Protein 2JSP (pdb70)

Organism: Agrobacterium tumefaciens (NCBI:txid358)

B-factor: mean 99.99, std 0.0, range [99.99, 99.99]

Sequence (87 aa):
AVNVEKQKPAVSVRKSVQDDHIVCLECGGSFKSLKRHLTTHHSMTPEEYREKWDLPVDYPMVAPAYAEARSRLAKEMGLGQRRKANRAVNVEKQKPAVSVRKSVQDDHIVCLECGGSFKSLKRHLTTHHSMTPEEYREKWDLPVDYPMVAPAYAEARSRLAKEMGLGQRRKANRAVNVEKQKPAVSVRKSVQDDHIVCLECGGSFKSLKRHLTTHHSMTPEEYREKWDLPVDYPMVAPAYAEARSRLAKEMGLGQRRKANRAVNVEKQKPAVSVRKSVQDDHIVCLECGGSFKSLKRHLTTHHSMTPEEYREKWDLPVDYPMVAPAYAEARSRLAKEMGLGQRRKANRAVNVEKQKPAVSVRKSVQDDHIVCLECGGSFKSLKRHLTTHHSMTPEEYREKWDLPVDYPMVAPAYAEARSRLAKEMGLGQRRKANRAVNVEKQKPAVSVRKSVQDDHIVCLECGGSFKSLKRHLTTHHSMTPEEYREKWDLPVDYPMVAPAYAEARSRLAKEMGLGQRRKANRAVNVEKQKPAVSVRKSVQDDHIVCLECGGSFKSLKRHLTTHHSMTPEEYREKWDLPVDYPMVAPAYAEARSRLAKEMGLGQRRKANRAVNVEKQKPAVSVRKSVQDDHIVCLECGGSFKSLKRHLTTHHSMTPEEYREKWDLPVDYPMVAPAYAEARSRLAKEMGLGQRRKANRAVNVEKQKPAVSVRKSVQDDHIVCLECGGSFKSLKRHLTTHHSMTPEEYREKWDLPVDYPMVAPAYAEARSRLAKEMGLGQRRKANRAVNVEKQKPAVSVRKSVQDDHIVCLECGGSFKSLKRHLTTHHSMTPEEYREKWDLPVDYPMVAPAYAEARSRLAKEMGLGQRRKANRAVNVEKQKPAVSVRKSVQDDHIVCLECGGSFKSLKRHLTTHHSMTPEEYREKWDLPVDYPMVAPAYAEARSRLAKEMGLGQRRKANRAVNVEKQKPAVSVRKSVQDDHIVCLECGGSFKSLKRHLTTHHSMTPEEYREKWDLPVDYPMVAPAYAEARSRLAKEMGLGQRRKANRAVNVEKQKPAVSVRKSVQDDHIVCLECGGSFKSLKRHLTTHHSMTPEEYREKWDLPVDYPMVAPAYAEARSRLAKEMGLGQRRKANRAVNVEKQKPAVSVRKSVQDDHIVCLECGGSFKSLKRHLTTHHSMTPEEYREKWDLPVDYPMVAPAYAEARSRLAKEMGLGQRRKANRAVNVEKQKPAVSVRKSVQDDHIVCLECGGSFKSLKRHLTTHHSMTPEEYREKWDLPVDYPMVAPAYAEARSRLAKEMGLGQRRKANRAVNVEKQKPAVSVRKSVQDDHIVCLECGGSFKSLKRHLTTHHSMTPEEYREKWDLPVDYPMVAPAYAEARSRLAKEMGLGQRRKANRAVNVE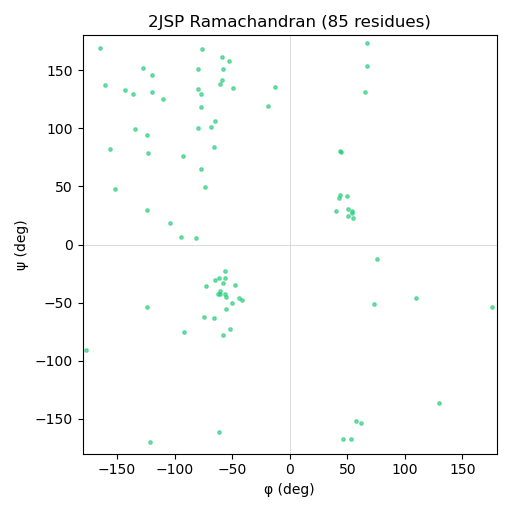KQKPAVSVRKSVQDDHIVCLECGGSFKSLKRHLTTHHSMTPEEYREKWDLPVDYPMVAPAYAEARSRLAKEMGLGQRRKANRAVNVEKQKPAVSVRKSVQDDHIVCLECGGSFKSLKRHLTTHHSMTPEEYREKWDLPVDYPMVAPAYAEARSRLAKEMGLGQRRKANRAVNVEKQKPAVSVRKSVQDDHIVCLECGGSFKSLKRHLTTHHSMTPEEYREKWDLPVDYPMVAPAYAEARSRLAKEMGLGQRRKANRAVNVEKQKPAVSVRKSVQDDHIVCLECGGSFKSLKRHLTTHHSMTPEEYREKWDLPVDYPMVAPAYAEARSRLAKEMGLGQRRKANR

InterPro domains:
  IPR008807 ROS/MUCR transcriptional regulator [PF05443] (13-135)
  IPR041920 ROS/MUCR transcriptional regulator superfamily [G3DSA:1.10.10.1550] (62-118)

CATH classification: 1.10.10.1550

Radius of gyration: 13.67 Å; Cα contacts (8 Å, |Δi|>4): 99; chains: 1; bounding box: 40×29×24 Å

Solvent-accessible surface area: 7442 Å² total; per-residue (Å²): 160,76,112,112,176,152,64,115,75,10,106,85,31,224,163,0,63,79,127,107,66,0,15,0,2,27,57,27,46,60,40,147,31,1,93,166,41,0,78,84,129,45,51,104,52,29,58,106,3,70,108,120,62,123,6,76,136,62,17,42,6,32,16,37,87,159,24,148,47,176,75,201,128,76,146,143,83,62,138,40,139,209,189,172,78,138,273

Foldseek 3Di:
DAPDPQGDAPPAPPVCADDQWGAAGNHGDIDQANQVVCCPPVNDALQVVCVVSVHPPSDDRGGPPPAAPDVPRDDDSDDDDPDDDDD

Nearest PDB structures (foldseek):
  2jsp-assembly1_A  TM=7.694E-01  e=5.303E-14  Agrobacterium tumefaciens
  2jsp-assembly1_A  TM=7.918E-01  e=4.070E-14  Agrobacterium tumefaciens
  2jsp-assembly1_A  TM=7.957E-01  e=1.294E-14  Agrobacterium tumefaciens
  2jsp-assembly1_A  TM=8.335E-01  e=1.100E-13  Agrobacterium tumefaciens
  2jsp-assembly1_A  TM=7.905E-01  e=4.551E-15  Agrobacterium tumefaciens

Structure (mmCIF, N/CA/C/O backbone):
data_2JSP
#
_entry.id   2JSP
#
_cell.length_a   1.000
_cell.length_b   1.000
_cell.length_c   1.000
_cell.angle_alpha   90.00
_cell.angle_beta   90.00
_cell.angle_gamma   90.00
#
_symmetry.space_group_name_H-M   'P 1'
#
loop_
_atom_site.group_PDB
_atom_site.id
_atom_site.type_symbol
_atom_site.label_atom_id
_atom_site.label_alt_id
_atom_site.label_comp_id
_atom_site.label_asym_id
_atom_site.label_entity_id
_atom_site.label_seq_id
_atom_site.pdbx_PDB_ins_code
_atom_site.Cartn_x
_atom_site.Cartn_y
_atom_site.Cartn_z
_atom_site.occupancy
_atom_site.B_iso_or_equiv
_atom_site.auth_seq_id
_atom_site.auth_comp_id
_atom_site.auth_asym_id
_atom_site.auth_atom_id
_atom_site.pdbx_PDB_model_num
ATOM 1 N N . ALA A 1 1 ? 13.847 16.632 5.806 1.00 0.00 1 ALA A N 1
ATOM 2 C CA . ALA A 1 1 ? 14.050 15.239 5.351 1.00 0.00 1 ALA A CA 1
ATOM 3 C C . ALA A 1 1 ? 15.057 15.051 4.185 1.00 0.00 1 ALA A C 1
ATOM 4 O O . ALA A 1 1 ? 16.242 14.860 4.448 1.00 0.00 1 ALA A O 1
ATOM 11 N N . VAL A 1 2 ? 14.602 15.209 2.935 1.00 0.00 2 VAL A N 1
ATOM 12 C CA . VAL A 1 2 ? 15.402 15.012 1.699 1.00 0.00 2 VAL A CA 1
ATOM 13 C C . VAL A 1 2 ? 14.579 15.343 0.431 1.00 0.00 2 VAL A C 1
ATOM 14 O O . VAL A 1 2 ? 14.518 16.503 0.039 1.00 0.00 2 VAL A O 1
ATOM 27 N N . ASN A 1 3 ? 13.901 14.346 -0.143 1.00 0.00 3 ASN A N 1
ATOM 28 C CA . ASN A 1 3 ? 13.047 14.435 -1.353 1.00 0.00 3 ASN A CA 1
ATOM 29 C C . ASN A 1 3 ? 13.643 15.256 -2.525 1.00 0.00 3 ASN A C 1
ATOM 30 O O . ASN A 1 3 ? 12.985 16.086 -3.153 1.00 0.00 3 ASN A O 1
ATOM 41 N N . VAL A 1 4 ? 14.932 15.038 -2.770 1.00 0.00 4 VAL A N 1
ATOM 42 C CA . VAL A 1 4 ? 15.651 15.632 -3.922 1.00 0.00 4 VAL A CA 1
ATOM 43 C C . VAL A 1 4 ? 16.290 14.542 -4.804 1.00 0.00 4 VAL A C 1
ATOM 44 O O . VAL A 1 4 ? 17.457 14.196 -4.655 1.00 0.00 4 VAL A O 1
ATOM 57 N N . GLU A 1 5 ? 15.433 13.926 -5.622 1.00 0.00 5 GLU A N 1
ATOM 58 C CA . GLU A 1 5 ? 15.757 12.751 -6.472 1.00 0.00 5 GLU A CA 1
ATOM 59 C C . GLU A 1 5 ? 16.592 11.660 -5.766 1.00 0.00 5 GLU A C 1
ATOM 60 O O . GLU A 1 5 ? 17.783 11.483 -6.005 1.00 0.00 5 GLU A O 1
ATOM 72 N N . LYS A 1 6 ? 15.857 10.861 -4.995 1.00 0.00 6 LYS A N 1
ATOM 73 C CA . LYS A 1 6 ? 16.390 9.814 -4.088 1.00 0.00 6 LYS A CA 1
ATOM 74 C C . LYS A 1 6 ? 15.235 9.188 -3.288 1.00 0.00 6 LYS A C 1
ATOM 75 O O . LYS A 1 6 ? 15.039 7.975 -3.297 1.00 0.00 6 LYS A O 1
ATOM 94 N N . GLN A 1 7 ? 14.472 10.068 -2.629 1.00 0.00 7 GLN A N 1
ATOM 95 C CA . GLN A 1 7 ? 13.366 9.721 -1.707 1.00 0.00 7 GLN A CA 1
ATOM 96 C C . GLN A 1 7 ? 13.905 8.821 -0.577 1.00 0.00 7 GLN A C 1
ATOM 97 O O . GLN A 1 7 ? 15.023 9.063 -0.121 1.00 0.00 7 GLN A O 1
ATOM 111 N N . LYS A 1 8 ? 13.079 7.953 0.004 1.00 0.00 8 LYS A N 1
ATOM 112 C CA . LYS A 1 8 ? 13.576 6.967 0.980 1.00 0.00 8 LYS A CA 1
ATOM 113 C C . LYS A 1 8 ? 13.254 5.506 0.624 1.00 0.00 8 LYS A C 1
ATOM 114 O O . LYS A 1 8 ? 12.136 5.035 0.866 1.00 0.00 8 LYS A O 1
ATOM 133 N N . PRO A 1 9 ? 14.198 4.825 -0.045 1.00 0.00 9 PRO A N 1
ATOM 134 C CA . PRO A 1 9 ? 14.088 3.389 -0.351 1.00 0.00 9 PRO A CA 1
ATOM 135 C C . PRO A 1 9 ? 14.186 2.544 0.925 1.00 0.00 9 PRO A C 1
ATOM 136 O O . PRO A 1 9 ? 15.243 2.427 1.546 1.00 0.00 9 PRO A O 1
ATOM 147 N N . ALA A 1 10 ? 13.017 2.104 1.383 1.00 0.00 10 ALA A N 1
ATOM 148 C CA . ALA A 1 10 ? 12.881 1.243 2.573 1.00 0.00 10 ALA A CA 1
ATOM 149 C C . ALA A 1 10 ? 13.272 -0.207 2.225 1.00 0.00 10 ALA A C 1
ATOM 150 O O . ALA A 1 10 ? 12.455 -1.128 2.182 1.00 0.00 10 ALA A O 1
ATOM 157 N N . VAL A 1 11 ? 14.561 -0.317 1.900 1.00 0.00 11 VAL A N 1
ATOM 158 C CA . VAL A 1 11 ? 15.247 -1.492 1.313 1.00 0.00 11 VAL A CA 1
ATOM 159 C C . VAL A 1 11 ? 14.470 -2.119 0.133 1.00 0.00 11 VAL A C 1
ATOM 160 O O . VAL A 1 11 ? 13.704 -1.431 -0.542 1.00 0.00 11 VAL A O 1
ATOM 173 N N . SER A 1 12 ? 14.893 -3.315 -0.262 1.00 0.00 12 SER A N 1
ATOM 174 C CA . SER A 1 12 ? 14.119 -4.164 -1.191 1.00 0.00 12 SER A CA 1
ATOM 175 C C . SER A 1 12 ? 12.946 -4.816 -0.433 1.00 0.00 12 SER A C 1
ATOM 176 O O . SER A 1 12 ? 12.860 -4.750 0.794 1.00 0.00 12 SER A O 1
ATOM 184 N N . VAL A 1 13 ? 12.037 -5.407 -1.200 1.00 0.00 13 VAL A N 1
ATOM 185 C CA . VAL A 1 13 ? 10.876 -6.168 -0.685 1.00 0.00 13 VAL A CA 1
ATOM 186 C C . VAL A 1 13 ? 11.330 -7.392 0.159 1.00 0.00 13 VAL A C 1
ATOM 187 O O . VAL A 1 13 ? 12.471 -7.445 0.618 1.00 0.00 13 VAL A O 1
ATOM 200 N N . ARG A 1 14 ? 10.439 -8.371 0.356 1.00 0.00 14 ARG A N 1
ATOM 201 C CA . ARG A 1 14 ? 10.659 -9.641 1.096 1.00 0.00 14 ARG A CA 1
ATOM 202 C C . ARG A 1 14 ? 10.736 -9.416 2.621 1.00 0.00 14 ARG A C 1
ATOM 203 O O . ARG A 1 14 ? 9.862 -9.887 3.343 1.00 0.00 14 ARG A O 1
ATOM 224 N N . LYS A 1 15 ? 11.583 -8.473 3.029 1.00 0.00 15 LYS A N 1
ATOM 225 C CA . LYS A 1 15 ? 11.714 -8.025 4.433 1.00 0.00 15 LYS A CA 1
ATOM 226 C C . LYS A 1 15 ? 11.061 -6.662 4.747 1.00 0.00 15 LYS A C 1
ATOM 227 O O . LYS A 1 15 ? 11.292 -6.063 5.797 1.00 0.00 15 LYS A O 1
ATOM 246 N N . SER A 1 16 ? 10.147 -6.242 3.872 1.00 0.00 16 SER A N 1
ATOM 247 C CA . SER A 1 16 ? 9.241 -5.092 4.103 1.00 0.00 16 SER A CA 1
ATOM 248 C C . SER A 1 16 ? 8.327 -5.310 5.328 1.00 0.00 16 SER A C 1
ATOM 249 O O . SER A 1 16 ? 7.894 -4.356 5.981 1.00 0.00 16 SER A O 1
ATOM 257 N N . VAL A 1 17 ? 8.041 -6.590 5.588 1.00 0.00 17 VAL A N 1
ATOM 258 C CA . VAL A 1 17 ? 7.345 -7.096 6.790 1.00 0.00 17 VAL A CA 1
ATOM 259 C C . VAL A 1 17 ? 8.342 -7.092 7.959 1.00 0.00 17 VAL A C 1
ATOM 260 O O . VAL A 1 17 ? 9.374 -7.763 7.913 1.00 0.00 17 VAL A O 1
ATOM 273 N N . GLN A 1 18 ? 8.009 -6.310 8.979 1.00 0.00 18 GLN A N 1
ATOM 274 C CA . GLN A 1 18 ? 8.725 -6.340 10.266 1.00 0.00 18 GLN A CA 1
ATOM 275 C C . GLN A 1 18 ? 7.772 -6.691 11.425 1.00 0.00 18 GLN A C 1
ATOM 276 O O . GLN A 1 18 ? 6.612 -7.038 11.195 1.00 0.00 18 GLN A O 1
ATOM 290 N N . ASP A 1 19 ? 8.248 -6.554 12.667 1.00 0.00 19 ASP A N 1
ATOM 291 C CA . ASP A 1 19 ? 7.535 -6.966 13.898 1.00 0.00 19 ASP A CA 1
ATOM 292 C C . ASP A 1 19 ? 6.254 -6.144 14.158 1.00 0.00 19 ASP A C 1
ATOM 293 O O . ASP A 1 19 ? 6.268 -5.119 14.840 1.00 0.00 19 ASP A O 1
ATOM 302 N N . ASP A 1 20 ? 5.172 -6.583 13.513 1.00 0.00 20 ASP A N 1
ATOM 303 C CA . ASP A 1 20 ? 3.862 -5.895 13.429 1.00 0.00 20 ASP A CA 1
ATOM 304 C C . ASP A 1 20 ? 3.890 -4.440 12.923 1.00 0.00 20 ASP A C 1
ATOM 305 O O . ASP A 1 20 ? 2.961 -3.661 13.135 1.00 0.00 20 ASP A O 1
ATOM 314 N N . HIS A 1 21 ? 4.894 -4.166 12.094 1.00 0.00 21 HIS A N 1
ATOM 315 C CA . HIS A 1 21 ? 5.068 -2.868 11.426 1.00 0.00 21 HIS A CA 1
ATOM 316 C C . HIS A 1 21 ? 5.604 -3.074 10.003 1.00 0.00 21 HIS A C 1
ATOM 317 O O . HIS A 1 21 ? 6.438 -3.944 9.761 1.00 0.00 21 HIS A O 1
ATOM 331 N N . ILE A 1 22 ? 4.953 -2.376 9.085 1.00 0.00 22 ILE A N 1
ATOM 332 C CA . ILE A 1 22 ? 5.214 -2.459 7.636 1.00 0.00 22 ILE A CA 1
ATOM 333 C C . ILE A 1 22 ? 5.873 -1.143 7.181 1.00 0.00 22 ILE A C 1
ATOM 334 O O . ILE A 1 22 ? 5.433 -0.052 7.552 1.00 0.00 22 ILE A O 1
ATOM 350 N N . VAL A 1 23 ? 7.029 -1.297 6.542 1.00 0.00 23 VAL A N 1
ATOM 351 C CA . VAL A 1 23 ? 7.909 -0.157 6.203 1.00 0.00 23 VAL A CA 1
ATOM 352 C C . VAL A 1 23 ? 7.451 0.609 4.943 1.00 0.00 23 VAL A C 1
ATOM 353 O O . VAL A 1 23 ? 7.085 0.014 3.928 1.00 0.00 23 VAL A O 1
ATOM 366 N N . CYS A 1 24 ? 7.432 1.938 5.058 1.00 0.00 24 CYS A N 1
ATOM 367 C CA . CYS A 1 24 ? 6.893 2.807 4.027 1.00 0.00 24 CYS A CA 1
ATOM 368 C C . CYS A 1 24 ? 7.946 2.953 2.925 1.00 0.00 24 CYS A C 1
ATOM 369 O O . CYS A 1 24 ? 9.014 3.520 3.154 1.00 0.00 24 CYS A O 1
ATOM 376 N N . LEU A 1 25 ? 7.775 2.197 1.846 1.00 0.00 25 LEU A N 1
ATOM 377 C CA . LEU A 1 25 ? 8.585 2.416 0.629 1.00 0.00 25 LEU A CA 1
ATOM 378 C C . LEU A 1 25 ? 8.368 3.856 0.129 1.00 0.00 25 LEU A C 1
ATOM 379 O O . LEU A 1 25 ? 7.319 4.456 0.375 1.00 0.00 25 LEU A O 1
ATOM 395 N N . GLU A 1 26 ? 9.456 4.457 -0.354 1.00 0.00 26 GLU A N 1
ATOM 396 C CA . GLU A 1 26 ? 9.546 5.880 -0.773 1.00 0.00 26 GLU A CA 1
ATOM 397 C C . GLU A 1 26 ? 9.631 6.892 0.397 1.00 0.00 26 GLU A C 1
ATOM 398 O O . GLU A 1 26 ? 10.174 7.976 0.193 1.00 0.00 26 GLU A O 1
ATOM 410 N N . CYS A 1 27 ? 9.368 6.443 1.631 1.00 0.00 27 CYS A N 1
ATOM 411 C CA . CYS A 1 27 ? 9.137 7.333 2.756 1.00 0.00 27 CYS A CA 1
ATOM 412 C C . CYS A 1 27 ? 10.130 6.974 3.863 1.00 0.00 27 CYS A C 1
ATOM 413 O O . CYS A 1 27 ? 10.876 7.831 4.335 1.00 0.00 27 CYS A O 1
ATOM 420 N N . GLY A 1 28 ? 10.176 5.699 4.281 1.00 0.00 28 GLY A N 1
ATOM 421 C CA . GLY A 1 28 ? 11.122 5.226 5.316 1.00 0.00 28 GLY A CA 1
ATOM 422 C C . GLY A 1 28 ? 10.431 4.871 6.643 1.00 0.00 28 GLY A C 1
ATOM 423 O O . GLY A 1 28 ? 10.708 3.827 7.227 1.00 0.00 28 GLY A O 1
ATOM 427 N N . GLY A 1 29 ? 9.535 5.771 7.076 1.00 0.00 29 GLY A N 1
ATOM 428 C CA . GLY A 1 29 ? 8.699 5.593 8.287 1.00 0.00 29 GLY A CA 1
ATOM 429 C C . GLY A 1 29 ? 7.925 4.261 8.305 1.00 0.00 29 GLY A C 1
ATOM 430 O O . GLY A 1 29 ? 7.711 3.637 7.269 1.00 0.00 29 GLY A O 1
ATOM 434 N N . SER A 1 30 ? 7.534 3.837 9.499 1.00 0.00 30 SER A N 1
ATOM 435 C CA . SER A 1 30 ? 6.856 2.535 9.684 1.00 0.00 30 SER A CA 1
ATOM 436 C C . SER A 1 30 ? 5.533 2.670 10.452 1.00 0.00 30 SER A C 1
ATOM 437 O O . SER A 1 30 ? 5.371 3.572 11.273 1.00 0.00 30 SER A O 1
ATOM 445 N N . PHE A 1 31 ? 4.627 1.738 10.170 1.00 0.00 31 PHE A N 1
ATOM 446 C CA . PHE A 1 31 ? 3.233 1.723 10.681 1.00 0.00 31 PHE A CA 1
ATOM 447 C C . PHE A 1 31 ? 2.537 0.364 10.504 1.00 0.00 31 PHE A C 1
ATOM 448 O O . PHE A 1 31 ? 3.068 -0.537 9.858 1.00 0.00 31 PHE A O 1
ATOM 465 N N . LYS A 1 32 ? 1.379 0.210 11.143 1.00 0.00 32 LYS A N 1
ATOM 466 C CA . LYS A 1 32 ? 0.507 -0.965 10.932 1.00 0.00 32 LYS A CA 1
ATOM 467 C C . LYS A 1 32 ? -0.231 -0.998 9.578 1.00 0.00 32 LYS A C 1
ATOM 468 O O . LYS A 1 32 ? -0.491 -2.075 9.045 1.00 0.00 32 LYS A O 1
ATOM 487 N N . SER A 1 33 ? -0.640 0.165 9.066 1.00 0.00 33 SER A N 1
ATOM 488 C CA . SER A 1 33 ? -1.358 0.247 7.778 1.00 0.00 33 SER A CA 1
ATOM 489 C C . SER A 1 33 ? -0.881 1.341 6.812 1.00 0.00 33 SER A C 1
ATOM 490 O O . SER A 1 33 ? -1.298 2.500 6.859 1.00 0.00 33 SER A O 1
ATOM 498 N N . LEU A 1 34 ? -0.068 0.899 5.856 1.00 0.00 34 LEU A N 1
ATOM 499 C CA . LEU A 1 34 ? 0.326 1.718 4.694 1.00 0.00 34 LEU A CA 1
ATOM 500 C C . LEU A 1 34 ? -0.871 2.049 3.793 1.00 0.00 34 LEU A C 1
ATOM 501 O O . LEU A 1 34 ? -0.930 3.189 3.361 1.00 0.00 34 LEU A O 1
ATOM 517 N N . LYS A 1 35 ? -1.891 1.185 3.701 1.00 0.00 35 LYS A N 1
ATOM 518 C CA . LYS A 1 35 ? -3.110 1.453 2.892 1.00 0.00 35 LYS A CA 1
ATOM 519 C C . LYS A 1 35 ? -3.643 2.897 3.002 1.00 0.00 35 LYS A C 1
ATOM 520 O O . LYS A 1 35 ? -3.686 3.613 2.003 1.00 0.00 35 LYS A O 1
ATOM 539 N N . ARG A 1 36 ? -3.745 3.370 4.247 1.00 0.00 36 ARG A N 1
ATOM 540 C CA . ARG A 1 36 ? -4.182 4.737 4.566 1.00 0.00 36 ARG A CA 1
ATOM 541 C C . ARG A 1 36 ? -3.087 5.767 4.249 1.00 0.00 36 ARG A C 1
ATOM 542 O O . ARG A 1 36 ? -3.276 6.543 3.318 1.00 0.00 36 ARG A O 1
ATOM 563 N N . HIS A 1 37 ? -1.932 5.667 4.925 1.00 0.00 37 HIS A N 1
ATOM 564 C CA . HIS A 1 37 ? -0.784 6.540 4.749 1.00 0.00 37 HIS A CA 1
ATOM 565 C C . HIS A 1 37 ? -0.527 6.756 3.256 1.00 0.00 37 HIS A C 1
ATOM 566 O O . HIS A 1 37 ? -0.236 7.871 2.827 1.00 0.00 37 HIS A O 1
ATOM 580 N N . LEU A 1 38 ? -0.549 5.660 2.499 1.00 0.00 38 LEU A N 1
ATOM 581 C CA . LEU A 1 38 ? -0.370 5.622 1.036 1.00 0.00 38 LEU A CA 1
ATOM 582 C C . LEU A 1 38 ? -1.330 6.613 0.385 1.00 0.00 38 LEU A C 1
ATOM 583 O O . LEU A 1 38 ? -0.926 7.767 0.266 1.00 0.00 38 LEU A O 1
ATOM 599 N N . THR A 1 39 ? -2.624 6.284 0.367 1.00 0.00 39 THR A N 1
ATOM 600 C CA . THR A 1 39 ? -3.692 7.117 -0.220 1.00 0.00 39 THR A CA 1
ATOM 601 C C . THR A 1 39 ? -3.772 8.548 0.360 1.00 0.00 39 THR A C 1
ATOM 602 O O . THR A 1 39 ? -4.187 9.470 -0.344 1.00 0.00 39 THR A O 1
ATOM 613 N N . THR A 1 40 ? -3.363 8.731 1.618 1.00 0.00 40 THR A N 1
ATOM 614 C CA . THR A 1 40 ? -3.163 10.050 2.258 1.00 0.00 40 THR A CA 1
ATOM 615 C C . THR A 1 40 ? -2.017 10.879 1.636 1.00 0.00 40 THR A C 1
ATOM 616 O O . THR A 1 40 ? -2.238 12.013 1.217 1.00 0.00 40 THR A O 1
ATOM 627 N N . HIS A 1 41 ? -0.781 10.380 1.722 1.00 0.00 41 HIS A N 1
ATOM 628 C CA . HIS A 1 41 ? 0.433 11.131 1.333 1.00 0.00 41 HIS A CA 1
ATOM 629 C C . HIS A 1 41 ? 0.883 10.921 -0.123 1.00 0.00 41 HIS A C 1
ATOM 630 O O . HIS A 1 41 ? 0.770 11.830 -0.941 1.00 0.00 41 HIS A O 1
ATOM 644 N N . HIS A 1 42 ? 1.479 9.758 -0.396 1.00 0.00 42 HIS A N 1
ATOM 645 C CA . HIS A 1 42 ? 1.775 9.258 -1.728 1.00 0.00 42 HIS A CA 1
ATOM 646 C C . HIS A 1 42 ? 0.490 9.210 -2.556 1.00 0.00 42 HIS A C 1
ATOM 647 O O . HIS A 1 42 ? 0.529 9.342 -3.778 1.00 0.00 42 HIS A O 1
ATOM 661 N N . SER A 1 43 ? -0.685 9.155 -1.932 1.00 0.00 43 SER A N 1
ATOM 662 C CA . SER A 1 43 ? -2.024 8.979 -2.546 1.00 0.00 43 SER A CA 1
ATOM 663 C C . SER A 1 43 ? -2.104 7.745 -3.467 1.00 0.00 43 SER A C 1
ATOM 664 O O . SER A 1 43 ? -1.251 6.865 -3.365 1.00 0.00 43 SER A O 1
ATOM 672 N N . MET A 1 44 ? -3.166 7.625 -4.269 1.00 0.00 44 MET A N 1
ATOM 673 C CA . MET A 1 44 ? -3.451 6.458 -5.150 1.00 0.00 44 MET A CA 1
ATOM 674 C C . MET A 1 44 ? -3.771 5.162 -4.369 1.00 0.00 44 MET A C 1
ATOM 675 O O . MET A 1 44 ? -3.801 5.135 -3.139 1.00 0.00 44 MET A O 1
ATOM 689 N N . THR A 1 45 ? -4.167 4.129 -5.116 1.00 0.00 45 THR A N 1
ATOM 690 C CA . THR A 1 45 ? -4.493 2.786 -4.576 1.00 0.00 45 THR A CA 1
ATOM 691 C C . THR A 1 45 ? -3.233 1.940 -4.295 1.00 0.00 45 THR A C 1
ATOM 692 O O . THR A 1 45 ? -2.270 2.023 -5.062 1.00 0.00 45 THR A O 1
ATOM 703 N N . PRO A 1 46 ? -3.287 1.019 -3.314 1.00 0.00 46 PRO A N 1
ATOM 704 C CA . PRO A 1 46 ? -2.161 0.120 -2.981 1.00 0.00 46 PRO A CA 1
ATOM 705 C C . PRO A 1 46 ? -1.641 -0.716 -4.164 1.00 0.00 46 PRO A C 1
ATOM 706 O O . PRO A 1 46 ? -0.441 -0.701 -4.431 1.00 0.00 46 PRO A O 1
ATOM 717 N N . GLU A 1 47 ? -2.552 -1.302 -4.945 1.00 0.00 47 GLU A N 1
ATOM 718 C CA . GLU A 1 47 ? -2.184 -2.023 -6.187 1.00 0.00 47 GLU A CA 1
ATOM 719 C C . GLU A 1 47 ? -1.490 -1.149 -7.252 1.00 0.00 47 GLU A C 1
ATOM 720 O O . GLU A 1 47 ? -0.436 -1.530 -7.756 1.00 0.00 47 GLU A O 1
ATOM 732 N N . GLU A 1 48 ? -1.992 0.069 -7.464 1.00 0.00 48 GLU A N 1
ATOM 733 C CA . GLU A 1 48 ? -1.349 1.031 -8.387 1.00 0.00 48 GLU A CA 1
ATOM 734 C C . GLU A 1 48 ? 0.065 1.409 -7.902 1.00 0.00 48 GLU A C 1
ATOM 735 O O . GLU A 1 48 ? 1.023 1.364 -8.668 1.00 0.00 48 GLU A O 1
ATOM 747 N N . TYR A 1 49 ? 0.179 1.641 -6.598 1.00 0.00 49 TYR A N 1
ATOM 748 C CA . TYR A 1 49 ? 1.461 1.920 -5.926 1.00 0.00 49 TYR A CA 1
ATOM 749 C C . TYR A 1 49 ? 2.496 0.783 -6.031 1.00 0.00 49 TYR A C 1
ATOM 750 O O . TYR A 1 49 ? 3.668 1.069 -6.277 1.00 0.00 49 TYR A O 1
ATOM 768 N N . ARG A 1 50 ? 2.059 -0.475 -5.922 1.00 0.00 50 ARG A N 1
ATOM 769 C CA . ARG A 1 50 ? 2.984 -1.619 -6.095 1.00 0.00 50 ARG A CA 1
ATOM 770 C C . ARG A 1 50 ? 3.674 -1.614 -7.472 1.00 0.00 50 ARG A C 1
ATOM 771 O O . ARG A 1 50 ? 4.858 -1.923 -7.547 1.00 0.00 50 ARG A O 1
ATOM 792 N N . GLU A 1 51 ? 2.960 -1.133 -8.494 1.00 0.00 51 GLU A N 1
ATOM 793 C CA . GLU A 1 51 ? 3.494 -0.943 -9.863 1.00 0.00 51 GLU A CA 1
ATOM 794 C C . GLU A 1 51 ? 4.744 -0.041 -9.888 1.00 0.00 51 GLU A C 1
ATOM 795 O O . GLU A 1 51 ? 5.772 -0.469 -10.402 1.00 0.00 51 GLU A O 1
ATOM 807 N N . LYS A 1 52 ? 4.706 1.054 -9.121 1.00 0.00 52 LYS A N 1
ATOM 808 C CA . LYS A 1 52 ? 5.832 2.010 -8.990 1.00 0.00 52 LYS A CA 1
ATOM 809 C C . LYS A 1 52 ? 7.129 1.310 -8.536 1.00 0.00 52 LYS A C 1
ATOM 810 O O . LYS A 1 52 ? 8.117 1.306 -9.263 1.00 0.00 52 LYS A O 1
ATOM 829 N N . TRP A 1 53 ? 7.045 0.615 -7.406 1.00 0.00 53 TRP A N 1
ATOM 830 C CA . TRP A 1 53 ? 8.171 -0.168 -6.854 1.00 0.00 53 TRP A CA 1
ATOM 831 C C . TRP A 1 53 ? 8.369 -1.564 -7.481 1.00 0.00 53 TRP A C 1
ATOM 832 O O . TRP A 1 53 ? 9.230 -2.328 -7.047 1.00 0.00 53 TRP A O 1
ATOM 853 N N . ASP A 1 54 ? 7.593 -1.868 -8.526 1.00 0.00 54 ASP A N 1
ATOM 854 C CA . ASP A 1 54 ? 7.528 -3.185 -9.210 1.00 0.00 54 ASP A CA 1
ATOM 855 C C . ASP A 1 54 ? 7.322 -4.370 -8.234 1.00 0.00 54 ASP A C 1
ATOM 856 O O . ASP A 1 54 ? 7.571 -5.530 -8.560 1.00 0.00 54 ASP A O 1
ATOM 865 N N . LEU A 1 55 ? 6.621 -4.072 -7.142 1.00 0.00 55 LEU A N 1
ATOM 866 C CA . LEU A 1 55 ? 6.548 -4.905 -5.927 1.00 0.00 55 LEU A CA 1
ATOM 867 C C . LEU A 1 55 ? 5.865 -6.274 -6.130 1.00 0.00 55 LEU A C 1
ATOM 868 O O . LEU A 1 55 ? 4.635 -6.354 -6.224 1.00 0.00 55 LEU A O 1
ATOM 884 N N . PRO A 1 56 ? 6.668 -7.353 -6.141 1.00 0.00 56 PRO A N 1
ATOM 885 C CA . PRO A 1 56 ? 6.205 -8.714 -6.479 1.00 0.00 56 PRO A CA 1
ATOM 886 C C . PRO A 1 56 ? 5.068 -9.207 -5.580 1.00 0.00 56 PRO A C 1
ATOM 887 O O . PRO A 1 56 ? 4.838 -8.682 -4.489 1.00 0.00 56 PRO A O 1
ATOM 898 N N . VAL A 1 57 ? 4.259 -10.077 -6.187 1.00 0.00 57 VAL A N 1
ATOM 899 C CA . VAL A 1 57 ? 2.997 -10.637 -5.649 1.00 0.00 57 VAL A CA 1
ATOM 900 C C . VAL A 1 57 ? 2.004 -9.577 -5.116 1.00 0.00 57 VAL A C 1
ATOM 901 O O . VAL A 1 57 ? 1.115 -9.865 -4.317 1.00 0.00 57 VAL A O 1
ATOM 914 N N . ASP A 1 58 ? 2.121 -8.348 -5.636 1.00 0.00 58 ASP A N 1
ATOM 915 C CA . ASP A 1 58 ? 1.338 -7.172 -5.195 1.00 0.00 58 ASP A CA 1
ATOM 916 C C . ASP A 1 58 ? 1.340 -6.952 -3.673 1.00 0.00 58 ASP A C 1
ATOM 917 O O . ASP A 1 58 ? 0.300 -6.725 -3.052 1.00 0.00 58 ASP A O 1
ATOM 926 N N . TYR A 1 59 ? 2.536 -7.141 -3.106 1.00 0.00 59 TYR A N 1
ATOM 927 C CA . TYR A 1 59 ? 2.878 -6.999 -1.679 1.00 0.00 59 TYR A CA 1
ATOM 928 C C . TYR A 1 59 ? 1.883 -6.162 -0.846 1.00 0.00 59 TYR A C 1
ATOM 929 O O . TYR A 1 59 ? 1.711 -4.972 -1.121 1.00 0.00 59 TYR A O 1
ATOM 947 N N . PRO A 1 60 ? 1.257 -6.767 0.177 1.00 0.00 60 PRO A N 1
ATOM 948 C CA . PRO A 1 60 ? 0.213 -6.102 0.976 1.00 0.00 60 PRO A CA 1
ATOM 949 C C . PRO A 1 60 ? 0.748 -4.846 1.675 1.00 0.00 60 PRO A C 1
ATOM 950 O O . PRO A 1 60 ? 1.861 -4.821 2.187 1.00 0.00 60 PRO A O 1
ATOM 961 N N . MET A 1 61 ? -0.079 -3.809 1.653 1.00 0.00 61 MET A N 1
ATOM 962 C CA . MET A 1 61 ? 0.253 -2.540 2.336 1.00 0.00 61 MET A CA 1
ATOM 963 C C . MET A 1 61 ? -0.320 -2.439 3.764 1.00 0.00 61 MET A C 1
ATOM 964 O O . MET A 1 61 ? -0.142 -1.441 4.451 1.00 0.00 61 MET A O 1
ATOM 978 N N . VAL A 1 62 ? -0.917 -3.519 4.247 1.00 0.00 62 VAL A N 1
ATOM 979 C CA . VAL A 1 62 ? -1.512 -3.560 5.603 1.00 0.00 62 VAL A CA 1
ATOM 980 C C . VAL A 1 62 ? -0.783 -4.675 6.373 1.00 0.00 62 VAL A C 1
ATOM 981 O O . VAL A 1 62 ? -0.265 -5.600 5.750 1.00 0.00 62 VAL A O 1
ATOM 994 N N . ALA A 1 63 ? -0.614 -4.455 7.675 1.00 0.00 63 ALA A N 1
ATOM 995 C CA . ALA A 1 63 ? -0.050 -5.399 8.668 1.00 0.00 63 ALA A CA 1
ATOM 996 C C . ALA A 1 63 ? 0.088 -6.856 8.178 1.00 0.00 63 ALA A C 1
ATOM 997 O O . ALA A 1 63 ? -0.910 -7.419 7.715 1.00 0.00 63 ALA A O 1
ATOM 1004 N N . PRO A 1 64 ? 1.230 -7.508 8.453 1.00 0.00 64 PRO A N 1
ATOM 1005 C CA . PRO A 1 64 ? 1.581 -8.828 7.884 1.00 0.00 64 PRO A CA 1
ATOM 1006 C C . PRO A 1 64 ? 0.497 -9.916 7.944 1.00 0.00 64 PRO A C 1
ATOM 1007 O O . PRO A 1 64 ? 0.414 -10.740 7.040 1.00 0.00 64 PRO A O 1
ATOM 1018 N N . ALA A 1 65 ? -0.300 -9.925 9.013 1.00 0.00 65 ALA A N 1
ATOM 1019 C CA . ALA A 1 65 ? -1.456 -10.838 9.130 1.00 0.00 65 ALA A CA 1
ATOM 1020 C C . ALA A 1 65 ? -2.821 -10.160 9.389 1.00 0.00 65 ALA A C 1
ATOM 1021 O O . ALA A 1 65 ? -3.769 -10.838 9.780 1.00 0.00 65 ALA A O 1
ATOM 1028 N N . TYR A 1 66 ? -2.991 -8.925 8.903 1.00 0.00 66 TYR A N 1
ATOM 1029 C CA . TYR A 1 66 ? -4.205 -8.101 9.137 1.00 0.00 66 TYR A CA 1
ATOM 1030 C C . TYR A 1 66 ? -5.532 -8.825 8.835 1.00 0.00 66 TYR A C 1
ATOM 1031 O O . TYR A 1 66 ? -6.470 -8.758 9.623 1.00 0.00 66 TYR A O 1
ATOM 1049 N N . ALA A 1 67 ? -5.595 -9.415 7.641 1.00 0.00 67 ALA A N 1
ATOM 1050 C CA . ALA A 1 67 ? -6.727 -10.243 7.181 1.00 0.00 67 ALA A CA 1
ATOM 1051 C C . ALA A 1 67 ? -6.253 -11.221 6.095 1.00 0.00 67 ALA A C 1
ATOM 1052 O O . ALA A 1 67 ? -6.172 -10.889 4.907 1.00 0.00 67 ALA A O 1
ATOM 1059 N N . GLU A 1 68 ? -5.683 -12.319 6.603 1.00 0.00 68 GLU A N 1
ATOM 1060 C CA . GLU A 1 68 ? -5.082 -13.435 5.830 1.00 0.00 68 GLU A CA 1
ATOM 1061 C C . GLU A 1 68 ? -4.008 -12.978 4.810 1.00 0.00 68 GLU A C 1
ATOM 1062 O O . GLU A 1 68 ? -3.680 -13.688 3.862 1.00 0.00 68 GLU A O 1
ATOM 1074 N N . ALA A 1 69 ? -3.364 -11.844 5.111 1.00 0.00 69 ALA A N 1
ATOM 1075 C CA . ALA A 1 69 ? -2.478 -11.075 4.201 1.00 0.00 69 ALA A CA 1
ATOM 1076 C C . ALA A 1 69 ? -2.936 -10.954 2.725 1.00 0.00 69 ALA A C 1
ATOM 1077 O O . ALA A 1 69 ? -2.147 -10.614 1.844 1.00 0.00 69 ALA A O 1
ATOM 1084 N N . ARG A 1 70 ? -4.254 -10.987 2.515 1.00 0.00 70 ARG A N 1
ATOM 1085 C CA . ARG A 1 70 ? -4.842 -11.080 1.159 1.00 0.00 70 ARG A CA 1
ATOM 1086 C C . ARG A 1 70 ? -6.240 -10.429 1.055 1.00 0.00 70 ARG A C 1
ATOM 1087 O O . ARG A 1 70 ? -7.201 -11.054 0.612 1.00 0.00 70 ARG A O 1
ATOM 1108 N N . SER A 1 71 ? -6.353 -9.205 1.578 1.00 0.00 71 SER A N 1
ATOM 1109 C CA . SER A 1 71 ? -7.619 -8.425 1.686 1.00 0.00 71 SER A CA 1
ATOM 1110 C C . SER A 1 71 ? -8.861 -9.219 2.152 1.00 0.00 71 SER A C 1
ATOM 1111 O O . SER A 1 71 ? -9.978 -9.023 1.675 1.00 0.00 71 SER A O 1
ATOM 1119 N N . ARG A 1 72 ? -8.630 -10.102 3.130 1.00 0.00 72 ARG A N 1
ATOM 1120 C CA . ARG A 1 72 ? -9.596 -11.085 3.683 1.00 0.00 72 ARG A CA 1
ATOM 1121 C C . ARG A 1 72 ? -10.237 -12.028 2.633 1.00 0.00 72 ARG A C 1
ATOM 1122 O O . ARG A 1 72 ? -11.148 -12.790 2.954 1.00 0.00 72 ARG A O 1
ATOM 1143 N N . LEU A 1 73 ? -9.537 -12.180 1.507 1.00 0.00 73 LEU A N 1
ATOM 1144 C CA . LEU A 1 73 ? -9.968 -12.871 0.273 1.00 0.00 73 LEU A CA 1
ATOM 1145 C C . LEU A 1 73 ? -11.144 -12.120 -0.373 1.00 0.00 73 LEU A C 1
ATOM 1146 O O . LEU A 1 73 ? -12.137 -11.776 0.266 1.00 0.00 73 LEU A O 1
ATOM 1162 N N . ALA A 1 74 ? -10.989 -11.907 -1.680 1.00 0.00 74 ALA A N 1
ATOM 1163 C CA . ALA A 1 74 ? -11.859 -11.058 -2.524 1.00 0.00 74 ALA A CA 1
ATOM 1164 C C . ALA A 1 74 ? -11.828 -9.581 -2.057 1.00 0.00 74 ALA A C 1
ATOM 1165 O O . ALA A 1 74 ? -10.783 -9.118 -1.599 1.00 0.00 74 ALA A O 1
ATOM 1172 N N . LYS A 1 75 ? -12.902 -8.830 -2.330 1.00 0.00 75 LYS A N 1
ATOM 1173 C CA . LYS A 1 75 ? -13.061 -7.383 -2.056 1.00 0.00 75 LYS A CA 1
ATOM 1174 C C . LYS A 1 75 ? -11.816 -6.559 -2.452 1.00 0.00 75 LYS A C 1
ATOM 1175 O O . LYS A 1 75 ? -10.970 -6.194 -1.637 1.00 0.00 75 LYS A O 1
ATOM 1194 N N . GLU A 1 76 ? -11.736 -6.303 -3.758 1.00 0.00 76 GLU A N 1
ATOM 1195 C CA . GLU A 1 76 ? -10.594 -5.615 -4.405 1.00 0.00 76 GLU A CA 1
ATOM 1196 C C . GLU A 1 76 ? -10.324 -4.199 -3.857 1.00 0.00 76 GLU A C 1
ATOM 1197 O O . GLU A 1 76 ? -11.224 -3.548 -3.328 1.00 0.00 76 GLU A O 1
ATOM 1209 N N . MET A 1 77 ? -9.111 -3.713 -4.123 1.00 0.00 77 MET A N 1
ATOM 1210 C CA . MET A 1 77 ? -8.662 -2.360 -3.723 1.00 0.00 77 MET A CA 1
ATOM 1211 C C . MET A 1 77 ? -9.670 -1.253 -4.096 1.00 0.00 77 MET A C 1
ATOM 1212 O O . MET A 1 77 ? -10.193 -1.206 -5.209 1.00 0.00 77 MET A O 1
ATOM 1226 N N . GLY A 1 78 ? -9.879 -0.379 -3.110 1.00 0.00 78 GLY A N 1
ATOM 1227 C CA . GLY A 1 78 ? -10.869 0.711 -3.188 1.00 0.00 78 GLY A CA 1
ATOM 1228 C C . GLY A 1 78 ? -11.745 0.669 -1.931 1.00 0.00 78 GLY A C 1
ATOM 1229 O O . GLY A 1 78 ? -11.239 0.488 -0.824 1.00 0.00 78 GLY A O 1
ATOM 1233 N N . LEU A 1 79 ? -13.044 0.839 -2.144 1.00 0.00 79 LEU A N 1
ATOM 1234 C CA . LEU A 1 79 ? -14.048 0.845 -1.062 1.00 0.00 79 LEU A CA 1
ATOM 1235 C C . LEU A 1 79 ? -15.290 0.027 -1.436 1.00 0.00 79 LEU A C 1
ATOM 1236 O O . LEU A 1 79 ? -15.788 0.138 -2.556 1.00 0.00 79 LEU A O 1
ATOM 1252 N N . GLY A 1 80 ? -15.668 -0.874 -0.518 1.00 0.00 80 GLY A N 1
ATOM 1253 C CA . GLY A 1 80 ? -16.892 -1.696 -0.638 1.00 0.00 80 GLY A CA 1
ATOM 1254 C C . GLY A 1 80 ? -18.144 -0.818 -0.774 1.00 0.00 80 GLY A C 1
ATOM 1255 O O . GLY A 1 80 ? -18.721 -0.687 -1.852 1.00 0.00 80 GLY A O 1
ATOM 1259 N N . GLN A 1 81 ? -18.571 -0.283 0.365 1.00 0.00 81 GLN A N 1
ATOM 1260 C CA . GLN A 1 81 ? -19.642 0.728 0.427 1.00 0.00 81 GLN A CA 1
ATOM 1261 C C . GLN A 1 81 ? -19.149 2.041 1.048 1.00 0.00 81 GLN A C 1
ATOM 1262 O O . GLN A 1 81 ? -18.515 2.053 2.103 1.00 0.00 81 GLN A O 1
ATOM 1276 N N . ARG A 1 82 ? -19.457 3.128 0.348 1.00 0.00 82 ARG A N 1
ATOM 1277 C CA . ARG A 1 82 ? -19.220 4.522 0.798 1.00 0.00 82 ARG A CA 1
ATOM 1278 C C . ARG A 1 82 ? -20.206 4.982 1.899 1.00 0.00 82 ARG A C 1
ATOM 1279 O O . ARG A 1 82 ? -20.790 6.067 1.859 1.00 0.00 82 ARG A O 1
ATOM 1300 N N . ARG A 1 83 ? -20.326 4.140 2.921 1.00 0.00 83 ARG A N 1
ATOM 1301 C CA . ARG A 1 83 ? -21.326 4.272 3.999 1.00 0.00 83 ARG A CA 1
ATOM 1302 C C . ARG A 1 83 ? -20.872 3.460 5.217 1.00 0.00 83 ARG A C 1
ATOM 1303 O O . ARG A 1 83 ? -20.473 2.302 5.081 1.00 0.00 83 ARG A O 1
ATOM 1324 N N . LYS A 1 84 ? -21.036 4.047 6.398 1.00 0.00 84 LYS A N 1
ATOM 1325 C CA . LYS A 1 84 ? -20.740 3.336 7.654 1.00 0.00 84 LYS A CA 1
ATOM 1326 C C . LYS A 1 84 ? -22.036 2.673 8.154 1.00 0.00 84 LYS A C 1
ATOM 1327 O O . LYS A 1 84 ? -22.832 3.253 8.892 1.00 0.00 84 LYS A O 1
ATOM 1346 N N . ALA A 1 85 ? -22.337 1.582 7.459 1.00 0.00 85 ALA A N 1
ATOM 1347 C CA . ALA A 1 85 ? -23.500 0.722 7.745 1.00 0.00 85 ALA A CA 1
ATOM 1348 C C . ALA A 1 85 ? -23.198 -0.159 8.966 1.00 0.00 85 ALA A C 1
ATOM 1349 O O . ALA A 1 85 ? -22.193 -0.866 8.995 1.00 0.00 85 ALA A O 1
ATOM 1356 N N . ASN A 1 86 ? -24.146 -0.132 9.902 1.00 0.00 86 ASN A N 1
ATOM 1357 C CA . ASN A 1 86 ? -24.063 -0.775 11.235 1.00 0.00 86 ASN A CA 1
ATOM 1358 C C . ASN A 1 86 ? -23.010 -0.124 12.152 1.00 0.00 86 ASN A C 1
ATOM 1359 O O . ASN A 1 86 ? -22.034 0.474 11.704 1.00 0.00 86 ASN A O 1
ATOM 1370 N N . ARG A 1 87 ? -23.253 -0.246 13.453 1.00 0.00 87 ARG A N 1
ATOM 1371 C CA . ARG A 1 87 ? -22.419 0.411 14.487 1.00 0.00 87 ARG A CA 1
ATOM 1372 C C . ARG A 1 87 ? -21.690 -0.595 15.400 1.00 0.00 87 ARG A C 1
ATOM 1373 O O . ARG A 1 87 ? -22.348 -1.578 15.806 1.00 0.00 87 ARG A O 1
ATOM 1394 N N . ALA A 1 1 ? 7.427 10.846 1.382 1.00 0.00 1 ALA A N 2
ATOM 1395 C CA . ALA A 1 1 ? 6.564 11.946 0.891 1.00 0.00 1 ALA A CA 2
ATOM 1396 C C . ALA A 1 1 ? 6.519 12.086 -0.653 1.00 0.00 1 ALA A C 2
ATOM 1397 O O . ALA A 1 1 ? 6.672 13.168 -1.222 1.00 0.00 1 ALA A O 2
ATOM 1404 N N . VAL A 1 2 ? 6.214 10.955 -1.301 1.00 0.00 2 VAL A N 2
ATOM 1405 C CA . VAL A 1 2 ? 6.274 10.749 -2.766 1.00 0.00 2 VAL A CA 2
ATOM 1406 C C . VAL A 1 2 ? 7.637 11.143 -3.386 1.00 0.00 2 VAL A C 2
ATOM 1407 O O . VAL A 1 2 ? 8.530 11.657 -2.711 1.00 0.00 2 VAL A O 2
ATOM 1420 N N . ASN A 1 3 ? 7.872 10.693 -4.616 1.00 0.00 3 ASN A N 2
ATOM 1421 C CA . ASN A 1 3 ? 9.129 10.988 -5.329 1.00 0.00 3 ASN A CA 2
ATOM 1422 C C . ASN A 1 3 ? 9.141 12.416 -5.906 1.00 0.00 3 ASN A C 2
ATOM 1423 O O . ASN A 1 3 ? 8.969 12.644 -7.103 1.00 0.00 3 ASN A O 2
ATOM 1434 N N . VAL A 1 4 ? 9.277 13.367 -4.986 1.00 0.00 4 VAL A N 2
ATOM 1435 C CA . VAL A 1 4 ? 9.429 14.797 -5.312 1.00 0.00 4 VAL A CA 2
ATOM 1436 C C . VAL A 1 4 ? 10.718 15.367 -4.680 1.00 0.00 4 VAL A C 2
ATOM 1437 O O . VAL A 1 4 ? 10.714 16.066 -3.671 1.00 0.00 4 VAL A O 2
ATOM 1450 N N . GLU A 1 5 ? 11.834 14.965 -5.289 1.00 0.00 5 GLU A N 2
ATOM 1451 C CA . GLU A 1 5 ? 13.212 15.324 -4.873 1.00 0.00 5 GLU A CA 2
ATOM 1452 C C . GLU A 1 5 ? 13.482 14.968 -3.391 1.00 0.00 5 GLU A C 2
ATOM 1453 O O . GLU A 1 5 ? 13.698 15.825 -2.536 1.00 0.00 5 GLU A O 2
ATOM 1465 N N . LYS A 1 6 ? 13.589 13.658 -3.172 1.00 0.00 6 LYS A N 2
ATOM 1466 C CA . LYS A 1 6 ? 13.815 13.010 -1.857 1.00 0.00 6 LYS A CA 2
ATOM 1467 C C . LYS A 1 6 ? 14.017 11.494 -2.023 1.00 0.00 6 LYS A C 2
ATOM 1468 O O . LYS A 1 6 ? 15.164 11.062 -2.065 1.00 0.00 6 LYS A O 2
ATOM 1487 N N . GLN A 1 7 ? 12.926 10.754 -2.264 1.00 0.00 7 GLN A N 2
ATOM 1488 C CA . GLN A 1 7 ? 12.931 9.293 -2.531 1.00 0.00 7 GLN A CA 2
ATOM 1489 C C . GLN A 1 7 ? 13.615 8.497 -1.399 1.00 0.00 7 GLN A C 2
ATOM 1490 O O . GLN A 1 7 ? 14.836 8.374 -1.354 1.00 0.00 7 GLN A O 2
ATOM 1504 N N . LYS A 1 8 ? 12.808 7.961 -0.486 1.00 0.00 8 LYS A N 2
ATOM 1505 C CA . LYS A 1 8 ? 13.367 7.140 0.611 1.00 0.00 8 LYS A CA 2
ATOM 1506 C C . LYS A 1 8 ? 13.074 5.632 0.467 1.00 0.00 8 LYS A C 2
ATOM 1507 O O . LYS A 1 8 ? 12.003 5.162 0.862 1.00 0.00 8 LYS A O 2
ATOM 1526 N N . PRO A 1 9 ? 13.998 4.883 -0.157 1.00 0.00 9 PRO A N 2
ATOM 1527 C CA . PRO A 1 9 ? 13.860 3.426 -0.337 1.00 0.00 9 PRO A CA 2
ATOM 1528 C C . PRO A 1 9 ? 13.947 2.701 1.012 1.00 0.00 9 PRO A C 2
ATOM 1529 O O . PRO A 1 9 ? 14.963 2.748 1.703 1.00 0.00 9 PRO A O 2
ATOM 1540 N N . ALA A 1 10 ? 12.822 2.108 1.392 1.00 0.00 10 ALA A N 2
ATOM 1541 C CA . ALA A 1 10 ? 12.689 1.345 2.651 1.00 0.00 10 ALA A CA 2
ATOM 1542 C C . ALA A 1 10 ? 13.304 -0.064 2.517 1.00 0.00 10 ALA A C 2
ATOM 1543 O O . ALA A 1 10 ? 12.683 -1.097 2.762 1.00 0.00 10 ALA A O 2
ATOM 1550 N N . VAL A 1 11 ? 14.577 -0.038 2.122 1.00 0.00 11 VAL A N 2
ATOM 1551 C CA . VAL A 1 11 ? 15.406 -1.210 1.747 1.00 0.00 11 VAL A CA 2
ATOM 1552 C C . VAL A 1 11 ? 14.701 -1.952 0.577 1.00 0.00 11 VAL A C 2
ATOM 1553 O O . VAL A 1 11 ? 13.921 -1.350 -0.163 1.00 0.00 11 VAL A O 2
ATOM 1566 N N . SER A 1 12 ? 15.163 -3.159 0.270 1.00 0.00 12 SER A N 2
ATOM 1567 C CA . SER A 1 12 ? 14.529 -4.080 -0.698 1.00 0.00 12 SER A CA 2
ATOM 1568 C C . SER A 1 12 ? 13.280 -4.738 -0.080 1.00 0.00 12 SER A C 2
ATOM 1569 O O . SER A 1 12 ? 13.005 -4.602 1.113 1.00 0.00 12 SER A O 2
ATOM 1577 N N . VAL A 1 13 ? 12.538 -5.448 -0.927 1.00 0.00 13 VAL A N 2
ATOM 1578 C CA . VAL A 1 13 ? 11.408 -6.313 -0.524 1.00 0.00 13 VAL A CA 2
ATOM 1579 C C . VAL A 1 13 ? 11.904 -7.474 0.383 1.00 0.00 13 VAL A C 2
ATOM 1580 O O . VAL A 1 13 ? 12.968 -7.374 0.995 1.00 0.00 13 VAL A O 2
ATOM 1593 N N . ARG A 1 14 ? 11.140 -8.569 0.472 1.00 0.00 14 ARG A N 2
ATOM 1594 C CA . ARG A 1 14 ? 11.414 -9.784 1.279 1.00 0.00 14 ARG A CA 2
ATOM 1595 C C . ARG A 1 14 ? 11.254 -9.539 2.794 1.00 0.00 14 ARG A C 2
ATOM 1596 O O . ARG A 1 14 ? 10.389 -10.155 3.413 1.00 0.00 14 ARG A O 2
ATOM 1617 N N . LYS A 1 15 ? 11.887 -8.478 3.295 1.00 0.00 15 LYS A N 2
ATOM 1618 C CA . LYS A 1 15 ? 11.787 -8.060 4.710 1.00 0.00 15 LYS A CA 2
ATOM 1619 C C . LYS A 1 15 ? 10.951 -6.771 4.907 1.00 0.00 15 LYS A C 2
ATOM 1620 O O . LYS A 1 15 ? 11.031 -6.094 5.931 1.00 0.00 15 LYS A O 2
ATOM 1639 N N . SER A 1 16 ? 10.070 -6.491 3.945 1.00 0.00 16 SER A N 2
ATOM 1640 C CA . SER A 1 16 ? 9.064 -5.405 4.034 1.00 0.00 16 SER A CA 2
ATOM 1641 C C . SER A 1 16 ? 8.128 -5.587 5.248 1.00 0.00 16 SER A C 2
ATOM 1642 O O . SER A 1 16 ? 7.634 -4.621 5.835 1.00 0.00 16 SER A O 2
ATOM 1650 N N . VAL A 1 17 ? 7.904 -6.862 5.578 1.00 0.00 17 VAL A N 2
ATOM 1651 C CA . VAL A 1 17 ? 7.212 -7.346 6.791 1.00 0.00 17 VAL A CA 2
ATOM 1652 C C . VAL A 1 17 ? 8.203 -7.283 7.967 1.00 0.00 17 VAL A C 2
ATOM 1653 O O . VAL A 1 17 ? 9.261 -7.910 7.933 1.00 0.00 17 VAL A O 2
ATOM 1666 N N . GLN A 1 18 ? 7.832 -6.497 8.971 1.00 0.00 18 GLN A N 2
ATOM 1667 C CA . GLN A 1 18 ? 8.598 -6.404 10.233 1.00 0.00 18 GLN A CA 2
ATOM 1668 C C . GLN A 1 18 ? 7.689 -6.759 11.433 1.00 0.00 18 GLN A C 2
ATOM 1669 O O . GLN A 1 18 ? 6.563 -7.220 11.240 1.00 0.00 18 GLN A O 2
ATOM 1683 N N . ASP A 1 19 ? 8.161 -6.537 12.665 1.00 0.00 19 ASP A N 2
ATOM 1684 C CA . ASP A 1 19 ? 7.425 -6.857 13.917 1.00 0.00 19 ASP A CA 2
ATOM 1685 C C . ASP A 1 19 ? 6.123 -6.047 14.106 1.00 0.00 19 ASP A C 2
ATOM 1686 O O . ASP A 1 19 ? 6.086 -5.018 14.780 1.00 0.00 19 ASP A O 2
ATOM 1695 N N . ASP A 1 20 ? 5.066 -6.517 13.443 1.00 0.00 20 ASP A N 2
ATOM 1696 C CA . ASP A 1 20 ? 3.745 -5.848 13.341 1.00 0.00 20 ASP A CA 2
ATOM 1697 C C . ASP A 1 20 ? 3.774 -4.403 12.802 1.00 0.00 20 ASP A C 2
ATOM 1698 O O . ASP A 1 20 ? 2.828 -3.635 12.962 1.00 0.00 20 ASP A O 2
ATOM 1707 N N . HIS A 1 21 ? 4.819 -4.126 12.028 1.00 0.00 21 HIS A N 2
ATOM 1708 C CA . HIS A 1 21 ? 4.996 -2.860 11.301 1.00 0.00 21 HIS A CA 2
ATOM 1709 C C . HIS A 1 21 ? 5.502 -3.145 9.882 1.00 0.00 21 HIS A C 2
ATOM 1710 O O . HIS A 1 21 ? 6.213 -4.123 9.648 1.00 0.00 21 HIS A O 2
ATOM 1724 N N . ILE A 1 22 ? 4.857 -2.447 8.962 1.00 0.00 22 ILE A N 2
ATOM 1725 C CA . ILE A 1 22 ? 5.093 -2.531 7.512 1.00 0.00 22 ILE A CA 2
ATOM 1726 C C . ILE A 1 22 ? 5.783 -1.228 7.065 1.00 0.00 22 ILE A C 2
ATOM 1727 O O . ILE A 1 22 ? 5.383 -0.133 7.472 1.00 0.00 22 ILE A O 2
ATOM 1743 N N . VAL A 1 23 ? 6.946 -1.414 6.450 1.00 0.00 23 VAL A N 2
ATOM 1744 C CA . VAL A 1 23 ? 7.857 -0.307 6.091 1.00 0.00 23 VAL A CA 2
ATOM 1745 C C . VAL A 1 23 ? 7.395 0.475 4.841 1.00 0.00 23 VAL A C 2
ATOM 1746 O O . VAL A 1 23 ? 7.019 -0.110 3.823 1.00 0.00 23 VAL A O 2
ATOM 1759 N N . CYS A 1 24 ? 7.333 1.801 4.979 1.00 0.00 24 CYS A N 2
ATOM 1760 C CA . CYS A 1 24 ? 6.798 2.674 3.948 1.00 0.00 24 CYS A CA 2
ATOM 1761 C C . CYS A 1 24 ? 7.851 2.820 2.847 1.00 0.00 24 CYS A C 2
ATOM 1762 O O . CYS A 1 24 ? 8.914 3.395 3.073 1.00 0.00 24 CYS A O 2
ATOM 1769 N N . LEU A 1 25 ? 7.655 2.093 1.750 1.00 0.00 25 LEU A N 2
ATOM 1770 C CA . LEU A 1 25 ? 8.472 2.284 0.533 1.00 0.00 25 LEU A CA 2
ATOM 1771 C C . LEU A 1 25 ? 8.242 3.692 -0.038 1.00 0.00 25 LEU A C 2
ATOM 1772 O O . LEU A 1 25 ? 7.105 4.160 -0.124 1.00 0.00 25 LEU A O 2
ATOM 1788 N N . GLU A 1 26 ? 9.363 4.341 -0.356 1.00 0.00 26 GLU A N 2
ATOM 1789 C CA . GLU A 1 26 ? 9.489 5.758 -0.785 1.00 0.00 26 GLU A CA 2
ATOM 1790 C C . GLU A 1 26 ? 9.351 6.789 0.359 1.00 0.00 26 GLU A C 2
ATOM 1791 O O . GLU A 1 26 ? 9.509 7.986 0.114 1.00 0.00 26 GLU A O 2
ATOM 1803 N N . CYS A 1 27 ? 9.338 6.327 1.615 1.00 0.00 27 CYS A N 2
ATOM 1804 C CA . CYS A 1 27 ? 9.090 7.214 2.738 1.00 0.00 27 CYS A CA 2
ATOM 1805 C C . CYS A 1 27 ? 10.083 6.872 3.851 1.00 0.00 27 CYS A C 2
ATOM 1806 O O . CYS A 1 27 ? 10.810 7.741 4.328 1.00 0.00 27 CYS A O 2
ATOM 1813 N N . GLY A 1 28 ? 10.134 5.594 4.264 1.00 0.00 28 GLY A N 2
ATOM 1814 C CA . GLY A 1 28 ? 11.097 5.123 5.282 1.00 0.00 28 GLY A CA 2
ATOM 1815 C C . GLY A 1 28 ? 10.432 4.662 6.591 1.00 0.00 28 GLY A C 2
ATOM 1816 O O . GLY A 1 28 ? 10.728 3.578 7.082 1.00 0.00 28 GLY A O 2
ATOM 1820 N N . GLY A 1 29 ? 9.544 5.516 7.118 1.00 0.00 29 GLY A N 2
ATOM 1821 C CA . GLY A 1 29 ? 8.779 5.239 8.358 1.00 0.00 29 GLY A CA 2
ATOM 1822 C C . GLY A 1 29 ? 7.948 3.943 8.293 1.00 0.00 29 GLY A C 2
ATOM 1823 O O . GLY A 1 29 ? 7.482 3.547 7.228 1.00 0.00 29 GLY A O 2
ATOM 1827 N N . SER A 1 30 ? 7.719 3.352 9.458 1.00 0.00 30 SER A N 2
ATOM 1828 C CA . SER A 1 30 ? 6.948 2.092 9.578 1.00 0.00 30 SER A CA 2
ATOM 1829 C C . SER A 1 30 ? 5.677 2.256 10.421 1.00 0.00 30 SER A C 2
ATOM 1830 O O . SER A 1 30 ? 5.640 3.027 11.378 1.00 0.00 30 SER A O 2
ATOM 1838 N N . PHE A 1 31 ? 4.665 1.486 10.037 1.00 0.00 31 PHE A N 2
ATOM 1839 C CA . PHE A 1 31 ? 3.306 1.525 10.636 1.00 0.00 31 PHE A CA 2
ATOM 1840 C C . PHE A 1 31 ? 2.518 0.218 10.441 1.00 0.00 31 PHE A C 2
ATOM 1841 O O . PHE A 1 31 ? 2.970 -0.687 9.748 1.00 0.00 31 PHE A O 2
ATOM 1858 N N . LYS A 1 32 ? 1.351 0.131 11.069 1.00 0.00 32 LYS A N 2
ATOM 1859 C CA . LYS A 1 32 ? 0.442 -1.026 10.893 1.00 0.00 32 LYS A CA 2
ATOM 1860 C C . LYS A 1 32 ? -0.328 -1.073 9.559 1.00 0.00 32 LYS A C 2
ATOM 1861 O O . LYS A 1 32 ? -0.687 -2.154 9.098 1.00 0.00 32 LYS A O 2
ATOM 1880 N N . SER A 1 33 ? -0.660 0.083 8.991 1.00 0.00 33 SER A N 2
ATOM 1881 C CA . SER A 1 33 ? -1.294 0.140 7.655 1.00 0.00 33 SER A CA 2
ATOM 1882 C C . SER A 1 33 ? -0.746 1.252 6.752 1.00 0.00 33 SER A C 2
ATOM 1883 O O . SER A 1 33 ? -0.773 2.435 7.081 1.00 0.00 33 SER A O 2
ATOM 1891 N N . LEU A 1 34 ? -0.149 0.800 5.658 1.00 0.00 34 LEU A N 2
ATOM 1892 C CA . LEU A 1 34 ? 0.283 1.664 4.544 1.00 0.00 34 LEU A CA 2
ATOM 1893 C C . LEU A 1 34 ? -0.891 2.165 3.689 1.00 0.00 34 LEU A C 2
ATOM 1894 O O . LEU A 1 34 ? -0.930 3.364 3.469 1.00 0.00 34 LEU A O 2
ATOM 1910 N N . LYS A 1 35 ? -1.939 1.360 3.478 1.00 0.00 35 LYS A N 2
ATOM 1911 C CA . LYS A 1 35 ? -3.102 1.692 2.607 1.00 0.00 35 LYS A CA 2
ATOM 1912 C C . LYS A 1 35 ? -3.556 3.165 2.723 1.00 0.00 35 LYS A C 2
ATOM 1913 O O . LYS A 1 35 ? -3.362 3.945 1.792 1.00 0.00 35 LYS A O 2
ATOM 1932 N N . ARG A 1 36 ? -4.016 3.531 3.919 1.00 0.00 36 ARG A N 2
ATOM 1933 C CA . ARG A 1 36 ? -4.350 4.918 4.315 1.00 0.00 36 ARG A CA 2
ATOM 1934 C C . ARG A 1 36 ? -3.226 5.930 4.000 1.00 0.00 36 ARG A C 2
ATOM 1935 O O . ARG A 1 36 ? -3.371 6.675 3.038 1.00 0.00 36 ARG A O 2
ATOM 1956 N N . HIS A 1 37 ? -2.121 5.897 4.760 1.00 0.00 37 HIS A N 2
ATOM 1957 C CA . HIS A 1 37 ? -0.908 6.679 4.589 1.00 0.00 37 HIS A CA 2
ATOM 1958 C C . HIS A 1 37 ? -0.607 6.838 3.097 1.00 0.00 37 HIS A C 2
ATOM 1959 O O . HIS A 1 37 ? -0.324 7.941 2.631 1.00 0.00 37 HIS A O 2
ATOM 1973 N N . LEU A 1 38 ? -0.581 5.724 2.371 1.00 0.00 38 LEU A N 2
ATOM 1974 C CA . LEU A 1 38 ? -0.315 5.667 0.927 1.00 0.00 38 LEU A CA 2
ATOM 1975 C C . LEU A 1 38 ? -1.221 6.660 0.192 1.00 0.00 38 LEU A C 2
ATOM 1976 O O . LEU A 1 38 ? -0.765 7.781 0.005 1.00 0.00 38 LEU A O 2
ATOM 1992 N N . THR A 1 39 ? -2.524 6.388 0.198 1.00 0.00 39 THR A N 2
ATOM 1993 C CA . THR A 1 39 ? -3.561 7.237 -0.432 1.00 0.00 39 THR A CA 2
ATOM 1994 C C . THR A 1 39 ? -3.606 8.685 0.113 1.00 0.00 39 THR A C 2
ATOM 1995 O O . THR A 1 39 ? -3.990 9.596 -0.616 1.00 0.00 39 THR A O 2
ATOM 2006 N N . THR A 1 40 ? -3.250 8.876 1.384 1.00 0.00 40 THR A N 2
ATOM 2007 C CA . THR A 1 40 ? -3.089 10.199 2.035 1.00 0.00 40 THR A CA 2
ATOM 2008 C C . THR A 1 40 ? -1.895 11.021 1.497 1.00 0.00 40 THR A C 2
ATOM 2009 O O . THR A 1 40 ? -2.060 12.180 1.129 1.00 0.00 40 THR A O 2
ATOM 2020 N N . HIS A 1 41 ? -0.682 10.496 1.684 1.00 0.00 41 HIS A N 2
ATOM 2021 C CA . HIS A 1 41 ? 0.583 11.207 1.390 1.00 0.00 41 HIS A CA 2
ATOM 2022 C C . HIS A 1 41 ? 1.050 11.058 -0.066 1.00 0.00 41 HIS A C 2
ATOM 2023 O O . HIS A 1 41 ? 0.946 11.995 -0.854 1.00 0.00 41 HIS A O 2
ATOM 2037 N N . HIS A 1 42 ? 1.620 9.893 -0.379 1.00 0.00 42 HIS A N 2
ATOM 2038 C CA . HIS A 1 42 ? 1.937 9.471 -1.732 1.00 0.00 42 HIS A CA 2
ATOM 2039 C C . HIS A 1 42 ? 0.666 9.484 -2.584 1.00 0.00 42 HIS A C 2
ATOM 2040 O O . HIS A 1 42 ? 0.726 9.696 -3.794 1.00 0.00 42 HIS A O 2
ATOM 2054 N N . SER A 1 43 ? -0.542 9.425 -2.023 1.00 0.00 43 SER A N 2
ATOM 2055 C CA . SER A 1 43 ? -1.831 9.333 -2.759 1.00 0.00 43 SER A CA 2
ATOM 2056 C C . SER A 1 43 ? -1.945 7.985 -3.507 1.00 0.00 43 SER A C 2
ATOM 2057 O O . SER A 1 43 ? -1.184 7.059 -3.233 1.00 0.00 43 SER A O 2
ATOM 2065 N N . MET A 1 44 ? -2.949 7.855 -4.380 1.00 0.00 44 MET A N 2
ATOM 2066 C CA . MET A 1 44 ? -3.222 6.670 -5.239 1.00 0.00 44 MET A CA 2
ATOM 2067 C C . MET A 1 44 ? -3.659 5.405 -4.471 1.00 0.00 44 MET A C 2
ATOM 2068 O O . MET A 1 44 ? -3.704 5.365 -3.242 1.00 0.00 44 MET A O 2
ATOM 2082 N N . THR A 1 45 ? -4.132 4.419 -5.236 1.00 0.00 45 THR A N 2
ATOM 2083 C CA . THR A 1 45 ? -4.505 3.084 -4.710 1.00 0.00 45 THR A CA 2
ATOM 2084 C C . THR A 1 45 ? -3.247 2.257 -4.365 1.00 0.00 45 THR A C 2
ATOM 2085 O O . THR A 1 45 ? -2.275 2.302 -5.127 1.00 0.00 45 THR A O 2
ATOM 2096 N N . PRO A 1 46 ? -3.309 1.400 -3.334 1.00 0.00 46 PRO A N 2
ATOM 2097 C CA . PRO A 1 46 ? -2.182 0.528 -2.939 1.00 0.00 46 PRO A CA 2
ATOM 2098 C C . PRO A 1 46 ? -1.675 -0.379 -4.078 1.00 0.00 46 PRO A C 2
ATOM 2099 O O . PRO A 1 46 ? -0.479 -0.407 -4.356 1.00 0.00 46 PRO A O 2
ATOM 2110 N N . GLU A 1 47 ? -2.612 -0.960 -4.828 1.00 0.00 47 GLU A N 2
ATOM 2111 C CA . GLU A 1 47 ? -2.314 -1.771 -6.027 1.00 0.00 47 GLU A CA 2
ATOM 2112 C C . GLU A 1 47 ? -1.634 -1.001 -7.178 1.00 0.00 47 GLU A C 2
ATOM 2113 O O . GLU A 1 47 ? -0.651 -1.486 -7.726 1.00 0.00 47 GLU A O 2
ATOM 2125 N N . GLU A 1 48 ? -2.078 0.223 -7.473 1.00 0.00 48 GLU A N 2
ATOM 2126 C CA . GLU A 1 48 ? -1.402 1.053 -8.498 1.00 0.00 48 GLU A CA 2
ATOM 2127 C C . GLU A 1 48 ? 0.004 1.487 -8.031 1.00 0.00 48 GLU A C 2
ATOM 2128 O O . GLU A 1 48 ? 0.968 1.356 -8.778 1.00 0.00 48 GLU A O 2
ATOM 2140 N N . TYR A 1 49 ? 0.119 1.811 -6.743 1.00 0.00 49 TYR A N 2
ATOM 2141 C CA . TYR A 1 49 ? 1.412 2.082 -6.080 1.00 0.00 49 TYR A CA 2
ATOM 2142 C C . TYR A 1 49 ? 2.417 0.915 -6.158 1.00 0.00 49 TYR A C 2
ATOM 2143 O O . TYR A 1 49 ? 3.595 1.163 -6.410 1.00 0.00 49 TYR A O 2
ATOM 2161 N N . ARG A 1 50 ? 1.946 -0.324 -5.993 1.00 0.00 50 ARG A N 2
ATOM 2162 C CA . ARG A 1 50 ? 2.835 -1.501 -6.126 1.00 0.00 50 ARG A CA 2
ATOM 2163 C C . ARG A 1 50 ? 3.546 -1.533 -7.492 1.00 0.00 50 ARG A C 2
ATOM 2164 O O . ARG A 1 50 ? 4.723 -1.869 -7.545 1.00 0.00 50 ARG A O 2
ATOM 2185 N N . GLU A 1 51 ? 2.854 -1.067 -8.535 1.00 0.00 51 GLU A N 2
ATOM 2186 C CA . GLU A 1 51 ? 3.400 -0.959 -9.903 1.00 0.00 51 GLU A CA 2
ATOM 2187 C C . GLU A 1 51 ? 4.565 0.047 -10.016 1.00 0.00 51 GLU A C 2
ATOM 2188 O O . GLU A 1 51 ? 5.576 -0.290 -10.624 1.00 0.00 51 GLU A O 2
ATOM 2200 N N . LYS A 1 52 ? 4.483 1.164 -9.288 1.00 0.00 52 LYS A N 2
ATOM 2201 C CA . LYS A 1 52 ? 5.576 2.165 -9.192 1.00 0.00 52 LYS A CA 2
ATOM 2202 C C . LYS A 1 52 ? 6.900 1.519 -8.732 1.00 0.00 52 LYS A C 2
ATOM 2203 O O . LYS A 1 52 ? 7.917 1.635 -9.409 1.00 0.00 52 LYS A O 2
ATOM 2222 N N . TRP A 1 53 ? 6.815 0.753 -7.650 1.00 0.00 53 TRP A N 2
ATOM 2223 C CA . TRP A 1 53 ? 7.961 -0.007 -7.113 1.00 0.00 53 TRP A CA 2
ATOM 2224 C C . TRP A 1 53 ? 8.090 -1.436 -7.685 1.00 0.00 53 TRP A C 2
ATOM 2225 O O . TRP A 1 53 ? 8.970 -2.190 -7.277 1.00 0.00 53 TRP A O 2
ATOM 2246 N N . ASP A 1 54 ? 7.319 -1.737 -8.735 1.00 0.00 54 ASP A N 2
ATOM 2247 C CA . ASP A 1 54 ? 7.131 -3.095 -9.307 1.00 0.00 54 ASP A CA 2
ATOM 2248 C C . ASP A 1 54 ? 7.180 -4.273 -8.305 1.00 0.00 54 ASP A C 2
ATOM 2249 O O . ASP A 1 54 ? 7.602 -5.387 -8.613 1.00 0.00 54 ASP A O 2
ATOM 2258 N N . LEU A 1 55 ? 6.481 -4.040 -7.197 1.00 0.00 55 LEU A N 2
ATOM 2259 C CA . LEU A 1 55 ? 6.457 -4.894 -5.995 1.00 0.00 55 LEU A CA 2
ATOM 2260 C C . LEU A 1 55 ? 5.860 -6.297 -6.231 1.00 0.00 55 LEU A C 2
ATOM 2261 O O . LEU A 1 55 ? 4.656 -6.427 -6.477 1.00 0.00 55 LEU A O 2
ATOM 2277 N N . PRO A 1 56 ? 6.691 -7.346 -6.098 1.00 0.00 56 PRO A N 2
ATOM 2278 C CA . PRO A 1 56 ? 6.295 -8.740 -6.388 1.00 0.00 56 PRO A CA 2
ATOM 2279 C C . PRO A 1 56 ? 5.080 -9.192 -5.570 1.00 0.00 56 PRO A C 2
ATOM 2280 O O . PRO A 1 56 ? 4.810 -8.676 -4.484 1.00 0.00 56 PRO A O 2
ATOM 2291 N N . VAL A 1 57 ? 4.275 -10.018 -6.238 1.00 0.00 57 VAL A N 2
ATOM 2292 C CA . VAL A 1 57 ? 2.965 -10.536 -5.773 1.00 0.00 57 VAL A CA 2
ATOM 2293 C C . VAL A 1 57 ? 2.012 -9.445 -5.224 1.00 0.00 57 VAL A C 2
ATOM 2294 O O . VAL A 1 57 ? 1.164 -9.698 -4.372 1.00 0.00 57 VAL A O 2
ATOM 2307 N N . ASP A 1 58 ? 2.163 -8.222 -5.746 1.00 0.00 58 ASP A N 2
ATOM 2308 C CA . ASP A 1 58 ? 1.407 -7.015 -5.341 1.00 0.00 58 ASP A CA 2
ATOM 2309 C C . ASP A 1 58 ? 1.350 -6.757 -3.818 1.00 0.00 58 ASP A C 2
ATOM 2310 O O . ASP A 1 58 ? 0.384 -6.189 -3.307 1.00 0.00 58 ASP A O 2
ATOM 2319 N N . TYR A 1 59 ? 2.429 -7.176 -3.154 1.00 0.00 59 TYR A N 2
ATOM 2320 C CA . TYR A 1 59 ? 2.672 -7.137 -1.697 1.00 0.00 59 TYR A CA 2
ATOM 2321 C C . TYR A 1 59 ? 1.688 -6.305 -0.847 1.00 0.00 59 TYR A C 2
ATOM 2322 O O . TYR A 1 59 ? 1.588 -5.095 -1.054 1.00 0.00 59 TYR A O 2
ATOM 2340 N N . PRO A 1 60 ? 1.095 -6.913 0.192 1.00 0.00 60 PRO A N 2
ATOM 2341 C CA . PRO A 1 60 ? 0.086 -6.250 1.035 1.00 0.00 60 PRO A CA 2
ATOM 2342 C C . PRO A 1 60 ? 0.598 -4.964 1.694 1.00 0.00 60 PRO A C 2
ATOM 2343 O O . PRO A 1 60 ? 1.717 -4.899 2.188 1.00 0.00 60 PRO A O 2
ATOM 2354 N N . MET A 1 61 ? -0.286 -3.976 1.728 1.00 0.00 61 MET A N 2
ATOM 2355 C CA . MET A 1 61 ? -0.010 -2.675 2.376 1.00 0.00 61 MET A CA 2
ATOM 2356 C C . MET A 1 61 ? -0.454 -2.607 3.848 1.00 0.00 61 MET A C 2
ATOM 2357 O O . MET A 1 61 ? -0.121 -1.671 4.567 1.00 0.00 61 MET A O 2
ATOM 2371 N N . VAL A 1 62 ? -1.135 -3.647 4.311 1.00 0.00 62 VAL A N 2
ATOM 2372 C CA . VAL A 1 62 ? -1.715 -3.685 5.672 1.00 0.00 62 VAL A CA 2
ATOM 2373 C C . VAL A 1 62 ? -0.999 -4.808 6.444 1.00 0.00 62 VAL A C 2
ATOM 2374 O O . VAL A 1 62 ? -0.637 -5.820 5.847 1.00 0.00 62 VAL A O 2
ATOM 2387 N N . ALA A 1 63 ? -0.720 -4.526 7.717 1.00 0.00 63 ALA A N 2
ATOM 2388 C CA . ALA A 1 63 ? -0.080 -5.401 8.725 1.00 0.00 63 ALA A CA 2
ATOM 2389 C C . ALA A 1 63 ? 0.108 -6.882 8.329 1.00 0.00 63 ALA A C 2
ATOM 2390 O O . ALA A 1 63 ? -0.883 -7.527 7.970 1.00 0.00 63 ALA A O 2
ATOM 2397 N N . PRO A 1 64 ? 1.282 -7.461 8.639 1.00 0.00 64 PRO A N 2
ATOM 2398 C CA . PRO A 1 64 ? 1.703 -8.791 8.149 1.00 0.00 64 PRO A CA 2
ATOM 2399 C C . PRO A 1 64 ? 0.681 -9.935 8.231 1.00 0.00 64 PRO A C 2
ATOM 2400 O O . PRO A 1 64 ? 0.662 -10.788 7.350 1.00 0.00 64 PRO A O 2
ATOM 2411 N N . ALA A 1 65 ? -0.127 -9.976 9.291 1.00 0.00 65 ALA A N 2
ATOM 2412 C CA . ALA A 1 65 ? -1.222 -10.962 9.404 1.00 0.00 65 ALA A CA 2
ATOM 2413 C C . ALA A 1 65 ? -2.628 -10.386 9.685 1.00 0.00 65 ALA A C 2
ATOM 2414 O O . ALA A 1 65 ? -3.546 -11.154 9.964 1.00 0.00 65 ALA A O 2
ATOM 2421 N N . TYR A 1 66 ? -2.859 -9.131 9.280 1.00 0.00 66 TYR A N 2
ATOM 2422 C CA . TYR A 1 66 ? -4.084 -8.363 9.621 1.00 0.00 66 TYR A CA 2
ATOM 2423 C C . TYR A 1 66 ? -5.412 -9.066 9.272 1.00 0.00 66 TYR A C 2
ATOM 2424 O O . TYR A 1 66 ? -6.402 -8.930 9.985 1.00 0.00 66 TYR A O 2
ATOM 2442 N N . ALA A 1 67 ? -5.421 -9.687 8.095 1.00 0.00 67 ALA A N 2
ATOM 2443 C CA . ALA A 1 67 ? -6.485 -10.585 7.602 1.00 0.00 67 ALA A CA 2
ATOM 2444 C C . ALA A 1 67 ? -5.854 -11.497 6.539 1.00 0.00 67 ALA A C 2
ATOM 2445 O O . ALA A 1 67 ? -5.508 -11.024 5.454 1.00 0.00 67 ALA A O 2
ATOM 2452 N N . GLU A 1 68 ? -5.322 -12.603 7.065 1.00 0.00 68 GLU A N 2
ATOM 2453 C CA . GLU A 1 68 ? -4.592 -13.653 6.312 1.00 0.00 68 GLU A CA 2
ATOM 2454 C C . GLU A 1 68 ? -3.549 -13.162 5.280 1.00 0.00 68 GLU A C 2
ATOM 2455 O O . GLU A 1 68 ? -3.429 -13.696 4.180 1.00 0.00 68 GLU A O 2
ATOM 2467 N N . ALA A 1 69 ? -2.767 -12.157 5.690 1.00 0.00 69 ALA A N 2
ATOM 2468 C CA . ALA A 1 69 ? -1.755 -11.461 4.856 1.00 0.00 69 ALA A CA 2
ATOM 2469 C C . ALA A 1 69 ? -2.217 -11.028 3.441 1.00 0.00 69 ALA A C 2
ATOM 2470 O O . ALA A 1 69 ? -1.441 -10.979 2.486 1.00 0.00 69 ALA A O 2
ATOM 2477 N N . ARG A 1 70 ? -3.463 -10.561 3.357 1.00 0.00 70 ARG A N 2
ATOM 2478 C CA . ARG A 1 70 ? -4.111 -10.280 2.057 1.00 0.00 70 ARG A CA 2
ATOM 2479 C C . ARG A 1 70 ? -4.685 -8.849 1.913 1.00 0.00 70 ARG A C 2
ATOM 2480 O O . ARG A 1 70 ? -5.813 -8.655 1.465 1.00 0.00 70 ARG A O 2
ATOM 2501 N N . SER A 1 71 ? -3.896 -7.843 2.309 1.00 0.00 71 SER A N 2
ATOM 2502 C CA . SER A 1 71 ? -4.308 -6.411 2.384 1.00 0.00 71 SER A CA 2
ATOM 2503 C C . SER A 1 71 ? -5.745 -6.194 2.903 1.00 0.00 71 SER A C 2
ATOM 2504 O O . SER A 1 71 ? -6.645 -5.775 2.177 1.00 0.00 71 SER A O 2
ATOM 2512 N N . ARG A 1 72 ? -5.950 -6.553 4.172 1.00 0.00 72 ARG A N 2
ATOM 2513 C CA . ARG A 1 72 ? -7.276 -6.550 4.842 1.00 0.00 72 ARG A CA 2
ATOM 2514 C C . ARG A 1 72 ? -8.374 -7.285 4.022 1.00 0.00 72 ARG A C 2
ATOM 2515 O O . ARG A 1 72 ? -9.513 -6.838 3.888 1.00 0.00 72 ARG A O 2
ATOM 2536 N N . LEU A 1 73 ? -7.983 -8.412 3.420 1.00 0.00 73 LEU A N 2
ATOM 2537 C CA . LEU A 1 73 ? -8.826 -9.255 2.537 1.00 0.00 73 LEU A CA 2
ATOM 2538 C C . LEU A 1 73 ? -9.408 -8.459 1.340 1.00 0.00 73 LEU A C 2
ATOM 2539 O O . LEU A 1 73 ? -10.578 -8.577 0.976 1.00 0.00 73 LEU A O 2
ATOM 2555 N N . ALA A 1 74 ? -8.533 -7.673 0.713 1.00 0.00 74 ALA A N 2
ATOM 2556 C CA . ALA A 1 74 ? -8.875 -6.772 -0.409 1.00 0.00 74 ALA A CA 2
ATOM 2557 C C . ALA A 1 74 ? -7.672 -6.524 -1.336 1.00 0.00 74 ALA A C 2
ATOM 2558 O O . ALA A 1 74 ? -6.709 -5.839 -0.991 1.00 0.00 74 ALA A O 2
ATOM 2565 N N . LYS A 1 75 ? -7.703 -7.218 -2.469 1.00 0.00 75 LYS A N 2
ATOM 2566 C CA . LYS A 1 75 ? -6.634 -7.141 -3.484 1.00 0.00 75 LYS A CA 2
ATOM 2567 C C . LYS A 1 75 ? -7.199 -6.953 -4.904 1.00 0.00 75 LYS A C 2
ATOM 2568 O O . LYS A 1 75 ? -7.767 -7.880 -5.478 1.00 0.00 75 LYS A O 2
ATOM 2587 N N . GLU A 1 76 ? -7.174 -5.702 -5.363 1.00 0.00 76 GLU A N 2
ATOM 2588 C CA . GLU A 1 76 ? -7.536 -5.314 -6.750 1.00 0.00 76 GLU A CA 2
ATOM 2589 C C . GLU A 1 76 ? -7.134 -3.865 -7.072 1.00 0.00 76 GLU A C 2
ATOM 2590 O O . GLU A 1 76 ? -6.990 -3.040 -6.170 1.00 0.00 76 GLU A O 2
ATOM 2602 N N . MET A 1 77 ? -6.729 -3.662 -8.322 1.00 0.00 77 MET A N 2
ATOM 2603 C CA . MET A 1 77 ? -6.411 -2.317 -8.846 1.00 0.00 77 MET A CA 2
ATOM 2604 C C . MET A 1 77 ? -7.664 -1.544 -9.302 1.00 0.00 77 MET A C 2
ATOM 2605 O O . MET A 1 77 ? -8.581 -2.105 -9.896 1.00 0.00 77 MET A O 2
ATOM 2619 N N . GLY A 1 78 ? -7.635 -0.247 -8.981 1.00 0.00 78 GLY A N 2
ATOM 2620 C CA . GLY A 1 78 ? -8.757 0.690 -9.210 1.00 0.00 78 GLY A CA 2
ATOM 2621 C C . GLY A 1 78 ? -9.860 0.555 -8.143 1.00 0.00 78 GLY A C 2
ATOM 2622 O O . GLY A 1 78 ? -9.589 0.199 -6.999 1.00 0.00 78 GLY A O 2
ATOM 2626 N N . LEU A 1 79 ? -11.050 1.010 -8.521 1.00 0.00 79 LEU A N 2
ATOM 2627 C CA . LEU A 1 79 ? -12.267 0.930 -7.683 1.00 0.00 79 LEU A CA 2
ATOM 2628 C C . LEU A 1 79 ? -12.975 -0.429 -7.806 1.00 0.00 79 LEU A C 2
ATOM 2629 O O . LEU A 1 79 ? -12.959 -1.042 -8.869 1.00 0.00 79 LEU A O 2
ATOM 2645 N N . GLY A 1 80 ? -13.621 -0.816 -6.699 1.00 0.00 80 GLY A N 2
ATOM 2646 C CA . GLY A 1 80 ? -14.397 -2.073 -6.590 1.00 0.00 80 GLY A CA 2
ATOM 2647 C C . GLY A 1 80 ? -15.542 -2.185 -7.614 1.00 0.00 80 GLY A C 2
ATOM 2648 O O . GLY A 1 80 ? -15.408 -2.851 -8.636 1.00 0.00 80 GLY A O 2
ATOM 2652 N N . GLN A 1 81 ? -16.685 -1.605 -7.254 1.00 0.00 81 GLN A N 2
ATOM 2653 C CA . GLN A 1 81 ? -17.906 -1.635 -8.090 1.00 0.00 81 GLN A CA 2
ATOM 2654 C C . GLN A 1 81 ? -18.666 -0.300 -7.971 1.00 0.00 81 GLN A C 2
ATOM 2655 O O . GLN A 1 81 ? -18.614 0.360 -6.934 1.00 0.00 81 GLN A O 2
ATOM 2669 N N . ARG A 1 82 ? -19.216 0.126 -9.104 1.00 0.00 82 ARG A N 2
ATOM 2670 C CA . ARG A 1 82 ? -20.016 1.364 -9.234 1.00 0.00 82 ARG A CA 2
ATOM 2671 C C . ARG A 1 82 ? -21.308 1.164 -10.056 1.00 0.00 82 ARG A C 2
ATOM 2672 O O . ARG A 1 82 ? -21.282 1.093 -11.284 1.00 0.00 82 ARG A O 2
ATOM 2693 N N . ARG A 1 83 ? -22.409 0.919 -9.356 1.00 0.00 83 ARG A N 2
ATOM 2694 C CA . ARG A 1 83 ? -23.735 0.833 -10.008 1.00 0.00 83 ARG A CA 2
ATOM 2695 C C . ARG A 1 83 ? -24.696 1.896 -9.447 1.00 0.00 83 ARG A C 2
ATOM 2696 O O . ARG A 1 83 ? -25.234 1.743 -8.355 1.00 0.00 83 ARG A O 2
ATOM 2717 N N . LYS A 1 84 ? -24.742 3.023 -10.157 1.00 0.00 84 LYS A N 2
ATOM 2718 C CA . LYS A 1 84 ? -25.601 4.197 -9.859 1.00 0.00 84 LYS A CA 2
ATOM 2719 C C . LYS A 1 84 ? -25.480 4.714 -8.406 1.00 0.00 84 LYS A C 2
ATOM 2720 O O . LYS A 1 84 ? -26.216 4.324 -7.501 1.00 0.00 84 LYS A O 2
ATOM 2739 N N . ALA A 1 85 ? -24.658 5.747 -8.260 1.00 0.00 85 ALA A N 2
ATOM 2740 C CA . ALA A 1 85 ? -24.380 6.347 -6.940 1.00 0.00 85 ALA A CA 2
ATOM 2741 C C . ALA A 1 85 ? -25.250 7.596 -6.694 1.00 0.00 85 ALA A C 2
ATOM 2742 O O . ALA A 1 85 ? -24.828 8.744 -6.835 1.00 0.00 85 ALA A O 2
ATOM 2749 N N . ASN A 1 86 ? -26.496 7.314 -6.327 1.00 0.00 86 ASN A N 2
ATOM 2750 C CA . ASN A 1 86 ? -27.502 8.352 -6.026 1.00 0.00 86 ASN A CA 2
ATOM 2751 C C . ASN A 1 86 ? -27.980 8.340 -4.570 1.00 0.00 86 ASN A C 2
ATOM 2752 O O . ASN A 1 86 ? -28.706 7.450 -4.135 1.00 0.00 86 ASN A O 2
ATOM 2763 N N . ARG A 1 87 ? -27.450 9.297 -3.814 1.00 0.00 87 ARG A N 2
ATOM 2764 C CA . ARG A 1 87 ? -27.844 9.511 -2.402 1.00 0.00 87 ARG A CA 2
ATOM 2765 C C . ARG A 1 87 ? -29.278 10.054 -2.207 1.00 0.00 87 ARG A C 2
ATOM 2766 O O . ARG A 1 87 ? -30.118 9.271 -1.718 1.00 0.00 87 ARG A O 2
ATOM 2787 N N . ALA A 1 1 ? 6.925 12.133 4.533 1.00 0.00 1 ALA A N 3
ATOM 2788 C CA . ALA A 1 1 ? 5.715 12.387 3.717 1.00 0.00 1 ALA A CA 3
ATOM 2789 C C . ALA A 1 1 ? 5.983 12.818 2.253 1.00 0.00 1 ALA A C 3
ATOM 2790 O O . ALA A 1 1 ? 5.625 12.100 1.323 1.00 0.00 1 ALA A O 3
ATOM 2797 N N . VAL A 1 2 ? 6.631 13.975 2.099 1.00 0.00 2 VAL A N 3
ATOM 2798 C CA . VAL A 1 2 ? 6.979 14.587 0.797 1.00 0.00 2 VAL A CA 3
ATOM 2799 C C . VAL A 1 2 ? 8.001 13.764 -0.017 1.00 0.00 2 VAL A C 3
ATOM 2800 O O . VAL A 1 2 ? 9.074 13.399 0.462 1.00 0.00 2 VAL A O 3
ATOM 2813 N N . ASN A 1 3 ? 7.622 13.525 -1.265 1.00 0.00 3 ASN A N 3
ATOM 2814 C CA . ASN A 1 3 ? 8.421 12.767 -2.248 1.00 0.00 3 ASN A CA 3
ATOM 2815 C C . ASN A 1 3 ? 8.577 13.516 -3.586 1.00 0.00 3 ASN A C 3
ATOM 2816 O O . ASN A 1 3 ? 7.653 13.583 -4.391 1.00 0.00 3 ASN A O 3
ATOM 2827 N N . VAL A 1 4 ? 9.661 14.281 -3.668 1.00 0.00 4 VAL A N 3
ATOM 2828 C CA . VAL A 1 4 ? 10.035 14.982 -4.920 1.00 0.00 4 VAL A CA 3
ATOM 2829 C C . VAL A 1 4 ? 11.515 14.814 -5.334 1.00 0.00 4 VAL A C 3
ATOM 2830 O O . VAL A 1 4 ? 11.805 14.228 -6.372 1.00 0.00 4 VAL A O 3
ATOM 2843 N N . GLU A 1 5 ? 12.427 15.302 -4.496 1.00 0.00 5 GLU A N 3
ATOM 2844 C CA . GLU A 1 5 ? 13.879 15.305 -4.789 1.00 0.00 5 GLU A CA 3
ATOM 2845 C C . GLU A 1 5 ? 14.747 14.835 -3.602 1.00 0.00 5 GLU A C 3
ATOM 2846 O O . GLU A 1 5 ? 15.669 15.519 -3.162 1.00 0.00 5 GLU A O 3
ATOM 2858 N N . LYS A 1 6 ? 14.441 13.619 -3.146 1.00 0.00 6 LYS A N 3
ATOM 2859 C CA . LYS A 1 6 ? 15.055 12.994 -1.949 1.00 0.00 6 LYS A CA 3
ATOM 2860 C C . LYS A 1 6 ? 14.614 11.538 -1.736 1.00 0.00 6 LYS A C 3
ATOM 2861 O O . LYS A 1 6 ? 15.454 10.643 -1.793 1.00 0.00 6 LYS A O 3
ATOM 2880 N N . GLN A 1 7 ? 13.301 11.340 -1.554 1.00 0.00 7 GLN A N 3
ATOM 2881 C CA . GLN A 1 7 ? 12.639 10.043 -1.260 1.00 0.00 7 GLN A CA 3
ATOM 2882 C C . GLN A 1 7 ? 13.318 9.267 -0.110 1.00 0.00 7 GLN A C 3
ATOM 2883 O O . GLN A 1 7 ? 14.103 9.844 0.641 1.00 0.00 7 GLN A O 3
ATOM 2897 N N . LYS A 1 8 ? 12.793 8.080 0.188 1.00 0.00 8 LYS A N 3
ATOM 2898 C CA . LYS A 1 8 ? 13.507 7.121 1.052 1.00 0.00 8 LYS A CA 3
ATOM 2899 C C . LYS A 1 8 ? 13.212 5.652 0.685 1.00 0.00 8 LYS A C 3
ATOM 2900 O O . LYS A 1 8 ? 12.123 5.146 0.972 1.00 0.00 8 LYS A O 3
ATOM 2919 N N . PRO A 1 9 ? 14.122 5.017 -0.069 1.00 0.00 9 PRO A N 3
ATOM 2920 C CA . PRO A 1 9 ? 14.020 3.588 -0.421 1.00 0.00 9 PRO A CA 3
ATOM 2921 C C . PRO A 1 9 ? 14.188 2.699 0.820 1.00 0.00 9 PRO A C 3
ATOM 2922 O O . PRO A 1 9 ? 15.258 2.638 1.422 1.00 0.00 9 PRO A O 3
ATOM 2933 N N . ALA A 1 10 ? 13.069 2.120 1.240 1.00 0.00 10 ALA A N 3
ATOM 2934 C CA . ALA A 1 10 ? 12.991 1.213 2.408 1.00 0.00 10 ALA A CA 3
ATOM 2935 C C . ALA A 1 10 ? 13.587 -0.185 2.115 1.00 0.00 10 ALA A C 3
ATOM 2936 O O . ALA A 1 10 ? 12.994 -1.234 2.359 1.00 0.00 10 ALA A O 3
ATOM 2943 N N . VAL A 1 11 ? 14.833 -0.135 1.645 1.00 0.00 11 VAL A N 3
ATOM 2944 C CA . VAL A 1 11 ? 15.657 -1.273 1.163 1.00 0.00 11 VAL A CA 3
ATOM 2945 C C . VAL A 1 11 ? 14.910 -1.988 0.001 1.00 0.00 11 VAL A C 3
ATOM 2946 O O . VAL A 1 11 ? 14.106 -1.364 -0.694 1.00 0.00 11 VAL A O 3
ATOM 2959 N N . SER A 1 12 ? 15.244 -3.248 -0.267 1.00 0.00 12 SER A N 3
ATOM 2960 C CA . SER A 1 12 ? 14.593 -4.090 -1.294 1.00 0.00 12 SER A CA 3
ATOM 2961 C C . SER A 1 12 ? 13.637 -5.063 -0.599 1.00 0.00 12 SER A C 3
ATOM 2962 O O . SER A 1 12 ? 13.982 -5.603 0.453 1.00 0.00 12 SER A O 3
ATOM 2970 N N . VAL A 1 13 ? 12.515 -5.323 -1.276 1.00 0.00 13 VAL A N 3
ATOM 2971 C CA . VAL A 1 13 ? 11.394 -6.189 -0.835 1.00 0.00 13 VAL A CA 3
ATOM 2972 C C . VAL A 1 13 ? 11.694 -7.077 0.392 1.00 0.00 13 VAL A C 3
ATOM 2973 O O . VAL A 1 13 ? 11.437 -6.620 1.503 1.00 0.00 13 VAL A O 3
ATOM 2986 N N . ARG A 1 14 ? 12.225 -8.287 0.178 1.00 0.00 14 ARG A N 3
ATOM 2987 C CA . ARG A 1 14 ? 12.710 -9.221 1.221 1.00 0.00 14 ARG A CA 3
ATOM 2988 C C . ARG A 1 14 ? 11.794 -9.316 2.459 1.00 0.00 14 ARG A C 3
ATOM 2989 O O . ARG A 1 14 ? 10.720 -9.910 2.383 1.00 0.00 14 ARG A O 3
ATOM 3010 N N . LYS A 1 15 ? 12.116 -8.531 3.488 1.00 0.00 15 LYS A N 3
ATOM 3011 C CA . LYS A 1 15 ? 11.329 -8.439 4.730 1.00 0.00 15 LYS A CA 3
ATOM 3012 C C . LYS A 1 15 ? 10.639 -7.066 4.830 1.00 0.00 15 LYS A C 3
ATOM 3013 O O . LYS A 1 15 ? 10.941 -6.228 5.679 1.00 0.00 15 LYS A O 3
ATOM 3032 N N . SER A 1 16 ? 9.756 -6.823 3.859 1.00 0.00 16 SER A N 3
ATOM 3033 C CA . SER A 1 16 ? 8.846 -5.648 3.852 1.00 0.00 16 SER A CA 3
ATOM 3034 C C . SER A 1 16 ? 7.928 -5.651 5.089 1.00 0.00 16 SER A C 3
ATOM 3035 O O . SER A 1 16 ? 7.546 -4.610 5.624 1.00 0.00 16 SER A O 3
ATOM 3043 N N . VAL A 1 17 ? 7.646 -6.879 5.521 1.00 0.00 17 VAL A N 3
ATOM 3044 C CA . VAL A 1 17 ? 6.907 -7.270 6.734 1.00 0.00 17 VAL A CA 3
ATOM 3045 C C . VAL A 1 17 ? 7.910 -7.376 7.896 1.00 0.00 17 VAL A C 3
ATOM 3046 O O . VAL A 1 17 ? 8.919 -8.075 7.798 1.00 0.00 17 VAL A O 3
ATOM 3059 N N . GLN A 1 18 ? 7.628 -6.616 8.949 1.00 0.00 18 GLN A N 3
ATOM 3060 C CA . GLN A 1 18 ? 8.416 -6.650 10.202 1.00 0.00 18 GLN A CA 3
ATOM 3061 C C . GLN A 1 18 ? 7.498 -7.002 11.397 1.00 0.00 18 GLN A C 3
ATOM 3062 O O . GLN A 1 18 ? 6.385 -7.490 11.193 1.00 0.00 18 GLN A O 3
ATOM 3076 N N . ASP A 1 19 ? 7.934 -6.745 12.639 1.00 0.00 19 ASP A N 3
ATOM 3077 C CA . ASP A 1 19 ? 7.154 -7.052 13.867 1.00 0.00 19 ASP A CA 3
ATOM 3078 C C . ASP A 1 19 ? 5.868 -6.216 14.034 1.00 0.00 19 ASP A C 3
ATOM 3079 O O . ASP A 1 19 ? 5.824 -5.215 14.751 1.00 0.00 19 ASP A O 3
ATOM 3088 N N . ASP A 1 20 ? 4.826 -6.650 13.328 1.00 0.00 20 ASP A N 3
ATOM 3089 C CA . ASP A 1 20 ? 3.512 -5.976 13.201 1.00 0.00 20 ASP A CA 3
ATOM 3090 C C . ASP A 1 20 ? 3.602 -4.518 12.694 1.00 0.00 20 ASP A C 3
ATOM 3091 O O . ASP A 1 20 ? 2.739 -3.683 12.962 1.00 0.00 20 ASP A O 3
ATOM 3100 N N . HIS A 1 21 ? 4.629 -4.269 11.886 1.00 0.00 21 HIS A N 3
ATOM 3101 C CA . HIS A 1 21 ? 4.864 -2.977 11.222 1.00 0.00 21 HIS A CA 3
ATOM 3102 C C . HIS A 1 21 ? 5.458 -3.224 9.831 1.00 0.00 21 HIS A C 3
ATOM 3103 O O . HIS A 1 21 ? 6.187 -4.196 9.630 1.00 0.00 21 HIS A O 3
ATOM 3117 N N . ILE A 1 22 ? 4.901 -2.496 8.876 1.00 0.00 22 ILE A N 3
ATOM 3118 C CA . ILE A 1 22 ? 5.283 -2.586 7.457 1.00 0.00 22 ILE A CA 3
ATOM 3119 C C . ILE A 1 22 ? 5.899 -1.248 7.008 1.00 0.00 22 ILE A C 3
ATOM 3120 O O . ILE A 1 22 ? 5.389 -0.171 7.322 1.00 0.00 22 ILE A O 3
ATOM 3136 N N . VAL A 1 23 ? 7.075 -1.378 6.405 1.00 0.00 23 VAL A N 3
ATOM 3137 C CA . VAL A 1 23 ? 7.951 -0.234 6.075 1.00 0.00 23 VAL A CA 3
ATOM 3138 C C . VAL A 1 23 ? 7.495 0.545 4.823 1.00 0.00 23 VAL A C 3
ATOM 3139 O O . VAL A 1 23 ? 7.193 -0.032 3.777 1.00 0.00 23 VAL A O 3
ATOM 3152 N N . CYS A 1 24 ? 7.434 1.869 4.965 1.00 0.00 24 CYS A N 3
ATOM 3153 C CA . CYS A 1 24 ? 6.903 2.748 3.937 1.00 0.00 24 CYS A CA 3
ATOM 3154 C C . CYS A 1 24 ? 7.972 2.924 2.857 1.00 0.00 24 CYS A C 3
ATOM 3155 O O . CYS A 1 24 ? 9.040 3.475 3.119 1.00 0.00 24 CYS A O 3
ATOM 3162 N N . LEU A 1 25 ? 7.824 2.157 1.782 1.00 0.00 25 LEU A N 3
ATOM 3163 C CA . LEU A 1 25 ? 8.602 2.427 0.555 1.00 0.00 25 LEU A CA 3
ATOM 3164 C C . LEU A 1 25 ? 8.384 3.886 0.110 1.00 0.00 25 LEU A C 3
ATOM 3165 O O . LEU A 1 25 ? 7.393 4.515 0.484 1.00 0.00 25 LEU A O 3
ATOM 3181 N N . GLU A 1 26 ? 9.479 4.469 -0.375 1.00 0.00 26 GLU A N 3
ATOM 3182 C CA . GLU A 1 26 ? 9.602 5.895 -0.768 1.00 0.00 26 GLU A CA 3
ATOM 3183 C C . GLU A 1 26 ? 9.536 6.922 0.387 1.00 0.00 26 GLU A C 3
ATOM 3184 O O . GLU A 1 26 ? 9.941 8.063 0.175 1.00 0.00 26 GLU A O 3
ATOM 3196 N N . CYS A 1 27 ? 9.345 6.456 1.625 1.00 0.00 27 CYS A N 3
ATOM 3197 C CA . CYS A 1 27 ? 9.113 7.321 2.770 1.00 0.00 27 CYS A CA 3
ATOM 3198 C C . CYS A 1 27 ? 10.099 6.932 3.873 1.00 0.00 27 CYS A C 3
ATOM 3199 O O . CYS A 1 27 ? 10.803 7.786 4.411 1.00 0.00 27 CYS A O 3
ATOM 3206 N N . GLY A 1 28 ? 10.170 5.645 4.244 1.00 0.00 28 GLY A N 3
ATOM 3207 C CA . GLY A 1 28 ? 11.133 5.152 5.253 1.00 0.00 28 GLY A CA 3
ATOM 3208 C C . GLY A 1 28 ? 10.468 4.748 6.581 1.00 0.00 28 GLY A C 3
ATOM 3209 O O . GLY A 1 28 ? 10.762 3.685 7.121 1.00 0.00 28 GLY A O 3
ATOM 3213 N N . GLY A 1 29 ? 9.597 5.637 7.077 1.00 0.00 29 GLY A N 3
ATOM 3214 C CA . GLY A 1 29 ? 8.786 5.404 8.298 1.00 0.00 29 GLY A CA 3
ATOM 3215 C C . GLY A 1 29 ? 7.980 4.092 8.242 1.00 0.00 29 GLY A C 3
ATOM 3216 O O . GLY A 1 29 ? 7.713 3.563 7.166 1.00 0.00 29 GLY A O 3
ATOM 3220 N N . SER A 1 30 ? 7.607 3.581 9.407 1.00 0.00 30 SER A N 3
ATOM 3221 C CA . SER A 1 30 ? 6.893 2.286 9.500 1.00 0.00 30 SER A CA 3
ATOM 3222 C C . SER A 1 30 ? 5.557 2.429 10.243 1.00 0.00 30 SER A C 3
ATOM 3223 O O . SER A 1 30 ? 5.411 3.287 11.114 1.00 0.00 30 SER A O 3
ATOM 3231 N N . PHE A 1 31 ? 4.601 1.597 9.842 1.00 0.00 31 PHE A N 3
ATOM 3232 C CA . PHE A 1 31 ? 3.205 1.629 10.345 1.00 0.00 31 PHE A CA 3
ATOM 3233 C C . PHE A 1 31 ? 2.471 0.284 10.228 1.00 0.00 31 PHE A C 3
ATOM 3234 O O . PHE A 1 31 ? 2.956 -0.651 9.595 1.00 0.00 31 PHE A O 3
ATOM 3251 N N . LYS A 1 32 ? 1.305 0.216 10.865 1.00 0.00 32 LYS A N 3
ATOM 3252 C CA . LYS A 1 32 ? 0.372 -0.918 10.695 1.00 0.00 32 LYS A CA 3
ATOM 3253 C C . LYS A 1 32 ? -0.254 -1.024 9.290 1.00 0.00 32 LYS A C 3
ATOM 3254 O O . LYS A 1 32 ? -0.466 -2.130 8.805 1.00 0.00 32 LYS A O 3
ATOM 3273 N N . SER A 1 33 ? -0.641 0.105 8.694 1.00 0.00 33 SER A N 3
ATOM 3274 C CA . SER A 1 33 ? -1.336 0.111 7.390 1.00 0.00 33 SER A CA 3
ATOM 3275 C C . SER A 1 33 ? -0.906 1.223 6.427 1.00 0.00 33 SER A C 3
ATOM 3276 O O . SER A 1 33 ? -1.276 2.393 6.547 1.00 0.00 33 SER A O 3
ATOM 3284 N N . LEU A 1 34 ? -0.164 0.795 5.410 1.00 0.00 34 LEU A N 3
ATOM 3285 C CA . LEU A 1 34 ? 0.188 1.656 4.270 1.00 0.00 34 LEU A CA 3
ATOM 3286 C C . LEU A 1 34 ? -1.039 2.053 3.439 1.00 0.00 34 LEU A C 3
ATOM 3287 O O . LEU A 1 34 ? -1.099 3.210 3.058 1.00 0.00 34 LEU A O 3
ATOM 3303 N N . LYS A 1 35 ? -2.074 1.212 3.345 1.00 0.00 35 LYS A N 3
ATOM 3304 C CA . LYS A 1 35 ? -3.315 1.535 2.594 1.00 0.00 35 LYS A CA 3
ATOM 3305 C C . LYS A 1 35 ? -3.844 2.967 2.820 1.00 0.00 35 LYS A C 3
ATOM 3306 O O . LYS A 1 35 ? -3.991 3.723 1.863 1.00 0.00 35 LYS A O 3
ATOM 3325 N N . ARG A 1 36 ? -3.859 3.374 4.091 1.00 0.00 36 ARG A N 3
ATOM 3326 C CA . ARG A 1 36 ? -4.176 4.751 4.509 1.00 0.00 36 ARG A CA 3
ATOM 3327 C C . ARG A 1 36 ? -3.053 5.727 4.102 1.00 0.00 36 ARG A C 3
ATOM 3328 O O . ARG A 1 36 ? -3.237 6.489 3.157 1.00 0.00 36 ARG A O 3
ATOM 3349 N N . HIS A 1 37 ? -1.890 5.605 4.758 1.00 0.00 37 HIS A N 3
ATOM 3350 C CA . HIS A 1 37 ? -0.723 6.462 4.623 1.00 0.00 37 HIS A CA 3
ATOM 3351 C C . HIS A 1 37 ? -0.452 6.729 3.141 1.00 0.00 37 HIS A C 3
ATOM 3352 O O . HIS A 1 37 ? -0.127 7.851 2.758 1.00 0.00 37 HIS A O 3
ATOM 3366 N N . LEU A 1 38 ? -0.514 5.677 2.330 1.00 0.00 38 LEU A N 3
ATOM 3367 C CA . LEU A 1 38 ? -0.313 5.702 0.872 1.00 0.00 38 LEU A CA 3
ATOM 3368 C C . LEU A 1 38 ? -1.229 6.751 0.242 1.00 0.00 38 LEU A C 3
ATOM 3369 O O . LEU A 1 38 ? -0.788 7.892 0.157 1.00 0.00 38 LEU A O 3
ATOM 3385 N N . THR A 1 39 ? -2.530 6.461 0.209 1.00 0.00 39 THR A N 3
ATOM 3386 C CA . THR A 1 39 ? -3.568 7.349 -0.356 1.00 0.00 39 THR A CA 3
ATOM 3387 C C . THR A 1 39 ? -3.614 8.746 0.305 1.00 0.00 39 THR A C 3
ATOM 3388 O O . THR A 1 39 ? -3.987 9.716 -0.353 1.00 0.00 39 THR A O 3
ATOM 3399 N N . THR A 1 40 ? -3.234 8.839 1.582 1.00 0.00 40 THR A N 3
ATOM 3400 C CA . THR A 1 40 ? -3.040 10.110 2.321 1.00 0.00 40 THR A CA 3
ATOM 3401 C C . THR A 1 40 ? -1.875 10.985 1.803 1.00 0.00 40 THR A C 3
ATOM 3402 O O . THR A 1 40 ? -2.035 12.195 1.661 1.00 0.00 40 THR A O 3
ATOM 3413 N N . HIS A 1 41 ? -0.669 10.417 1.740 1.00 0.00 41 HIS A N 3
ATOM 3414 C CA . HIS A 1 41 ? 0.570 11.171 1.440 1.00 0.00 41 HIS A CA 3
ATOM 3415 C C . HIS A 1 41 ? 1.042 11.042 -0.017 1.00 0.00 41 HIS A C 3
ATOM 3416 O O . HIS A 1 41 ? 0.822 11.953 -0.814 1.00 0.00 41 HIS A O 3
ATOM 3430 N N . HIS A 1 42 ? 1.654 9.900 -0.340 1.00 0.00 42 HIS A N 3
ATOM 3431 C CA . HIS A 1 42 ? 1.956 9.476 -1.696 1.00 0.00 42 HIS A CA 3
ATOM 3432 C C . HIS A 1 42 ? 0.677 9.491 -2.536 1.00 0.00 42 HIS A C 3
ATOM 3433 O O . HIS A 1 42 ? 0.724 9.736 -3.741 1.00 0.00 42 HIS A O 3
ATOM 3447 N N . SER A 1 43 ? -0.519 9.448 -1.946 1.00 0.00 43 SER A N 3
ATOM 3448 C CA . SER A 1 43 ? -1.832 9.412 -2.640 1.00 0.00 43 SER A CA 3
ATOM 3449 C C . SER A 1 43 ? -1.977 8.101 -3.440 1.00 0.00 43 SER A C 3
ATOM 3450 O O . SER A 1 43 ? -1.199 7.173 -3.230 1.00 0.00 43 SER A O 3
ATOM 3458 N N . MET A 1 44 ? -3.021 7.991 -4.265 1.00 0.00 44 MET A N 3
A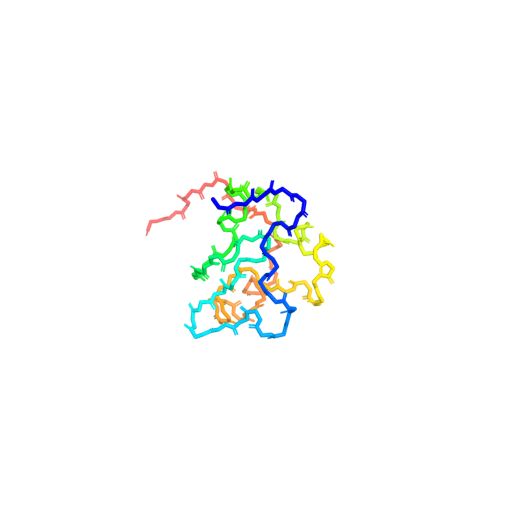TOM 3459 C CA . MET A 1 44 ? -3.278 6.847 -5.181 1.00 0.00 44 MET A CA 3
ATOM 3460 C C . MET A 1 44 ? -3.653 5.529 -4.470 1.00 0.00 44 MET A C 3
ATOM 3461 O O . MET A 1 44 ? -3.633 5.414 -3.246 1.00 0.00 44 MET A O 3
ATOM 3475 N N . THR A 1 45 ? -4.179 4.608 -5.271 1.00 0.00 45 THR A N 3
ATOM 3476 C CA . THR A 1 45 ? -4.515 3.226 -4.859 1.00 0.00 45 THR A CA 3
ATOM 3477 C C . THR A 1 45 ? -3.279 2.333 -4.616 1.00 0.00 45 THR A C 3
ATOM 3478 O O . THR A 1 45 ? -2.363 2.332 -5.440 1.00 0.00 45 THR A O 3
ATOM 3489 N N . PRO A 1 46 ? -3.334 1.459 -3.597 1.00 0.00 46 PRO A N 3
ATOM 3490 C CA . PRO A 1 46 ? -2.217 0.562 -3.225 1.00 0.00 46 PRO A CA 3
ATOM 3491 C C . PRO A 1 46 ? -1.693 -0.333 -4.366 1.00 0.00 46 PRO A C 3
ATOM 3492 O O . PRO A 1 46 ? -0.496 -0.320 -4.636 1.00 0.00 46 PRO A O 3
ATOM 3503 N N . GLU A 1 47 ? -2.593 -1.010 -5.079 1.00 0.00 47 GLU A N 3
ATOM 3504 C CA . GLU A 1 47 ? -2.234 -1.779 -6.297 1.00 0.00 47 GLU A CA 3
ATOM 3505 C C . GLU A 1 47 ? -1.488 -0.958 -7.371 1.00 0.00 47 GLU A C 3
ATOM 3506 O O . GLU A 1 47 ? -0.414 -1.355 -7.809 1.00 0.00 47 GLU A O 3
ATOM 3518 N N . GLU A 1 48 ? -1.973 0.248 -7.658 1.00 0.00 48 GLU A N 3
ATOM 3519 C CA . GLU A 1 48 ? -1.303 1.156 -8.616 1.00 0.00 48 GLU A CA 3
ATOM 3520 C C . GLU A 1 48 ? 0.082 1.618 -8.119 1.00 0.00 48 GLU A C 3
ATOM 3521 O O . GLU A 1 48 ? 1.058 1.562 -8.862 1.00 0.00 48 GLU A O 3
ATOM 3533 N N . TYR A 1 49 ? 0.171 1.884 -6.819 1.00 0.00 49 TYR A N 3
ATOM 3534 C CA . TYR A 1 49 ? 1.447 2.175 -6.135 1.00 0.00 49 TYR A CA 3
ATOM 3535 C C . TYR A 1 49 ? 2.475 1.026 -6.188 1.00 0.00 49 TYR A C 3
ATOM 3536 O O . TYR A 1 49 ? 3.657 1.291 -6.399 1.00 0.00 49 TYR A O 3
ATOM 3554 N N . ARG A 1 50 ? 2.028 -0.221 -6.015 1.00 0.00 50 ARG A N 3
ATOM 3555 C CA . ARG A 1 50 ? 2.941 -1.383 -6.116 1.00 0.00 50 ARG A CA 3
ATOM 3556 C C . ARG A 1 50 ? 3.661 -1.427 -7.477 1.00 0.00 50 ARG A C 3
ATOM 3557 O O . ARG A 1 50 ? 4.813 -1.841 -7.538 1.00 0.00 50 ARG A O 3
ATOM 3578 N N . GLU A 1 51 ? 2.985 -0.927 -8.515 1.00 0.00 51 GLU A N 3
ATOM 3579 C CA . GLU A 1 51 ? 3.539 -0.815 -9.882 1.00 0.00 51 GLU A CA 3
ATOM 3580 C C . GLU A 1 51 ? 4.767 0.111 -9.959 1.00 0.00 51 GLU A C 3
ATOM 3581 O O . GLU A 1 51 ? 5.800 -0.323 -10.459 1.00 0.00 51 GLU A O 3
ATOM 3593 N N . LYS A 1 52 ? 4.719 1.230 -9.228 1.00 0.00 52 LYS A N 3
ATOM 3594 C CA . LYS A 1 52 ? 5.847 2.184 -9.087 1.00 0.00 52 LYS A CA 3
ATOM 3595 C C . LYS A 1 52 ? 7.134 1.483 -8.605 1.00 0.00 52 LYS A C 3
ATOM 3596 O O . LYS A 1 52 ? 8.159 1.521 -9.281 1.00 0.00 52 LYS A O 3
ATOM 3615 N N . TRP A 1 53 ? 7.010 0.761 -7.495 1.00 0.00 53 TRP A N 3
ATOM 3616 C CA . TRP A 1 53 ? 8.109 -0.039 -6.915 1.00 0.00 53 TRP A CA 3
ATOM 3617 C C . TRP A 1 53 ? 8.314 -1.439 -7.528 1.00 0.00 53 TRP A C 3
ATOM 3618 O O . TRP A 1 53 ? 9.202 -2.180 -7.110 1.00 0.00 53 TRP A O 3
ATOM 3639 N N . ASP A 1 54 ? 7.507 -1.776 -8.540 1.00 0.00 54 ASP A N 3
ATOM 3640 C CA . ASP A 1 54 ? 7.436 -3.109 -9.195 1.00 0.00 54 ASP A CA 3
ATOM 3641 C C . ASP A 1 54 ? 7.281 -4.275 -8.191 1.00 0.00 54 ASP A C 3
ATOM 3642 O O . ASP A 1 54 ? 7.545 -5.438 -8.504 1.00 0.00 54 ASP A O 3
ATOM 3651 N N . LEU A 1 55 ? 6.630 -3.977 -7.067 1.00 0.00 55 LEU A N 3
ATOM 3652 C CA . LEU A 1 55 ? 6.634 -4.815 -5.853 1.00 0.00 55 LEU A CA 3
ATOM 3653 C C . LEU A 1 55 ? 5.970 -6.194 -6.044 1.00 0.00 55 LEU A C 3
ATOM 3654 O O . LEU A 1 55 ? 4.743 -6.277 -6.179 1.00 0.00 55 LEU A O 3
ATOM 3670 N N . PRO A 1 56 ? 6.775 -7.274 -6.007 1.00 0.00 56 PRO A N 3
ATOM 3671 C CA . PRO A 1 56 ? 6.310 -8.646 -6.291 1.00 0.00 56 PRO A CA 3
ATOM 3672 C C . PRO A 1 56 ? 5.122 -9.085 -5.430 1.00 0.00 56 PRO A C 3
ATOM 3673 O O . PRO A 1 56 ? 4.888 -8.563 -4.339 1.00 0.00 56 PRO A O 3
ATOM 3684 N N . VAL A 1 57 ? 4.285 -9.889 -6.086 1.00 0.00 57 VAL A N 3
ATOM 3685 C CA . VAL A 1 57 ? 2.986 -10.413 -5.606 1.00 0.00 57 VAL A CA 3
ATOM 3686 C C . VAL A 1 57 ? 1.999 -9.339 -5.086 1.00 0.00 57 VAL A C 3
ATOM 3687 O O . VAL A 1 57 ? 1.017 -9.652 -4.415 1.00 0.00 57 VAL A O 3
ATOM 3700 N N . ASP A 1 58 ? 2.204 -8.084 -5.502 1.00 0.00 58 ASP A N 3
ATOM 3701 C CA . ASP A 1 58 ? 1.418 -6.911 -5.061 1.00 0.00 58 ASP A CA 3
ATOM 3702 C C . ASP A 1 58 ? 1.202 -6.863 -3.535 1.00 0.00 58 ASP A C 3
ATOM 3703 O O . ASP A 1 58 ? 0.079 -6.741 -3.051 1.00 0.00 58 ASP A O 3
ATOM 3712 N N . TYR A 1 59 ? 2.328 -6.974 -2.823 1.00 0.00 59 TYR A N 3
ATOM 3713 C CA . TYR A 1 59 ? 2.398 -7.116 -1.352 1.00 0.00 59 TYR A CA 3
ATOM 3714 C C . TYR A 1 59 ? 1.316 -6.326 -0.581 1.00 0.00 59 TYR A C 3
ATOM 3715 O O . TYR A 1 59 ? 1.057 -5.165 -0.910 1.00 0.00 59 TYR A O 3
ATOM 3733 N N . PRO A 1 60 ? 0.746 -6.918 0.474 1.00 0.00 60 PRO A N 3
ATOM 3734 C CA . PRO A 1 60 ? -0.267 -6.242 1.300 1.00 0.00 60 PRO A CA 3
ATOM 3735 C C . PRO A 1 60 ? 0.292 -4.996 1.995 1.00 0.00 60 PRO A C 3
ATOM 3736 O O . PRO A 1 60 ? 1.362 -5.011 2.590 1.00 0.00 60 PRO A O 3
ATOM 3747 N N . MET A 1 61 ? -0.422 -3.906 1.768 1.00 0.00 61 MET A N 3
ATOM 3748 C CA . MET A 1 61 ? -0.168 -2.623 2.458 1.00 0.00 61 MET A CA 3
ATOM 3749 C C . MET A 1 61 ? -0.577 -2.613 3.943 1.00 0.00 61 MET A C 3
ATOM 3750 O O . MET A 1 61 ? -0.070 -1.817 4.726 1.00 0.00 61 MET A O 3
ATOM 3764 N N . VAL A 1 62 ? -1.539 -3.465 4.289 1.00 0.00 62 VAL A N 3
ATOM 3765 C CA . VAL A 1 62 ? -2.098 -3.562 5.661 1.00 0.00 62 VAL A CA 3
ATOM 3766 C C . VAL A 1 62 ? -1.195 -4.496 6.499 1.00 0.00 62 VAL A C 3
ATOM 3767 O O . VAL A 1 62 ? -0.320 -5.174 5.960 1.00 0.00 62 VAL A O 3
ATOM 3780 N N . ALA A 1 63 ? -1.451 -4.545 7.805 1.00 0.00 63 ALA A N 3
ATOM 3781 C CA . ALA A 1 63 ? -0.669 -5.307 8.801 1.00 0.00 63 ALA A CA 3
ATOM 3782 C C . ALA A 1 63 ? -0.308 -6.732 8.335 1.00 0.00 63 ALA A C 3
ATOM 3783 O O . ALA A 1 63 ? -1.188 -7.433 7.826 1.00 0.00 63 ALA A O 3
ATOM 3790 N N . PRO A 1 64 ? 0.911 -7.203 8.653 1.00 0.00 64 PRO A N 3
ATOM 3791 C CA . PRO A 1 64 ? 1.445 -8.497 8.176 1.00 0.00 64 PRO A CA 3
ATOM 3792 C C . PRO A 1 64 ? 0.510 -9.709 8.311 1.00 0.00 64 PRO A C 3
ATOM 3793 O O . PRO A 1 64 ? 0.488 -10.567 7.433 1.00 0.00 64 PRO A O 3
ATOM 3804 N N . ALA A 1 65 ? -0.268 -9.750 9.392 1.00 0.00 65 ALA A N 3
ATOM 3805 C CA . ALA A 1 65 ? -1.273 -10.809 9.604 1.00 0.00 65 ALA A CA 3
ATOM 3806 C C . ALA A 1 65 ? -2.730 -10.321 9.771 1.00 0.00 65 ALA A C 3
ATOM 3807 O O . ALA A 1 65 ? -3.593 -11.124 10.125 1.00 0.00 65 ALA A O 3
ATOM 3814 N N . TYR A 1 66 ? -3.041 -9.149 9.204 1.00 0.00 66 TYR A N 3
ATOM 3815 C CA . TYR A 1 66 ? -4.345 -8.456 9.367 1.00 0.00 66 TYR A CA 3
ATOM 3816 C C . TYR A 1 66 ? -5.585 -9.348 9.144 1.00 0.00 66 TYR A C 3
ATOM 3817 O O . TYR A 1 66 ? -6.585 -9.212 9.843 1.00 0.00 66 TYR A O 3
ATOM 3835 N N . ALA A 1 67 ? -5.521 -10.162 8.094 1.00 0.00 67 ALA A N 3
ATOM 3836 C CA . ALA A 1 67 ? -6.531 -11.191 7.774 1.00 0.00 67 ALA A CA 3
ATOM 3837 C C . ALA A 1 67 ? -5.887 -12.533 7.357 1.00 0.00 67 ALA A C 3
ATOM 3838 O O . ALA A 1 67 ? -6.074 -13.013 6.237 1.00 0.00 67 ALA A O 3
ATOM 3845 N N . GLU A 1 68 ? -4.937 -12.997 8.178 1.00 0.00 68 GLU A N 3
ATOM 3846 C CA . GLU A 1 68 ? -4.231 -14.301 8.034 1.00 0.00 68 GLU A CA 3
ATOM 3847 C C . GLU A 1 68 ? -3.581 -14.544 6.643 1.00 0.00 68 GLU A C 3
ATOM 3848 O O . GLU A 1 68 ? -3.239 -15.667 6.280 1.00 0.00 68 GLU A O 3
ATOM 3860 N N . ALA A 1 69 ? -3.262 -13.453 5.942 1.00 0.00 69 ALA A N 3
ATOM 3861 C CA . ALA A 1 69 ? -2.852 -13.421 4.516 1.00 0.00 69 ALA A CA 3
ATOM 3862 C C . ALA A 1 69 ? -3.717 -14.226 3.515 1.00 0.00 69 ALA A C 3
ATOM 3863 O O . ALA A 1 69 ? -3.369 -14.293 2.336 1.00 0.00 69 ALA A O 3
ATOM 3870 N N . ARG A 1 70 ? -4.990 -14.416 3.880 1.00 0.00 70 ARG A N 3
ATOM 3871 C CA . ARG A 1 70 ? -5.970 -15.289 3.186 1.00 0.00 70 ARG A CA 3
ATOM 3872 C C . ARG A 1 70 ? -5.983 -15.185 1.646 1.00 0.00 70 ARG A C 3
ATOM 3873 O O . ARG A 1 70 ? -5.270 -15.926 0.971 1.00 0.00 70 ARG A O 3
ATOM 3894 N N . SER A 1 71 ? -6.773 -14.267 1.087 1.00 0.00 71 SER A N 3
ATOM 3895 C CA . SER A 1 71 ? -6.776 -13.992 -0.364 1.00 0.00 71 SER A CA 3
ATOM 3896 C C . SER A 1 71 ? -5.803 -12.847 -0.677 1.00 0.00 71 SER A C 3
ATOM 3897 O O . SER A 1 71 ? -6.182 -11.674 -0.725 1.00 0.00 71 SER A O 3
ATOM 3905 N N . ARG A 1 72 ? -4.520 -13.218 -0.607 1.00 0.00 72 ARG A N 3
ATOM 3906 C CA . ARG A 1 72 ? -3.342 -12.332 -0.786 1.00 0.00 72 ARG A CA 3
ATOM 3907 C C . ARG A 1 72 ? -3.286 -11.128 0.181 1.00 0.00 72 ARG A C 3
ATOM 3908 O O . ARG A 1 72 ? -2.472 -10.216 0.015 1.00 0.00 72 ARG A O 3
ATOM 3929 N N . LEU A 1 73 ? -4.021 -11.246 1.292 1.00 0.00 73 LEU A N 3
ATOM 3930 C CA . LEU A 1 73 ? -4.320 -10.189 2.289 1.00 0.00 73 LEU A CA 3
ATOM 3931 C C . LEU A 1 73 ? -5.034 -8.969 1.661 1.00 0.00 73 LEU A C 3
ATOM 3932 O O . LEU A 1 73 ? -6.125 -8.600 2.095 1.00 0.00 73 LEU A O 3
ATOM 3948 N N . ALA A 1 74 ? -4.381 -8.332 0.689 1.00 0.00 74 ALA A N 3
ATOM 3949 C CA . ALA A 1 74 ? -4.896 -7.156 -0.041 1.00 0.00 74 ALA A CA 3
ATOM 3950 C C . ALA A 1 74 ? -5.964 -7.557 -1.073 1.00 0.00 74 ALA A C 3
ATOM 3951 O O . ALA A 1 74 ? -5.712 -8.328 -1.996 1.00 0.00 74 ALA A O 3
ATOM 3958 N N . LYS A 1 75 ? -7.186 -7.116 -0.795 1.00 0.00 75 LYS A N 3
ATOM 3959 C CA . LYS A 1 75 ? -8.359 -7.396 -1.650 1.00 0.00 75 LYS A CA 3
ATOM 3960 C C . LYS A 1 75 ? -9.198 -6.133 -1.939 1.00 0.00 75 LYS A C 3
ATOM 3961 O O . LYS A 1 75 ? -10.335 -5.976 -1.495 1.00 0.00 75 LYS A O 3
ATOM 3980 N N . GLU A 1 76 ? -8.613 -5.248 -2.745 1.00 0.00 76 GLU A N 3
ATOM 3981 C CA . GLU A 1 76 ? -9.219 -3.935 -3.067 1.00 0.00 76 GLU A CA 3
ATOM 3982 C C . GLU A 1 76 ? -8.590 -3.260 -4.296 1.00 0.00 76 GLU A C 3
ATOM 3983 O O . GLU A 1 76 ? -7.387 -3.351 -4.532 1.00 0.00 76 GLU A O 3
ATOM 3995 N N . MET A 1 77 ? -9.448 -2.535 -4.998 1.00 0.00 77 MET A N 3
ATOM 3996 C CA . MET A 1 77 ? -9.070 -1.734 -6.183 1.00 0.00 77 MET A CA 3
ATOM 3997 C C . MET A 1 77 ? -9.819 -0.393 -6.286 1.00 0.00 77 MET A C 3
ATOM 3998 O O . MET A 1 77 ? -9.184 0.658 -6.306 1.00 0.00 77 MET A O 3
ATOM 4012 N N . GLY A 1 78 ? -11.160 -0.461 -6.230 1.00 0.00 78 GLY A N 3
ATOM 4013 C CA . GLY A 1 78 ? -12.031 0.725 -6.387 1.00 0.00 78 GLY A CA 3
ATOM 4014 C C . GLY A 1 78 ? -11.844 1.364 -7.772 1.00 0.00 78 GLY A C 3
ATOM 4015 O O . GLY A 1 78 ? -11.314 0.731 -8.687 1.00 0.00 78 GLY A O 3
ATOM 4019 N N . LEU A 1 79 ? -12.219 2.641 -7.862 1.00 0.00 79 LEU A N 3
ATOM 4020 C CA . LEU A 1 79 ? -12.113 3.464 -9.090 1.00 0.00 79 LEU A CA 3
ATOM 4021 C C . LEU A 1 79 ? -12.798 2.885 -10.343 1.00 0.00 79 LEU A C 3
ATOM 4022 O O . LEU A 1 79 ? -13.182 1.716 -10.400 1.00 0.00 79 LEU A O 3
ATOM 4038 N N . GLY A 1 80 ? -13.062 3.782 -11.303 1.00 0.00 80 GLY A N 3
ATOM 4039 C CA . GLY A 1 80 ? -13.625 3.400 -12.614 1.00 0.00 80 GLY A CA 3
ATOM 4040 C C . GLY A 1 80 ? -12.564 2.784 -13.538 1.00 0.00 80 GLY A C 3
ATOM 4041 O O . GLY A 1 80 ? -12.150 3.411 -14.513 1.00 0.00 80 GLY A O 3
ATOM 4045 N N . GLN A 1 81 ? -12.132 1.570 -13.204 1.00 0.00 81 GLN A N 3
ATOM 4046 C CA . GLN A 1 81 ? -11.148 0.837 -14.027 1.00 0.00 81 GLN A CA 3
ATOM 4047 C C . GLN A 1 81 ? -11.848 -0.016 -15.099 1.00 0.00 81 GLN A C 3
ATOM 4048 O O . GLN A 1 81 ? -12.797 -0.746 -14.810 1.00 0.00 81 GLN A O 3
ATOM 4062 N N . ARG A 1 82 ? -11.413 0.226 -16.334 1.00 0.00 82 ARG A N 3
ATOM 4063 C CA . ARG A 1 82 ? -11.989 -0.340 -17.578 1.00 0.00 82 ARG A CA 3
ATOM 4064 C C . ARG A 1 82 ? -11.160 0.149 -18.785 1.00 0.00 82 ARG A C 3
ATOM 4065 O O . ARG A 1 82 ? -10.268 -0.557 -19.241 1.00 0.00 82 ARG A O 3
ATOM 4086 N N . ARG A 1 83 ? -11.415 1.386 -19.222 1.00 0.00 83 ARG A N 3
ATOM 4087 C CA . ARG A 1 83 ? -10.682 2.061 -20.319 1.00 0.00 83 ARG A CA 3
ATOM 4088 C C . ARG A 1 83 ? -9.203 2.375 -20.026 1.00 0.00 83 ARG A C 3
ATOM 4089 O O . ARG A 1 83 ? -8.343 2.153 -20.871 1.00 0.00 83 ARG A O 3
ATOM 4110 N N . LYS A 1 84 ? -8.988 3.055 -18.899 1.00 0.00 84 LYS A N 3
ATOM 4111 C CA . LYS A 1 84 ? -7.678 3.512 -18.384 1.00 0.00 84 LYS A CA 3
ATOM 4112 C C . LYS A 1 84 ? -6.914 4.418 -19.374 1.00 0.00 84 LYS A C 3
ATOM 4113 O O . LYS A 1 84 ? -5.887 4.066 -19.952 1.00 0.00 84 LYS A O 3
ATOM 4132 N N . ALA A 1 85 ? -7.425 5.646 -19.468 1.00 0.00 85 ALA A N 3
ATOM 4133 C CA . ALA A 1 85 ? -6.873 6.721 -20.320 1.00 0.00 85 ALA A CA 3
ATOM 4134 C C . ALA A 1 85 ? -7.178 8.104 -19.713 1.00 0.00 85 ALA A C 3
ATOM 4135 O O . ALA A 1 85 ? -8.197 8.738 -19.996 1.00 0.00 85 ALA A O 3
ATOM 4142 N N . ASN A 1 86 ? -6.359 8.435 -18.715 1.00 0.00 86 ASN A N 3
ATOM 4143 C CA . ASN A 1 86 ? -6.421 9.694 -17.937 1.00 0.00 86 ASN A CA 3
ATOM 4144 C C . ASN A 1 86 ? -5.266 9.751 -16.922 1.00 0.00 86 ASN A C 3
ATOM 4145 O O . ASN A 1 86 ? -4.622 8.741 -16.644 1.00 0.00 86 ASN A O 3
ATOM 4156 N N . ARG A 1 87 ? -5.021 10.953 -16.405 1.00 0.00 87 ARG A N 3
ATOM 4157 C CA . ARG A 1 87 ? -3.996 11.215 -15.366 1.00 0.00 87 ARG A CA 3
ATOM 4158 C C . ARG A 1 87 ? -4.335 10.645 -13.965 1.00 0.00 87 ARG A C 3
ATOM 4159 O O . ARG A 1 87 ? -5.375 9.956 -13.853 1.00 0.00 87 ARG A O 3
ATOM 4180 N N . ALA A 1 1 ? 5.204 19.019 6.553 1.00 0.00 1 ALA A N 4
ATOM 4181 C CA . ALA A 1 1 ? 6.579 19.020 7.103 1.00 0.00 1 ALA A CA 4
ATOM 4182 C C . ALA A 1 1 ? 7.117 17.614 7.458 1.00 0.00 1 ALA A C 4
ATOM 4183 O O . ALA A 1 1 ? 6.899 17.071 8.541 1.00 0.00 1 ALA A O 4
ATOM 4190 N N . VAL A 1 2 ? 7.788 17.046 6.456 1.00 0.00 2 VAL A N 4
ATOM 4191 C CA . VAL A 1 2 ? 8.299 15.653 6.432 1.00 0.00 2 VAL A CA 4
ATOM 4192 C C . VAL A 1 2 ? 9.038 15.372 5.105 1.00 0.00 2 VAL A C 4
ATOM 4193 O O . VAL A 1 2 ? 10.236 15.097 5.101 1.00 0.00 2 VAL A O 4
ATOM 4206 N N . ASN A 1 3 ? 8.357 15.661 3.995 1.00 0.00 3 ASN A N 4
ATOM 4207 C CA . ASN A 1 3 ? 8.915 15.582 2.629 1.00 0.00 3 ASN A CA 4
ATOM 4208 C C . ASN A 1 3 ? 10.151 16.500 2.484 1.00 0.00 3 ASN A C 4
ATOM 4209 O O . ASN A 1 3 ? 10.387 17.369 3.322 1.00 0.00 3 ASN A O 4
ATOM 4220 N N . VAL A 1 4 ? 10.945 16.219 1.451 1.00 0.00 4 VAL A N 4
ATOM 4221 C CA . VAL A 1 4 ? 12.306 16.730 1.166 1.00 0.00 4 VAL A CA 4
ATOM 4222 C C . VAL A 1 4 ? 13.391 16.182 2.119 1.00 0.00 4 VAL A C 4
ATOM 4223 O O . VAL A 1 4 ? 14.437 15.730 1.662 1.00 0.00 4 VAL A O 4
ATOM 4236 N N . GLU A 1 5 ? 13.041 16.045 3.396 1.00 0.00 5 GLU A N 4
ATOM 4237 C CA . GLU A 1 5 ? 13.958 15.540 4.437 1.00 0.00 5 GLU A CA 4
ATOM 4238 C C . GLU A 1 5 ? 13.448 14.282 5.171 1.00 0.00 5 GLU A C 4
ATOM 4239 O O . GLU A 1 5 ? 13.557 14.160 6.390 1.00 0.00 5 GLU A O 4
ATOM 4251 N N . LYS A 1 6 ? 13.034 13.301 4.365 1.00 0.00 6 LYS A N 4
ATOM 4252 C CA . LYS A 1 6 ? 12.504 12.011 4.865 1.00 0.00 6 LYS A CA 4
ATOM 4253 C C . LYS A 1 6 ? 12.305 10.937 3.784 1.00 0.00 6 LYS A C 4
ATOM 4254 O O . LYS A 1 6 ? 12.740 9.812 3.997 1.00 0.00 6 LYS A O 4
ATOM 4273 N N . GLN A 1 7 ? 11.703 11.312 2.650 1.00 0.00 7 GLN A N 4
ATOM 4274 C CA . GLN A 1 7 ? 11.377 10.402 1.525 1.00 0.00 7 GLN A CA 4
ATOM 4275 C C . GLN A 1 7 ? 12.557 9.541 1.033 1.00 0.00 7 GLN A C 4
ATOM 4276 O O . GLN A 1 7 ? 13.411 9.988 0.268 1.00 0.00 7 GLN A O 4
ATOM 4290 N N . LYS A 1 8 ? 12.656 8.366 1.645 1.00 0.00 8 LYS A N 4
ATOM 4291 C CA . LYS A 1 8 ? 13.700 7.376 1.317 1.00 0.00 8 LYS A CA 4
ATOM 4292 C C . LYS A 1 8 ? 13.147 5.992 0.922 1.00 0.00 8 LYS A C 4
ATOM 4293 O O . LYS A 1 8 ? 12.057 5.612 1.364 1.00 0.00 8 LYS A O 4
ATOM 4312 N N . PRO A 1 9 ? 13.845 5.280 0.023 1.00 0.00 9 PRO A N 4
ATOM 4313 C CA . PRO A 1 9 ? 13.524 3.879 -0.307 1.00 0.00 9 PRO A CA 4
ATOM 4314 C C . PRO A 1 9 ? 13.793 2.968 0.898 1.00 0.00 9 PRO A C 4
ATOM 4315 O O . PRO A 1 9 ? 14.900 2.914 1.429 1.00 0.00 9 PRO A O 4
ATOM 4326 N N . ALA A 1 10 ? 12.754 2.233 1.273 1.00 0.00 10 ALA A N 4
ATOM 4327 C CA . ALA A 1 10 ? 12.779 1.319 2.433 1.00 0.00 10 ALA A CA 4
ATOM 4328 C C . ALA A 1 10 ? 13.395 -0.050 2.062 1.00 0.00 10 ALA A C 4
ATOM 4329 O O . ALA A 1 10 ? 12.847 -1.122 2.313 1.00 0.00 10 ALA A O 4
ATOM 4336 N N . VAL A 1 11 ? 14.604 0.053 1.508 1.00 0.00 11 VAL A N 4
ATOM 4337 C CA . VAL A 1 11 ? 15.403 -1.046 0.907 1.00 0.00 11 VAL A CA 4
ATOM 4338 C C . VAL A 1 11 ? 14.581 -1.690 -0.246 1.00 0.00 11 VAL A C 4
ATOM 4339 O O . VAL A 1 11 ? 13.719 -1.031 -0.831 1.00 0.00 11 VAL A O 4
ATOM 4352 N N . SER A 1 12 ? 14.906 -2.922 -0.632 1.00 0.00 12 SER A N 4
ATOM 4353 C CA . SER A 1 12 ? 14.171 -3.687 -1.660 1.00 0.00 12 SER A CA 4
ATOM 4354 C C . SER A 1 12 ? 13.288 -4.727 -0.965 1.00 0.00 12 SER A C 4
ATOM 4355 O O . SER A 1 12 ? 13.778 -5.507 -0.148 1.00 0.00 12 SER A O 4
ATOM 4363 N N . VAL A 1 13 ? 12.038 -4.760 -1.428 1.00 0.00 13 VAL A N 4
ATOM 4364 C CA . VAL A 1 13 ? 10.922 -5.610 -0.946 1.00 0.00 13 VAL A CA 4
ATOM 4365 C C . VAL A 1 13 ? 11.274 -6.609 0.181 1.00 0.00 13 VAL A C 4
ATOM 4366 O O . VAL A 1 13 ? 11.403 -6.175 1.321 1.00 0.00 13 VAL A O 4
ATOM 4379 N N . ARG A 1 14 ? 11.540 -7.874 -0.164 1.00 0.00 14 ARG A N 4
ATOM 4380 C CA . ARG A 1 14 ? 11.926 -8.984 0.735 1.00 0.00 14 ARG A CA 4
ATOM 4381 C C . ARG A 1 14 ? 11.246 -8.953 2.127 1.00 0.00 14 ARG A C 4
ATOM 4382 O O . ARG A 1 14 ? 10.106 -9.393 2.260 1.00 0.00 14 ARG A O 4
ATOM 4403 N N . LYS A 1 15 ? 11.869 -8.246 3.067 1.00 0.00 15 LYS A N 4
ATOM 4404 C CA . LYS A 1 15 ? 11.389 -8.048 4.448 1.00 0.00 15 LYS A CA 4
ATOM 4405 C C . LYS A 1 15 ? 10.630 -6.718 4.662 1.00 0.00 15 LYS A C 4
ATOM 4406 O O . LYS A 1 15 ? 10.798 -6.029 5.670 1.00 0.00 15 LYS A O 4
ATOM 4425 N N . SER A 1 16 ? 9.782 -6.364 3.692 1.00 0.00 16 SER A N 4
ATOM 4426 C CA . SER A 1 16 ? 8.816 -5.242 3.819 1.00 0.00 16 SER A CA 4
ATOM 4427 C C . SER A 1 16 ? 7.928 -5.370 5.072 1.00 0.00 16 SER A C 4
ATOM 4428 O O . SER A 1 16 ? 7.521 -4.376 5.677 1.00 0.00 16 SER A O 4
ATOM 4436 N N . VAL A 1 17 ? 7.654 -6.630 5.421 1.00 0.00 17 VAL A N 4
ATOM 4437 C CA . VAL A 1 17 ? 7.039 -7.054 6.692 1.00 0.00 17 VAL A CA 4
ATOM 4438 C C . VAL A 1 17 ? 8.136 -7.131 7.767 1.00 0.00 17 VAL A C 4
ATOM 4439 O O . VAL A 1 17 ? 9.124 -7.850 7.617 1.00 0.00 17 VAL A O 4
ATOM 4452 N N . GLN A 1 18 ? 7.909 -6.377 8.834 1.00 0.00 18 GLN A N 4
ATOM 4453 C CA . GLN A 1 18 ? 8.713 -6.476 10.069 1.00 0.00 18 GLN A CA 4
ATOM 4454 C C . GLN A 1 18 ? 7.814 -6.890 11.256 1.00 0.00 18 GLN A C 4
ATOM 4455 O O . GLN A 1 18 ? 6.716 -7.408 11.044 1.00 0.00 18 GLN A O 4
ATOM 4469 N N . ASP A 1 19 ? 8.232 -6.600 12.492 1.00 0.00 19 ASP A N 4
ATOM 4470 C CA . ASP A 1 19 ? 7.530 -7.030 13.729 1.00 0.00 19 ASP A CA 4
ATOM 4471 C C . ASP A 1 19 ? 6.184 -6.306 13.950 1.00 0.00 19 ASP A C 4
ATOM 4472 O O . ASP A 1 19 ? 6.088 -5.318 14.678 1.00 0.00 19 ASP A O 4
ATOM 4481 N N . ASP A 1 20 ? 5.157 -6.785 13.244 1.00 0.00 20 ASP A N 4
ATOM 4482 C CA . ASP A 1 20 ? 3.819 -6.153 13.135 1.00 0.00 20 ASP A CA 4
ATOM 4483 C C . ASP A 1 20 ? 3.820 -4.682 12.670 1.00 0.00 20 ASP A C 4
ATOM 4484 O O . ASP A 1 20 ? 2.884 -3.920 12.912 1.00 0.00 20 ASP A O 4
ATOM 4493 N N . HIS A 1 21 ? 4.843 -4.354 11.885 1.00 0.00 21 HIS A N 4
ATOM 4494 C CA . HIS A 1 21 ? 5.005 -3.033 11.259 1.00 0.00 21 HIS A CA 4
ATOM 4495 C C . HIS A 1 21 ? 5.558 -3.172 9.836 1.00 0.00 21 HIS A C 4
ATOM 4496 O O . HIS A 1 21 ? 6.413 -4.015 9.567 1.00 0.00 21 HIS A O 4
ATOM 4510 N N . ILE A 1 22 ? 4.870 -2.479 8.941 1.00 0.00 22 ILE A N 4
ATOM 4511 C CA . ILE A 1 22 ? 5.169 -2.411 7.501 1.00 0.00 22 ILE A CA 4
ATOM 4512 C C . ILE A 1 22 ? 5.784 -1.035 7.189 1.00 0.00 22 ILE A C 4
ATOM 4513 O O . ILE A 1 22 ? 5.263 0.008 7.584 1.00 0.00 22 ILE A O 4
ATOM 4529 N N . VAL A 1 23 ? 6.897 -1.101 6.469 1.00 0.00 23 VAL A N 4
ATOM 4530 C CA . VAL A 1 23 ? 7.763 0.061 6.193 1.00 0.00 23 VAL A CA 4
ATOM 4531 C C . VAL A 1 23 ? 7.324 0.833 4.930 1.00 0.00 23 VAL A C 4
ATOM 4532 O O . VAL A 1 23 ? 7.091 0.245 3.873 1.00 0.00 23 VAL A O 4
ATOM 4545 N N . CYS A 1 24 ? 7.147 2.146 5.088 1.00 0.00 24 CYS A N 4
ATOM 4546 C CA . CYS A 1 24 ? 6.580 3.003 4.061 1.00 0.00 24 CYS A CA 4
ATOM 4547 C C . CYS A 1 24 ? 7.639 3.221 2.979 1.00 0.00 24 CYS A C 4
ATOM 4548 O O . CYS A 1 24 ? 8.717 3.745 3.256 1.00 0.00 24 CYS A O 4
ATOM 4555 N N . LEU A 1 25 ? 7.468 2.543 1.851 1.00 0.00 25 LEU A N 4
ATOM 4556 C CA . LEU A 1 25 ? 8.309 2.816 0.668 1.00 0.00 25 LEU A CA 4
ATOM 4557 C C . LEU A 1 25 ? 8.151 4.293 0.249 1.00 0.00 25 LEU A C 4
ATOM 4558 O O . LEU A 1 25 ? 7.173 4.957 0.606 1.00 0.00 25 LEU A O 4
ATOM 4574 N N . GLU A 1 26 ? 9.264 4.868 -0.206 1.00 0.00 26 GLU A N 4
ATOM 4575 C CA . GLU A 1 26 ? 9.402 6.308 -0.545 1.00 0.00 26 GLU A CA 4
ATOM 4576 C C . GLU A 1 26 ? 9.111 7.261 0.642 1.00 0.00 26 GLU A C 4
ATOM 4577 O O . GLU A 1 26 ? 8.820 8.443 0.459 1.00 0.00 26 GLU A O 4
ATOM 4589 N N . CYS A 1 27 ? 9.177 6.736 1.867 1.00 0.00 27 CYS A N 4
ATOM 4590 C CA . CYS A 1 27 ? 9.025 7.538 3.069 1.00 0.00 27 CYS A CA 4
ATOM 4591 C C . CYS A 1 27 ? 10.050 7.061 4.099 1.00 0.00 27 CYS A C 4
ATOM 4592 O O . CYS A 1 27 ? 10.880 7.841 4.561 1.00 0.00 27 CYS A O 4
ATOM 4599 N N . GLY A 1 28 ? 10.013 5.776 4.482 1.00 0.00 28 GLY A N 4
ATOM 4600 C CA . GLY A 1 28 ? 10.953 5.211 5.474 1.00 0.00 28 GLY A CA 4
ATOM 4601 C C . GLY A 1 28 ? 10.272 4.819 6.795 1.00 0.00 28 GLY A C 4
ATOM 4602 O O . GLY A 1 28 ? 10.520 3.739 7.324 1.00 0.00 28 GLY A O 4
ATOM 4606 N N . GLY A 1 29 ? 9.410 5.718 7.294 1.00 0.00 29 GLY A N 4
ATOM 4607 C CA . GLY A 1 29 ? 8.596 5.481 8.511 1.00 0.00 29 GLY A CA 4
ATOM 4608 C C . GLY A 1 29 ? 7.773 4.181 8.431 1.00 0.00 29 GLY A C 4
ATOM 4609 O O . GLY A 1 29 ? 7.308 3.797 7.361 1.00 0.00 29 GLY A O 4
ATOM 4613 N N . SER A 1 30 ? 7.582 3.549 9.581 1.00 0.00 30 SER A N 4
ATOM 4614 C CA . SER A 1 30 ? 6.908 2.232 9.661 1.00 0.00 30 SER A CA 4
ATOM 4615 C C . SER A 1 30 ? 5.682 2.273 10.586 1.00 0.00 30 SER A C 4
ATOM 4616 O O . SER A 1 30 ? 5.637 3.050 11.540 1.00 0.00 30 SER A O 4
ATOM 4624 N N . PHE A 1 31 ? 4.722 1.404 10.280 1.00 0.00 31 PHE A N 4
ATOM 4625 C CA . PHE A 1 31 ? 3.375 1.376 10.905 1.00 0.00 31 PHE A CA 4
ATOM 4626 C C . PHE A 1 31 ? 2.589 0.077 10.647 1.00 0.00 31 PHE A C 4
ATOM 4627 O O . PHE A 1 31 ? 2.998 -0.764 9.858 1.00 0.00 31 PHE A O 4
ATOM 4644 N N . LYS A 1 32 ? 1.467 -0.077 11.344 1.00 0.00 32 LYS A N 4
ATOM 4645 C CA . LYS A 1 32 ? 0.506 -1.190 11.144 1.00 0.00 32 LYS A CA 4
ATOM 4646 C C . LYS A 1 32 ? -0.163 -1.252 9.750 1.00 0.00 32 LYS A C 4
ATOM 4647 O O . LYS A 1 32 ? -0.348 -2.331 9.187 1.00 0.00 32 LYS A O 4
ATOM 4666 N N . SER A 1 33 ? -0.481 -0.081 9.195 1.00 0.00 33 SER A N 4
ATOM 4667 C CA . SER A 1 33 ? -1.203 0.038 7.909 1.00 0.00 33 SER A CA 4
ATOM 4668 C C . SER A 1 33 ? -0.542 1.054 6.970 1.00 0.00 33 SER A C 4
ATOM 4669 O O . SER A 1 33 ? -0.538 2.255 7.236 1.00 0.00 33 SER A O 4
ATOM 4677 N N . LEU A 1 34 ? 0.083 0.515 5.928 1.00 0.00 34 LEU A N 4
ATOM 4678 C CA . LEU A 1 34 ? 0.671 1.331 4.846 1.00 0.00 34 LEU A CA 4
ATOM 4679 C C . LEU A 1 34 ? -0.419 1.948 3.951 1.00 0.00 34 LEU A C 4
ATOM 4680 O O . LEU A 1 34 ? -0.391 3.156 3.738 1.00 0.00 34 LEU A O 4
ATOM 4696 N N . LYS A 1 35 ? -1.465 1.172 3.659 1.00 0.00 35 LYS A N 4
ATOM 4697 C CA . LYS A 1 35 ? -2.569 1.542 2.741 1.00 0.00 35 LYS A CA 4
ATOM 4698 C C . LYS A 1 35 ? -3.146 2.948 2.983 1.00 0.00 35 LYS A C 4
ATOM 4699 O O . LYS A 1 35 ? -3.121 3.777 2.076 1.00 0.00 35 LYS A O 4
ATOM 4718 N N . ARG A 1 36 ? -3.541 3.233 4.225 1.00 0.00 36 ARG A N 4
ATOM 4719 C CA . ARG A 1 36 ? -4.156 4.528 4.583 1.00 0.00 36 ARG A CA 4
ATOM 4720 C C . ARG A 1 36 ? -3.194 5.703 4.316 1.00 0.00 36 ARG A C 4
ATOM 4721 O O . ARG A 1 36 ? -3.438 6.488 3.408 1.00 0.00 36 ARG A O 4
ATOM 4742 N N . HIS A 1 37 ? -2.062 5.704 5.028 1.00 0.00 37 HIS A N 4
ATOM 4743 C CA . HIS A 1 37 ? -0.934 6.607 4.869 1.00 0.00 37 HIS A CA 4
ATOM 4744 C C . HIS A 1 37 ? -0.630 6.791 3.380 1.00 0.00 37 HIS A C 4
ATOM 4745 O O . HIS A 1 37 ? -0.470 7.918 2.911 1.00 0.00 37 HIS A O 4
ATOM 4759 N N . LEU A 1 38 ? -0.534 5.674 2.667 1.00 0.00 38 LEU A N 4
ATOM 4760 C CA . LEU A 1 38 ? -0.278 5.635 1.220 1.00 0.00 38 LEU A CA 4
ATOM 4761 C C . LEU A 1 38 ? -1.273 6.535 0.474 1.00 0.00 38 LEU A C 4
ATOM 4762 O O . LEU A 1 38 ? -0.925 7.688 0.255 1.00 0.00 38 LEU A O 4
ATOM 4778 N N . THR A 1 39 ? -2.544 6.137 0.488 1.00 0.00 39 THR A N 4
ATOM 4779 C CA . THR A 1 39 ? -3.664 6.855 -0.163 1.00 0.00 39 THR A CA 4
ATOM 4780 C C . THR A 1 39 ? -3.829 8.320 0.316 1.00 0.00 39 THR A C 4
ATOM 4781 O O . THR A 1 39 ? -4.290 9.162 -0.449 1.00 0.00 39 THR A O 4
ATOM 4792 N N . THR A 1 40 ? -3.474 8.592 1.573 1.00 0.00 40 THR A N 4
ATOM 4793 C CA . THR A 1 40 ? -3.402 9.949 2.171 1.00 0.00 40 THR A CA 4
ATOM 4794 C C . THR A 1 40 ? -2.265 10.841 1.618 1.00 0.00 40 THR A C 4
ATOM 4795 O O . THR A 1 40 ? -2.505 11.992 1.263 1.00 0.00 40 THR A O 4
ATOM 4806 N N . HIS A 1 41 ? -1.019 10.399 1.796 1.00 0.00 41 HIS A N 4
ATOM 4807 C CA . HIS A 1 41 ? 0.190 11.197 1.481 1.00 0.00 41 HIS A CA 4
ATOM 4808 C C . HIS A 1 41 ? 0.678 11.060 0.029 1.00 0.00 41 HIS A C 4
ATOM 4809 O O . HIS A 1 41 ? 0.521 11.983 -0.767 1.00 0.00 41 HIS A O 4
ATOM 4823 N N . HIS A 1 42 ? 1.354 9.945 -0.251 1.00 0.00 42 HIS A N 4
ATOM 4824 C CA . HIS A 1 42 ? 1.713 9.494 -1.585 1.00 0.00 42 HIS A CA 4
ATOM 4825 C C . HIS A 1 42 ? 0.452 9.370 -2.442 1.00 0.00 42 HIS A C 4
ATOM 4826 O O . HIS A 1 42 ? 0.503 9.549 -3.658 1.00 0.00 42 HIS A O 4
ATOM 4840 N N . SER A 1 43 ? -0.747 9.248 -1.867 1.00 0.00 43 SER A N 4
ATOM 4841 C CA . SER A 1 43 ? -2.044 9.062 -2.574 1.00 0.00 43 SER A CA 4
ATOM 4842 C C . SER A 1 43 ? -2.083 7.688 -3.275 1.00 0.00 43 SER A C 4
ATOM 4843 O O . SER A 1 43 ? -1.271 6.823 -2.953 1.00 0.00 43 SER A O 4
ATOM 4851 N N . MET A 1 44 ? -3.068 7.454 -4.150 1.00 0.00 44 MET A N 4
ATOM 4852 C CA . MET A 1 44 ? -3.208 6.236 -4.995 1.00 0.00 44 MET A CA 4
ATOM 4853 C C . MET A 1 44 ? -3.606 4.947 -4.241 1.00 0.00 44 MET A C 4
ATOM 4854 O O . MET A 1 44 ? -3.712 4.903 -3.013 1.00 0.00 44 MET A O 4
ATOM 4868 N N . THR A 1 45 ? -3.995 3.948 -5.035 1.00 0.00 45 THR A N 4
ATOM 4869 C CA . THR A 1 45 ? -4.380 2.603 -4.541 1.00 0.00 45 THR A CA 4
ATOM 4870 C C . THR A 1 45 ? -3.139 1.776 -4.146 1.00 0.00 45 THR A C 4
ATOM 4871 O O . THR A 1 45 ? -2.116 1.866 -4.830 1.00 0.00 45 THR A O 4
ATOM 4882 N N . PRO A 1 46 ? -3.265 0.875 -3.158 1.00 0.00 46 PRO A N 4
ATOM 4883 C CA . PRO A 1 46 ? -2.164 -0.007 -2.719 1.00 0.00 46 PRO A CA 4
ATOM 4884 C C . PRO A 1 46 ? -1.550 -0.849 -3.855 1.00 0.00 46 PRO A C 4
ATOM 4885 O O . PRO A 1 46 ? -0.335 -0.825 -4.038 1.00 0.00 46 PRO A O 4
ATOM 4896 N N . GLU A 1 47 ? -2.398 -1.464 -4.682 1.00 0.00 47 GLU A N 4
ATOM 4897 C CA . GLU A 1 47 ? -1.933 -2.207 -5.874 1.00 0.00 47 GLU A CA 4
ATOM 4898 C C . GLU A 1 47 ? -1.266 -1.351 -6.966 1.00 0.00 47 GLU A C 4
ATOM 4899 O O . GLU A 1 47 ? -0.192 -1.712 -7.438 1.00 0.00 47 GLU A O 4
ATOM 4911 N N . GLU A 1 48 ? -1.822 -0.177 -7.269 1.00 0.00 48 GLU A N 4
ATOM 4912 C CA . GLU A 1 48 ? -1.178 0.741 -8.237 1.00 0.00 48 GLU A CA 4
ATOM 4913 C C . GLU A 1 48 ? 0.194 1.219 -7.728 1.00 0.00 48 GLU A C 4
ATOM 4914 O O . GLU A 1 48 ? 1.178 1.175 -8.458 1.00 0.00 48 GLU A O 4
ATOM 4926 N N . TYR A 1 49 ? 0.263 1.453 -6.425 1.00 0.00 49 TYR A N 4
ATOM 4927 C CA . TYR A 1 49 ? 1.525 1.747 -5.724 1.00 0.00 49 TYR A CA 4
ATOM 4928 C C . TYR A 1 49 ? 2.562 0.608 -5.809 1.00 0.00 49 TYR A C 4
ATOM 4929 O O . TYR A 1 49 ? 3.739 0.877 -6.030 1.00 0.00 49 TYR A O 4
ATOM 4947 N N . ARG A 1 50 ? 2.126 -0.649 -5.714 1.00 0.00 50 ARG A N 4
ATOM 4948 C CA . ARG A 1 50 ? 3.056 -1.789 -5.883 1.00 0.00 50 ARG A CA 4
ATOM 4949 C C . ARG A 1 50 ? 3.771 -1.779 -7.252 1.00 0.00 50 ARG A C 4
ATOM 4950 O O . ARG A 1 50 ? 4.946 -2.133 -7.317 1.00 0.00 50 ARG A O 4
ATOM 4971 N N . GLU A 1 51 ? 3.094 -1.266 -8.285 1.00 0.00 51 GLU A N 4
ATOM 4972 C CA . GLU A 1 51 ? 3.655 -1.175 -9.651 1.00 0.00 51 GLU A CA 4
ATOM 4973 C C . GLU A 1 51 ? 4.906 -0.274 -9.749 1.00 0.00 51 GLU A C 4
ATOM 4974 O O . GLU A 1 51 ? 5.922 -0.736 -10.260 1.00 0.00 51 GLU A O 4
ATOM 4986 N N . LYS A 1 52 ? 4.892 0.885 -9.081 1.00 0.00 52 LYS A N 4
ATOM 4987 C CA . LYS A 1 52 ? 6.039 1.827 -9.098 1.00 0.00 52 LYS A CA 4
ATOM 4988 C C . LYS A 1 52 ? 7.313 1.231 -8.461 1.00 0.00 52 LYS A C 4
ATOM 4989 O O . LYS A 1 52 ? 8.419 1.456 -8.941 1.00 0.00 52 LYS A O 4
ATOM 5008 N N . TRP A 1 53 ? 7.096 0.403 -7.441 1.00 0.00 53 TRP A N 4
ATOM 5009 C CA . TRP A 1 53 ? 8.149 -0.385 -6.768 1.00 0.00 53 TRP A CA 4
ATOM 5010 C C . TRP A 1 53 ? 8.429 -1.771 -7.381 1.00 0.00 53 TRP A C 4
ATOM 5011 O O . TRP A 1 53 ? 9.300 -2.498 -6.907 1.00 0.00 53 TRP A O 4
ATOM 5032 N N . ASP A 1 54 ? 7.670 -2.132 -8.420 1.00 0.00 54 ASP A N 4
ATOM 5033 C CA . ASP A 1 54 ? 7.708 -3.443 -9.117 1.00 0.00 54 ASP A CA 4
ATOM 5034 C C . ASP A 1 54 ? 7.498 -4.645 -8.165 1.00 0.00 54 ASP A C 4
ATOM 5035 O O . ASP A 1 54 ? 7.846 -5.784 -8.481 1.00 0.00 54 ASP A O 4
ATOM 5044 N N . LEU A 1 55 ? 6.725 -4.408 -7.109 1.00 0.00 55 LEU A N 4
ATOM 5045 C CA . LEU A 1 55 ? 6.628 -5.304 -5.940 1.00 0.00 55 LEU A CA 4
ATOM 5046 C C . LEU A 1 55 ? 6.083 -6.720 -6.223 1.00 0.00 55 LEU A C 4
ATOM 5047 O O . LEU A 1 55 ? 4.887 -6.894 -6.475 1.00 0.00 55 LEU A O 4
ATOM 5063 N N . PRO A 1 56 ? 6.960 -7.735 -6.135 1.00 0.00 56 PRO A N 4
ATOM 5064 C CA . PRO A 1 56 ? 6.620 -9.137 -6.453 1.00 0.00 56 PRO A CA 4
ATOM 5065 C C . PRO A 1 56 ? 5.450 -9.654 -5.609 1.00 0.00 56 PRO A C 4
ATOM 5066 O O . PRO A 1 56 ? 5.128 -9.101 -4.556 1.00 0.00 56 PRO A O 4
ATOM 5077 N N . VAL A 1 57 ? 4.721 -10.580 -6.229 1.00 0.00 57 VAL A N 4
ATOM 5078 C CA . VAL A 1 57 ? 3.468 -11.187 -5.719 1.00 0.00 57 VAL A CA 4
ATOM 5079 C C . VAL A 1 57 ? 2.390 -10.149 -5.306 1.00 0.00 57 VAL A C 4
ATOM 5080 O O . VAL A 1 57 ? 1.488 -10.425 -4.520 1.00 0.00 57 VAL A O 4
ATOM 5093 N N . ASP A 1 58 ? 2.491 -8.955 -5.901 1.00 0.00 58 ASP A N 4
ATOM 5094 C CA . ASP A 1 58 ? 1.677 -7.754 -5.602 1.00 0.00 58 ASP A CA 4
ATOM 5095 C C . ASP A 1 58 ? 1.566 -7.397 -4.102 1.00 0.00 58 ASP A C 4
ATOM 5096 O O . ASP A 1 58 ? 0.575 -6.816 -3.660 1.00 0.00 58 ASP A O 4
ATOM 5105 N N . TYR A 1 59 ? 2.645 -7.701 -3.379 1.00 0.00 59 TYR A N 4
ATOM 5106 C CA . TYR A 1 59 ? 2.816 -7.535 -1.918 1.00 0.00 59 TYR A CA 4
ATOM 5107 C C . TYR A 1 59 ? 1.852 -6.546 -1.214 1.00 0.00 59 TYR A C 4
ATOM 5108 O O . TYR A 1 59 ? 1.897 -5.344 -1.489 1.00 0.00 59 TYR A O 4
ATOM 5126 N N . PRO A 1 60 ? 1.059 -7.036 -0.248 1.00 0.00 60 PRO A N 4
ATOM 5127 C CA . PRO A 1 60 ? 0.037 -6.229 0.448 1.00 0.00 60 PRO A CA 4
ATOM 5128 C C . PRO A 1 60 ? 0.618 -5.092 1.303 1.00 0.00 60 PRO A C 4
ATOM 5129 O O . PRO A 1 60 ? 1.468 -5.303 2.163 1.00 0.00 60 PRO A O 4
ATOM 5140 N N . MET A 1 61 ? -0.055 -3.951 1.203 1.00 0.00 61 MET A N 4
ATOM 5141 C CA . MET A 1 61 ? 0.309 -2.715 1.935 1.00 0.00 61 MET A CA 4
ATOM 5142 C C . MET A 1 61 ? -0.295 -2.627 3.356 1.00 0.00 61 MET A C 4
ATOM 5143 O O . MET A 1 61 ? -0.686 -1.566 3.843 1.00 0.00 61 MET A O 4
ATOM 5157 N N . VAL A 1 62 ? -0.363 -3.777 4.020 1.00 0.00 62 VAL A N 4
ATOM 5158 C CA . VAL A 1 62 ? -0.963 -3.908 5.368 1.00 0.00 62 VAL A CA 4
ATOM 5159 C C . VAL A 1 62 ? -0.160 -4.980 6.136 1.00 0.00 62 VAL A C 4
ATOM 5160 O O . VAL A 1 62 ? 0.443 -5.855 5.517 1.00 0.00 62 VAL A O 4
ATOM 5173 N N . ALA A 1 63 ? -0.132 -4.864 7.464 1.00 0.00 63 ALA A N 4
ATOM 5174 C CA . ALA A 1 63 ? 0.530 -5.826 8.378 1.00 0.00 63 ALA A CA 4
ATOM 5175 C C . ALA A 1 63 ? 0.314 -7.306 7.973 1.00 0.00 63 ALA A C 4
ATOM 5176 O O . ALA A 1 63 ? -0.822 -7.671 7.656 1.00 0.00 63 ALA A O 4
ATOM 5183 N N . PRO A 1 64 ? 1.330 -8.171 8.150 1.00 0.00 64 PRO A N 4
ATOM 5184 C CA . PRO A 1 64 ? 1.384 -9.524 7.544 1.00 0.00 64 PRO A CA 4
ATOM 5185 C C . PRO A 1 64 ? 0.130 -10.399 7.697 1.00 0.00 64 PRO A C 4
ATOM 5186 O O . PRO A 1 64 ? -0.231 -11.114 6.767 1.00 0.00 64 PRO A O 4
ATOM 5197 N N . ALA A 1 65 ? -0.451 -10.391 8.894 1.00 0.00 65 ALA A N 4
ATOM 5198 C CA . ALA A 1 65 ? -1.725 -11.080 9.176 1.00 0.00 65 ALA A CA 4
ATOM 5199 C C . ALA A 1 65 ? -2.746 -10.151 9.870 1.00 0.00 65 ALA A C 4
ATOM 5200 O O . ALA A 1 65 ? -3.361 -10.498 10.876 1.00 0.00 65 ALA A O 4
ATOM 5207 N N . TYR A 1 66 ? -2.899 -8.946 9.317 1.00 0.00 66 TYR A N 4
ATOM 5208 C CA . TYR A 1 66 ? -3.806 -7.910 9.864 1.00 0.00 66 TYR A CA 4
ATOM 5209 C C . TYR A 1 66 ? -5.269 -8.390 9.969 1.00 0.00 66 TYR A C 4
ATOM 5210 O O . TYR A 1 66 ? -5.780 -8.533 11.076 1.00 0.00 66 TYR A O 4
ATOM 5228 N N . ALA A 1 67 ? -5.931 -8.511 8.813 1.00 0.00 67 ALA A N 4
ATOM 5229 C CA . ALA A 1 67 ? -7.328 -8.997 8.653 1.00 0.00 67 ALA A CA 4
ATOM 5230 C C . ALA A 1 67 ? -7.743 -9.138 7.170 1.00 0.00 67 ALA A C 4
ATOM 5231 O O . ALA A 1 67 ? -8.912 -9.025 6.803 1.00 0.00 67 ALA A O 4
ATOM 5238 N N . GLU A 1 68 ? -6.791 -9.545 6.328 1.00 0.00 68 GLU A N 4
ATOM 5239 C CA . GLU A 1 68 ? -6.926 -9.482 4.853 1.00 0.00 68 GLU A CA 4
ATOM 5240 C C . GLU A 1 68 ? -5.777 -10.243 4.162 1.00 0.00 68 GLU A C 4
ATOM 5241 O O . GLU A 1 68 ? -4.943 -10.846 4.835 1.00 0.00 68 GLU A O 4
ATOM 5253 N N . ALA A 1 69 ? -5.793 -10.239 2.824 1.00 0.00 69 ALA A N 4
ATOM 5254 C CA . ALA A 1 69 ? -4.727 -10.771 1.940 1.00 0.00 69 ALA A CA 4
ATOM 5255 C C . ALA A 1 69 ? -4.353 -12.259 2.132 1.00 0.00 69 ALA A C 4
ATOM 5256 O O . ALA A 1 69 ? -3.233 -12.690 1.851 1.00 0.00 69 ALA A O 4
ATOM 5263 N N . ARG A 1 70 ? -5.391 -13.057 2.374 1.00 0.00 70 ARG A N 4
ATOM 5264 C CA . ARG A 1 70 ? -5.302 -14.516 2.589 1.00 0.00 70 ARG A CA 4
ATOM 5265 C C . ARG A 1 70 ? -4.734 -15.275 1.379 1.00 0.00 70 ARG A C 4
ATOM 5266 O O . ARG A 1 70 ? -5.327 -15.254 0.305 1.00 0.00 70 ARG A O 4
ATOM 5287 N N . SER A 1 71 ? -3.448 -15.593 1.524 1.00 0.00 71 SER A N 4
ATOM 5288 C CA . SER A 1 71 ? -2.623 -16.398 0.592 1.00 0.00 71 SER A CA 4
ATOM 5289 C C . SER A 1 71 ? -2.654 -15.873 -0.855 1.00 0.00 71 SER A C 4
ATOM 5290 O O . SER A 1 71 ? -3.472 -16.283 -1.675 1.00 0.00 71 SER A O 4
ATOM 5298 N N . ARG A 1 72 ? -1.715 -14.963 -1.126 1.00 0.00 72 ARG A N 4
ATOM 5299 C CA . ARG A 1 72 ? -1.593 -14.202 -2.397 1.00 0.00 72 ARG A CA 4
ATOM 5300 C C . ARG A 1 72 ? -2.876 -13.406 -2.755 1.00 0.00 72 ARG A C 4
ATOM 5301 O O . ARG A 1 72 ? -3.080 -12.987 -3.891 1.00 0.00 72 ARG A O 4
ATOM 5322 N N . LEU A 1 73 ? -3.600 -13.009 -1.703 1.00 0.00 73 LEU A N 4
ATOM 5323 C CA . LEU A 1 73 ? -4.929 -12.355 -1.747 1.00 0.00 73 LEU A CA 4
ATOM 5324 C C . LEU A 1 73 ? -5.999 -13.159 -2.518 1.00 0.00 73 LEU A C 4
ATOM 5325 O O . LEU A 1 73 ? -5.715 -14.056 -3.308 1.00 0.00 73 LEU A O 4
ATOM 5341 N N . ALA A 1 74 ? -7.251 -12.838 -2.211 1.00 0.00 74 ALA A N 4
ATOM 5342 C CA . ALA A 1 74 ? -8.430 -13.352 -2.932 1.00 0.00 74 ALA A CA 4
ATOM 5343 C C . ALA A 1 74 ? -9.446 -12.217 -3.127 1.00 0.00 74 ALA A C 4
ATOM 5344 O O . ALA A 1 74 ? -9.833 -11.580 -2.148 1.00 0.00 74 ALA A O 4
ATOM 5351 N N . LYS A 1 75 ? -9.501 -11.749 -4.377 1.00 0.00 75 LYS A N 4
ATOM 5352 C CA . LYS A 1 75 ? -10.452 -10.724 -4.877 1.00 0.00 75 LYS A CA 4
ATOM 5353 C C . LYS A 1 75 ? -10.643 -9.533 -3.906 1.00 0.00 75 LYS A C 4
ATOM 5354 O O . LYS A 1 75 ? -11.655 -9.394 -3.220 1.00 0.00 75 LYS A O 4
ATOM 5373 N N . GLU A 1 76 ? -9.619 -8.678 -3.861 1.00 0.00 76 GLU A N 4
ATOM 5374 C CA . GLU A 1 76 ? -9.560 -7.521 -2.937 1.00 0.00 76 GLU A CA 4
ATOM 5375 C C . GLU A 1 76 ? -8.549 -6.423 -3.326 1.00 0.00 76 GLU A C 4
ATOM 5376 O O . GLU A 1 76 ? -7.800 -5.905 -2.499 1.00 0.00 76 GLU A O 4
ATOM 5388 N N . MET A 1 77 ? -8.650 -5.976 -4.579 1.00 0.00 77 MET A N 4
ATOM 5389 C CA . MET A 1 77 ? -7.854 -4.839 -5.104 1.00 0.00 77 MET A CA 4
ATOM 5390 C C . MET A 1 77 ? -8.189 -3.466 -4.476 1.00 0.00 77 MET A C 4
ATOM 5391 O O . MET A 1 77 ? -7.373 -2.544 -4.502 1.00 0.00 77 MET A O 4
ATOM 5405 N N . GLY A 1 78 ? -9.365 -3.409 -3.833 1.00 0.00 78 GLY A N 4
ATOM 5406 C CA . GLY A 1 78 ? -10.011 -2.162 -3.383 1.00 0.00 78 GLY A CA 4
ATOM 5407 C C . GLY A 1 78 ? -10.545 -1.350 -4.573 1.00 0.00 78 GLY A C 4
ATOM 5408 O O . GLY A 1 78 ? -10.870 -1.898 -5.624 1.00 0.00 78 GLY A O 4
ATOM 5412 N N . LEU A 1 79 ? -10.796 -0.078 -4.287 1.00 0.00 79 LEU A N 4
ATOM 5413 C CA . LEU A 1 79 ? -11.209 0.924 -5.294 1.00 0.00 79 LEU A CA 4
ATOM 5414 C C . LEU A 1 79 ? -10.284 2.151 -5.321 1.00 0.00 79 LEU A C 4
ATOM 5415 O O . LEU A 1 79 ? -9.664 2.437 -6.341 1.00 0.00 79 LEU A O 4
ATOM 5431 N N . GLY A 1 80 ? -10.212 2.842 -4.172 1.00 0.00 80 GLY A N 4
ATOM 5432 C CA . GLY A 1 80 ? -9.391 4.058 -3.985 1.00 0.00 80 GLY A CA 4
ATOM 5433 C C . GLY A 1 80 ? -9.867 5.242 -4.841 1.00 0.00 80 GLY A C 4
ATOM 5434 O O . GLY A 1 80 ? -9.068 5.865 -5.536 1.00 0.00 80 GLY A O 4
ATOM 5438 N N . GLN A 1 81 ? -11.099 5.666 -4.566 1.00 0.00 81 GLN A N 4
ATOM 5439 C CA . GLN A 1 81 ? -11.774 6.771 -5.282 1.00 0.00 81 GLN A CA 4
ATOM 5440 C C . GLN A 1 81 ? -11.421 8.174 -4.738 1.00 0.00 81 GLN A C 4
ATOM 5441 O O . GLN A 1 81 ? -12.263 9.019 -4.445 1.00 0.00 81 GLN A O 4
ATOM 5455 N N . ARG A 1 82 ? -10.111 8.372 -4.632 1.00 0.00 82 ARG A N 4
ATOM 5456 C CA . ARG A 1 82 ? -9.458 9.599 -4.136 1.00 0.00 82 ARG A CA 4
ATOM 5457 C C . ARG A 1 82 ? -9.522 10.724 -5.182 1.00 0.00 82 ARG A C 4
ATOM 5458 O O . ARG A 1 82 ? -9.372 10.475 -6.376 1.00 0.00 82 ARG A O 4
ATOM 5479 N N . ARG A 1 83 ? -9.652 11.952 -4.689 1.00 0.00 83 ARG A N 4
ATOM 5480 C CA . ARG A 1 83 ? -9.683 13.149 -5.559 1.00 0.00 83 ARG A CA 4
ATOM 5481 C C . ARG A 1 83 ? -8.289 13.701 -5.933 1.00 0.00 83 ARG A C 4
ATOM 5482 O O . ARG A 1 83 ? -8.131 14.310 -6.986 1.00 0.00 83 ARG A O 4
ATOM 5503 N N . LYS A 1 84 ? -7.329 13.527 -5.018 1.00 0.00 84 LYS A N 4
ATOM 5504 C CA . LYS A 1 84 ? -5.947 14.057 -5.089 1.00 0.00 84 LYS A CA 4
ATOM 5505 C C . LYS A 1 84 ? -5.912 15.588 -5.294 1.00 0.00 84 LYS A C 4
ATOM 5506 O O . LYS A 1 84 ? -5.703 16.117 -6.384 1.00 0.00 84 LYS A O 4
ATOM 5525 N N . ALA A 1 85 ? -6.080 16.278 -4.170 1.00 0.00 85 ALA A N 4
ATOM 5526 C CA . ALA A 1 85 ? -6.068 17.754 -4.103 1.00 0.00 85 ALA A CA 4
ATOM 5527 C C . ALA A 1 85 ? -5.446 18.231 -2.783 1.00 0.00 85 ALA A C 4
ATOM 5528 O O . ALA A 1 85 ? -6.061 18.134 -1.720 1.00 0.00 85 ALA A O 4
ATOM 5535 N N . ASN A 1 86 ? -4.136 18.437 -2.864 1.00 0.00 86 ASN A N 4
ATOM 5536 C CA . ASN A 1 86 ? -3.317 18.947 -1.749 1.00 0.00 86 ASN A CA 4
ATOM 5537 C C . ASN A 1 86 ? -2.328 19.987 -2.300 1.00 0.00 86 ASN A C 4
ATOM 5538 O O . ASN A 1 86 ? -1.761 19.789 -3.372 1.00 0.00 86 ASN A O 4
ATOM 5549 N N . ARG A 1 87 ? -2.163 21.088 -1.567 1.00 0.00 87 ARG A N 4
ATOM 5550 C CA . ARG A 1 87 ? -1.295 22.240 -1.936 1.00 0.00 87 ARG A CA 4
ATOM 5551 C C . ARG A 1 87 ? -1.264 22.674 -3.423 1.00 0.00 87 ARG A C 4
ATOM 5552 O O . ARG A 1 87 ? -2.120 23.526 -3.758 1.00 0.00 87 ARG A O 4
ATOM 5573 N N . ALA A 1 1 ? 19.987 5.334 5.207 1.00 0.00 1 ALA A N 5
ATOM 5574 C CA . ALA A 1 1 ? 20.486 6.633 4.691 1.00 0.00 1 ALA A CA 5
ATOM 5575 C C . ALA A 1 1 ? 20.831 6.689 3.181 1.00 0.00 1 ALA A C 5
ATOM 5576 O O . ALA A 1 1 ? 21.473 7.619 2.694 1.00 0.00 1 ALA A O 5
ATOM 5583 N N . VAL A 1 2 ? 20.218 5.788 2.415 1.00 0.00 2 VAL A N 5
ATOM 5584 C CA . VAL A 1 2 ? 20.499 5.643 0.970 1.00 0.00 2 VAL A CA 5
ATOM 5585 C C . VAL A 1 2 ? 19.467 6.374 0.096 1.00 0.00 2 VAL A C 5
ATOM 5586 O O . VAL A 1 2 ? 18.758 5.781 -0.716 1.00 0.00 2 VAL A O 5
ATOM 5599 N N . ASN A 1 3 ? 19.460 7.697 0.243 1.00 0.00 3 ASN A N 5
ATOM 5600 C CA . ASN A 1 3 ? 18.546 8.603 -0.487 1.00 0.00 3 ASN A CA 5
ATOM 5601 C C . ASN A 1 3 ? 18.957 8.838 -1.956 1.00 0.00 3 ASN A C 5
ATOM 5602 O O . ASN A 1 3 ? 19.151 9.962 -2.421 1.00 0.00 3 ASN A O 5
ATOM 5613 N N . VAL A 1 4 ? 18.960 7.725 -2.685 1.00 0.00 4 VAL A N 5
ATOM 5614 C CA . VAL A 1 4 ? 19.309 7.607 -4.122 1.00 0.00 4 VAL A CA 5
ATOM 5615 C C . VAL A 1 4 ? 18.238 8.181 -5.075 1.00 0.00 4 VAL A C 5
ATOM 5616 O O . VAL A 1 4 ? 17.716 7.519 -5.968 1.00 0.00 4 VAL A O 5
ATOM 5629 N N . GLU A 1 5 ? 17.938 9.453 -4.824 1.00 0.00 5 GLU A N 5
ATOM 5630 C CA . GLU A 1 5 ? 16.941 10.299 -5.515 1.00 0.00 5 GLU A CA 5
ATOM 5631 C C . GLU A 1 5 ? 15.516 9.702 -5.475 1.00 0.00 5 GLU A C 5
ATOM 5632 O O . GLU A 1 5 ? 14.899 9.432 -6.503 1.00 0.00 5 GLU A O 5
ATOM 5644 N N . LYS A 1 6 ? 14.966 9.759 -4.260 1.00 0.00 6 LYS A N 5
ATOM 5645 C CA . LYS A 1 6 ? 13.615 9.296 -3.850 1.00 0.00 6 LYS A CA 5
ATOM 5646 C C . LYS A 1 6 ? 13.290 9.857 -2.448 1.00 0.00 6 LYS A C 5
ATOM 5647 O O . LYS A 1 6 ? 13.055 11.057 -2.346 1.00 0.00 6 LYS A O 5
ATOM 5666 N N . GLN A 1 7 ? 13.616 9.089 -1.406 1.00 0.00 7 GLN A N 5
ATOM 5667 C CA . GLN A 1 7 ? 13.510 9.436 0.034 1.00 0.00 7 GLN A CA 5
ATOM 5668 C C . GLN A 1 7 ? 14.210 8.330 0.850 1.00 0.00 7 GLN A C 5
ATOM 5669 O O . GLN A 1 7 ? 15.438 8.297 0.876 1.00 0.00 7 GLN A O 5
ATOM 5683 N N . LYS A 1 8 ? 13.454 7.357 1.360 1.00 0.00 8 LYS A N 5
ATOM 5684 C CA . LYS A 1 8 ? 14.026 6.127 1.943 1.00 0.00 8 LYS A CA 5
ATOM 5685 C C . LYS A 1 8 ? 13.540 4.850 1.234 1.00 0.00 8 LYS A C 5
ATOM 5686 O O . LYS A 1 8 ? 12.361 4.499 1.336 1.00 0.00 8 LYS A O 5
ATOM 5705 N N . PRO A 1 9 ? 14.398 4.274 0.381 1.00 0.00 9 PRO A N 5
ATOM 5706 C CA . PRO A 1 9 ? 14.183 2.926 -0.176 1.00 0.00 9 PRO A CA 5
ATOM 5707 C C . PRO A 1 9 ? 14.370 1.865 0.915 1.00 0.00 9 PRO A C 5
ATOM 5708 O O . PRO A 1 9 ? 15.478 1.609 1.385 1.00 0.00 9 PRO A O 5
ATOM 5719 N N . ALA A 1 10 ? 13.230 1.443 1.449 1.00 0.00 10 ALA A N 5
ATOM 5720 C CA . ALA A 1 10 ? 13.132 0.401 2.492 1.00 0.00 10 ALA A CA 5
ATOM 5721 C C . ALA A 1 10 ? 13.412 -1.002 1.908 1.00 0.00 10 ALA A C 5
ATOM 5722 O O . ALA A 1 10 ? 12.600 -1.922 1.976 1.00 0.00 10 ALA A O 5
ATOM 5729 N N . VAL A 1 11 ? 14.621 -1.106 1.354 1.00 0.00 11 VAL A N 5
ATOM 5730 C CA . VAL A 1 11 ? 15.117 -2.210 0.495 1.00 0.00 11 VAL A CA 5
ATOM 5731 C C . VAL A 1 11 ? 14.078 -2.637 -0.567 1.00 0.00 11 VAL A C 5
ATOM 5732 O O . VAL A 1 11 ? 13.324 -1.794 -1.053 1.00 0.00 11 VAL A O 5
ATOM 5745 N N . SER A 1 12 ? 14.219 -3.854 -1.085 1.00 0.00 12 SER A N 5
ATOM 5746 C CA . SER A 1 12 ? 13.155 -4.503 -1.881 1.00 0.00 12 SER A CA 5
ATOM 5747 C C . SER A 1 12 ? 12.050 -5.004 -0.927 1.00 0.00 12 SER A C 5
ATOM 5748 O O . SER A 1 12 ? 12.138 -4.838 0.291 1.00 0.00 12 SER A O 5
ATOM 5756 N N . VAL A 1 13 ? 11.022 -5.635 -1.487 1.00 0.00 13 VAL A N 5
ATOM 5757 C CA . VAL A 1 13 ? 9.945 -6.273 -0.699 1.00 0.00 13 VAL A CA 5
ATOM 5758 C C . VAL A 1 13 ? 10.502 -7.462 0.128 1.00 0.00 13 VAL A C 5
ATOM 5759 O O . VAL A 1 13 ? 11.708 -7.550 0.358 1.00 0.00 13 VAL A O 5
ATOM 5772 N N . ARG A 1 14 ? 9.626 -8.370 0.570 1.00 0.00 14 ARG A N 5
ATOM 5773 C CA . ARG A 1 14 ? 9.925 -9.544 1.428 1.00 0.00 14 ARG A CA 5
ATOM 5774 C C . ARG A 1 14 ? 10.261 -9.119 2.876 1.00 0.00 14 ARG A C 5
ATOM 5775 O O . ARG A 1 14 ? 9.621 -9.592 3.813 1.00 0.00 14 ARG A O 5
ATOM 5796 N N . LYS A 1 15 ? 11.085 -8.079 3.012 1.00 0.00 15 LYS A N 5
ATOM 5797 C CA . LYS A 1 15 ? 11.383 -7.417 4.300 1.00 0.00 15 LYS A CA 5
ATOM 5798 C C . LYS A 1 15 ? 10.518 -6.194 4.672 1.00 0.00 15 LYS A C 5
ATOM 5799 O O . LYS A 1 15 ? 10.716 -5.590 5.725 1.00 0.00 15 LYS A O 5
ATOM 5818 N N . SER A 1 16 ? 9.523 -5.875 3.841 1.00 0.00 16 SER A N 5
ATOM 5819 C CA . SER A 1 16 ? 8.443 -4.917 4.195 1.00 0.00 16 SER A CA 5
ATOM 5820 C C . SER A 1 16 ? 7.724 -5.279 5.513 1.00 0.00 16 SER A C 5
ATOM 5821 O O . SER A 1 16 ? 7.258 -4.408 6.249 1.00 0.00 16 SER A O 5
ATOM 5829 N N . VAL A 1 17 ? 7.695 -6.584 5.774 1.00 0.00 17 VAL A N 5
ATOM 5830 C CA . VAL A 1 17 ? 7.067 -7.253 6.932 1.00 0.00 17 VAL A CA 5
ATOM 5831 C C . VAL A 1 17 ? 8.022 -7.210 8.142 1.00 0.00 17 VAL A C 5
ATOM 5832 O O . VAL A 1 17 ? 9.110 -7.780 8.109 1.00 0.00 17 VAL A O 5
ATOM 5845 N N . GLN A 1 18 ? 7.626 -6.427 9.143 1.00 0.00 18 GLN A N 5
ATOM 5846 C CA . GLN A 1 18 ? 8.374 -6.300 10.415 1.00 0.00 18 GLN A CA 5
ATOM 5847 C C . GLN A 1 18 ? 7.491 -6.667 11.631 1.00 0.00 18 GLN A C 5
ATOM 5848 O O . GLN A 1 18 ? 6.362 -7.128 11.462 1.00 0.00 18 GLN A O 5
ATOM 5862 N N . ASP A 1 19 ? 7.980 -6.408 12.850 1.00 0.00 19 ASP A N 5
ATOM 5863 C CA . ASP A 1 19 ? 7.273 -6.689 14.128 1.00 0.00 19 ASP A CA 5
ATOM 5864 C C . ASP A 1 19 ? 6.002 -5.834 14.331 1.00 0.00 19 ASP A C 5
ATOM 5865 O O . ASP A 1 19 ? 5.991 -4.843 15.059 1.00 0.00 19 ASP A O 5
ATOM 5874 N N . ASP A 1 20 ? 4.922 -6.244 13.670 1.00 0.00 20 ASP A N 5
ATOM 5875 C CA . ASP A 1 20 ? 3.637 -5.507 13.615 1.00 0.00 20 ASP A CA 5
ATOM 5876 C C . ASP A 1 20 ? 3.779 -4.032 13.187 1.00 0.00 20 ASP A C 5
ATOM 5877 O O . ASP A 1 20 ? 3.324 -3.109 13.858 1.00 0.00 20 ASP A O 5
ATOM 5886 N N . HIS A 1 21 ? 4.510 -3.852 12.089 1.00 0.00 21 HIS A N 5
ATOM 5887 C CA . HIS A 1 21 ? 4.711 -2.555 11.410 1.00 0.00 21 HIS A CA 5
ATOM 5888 C C . HIS A 1 21 ? 5.291 -2.769 10.004 1.00 0.00 21 HIS A C 5
ATOM 5889 O O . HIS A 1 21 ? 6.204 -3.576 9.853 1.00 0.00 21 HIS A O 5
ATOM 5903 N N . ILE A 1 22 ? 4.471 -2.431 9.011 1.00 0.00 22 ILE A N 5
ATOM 5904 C CA . ILE A 1 22 ? 4.926 -2.416 7.605 1.00 0.00 22 ILE A CA 5
ATOM 5905 C C . ILE A 1 22 ? 5.681 -1.107 7.295 1.00 0.00 22 ILE A C 5
ATOM 5906 O O . ILE A 1 22 ? 5.212 -0.020 7.643 1.00 0.00 22 ILE A O 5
ATOM 5922 N N . VAL A 1 23 ? 6.879 -1.279 6.752 1.00 0.00 23 VAL A N 5
ATOM 5923 C CA . VAL A 1 23 ? 7.775 -0.165 6.378 1.00 0.00 23 VAL A CA 5
ATOM 5924 C C . VAL A 1 23 ? 7.320 0.558 5.093 1.00 0.00 23 VAL A C 5
ATOM 5925 O O . VAL A 1 23 ? 7.024 -0.076 4.079 1.00 0.00 23 VAL A O 5
ATOM 5938 N N . CYS A 1 24 ? 7.198 1.885 5.183 1.00 0.00 24 CYS A N 5
ATOM 5939 C CA . CYS A 1 24 ? 6.672 2.686 4.091 1.00 0.00 24 CYS A CA 5
ATOM 5940 C C . CYS A 1 24 ? 7.770 2.843 3.038 1.00 0.00 24 CYS A C 5
ATOM 5941 O O . CYS A 1 24 ? 8.867 3.307 3.343 1.00 0.00 24 CYS A O 5
ATOM 5948 N N . LEU A 1 25 ? 7.551 2.190 1.905 1.00 0.00 25 LEU A N 5
ATOM 5949 C CA . LEU A 1 25 ? 8.379 2.446 0.713 1.00 0.00 25 LEU A CA 5
ATOM 5950 C C . LEU A 1 25 ? 8.320 3.940 0.351 1.00 0.00 25 LEU A C 5
ATOM 5951 O O . LEU A 1 25 ? 7.372 4.641 0.706 1.00 0.00 25 LEU A O 5
ATOM 5967 N N . GLU A 1 26 ? 9.504 4.441 0.002 1.00 0.00 26 GLU A N 5
ATOM 5968 C CA . GLU A 1 26 ? 9.787 5.872 -0.259 1.00 0.00 26 GLU A CA 5
ATOM 5969 C C . GLU A 1 26 ? 9.567 6.791 0.969 1.00 0.00 26 GLU A C 5
ATOM 5970 O O . GLU A 1 26 ? 9.424 8.001 0.821 1.00 0.00 26 GLU A O 5
ATOM 5982 N N . CYS A 1 27 ? 9.690 6.250 2.185 1.00 0.00 27 CYS A N 5
ATOM 5983 C CA . CYS A 1 27 ? 9.532 7.037 3.397 1.00 0.00 27 CYS A CA 5
ATOM 5984 C C . CYS A 1 27 ? 10.429 6.437 4.481 1.00 0.00 27 CYS A C 5
ATOM 5985 O O . CYS A 1 27 ? 11.318 7.111 4.998 1.00 0.00 27 CYS A O 5
ATOM 5992 N N . GLY A 1 28 ? 10.222 5.159 4.830 1.00 0.00 28 GLY A N 5
ATOM 5993 C CA . GLY A 1 28 ? 11.028 4.480 5.868 1.00 0.00 28 GLY A CA 5
ATOM 5994 C C . GLY 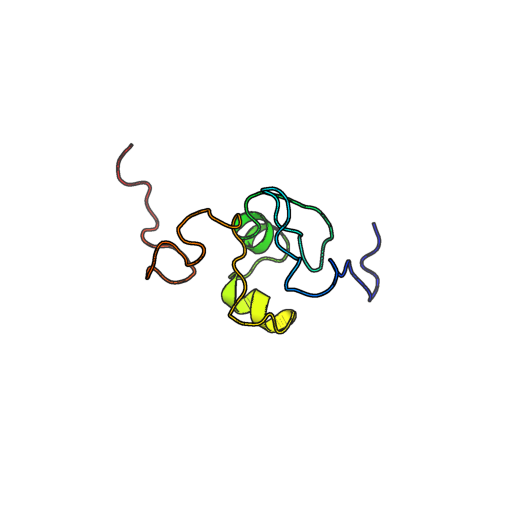A 1 28 ? 10.269 4.270 7.189 1.00 0.00 28 GLY A C 5
ATOM 5995 O O . GLY A 1 28 ? 10.503 3.286 7.883 1.00 0.00 28 GLY A O 5
ATOM 5999 N N . GLY A 1 29 ? 9.450 5.266 7.557 1.00 0.00 29 GLY A N 5
ATOM 6000 C CA . GLY A 1 29 ? 8.532 5.163 8.714 1.00 0.00 29 GLY A CA 5
ATOM 6001 C C . GLY A 1 29 ? 7.538 4.002 8.539 1.00 0.00 29 GLY A C 5
ATOM 6002 O O . GLY A 1 29 ? 7.045 3.756 7.440 1.00 0.00 29 GLY A O 5
ATOM 6006 N N . SER A 1 30 ? 7.254 3.321 9.641 1.00 0.00 30 SER A N 5
ATOM 6007 C CA . SER A 1 30 ? 6.361 2.143 9.634 1.00 0.00 30 SER A CA 5
ATOM 6008 C C . SER A 1 30 ? 5.087 2.376 10.454 1.00 0.00 30 SER A C 5
ATOM 6009 O O . SER A 1 30 ? 5.140 2.829 11.595 1.00 0.00 30 SER A O 5
ATOM 6017 N N . PHE A 1 31 ? 3.957 2.044 9.834 1.00 0.00 31 PHE A N 5
ATOM 6018 C CA . PHE A 1 31 ? 2.612 2.300 10.413 1.00 0.00 31 PHE A CA 5
ATOM 6019 C C . PHE A 1 31 ? 1.555 1.183 10.282 1.00 0.00 31 PHE A C 5
ATOM 6020 O O . PHE A 1 31 ? 0.354 1.444 10.374 1.00 0.00 31 PHE A O 5
ATOM 6037 N N . LYS A 1 32 ? 2.007 -0.049 10.044 1.00 0.00 32 LYS A N 5
ATOM 6038 C CA . LYS A 1 32 ? 1.154 -1.243 9.795 1.00 0.00 32 LYS A CA 5
ATOM 6039 C C . LYS A 1 32 ? 0.284 -1.226 8.525 1.00 0.00 32 LYS A C 5
ATOM 6040 O O . LYS A 1 32 ? 0.375 -2.145 7.717 1.00 0.00 32 LYS A O 5
ATOM 6059 N N . SER A 1 33 ? -0.523 -0.185 8.342 1.00 0.00 33 SER A N 5
ATOM 6060 C CA . SER A 1 33 ? -1.496 -0.112 7.235 1.00 0.00 33 SER A CA 5
ATOM 6061 C C . SER A 1 33 ? -1.042 0.878 6.151 1.00 0.00 33 SER A C 5
ATOM 6062 O O . SER A 1 33 ? -1.368 2.067 6.153 1.00 0.00 33 SER A O 5
ATOM 6070 N N . LEU A 1 34 ? -0.271 0.319 5.219 1.00 0.00 34 LEU A N 5
ATOM 6071 C CA . LEU A 1 34 ? 0.310 1.044 4.069 1.00 0.00 34 LEU A CA 5
ATOM 6072 C C . LEU A 1 34 ? -0.761 1.734 3.214 1.00 0.00 34 LEU A C 5
ATOM 6073 O O . LEU A 1 34 ? -0.660 2.939 3.010 1.00 0.00 34 LEU A O 5
ATOM 6089 N N . LYS A 1 35 ? -1.852 1.014 2.950 1.00 0.00 35 LYS A N 5
ATOM 6090 C CA . LYS A 1 35 ? -3.001 1.486 2.144 1.00 0.00 35 LYS A CA 5
ATOM 6091 C C . LYS A 1 35 ? -3.491 2.903 2.503 1.00 0.00 35 LYS A C 5
ATOM 6092 O O . LYS A 1 35 ? -3.599 3.749 1.620 1.00 0.00 35 LYS A O 5
ATOM 6111 N N . ARG A 1 36 ? -3.565 3.183 3.806 1.00 0.00 36 ARG A N 5
ATOM 6112 C CA . ARG A 1 36 ? -3.998 4.491 4.332 1.00 0.00 36 ARG A CA 5
ATOM 6113 C C . ARG A 1 36 ? -2.973 5.589 3.985 1.00 0.00 36 ARG A C 5
ATOM 6114 O O . ARG A 1 36 ? -3.244 6.395 3.101 1.00 0.00 36 ARG A O 5
ATOM 6135 N N . HIS A 1 37 ? -1.795 5.538 4.624 1.00 0.00 37 HIS A N 5
ATOM 6136 C CA . HIS A 1 37 ? -0.675 6.438 4.412 1.00 0.00 37 HIS A CA 5
ATOM 6137 C C . HIS A 1 37 ? -0.464 6.650 2.911 1.00 0.00 37 HIS A C 5
ATOM 6138 O O . HIS A 1 37 ? -0.271 7.779 2.461 1.00 0.00 37 HIS A O 5
ATOM 6152 N N . LEU A 1 38 ? -0.517 5.555 2.154 1.00 0.00 38 LEU A N 5
ATOM 6153 C CA . LEU A 1 38 ? -0.381 5.554 0.689 1.00 0.00 38 LEU A CA 5
ATOM 6154 C C . LEU A 1 38 ? -1.324 6.583 0.059 1.00 0.00 38 LEU A C 5
ATOM 6155 O O . LEU A 1 38 ? -0.880 7.715 -0.084 1.00 0.00 38 LEU A O 5
ATOM 6171 N N . THR A 1 39 ? -2.623 6.293 0.053 1.00 0.00 39 THR A N 5
ATOM 6172 C CA . THR A 1 39 ? -3.676 7.182 -0.492 1.00 0.00 39 THR A CA 5
ATOM 6173 C C . THR A 1 39 ? -3.678 8.597 0.136 1.00 0.00 39 THR A C 5
ATOM 6174 O O . THR A 1 39 ? -4.092 9.551 -0.516 1.00 0.00 39 THR A O 5
ATOM 6185 N N . THR A 1 40 ? -3.271 8.704 1.403 1.00 0.00 40 THR A N 5
ATOM 6186 C CA . THR A 1 40 ? -3.089 9.985 2.132 1.00 0.00 40 THR A CA 5
ATOM 6187 C C . THR A 1 40 ? -1.923 10.866 1.619 1.00 0.00 40 THR A C 5
ATOM 6188 O O . THR A 1 40 ? -2.115 12.053 1.377 1.00 0.00 40 THR A O 5
ATOM 6199 N N . HIS A 1 41 ? -0.699 10.344 1.703 1.00 0.00 41 HIS A N 5
ATOM 6200 C CA . HIS A 1 41 ? 0.549 11.095 1.424 1.00 0.00 41 HIS A CA 5
ATOM 6201 C C . HIS A 1 41 ? 1.016 10.999 -0.037 1.00 0.00 41 HIS A C 5
ATOM 6202 O O . HIS A 1 41 ? 0.849 11.950 -0.796 1.00 0.00 41 HIS A O 5
ATOM 6216 N N . HIS A 1 42 ? 1.615 9.860 -0.399 1.00 0.00 42 HIS A N 5
ATOM 6217 C CA . HIS A 1 42 ? 1.905 9.502 -1.777 1.00 0.00 42 HIS A CA 5
ATOM 6218 C C . HIS A 1 42 ? 0.616 9.546 -2.601 1.00 0.00 42 HIS A C 5
ATOM 6219 O O . HIS A 1 42 ? 0.649 9.828 -3.797 1.00 0.00 42 HIS A O 5
ATOM 6233 N N . SER A 1 43 ? -0.575 9.449 -2.011 1.00 0.00 43 SER A N 5
ATOM 6234 C CA . SER A 1 43 ? -1.883 9.410 -2.715 1.00 0.00 43 SER A CA 5
ATOM 6235 C C . SER A 1 43 ? -1.994 8.133 -3.577 1.00 0.00 43 SER A C 5
ATOM 6236 O O . SER A 1 43 ? -1.166 7.232 -3.457 1.00 0.00 43 SER A O 5
ATOM 6244 N N . MET A 1 44 ? -3.031 8.056 -4.415 1.00 0.00 44 MET A N 5
ATOM 6245 C CA . MET A 1 44 ? -3.308 6.950 -5.370 1.00 0.00 44 MET A CA 5
ATOM 6246 C C . MET A 1 44 ? -3.697 5.619 -4.698 1.00 0.00 44 MET A C 5
ATOM 6247 O O . MET A 1 44 ? -3.534 5.408 -3.499 1.00 0.00 44 MET A O 5
ATOM 6261 N N . THR A 1 45 ? -4.253 4.730 -5.520 1.00 0.00 45 THR A N 5
ATOM 6262 C CA . THR A 1 45 ? -4.648 3.363 -5.113 1.00 0.00 45 THR A CA 5
ATOM 6263 C C . THR A 1 45 ? -3.426 2.507 -4.719 1.00 0.00 45 THR A C 5
ATOM 6264 O O . THR A 1 45 ? -2.405 2.546 -5.412 1.00 0.00 45 THR A O 5
ATOM 6275 N N . PRO A 1 46 ? -3.577 1.623 -3.720 1.00 0.00 46 PRO A N 5
ATOM 6276 C CA . PRO A 1 46 ? -2.470 0.781 -3.219 1.00 0.00 46 PRO A CA 5
ATOM 6277 C C . PRO A 1 46 ? -1.791 -0.071 -4.310 1.00 0.00 46 PRO A C 5
ATOM 6278 O O . PRO A 1 46 ? -0.580 0.021 -4.490 1.00 0.00 46 PRO A O 5
ATOM 6289 N N . GLU A 1 47 ? -2.591 -0.750 -5.130 1.00 0.00 47 GLU A N 5
ATOM 6290 C CA . GLU A 1 47 ? -2.080 -1.516 -6.289 1.00 0.00 47 GLU A CA 5
ATOM 6291 C C . GLU A 1 47 ? -1.313 -0.689 -7.340 1.00 0.00 47 GLU A C 5
ATOM 6292 O O . GLU A 1 47 ? -0.259 -1.127 -7.787 1.00 0.00 47 GLU A O 5
ATOM 6304 N N . GLU A 1 48 ? -1.723 0.557 -7.576 1.00 0.00 48 GLU A N 5
ATOM 6305 C CA . GLU A 1 48 ? -0.983 1.467 -8.482 1.00 0.00 48 GLU A CA 5
ATOM 6306 C C . GLU A 1 48 ? 0.455 1.712 -7.972 1.00 0.00 48 GLU A C 5
ATOM 6307 O O . GLU A 1 48 ? 1.413 1.568 -8.729 1.00 0.00 48 GLU A O 5
ATOM 6319 N N . TYR A 1 49 ? 0.585 1.879 -6.658 1.00 0.00 49 TYR A N 5
ATOM 6320 C CA . TYR A 1 49 ? 1.889 2.073 -5.990 1.00 0.00 49 TYR A CA 5
ATOM 6321 C C . TYR A 1 49 ? 2.858 0.884 -6.134 1.00 0.00 49 TYR A C 5
ATOM 6322 O O . TYR A 1 49 ? 4.067 1.094 -6.216 1.00 0.00 49 TYR A O 5
ATOM 6340 N N . ARG A 1 50 ? 2.323 -0.336 -6.213 1.00 0.00 50 ARG A N 5
ATOM 6341 C CA . ARG A 1 50 ? 3.168 -1.526 -6.457 1.00 0.00 50 ARG A CA 5
ATOM 6342 C C . ARG A 1 50 ? 3.916 -1.432 -7.799 1.00 0.00 50 ARG A C 5
ATOM 6343 O O . ARG A 1 50 ? 5.043 -1.902 -7.880 1.00 0.00 50 ARG A O 5
ATOM 6364 N N . GLU A 1 51 ? 3.307 -0.777 -8.791 1.00 0.00 51 GLU A N 5
ATOM 6365 C CA . GLU A 1 51 ? 3.959 -0.489 -10.087 1.00 0.00 51 GLU A CA 5
ATOM 6366 C C . GLU A 1 51 ? 5.163 0.461 -9.963 1.00 0.00 51 GLU A C 5
ATOM 6367 O O . GLU A 1 51 ? 6.222 0.147 -10.499 1.00 0.00 51 GLU A O 5
ATOM 6379 N N . LYS A 1 52 ? 5.034 1.484 -9.114 1.00 0.00 52 LYS A N 5
ATOM 6380 C CA . LYS A 1 52 ? 6.124 2.436 -8.794 1.00 0.00 52 LYS A CA 5
ATOM 6381 C C . LYS A 1 52 ? 7.388 1.692 -8.317 1.00 0.00 52 LYS A C 5
ATOM 6382 O O . LYS A 1 52 ? 8.408 1.701 -8.999 1.00 0.00 52 LYS A O 5
ATOM 6401 N N . TRP A 1 53 ? 7.240 0.955 -7.222 1.00 0.00 53 TRP A N 5
ATOM 6402 C CA . TRP A 1 53 ? 8.314 0.093 -6.686 1.00 0.00 53 TRP A CA 5
ATOM 6403 C C . TRP A 1 53 ? 8.533 -1.230 -7.447 1.00 0.00 53 TRP A C 5
ATOM 6404 O O . TRP A 1 53 ? 9.426 -2.002 -7.102 1.00 0.00 53 TRP A O 5
ATOM 6425 N N . ASP A 1 54 ? 7.813 -1.417 -8.559 1.00 0.00 54 ASP A N 5
ATOM 6426 C CA . ASP A 1 54 ? 7.703 -2.695 -9.307 1.00 0.00 54 ASP A CA 5
ATOM 6427 C C . ASP A 1 54 ? 7.698 -3.977 -8.443 1.00 0.00 54 ASP A C 5
ATOM 6428 O O . ASP A 1 54 ? 8.065 -5.069 -8.874 1.00 0.00 54 ASP A O 5
ATOM 6437 N N . LEU A 1 55 ? 6.966 -3.846 -7.341 1.00 0.00 55 LEU A N 5
ATOM 6438 C CA . LEU A 1 55 ? 6.940 -4.790 -6.211 1.00 0.00 55 LEU A CA 5
ATOM 6439 C C . LEU A 1 55 ? 6.114 -6.060 -6.489 1.00 0.00 55 LEU A C 5
ATOM 6440 O O . LEU A 1 55 ? 4.879 -6.010 -6.511 1.00 0.00 55 LEU A O 5
ATOM 6456 N N . PRO A 1 56 ? 6.805 -7.201 -6.660 1.00 0.00 56 PRO A N 5
ATOM 6457 C CA . PRO A 1 56 ? 6.193 -8.470 -7.102 1.00 0.00 56 PRO A CA 5
ATOM 6458 C C . PRO A 1 56 ? 5.026 -8.936 -6.223 1.00 0.00 56 PRO A C 5
ATOM 6459 O O . PRO A 1 56 ? 4.912 -8.565 -5.057 1.00 0.00 56 PRO A O 5
ATOM 6470 N N . VAL A 1 57 ? 4.085 -9.574 -6.919 1.00 0.00 57 VAL A N 5
ATOM 6471 C CA . VAL A 1 57 ? 2.785 -10.084 -6.421 1.00 0.00 57 VAL A CA 5
ATOM 6472 C C . VAL A 1 57 ? 1.885 -9.049 -5.697 1.00 0.00 57 VAL A C 5
ATOM 6473 O O . VAL A 1 57 ? 0.872 -9.411 -5.104 1.00 0.00 57 VAL A O 5
ATOM 6486 N N . ASP A 1 58 ? 2.182 -7.755 -5.872 1.00 0.00 58 ASP A N 5
ATOM 6487 C CA . ASP A 1 58 ? 1.469 -6.639 -5.206 1.00 0.00 58 ASP A CA 5
ATOM 6488 C C . ASP A 1 58 ? 1.259 -6.876 -3.699 1.00 0.00 58 ASP A C 5
ATOM 6489 O O . ASP A 1 58 ? 0.155 -7.143 -3.230 1.00 0.00 58 ASP A O 5
ATOM 6498 N N . TYR A 1 59 ? 2.383 -6.794 -2.990 1.00 0.00 59 TYR A N 5
ATOM 6499 C CA . TYR A 1 59 ? 2.485 -7.052 -1.536 1.00 0.00 59 TYR A CA 5
ATOM 6500 C C . TYR A 1 59 ? 1.318 -6.456 -0.712 1.00 0.00 59 TYR A C 5
ATOM 6501 O O . TYR A 1 59 ? 0.867 -5.353 -1.023 1.00 0.00 59 TYR A O 5
ATOM 6519 N N . PRO A 1 60 ? 0.876 -7.143 0.354 1.00 0.00 60 PRO A N 5
ATOM 6520 C CA . PRO A 1 60 ? -0.251 -6.678 1.182 1.00 0.00 60 PRO A CA 5
ATOM 6521 C C . PRO A 1 60 ? 0.035 -5.296 1.786 1.00 0.00 60 PRO A C 5
ATOM 6522 O O . PRO A 1 60 ? 1.056 -5.067 2.426 1.00 0.00 60 PRO A O 5
ATOM 6533 N N . MET A 1 61 ? -0.967 -4.442 1.656 1.00 0.00 61 MET A N 5
ATOM 6534 C CA . MET A 1 61 ? -0.868 -3.026 2.080 1.00 0.00 61 MET A CA 5
ATOM 6535 C C . MET A 1 61 ? -1.462 -2.793 3.484 1.00 0.00 61 MET A C 5
ATOM 6536 O O . MET A 1 61 ? -1.825 -1.679 3.854 1.00 0.00 61 MET A O 5
ATOM 6550 N N . VAL A 1 62 ? -1.386 -3.838 4.300 1.00 0.00 62 VAL A N 5
ATOM 6551 C CA . VAL A 1 62 ? -1.991 -3.890 5.652 1.00 0.00 62 VAL A CA 5
ATOM 6552 C C . VAL A 1 62 ? -0.945 -4.534 6.586 1.00 0.00 62 VAL A C 5
ATOM 6553 O O . VAL A 1 62 ? 0.075 -5.040 6.119 1.00 0.00 62 VAL A O 5
ATOM 6566 N N . ALA A 1 63 ? -1.248 -4.578 7.884 1.00 0.00 63 ALA A N 5
ATOM 6567 C CA . ALA A 1 63 ? -0.359 -5.132 8.927 1.00 0.00 63 ALA A CA 5
ATOM 6568 C C . ALA A 1 63 ? 0.287 -6.471 8.506 1.00 0.00 63 ALA A C 5
ATOM 6569 O O . ALA A 1 63 ? -0.433 -7.348 8.022 1.00 0.00 63 ALA A O 5
ATOM 6576 N N . PRO A 1 64 ? 1.581 -6.664 8.809 1.00 0.00 64 PRO A N 5
ATOM 6577 C CA . PRO A 1 64 ? 2.362 -7.841 8.367 1.00 0.00 64 PRO A CA 5
ATOM 6578 C C . PRO A 1 64 ? 1.720 -9.217 8.620 1.00 0.00 64 PRO A C 5
ATOM 6579 O O . PRO A 1 64 ? 1.928 -10.133 7.831 1.00 0.00 64 PRO A O 5
ATOM 6590 N N . ALA A 1 65 ? 0.942 -9.342 9.696 1.00 0.00 65 ALA A N 5
ATOM 6591 C CA . ALA A 1 65 ? 0.165 -10.570 9.969 1.00 0.00 65 ALA A CA 5
ATOM 6592 C C . ALA A 1 65 ? -1.373 -10.420 10.023 1.00 0.00 65 ALA A C 5
ATOM 6593 O O . ALA A 1 65 ? -2.050 -11.432 10.197 1.00 0.00 65 ALA A O 5
ATOM 6600 N N . TYR A 1 66 ? -1.901 -9.318 9.481 1.00 0.00 66 TYR A N 5
ATOM 6601 C CA . TYR A 1 66 ? -3.316 -8.893 9.647 1.00 0.00 66 TYR A CA 5
ATOM 6602 C C . TYR A 1 66 ? -4.369 -10.001 9.419 1.00 0.00 66 TYR A C 5
ATOM 6603 O O . TYR A 1 66 ? -4.784 -10.651 10.376 1.00 0.00 66 TYR A O 5
ATOM 6621 N N . ALA A 1 67 ? -4.852 -10.156 8.186 1.00 0.00 67 ALA A N 5
ATOM 6622 C CA . ALA A 1 67 ? -5.736 -11.279 7.809 1.00 0.00 67 ALA A CA 5
ATOM 6623 C C . ALA A 1 67 ? -4.890 -12.546 7.591 1.00 0.00 67 ALA A C 5
ATOM 6624 O O . ALA A 1 67 ? -4.394 -12.803 6.493 1.00 0.00 67 ALA A O 5
ATOM 6631 N N . GLU A 1 68 ? -4.434 -13.038 8.744 1.00 0.00 68 GLU A N 5
ATOM 6632 C CA . GLU A 1 68 ? -3.581 -14.236 8.924 1.00 0.00 68 GLU A CA 5
ATOM 6633 C C . GLU A 1 68 ? -2.365 -14.313 7.974 1.00 0.00 68 GLU A C 5
ATOM 6634 O O . GLU A 1 68 ? -2.025 -15.359 7.425 1.00 0.00 68 GLU A O 5
ATOM 6646 N N . ALA A 1 69 ? -1.713 -13.156 7.822 1.00 0.00 69 ALA A N 5
ATOM 6647 C CA . ALA A 1 69 ? -0.588 -12.902 6.890 1.00 0.00 69 ALA A CA 5
ATOM 6648 C C . ALA A 1 69 ? -0.780 -13.386 5.430 1.00 0.00 69 ALA A C 5
ATOM 6649 O O . ALA A 1 69 ? 0.180 -13.585 4.685 1.00 0.00 69 ALA A O 5
ATOM 6656 N N . ARG A 1 70 ? -2.029 -13.348 4.966 1.00 0.00 70 ARG A N 5
ATOM 6657 C CA . ARG A 1 70 ? -2.406 -13.857 3.632 1.00 0.00 70 ARG A CA 5
ATOM 6658 C C . ARG A 1 70 ? -2.960 -12.822 2.630 1.00 0.00 70 ARG A C 5
ATOM 6659 O O . ARG A 1 70 ? -3.998 -13.034 2.005 1.00 0.00 70 ARG A O 5
ATOM 6680 N N . SER A 1 71 ? -2.266 -11.694 2.477 1.00 0.00 71 SER A N 5
ATOM 6681 C CA . SER A 1 71 ? -2.648 -10.596 1.546 1.00 0.00 71 SER A CA 5
ATOM 6682 C C . SER A 1 71 ? -4.146 -10.215 1.527 1.00 0.00 71 SER A C 5
ATOM 6683 O O . SER A 1 71 ? -4.785 -10.077 0.483 1.00 0.00 71 SER A O 5
ATOM 6691 N N . ARG A 1 72 ? -4.683 -10.042 2.738 1.00 0.00 72 ARG A N 5
ATOM 6692 C CA . ARG A 1 72 ? -6.114 -9.776 3.036 1.00 0.00 72 ARG A CA 5
ATOM 6693 C C . ARG A 1 72 ? -7.078 -10.879 2.518 1.00 0.00 72 ARG A C 5
ATOM 6694 O O . ARG A 1 72 ? -8.281 -10.664 2.356 1.00 0.00 72 ARG A O 5
ATOM 6715 N N . LEU A 1 73 ? -6.557 -12.103 2.398 1.00 0.00 73 LEU A N 5
ATOM 6716 C CA . LEU A 1 73 ? -7.245 -13.305 1.875 1.00 0.00 73 LEU A CA 5
ATOM 6717 C C . LEU A 1 73 ? -7.633 -13.107 0.399 1.00 0.00 73 LEU A C 5
ATOM 6718 O O . LEU A 1 73 ? -6.842 -13.397 -0.496 1.00 0.00 73 LEU A O 5
ATOM 6734 N N . ALA A 1 74 ? -8.748 -12.415 0.180 1.00 0.00 74 ALA A N 5
ATOM 6735 C CA . ALA A 1 74 ? -9.238 -12.088 -1.167 1.00 0.00 74 ALA A CA 5
ATOM 6736 C C . ALA A 1 74 ? -8.658 -10.733 -1.595 1.00 0.00 74 ALA A C 5
ATOM 6737 O O . ALA A 1 74 ? -9.148 -9.665 -1.215 1.00 0.00 74 ALA A O 5
ATOM 6744 N N . LYS A 1 75 ? -7.480 -10.820 -2.212 1.00 0.00 75 LYS A N 5
ATOM 6745 C CA . LYS A 1 75 ? -6.789 -9.669 -2.833 1.00 0.00 75 LYS A CA 5
ATOM 6746 C C . LYS A 1 75 ? -7.566 -9.077 -4.027 1.00 0.00 75 LYS A C 5
ATOM 6747 O O . LYS A 1 75 ? -7.159 -9.100 -5.189 1.00 0.00 75 LYS A O 5
ATOM 6766 N N . GLU A 1 76 ? -8.688 -8.463 -3.658 1.00 0.00 76 GLU A N 5
ATOM 6767 C CA . GLU A 1 76 ? -9.662 -7.783 -4.537 1.00 0.00 76 GLU A CA 5
ATOM 6768 C C . GLU A 1 76 ? -9.132 -6.429 -5.069 1.00 0.00 76 GLU A C 5
ATOM 6769 O O . GLU A 1 76 ? -9.776 -5.389 -4.938 1.00 0.00 76 GLU A O 5
ATOM 6781 N N . MET A 1 77 ? -7.868 -6.433 -5.499 1.00 0.00 77 MET A N 5
ATOM 6782 C CA . MET A 1 77 ? -7.133 -5.288 -6.089 1.00 0.00 77 MET A CA 5
ATOM 6783 C C . MET A 1 77 ? -7.166 -3.969 -5.278 1.00 0.00 77 MET A C 5
ATOM 6784 O O . MET A 1 77 ? -6.771 -2.917 -5.782 1.00 0.00 77 MET A O 5
ATOM 6798 N N . GLY A 1 78 ? -7.334 -4.117 -3.954 1.00 0.00 78 GLY A N 5
ATOM 6799 C CA . GLY A 1 78 ? -7.542 -2.997 -3.010 1.00 0.00 78 GLY A CA 5
ATOM 6800 C C . GLY A 1 78 ? -8.838 -2.184 -3.208 1.00 0.00 78 GLY A C 5
ATOM 6801 O O . GLY A 1 78 ? -8.857 -0.983 -2.946 1.00 0.00 78 GLY A O 5
ATOM 6805 N N . LEU A 1 79 ? -9.904 -2.847 -3.659 1.00 0.00 79 LEU A N 5
ATOM 6806 C CA . LEU A 1 79 ? -11.233 -2.237 -3.877 1.00 0.00 79 LEU A CA 5
ATOM 6807 C C . LEU A 1 79 ? -11.942 -1.739 -2.608 1.00 0.00 79 LEU A C 5
ATOM 6808 O O . LEU A 1 79 ? -12.020 -2.442 -1.599 1.00 0.00 79 LEU A O 5
ATOM 6824 N N . GLY A 1 80 ? -12.594 -0.578 -2.771 1.00 0.00 80 GLY A N 5
ATOM 6825 C CA . GLY A 1 80 ? -13.424 0.056 -1.722 1.00 0.00 80 GLY A CA 5
ATOM 6826 C C . GLY A 1 80 ? -14.812 -0.595 -1.596 1.00 0.00 80 GLY A C 5
ATOM 6827 O O . GLY A 1 80 ? -15.843 0.058 -1.754 1.00 0.00 80 GLY A O 5
ATOM 6831 N N . GLN A 1 81 ? -14.805 -1.854 -1.174 1.00 0.00 81 GLN A N 5
ATOM 6832 C CA . GLN A 1 81 ? -16.023 -2.680 -1.082 1.00 0.00 81 GLN A CA 5
ATOM 6833 C C . GLN A 1 81 ? -16.415 -2.933 0.384 1.00 0.00 81 GLN A C 5
ATOM 6834 O O . GLN A 1 81 ? -15.816 -3.749 1.081 1.00 0.00 81 GLN A O 5
ATOM 6848 N N . ARG A 1 82 ? -17.324 -2.082 0.848 1.00 0.00 82 ARG A N 5
ATOM 6849 C CA . ARG A 1 82 ? -17.896 -2.126 2.213 1.00 0.00 82 ARG A CA 5
ATOM 6850 C C . ARG A 1 82 ? -19.223 -1.348 2.193 1.00 0.00 82 ARG A C 5
ATOM 6851 O O . ARG A 1 82 ? -19.196 -0.173 1.853 1.00 0.00 82 ARG A O 5
ATOM 6872 N N . ARG A 1 83 ? -20.324 -2.097 2.133 1.00 0.00 83 ARG A N 5
ATOM 6873 C CA . ARG A 1 83 ? -21.722 -1.588 2.069 1.00 0.00 83 ARG A CA 5
ATOM 6874 C C . ARG A 1 83 ? -21.946 -0.306 1.236 1.00 0.00 83 ARG A C 5
ATOM 6875 O O . ARG A 1 83 ? -21.945 0.805 1.756 1.00 0.00 83 ARG A O 5
ATOM 6896 N N . LYS A 1 84 ? -22.188 -0.516 -0.058 1.00 0.00 84 LYS A N 5
ATOM 6897 C CA . LYS A 1 84 ? -22.377 0.550 -1.077 1.00 0.00 84 LYS A CA 5
ATOM 6898 C C . LYS A 1 84 ? -21.235 1.600 -1.110 1.00 0.00 84 LYS A C 5
ATOM 6899 O O . LYS A 1 84 ? -21.440 2.793 -1.319 1.00 0.00 84 LYS A O 5
ATOM 6918 N N . ALA A 1 85 ? -20.011 1.067 -1.115 1.00 0.00 85 ALA A N 5
ATOM 6919 C CA . ALA A 1 85 ? -18.727 1.809 -1.088 1.00 0.00 85 ALA A CA 5
ATOM 6920 C C . ALA A 1 85 ? -18.640 2.832 0.064 1.00 0.00 85 ALA A C 5
ATOM 6921 O O . ALA A 1 85 ? -18.874 4.027 -0.086 1.00 0.00 85 ALA A O 5
ATOM 6928 N N . ASN A 1 86 ? -18.262 2.269 1.209 1.00 0.00 86 ASN A N 5
ATOM 6929 C CA . ASN A 1 86 ? -18.187 2.893 2.548 1.00 0.00 86 ASN A CA 5
ATOM 6930 C C . ASN A 1 86 ? -19.534 3.494 3.006 1.00 0.00 86 ASN A C 5
ATOM 6931 O O . ASN A 1 86 ? -20.561 3.293 2.364 1.00 0.00 86 ASN A O 5
ATOM 6942 N N . ARG A 1 87 ? -19.532 4.038 4.222 1.00 0.00 87 ARG A N 5
ATOM 6943 C CA . ARG A 1 87 ? -20.718 4.632 4.893 1.00 0.00 87 ARG A CA 5
ATOM 6944 C C . ARG A 1 87 ? -20.377 5.432 6.164 1.00 0.00 87 ARG A C 5
ATOM 6945 O O . ARG A 1 87 ? -19.294 5.150 6.734 1.00 0.00 87 ARG A O 5
ATOM 6966 N N . ALA A 1 1 ? 17.680 15.563 -9.320 1.00 0.00 1 ALA A N 6
ATOM 6967 C CA . ALA A 1 1 ? 17.757 14.291 -10.077 1.00 0.00 1 ALA A CA 6
ATOM 6968 C C . ALA A 1 1 ? 16.431 13.496 -10.172 1.00 0.00 1 ALA A C 6
ATOM 6969 O O . ALA A 1 1 ? 15.886 13.347 -11.261 1.00 0.00 1 ALA A O 6
ATOM 6976 N N . VAL A 1 2 ? 15.962 12.965 -9.040 1.00 0.00 2 VAL A N 6
ATOM 6977 C CA . VAL A 1 2 ? 14.661 12.262 -8.947 1.00 0.00 2 VAL A CA 6
ATOM 6978 C C . VAL A 1 2 ? 13.748 13.007 -7.952 1.00 0.00 2 VAL A C 6
ATOM 6979 O O . VAL A 1 2 ? 12.680 13.470 -8.329 1.00 0.00 2 VAL A O 6
ATOM 6992 N N . ASN A 1 3 ? 14.120 12.947 -6.669 1.00 0.00 3 ASN A N 6
ATOM 6993 C CA . ASN A 1 3 ? 13.477 13.686 -5.553 1.00 0.00 3 ASN A CA 6
ATOM 6994 C C . ASN A 1 3 ? 11.936 13.569 -5.475 1.00 0.00 3 ASN A C 6
ATOM 6995 O O . ASN A 1 3 ? 11.247 14.500 -5.064 1.00 0.00 3 ASN A O 6
ATOM 7006 N N . VAL A 1 4 ? 11.472 12.328 -5.639 1.00 0.00 4 VAL A N 6
ATOM 7007 C CA . VAL A 1 4 ? 10.046 11.937 -5.735 1.00 0.00 4 VAL A CA 6
ATOM 7008 C C . VAL A 1 4 ? 9.254 11.981 -4.401 1.00 0.00 4 VAL A C 6
ATOM 7009 O O . VAL A 1 4 ? 8.480 11.083 -4.088 1.00 0.00 4 VAL A O 6
ATOM 7022 N N . GLU A 1 5 ? 9.290 13.163 -3.783 1.00 0.00 5 GLU A N 6
ATOM 7023 C CA . GLU A 1 5 ? 8.706 13.526 -2.466 1.00 0.00 5 GLU A CA 6
ATOM 7024 C C . GLU A 1 5 ? 9.403 12.792 -1.302 1.00 0.00 5 GLU A C 6
ATOM 7025 O O . GLU A 1 5 ? 8.898 11.829 -0.733 1.00 0.00 5 GLU A O 6
ATOM 7037 N N . LYS A 1 6 ? 10.537 13.371 -0.898 1.00 0.00 6 LYS A N 6
ATOM 7038 C CA . LYS A 1 6 ? 11.482 12.777 0.079 1.00 0.00 6 LYS A CA 6
ATOM 7039 C C . LYS A 1 6 ? 11.782 11.290 -0.197 1.00 0.00 6 LYS A C 6
ATOM 7040 O O . LYS A 1 6 ? 11.480 10.401 0.593 1.00 0.00 6 LYS A O 6
ATOM 7059 N N . GLN A 1 7 ? 12.531 11.095 -1.280 1.00 0.00 7 GLN A N 6
ATOM 7060 C CA . GLN A 1 7 ? 12.868 9.762 -1.826 1.00 0.00 7 GLN A CA 6
ATOM 7061 C C . GLN A 1 7 ? 13.730 8.900 -0.888 1.00 0.00 7 GLN A C 6
ATOM 7062 O O . GLN A 1 7 ? 14.942 9.077 -0.774 1.00 0.00 7 GLN A O 6
ATOM 7076 N N . LYS A 1 8 ? 13.016 8.155 -0.051 1.00 0.00 8 LYS A N 6
ATOM 7077 C CA . LYS A 1 8 ? 13.655 7.251 0.927 1.00 0.00 8 LYS A CA 6
ATOM 7078 C C . LYS A 1 8 ? 13.322 5.766 0.681 1.00 0.00 8 LYS A C 6
ATOM 7079 O O . LYS A 1 8 ? 12.224 5.302 1.004 1.00 0.00 8 LYS A O 6
ATOM 7098 N N . PRO A 1 9 ? 14.221 5.055 -0.017 1.00 0.00 9 PRO A N 6
ATOM 7099 C CA . PRO A 1 9 ? 14.081 3.610 -0.276 1.00 0.00 9 PRO A CA 6
ATOM 7100 C C . PRO A 1 9 ? 14.199 2.787 1.015 1.00 0.00 9 PRO A C 6
ATOM 7101 O O . PRO A 1 9 ? 15.256 2.715 1.640 1.00 0.00 9 PRO A O 6
ATOM 7112 N N . ALA A 1 10 ? 13.063 2.227 1.412 1.00 0.00 10 ALA A N 6
ATOM 7113 C CA . ALA A 1 10 ? 12.925 1.391 2.622 1.00 0.00 10 ALA A CA 6
ATOM 7114 C C . ALA A 1 10 ? 13.486 -0.035 2.424 1.00 0.00 10 ALA A C 6
ATOM 7115 O O . ALA A 1 10 ? 12.871 -1.049 2.754 1.00 0.00 10 ALA A O 6
ATOM 7122 N N . VAL A 1 11 ? 14.736 -0.055 1.956 1.00 0.00 11 VAL A N 6
ATOM 7123 C CA . VAL A 1 11 ? 15.498 -1.254 1.517 1.00 0.00 11 VAL A CA 6
ATOM 7124 C C . VAL A 1 11 ? 14.735 -1.936 0.347 1.00 0.00 11 VAL A C 6
ATOM 7125 O O . VAL A 1 11 ? 13.839 -1.338 -0.251 1.00 0.00 11 VAL A O 6
ATOM 7138 N N . SER A 1 12 ? 15.218 -3.094 -0.101 1.00 0.00 12 SER A N 6
ATOM 7139 C CA . SER A 1 12 ? 14.566 -3.906 -1.151 1.00 0.00 12 SER A CA 6
ATOM 7140 C C . SER A 1 12 ? 13.620 -4.918 -0.494 1.00 0.00 12 SER A C 6
ATOM 7141 O O . SER A 1 12 ? 14.032 -5.623 0.427 1.00 0.00 12 SER A O 6
ATOM 7149 N N . VAL A 1 13 ? 12.431 -5.028 -1.088 1.00 0.00 13 VAL A N 6
ATOM 7150 C CA . VAL A 1 13 ? 11.297 -5.883 -0.656 1.00 0.00 13 VAL A CA 6
ATOM 7151 C C . VAL A 1 13 ? 11.596 -6.891 0.477 1.00 0.00 13 VAL A C 6
ATOM 7152 O O . VAL A 1 13 ? 11.540 -6.499 1.637 1.00 0.00 13 VAL A O 6
ATOM 7165 N N . ARG A 1 14 ? 12.009 -8.114 0.125 1.00 0.00 14 ARG A N 6
ATOM 7166 C CA . ARG A 1 14 ? 12.281 -9.243 1.044 1.00 0.00 14 ARG A CA 6
ATOM 7167 C C . ARG A 1 14 ? 11.411 -9.285 2.319 1.00 0.00 14 ARG A C 6
ATOM 7168 O O . ARG A 1 14 ? 10.279 -9.762 2.256 1.00 0.00 14 ARG A O 6
ATOM 7189 N N . LYS A 1 15 ? 11.865 -8.628 3.388 1.00 0.00 15 LYS A N 6
ATOM 7190 C CA . LYS A 1 15 ? 11.093 -8.498 4.639 1.00 0.00 15 LYS A CA 6
ATOM 7191 C C . LYS A 1 15 ? 10.558 -7.067 4.889 1.00 0.00 15 LYS A C 6
ATOM 7192 O O . LYS A 1 15 ? 10.927 -6.362 5.831 1.00 0.00 15 LYS A O 6
ATOM 7211 N N . SER A 1 16 ? 9.739 -6.612 3.938 1.00 0.00 16 SER A N 6
ATOM 7212 C CA . SER A 1 16 ? 8.904 -5.395 4.101 1.00 0.00 16 SER A CA 6
ATOM 7213 C C . SER A 1 16 ? 7.963 -5.496 5.319 1.00 0.00 16 SER A C 6
ATOM 7214 O O . SER A 1 16 ? 7.526 -4.485 5.872 1.00 0.00 16 SER A O 6
ATOM 7222 N N . VAL A 1 17 ? 7.540 -6.733 5.578 1.00 0.00 17 VAL A N 6
ATOM 7223 C CA . VAL A 1 17 ? 6.849 -7.195 6.798 1.00 0.00 17 VAL A CA 6
ATOM 7224 C C . VAL A 1 17 ? 7.859 -7.354 7.949 1.00 0.00 17 VAL A C 6
ATOM 7225 O O . VAL A 1 17 ? 8.851 -8.071 7.832 1.00 0.00 17 VAL A O 6
ATOM 7238 N N . GLN A 1 18 ? 7.621 -6.569 8.995 1.00 0.00 18 GLN A N 6
ATOM 7239 C CA . GLN A 1 18 ? 8.430 -6.621 10.232 1.00 0.00 18 GLN A CA 6
ATOM 7240 C C . GLN A 1 18 ? 7.514 -6.889 11.448 1.00 0.00 18 GLN A C 6
ATOM 7241 O O . GLN A 1 18 ? 6.365 -7.297 11.267 1.00 0.00 18 GLN A O 6
ATOM 7255 N N . ASP A 1 19 ? 7.992 -6.640 12.673 1.00 0.00 19 ASP A N 6
ATOM 7256 C CA . ASP A 1 19 ? 7.241 -6.901 13.929 1.00 0.00 19 ASP A CA 6
ATOM 7257 C C . ASP A 1 19 ? 5.984 -6.021 14.110 1.00 0.00 19 ASP A C 6
ATOM 7258 O O . ASP A 1 19 ? 5.981 -5.017 14.820 1.00 0.00 19 ASP A O 6
ATOM 7267 N N . ASP A 1 20 ? 4.913 -6.429 13.430 1.00 0.00 20 ASP A N 6
ATOM 7268 C CA . ASP A 1 20 ? 3.623 -5.705 13.330 1.00 0.00 20 ASP A CA 6
ATOM 7269 C C . ASP A 1 20 ? 3.717 -4.265 12.787 1.00 0.00 20 ASP A C 6
ATOM 7270 O O . ASP A 1 20 ? 2.848 -3.425 13.015 1.00 0.00 20 ASP A O 6
ATOM 7279 N N . HIS A 1 21 ? 4.711 -4.077 11.920 1.00 0.00 21 HIS A N 6
ATOM 7280 C CA . HIS A 1 21 ? 4.963 -2.811 11.211 1.00 0.00 21 HIS A CA 6
ATOM 7281 C C . HIS A 1 21 ? 5.506 -3.086 9.803 1.00 0.00 21 HIS A C 6
ATOM 7282 O O . HIS A 1 21 ? 6.303 -4.003 9.602 1.00 0.00 21 HIS A O 6
ATOM 7296 N N . ILE A 1 22 ? 4.846 -2.439 8.852 1.00 0.00 22 ILE A N 6
ATOM 7297 C CA . ILE A 1 22 ? 5.149 -2.504 7.413 1.00 0.00 22 ILE A CA 6
ATOM 7298 C C . ILE A 1 22 ? 5.833 -1.188 6.998 1.00 0.00 22 ILE A C 6
ATOM 7299 O O . ILE A 1 22 ? 5.397 -0.093 7.362 1.00 0.00 22 ILE A O 6
ATOM 7315 N N . VAL A 1 23 ? 6.961 -1.356 6.317 1.00 0.00 23 VAL A N 6
ATOM 7316 C CA . VAL A 1 23 ? 7.863 -0.240 5.974 1.00 0.00 23 VAL A CA 6
ATOM 7317 C C . VAL A 1 23 ? 7.388 0.563 4.741 1.00 0.00 23 VAL A C 6
ATOM 7318 O O . VAL A 1 23 ? 7.024 -0.004 3.709 1.00 0.00 23 VAL A O 6
ATOM 7331 N N . CYS A 1 24 ? 7.317 1.884 4.910 1.00 0.00 24 CYS A N 6
ATOM 7332 C CA . CYS A 1 24 ? 6.782 2.780 3.899 1.00 0.00 24 CYS A CA 6
ATOM 7333 C C . CYS A 1 24 ? 7.836 2.953 2.803 1.00 0.00 24 CYS A C 6
ATOM 7334 O O . CYS A 1 24 ? 8.935 3.438 3.066 1.00 0.00 24 CYS A O 6
ATOM 7341 N N . LEU A 1 25 ? 7.625 2.317 1.660 1.00 0.00 25 LEU A N 6
ATOM 7342 C CA . LEU A 1 25 ? 8.499 2.576 0.499 1.00 0.00 25 LEU A CA 6
ATOM 7343 C C . LEU A 1 25 ? 8.358 4.038 0.041 1.00 0.00 25 LEU A C 6
ATOM 7344 O O . LEU A 1 25 ? 7.321 4.672 0.243 1.00 0.00 25 LEU A O 6
ATOM 7360 N N . GLU A 1 26 ? 9.504 4.615 -0.317 1.00 0.00 26 GLU A N 6
ATOM 7361 C CA . GLU A 1 26 ? 9.675 6.038 -0.703 1.00 0.00 26 GLU A CA 6
ATOM 7362 C C . GLU A 1 26 ? 9.542 7.030 0.481 1.00 0.00 26 GLU A C 6
ATOM 7363 O O . GLU A 1 26 ? 9.759 8.219 0.279 1.00 0.00 26 GLU A O 6
ATOM 7375 N N . CYS A 1 27 ? 9.455 6.532 1.719 1.00 0.00 27 CYS A N 6
ATOM 7376 C CA . CYS A 1 27 ? 9.200 7.364 2.884 1.00 0.00 27 CYS A CA 6
ATOM 7377 C C . CYS A 1 27 ? 10.201 6.981 3.975 1.00 0.00 27 CYS A C 6
ATOM 7378 O O . CYS A 1 27 ? 10.966 7.822 4.445 1.00 0.00 27 CYS A O 6
ATOM 7385 N N . GLY A 1 28 ? 10.208 5.691 4.355 1.00 0.00 28 GLY A N 6
ATOM 7386 C CA . GLY A 1 28 ? 11.115 5.173 5.399 1.00 0.00 28 GLY A CA 6
ATOM 7387 C C . GLY A 1 28 ? 10.355 4.758 6.669 1.00 0.00 28 GLY A C 6
ATOM 7388 O O . GLY A 1 28 ? 10.420 3.602 7.078 1.00 0.00 28 GLY A O 6
ATOM 7392 N N . GLY A 1 29 ? 9.563 5.705 7.192 1.00 0.00 29 GLY A N 6
ATOM 7393 C CA . GLY A 1 29 ? 8.753 5.510 8.418 1.00 0.00 29 GLY A CA 6
ATOM 7394 C C . GLY A 1 29 ? 7.830 4.283 8.319 1.00 0.00 29 GLY A C 6
ATOM 7395 O O . GLY A 1 29 ? 7.110 4.116 7.340 1.00 0.00 29 GLY A O 6
ATOM 7399 N N . SER A 1 30 ? 7.794 3.512 9.397 1.00 0.00 30 SER A N 6
ATOM 7400 C CA . SER A 1 30 ? 7.087 2.212 9.425 1.00 0.00 30 SER A CA 6
ATOM 7401 C C . SER A 1 30 ? 5.857 2.268 10.343 1.00 0.00 30 SER A C 6
ATOM 7402 O O . SER A 1 30 ? 5.855 2.968 11.355 1.00 0.00 30 SER A O 6
ATOM 7410 N N . PHE A 1 31 ? 4.842 1.496 9.966 1.00 0.00 31 PHE A N 6
ATOM 7411 C CA . PHE A 1 31 ? 3.498 1.520 10.597 1.00 0.00 31 PHE A CA 6
ATOM 7412 C C . PHE A 1 31 ? 2.673 0.247 10.358 1.00 0.00 31 PHE A C 6
ATOM 7413 O O . PHE A 1 31 ? 3.013 -0.572 9.513 1.00 0.00 31 PHE A O 6
ATOM 7430 N N . LYS A 1 32 ? 1.607 0.078 11.135 1.00 0.00 32 LYS A N 6
ATOM 7431 C CA . LYS A 1 32 ? 0.658 -1.044 10.951 1.00 0.00 32 LYS A CA 6
ATOM 7432 C C . LYS A 1 32 ? -0.116 -1.049 9.615 1.00 0.00 32 LYS A C 6
ATOM 7433 O O . LYS A 1 32 ? -0.293 -2.104 9.013 1.00 0.00 32 LYS A O 6
ATOM 7452 N N . SER A 1 33 ? -0.554 0.118 9.147 1.00 0.00 33 SER A N 6
ATOM 7453 C CA . SER A 1 33 ? -1.333 0.232 7.896 1.00 0.00 33 SER A CA 6
ATOM 7454 C C . SER A 1 33 ? -0.653 1.132 6.857 1.00 0.00 33 SER A C 6
ATOM 7455 O O . SER A 1 33 ? -0.305 2.280 7.125 1.00 0.00 33 SER A O 6
ATOM 7463 N N . LEU A 1 34 ? -0.595 0.606 5.640 1.00 0.00 34 LEU A N 6
ATOM 7464 C CA . LEU A 1 34 ? -0.021 1.331 4.490 1.00 0.00 34 LEU A CA 6
ATOM 7465 C C . LEU A 1 34 ? -1.091 1.906 3.546 1.00 0.00 34 LEU A C 6
ATOM 7466 O O . LEU A 1 34 ? -0.995 3.084 3.229 1.00 0.00 34 LEU A O 6
ATOM 7482 N N . LYS A 1 35 ? -2.203 1.197 3.333 1.00 0.00 35 LYS A N 6
ATOM 7483 C CA . LYS A 1 35 ? -3.311 1.656 2.456 1.00 0.00 35 LYS A CA 6
ATOM 7484 C C . LYS A 1 35 ? -3.870 3.051 2.811 1.00 0.00 35 LYS A C 6
ATOM 7485 O O . LYS A 1 35 ? -4.379 3.756 1.944 1.00 0.00 35 LYS A O 6
ATOM 7504 N N . ARG A 1 36 ? -3.863 3.354 4.108 1.00 0.00 36 ARG A N 6
ATOM 7505 C CA . ARG A 1 36 ? -4.111 4.696 4.670 1.00 0.00 36 ARG A CA 6
ATOM 7506 C C . ARG A 1 36 ? -3.032 5.694 4.197 1.00 0.00 36 ARG A C 6
ATOM 7507 O O . ARG A 1 36 ? -3.174 6.253 3.114 1.00 0.00 36 ARG A O 6
ATOM 7528 N N . HIS A 1 37 ? -1.872 5.641 4.861 1.00 0.00 37 HIS A N 6
ATOM 7529 C CA . HIS A 1 37 ? -0.735 6.536 4.726 1.00 0.00 37 HIS A CA 6
ATOM 7530 C C . HIS A 1 37 ? -0.394 6.711 3.244 1.00 0.00 37 HIS A C 6
ATOM 7531 O O . HIS A 1 37 ? -0.166 7.829 2.783 1.00 0.00 37 HIS A O 6
ATOM 7545 N N . LEU A 1 38 ? -0.328 5.606 2.503 1.00 0.00 38 LEU A N 6
ATOM 7546 C CA . LEU A 1 38 ? -0.038 5.605 1.058 1.00 0.00 38 LEU A CA 6
ATOM 7547 C C . LEU A 1 38 ? -0.987 6.562 0.320 1.00 0.00 38 LEU A C 6
ATOM 7548 O O . LEU A 1 38 ? -0.600 7.712 0.157 1.00 0.00 38 LEU A O 6
ATOM 7564 N N . THR A 1 39 ? -2.262 6.185 0.225 1.00 0.00 39 THR A N 6
ATOM 7565 C CA . THR A 1 39 ? -3.347 6.986 -0.392 1.00 0.00 39 THR A CA 6
ATOM 7566 C C . THR A 1 39 ? -3.478 8.410 0.198 1.00 0.00 39 THR A C 6
ATOM 7567 O O . THR A 1 39 ? -3.949 9.312 -0.490 1.00 0.00 39 THR A O 6
ATOM 7578 N N . THR A 1 40 ? -3.151 8.572 1.481 1.00 0.00 40 THR A N 6
ATOM 7579 C CA . THR A 1 40 ? -3.072 9.883 2.172 1.00 0.00 40 THR A CA 6
ATOM 7580 C C . THR A 1 40 ? -1.942 10.801 1.653 1.00 0.00 40 THR A C 6
ATOM 7581 O O . THR A 1 40 ? -2.196 11.959 1.332 1.00 0.00 40 THR A O 6
ATOM 7592 N N . HIS A 1 41 ? -0.694 10.366 1.830 1.00 0.00 41 HIS A N 6
ATOM 7593 C CA . HIS A 1 41 ? 0.512 11.174 1.537 1.00 0.00 41 HIS A CA 6
ATOM 7594 C C . HIS A 1 41 ? 0.978 11.075 0.076 1.00 0.00 41 HIS A C 6
ATOM 7595 O O . HIS A 1 41 ? 0.678 11.957 -0.726 1.00 0.00 41 HIS A O 6
ATOM 7609 N N . HIS A 1 42 ? 1.655 9.971 -0.249 1.00 0.00 42 HIS A N 6
ATOM 7610 C CA . HIS A 1 42 ? 2.004 9.587 -1.606 1.00 0.00 42 HIS A CA 6
ATOM 7611 C C . HIS A 1 42 ? 0.741 9.538 -2.467 1.00 0.00 42 HIS A C 6
ATOM 7612 O O . HIS A 1 42 ? 0.795 9.788 -3.670 1.00 0.00 42 HIS A O 6
ATOM 7626 N N . SER A 1 43 ? -0.452 9.334 -1.908 1.00 0.00 43 SER A N 6
ATOM 7627 C CA . SER A 1 43 ? -1.735 9.188 -2.641 1.00 0.00 43 SER A CA 6
ATOM 7628 C C . SER A 1 43 ? -1.749 7.874 -3.455 1.00 0.00 43 SER A C 6
ATOM 7629 O O . SER A 1 43 ? -0.948 6.978 -3.189 1.00 0.00 43 SER A O 6
ATOM 7637 N N . MET A 1 44 ? -2.691 7.750 -4.395 1.00 0.00 44 MET A N 6
ATOM 7638 C CA . MET A 1 44 ? -2.883 6.596 -5.313 1.00 0.00 44 MET A CA 6
ATOM 7639 C C . MET A 1 44 ? -3.381 5.312 -4.621 1.00 0.00 44 MET A C 6
ATOM 7640 O O . MET A 1 44 ? -3.296 5.143 -3.408 1.00 0.00 44 MET A O 6
ATOM 7654 N N . THR A 1 45 ? -3.947 4.423 -5.435 1.00 0.00 45 THR A N 6
ATOM 7655 C CA . THR A 1 45 ? -4.427 3.095 -4.984 1.00 0.00 45 THR A CA 6
ATOM 7656 C C . THR A 1 45 ? -3.252 2.166 -4.609 1.00 0.00 45 THR A C 6
ATOM 7657 O O . THR A 1 45 ? -2.244 2.155 -5.321 1.00 0.00 45 THR A O 6
ATOM 7668 N N . PRO A 1 46 ? -3.442 1.273 -3.622 1.00 0.00 46 PRO A N 6
ATOM 7669 C CA . PRO A 1 46 ? -2.416 0.292 -3.206 1.00 0.00 46 PRO A CA 6
ATOM 7670 C C . PRO A 1 46 ? -1.883 -0.580 -4.359 1.00 0.00 46 PRO A C 6
ATOM 7671 O O . PRO A 1 46 ? -0.672 -0.659 -4.558 1.00 0.00 46 PRO A O 6
ATOM 7682 N N . GLU A 1 47 ? -2.794 -1.060 -5.208 1.00 0.00 47 GLU A N 6
ATOM 7683 C CA . GLU A 1 47 ? -2.430 -1.815 -6.426 1.00 0.00 47 GLU A CA 6
ATOM 7684 C C . GLU A 1 47 ? -1.599 -1.025 -7.456 1.00 0.00 47 GLU A C 6
ATOM 7685 O O . GLU A 1 47 ? -0.590 -1.538 -7.928 1.00 0.00 47 GLU A O 6
ATOM 7697 N N . GLU A 1 48 ? -1.949 0.237 -7.708 1.00 0.00 48 GLU A N 6
ATOM 7698 C CA . GLU A 1 48 ? -1.146 1.082 -8.621 1.00 0.00 48 GLU A CA 6
ATOM 7699 C C . GLU A 1 48 ? 0.244 1.402 -8.034 1.00 0.00 48 GLU A C 6
ATOM 7700 O O . GLU A 1 48 ? 1.251 1.293 -8.728 1.00 0.00 48 GLU A O 6
ATOM 7712 N N . TYR A 1 49 ? 0.275 1.639 -6.724 1.00 0.00 49 TYR A N 6
ATOM 7713 C CA . TYR A 1 49 ? 1.527 1.840 -5.967 1.00 0.00 49 TYR A CA 6
ATOM 7714 C C . TYR A 1 49 ? 2.499 0.646 -6.037 1.00 0.00 49 TYR A C 6
ATOM 7715 O O . TYR A 1 49 ? 3.700 0.863 -6.183 1.00 0.00 49 TYR A O 6
ATOM 7733 N N . ARG A 1 50 ? 1.976 -0.582 -6.007 1.00 0.00 50 ARG A N 6
ATOM 7734 C CA . ARG A 1 50 ? 2.834 -1.778 -6.164 1.00 0.00 50 ARG A CA 6
ATOM 7735 C C . ARG A 1 50 ? 3.634 -1.744 -7.483 1.00 0.00 50 ARG A C 6
ATOM 7736 O O . ARG A 1 50 ? 4.830 -2.017 -7.466 1.00 0.00 50 ARG A O 6
ATOM 7757 N N . GLU A 1 51 ? 3.010 -1.225 -8.541 1.00 0.00 51 GLU A N 6
ATOM 7758 C CA . GLU A 1 51 ? 3.645 -1.066 -9.867 1.00 0.00 51 GLU A CA 6
ATOM 7759 C C . GLU A 1 51 ? 4.833 -0.081 -9.836 1.00 0.00 51 GLU A C 6
ATOM 7760 O O . GLU A 1 51 ? 5.894 -0.421 -10.350 1.00 0.00 51 GLU A O 6
ATOM 7772 N N . LYS A 1 52 ? 4.705 0.998 -9.057 1.00 0.00 52 LYS A N 6
ATOM 7773 C CA . LYS A 1 52 ? 5.776 2.001 -8.838 1.00 0.00 52 LYS A CA 6
ATOM 7774 C C . LYS A 1 52 ? 7.096 1.349 -8.375 1.00 0.00 52 LYS A C 6
ATOM 7775 O O . LYS A 1 52 ? 8.130 1.521 -9.011 1.00 0.00 52 LYS A O 6
ATOM 7794 N N . TRP A 1 53 ? 6.990 0.503 -7.353 1.00 0.00 53 TRP A N 6
ATOM 7795 C CA . TRP A 1 53 ? 8.137 -0.261 -6.824 1.00 0.00 53 TRP A CA 6
ATOM 7796 C C . TRP A 1 53 ? 8.314 -1.667 -7.433 1.00 0.00 53 TRP A C 6
ATOM 7797 O O . TRP A 1 53 ? 9.165 -2.441 -6.992 1.00 0.00 53 TRP A O 6
ATOM 7818 N N . ASP A 1 54 ? 7.574 -1.952 -8.509 1.00 0.00 54 ASP A N 6
ATOM 7819 C CA . ASP A 1 54 ? 7.523 -3.257 -9.219 1.00 0.00 54 ASP A CA 6
ATOM 7820 C C . ASP A 1 54 ? 7.255 -4.465 -8.287 1.00 0.00 54 ASP A C 6
ATOM 7821 O O . ASP A 1 54 ? 7.441 -5.623 -8.661 1.00 0.00 54 ASP A O 6
ATOM 7830 N N . LEU A 1 55 ? 6.551 -4.180 -7.195 1.00 0.00 55 LEU A N 6
ATOM 7831 C CA . LEU A 1 55 ? 6.421 -5.051 -6.014 1.00 0.00 55 LEU A CA 6
ATOM 7832 C C . LEU A 1 55 ? 5.680 -6.384 -6.242 1.00 0.00 55 LEU A C 6
ATOM 7833 O O . LEU A 1 55 ? 4.459 -6.389 -6.423 1.00 0.00 55 LEU A O 6
ATOM 7849 N N . PRO A 1 56 ? 6.406 -7.511 -6.137 1.00 0.00 56 PRO A N 6
ATOM 7850 C CA . PRO A 1 56 ? 5.871 -8.854 -6.436 1.00 0.00 56 PRO A CA 6
ATOM 7851 C C . PRO A 1 56 ? 4.620 -9.207 -5.620 1.00 0.00 56 PRO A C 6
ATOM 7852 O O . PRO A 1 56 ? 4.391 -8.669 -4.537 1.00 0.00 56 PRO A O 6
ATOM 7863 N N . VAL A 1 57 ? 3.758 -9.975 -6.288 1.00 0.00 57 VAL A N 6
ATOM 7864 C CA . VAL A 1 57 ? 2.440 -10.460 -5.811 1.00 0.00 57 VAL A CA 6
ATOM 7865 C C . VAL A 1 57 ? 1.498 -9.362 -5.254 1.00 0.00 57 VAL A C 6
ATOM 7866 O O . VAL A 1 57 ? 0.572 -9.638 -4.495 1.00 0.00 57 VAL A O 6
ATOM 7879 N N . ASP A 1 58 ? 1.675 -8.130 -5.741 1.00 0.00 58 ASP A N 6
ATOM 7880 C CA . ASP A 1 58 ? 0.966 -6.924 -5.257 1.00 0.00 58 ASP A CA 6
ATOM 7881 C C . ASP A 1 58 ? 0.900 -6.844 -3.719 1.00 0.00 58 ASP A C 6
ATOM 7882 O O . ASP A 1 58 ? -0.162 -6.985 -3.116 1.00 0.00 58 ASP A O 6
ATOM 7891 N N . TYR A 1 59 ? 2.099 -6.806 -3.138 1.00 0.00 59 TYR A N 6
ATOM 7892 C CA . TYR A 1 59 ? 2.359 -6.767 -1.681 1.00 0.00 59 TYR A CA 6
ATOM 7893 C C . TYR A 1 59 ? 1.237 -6.093 -0.865 1.00 0.00 59 TYR A C 6
ATOM 7894 O O . TYR A 1 59 ? 0.794 -5.011 -1.246 1.00 0.00 59 TYR A O 6
ATOM 7912 N N . PRO A 1 60 ? 0.809 -6.690 0.256 1.00 0.00 60 PRO A N 6
ATOM 7913 C CA . PRO A 1 60 ? -0.268 -6.123 1.089 1.00 0.00 60 PRO A CA 6
ATOM 7914 C C . PRO A 1 60 ? 0.086 -4.731 1.629 1.00 0.00 60 PRO A C 6
ATOM 7915 O O . PRO A 1 60 ? 1.229 -4.444 1.973 1.00 0.00 60 PRO A O 6
ATOM 7926 N N . MET A 1 61 ? -0.928 -3.877 1.649 1.00 0.00 61 MET A N 6
ATOM 7927 C CA . MET A 1 61 ? -0.832 -2.539 2.273 1.00 0.00 61 MET A CA 6
ATOM 7928 C C . MET A 1 61 ? -1.507 -2.466 3.659 1.00 0.00 61 MET A C 6
ATOM 7929 O O . MET A 1 61 ? -1.976 -1.420 4.109 1.00 0.00 61 MET A O 6
ATOM 7943 N N . VAL A 1 62 ? -1.453 -3.584 4.375 1.00 0.00 62 VAL A N 6
ATOM 7944 C CA . VAL A 1 62 ? -2.072 -3.734 5.714 1.00 0.00 62 VAL A CA 6
ATOM 7945 C C . VAL A 1 62 ? -1.085 -4.527 6.595 1.00 0.00 62 VAL A C 6
ATOM 7946 O O . VAL A 1 62 ? -0.117 -5.094 6.088 1.00 0.00 62 VAL A O 6
ATOM 7959 N N . ALA A 1 63 ? -1.350 -4.553 7.900 1.00 0.00 63 ALA A N 6
ATOM 7960 C CA . ALA A 1 63 ? -0.523 -5.231 8.921 1.00 0.00 63 ALA A CA 6
ATOM 7961 C C . ALA A 1 63 ? -0.098 -6.654 8.499 1.00 0.00 63 ALA A C 6
ATOM 7962 O O . ALA A 1 63 ? -0.941 -7.391 7.979 1.00 0.00 63 ALA A O 6
ATOM 7969 N N . PRO A 1 64 ? 1.133 -7.075 8.847 1.00 0.00 64 PRO A N 6
ATOM 7970 C CA . PRO A 1 64 ? 1.752 -8.334 8.376 1.00 0.00 64 PRO A CA 6
ATOM 7971 C C . PRO A 1 64 ? 0.846 -9.575 8.354 1.00 0.00 64 PRO A C 6
ATOM 7972 O O . PRO A 1 64 ? 0.818 -10.294 7.360 1.00 0.00 64 PRO A O 6
ATOM 7983 N N . ALA A 1 65 ? 0.089 -9.775 9.432 1.00 0.00 65 ALA A N 6
ATOM 7984 C CA . ALA A 1 65 ? -0.913 -10.857 9.516 1.00 0.00 65 ALA A CA 6
ATOM 7985 C C . ALA A 1 65 ? -2.327 -10.367 9.899 1.00 0.00 65 ALA A C 6
ATOM 7986 O O . ALA A 1 65 ? -3.078 -11.060 10.583 1.00 0.00 65 ALA A O 6
ATOM 7993 N N . TYR A 1 66 ? -2.725 -9.214 9.351 1.00 0.00 66 TYR A N 6
ATOM 7994 C CA . TYR A 1 66 ? -4.043 -8.583 9.615 1.00 0.00 66 TYR A CA 6
ATOM 7995 C C . TYR A 1 66 ? -5.235 -9.543 9.422 1.00 0.00 66 TYR A C 6
ATOM 7996 O O . TYR A 1 66 ? -6.102 -9.645 10.284 1.00 0.00 66 TYR A O 6
ATOM 8014 N N . ALA A 1 67 ? -5.293 -10.102 8.214 1.00 0.00 67 ALA A N 6
ATOM 8015 C CA . ALA A 1 67 ? -6.264 -11.120 7.760 1.00 0.00 67 ALA A CA 6
ATOM 8016 C C . ALA A 1 67 ? -5.778 -11.657 6.399 1.00 0.00 67 ALA A C 6
ATOM 8017 O O . ALA A 1 67 ? -6.311 -11.352 5.333 1.00 0.00 67 ALA A O 6
ATOM 8024 N N . GLU A 1 68 ? -4.606 -12.288 6.479 1.00 0.00 68 GLU A N 6
ATOM 8025 C CA . GLU A 1 68 ? -3.859 -12.817 5.318 1.00 0.00 68 GLU A CA 6
ATOM 8026 C C . GLU A 1 68 ? -2.697 -13.727 5.757 1.00 0.00 68 GLU A C 6
ATOM 8027 O O . GLU A 1 68 ? -2.453 -13.891 6.950 1.00 0.00 68 GLU A O 6
ATOM 8039 N N . ALA A 1 69 ? -2.048 -14.329 4.759 1.00 0.00 69 ALA A N 6
ATOM 8040 C CA . ALA A 1 69 ? -0.845 -15.183 4.896 1.00 0.00 69 ALA A CA 6
ATOM 8041 C C . ALA A 1 69 ? -1.084 -16.404 5.808 1.00 0.00 69 ALA A C 6
ATOM 8042 O O . ALA A 1 69 ? -0.361 -16.697 6.758 1.00 0.00 69 ALA A O 6
ATOM 8049 N N . ARG A 1 70 ? -2.108 -17.148 5.399 1.00 0.00 70 ARG A N 6
ATOM 8050 C CA . ARG A 1 70 ? -2.624 -18.334 6.112 1.00 0.00 70 ARG A CA 6
ATOM 8051 C C . ARG A 1 70 ? -3.387 -19.232 5.113 1.00 0.00 70 ARG A C 6
ATOM 8052 O O . ARG A 1 70 ? -2.767 -19.823 4.230 1.00 0.00 70 ARG A O 6
ATOM 8073 N N . SER A 1 71 ? -4.704 -19.047 5.035 1.00 0.00 71 SER A N 6
ATOM 8074 C CA . SER A 1 71 ? -5.592 -19.850 4.172 1.00 0.00 71 SER A CA 6
ATOM 8075 C C . SER A 1 71 ? -5.817 -19.103 2.854 1.00 0.00 71 SER A C 6
ATOM 8076 O O . SER A 1 71 ? -6.231 -17.945 2.858 1.00 0.00 71 SER A O 6
ATOM 8084 N N . ARG A 1 72 ? -5.176 -19.662 1.827 1.00 0.00 72 ARG A N 6
ATOM 8085 C CA . ARG A 1 72 ? -5.166 -19.158 0.432 1.00 0.00 72 ARG A CA 6
ATOM 8086 C C . ARG A 1 72 ? -4.620 -17.716 0.291 1.00 0.00 72 ARG A C 6
ATOM 8087 O O . ARG A 1 72 ? -4.879 -17.009 -0.684 1.00 0.00 72 ARG A O 6
ATOM 8108 N N . LEU A 1 73 ? -3.710 -17.371 1.206 1.00 0.00 73 LEU A N 6
ATOM 8109 C CA . LEU A 1 73 ? -3.110 -16.031 1.387 1.00 0.00 73 LEU A CA 6
ATOM 8110 C C . LEU A 1 73 ? -4.165 -14.956 1.711 1.00 0.00 73 LEU A C 6
ATOM 8111 O O . LEU A 1 73 ? -4.246 -14.565 2.872 1.00 0.00 73 LEU A O 6
ATOM 8127 N N . ALA A 1 74 ? -4.903 -14.517 0.684 1.00 0.00 74 ALA A N 6
ATOM 8128 C CA . ALA A 1 74 ? -5.990 -13.507 0.683 1.00 0.00 74 ALA A CA 6
ATOM 8129 C C . ALA A 1 74 ? -6.316 -13.084 -0.764 1.00 0.00 74 ALA A C 6
ATOM 8130 O O . ALA A 1 74 ? -7.159 -13.709 -1.404 1.00 0.00 74 ALA A O 6
ATOM 8137 N N . LYS A 1 75 ? -5.484 -12.194 -1.319 1.00 0.00 75 LYS A N 6
ATOM 8138 C CA . LYS A 1 75 ? -5.648 -11.554 -2.646 1.00 0.00 75 LYS A CA 6
ATOM 8139 C C . LYS A 1 75 ? -7.003 -10.838 -2.824 1.00 0.00 75 LYS A C 6
ATOM 8140 O O . LYS A 1 75 ? -7.777 -10.724 -1.878 1.00 0.00 75 LYS A O 6
ATOM 8159 N N . GLU A 1 76 ? -7.192 -10.247 -4.012 1.00 0.00 76 GLU A N 6
ATOM 8160 C CA . GLU A 1 76 ? -8.423 -9.552 -4.460 1.00 0.00 76 GLU A CA 6
ATOM 8161 C C . GLU A 1 76 ? -8.695 -8.288 -3.621 1.00 0.00 76 GLU A C 6
ATOM 8162 O O . GLU A 1 76 ? -9.080 -8.354 -2.458 1.00 0.00 76 GLU A O 6
ATOM 8174 N N . MET A 1 77 ? -8.669 -7.151 -4.317 1.00 0.00 77 MET A N 6
ATOM 8175 C CA . MET A 1 77 ? -8.708 -5.797 -3.722 1.00 0.00 77 MET A CA 6
ATOM 8176 C C . MET A 1 77 ? -9.828 -5.568 -2.686 1.00 0.00 77 MET A C 6
ATOM 8177 O O . MET A 1 77 ? -9.574 -4.943 -1.656 1.00 0.00 77 MET A O 6
ATOM 8191 N N . GLY A 1 78 ? -11.042 -6.057 -2.994 1.00 0.00 78 GLY A N 6
ATOM 8192 C CA . GLY A 1 78 ? -12.215 -6.012 -2.092 1.00 0.00 78 GLY A CA 6
ATOM 8193 C C . GLY A 1 78 ? -12.811 -4.613 -1.875 1.00 0.00 78 GLY A C 6
ATOM 8194 O O . GLY A 1 78 ? -13.896 -4.314 -2.363 1.00 0.00 78 GLY A O 6
ATOM 8198 N N . LEU A 1 79 ? -12.006 -3.769 -1.230 1.00 0.00 79 LEU A N 6
ATOM 8199 C CA . LEU A 1 79 ? -12.340 -2.406 -0.759 1.00 0.00 79 LEU A CA 6
ATOM 8200 C C . LEU A 1 79 ? -13.486 -2.402 0.268 1.00 0.00 79 LEU A C 6
ATOM 8201 O O . LEU A 1 79 ? -14.654 -2.207 -0.058 1.00 0.00 79 LEU A O 6
ATOM 8217 N N . GLY A 1 80 ? -13.063 -2.528 1.535 1.00 0.00 80 GLY A N 6
ATOM 8218 C CA . GLY A 1 80 ? -13.963 -2.624 2.709 1.00 0.00 80 GLY A CA 6
ATOM 8219 C C . GLY A 1 80 ? -15.058 -1.544 2.746 1.00 0.00 80 GLY A C 6
ATOM 8220 O O . GLY A 1 80 ? -16.246 -1.851 2.719 1.00 0.00 80 GLY A O 6
ATOM 8224 N N . GLN A 1 81 ? -14.609 -0.297 2.846 1.00 0.00 81 GLN A N 6
ATOM 8225 C CA . GLN A 1 81 ? -15.481 0.894 2.816 1.00 0.00 81 GLN A CA 6
ATOM 8226 C C . GLN A 1 81 ? -14.754 2.030 2.081 1.00 0.00 81 GLN A C 6
ATOM 8227 O O . GLN A 1 81 ? -13.539 2.180 2.211 1.00 0.00 81 GLN A O 6
ATOM 8241 N N . ARG A 1 82 ? -15.514 2.773 1.286 1.00 0.00 82 ARG A N 6
ATOM 8242 C CA . ARG A 1 82 ? -15.023 4.003 0.632 1.00 0.00 82 ARG A CA 6
ATOM 8243 C C . ARG A 1 82 ? -16.088 5.107 0.742 1.00 0.00 82 ARG A C 6
ATOM 8244 O O . ARG A 1 82 ? -17.123 5.054 0.082 1.00 0.00 82 ARG A O 6
ATOM 8265 N N . ARG A 1 83 ? -15.862 5.957 1.743 1.00 0.00 83 ARG A N 6
ATOM 8266 C CA . ARG A 1 83 ? -16.749 7.084 2.124 1.00 0.00 83 ARG A CA 6
ATOM 8267 C C . ARG A 1 83 ? -16.111 7.914 3.254 1.00 0.00 83 ARG A C 6
ATOM 8268 O O . ARG A 1 83 ? -15.904 9.113 3.093 1.00 0.00 83 ARG A O 6
ATOM 8289 N N . LYS A 1 84 ? -15.808 7.234 4.367 1.00 0.00 84 LYS A N 6
ATOM 8290 C CA . LYS A 1 84 ? -15.355 7.822 5.651 1.00 0.00 84 LYS A CA 6
ATOM 8291 C C . LYS A 1 84 ? -16.236 9.003 6.118 1.00 0.00 84 LYS A C 6
ATOM 8292 O O . LYS A 1 84 ? -17.397 9.083 5.720 1.00 0.00 84 LYS A O 6
ATOM 8311 N N . ALA A 1 85 ? -15.738 9.793 7.070 1.00 0.00 85 ALA A N 6
ATOM 8312 C CA . ALA A 1 85 ? -16.431 10.951 7.679 1.00 0.00 85 ALA A CA 6
ATOM 8313 C C . ALA A 1 85 ? -15.465 11.702 8.611 1.00 0.00 85 ALA A C 6
ATOM 8314 O O . ALA A 1 85 ? -14.319 11.295 8.803 1.00 0.00 85 ALA A O 6
ATOM 8321 N N . ASN A 1 86 ? -15.931 12.842 9.119 1.00 0.00 86 ASN A N 6
ATOM 8322 C CA . ASN A 1 86 ? -15.268 13.572 10.218 1.00 0.00 86 ASN A CA 6
ATOM 8323 C C . ASN A 1 86 ? -15.220 12.665 11.461 1.00 0.00 86 ASN A C 6
ATOM 8324 O O . ASN A 1 86 ? -16.252 12.160 11.897 1.00 0.00 86 ASN A O 6
ATOM 8335 N N . ARG A 1 87 ? -14.012 12.156 11.704 1.00 0.00 87 ARG A N 6
ATOM 8336 C CA . ARG A 1 87 ? -13.689 11.186 12.784 1.00 0.00 87 ARG A CA 6
ATOM 8337 C C . ARG A 1 87 ? -14.560 9.900 12.768 1.00 0.00 87 ARG A C 6
ATOM 8338 O O . ARG A 1 87 ? -14.719 9.363 11.650 1.00 0.00 87 ARG A O 6
ATOM 8359 N N . ALA A 1 1 ? 4.080 18.693 1.951 1.00 0.00 1 ALA A N 7
ATOM 8360 C CA . ALA A 1 1 ? 5.286 18.479 2.790 1.00 0.00 1 ALA A CA 7
ATOM 8361 C C . ALA A 1 1 ? 5.820 17.025 2.893 1.00 0.00 1 ALA A C 7
ATOM 8362 O O . ALA A 1 1 ? 6.595 16.680 3.786 1.00 0.00 1 ALA A O 7
ATOM 8369 N N . VAL A 1 2 ? 5.472 16.210 1.896 1.00 0.00 2 VAL A N 7
ATOM 8370 C CA . VAL A 1 2 ? 5.810 14.766 1.867 1.00 0.00 2 VAL A CA 7
ATOM 8371 C C . VAL A 1 2 ? 6.641 14.448 0.608 1.00 0.00 2 VAL A C 7
ATOM 8372 O O . VAL A 1 2 ? 7.870 14.432 0.647 1.00 0.00 2 VAL A O 7
ATOM 8385 N N . ASN A 1 3 ? 5.946 14.286 -0.517 1.00 0.00 3 ASN A N 7
ATOM 8386 C CA . ASN A 1 3 ? 6.535 14.042 -1.854 1.00 0.00 3 ASN A CA 7
ATOM 8387 C C . ASN A 1 3 ? 7.289 15.220 -2.509 1.00 0.00 3 ASN A C 7
ATOM 8388 O O . ASN A 1 3 ? 7.671 15.152 -3.677 1.00 0.00 3 ASN A O 7
ATOM 8399 N N . VAL A 1 4 ? 7.810 16.097 -1.657 1.00 0.00 4 VAL A N 7
ATOM 8400 C CA . VAL A 1 4 ? 8.528 17.313 -2.082 1.00 0.00 4 VAL A CA 7
ATOM 8401 C C . VAL A 1 4 ? 9.966 17.307 -1.527 1.00 0.00 4 VAL A C 7
ATOM 8402 O O . VAL A 1 4 ? 10.254 17.800 -0.440 1.00 0.00 4 VAL A O 7
ATOM 8415 N N . GLU A 1 5 ? 10.803 16.561 -2.251 1.00 0.00 5 GLU A N 7
ATOM 8416 C CA . GLU A 1 5 ? 12.248 16.368 -1.980 1.00 0.00 5 GLU A CA 7
ATOM 8417 C C . GLU A 1 5 ? 12.539 15.926 -0.524 1.00 0.00 5 GLU A C 7
ATOM 8418 O O . GLU A 1 5 ? 13.096 16.675 0.278 1.00 0.00 5 GLU A O 7
ATOM 8430 N N . LYS A 1 6 ? 12.300 14.635 -0.273 1.00 0.00 6 LYS A N 7
ATOM 8431 C CA . LYS A 1 6 ? 12.435 14.011 1.068 1.00 0.00 6 LYS A CA 7
ATOM 8432 C C . LYS A 1 6 ? 12.245 12.479 1.042 1.00 0.00 6 LYS A C 7
ATOM 8433 O O . LYS A 1 6 ? 12.891 11.763 1.800 1.00 0.00 6 LYS A O 7
ATOM 8452 N N . GLN A 1 7 ? 11.236 12.028 0.296 1.00 0.00 7 GLN A N 7
ATOM 8453 C CA . GLN A 1 7 ? 10.975 10.609 -0.056 1.00 0.00 7 GLN A CA 7
ATOM 8454 C C . GLN A 1 7 ? 12.228 9.717 -0.183 1.00 0.00 7 GLN A C 7
ATOM 8455 O O . GLN A 1 7 ? 13.042 9.909 -1.087 1.00 0.00 7 GLN A O 7
ATOM 8469 N N . LYS A 1 8 ? 12.375 8.776 0.750 1.00 0.00 8 LYS A N 7
ATOM 8470 C CA . LYS A 1 8 ? 13.526 7.843 0.753 1.00 0.00 8 LYS A CA 7
ATOM 8471 C C . LYS A 1 8 ? 13.152 6.344 0.709 1.00 0.00 8 LYS A C 7
ATOM 8472 O O . LYS A 1 8 ? 12.111 5.958 1.243 1.00 0.00 8 LYS A O 7
ATOM 8491 N N . PRO A 1 9 ? 13.965 5.499 0.051 1.00 0.00 9 PRO A N 7
ATOM 8492 C CA . PRO A 1 9 ? 13.731 4.039 -0.007 1.00 0.00 9 PRO A CA 7
ATOM 8493 C C . PRO A 1 9 ? 13.784 3.392 1.386 1.00 0.00 9 PRO A C 7
ATOM 8494 O O . PRO A 1 9 ? 14.564 3.795 2.243 1.00 0.00 9 PRO A O 7
ATOM 8505 N N . ALA A 1 10 ? 12.959 2.367 1.555 1.00 0.00 10 ALA A N 7
ATOM 8506 C CA . ALA A 1 10 ? 12.850 1.638 2.834 1.00 0.00 10 ALA A CA 7
ATOM 8507 C C . ALA A 1 10 ? 13.087 0.138 2.593 1.00 0.00 10 ALA A C 7
ATOM 8508 O O . ALA A 1 10 ? 12.161 -0.658 2.458 1.00 0.00 10 ALA A O 7
ATOM 8515 N N . VAL A 1 11 ? 14.381 -0.163 2.495 1.00 0.00 11 VAL A N 7
ATOM 8516 C CA . VAL A 1 11 ? 14.968 -1.448 2.032 1.00 0.00 11 VAL A CA 7
ATOM 8517 C C . VAL A 1 11 ? 14.507 -1.869 0.619 1.00 0.00 11 VAL A C 7
ATOM 8518 O O . VAL A 1 11 ? 13.617 -1.261 0.030 1.00 0.00 11 VAL A O 7
ATOM 8531 N N . SER A 1 12 ? 15.331 -2.702 -0.007 1.00 0.00 12 SER A N 7
ATOM 8532 C CA . SER A 1 12 ? 14.942 -3.401 -1.253 1.00 0.00 12 SER A CA 7
ATOM 8533 C C . SER A 1 12 ? 13.938 -4.516 -0.914 1.00 0.00 12 SER A C 7
ATOM 8534 O O . SER A 1 12 ? 13.876 -4.979 0.225 1.00 0.00 12 SER A O 7
ATOM 8542 N N . VAL A 1 13 ? 13.161 -4.923 -1.913 1.00 0.00 13 VAL A N 7
ATOM 8543 C CA . VAL A 1 13 ? 12.200 -6.040 -1.788 1.00 0.00 13 VAL A CA 7
ATOM 8544 C C . VAL A 1 13 ? 12.862 -7.329 -1.253 1.00 0.00 13 VAL A C 7
ATOM 8545 O O . VAL A 1 13 ? 13.816 -7.855 -1.822 1.00 0.00 13 VAL A O 7
ATOM 8558 N N . ARG A 1 14 ? 12.453 -7.615 -0.021 1.00 0.00 14 ARG A N 7
ATOM 8559 C CA . ARG A 1 14 ? 12.860 -8.775 0.806 1.00 0.00 14 ARG A CA 7
ATOM 8560 C C . ARG A 1 14 ? 11.958 -8.863 2.053 1.00 0.00 14 ARG A C 7
ATOM 8561 O O . ARG A 1 14 ? 11.114 -9.749 2.151 1.00 0.00 14 ARG A O 7
ATOM 8582 N N . LYS A 1 15 ? 12.014 -7.811 2.867 1.00 0.00 15 LYS A N 7
ATOM 8583 C CA . LYS A 1 15 ? 11.126 -7.598 4.023 1.00 0.00 15 LYS A CA 7
ATOM 8584 C C . LYS A 1 15 ? 10.364 -6.276 3.862 1.00 0.00 15 LYS A C 7
ATOM 8585 O O . LYS A 1 15 ? 10.894 -5.196 4.115 1.00 0.00 15 LYS A O 7
ATOM 8604 N N . SER A 1 16 ? 9.252 -6.368 3.140 1.00 0.00 16 SER A N 7
ATOM 8605 C CA . SER A 1 16 ? 8.213 -5.312 3.157 1.00 0.00 16 SER A CA 7
ATOM 8606 C C . SER A 1 16 ? 7.446 -5.325 4.493 1.00 0.00 16 SER A C 7
ATOM 8607 O O . SER A 1 16 ? 7.160 -4.286 5.088 1.00 0.00 16 SER A O 7
ATOM 8615 N N . VAL A 1 17 ? 7.324 -6.548 5.006 1.00 0.00 17 VAL A N 7
ATOM 8616 C CA . VAL A 1 17 ? 6.747 -6.931 6.305 1.00 0.00 17 VAL A CA 7
ATOM 8617 C C . VAL A 1 17 ? 7.897 -7.092 7.318 1.00 0.00 17 VAL A C 7
ATOM 8618 O O . VAL A 1 17 ? 8.923 -7.700 7.019 1.00 0.00 17 VAL A O 7
ATOM 8631 N N . GLN A 1 18 ? 7.696 -6.478 8.480 1.00 0.00 18 GLN A N 7
ATOM 8632 C CA . GLN A 1 18 ? 8.582 -6.634 9.654 1.00 0.00 18 GLN A CA 7
ATOM 8633 C C . GLN A 1 18 ? 7.749 -7.120 10.866 1.00 0.00 18 GLN A C 7
ATOM 8634 O O . GLN A 1 18 ? 6.587 -7.506 10.717 1.00 0.00 18 GLN A O 7
ATOM 8648 N N . ASP A 1 19 ? 8.304 -6.995 12.076 1.00 0.00 19 ASP A N 7
ATOM 8649 C CA . ASP A 1 19 ? 7.648 -7.344 13.362 1.00 0.00 19 ASP A CA 7
ATOM 8650 C C . ASP A 1 19 ? 6.440 -6.439 13.695 1.00 0.00 19 ASP A C 7
ATOM 8651 O O . ASP A 1 19 ? 6.553 -5.446 14.412 1.00 0.00 19 ASP A O 7
ATOM 8660 N N . ASP A 1 20 ? 5.303 -6.752 13.071 1.00 0.00 20 ASP A N 7
ATOM 8661 C CA . ASP A 1 20 ? 4.033 -5.986 13.149 1.00 0.00 20 ASP A CA 7
ATOM 8662 C C . ASP A 1 20 ? 4.119 -4.490 12.778 1.00 0.00 20 ASP A C 7
ATOM 8663 O O . ASP A 1 20 ? 3.272 -3.676 13.143 1.00 0.00 20 ASP A O 7
ATOM 8672 N N . HIS A 1 21 ? 5.094 -4.196 11.926 1.00 0.00 21 HIS A N 7
ATOM 8673 C CA . HIS A 1 21 ? 5.307 -2.866 11.335 1.00 0.00 21 HIS A CA 7
ATOM 8674 C C . HIS A 1 21 ? 5.753 -3.047 9.880 1.00 0.00 21 HIS A C 7
ATOM 8675 O O . HIS A 1 21 ? 6.508 -3.965 9.566 1.00 0.00 21 HIS A O 7
ATOM 8689 N N . ILE A 1 22 ? 5.030 -2.359 9.014 1.00 0.00 22 ILE A N 7
ATOM 8690 C CA . ILE A 1 22 ? 5.251 -2.379 7.561 1.00 0.00 22 ILE A CA 7
ATOM 8691 C C . ILE A 1 22 ? 5.896 -1.047 7.145 1.00 0.00 22 ILE A C 7
ATOM 8692 O O . ILE A 1 22 ? 5.456 0.035 7.542 1.00 0.00 22 ILE A O 7
ATOM 8708 N N . VAL A 1 23 ? 6.990 -1.198 6.412 1.00 0.00 23 VAL A N 7
ATOM 8709 C CA . VAL A 1 23 ? 7.901 -0.080 6.106 1.00 0.00 23 VAL A CA 7
ATOM 8710 C C . VAL A 1 23 ? 7.484 0.648 4.814 1.00 0.00 23 VAL A C 7
ATOM 8711 O O . VAL A 1 23 ? 7.135 0.023 3.812 1.00 0.00 23 VAL A O 7
ATOM 8724 N N . CYS A 1 24 ? 7.344 1.968 4.937 1.00 0.00 24 CYS A N 7
ATOM 8725 C CA . CYS A 1 24 ? 6.815 2.800 3.869 1.00 0.00 24 CYS A CA 7
ATOM 8726 C C . CYS A 1 24 ? 7.919 3.010 2.831 1.00 0.00 24 CYS A C 7
ATOM 8727 O O . CYS A 1 24 ? 8.915 3.678 3.107 1.00 0.00 24 CYS A O 7
ATOM 8734 N N . LEU A 1 25 ? 7.839 2.241 1.752 1.00 0.00 25 LEU A N 7
ATOM 8735 C CA . LEU A 1 25 ? 8.703 2.454 0.575 1.00 0.00 25 LEU A CA 7
ATOM 8736 C C . LEU A 1 25 ? 8.432 3.852 -0.007 1.00 0.00 25 LEU A C 7
ATOM 8737 O O . LEU A 1 25 ? 7.301 4.342 0.014 1.00 0.00 25 LEU A O 7
ATOM 8753 N N . GLU A 1 26 ? 9.529 4.520 -0.356 1.00 0.00 26 GLU A N 7
ATOM 8754 C CA . GLU A 1 26 ? 9.574 5.932 -0.815 1.00 0.00 26 GLU A CA 7
ATOM 8755 C C . GLU A 1 26 ? 9.192 6.947 0.289 1.00 0.00 26 GLU A C 7
ATOM 8756 O O . GLU A 1 26 ? 8.834 8.085 -0.007 1.00 0.00 26 GLU A O 7
ATOM 8768 N N . CYS A 1 27 ? 9.356 6.572 1.561 1.00 0.00 27 CYS A N 7
ATOM 8769 C CA . CYS A 1 27 ? 9.050 7.469 2.662 1.00 0.00 27 CYS A CA 7
ATOM 8770 C C . CYS A 1 27 ? 10.060 7.215 3.783 1.00 0.00 27 CYS A C 7
ATOM 8771 O O . CYS A 1 27 ? 10.811 8.112 4.162 1.00 0.00 27 CYS A O 7
ATOM 8778 N N . GLY A 1 28 ? 10.116 5.962 4.266 1.00 0.00 28 GLY A N 7
ATOM 8779 C CA . GLY A 1 28 ? 11.040 5.560 5.347 1.00 0.00 28 GLY A CA 7
ATOM 8780 C C . GLY A 1 28 ? 10.301 5.139 6.628 1.00 0.00 28 GLY A C 7
ATOM 8781 O O . GLY A 1 28 ? 10.556 4.065 7.168 1.00 0.00 28 GLY A O 7
ATOM 8785 N N . GLY A 1 29 ? 9.340 5.982 7.034 1.00 0.00 29 GLY A N 7
ATOM 8786 C CA . GLY A 1 29 ? 8.496 5.748 8.228 1.00 0.00 29 GLY A CA 7
ATOM 8787 C C . GLY A 1 29 ? 7.799 4.376 8.215 1.00 0.00 29 GLY A C 7
ATOM 8788 O O . GLY A 1 29 ? 7.372 3.885 7.172 1.00 0.00 29 GLY A O 7
ATOM 8792 N N . SER A 1 30 ? 7.707 3.785 9.399 1.00 0.00 30 SER A N 7
ATOM 8793 C CA . SER A 1 30 ? 7.112 2.443 9.573 1.00 0.00 30 SER A CA 7
ATOM 8794 C C . SER A 1 30 ? 5.934 2.488 10.555 1.00 0.00 30 SER A C 7
ATOM 8795 O O . SER A 1 30 ? 5.937 3.256 11.516 1.00 0.00 30 SER A O 7
ATOM 8803 N N . PHE A 1 31 ? 4.964 1.620 10.287 1.00 0.00 31 PHE A N 7
ATOM 8804 C CA . PHE A 1 31 ? 3.652 1.568 10.978 1.00 0.00 31 PHE A CA 7
ATOM 8805 C C . PHE A 1 31 ? 2.890 0.267 10.688 1.00 0.00 31 PHE A C 7
ATOM 8806 O O . PHE A 1 31 ? 3.266 -0.495 9.805 1.00 0.00 31 PHE A O 7
ATOM 8823 N N . LYS A 1 32 ? 1.801 0.040 11.413 1.00 0.00 32 LYS A N 7
ATOM 8824 C CA . LYS A 1 32 ? 0.929 -1.134 11.190 1.00 0.00 32 LYS A CA 7
ATOM 8825 C C . LYS A 1 32 ? -0.034 -1.005 9.982 1.00 0.00 32 LYS A C 7
ATOM 8826 O O . LYS A 1 32 ? -0.729 -1.958 9.626 1.00 0.00 32 LYS A O 7
ATOM 8845 N N . SER A 1 33 ? -0.070 0.174 9.356 1.00 0.00 33 SER A N 7
ATOM 8846 C CA . SER A 1 33 ? -0.971 0.468 8.218 1.00 0.00 33 SER A CA 7
ATOM 8847 C C . SER A 1 33 ? -0.384 1.421 7.163 1.00 0.00 33 SER A C 7
ATOM 8848 O O . SER A 1 33 ? -0.550 2.641 7.198 1.00 0.00 33 SER A O 7
ATOM 8856 N N . LEU A 1 34 ? 0.239 0.807 6.162 1.00 0.00 34 LEU A N 7
ATOM 8857 C CA . LEU A 1 34 ? 0.769 1.519 4.985 1.00 0.00 34 LEU A CA 7
ATOM 8858 C C . LEU A 1 34 ? -0.346 2.000 4.039 1.00 0.00 34 LEU A C 7
ATOM 8859 O O . LEU A 1 34 ? -0.325 3.172 3.689 1.00 0.00 34 LEU A O 7
ATOM 8875 N N . LYS A 1 35 ? -1.402 1.202 3.845 1.00 0.00 35 LYS A N 7
ATOM 8876 C CA . LYS A 1 35 ? -2.529 1.538 2.937 1.00 0.00 35 LYS A CA 7
ATOM 8877 C C . LYS A 1 35 ? -3.049 2.982 3.085 1.00 0.00 35 LYS A C 7
ATOM 8878 O O . LYS A 1 35 ? -2.940 3.774 2.156 1.00 0.00 35 LYS A O 7
ATOM 8897 N N . ARG A 1 36 ? -3.583 3.291 4.265 1.00 0.00 36 ARG A N 7
ATOM 8898 C CA . ARG A 1 36 ? -4.151 4.618 4.584 1.00 0.00 36 ARG A CA 7
ATOM 8899 C C . ARG A 1 36 ? -3.139 5.747 4.318 1.00 0.00 36 ARG A C 7
ATOM 8900 O O . ARG A 1 36 ? -3.351 6.539 3.407 1.00 0.00 36 ARG A O 7
ATOM 8921 N N . HIS A 1 37 ? -1.975 5.650 4.968 1.00 0.00 37 HIS A N 7
ATOM 8922 C CA . HIS A 1 37 ? -0.844 6.547 4.806 1.00 0.00 37 HIS A CA 7
ATOM 8923 C C . HIS A 1 37 ? -0.541 6.727 3.317 1.00 0.00 37 HIS A C 7
ATOM 8924 O O . HIS A 1 37 ? -0.371 7.850 2.846 1.00 0.00 37 HIS A O 7
ATOM 8938 N N . LEU A 1 38 ? -0.438 5.616 2.595 1.00 0.00 38 LEU A N 7
ATOM 8939 C CA . LEU A 1 38 ? -0.149 5.580 1.153 1.00 0.00 38 LEU A CA 7
ATOM 8940 C C . LEU A 1 38 ? -1.123 6.501 0.403 1.00 0.00 38 LEU A C 7
ATOM 8941 O O . LEU A 1 38 ? -0.742 7.644 0.184 1.00 0.00 38 LEU A O 7
ATOM 8957 N N . THR A 1 39 ? -2.404 6.138 0.414 1.00 0.00 39 THR A N 7
ATOM 8958 C CA . THR A 1 39 ? -3.502 6.891 -0.237 1.00 0.00 39 THR A CA 7
ATOM 8959 C C . THR A 1 39 ? -3.635 8.354 0.257 1.00 0.00 39 THR A C 7
ATOM 8960 O O . THR A 1 39 ? -4.109 9.206 -0.490 1.00 0.00 39 THR A O 7
ATOM 8971 N N . THR A 1 40 ? -3.306 8.604 1.523 1.00 0.00 40 THR A N 7
ATOM 8972 C CA . THR A 1 40 ? -3.250 9.959 2.132 1.00 0.00 40 THR A CA 7
ATOM 8973 C C . THR A 1 40 ? -2.082 10.842 1.634 1.00 0.00 40 THR A C 7
ATOM 8974 O O . THR A 1 40 ? -2.257 12.040 1.430 1.00 0.00 40 THR A O 7
ATOM 8985 N N . HIS A 1 41 ? -0.867 10.300 1.666 1.00 0.00 41 HIS A N 7
ATOM 8986 C CA . HIS A 1 41 ? 0.374 11.065 1.399 1.00 0.00 41 HIS A CA 7
ATOM 8987 C C . HIS A 1 41 ? 0.887 10.953 -0.046 1.00 0.00 41 HIS A C 7
ATOM 8988 O O . HIS A 1 41 ? 0.876 11.936 -0.780 1.00 0.00 41 HIS A O 7
ATOM 9002 N N . HIS A 1 42 ? 1.504 9.814 -0.361 1.00 0.00 42 HIS A N 7
ATOM 9003 C CA . HIS A 1 42 ? 1.827 9.400 -1.716 1.00 0.00 42 HIS A CA 7
ATOM 9004 C C . HIS A 1 42 ? 0.546 9.323 -2.548 1.00 0.00 42 HIS A C 7
ATOM 9005 O O . HIS A 1 42 ? 0.570 9.560 -3.755 1.00 0.00 42 HIS A O 7
ATOM 9019 N N . SER A 1 43 ? -0.639 9.171 -1.954 1.00 0.00 43 SER A N 7
ATOM 9020 C CA . SER A 1 43 ? -1.947 9.019 -2.645 1.00 0.00 43 SER A CA 7
ATOM 9021 C C . SER A 1 43 ? -1.997 7.682 -3.418 1.00 0.00 43 SER A C 7
ATOM 9022 O O . SER A 1 43 ? -1.189 6.798 -3.149 1.00 0.00 43 SER A O 7
ATOM 9030 N N . MET A 1 44 ? -2.973 7.518 -4.319 1.00 0.00 44 MET A N 7
ATOM 9031 C CA . MET A 1 44 ? -3.125 6.361 -5.242 1.00 0.00 44 MET A CA 7
ATOM 9032 C C . MET A 1 44 ? -3.575 5.047 -4.571 1.00 0.00 44 MET A C 7
ATOM 9033 O O . MET A 1 44 ? -3.539 4.883 -3.354 1.00 0.00 44 MET A O 7
ATOM 9047 N N . THR A 1 45 ? -4.091 4.148 -5.409 1.00 0.00 45 THR A N 7
ATOM 9048 C CA . THR A 1 45 ? -4.566 2.806 -4.994 1.00 0.00 45 THR A CA 7
ATOM 9049 C C . THR A 1 45 ? -3.406 1.873 -4.579 1.00 0.00 45 THR A C 7
ATOM 9050 O O . THR A 1 45 ? -2.334 1.935 -5.189 1.00 0.00 45 THR A O 7
ATOM 9061 N N . PRO A 1 46 ? -3.666 0.916 -3.671 1.00 0.00 46 PRO A N 7
ATOM 9062 C CA . PRO A 1 46 ? -2.673 -0.083 -3.229 1.00 0.00 46 PRO A CA 7
ATOM 9063 C C . PRO A 1 46 ? -1.937 -0.808 -4.370 1.00 0.00 46 PRO A C 7
ATOM 9064 O O . PRO A 1 46 ? -0.722 -0.664 -4.500 1.00 0.00 46 PRO A O 7
ATOM 9075 N N . GLU A 1 47 ? -2.690 -1.435 -5.273 1.00 0.00 47 GLU A N 7
ATOM 9076 C CA . GLU A 1 47 ? -2.092 -2.080 -6.466 1.00 0.00 47 GLU A CA 7
ATOM 9077 C C . GLU A 1 47 ? -1.314 -1.153 -7.420 1.00 0.00 47 GLU A C 7
ATOM 9078 O O . GLU A 1 47 ? -0.247 -1.540 -7.889 1.00 0.00 47 GLU A O 7
ATOM 9090 N N . GLU A 1 48 ? -1.754 0.096 -7.591 1.00 0.00 48 GLU A N 7
ATOM 9091 C CA . GLU A 1 48 ? -1.015 1.057 -8.441 1.00 0.00 48 GLU A CA 7
ATOM 9092 C C . GLU A 1 48 ? 0.397 1.337 -7.891 1.00 0.00 48 GLU A C 7
ATOM 9093 O O . GLU A 1 48 ? 1.380 1.172 -8.610 1.00 0.00 48 GLU A O 7
ATOM 9105 N N . TYR A 1 49 ? 0.478 1.556 -6.579 1.00 0.00 49 TYR A N 7
ATOM 9106 C CA . TYR A 1 49 ? 1.768 1.726 -5.875 1.00 0.00 49 TYR A CA 7
ATOM 9107 C C . TYR A 1 49 ? 2.680 0.489 -5.971 1.00 0.00 49 TYR A C 7
ATOM 9108 O O . TYR A 1 49 ? 3.884 0.646 -6.168 1.00 0.00 49 TYR A O 7
ATOM 9126 N N . ARG A 1 50 ? 2.107 -0.712 -5.846 1.00 0.00 50 ARG A N 7
ATOM 9127 C CA . ARG A 1 50 ? 2.906 -1.951 -5.961 1.00 0.00 50 ARG A CA 7
ATOM 9128 C C . ARG A 1 50 ? 3.657 -2.024 -7.304 1.00 0.00 50 ARG A C 7
ATOM 9129 O O . ARG A 1 50 ? 4.793 -2.482 -7.329 1.00 0.00 50 ARG A O 7
ATOM 9150 N N . GLU A 1 51 ? 3.043 -1.489 -8.362 1.00 0.00 51 GLU A N 7
ATOM 9151 C CA . GLU A 1 51 ? 3.664 -1.380 -9.698 1.00 0.00 51 GLU A CA 7
ATOM 9152 C C . GLU A 1 51 ? 4.865 -0.411 -9.731 1.00 0.00 51 GLU A C 7
ATOM 9153 O O . GLU A 1 51 ? 5.901 -0.774 -10.281 1.00 0.00 51 GLU A O 7
ATOM 9165 N N . LYS A 1 52 ? 4.772 0.708 -9.006 1.00 0.00 52 LYS A N 7
ATOM 9166 C CA . LYS A 1 52 ? 5.874 1.690 -8.854 1.00 0.00 52 LYS A CA 7
ATOM 9167 C C . LYS A 1 52 ? 7.162 1.023 -8.332 1.00 0.00 52 LYS A C 7
ATOM 9168 O O . LYS A 1 52 ? 8.200 1.079 -8.985 1.00 0.00 52 LYS A O 7
ATOM 9187 N N . TRP A 1 53 ? 7.029 0.311 -7.215 1.00 0.00 53 TRP A N 7
ATOM 9188 C CA . TRP A 1 53 ? 8.129 -0.488 -6.636 1.00 0.00 53 TRP A CA 7
ATOM 9189 C C . TRP A 1 53 ? 8.271 -1.909 -7.219 1.00 0.00 53 TRP A C 7
ATOM 9190 O O . TRP A 1 53 ? 9.151 -2.665 -6.810 1.00 0.00 53 TRP A O 7
ATOM 9211 N N . ASP A 1 54 ? 7.502 -2.205 -8.272 1.00 0.00 54 ASP A N 7
ATOM 9212 C CA . ASP A 1 54 ? 7.331 -3.556 -8.864 1.00 0.00 54 ASP A CA 7
ATOM 9213 C C . ASP A 1 54 ? 7.351 -4.746 -7.878 1.00 0.00 54 ASP A C 7
ATOM 9214 O O . ASP A 1 54 ? 7.730 -5.870 -8.204 1.00 0.00 54 ASP A O 7
ATOM 9223 N N . LEU A 1 55 ? 6.649 -4.511 -6.772 1.00 0.00 55 LEU A N 7
ATOM 9224 C CA . LEU A 1 55 ? 6.589 -5.377 -5.581 1.00 0.00 55 LEU A CA 7
ATOM 9225 C C . LEU A 1 55 ? 5.812 -6.690 -5.816 1.00 0.00 55 LEU A C 7
ATOM 9226 O O . LEU A 1 55 ? 4.581 -6.668 -5.933 1.00 0.00 55 LEU A O 7
ATOM 9242 N N . PRO A 1 56 ? 6.517 -7.835 -5.835 1.00 0.00 56 PRO A N 7
ATOM 9243 C CA . PRO A 1 56 ? 5.920 -9.164 -6.080 1.00 0.00 56 PRO A CA 7
ATOM 9244 C C . PRO A 1 56 ? 4.783 -9.507 -5.110 1.00 0.00 56 PRO A C 7
ATOM 9245 O O . PRO A 1 56 ? 4.658 -8.922 -4.033 1.00 0.00 56 PRO A O 7
ATOM 9256 N N . VAL A 1 57 ? 3.870 -10.315 -5.649 1.00 0.00 57 VAL A N 7
ATOM 9257 C CA . VAL A 1 57 ? 2.578 -10.731 -5.052 1.00 0.00 57 VAL A CA 7
ATOM 9258 C C . VAL A 1 57 ? 1.690 -9.569 -4.541 1.00 0.00 57 VAL A C 7
ATOM 9259 O O . VAL A 1 57 ? 0.741 -9.777 -3.788 1.00 0.00 57 VAL A O 7
ATOM 9272 N N . ASP A 1 58 ? 1.941 -8.355 -5.046 1.00 0.00 58 ASP A N 7
ATOM 9273 C CA . ASP A 1 58 ? 1.226 -7.120 -4.655 1.00 0.00 58 ASP A CA 7
ATOM 9274 C C . ASP A 1 58 ? 1.056 -6.968 -3.129 1.00 0.00 58 ASP A C 7
ATOM 9275 O O . ASP A 1 58 ? -0.053 -6.814 -2.622 1.00 0.00 58 ASP A O 7
ATOM 9284 N N . TYR A 1 59 ? 2.198 -7.071 -2.444 1.00 0.00 59 TYR A N 7
ATOM 9285 C CA . TYR A 1 59 ? 2.314 -7.139 -0.970 1.00 0.00 59 TYR A CA 7
ATOM 9286 C C . TYR A 1 59 ? 1.219 -6.374 -0.189 1.00 0.00 59 TYR A C 7
ATOM 9287 O O . TYR A 1 59 ? 0.952 -5.209 -0.497 1.00 0.00 59 TYR A O 7
ATOM 9305 N N . PRO A 1 60 ? 0.640 -6.999 0.848 1.00 0.00 60 PRO A N 7
ATOM 9306 C CA . PRO A 1 60 ? -0.402 -6.364 1.674 1.00 0.00 60 PRO A CA 7
ATOM 9307 C C . PRO A 1 60 ? 0.129 -5.091 2.344 1.00 0.00 60 PRO A C 7
ATOM 9308 O O . PRO A 1 60 ? 1.240 -5.056 2.859 1.00 0.00 60 PRO A O 7
ATOM 9319 N N . MET A 1 61 ? -0.615 -4.022 2.110 1.00 0.00 61 MET A N 7
ATOM 9320 C CA . MET A 1 61 ? -0.343 -2.699 2.711 1.00 0.00 61 MET A CA 7
ATOM 9321 C C . MET A 1 61 ? -0.688 -2.536 4.201 1.00 0.00 61 MET A C 7
ATOM 9322 O O . MET A 1 61 ? -0.427 -1.488 4.785 1.00 0.00 61 MET A O 7
ATOM 9336 N N . VAL A 1 62 ? -1.400 -3.502 4.765 1.00 0.00 62 VAL A N 7
ATOM 9337 C CA . VAL A 1 62 ? -1.839 -3.426 6.179 1.00 0.00 62 VAL A CA 7
ATOM 9338 C C . VAL A 1 62 ? -0.939 -4.381 6.998 1.00 0.00 62 VAL A C 7
ATOM 9339 O O . VAL A 1 62 ? 0.077 -4.860 6.493 1.00 0.00 62 VAL A O 7
ATOM 9352 N N . ALA A 1 63 ? -1.227 -4.531 8.289 1.00 0.00 63 ALA A N 7
ATOM 9353 C CA . ALA A 1 63 ? -0.546 -5.486 9.192 1.00 0.00 63 ALA A CA 7
ATOM 9354 C C . ALA A 1 63 ? -0.196 -6.831 8.521 1.00 0.00 63 ALA A C 7
ATOM 9355 O O . ALA A 1 63 ? -1.054 -7.388 7.829 1.00 0.00 63 ALA A O 7
ATOM 9362 N N . PRO A 1 64 ? 0.966 -7.415 8.863 1.00 0.00 64 PRO A N 7
ATOM 9363 C CA . PRO A 1 64 ? 1.438 -8.701 8.306 1.00 0.00 64 PRO A CA 7
ATOM 9364 C C . PRO A 1 64 ? 0.417 -9.850 8.330 1.00 0.00 64 PRO A C 7
ATOM 9365 O O . PRO A 1 64 ? 0.466 -10.723 7.470 1.00 0.00 64 PRO A O 7
ATOM 9376 N N . ALA A 1 65 ? -0.433 -9.871 9.358 1.00 0.00 65 ALA A N 7
ATOM 9377 C CA . ALA A 1 65 ? -1.541 -10.843 9.472 1.00 0.00 65 ALA A CA 7
ATOM 9378 C C . ALA A 1 65 ? -2.926 -10.201 9.724 1.00 0.00 65 ALA A C 7
ATOM 9379 O O . ALA A 1 65 ? -3.763 -10.739 10.447 1.00 0.00 65 ALA A O 7
ATOM 9386 N N . TYR A 1 66 ? -3.175 -9.053 9.090 1.00 0.00 66 TYR A N 7
ATOM 9387 C CA . TYR A 1 66 ? -4.448 -8.303 9.224 1.00 0.00 66 TYR A CA 7
ATOM 9388 C C . TYR A 1 66 ? -5.692 -9.082 8.749 1.00 0.00 66 TYR A C 7
ATOM 9389 O O . TYR A 1 66 ? -6.676 -9.192 9.476 1.00 0.00 66 TYR A O 7
ATOM 9407 N N . ALA A 1 67 ? -5.643 -9.470 7.475 1.00 0.00 67 ALA A N 7
ATOM 9408 C CA . ALA A 1 67 ? -6.713 -10.136 6.701 1.00 0.00 67 ALA A CA 7
ATOM 9409 C C . ALA A 1 67 ? -6.157 -10.486 5.311 1.00 0.00 67 ALA A C 7
ATOM 9410 O O . ALA A 1 67 ? -5.237 -9.827 4.826 1.00 0.00 67 ALA A O 7
ATOM 9417 N N . GLU A 1 68 ? -6.761 -11.497 4.686 1.00 0.00 68 GLU A N 7
ATOM 9418 C CA . GLU A 1 68 ? -6.339 -12.066 3.382 1.00 0.00 68 GLU A CA 7
ATOM 9419 C C . GLU A 1 68 ? -4.938 -12.719 3.429 1.00 0.00 68 GLU A C 7
ATOM 9420 O O . GLU A 1 68 ? -4.562 -13.242 4.474 1.00 0.00 68 GLU A O 7
ATOM 9432 N N . ALA A 1 69 ? -4.281 -12.838 2.268 1.00 0.00 69 ALA A N 7
ATOM 9433 C CA . ALA A 1 69 ? -2.952 -13.468 2.080 1.00 0.00 69 ALA A CA 7
ATOM 9434 C C . ALA A 1 69 ? -2.812 -14.844 2.768 1.00 0.00 69 ALA A C 7
ATOM 9435 O O . ALA A 1 69 ? -2.100 -15.040 3.751 1.00 0.00 69 ALA A O 7
ATOM 9442 N N . ARG A 1 70 ? -3.510 -15.806 2.172 1.00 0.00 70 ARG A N 7
ATOM 9443 C CA . ARG A 1 70 ? -3.597 -17.189 2.686 1.00 0.00 70 ARG A CA 7
ATOM 9444 C C . ARG A 1 70 ? -3.282 -18.198 1.556 1.00 0.00 70 ARG A C 7
ATOM 9445 O O . ARG A 1 70 ? -2.442 -17.916 0.703 1.00 0.00 70 ARG A O 7
ATOM 9466 N N . SER A 1 71 ? -3.977 -19.341 1.512 1.00 0.00 71 SER A N 7
ATOM 9467 C CA . SER A 1 71 ? -3.822 -20.368 0.456 1.00 0.00 71 SER A CA 7
ATOM 9468 C C . SER A 1 71 ? -3.979 -19.747 -0.942 1.00 0.00 71 SER A C 7
ATOM 9469 O O . SER A 1 71 ? -4.762 -18.815 -1.133 1.00 0.00 71 SER A O 7
ATOM 9477 N N . ARG A 1 72 ? -3.137 -20.230 -1.858 1.00 0.00 72 ARG A N 7
ATOM 9478 C CA . ARG A 1 72 ? -2.887 -19.658 -3.206 1.00 0.00 72 ARG A CA 7
ATOM 9479 C C . ARG A 1 72 ? -2.210 -18.270 -3.257 1.00 0.00 72 ARG A C 7
ATOM 9480 O O . ARG A 1 72 ? -1.693 -17.890 -4.304 1.00 0.00 72 ARG A O 7
ATOM 9501 N N . LEU A 1 73 ? -2.174 -17.559 -2.127 1.00 0.00 73 LEU A N 7
ATOM 9502 C CA . LEU A 1 73 ? -1.746 -16.145 -2.003 1.00 0.00 73 LEU A CA 7
ATOM 9503 C C . LEU A 1 73 ? -2.482 -15.212 -2.980 1.00 0.00 73 LEU A C 7
ATOM 9504 O O . LEU A 1 73 ? -1.935 -14.636 -3.918 1.00 0.00 73 LEU A O 7
ATOM 9520 N N . ALA A 1 74 ? -3.754 -15.041 -2.638 1.00 0.00 74 ALA A N 7
ATOM 9521 C CA . ALA A 1 74 ? -4.755 -14.323 -3.449 1.00 0.00 74 ALA A CA 7
ATOM 9522 C C . ALA A 1 74 ? -5.585 -13.324 -2.614 1.00 0.00 74 ALA A C 7
ATOM 9523 O O . ALA A 1 74 ? -5.441 -13.251 -1.390 1.00 0.00 74 ALA A O 7
ATOM 9530 N N . LYS A 1 75 ? -6.545 -12.692 -3.296 1.00 0.00 75 LYS A N 7
ATOM 9531 C CA . LYS A 1 75 ? -7.467 -11.647 -2.788 1.00 0.00 75 LYS A CA 7
ATOM 9532 C C . LYS A 1 75 ? -6.735 -10.327 -2.452 1.00 0.00 75 LYS A C 7
ATOM 9533 O O . LYS A 1 75 ? -5.676 -10.061 -3.012 1.00 0.00 75 LYS A O 7
ATOM 9552 N N . GLU A 1 76 ? -7.371 -9.459 -1.657 1.00 0.00 76 GLU A N 7
ATOM 9553 C CA . GLU A 1 76 ? -6.848 -8.140 -1.218 1.00 0.00 76 GLU A CA 7
ATOM 9554 C C . GLU A 1 76 ? -6.577 -7.161 -2.385 1.00 0.00 76 GLU A C 7
ATOM 9555 O O . GLU A 1 76 ? -5.527 -6.534 -2.509 1.00 0.00 76 GLU A O 7
ATOM 9567 N N . MET A 1 77 ? -7.629 -6.980 -3.184 1.00 0.00 77 MET A N 7
ATOM 9568 C CA . MET A 1 77 ? -7.652 -6.070 -4.350 1.00 0.00 77 MET A CA 7
ATOM 9569 C C . MET A 1 77 ? -7.768 -4.579 -3.970 1.00 0.00 77 MET A C 7
ATOM 9570 O O . MET A 1 77 ? -8.236 -4.235 -2.884 1.00 0.00 77 MET A O 7
ATOM 9584 N N . GLY A 1 78 ? -7.516 -3.729 -4.975 1.00 0.00 78 GLY A N 7
ATOM 9585 C CA . GLY A 1 78 ? -7.530 -2.261 -4.819 1.00 0.00 78 GLY A CA 7
ATOM 9586 C C . GLY A 1 78 ? -7.868 -1.539 -6.128 1.00 0.00 78 GLY A C 7
ATOM 9587 O O . GLY A 1 78 ? -7.015 -1.392 -7.001 1.00 0.00 78 GLY A O 7
ATOM 9591 N N . LEU A 1 79 ? -9.151 -1.213 -6.245 1.00 0.00 79 LEU A N 7
ATOM 9592 C CA . LEU A 1 79 ? -9.723 -0.462 -7.383 1.00 0.00 79 LEU A CA 7
ATOM 9593 C C . LEU A 1 79 ? -10.315 0.900 -6.980 1.00 0.00 79 LEU A C 7
ATOM 9594 O O . LEU A 1 79 ? -9.769 1.932 -7.358 1.00 0.00 79 LEU A O 7
ATOM 9610 N N . GLY A 1 80 ? -11.399 0.866 -6.185 1.00 0.00 80 GLY A N 7
ATOM 9611 C CA . GLY A 1 80 ? -12.117 2.074 -5.723 1.00 0.00 80 GLY A CA 7
ATOM 9612 C C . GLY A 1 80 ? -12.809 2.796 -6.888 1.00 0.00 80 GLY A C 7
ATOM 9613 O O . GLY A 1 80 ? -12.385 3.863 -7.323 1.00 0.00 80 GLY A O 7
ATOM 9617 N N . GLN A 1 81 ? -13.985 2.281 -7.232 1.00 0.00 81 GLN A N 7
ATOM 9618 C CA . GLN A 1 81 ? -14.718 2.722 -8.430 1.00 0.00 81 GLN A CA 7
ATOM 9619 C C . GLN A 1 81 ? -15.986 3.480 -8.010 1.00 0.00 81 GLN A C 7
ATOM 9620 O O . GLN A 1 81 ? -16.975 2.885 -7.584 1.00 0.00 81 GLN A O 7
ATOM 9634 N N . ARG A 1 82 ? -15.789 4.791 -7.908 1.00 0.00 82 ARG A N 7
ATOM 9635 C CA . ARG A 1 82 ? -16.809 5.760 -7.456 1.00 0.00 82 ARG A CA 7
ATOM 9636 C C . ARG A 1 82 ? -16.426 7.163 -7.959 1.00 0.00 82 ARG A C 7
ATOM 9637 O O . ARG A 1 82 ? -15.242 7.474 -8.081 1.00 0.00 82 ARG A O 7
ATOM 9658 N N . ARG A 1 83 ? -17.445 7.959 -8.275 1.00 0.00 83 ARG A N 7
ATOM 9659 C CA . ARG A 1 83 ? -17.290 9.366 -8.705 1.00 0.00 83 ARG A CA 7
ATOM 9660 C C . ARG A 1 83 ? -18.592 10.156 -8.488 1.00 0.00 83 ARG A C 7
ATOM 9661 O O . ARG A 1 83 ? -19.675 9.573 -8.445 1.00 0.00 83 ARG A O 7
ATOM 9682 N N . LYS A 1 84 ? -18.441 11.467 -8.328 1.00 0.00 84 LYS A N 7
ATOM 9683 C CA . LYS A 1 84 ? -19.574 12.409 -8.221 1.00 0.00 84 LYS A CA 7
ATOM 9684 C C . LYS A 1 84 ? -19.105 13.838 -8.532 1.00 0.00 84 LYS A C 7
ATOM 9685 O O . LYS A 1 84 ? -17.942 14.178 -8.317 1.00 0.00 84 LYS A O 7
ATOM 9704 N N . ALA A 1 85 ? -20.001 14.588 -9.164 1.00 0.00 85 ALA A N 7
ATOM 9705 C CA . ALA A 1 85 ? -19.770 15.999 -9.533 1.00 0.00 85 ALA A CA 7
ATOM 9706 C C . ALA A 1 85 ? -20.922 16.875 -9.021 1.00 0.00 85 ALA A C 7
ATOM 9707 O O . ALA A 1 85 ? -22.094 16.567 -9.233 1.00 0.00 85 ALA A O 7
ATOM 9714 N N . ASN A 1 86 ? -20.530 17.953 -8.348 1.00 0.00 86 ASN A N 7
ATOM 9715 C CA . ASN A 1 86 ? -21.436 18.934 -7.707 1.00 0.00 86 ASN A CA 7
ATOM 9716 C C . ASN A 1 86 ? -20.642 20.152 -7.212 1.00 0.00 86 ASN A C 7
ATOM 9717 O O . ASN A 1 86 ? -19.437 20.066 -6.983 1.00 0.00 86 ASN A O 7
ATOM 9728 N N . ARG A 1 87 ? -21.332 21.281 -7.078 1.00 0.00 87 ARG A N 7
ATOM 9729 C CA . ARG A 1 87 ? -20.752 22.503 -6.473 1.00 0.00 87 ARG A CA 7
ATOM 9730 C C . ARG A 1 87 ? -20.277 22.257 -5.020 1.00 0.00 87 ARG A C 7
ATOM 9731 O O . ARG A 1 87 ? -19.124 22.632 -4.725 1.00 0.00 87 ARG A O 7
ATOM 9752 N N . ALA A 1 1 ? 9.911 20.545 -2.209 1.00 0.00 1 ALA A N 8
ATOM 9753 C CA . ALA A 1 1 ? 11.013 19.611 -2.548 1.00 0.00 1 ALA A CA 8
ATOM 9754 C C . ALA A 1 1 ? 10.632 18.108 -2.656 1.00 0.00 1 ALA A C 8
ATOM 9755 O O . ALA A 1 1 ? 11.398 17.204 -2.315 1.00 0.00 1 ALA A O 8
ATOM 9762 N N . VAL A 1 2 ? 9.469 17.867 -3.264 1.00 0.00 2 VAL A N 8
ATOM 9763 C CA . VAL A 1 2 ? 8.874 16.519 -3.417 1.00 0.00 2 VAL A CA 8
ATOM 9764 C C . VAL A 1 2 ? 9.728 15.690 -4.394 1.00 0.00 2 VAL A C 8
ATOM 9765 O O . VAL A 1 2 ? 9.848 16.036 -5.567 1.00 0.00 2 VAL A O 8
ATOM 9778 N N . ASN A 1 3 ? 10.452 14.733 -3.814 1.00 0.00 3 ASN A N 8
ATOM 9779 C CA . ASN A 1 3 ? 11.341 13.784 -4.524 1.00 0.00 3 ASN A CA 8
ATOM 9780 C C . ASN A 1 3 ? 12.358 14.473 -5.458 1.00 0.00 3 ASN A C 8
ATOM 9781 O O . ASN A 1 3 ? 12.461 14.174 -6.648 1.00 0.00 3 ASN A O 8
ATOM 9792 N N . VAL A 1 4 ? 13.097 15.417 -4.874 1.00 0.00 4 VAL A N 8
ATOM 9793 C CA . VAL A 1 4 ? 14.150 16.199 -5.560 1.00 0.00 4 VAL A CA 8
ATOM 9794 C C . VAL A 1 4 ? 15.422 15.376 -5.889 1.00 0.00 4 VAL A C 8
ATOM 9795 O O . VAL A 1 4 ? 16.519 15.597 -5.380 1.00 0.00 4 VAL A O 8
ATOM 9808 N N . GLU A 1 5 ? 15.187 14.362 -6.722 1.00 0.00 5 GLU A N 8
ATOM 9809 C CA . GLU A 1 5 ? 16.162 13.397 -7.274 1.00 0.00 5 GLU A CA 8
ATOM 9810 C C . GLU A 1 5 ? 17.002 12.693 -6.185 1.00 0.00 5 GLU A C 8
ATOM 9811 O O . GLU A 1 5 ? 18.232 12.731 -6.188 1.00 0.00 5 GLU A O 8
ATOM 9823 N N . LYS A 1 6 ? 16.292 11.858 -5.424 1.00 0.00 6 LYS A N 8
ATOM 9824 C CA . LYS A 1 6 ? 16.802 11.097 -4.255 1.00 0.00 6 LYS A CA 8
ATOM 9825 C C . LYS A 1 6 ? 15.821 10.003 -3.804 1.00 0.00 6 LYS A C 8
ATOM 9826 O O . LYS A 1 6 ? 16.044 8.829 -4.092 1.00 0.00 6 LYS A O 8
ATOM 9845 N N . GLN A 1 7 ? 14.669 10.439 -3.278 1.00 0.00 7 GLN A N 8
ATOM 9846 C CA . GLN A 1 7 ? 13.602 9.597 -2.685 1.00 0.00 7 GLN A CA 8
ATOM 9847 C C . GLN A 1 7 ? 14.090 8.868 -1.418 1.00 0.00 7 GLN A C 8
ATOM 9848 O O . GLN A 1 7 ? 15.289 8.815 -1.147 1.00 0.00 7 GLN A O 8
ATOM 9862 N N . LYS A 1 8 ? 13.150 8.451 -0.568 1.00 0.00 8 LYS A N 8
ATOM 9863 C CA . LYS A 1 8 ? 13.503 7.701 0.656 1.00 0.00 8 LYS A CA 8
ATOM 9864 C C . LYS A 1 8 ? 13.087 6.217 0.655 1.00 0.00 8 LYS A C 8
ATOM 9865 O O . LYS A 1 8 ? 11.982 5.867 1.075 1.00 0.00 8 LYS A O 8
ATOM 9884 N N . PRO A 1 9 ? 13.953 5.341 0.125 1.00 0.00 9 PRO A N 8
ATOM 9885 C CA . PRO A 1 9 ? 13.690 3.891 0.073 1.00 0.00 9 PRO A CA 8
ATOM 9886 C C . PRO A 1 9 ? 13.697 3.275 1.479 1.00 0.00 9 PRO A C 8
ATOM 9887 O O . PRO A 1 9 ? 14.455 3.687 2.353 1.00 0.00 9 PRO A O 8
ATOM 9898 N N . ALA A 1 10 ? 12.832 2.287 1.653 1.00 0.00 10 ALA A N 8
ATOM 9899 C CA . ALA A 1 10 ? 12.733 1.544 2.923 1.00 0.00 10 ALA A CA 8
ATOM 9900 C C . ALA A 1 10 ? 12.857 0.038 2.650 1.00 0.00 10 ALA A C 8
ATOM 9901 O O . ALA A 1 10 ? 11.884 -0.694 2.485 1.00 0.00 10 ALA A O 8
ATOM 9908 N N . VAL A 1 11 ? 14.118 -0.336 2.440 1.00 0.00 11 VAL A N 8
ATOM 9909 C CA . VAL A 1 11 ? 14.554 -1.701 2.047 1.00 0.00 11 VAL A CA 8
ATOM 9910 C C . VAL A 1 11 ? 13.850 -2.073 0.711 1.00 0.00 11 VAL A C 8
ATOM 9911 O O . VAL A 1 11 ? 13.529 -1.197 -0.092 1.00 0.00 11 VAL A O 8
ATOM 9924 N N . SER A 1 12 ? 13.770 -3.364 0.412 1.00 0.00 12 SER A N 8
ATOM 9925 C CA . SER A 1 12 ? 13.024 -3.938 -0.729 1.00 0.00 12 SER A CA 8
ATOM 9926 C C . SER A 1 12 ? 11.986 -4.937 -0.195 1.00 0.00 12 SER A C 8
ATOM 9927 O O . SER A 1 12 ? 12.113 -5.412 0.935 1.00 0.00 12 SER A O 8
ATOM 9935 N N . VAL A 1 13 ? 10.980 -5.228 -1.025 1.00 0.00 13 VAL A N 8
ATOM 9936 C CA . VAL A 1 13 ? 9.913 -6.242 -0.814 1.00 0.00 13 VAL A CA 8
ATOM 9937 C C . VAL A 1 13 ? 10.284 -7.440 0.087 1.00 0.00 13 VAL A C 8
ATOM 9938 O O . VAL A 1 13 ? 9.541 -7.775 1.007 1.00 0.00 13 VAL A O 8
ATOM 9951 N N . ARG A 1 14 ? 11.482 -7.979 -0.137 1.00 0.00 14 ARG A N 8
ATOM 9952 C CA . ARG A 1 14 ? 12.075 -9.101 0.613 1.00 0.00 14 ARG A CA 8
ATOM 9953 C C . ARG A 1 14 ? 12.016 -8.928 2.148 1.00 0.00 14 ARG A C 8
ATOM 9954 O O . ARG A 1 14 ? 11.940 -9.915 2.875 1.00 0.00 14 ARG A O 8
ATOM 9975 N N . LYS A 1 15 ? 12.062 -7.676 2.612 1.00 0.00 15 LYS A N 8
ATOM 9976 C CA . LYS A 1 15 ? 11.899 -7.316 4.034 1.00 0.00 15 LYS A CA 8
ATOM 9977 C C . LYS A 1 15 ? 10.860 -6.185 4.258 1.00 0.00 15 LYS A C 8
ATOM 9978 O O . LYS A 1 15 ? 11.004 -5.349 5.152 1.00 0.00 15 LYS A O 8
ATOM 9997 N N . SER A 1 16 ? 9.805 -6.155 3.438 1.00 0.00 16 SER A N 8
ATOM 9998 C CA . SER A 1 16 ? 8.702 -5.168 3.581 1.00 0.00 16 SER A CA 8
ATOM 9999 C C . SER A 1 16 ? 7.885 -5.367 4.873 1.00 0.00 16 SER A C 8
ATOM 10000 O O . SER A 1 16 ? 7.371 -4.418 5.468 1.00 0.00 16 SER A O 8
ATOM 10008 N N . VAL A 1 17 ? 7.700 -6.646 5.189 1.00 0.00 17 VAL A N 8
ATOM 10009 C CA . VAL A 1 17 ? 7.103 -7.173 6.432 1.00 0.00 17 VAL A CA 8
ATOM 10010 C C . VAL A 1 17 ? 8.188 -7.249 7.521 1.00 0.00 17 VAL A C 8
ATOM 10011 O O . VAL A 1 17 ? 9.242 -7.853 7.328 1.00 0.00 17 VAL A O 8
ATOM 10024 N N . GLN A 1 18 ? 7.903 -6.575 8.631 1.00 0.00 18 GLN A N 8
ATOM 10025 C CA . GLN A 1 18 ? 8.787 -6.562 9.818 1.00 0.00 18 GLN A CA 8
ATOM 10026 C C . GLN A 1 18 ? 8.003 -6.993 11.079 1.00 0.00 18 GLN A C 8
ATOM 10027 O O . GLN A 1 18 ? 6.903 -7.539 10.964 1.00 0.00 18 GLN A O 8
ATOM 10041 N N . ASP A 1 19 ? 8.529 -6.720 12.279 1.00 0.00 19 ASP A N 8
ATOM 10042 C CA . ASP A 1 19 ? 7.893 -7.087 13.572 1.00 0.00 19 ASP A CA 8
ATOM 10043 C C . ASP A 1 19 ? 6.587 -6.323 13.871 1.00 0.00 19 ASP A C 8
ATOM 10044 O O . ASP A 1 19 ? 6.553 -5.345 14.619 1.00 0.00 19 ASP A O 8
ATOM 10053 N N . ASP A 1 20 ? 5.507 -6.780 13.232 1.00 0.00 20 ASP A N 8
ATOM 10054 C CA . ASP A 1 20 ? 4.165 -6.149 13.233 1.00 0.00 20 ASP A CA 8
ATOM 10055 C C . ASP A 1 20 ? 4.119 -4.675 12.787 1.00 0.00 20 ASP A C 8
ATOM 10056 O O . ASP A 1 20 ? 3.145 -3.956 13.018 1.00 0.00 20 ASP A O 8
ATOM 10065 N N . HIS A 1 21 ? 5.126 -4.310 11.999 1.00 0.00 21 HIS A N 8
ATOM 10066 C CA . HIS A 1 21 ? 5.250 -2.999 11.346 1.00 0.00 21 HIS A CA 8
ATOM 10067 C C . HIS A 1 21 ? 5.683 -3.207 9.888 1.00 0.00 21 HIS A C 8
ATOM 10068 O O . HIS A 1 21 ? 6.398 -4.158 9.577 1.00 0.00 21 HIS A O 8
ATOM 10082 N N . ILE A 1 22 ? 4.991 -2.480 9.026 1.00 0.00 22 ILE A N 8
ATOM 10083 C CA . ILE A 1 22 ? 5.161 -2.542 7.566 1.00 0.00 22 ILE A CA 8
ATOM 10084 C C . ILE A 1 22 ? 5.794 -1.226 7.078 1.00 0.00 22 ILE A C 8
ATOM 10085 O O . ILE A 1 22 ? 5.321 -0.129 7.385 1.00 0.00 22 ILE A O 8
ATOM 10101 N N . VAL A 1 23 ? 6.973 -1.403 6.497 1.00 0.00 23 VAL A N 8
ATOM 10102 C CA . VAL A 1 23 ? 7.876 -0.290 6.141 1.00 0.00 23 VAL A CA 8
ATOM 10103 C C . VAL A 1 23 ? 7.395 0.503 4.905 1.00 0.00 23 VAL A C 8
ATOM 10104 O O . VAL A 1 23 ? 6.994 -0.073 3.893 1.00 0.00 23 VAL A O 8
ATOM 10117 N N . CYS A 1 24 ? 7.307 1.824 5.076 1.00 0.00 24 CYS A N 8
ATOM 10118 C CA . CYS A 1 24 ? 6.763 2.711 4.062 1.00 0.00 24 CYS A CA 8
ATOM 10119 C C . CYS A 1 24 ? 7.840 2.946 3.001 1.00 0.00 24 CYS A C 8
ATOM 10120 O O . CYS A 1 24 ? 8.882 3.533 3.289 1.00 0.00 24 CYS A O 8
ATOM 10127 N N . LEU A 1 25 ? 7.700 2.253 1.877 1.00 0.00 25 LEU A N 8
ATOM 10128 C CA . LEU A 1 25 ? 8.536 2.536 0.695 1.00 0.00 25 LEU A CA 8
ATOM 10129 C C . LEU A 1 25 ? 8.288 3.977 0.212 1.00 0.00 25 LEU A C 8
ATOM 10130 O O . LEU A 1 25 ? 7.226 4.555 0.446 1.00 0.00 25 LEU A O 8
ATOM 10146 N N . GLU A 1 26 ? 9.367 4.600 -0.256 1.00 0.00 26 GLU A N 8
ATOM 10147 C CA . GLU A 1 26 ? 9.430 6.032 -0.649 1.00 0.00 26 GLU A CA 8
ATOM 10148 C C . GLU A 1 26 ? 9.390 7.020 0.543 1.00 0.00 26 GLU A C 8
ATOM 10149 O O . GLU A 1 26 ? 9.792 8.166 0.365 1.00 0.00 26 GLU A O 8
ATOM 10161 N N . CYS A 1 27 ? 9.121 6.521 1.759 1.00 0.00 27 CYS A N 8
ATOM 10162 C CA . CYS A 1 27 ? 8.919 7.365 2.924 1.00 0.00 27 CYS A CA 8
ATOM 10163 C C . CYS A 1 27 ? 9.988 7.019 3.961 1.00 0.00 27 CYS A C 8
ATOM 10164 O O . CYS A 1 27 ? 10.753 7.885 4.383 1.00 0.00 27 CYS A O 8
ATOM 10171 N N . GLY A 1 28 ? 10.067 5.746 4.380 1.00 0.00 28 GLY A N 8
ATOM 10172 C CA . GLY A 1 28 ? 11.047 5.304 5.394 1.00 0.00 28 GLY A CA 8
ATOM 10173 C C . GLY A 1 28 ? 10.362 4.824 6.682 1.00 0.00 28 GLY A C 8
ATOM 10174 O O . GLY A 1 28 ? 10.470 3.655 7.046 1.00 0.00 28 GLY A O 8
ATOM 10178 N N . GLY A 1 29 ? 9.595 5.743 7.287 1.00 0.00 29 GLY A N 8
ATOM 10179 C CA . GLY A 1 29 ? 8.850 5.489 8.543 1.00 0.00 29 GLY A CA 8
ATOM 10180 C C . GLY A 1 29 ? 7.931 4.260 8.442 1.00 0.00 29 GLY A C 8
ATOM 10181 O O . GLY A 1 29 ? 7.239 4.071 7.446 1.00 0.00 29 GLY A O 8
ATOM 10185 N N . SER A 1 30 ? 7.871 3.500 9.528 1.00 0.00 30 SER A N 8
ATOM 10186 C CA . SER A 1 30 ? 7.149 2.208 9.556 1.00 0.00 30 SER A CA 8
ATOM 10187 C C . SER A 1 30 ? 5.948 2.266 10.512 1.00 0.00 30 SER A C 8
ATOM 10188 O O . SER A 1 30 ? 5.962 2.991 11.506 1.00 0.00 30 SER A O 8
ATOM 10196 N N . PHE A 1 31 ? 4.922 1.494 10.163 1.00 0.00 31 PHE A N 8
ATOM 10197 C CA . PHE A 1 31 ? 3.594 1.504 10.828 1.00 0.00 31 PHE A CA 8
ATOM 10198 C C . PHE A 1 31 ? 2.801 0.205 10.627 1.00 0.00 31 PHE A C 8
ATOM 10199 O O . PHE A 1 31 ? 3.193 -0.654 9.844 1.00 0.00 31 PHE A O 8
ATOM 10216 N N . LYS A 1 32 ? 1.690 0.060 11.348 1.00 0.00 32 LYS A N 8
ATOM 10217 C CA . LYS A 1 32 ? 0.780 -1.093 11.173 1.00 0.00 32 LYS A CA 8
ATOM 10218 C C . LYS A 1 32 ? -0.030 -1.065 9.854 1.00 0.00 32 LYS A C 8
ATOM 10219 O O . LYS A 1 32 ? -0.420 -2.117 9.343 1.00 0.00 32 LYS A O 8
ATOM 10238 N N . SER A 1 33 ? -0.325 0.129 9.336 1.00 0.00 33 SER A N 8
ATOM 10239 C CA . SER A 1 33 ? -1.136 0.312 8.111 1.00 0.00 33 SER A CA 8
ATOM 10240 C C . SER A 1 33 ? -0.486 1.228 7.064 1.00 0.00 33 SER A C 8
ATOM 10241 O O . SER A 1 33 ? -0.113 2.363 7.349 1.00 0.00 33 SER A O 8
ATOM 10249 N N . LEU A 1 34 ? -0.439 0.724 5.831 1.00 0.00 34 LEU A N 8
ATOM 10250 C CA . LEU A 1 34 ? 0.072 1.480 4.668 1.00 0.00 34 LEU A CA 8
ATOM 10251 C C . LEU A 1 34 ? -1.038 1.852 3.667 1.00 0.00 34 LEU A C 8
ATOM 10252 O O . LEU A 1 34 ? -1.040 2.986 3.210 1.00 0.00 34 LEU A O 8
ATOM 10268 N N . LYS A 1 35 ? -2.039 0.987 3.471 1.00 0.00 35 LYS A N 8
ATOM 10269 C CA . LYS A 1 35 ? -3.224 1.220 2.609 1.00 0.00 35 LYS A CA 8
ATOM 10270 C C . LYS A 1 35 ? -3.734 2.678 2.664 1.00 0.00 35 LYS A C 8
ATOM 10271 O O . LYS A 1 35 ? -3.645 3.394 1.670 1.00 0.00 35 LYS A O 8
ATOM 10290 N N . ARG A 1 36 ? -4.052 3.128 3.879 1.00 0.00 36 ARG A N 8
ATOM 10291 C CA . ARG A 1 36 ? -4.395 4.536 4.165 1.00 0.00 36 ARG A CA 8
ATOM 10292 C C . ARG A 1 36 ? -3.260 5.527 3.859 1.00 0.00 36 ARG A C 8
ATOM 10293 O O . ARG A 1 36 ? -3.370 6.254 2.878 1.00 0.00 36 ARG A O 8
ATOM 10314 N N . HIS A 1 37 ? -2.162 5.459 4.627 1.00 0.00 37 HIS A N 8
ATOM 10315 C CA . HIS A 1 37 ? -1.018 6.352 4.551 1.00 0.00 37 HIS A CA 8
ATOM 10316 C C . HIS A 1 37 ? -0.635 6.570 3.085 1.00 0.00 37 HIS A C 8
ATOM 10317 O O . HIS A 1 37 ? -0.332 7.692 2.681 1.00 0.00 37 HIS A O 8
ATOM 10331 N N . LEU A 1 38 ? -0.575 5.481 2.322 1.00 0.00 38 LEU A N 8
ATOM 10332 C CA . LEU A 1 38 ? -0.252 5.476 0.887 1.00 0.00 38 LEU A CA 8
ATOM 10333 C C . LEU A 1 38 ? -1.149 6.472 0.141 1.00 0.00 38 LEU A C 8
ATOM 10334 O O . LEU A 1 38 ? -0.725 7.616 0.012 1.00 0.00 38 LEU A O 8
ATOM 10350 N N . THR A 1 39 ? -2.432 6.138 0.024 1.00 0.00 39 THR A N 8
ATOM 10351 C CA . THR A 1 39 ? -3.460 6.962 -0.651 1.00 0.00 39 THR A CA 8
ATOM 10352 C C . THR A 1 39 ? -3.624 8.377 -0.046 1.00 0.00 39 THR A C 8
ATOM 10353 O O . THR A 1 39 ? -4.016 9.301 -0.753 1.00 0.00 39 THR A O 8
ATOM 10364 N N . THR A 1 40 ? -3.329 8.529 1.246 1.00 0.00 40 THR A N 8
ATOM 10365 C CA . THR A 1 40 ? -3.255 9.833 1.950 1.00 0.00 40 THR A CA 8
ATOM 10366 C C . THR A 1 40 ? -2.082 10.734 1.503 1.00 0.00 40 THR A C 8
ATOM 10367 O O . THR A 1 40 ? -2.284 11.918 1.247 1.00 0.00 40 THR A O 8
ATOM 10378 N N . HIS A 1 41 ? -0.854 10.244 1.674 1.00 0.00 41 HIS A N 8
ATOM 10379 C CA . HIS A 1 41 ? 0.381 11.036 1.454 1.00 0.00 41 HIS A CA 8
ATOM 10380 C C . HIS A 1 41 ? 0.921 10.952 0.018 1.00 0.00 41 HIS A C 8
ATOM 10381 O O . HIS A 1 41 ? 0.769 11.891 -0.760 1.00 0.00 41 HIS A O 8
ATOM 10395 N N . HIS A 1 42 ? 1.572 9.831 -0.293 1.00 0.00 42 HIS A N 8
ATOM 10396 C CA . HIS A 1 42 ? 1.967 9.443 -1.637 1.00 0.00 42 HIS A CA 8
ATOM 10397 C C . HIS A 1 42 ? 0.737 9.414 -2.546 1.00 0.00 42 HIS A C 8
ATOM 10398 O O . HIS A 1 42 ? 0.838 9.678 -3.742 1.00 0.00 42 HIS A O 8
ATOM 10412 N N . SER A 1 43 ? -0.483 9.294 -2.020 1.00 0.00 43 SER A N 8
ATOM 10413 C CA . SER A 1 43 ? -1.752 9.201 -2.785 1.00 0.00 43 SER A CA 8
ATOM 10414 C C . SER A 1 43 ? -1.802 7.878 -3.582 1.00 0.00 43 SER A C 8
ATOM 10415 O O . SER A 1 43 ? -1.051 6.953 -3.276 1.00 0.00 43 SER A O 8
ATOM 10423 N N . MET A 1 44 ? -2.754 7.757 -4.511 1.00 0.00 44 MET A N 8
ATOM 10424 C CA . MET A 1 44 ? -2.896 6.625 -5.465 1.00 0.00 44 MET A CA 8
ATOM 10425 C C . MET A 1 44 ? -3.347 5.295 -4.821 1.00 0.00 44 MET A C 8
ATOM 10426 O O . MET A 1 44 ? -3.371 5.123 -3.605 1.00 0.00 44 MET A O 8
ATOM 10440 N N . THR A 1 45 ? -3.819 4.402 -5.687 1.00 0.00 45 THR A N 8
ATOM 10441 C CA . THR A 1 45 ? -4.221 3.026 -5.314 1.00 0.00 45 THR A CA 8
ATOM 10442 C C . THR A 1 45 ? -3.008 2.147 -4.942 1.00 0.00 45 THR A C 8
ATOM 10443 O O . THR A 1 45 ? -1.978 2.225 -5.617 1.00 0.00 45 THR A O 8
ATOM 10454 N N . PRO A 1 46 ? -3.183 1.201 -4.008 1.00 0.00 46 PRO A N 8
ATOM 10455 C CA . PRO A 1 46 ? -2.110 0.272 -3.588 1.00 0.00 46 PRO A CA 8
ATOM 10456 C C . PRO A 1 46 ? -1.511 -0.544 -4.753 1.00 0.00 46 PRO A C 8
ATOM 10457 O O . PRO A 1 46 ? -0.295 -0.581 -4.914 1.00 0.00 46 PRO A O 8
ATOM 10468 N N . GLU A 1 47 ? -2.374 -1.069 -5.625 1.00 0.00 47 GLU A N 8
ATOM 10469 C CA . GLU A 1 47 ? -1.935 -1.751 -6.864 1.00 0.00 47 GLU A CA 8
ATOM 10470 C C . GLU A 1 47 ? -1.180 -0.874 -7.883 1.00 0.00 47 GLU A C 8
ATOM 10471 O O . GLU A 1 47 ? -0.220 -1.346 -8.483 1.00 0.00 47 GLU A O 8
ATOM 10483 N N . GLU A 1 48 ? -1.555 0.395 -8.040 1.00 0.00 48 GLU A N 8
ATOM 10484 C CA . GLU A 1 48 ? -0.755 1.319 -8.877 1.00 0.00 48 GLU A CA 8
ATOM 10485 C C . GLU A 1 48 ? 0.621 1.599 -8.238 1.00 0.00 48 GLU A C 8
ATOM 10486 O O . GLU A 1 48 ? 1.646 1.559 -8.913 1.00 0.00 48 GLU A O 8
ATOM 10498 N N . TYR A 1 49 ? 0.623 1.758 -6.917 1.00 0.00 49 TYR A N 8
ATOM 10499 C CA . TYR A 1 49 ? 1.855 1.927 -6.122 1.00 0.00 49 TYR A CA 8
ATOM 10500 C C . TYR A 1 49 ? 2.841 0.747 -6.230 1.00 0.00 49 TYR A C 8
ATOM 10501 O O . TYR A 1 49 ? 4.044 0.977 -6.346 1.00 0.00 49 TYR A O 8
ATOM 10519 N N . ARG A 1 50 ? 2.325 -0.487 -6.246 1.00 0.00 50 ARG A N 8
ATOM 10520 C CA . ARG A 1 50 ? 3.183 -1.674 -6.458 1.00 0.00 50 ARG A CA 8
ATOM 10521 C C . ARG A 1 50 ? 3.971 -1.603 -7.779 1.00 0.00 50 ARG A C 8
ATOM 10522 O O . ARG A 1 50 ? 5.167 -1.873 -7.767 1.00 0.00 50 ARG A O 8
ATOM 10543 N N . GLU A 1 51 ? 3.350 -1.020 -8.807 1.00 0.00 51 GLU A N 8
ATOM 10544 C CA . GLU A 1 51 ? 3.974 -0.783 -10.125 1.00 0.00 51 GLU A CA 8
ATOM 10545 C C . GLU A 1 51 ? 5.222 0.115 -10.040 1.00 0.00 51 GLU A C 8
ATOM 10546 O O . GLU A 1 51 ? 6.271 -0.286 -10.537 1.00 0.00 51 GLU A O 8
ATOM 10558 N N . LYS A 1 52 ? 5.146 1.182 -9.241 1.00 0.00 52 LYS A N 8
ATOM 10559 C CA . LYS A 1 52 ? 6.282 2.097 -8.979 1.00 0.00 52 LYS A CA 8
ATOM 10560 C C . LYS A 1 52 ? 7.519 1.341 -8.452 1.00 0.00 52 LYS A C 8
ATOM 10561 O O . LYS A 1 52 ? 8.554 1.302 -9.113 1.00 0.00 52 LYS A O 8
ATOM 10580 N N . TRP A 1 53 ? 7.343 0.647 -7.329 1.00 0.00 53 TRP A N 8
ATOM 10581 C CA . TRP A 1 53 ? 8.410 -0.165 -6.703 1.00 0.00 53 TRP A CA 8
ATOM 10582 C C . TRP A 1 53 ? 8.643 -1.556 -7.319 1.00 0.00 53 TRP A C 8
ATOM 10583 O O . TRP A 1 53 ? 9.453 -2.336 -6.817 1.00 0.00 53 TRP A O 8
ATOM 10604 N N . ASP A 1 54 ? 7.950 -1.845 -8.423 1.00 0.00 54 ASP A N 8
ATOM 10605 C CA . ASP A 1 54 ? 7.926 -3.161 -9.106 1.00 0.00 54 ASP A CA 8
ATOM 10606 C C . ASP A 1 54 ? 7.545 -4.342 -8.179 1.00 0.00 54 ASP A C 8
ATOM 10607 O O . ASP A 1 54 ? 7.663 -5.503 -8.569 1.00 0.00 54 ASP A O 8
ATOM 10616 N N . LEU A 1 55 ? 6.797 -4.027 -7.118 1.00 0.00 55 LEU A N 8
ATOM 10617 C CA . LEU A 1 55 ? 6.455 -4.925 -5.992 1.00 0.00 55 LEU A CA 8
ATOM 10618 C C . LEU A 1 55 ? 5.745 -6.228 -6.409 1.00 0.00 55 LEU A C 8
ATOM 10619 O O . LEU A 1 55 ? 4.546 -6.208 -6.704 1.00 0.00 55 LEU A O 8
ATOM 10635 N N . PRO A 1 56 ? 6.455 -7.369 -6.386 1.00 0.00 56 PRO A N 8
ATOM 10636 C CA . PRO A 1 56 ? 5.894 -8.670 -6.796 1.00 0.00 56 PRO A CA 8
ATOM 10637 C C . PRO A 1 56 ? 4.657 -9.064 -5.979 1.00 0.00 56 PRO A C 8
ATOM 10638 O O . PRO A 1 56 ? 4.502 -8.668 -4.823 1.00 0.00 56 PRO A O 8
ATOM 10649 N N . VAL A 1 57 ? 3.713 -9.639 -6.724 1.00 0.00 57 VAL A N 8
ATOM 10650 C CA . VAL A 1 57 ? 2.376 -10.111 -6.283 1.00 0.00 57 VAL A CA 8
ATOM 10651 C C . VAL A 1 57 ? 1.519 -9.085 -5.496 1.00 0.00 57 VAL A C 8
ATOM 10652 O O . VAL A 1 57 ? 0.523 -9.442 -4.871 1.00 0.00 57 VAL A O 8
ATOM 10665 N N . ASP A 1 58 ? 1.821 -7.795 -5.665 1.00 0.00 58 ASP A N 8
ATOM 10666 C CA . ASP A 1 58 ? 1.228 -6.681 -4.891 1.00 0.00 58 ASP A CA 8
ATOM 10667 C C . ASP A 1 58 ? 1.048 -7.003 -3.393 1.00 0.00 58 ASP A C 8
ATOM 10668 O O . ASP A 1 58 ? -0.060 -7.230 -2.913 1.00 0.00 58 ASP A O 8
ATOM 10677 N N . TYR A 1 59 ? 2.187 -7.055 -2.707 1.00 0.00 59 TYR A N 8
ATOM 10678 C CA . TYR A 1 59 ? 2.279 -7.347 -1.257 1.00 0.00 59 TYR A CA 8
ATOM 10679 C C . TYR A 1 59 ? 1.192 -6.606 -0.435 1.00 0.00 59 TYR A C 8
ATOM 10680 O O . TYR A 1 59 ? 0.841 -5.484 -0.798 1.00 0.00 59 TYR A O 8
ATOM 10698 N N . PRO A 1 60 ? 0.687 -7.180 0.665 1.00 0.00 60 PRO A N 8
ATOM 10699 C CA . PRO A 1 60 ? -0.359 -6.531 1.481 1.00 0.00 60 PRO A CA 8
ATOM 10700 C C . PRO A 1 60 ? 0.119 -5.191 2.067 1.00 0.00 60 PRO A C 8
ATOM 10701 O O . PRO A 1 60 ? 1.168 -5.104 2.692 1.00 0.00 60 PRO A O 8
ATOM 10712 N N . MET A 1 61 ? -0.686 -4.167 1.822 1.00 0.00 61 MET A N 8
ATOM 10713 C CA . MET A 1 61 ? -0.463 -2.804 2.366 1.00 0.00 61 MET A CA 8
ATOM 10714 C C . MET A 1 61 ? -0.930 -2.614 3.827 1.00 0.00 61 MET A C 8
ATOM 10715 O O . MET A 1 61 ? -1.242 -1.510 4.271 1.00 0.00 61 MET A O 8
ATOM 10729 N N . VAL A 1 62 ? -0.964 -3.704 4.585 1.00 0.00 62 VAL A N 8
ATOM 10730 C CA . VAL A 1 62 ? -1.438 -3.711 5.992 1.00 0.00 62 VAL A CA 8
ATOM 10731 C C . VAL A 1 62 ? -0.623 -4.791 6.726 1.00 0.00 62 VAL A C 8
ATOM 10732 O O . VAL A 1 62 ? -0.105 -5.704 6.081 1.00 0.00 62 VAL A O 8
ATOM 10745 N N . ALA A 1 63 ? -0.411 -4.586 8.026 1.00 0.00 63 ALA A N 8
ATOM 10746 C CA . ALA A 1 63 ? 0.250 -5.529 8.958 1.00 0.00 63 ALA A CA 8
ATOM 10747 C C . ALA A 1 63 ? 0.256 -7.002 8.494 1.00 0.00 63 ALA A C 8
ATOM 10748 O O . ALA A 1 63 ? -0.818 -7.525 8.180 1.00 0.00 63 ALA A O 8
ATOM 10755 N N . PRO A 1 64 ? 1.393 -7.702 8.652 1.00 0.00 64 PRO A N 8
ATOM 10756 C CA . PRO A 1 64 ? 1.618 -9.049 8.082 1.00 0.00 64 PRO A CA 8
ATOM 10757 C C . PRO A 1 64 ? 0.483 -10.069 8.262 1.00 0.00 64 PRO A C 8
ATOM 10758 O O . PRO A 1 64 ? 0.163 -10.796 7.326 1.00 0.00 64 PRO A O 8
ATOM 10769 N N . ALA A 1 65 ? -0.135 -10.086 9.442 1.00 0.00 65 ALA A N 8
ATOM 10770 C CA . ALA A 1 65 ? -1.285 -10.969 9.714 1.00 0.00 65 ALA A CA 8
ATOM 10771 C C . ALA A 1 65 ? -2.580 -10.255 10.163 1.00 0.00 65 ALA A C 8
ATOM 10772 O O . ALA A 1 65 ? -3.487 -10.910 10.675 1.00 0.00 65 ALA A O 8
ATOM 10779 N N . TYR A 1 66 ? -2.779 -9.013 9.707 1.00 0.00 66 TYR A N 8
ATOM 10780 C CA . TYR A 1 66 ? -3.908 -8.149 10.141 1.00 0.00 66 TYR A CA 8
ATOM 10781 C C . TYR A 1 66 ? -5.293 -8.819 10.017 1.00 0.00 66 TYR A C 8
ATOM 10782 O O . TYR A 1 66 ? -6.124 -8.700 10.912 1.00 0.00 66 TYR A O 8
ATOM 10800 N N . ALA A 1 67 ? -5.538 -9.419 8.851 1.00 0.00 67 ALA A N 8
ATOM 10801 C CA . ALA A 1 67 ? -6.738 -10.233 8.559 1.00 0.00 67 ALA A CA 8
ATOM 10802 C C . ALA A 1 67 ? -6.440 -11.205 7.407 1.00 0.00 67 ALA A C 8
ATOM 10803 O O . ALA A 1 67 ? -6.573 -10.876 6.222 1.00 0.00 67 ALA A O 8
ATOM 10810 N N . GLU A 1 68 ? -5.765 -12.287 7.809 1.00 0.00 68 GLU A N 8
ATOM 10811 C CA . GLU A 1 68 ? -5.298 -13.392 6.938 1.00 0.00 68 GLU A CA 8
ATOM 10812 C C . GLU A 1 68 ? -4.577 -12.926 5.653 1.00 0.00 68 GLU A C 8
ATOM 10813 O O . GLU A 1 68 ? -4.601 -13.599 4.626 1.00 0.00 68 GLU A O 8
ATOM 10825 N N . ALA A 1 69 ? -3.788 -11.858 5.806 1.00 0.00 69 ALA A N 8
ATOM 10826 C CA . ALA A 1 69 ? -3.220 -11.005 4.735 1.00 0.00 69 ALA A CA 8
ATOM 10827 C C . ALA A 1 69 ? -3.882 -11.060 3.333 1.00 0.00 69 ALA A C 8
ATOM 10828 O O . ALA A 1 69 ? -3.220 -11.043 2.296 1.00 0.00 69 ALA A O 8
ATOM 10835 N N . ARG A 1 70 ? -5.215 -10.968 3.323 1.00 0.00 70 ARG A N 8
ATOM 10836 C CA . ARG A 1 70 ? -5.997 -11.092 2.071 1.00 0.00 70 ARG A CA 8
ATOM 10837 C C . ARG A 1 70 ? -7.200 -10.134 1.931 1.00 0.00 70 ARG A C 8
ATOM 10838 O O . ARG A 1 70 ? -8.200 -10.448 1.283 1.00 0.00 70 ARG A O 8
ATOM 10859 N N . SER A 1 71 ? -7.046 -8.928 2.479 1.00 0.00 71 SER A N 8
ATOM 10860 C CA . SER A 1 71 ? -8.120 -7.906 2.591 1.00 0.00 71 SER A CA 8
ATOM 10861 C C . SER A 1 71 ? -9.431 -8.504 3.148 1.00 0.00 71 SER A C 8
ATOM 10862 O O . SER A 1 71 ? -10.434 -8.631 2.447 1.00 0.00 71 SER A O 8
ATOM 10870 N N . ARG A 1 72 ? -9.307 -9.022 4.373 1.00 0.00 72 ARG A N 8
ATOM 10871 C CA . ARG A 1 72 ? -10.355 -9.750 5.131 1.00 0.00 72 ARG A CA 8
ATOM 10872 C C . ARG A 1 72 ? -11.024 -10.903 4.340 1.00 0.00 72 ARG A C 8
ATOM 10873 O O . ARG A 1 72 ? -12.193 -11.229 4.531 1.00 0.00 72 ARG A O 8
ATOM 10894 N N . LEU A 1 73 ? -10.182 -11.608 3.579 1.00 0.00 73 LEU A N 8
ATOM 10895 C CA . LEU A 1 73 ? -10.538 -12.697 2.641 1.00 0.00 73 LEU A CA 8
ATOM 10896 C C . LEU A 1 73 ? -11.459 -12.196 1.512 1.00 0.00 73 LEU A C 8
ATOM 10897 O O . LEU A 1 73 ? -12.684 -12.288 1.558 1.00 0.00 73 LEU A O 8
ATOM 10913 N N . ALA A 1 74 ? -10.785 -11.678 0.484 1.00 0.00 74 ALA A N 8
ATOM 10914 C CA . ALA A 1 74 ? -11.393 -11.084 -0.728 1.00 0.00 74 ALA A CA 8
ATOM 10915 C C . ALA A 1 74 ? -10.370 -10.835 -1.849 1.00 0.00 74 ALA A C 8
ATOM 10916 O O . ALA A 1 74 ? -10.637 -11.141 -3.008 1.00 0.00 74 ALA A O 8
ATOM 10923 N N . LYS A 1 75 ? -9.212 -10.278 -1.477 1.00 0.00 75 LYS A N 8
ATOM 10924 C CA . LYS A 1 75 ? -8.073 -9.954 -2.365 1.00 0.00 75 LYS A CA 8
ATOM 10925 C C . LYS A 1 75 ? -8.479 -9.150 -3.623 1.00 0.00 75 LYS A C 8
ATOM 10926 O O . LYS A 1 75 ? -8.611 -9.667 -4.732 1.00 0.00 75 LYS A O 8
ATOM 10945 N N . GLU A 1 76 ? -8.559 -7.837 -3.419 1.00 0.00 76 GLU A N 8
ATOM 10946 C CA . GLU A 1 76 ? -8.944 -6.845 -4.447 1.00 0.00 76 GLU A CA 8
ATOM 10947 C C . GLU A 1 76 ? -8.756 -5.422 -3.886 1.00 0.00 76 GLU A C 8
ATOM 10948 O O . GLU A 1 76 ? -8.600 -5.243 -2.678 1.00 0.00 76 GLU A O 8
ATOM 10960 N N . MET A 1 77 ? -8.661 -4.453 -4.791 1.00 0.00 77 MET A N 8
ATOM 10961 C CA . MET A 1 77 ? -8.603 -3.019 -4.434 1.00 0.00 77 MET A CA 8
ATOM 10962 C C . MET A 1 77 ? -9.600 -2.194 -5.266 1.00 0.00 77 MET A C 8
ATOM 10963 O O . MET A 1 77 ? -9.950 -2.582 -6.380 1.00 0.00 77 MET A O 8
ATOM 10977 N N . GLY A 1 78 ? -10.024 -1.074 -4.673 1.00 0.00 78 GLY A N 8
ATOM 10978 C CA . GLY A 1 78 ? -10.888 -0.088 -5.360 1.00 0.00 78 GLY A CA 8
ATOM 10979 C C . GLY A 1 78 ? -10.108 1.187 -5.700 1.00 0.00 78 GLY A C 8
ATOM 10980 O O . GLY A 1 78 ? -9.352 1.232 -6.666 1.00 0.00 78 GLY A O 8
ATOM 10984 N N . LEU A 1 79 ? -10.185 2.134 -4.767 1.00 0.00 79 LEU A N 8
ATOM 10985 C CA . LEU A 1 79 ? -9.546 3.466 -4.863 1.00 0.00 79 LEU A CA 8
ATOM 10986 C C . LEU A 1 79 ? -9.341 4.136 -3.500 1.00 0.00 79 LEU A C 8
ATOM 10987 O O . LEU A 1 79 ? -8.203 4.384 -3.110 1.00 0.00 79 LEU A O 8
ATOM 11003 N N . GLY A 1 80 ? -10.454 4.316 -2.770 1.00 0.00 80 GLY A N 8
ATOM 11004 C CA . GLY A 1 80 ? -10.472 4.969 -1.446 1.00 0.00 80 GLY A CA 8
ATOM 11005 C C . GLY A 1 80 ? -10.141 6.467 -1.541 1.00 0.00 80 GLY A C 8
ATOM 11006 O O . GLY A 1 80 ? -9.180 6.946 -0.947 1.00 0.00 80 GLY A O 8
ATOM 11010 N N . GLN A 1 81 ? -11.106 7.203 -2.083 1.00 0.00 81 GLN A N 8
ATOM 11011 C CA . GLN A 1 81 ? -10.963 8.645 -2.346 1.00 0.00 81 GLN A CA 8
ATOM 11012 C C . GLN A 1 81 ? -11.798 9.402 -1.300 1.00 0.00 81 GLN A C 8
ATOM 11013 O O . GLN A 1 81 ? -13.025 9.420 -1.380 1.00 0.00 81 GLN A O 8
ATOM 11027 N N . ARG A 1 82 ? -11.111 9.681 -0.193 1.00 0.00 82 ARG A N 8
ATOM 11028 C CA . ARG A 1 82 ? -11.669 10.366 0.995 1.00 0.00 82 ARG A CA 8
ATOM 11029 C C . ARG A 1 82 ? -10.544 10.776 1.962 1.00 0.00 82 ARG A C 8
ATOM 11030 O O . ARG A 1 82 ? -9.515 10.108 2.058 1.00 0.00 82 ARG A O 8
ATOM 11051 N N . ARG A 1 83 ? -10.806 11.834 2.722 1.00 0.00 83 ARG A N 8
ATOM 11052 C CA . ARG A 1 83 ? -9.860 12.372 3.721 1.00 0.00 83 ARG A CA 8
ATOM 11053 C C . ARG A 1 83 ? -10.183 11.882 5.141 1.00 0.00 83 ARG A C 8
ATOM 11054 O O . ARG A 1 83 ? -11.087 12.391 5.802 1.00 0.00 83 ARG A O 8
ATOM 11075 N N . LYS A 1 84 ? -9.518 10.786 5.506 1.00 0.00 84 LYS A N 8
ATOM 11076 C CA . LYS A 1 84 ? -9.606 10.194 6.859 1.00 0.00 84 LYS A CA 8
ATOM 11077 C C . LYS A 1 84 ? -8.405 9.272 7.134 1.00 0.00 84 LYS A C 8
ATOM 11078 O O . LYS A 1 84 ? -8.293 8.177 6.586 1.00 0.00 84 LYS A O 8
ATOM 11097 N N . ALA A 1 85 ? -7.457 9.840 7.876 1.00 0.00 85 ALA A N 8
ATOM 11098 C CA . ALA A 1 85 ? -6.166 9.225 8.267 1.00 0.00 85 ALA A CA 8
ATOM 11099 C C . ALA A 1 85 ? -5.456 10.123 9.299 1.00 0.00 85 ALA A C 8
ATOM 11100 O O . ALA A 1 85 ? -5.893 11.250 9.529 1.00 0.00 85 ALA A O 8
ATOM 11107 N N . ASN A 1 86 ? -4.329 9.629 9.821 1.00 0.00 86 ASN A N 8
ATOM 11108 C CA . ASN A 1 86 ? -3.490 10.273 10.860 1.00 0.00 86 ASN A CA 8
ATOM 11109 C C . ASN A 1 86 ? -4.168 10.370 12.238 1.00 0.00 86 ASN A C 8
ATOM 11110 O O . ASN A 1 86 ? -5.386 10.271 12.368 1.00 0.00 86 ASN A O 8
ATOM 11121 N N . ARG A 1 87 ? -3.320 10.371 13.263 1.00 0.00 87 ARG A N 8
ATOM 11122 C CA . ARG A 1 87 ? -3.760 10.466 14.675 1.00 0.00 87 ARG A CA 8
ATOM 11123 C C . ARG A 1 87 ? -3.158 11.656 15.459 1.00 0.00 87 ARG A C 8
ATOM 11124 O O . ARG A 1 87 ? -3.283 11.669 16.705 1.00 0.00 87 ARG A O 8
ATOM 11145 N N . ALA A 1 1 ? 10.532 15.436 -13.148 1.00 0.00 1 ALA A N 9
ATOM 11146 C CA . ALA A 1 1 ? 9.720 16.033 -12.058 1.00 0.00 1 ALA A CA 9
ATOM 11147 C C . ALA A 1 1 ? 9.511 15.161 -10.791 1.00 0.00 1 ALA A C 9
ATOM 11148 O O . ALA A 1 1 ? 8.654 15.427 -9.949 1.00 0.00 1 ALA A O 9
ATOM 11155 N N . VAL A 1 2 ? 10.410 14.194 -10.616 1.00 0.00 2 VAL A N 9
ATOM 11156 C CA . VAL A 1 2 ? 10.376 13.202 -9.517 1.00 0.00 2 VAL A CA 9
ATOM 11157 C C . VAL A 1 2 ? 11.772 13.060 -8.890 1.00 0.00 2 VAL A C 9
ATOM 11158 O O . VAL A 1 2 ? 12.765 13.170 -9.605 1.00 0.00 2 VAL A O 9
ATOM 11171 N N . ASN A 1 3 ? 11.787 12.693 -7.608 1.00 0.00 3 ASN A N 9
ATOM 11172 C CA . ASN A 1 3 ? 13.002 12.560 -6.771 1.00 0.00 3 ASN A CA 9
ATOM 11173 C C . ASN A 1 3 ? 13.756 13.895 -6.611 1.00 0.00 3 ASN A C 9
ATOM 11174 O O . ASN A 1 3 ? 14.298 14.452 -7.562 1.00 0.00 3 ASN A O 9
ATOM 11185 N N . VAL A 1 4 ? 13.868 14.290 -5.345 1.00 0.00 4 VAL A N 9
ATOM 11186 C CA . VAL A 1 4 ? 14.361 15.624 -4.913 1.00 0.00 4 VAL A CA 9
ATOM 11187 C C . VAL A 1 4 ? 14.329 15.778 -3.375 1.00 0.00 4 VAL A C 9
ATOM 11188 O O . VAL A 1 4 ? 15.351 16.063 -2.760 1.00 0.00 4 VAL A O 9
ATOM 11201 N N . GLU A 1 5 ? 13.160 15.522 -2.787 1.00 0.00 5 GLU A N 9
ATOM 11202 C CA . GLU A 1 5 ? 12.929 15.555 -1.324 1.00 0.00 5 GLU A CA 9
ATOM 11203 C C . GLU A 1 5 ? 11.695 14.719 -0.923 1.00 0.00 5 GLU A C 9
ATOM 11204 O O . GLU A 1 5 ? 10.622 15.235 -0.618 1.00 0.00 5 GLU A O 9
ATOM 11216 N N . LYS A 1 6 ? 11.886 13.402 -0.987 1.00 0.00 6 LYS A N 9
ATOM 11217 C CA . LYS A 1 6 ? 10.843 12.390 -0.686 1.00 0.00 6 LYS A CA 9
ATOM 11218 C C . LYS A 1 6 ? 11.409 10.964 -0.783 1.00 0.00 6 LYS A C 9
ATOM 11219 O O . LYS A 1 6 ? 11.412 10.263 0.221 1.00 0.00 6 LYS A O 9
ATOM 11238 N N . GLN A 1 7 ? 11.875 10.589 -1.981 1.00 0.00 7 GLN A N 9
ATOM 11239 C CA . GLN A 1 7 ? 12.456 9.269 -2.315 1.00 0.00 7 GLN A CA 9
ATOM 11240 C C . GLN A 1 7 ? 13.349 8.635 -1.236 1.00 0.00 7 GLN A C 9
ATOM 11241 O O . GLN A 1 7 ? 14.554 8.879 -1.155 1.00 0.00 7 GLN A O 9
ATOM 11255 N N . LYS A 1 8 ? 12.692 7.866 -0.374 1.00 0.00 8 LYS A N 9
ATOM 11256 C CA . LYS A 1 8 ? 13.387 7.135 0.695 1.00 0.00 8 LYS A CA 9
ATOM 11257 C C . LYS A 1 8 ? 13.170 5.614 0.561 1.00 0.00 8 LYS A C 9
ATOM 11258 O O . LYS A 1 8 ? 12.087 5.105 0.869 1.00 0.00 8 LYS A O 9
ATOM 11277 N N . PRO A 1 9 ? 14.155 4.907 -0.013 1.00 0.00 9 PRO A N 9
ATOM 11278 C CA . PRO A 1 9 ? 14.108 3.442 -0.170 1.00 0.00 9 PRO A CA 9
ATOM 11279 C C . PRO A 1 9 ? 14.155 2.733 1.191 1.00 0.00 9 PRO A C 9
ATOM 11280 O O . PRO A 1 9 ? 15.152 2.780 1.910 1.00 0.00 9 PRO A O 9
ATOM 11291 N N . ALA A 1 10 ? 13.007 2.169 1.549 1.00 0.00 10 ALA A N 9
ATOM 11292 C CA . ALA A 1 10 ? 12.801 1.452 2.821 1.00 0.00 10 ALA A CA 9
ATOM 11293 C C . ALA A 1 10 ? 13.386 0.025 2.776 1.00 0.00 10 ALA A C 9
ATOM 11294 O O . ALA A 1 10 ? 12.703 -0.987 2.932 1.00 0.00 10 ALA A O 9
ATOM 11301 N N . VAL A 1 11 ? 14.701 0.006 2.555 1.00 0.00 11 VAL A N 9
ATOM 11302 C CA . VAL A 1 11 ? 15.528 -1.209 2.345 1.00 0.00 11 VAL A CA 9
ATOM 11303 C C . VAL A 1 11 ? 14.975 -1.976 1.109 1.00 0.00 11 VAL A C 9
ATOM 11304 O O . VAL A 1 11 ? 14.255 -1.405 0.288 1.00 0.00 11 VAL A O 9
ATOM 11317 N N . SER A 1 12 ? 15.526 -3.157 0.848 1.00 0.00 12 SER A N 9
ATOM 11318 C CA . SER A 1 12 ? 15.043 -4.091 -0.193 1.00 0.00 12 SER A CA 9
ATOM 11319 C C . SER A 1 12 ? 13.764 -4.811 0.270 1.00 0.00 12 SER A C 9
ATOM 11320 O O . SER A 1 12 ? 13.452 -4.862 1.460 1.00 0.00 12 SER A O 9
ATOM 11328 N N . VAL A 1 13 ? 13.066 -5.387 -0.704 1.00 0.00 13 VAL A N 9
ATOM 11329 C CA . VAL A 1 13 ? 11.870 -6.232 -0.486 1.00 0.00 13 VAL A CA 9
ATOM 11330 C C . VAL A 1 13 ? 12.220 -7.515 0.316 1.00 0.00 13 VAL A C 9
ATOM 11331 O O . VAL A 1 13 ? 13.323 -7.646 0.848 1.00 0.00 13 VAL A O 9
ATOM 11344 N N . ARG A 1 14 ? 11.305 -8.491 0.328 1.00 0.00 14 ARG A N 9
ATOM 11345 C CA . ARG A 1 14 ? 11.338 -9.729 1.143 1.00 0.00 14 ARG A CA 9
ATOM 11346 C C . ARG A 1 14 ? 11.131 -9.403 2.631 1.00 0.00 14 ARG A C 9
ATOM 11347 O O . ARG A 1 14 ? 10.024 -9.593 3.138 1.00 0.00 14 ARG A O 9
ATOM 11368 N N . LYS A 1 15 ? 12.065 -8.637 3.203 1.00 0.00 15 LYS A N 9
ATOM 11369 C CA . LYS A 1 15 ? 11.983 -8.161 4.596 1.00 0.00 15 LYS A CA 9
ATOM 11370 C C . LYS A 1 15 ? 11.277 -6.792 4.687 1.00 0.00 15 LYS A C 9
ATOM 11371 O O . LYS A 1 15 ? 11.815 -5.802 5.190 1.00 0.00 15 LYS A O 9
ATOM 11390 N N . SER A 1 16 ? 10.152 -6.687 3.977 1.00 0.00 16 SER A N 9
ATOM 11391 C CA . SER A 1 16 ? 9.212 -5.553 4.089 1.00 0.00 16 SER A CA 9
ATOM 11392 C C . SER A 1 16 ? 8.321 -5.674 5.340 1.00 0.00 16 SER A C 9
ATOM 11393 O O . SER A 1 16 ? 7.893 -4.670 5.921 1.00 0.00 16 SER A O 9
ATOM 11401 N N . VAL A 1 17 ? 8.051 -6.931 5.717 1.00 0.00 17 VAL A N 9
ATOM 11402 C CA . VAL A 1 17 ? 7.377 -7.362 6.958 1.00 0.00 17 VAL A CA 9
ATOM 11403 C C . VAL A 1 17 ? 8.336 -7.188 8.148 1.00 0.00 17 VAL A C 9
ATOM 11404 O O . VAL A 1 17 ? 9.456 -7.698 8.123 1.00 0.00 17 VAL A O 9
ATOM 11417 N N . GLN A 1 18 ? 7.850 -6.494 9.176 1.00 0.00 18 GLN A N 9
ATOM 11418 C CA . GLN A 1 18 ? 8.537 -6.409 10.481 1.00 0.00 18 GLN A CA 9
ATOM 11419 C C . GLN A 1 18 ? 7.569 -6.805 11.623 1.00 0.00 18 GLN A C 9
ATOM 11420 O O . GLN A 1 18 ? 6.429 -7.195 11.376 1.00 0.00 18 GLN A O 9
ATOM 11434 N N . ASP A 1 19 ? 7.993 -6.602 12.873 1.00 0.00 19 ASP A N 9
ATOM 11435 C CA . ASP A 1 19 ? 7.204 -6.902 14.095 1.00 0.00 19 ASP A CA 9
ATOM 11436 C C . ASP A 1 19 ? 5.963 -5.990 14.249 1.00 0.00 19 ASP A C 9
ATOM 11437 O O . ASP A 1 19 ? 6.021 -4.920 14.853 1.00 0.00 19 ASP A O 9
ATOM 11446 N N . ASP A 1 20 ? 4.874 -6.391 13.596 1.00 0.00 20 ASP A N 9
ATOM 11447 C CA . ASP A 1 20 ? 3.593 -5.641 13.520 1.00 0.00 20 ASP A CA 9
ATOM 11448 C C . ASP A 1 20 ? 3.674 -4.199 12.975 1.00 0.00 20 ASP A C 9
ATOM 11449 O O . ASP A 1 20 ? 2.779 -3.380 13.170 1.00 0.00 20 ASP A O 9
ATOM 11458 N N . HIS A 1 21 ? 4.680 -3.998 12.134 1.00 0.00 21 HIS A N 9
ATOM 11459 C CA . HIS A 1 21 ? 4.892 -2.748 11.382 1.00 0.00 21 HIS A CA 9
ATOM 11460 C C . HIS A 1 21 ? 5.452 -3.084 9.996 1.00 0.00 21 HIS A C 9
ATOM 11461 O O . HIS A 1 21 ? 6.201 -4.047 9.840 1.00 0.00 21 HIS A O 9
ATOM 11475 N N . ILE A 1 22 ? 4.822 -2.467 9.009 1.00 0.00 22 ILE A N 9
ATOM 11476 C CA . ILE A 1 22 ? 5.189 -2.607 7.590 1.00 0.00 22 ILE A CA 9
ATOM 11477 C C . ILE A 1 22 ? 5.865 -1.301 7.136 1.00 0.00 22 ILE A C 9
ATOM 11478 O O . ILE A 1 22 ? 5.442 -0.206 7.517 1.00 0.00 22 ILE A O 9
ATOM 11494 N N . VAL A 1 23 ? 7.012 -1.479 6.489 1.00 0.00 23 VAL A N 9
ATOM 11495 C CA . VAL A 1 23 ? 7.917 -0.368 6.130 1.00 0.00 23 VAL A CA 9
ATOM 11496 C C . VAL A 1 23 ? 7.442 0.406 4.883 1.00 0.00 23 VAL A C 9
ATOM 11497 O O . VAL A 1 23 ? 7.082 -0.188 3.864 1.00 0.00 23 VAL A O 9
ATOM 11510 N N . CYS A 1 24 ? 7.346 1.729 5.023 1.00 0.00 24 CYS A N 9
ATOM 11511 C CA . CYS A 1 24 ? 6.798 2.580 3.980 1.00 0.00 24 CYS A CA 9
ATOM 11512 C C . CYS A 1 24 ? 7.868 2.773 2.905 1.00 0.00 24 CYS A C 9
ATOM 11513 O O . CYS A 1 24 ? 8.915 3.365 3.165 1.00 0.00 24 CYS A O 9
ATOM 11520 N N . LEU A 1 25 ? 7.708 2.032 1.817 1.00 0.00 25 LEU A N 9
ATOM 11521 C CA . LEU A 1 25 ? 8.488 2.294 0.594 1.00 0.00 25 LEU A CA 9
ATOM 11522 C C . LEU A 1 25 ? 8.281 3.751 0.137 1.00 0.00 25 LEU A C 9
ATOM 11523 O O . LEU A 1 25 ? 7.314 4.401 0.530 1.00 0.00 25 LEU A O 9
ATOM 11539 N N . GLU A 1 26 ? 9.389 4.316 -0.337 1.00 0.00 26 GLU A N 9
ATOM 11540 C CA . GLU A 1 26 ? 9.527 5.738 -0.739 1.00 0.00 26 GLU A CA 9
ATOM 11541 C C . GLU A 1 26 ? 9.446 6.752 0.429 1.00 0.00 26 GLU A C 9
ATOM 11542 O O . GLU A 1 26 ? 9.822 7.902 0.230 1.00 0.00 26 GLU A O 9
ATOM 11554 N N . CYS A 1 27 ? 9.236 6.270 1.660 1.00 0.00 27 CYS A N 9
ATOM 11555 C CA . CYS A 1 27 ? 9.021 7.133 2.809 1.00 0.00 27 CYS A CA 9
ATOM 11556 C C . CYS A 1 27 ? 10.030 6.749 3.894 1.00 0.00 27 CYS A C 9
ATOM 11557 O O . CYS A 1 27 ? 10.778 7.596 4.379 1.00 0.00 27 CYS A O 9
ATOM 11564 N N . GLY A 1 28 ? 10.063 5.473 4.307 1.00 0.00 28 GLY A N 9
ATOM 11565 C CA . GLY A 1 28 ? 11.012 4.978 5.327 1.00 0.00 28 GLY A CA 9
ATOM 11566 C C . GLY A 1 28 ? 10.328 4.567 6.639 1.00 0.00 28 GLY A C 9
ATOM 11567 O O . GLY A 1 28 ? 10.576 3.480 7.154 1.00 0.00 28 GLY A O 9
ATOM 11571 N N . GLY A 1 29 ? 9.453 5.458 7.126 1.00 0.00 29 GLY A N 9
ATOM 11572 C CA . GLY A 1 29 ? 8.659 5.235 8.358 1.00 0.00 29 GLY A CA 9
ATOM 11573 C C . GLY A 1 29 ? 7.847 3.930 8.323 1.00 0.00 29 GLY A C 9
ATOM 11574 O O . GLY A 1 29 ? 7.384 3.494 7.273 1.00 0.00 29 GLY A O 9
ATOM 11578 N N . SER A 1 30 ? 7.644 3.358 9.502 1.00 0.00 30 SER A N 9
ATOM 11579 C CA . SER A 1 30 ? 6.925 2.074 9.654 1.00 0.00 30 SER A CA 9
ATOM 11580 C C . SER A 1 30 ? 5.643 2.191 10.480 1.00 0.00 30 SER A C 9
ATOM 11581 O O . SER A 1 30 ? 5.579 2.937 11.456 1.00 0.00 30 SER A O 9
ATOM 11589 N N . PHE A 1 31 ? 4.674 1.361 10.103 1.00 0.00 31 PHE A N 9
ATOM 11590 C CA . PHE A 1 31 ? 3.305 1.391 10.670 1.00 0.00 31 PHE A CA 9
ATOM 11591 C C . PHE A 1 31 ? 2.494 0.098 10.515 1.00 0.00 31 PHE A C 9
ATOM 11592 O O . PHE A 1 31 ? 2.805 -0.772 9.703 1.00 0.00 31 PHE A O 9
ATOM 11609 N N . LYS A 1 32 ? 1.449 -0.002 11.330 1.00 0.00 32 LYS A N 9
ATOM 11610 C CA . LYS A 1 32 ? 0.443 -1.084 11.261 1.00 0.00 32 LYS A CA 9
ATOM 11611 C C . LYS A 1 32 ? -0.445 -1.110 9.994 1.00 0.00 32 LYS A C 9
ATOM 11612 O O . LYS A 1 32 ? -1.233 -2.036 9.809 1.00 0.00 32 LYS A O 9
ATOM 11631 N N . SER A 1 33 ? -0.408 -0.042 9.197 1.00 0.00 33 SER A N 9
ATOM 11632 C CA . SER A 1 33 ? -1.122 0.030 7.903 1.00 0.00 33 SER A CA 9
ATOM 11633 C C . SER A 1 33 ? -0.496 1.059 6.954 1.00 0.00 33 SER A C 9
ATOM 11634 O O . SER A 1 33 ? -0.102 2.149 7.362 1.00 0.00 33 SER A O 9
ATOM 11642 N N . LEU A 1 34 ? -0.418 0.658 5.691 1.00 0.00 34 LEU A N 9
ATOM 11643 C CA . LEU A 1 34 ? 0.024 1.535 4.587 1.00 0.00 34 LEU A CA 9
ATOM 11644 C C . LEU A 1 34 ? -1.181 2.083 3.804 1.00 0.00 34 LEU A C 9
ATOM 11645 O O . LEU A 1 34 ? -1.160 3.253 3.443 1.00 0.00 34 LEU A O 9
ATOM 11661 N N . LYS A 1 35 ? -2.260 1.300 3.686 1.00 0.00 35 LYS A N 9
ATOM 11662 C CA . LYS A 1 35 ? -3.450 1.584 2.849 1.00 0.00 35 LYS A CA 9
ATOM 11663 C C . LYS A 1 35 ? -3.874 3.064 2.847 1.00 0.00 35 LYS A C 9
ATOM 11664 O O . LYS A 1 35 ? -3.803 3.722 1.811 1.00 0.00 35 LYS A O 9
ATOM 11683 N N . ARG A 1 36 ? -4.101 3.598 4.051 1.00 0.00 36 ARG A N 9
ATOM 11684 C CA . ARG A 1 36 ? -4.415 5.021 4.264 1.00 0.00 36 ARG A CA 9
ATOM 11685 C C . ARG A 1 36 ? -3.237 5.944 3.905 1.00 0.00 36 ARG A C 9
ATOM 11686 O O . ARG A 1 36 ? -3.316 6.599 2.871 1.00 0.00 36 ARG A O 9
ATOM 11707 N N . HIS A 1 37 ? -2.147 5.889 4.683 1.00 0.00 37 HIS A N 9
ATOM 11708 C CA . HIS A 1 37 ? -0.911 6.638 4.528 1.00 0.00 37 HIS A CA 9
ATOM 11709 C C . HIS A 1 37 ? -0.561 6.750 3.043 1.00 0.00 37 HIS A C 9
ATOM 11710 O O . HIS A 1 37 ? -0.201 7.824 2.565 1.00 0.00 37 HIS A O 9
ATOM 11724 N N . LEU A 1 38 ? -0.607 5.627 2.326 1.00 0.00 38 LEU A N 9
ATOM 11725 C CA . LEU A 1 38 ? -0.360 5.559 0.876 1.00 0.00 38 LEU A CA 9
ATOM 11726 C C . LEU A 1 38 ? -1.221 6.595 0.138 1.00 0.00 38 LEU A C 9
ATOM 11727 O O . LEU A 1 38 ? -0.730 7.702 -0.049 1.00 0.00 38 LEU A O 9
ATOM 11743 N N . THR A 1 39 ? -2.524 6.338 0.064 1.00 0.00 39 THR A N 9
ATOM 11744 C CA . THR A 1 39 ? -3.521 7.215 -0.592 1.00 0.00 39 THR A CA 9
ATOM 11745 C C . THR A 1 39 ? -3.569 8.651 -0.014 1.00 0.00 39 THR A C 9
ATOM 11746 O O . THR A 1 39 ? -3.941 9.580 -0.725 1.00 0.00 39 THR A O 9
ATOM 11757 N N . THR A 1 40 ? -3.220 8.808 1.263 1.00 0.00 40 THR A N 9
ATOM 11758 C CA . THR A 1 40 ? -3.042 10.112 1.948 1.00 0.00 40 THR A CA 9
ATOM 11759 C C . THR A 1 40 ? -1.834 10.928 1.431 1.00 0.00 40 THR A C 9
ATOM 11760 O O . THR A 1 40 ? -1.994 12.086 1.062 1.00 0.00 40 THR A O 9
ATOM 11771 N N . HIS A 1 41 ? -0.624 10.400 1.625 1.00 0.00 41 HIS A N 9
ATOM 11772 C CA . HIS A 1 41 ? 0.634 11.131 1.340 1.00 0.00 41 HIS A CA 9
ATOM 11773 C C . HIS A 1 41 ? 1.125 10.982 -0.108 1.00 0.00 41 HIS A C 9
ATOM 11774 O O . HIS A 1 41 ? 0.992 11.907 -0.905 1.00 0.00 41 HIS A O 9
ATOM 11788 N N . HIS A 1 42 ? 1.709 9.820 -0.412 1.00 0.00 42 HIS A N 9
ATOM 11789 C CA . HIS A 1 42 ? 2.052 9.403 -1.762 1.00 0.00 42 HIS A CA 9
ATOM 11790 C C . HIS A 1 42 ? 0.799 9.432 -2.641 1.00 0.00 42 HIS A C 9
ATOM 11791 O O . HIS A 1 42 ? 0.887 9.666 -3.845 1.00 0.00 42 HIS A O 9
ATOM 11805 N N . SER A 1 43 ? -0.411 9.343 -2.089 1.00 0.00 43 SER A N 9
ATOM 11806 C CA . SER A 1 43 ? -1.705 9.294 -2.817 1.00 0.00 43 SER A CA 9
ATOM 11807 C C . SER A 1 43 ? -1.857 7.953 -3.571 1.00 0.00 43 SER A C 9
ATOM 11808 O O . SER A 1 43 ? -1.219 6.966 -3.204 1.00 0.00 43 SER A O 9
ATOM 11816 N N . MET A 1 44 ? -2.795 7.888 -4.523 1.00 0.00 44 MET A N 9
ATOM 11817 C CA . MET A 1 44 ? -3.031 6.736 -5.434 1.00 0.00 44 MET A CA 9
ATOM 11818 C C . MET A 1 44 ? -3.565 5.464 -4.743 1.00 0.00 44 MET A C 9
ATOM 11819 O O . MET A 1 44 ? -3.728 5.403 -3.526 1.00 0.00 44 MET A O 9
ATOM 11833 N N . THR A 1 45 ? -4.010 4.516 -5.568 1.00 0.00 45 THR A N 9
ATOM 11834 C CA . THR A 1 45 ? -4.511 3.202 -5.100 1.00 0.00 45 THR A CA 9
ATOM 11835 C C . THR A 1 45 ? -3.352 2.252 -4.725 1.00 0.00 45 THR A C 9
ATOM 11836 O O . THR A 1 45 ? -2.327 2.259 -5.414 1.00 0.00 45 THR A O 9
ATOM 11847 N N . PRO A 1 46 ? -3.552 1.348 -3.752 1.00 0.00 46 PRO A N 9
ATOM 11848 C CA . PRO A 1 46 ? -2.529 0.360 -3.339 1.00 0.00 46 PRO A CA 9
ATOM 11849 C C . PRO A 1 46 ? -2.000 -0.511 -4.493 1.00 0.00 46 PRO A C 9
ATOM 11850 O O . PRO A 1 46 ? -0.790 -0.595 -4.691 1.00 0.00 46 PRO A O 9
ATOM 11861 N N . GLU A 1 47 ? -2.908 -0.983 -5.350 1.00 0.00 47 GLU A N 9
ATOM 11862 C CA . GLU A 1 47 ? -2.531 -1.725 -6.574 1.00 0.00 47 GLU A CA 9
ATOM 11863 C C . GLU A 1 47 ? -1.714 -0.913 -7.594 1.00 0.00 47 GLU A C 9
ATOM 11864 O O . GLU A 1 47 ? -0.689 -1.397 -8.065 1.00 0.00 47 GLU A O 9
ATOM 11876 N N . GLU A 1 48 ? -2.074 0.351 -7.819 1.00 0.00 48 GLU A N 9
ATOM 11877 C CA . GLU A 1 48 ? -1.281 1.237 -8.700 1.00 0.00 48 GLU A CA 9
ATOM 11878 C C . GLU A 1 48 ? 0.118 1.515 -8.113 1.00 0.00 48 GLU A C 9
ATOM 11879 O O . GLU A 1 48 ? 1.117 1.435 -8.826 1.00 0.00 48 GLU A O 9
ATOM 11891 N N . TYR A 1 49 ? 0.176 1.672 -6.789 1.00 0.00 49 TYR A N 9
ATOM 11892 C CA . TYR A 1 49 ? 1.445 1.836 -6.054 1.00 0.00 49 TYR A CA 9
ATOM 11893 C C . TYR A 1 49 ? 2.401 0.636 -6.174 1.00 0.00 49 TYR A C 9
ATOM 11894 O O . TYR A 1 49 ? 3.611 0.838 -6.281 1.00 0.00 49 TYR A O 9
ATOM 11912 N N . ARG A 1 50 ? 1.860 -0.584 -6.228 1.00 0.00 50 ARG A N 9
ATOM 11913 C CA . ARG A 1 50 ? 2.700 -1.781 -6.455 1.00 0.00 50 ARG A CA 9
ATOM 11914 C C . ARG A 1 50 ? 3.504 -1.676 -7.763 1.00 0.00 50 ARG A C 9
ATOM 11915 O O . ARG A 1 50 ? 4.704 -1.931 -7.746 1.00 0.00 50 ARG A O 9
ATOM 11936 N N . GLU A 1 51 ? 2.886 -1.101 -8.797 1.00 0.00 51 GLU A N 9
ATOM 11937 C CA . GLU A 1 51 ? 3.523 -0.881 -10.111 1.00 0.00 51 GLU A CA 9
ATOM 11938 C C . GLU A 1 51 ? 4.724 0.084 -10.029 1.00 0.00 51 GLU A C 9
ATOM 11939 O O . GLU A 1 51 ? 5.785 -0.245 -10.553 1.00 0.00 51 GLU A O 9
ATOM 11951 N N . LYS A 1 52 ? 4.613 1.112 -9.181 1.00 0.00 52 LYS A N 9
ATOM 11952 C CA . LYS A 1 52 ? 5.703 2.071 -8.880 1.00 0.00 52 LYS A CA 9
ATOM 11953 C C . LYS A 1 52 ? 6.998 1.359 -8.434 1.00 0.00 52 LYS A C 9
ATOM 11954 O O . LYS A 1 52 ? 8.042 1.526 -9.060 1.00 0.00 52 LYS A O 9
ATOM 11973 N N . TRP A 1 53 ? 6.872 0.492 -7.432 1.00 0.00 53 TRP A N 9
ATOM 11974 C CA . TRP A 1 53 ? 7.997 -0.325 -6.928 1.00 0.00 53 TRP A CA 9
ATOM 11975 C C . TRP A 1 53 ? 8.182 -1.687 -7.626 1.00 0.00 53 TRP A C 9
ATOM 11976 O O . TRP A 1 53 ? 9.034 -2.483 -7.233 1.00 0.00 53 TRP A O 9
ATOM 11997 N N . ASP A 1 54 ? 7.427 -1.913 -8.705 1.00 0.00 54 ASP A N 9
ATOM 11998 C CA . ASP A 1 54 ? 7.347 -3.196 -9.448 1.00 0.00 54 ASP A CA 9
ATOM 11999 C C . ASP A 1 54 ? 7.038 -4.417 -8.543 1.00 0.00 54 ASP A C 9
ATOM 12000 O O . ASP A 1 54 ? 7.193 -5.567 -8.952 1.00 0.00 54 ASP A O 9
ATOM 12009 N N . LEU A 1 55 ? 6.347 -4.143 -7.438 1.00 0.00 55 LEU A N 9
ATOM 12010 C CA . LEU A 1 55 ? 6.126 -5.072 -6.310 1.00 0.00 55 LEU A CA 9
ATOM 12011 C C . LEU A 1 55 ? 5.388 -6.382 -6.648 1.00 0.00 55 LEU A C 9
ATOM 12012 O O . LEU A 1 55 ? 4.162 -6.375 -6.796 1.00 0.00 55 LEU A O 9
ATOM 12028 N N . PRO A 1 56 ? 6.107 -7.515 -6.612 1.00 0.00 56 PRO A N 9
ATOM 12029 C CA . PRO A 1 56 ? 5.533 -8.838 -6.931 1.00 0.00 56 PRO A CA 9
ATOM 12030 C C . PRO A 1 56 ? 4.328 -9.170 -6.040 1.00 0.00 56 PRO A C 9
ATOM 12031 O O . PRO A 1 56 ? 4.208 -8.675 -4.919 1.00 0.00 56 PRO A O 9
ATOM 12042 N N . VAL A 1 57 ? 3.369 -9.833 -6.684 1.00 0.00 57 VAL A N 9
ATOM 12043 C CA . VAL A 1 57 ? 2.057 -10.257 -6.133 1.00 0.00 57 VAL A CA 9
ATOM 12044 C C . VAL A 1 57 ? 1.214 -9.128 -5.491 1.00 0.00 57 VAL A C 9
ATOM 12045 O O . VAL A 1 57 ? 0.258 -9.393 -4.766 1.00 0.00 57 VAL A O 9
ATOM 12058 N N . ASP A 1 58 ? 1.468 -7.877 -5.894 1.00 0.00 58 ASP A N 9
ATOM 12059 C CA . ASP A 1 58 ? 0.850 -6.672 -5.292 1.00 0.00 58 ASP A CA 9
ATOM 12060 C C . ASP A 1 58 ? 0.839 -6.693 -3.756 1.00 0.00 58 ASP A C 9
ATOM 12061 O O . ASP A 1 58 ? -0.198 -6.804 -3.101 1.00 0.00 58 ASP A O 9
ATOM 12070 N N . TYR A 1 59 ? 2.063 -6.646 -3.230 1.00 0.00 59 TYR A N 9
ATOM 12071 C CA . TYR A 1 59 ? 2.398 -6.686 -1.795 1.00 0.00 59 TYR A CA 9
ATOM 12072 C C . TYR A 1 59 ? 1.391 -5.933 -0.897 1.00 0.00 59 TYR A C 9
ATOM 12073 O O . TYR A 1 59 ? 1.065 -4.785 -1.203 1.00 0.00 59 TYR A O 9
ATOM 12091 N N . PRO A 1 60 ? 0.932 -6.540 0.211 1.00 0.00 60 PRO A N 9
ATOM 12092 C CA . PRO A 1 60 ? -0.131 -5.973 1.062 1.00 0.00 60 PRO A CA 9
ATOM 12093 C C . PRO A 1 60 ? 0.205 -4.610 1.684 1.00 0.00 60 PRO A C 9
ATOM 12094 O O . PRO A 1 60 ? 1.312 -4.364 2.156 1.00 0.00 60 PRO A O 9
ATOM 12105 N N . MET A 1 61 ? -0.836 -3.784 1.755 1.00 0.00 61 MET A N 9
ATOM 12106 C CA . MET A 1 61 ? -0.785 -2.453 2.397 1.00 0.00 61 MET A CA 9
ATOM 12107 C C . MET A 1 61 ? -1.420 -2.411 3.803 1.00 0.00 61 MET A C 9
ATOM 12108 O O . MET A 1 61 ? -1.813 -1.359 4.309 1.00 0.00 61 MET A O 9
ATOM 12122 N N . VAL A 1 62 ? -1.385 -3.547 4.489 1.00 0.00 62 VAL A N 9
ATOM 12123 C CA . VAL A 1 62 ? -1.974 -3.698 5.841 1.00 0.00 62 VAL A CA 9
ATOM 12124 C C . VAL A 1 62 ? -0.925 -4.401 6.726 1.00 0.00 62 VAL A C 9
ATOM 12125 O O . VAL A 1 62 ? 0.084 -4.883 6.210 1.00 0.00 62 VAL A O 9
ATOM 12138 N N . ALA A 1 63 ? -1.107 -4.342 8.047 1.00 0.00 63 ALA A N 9
ATOM 12139 C CA . ALA A 1 63 ? -0.232 -5.005 9.041 1.00 0.00 63 ALA A CA 9
ATOM 12140 C C . ALA A 1 63 ? 0.294 -6.376 8.573 1.00 0.00 63 ALA A C 9
ATOM 12141 O O . ALA A 1 63 ? -0.498 -7.183 8.076 1.00 0.00 63 ALA A O 9
ATOM 12148 N N . PRO A 1 64 ? 1.578 -6.676 8.835 1.00 0.00 64 PRO A N 9
ATOM 12149 C CA . PRO A 1 64 ? 2.270 -7.876 8.320 1.00 0.00 64 PRO A CA 9
ATOM 12150 C C . PRO A 1 64 ? 1.554 -9.225 8.494 1.00 0.00 64 PRO A C 9
ATOM 12151 O O . PRO A 1 64 ? 1.767 -10.128 7.689 1.00 0.00 64 PRO A O 9
ATOM 12162 N N . ALA A 1 65 ? 0.784 -9.373 9.574 1.00 0.00 65 ALA A N 9
ATOM 12163 C CA . ALA A 1 65 ? -0.079 -10.550 9.798 1.00 0.00 65 ALA A CA 9
ATOM 12164 C C . ALA A 1 65 ? -1.537 -10.192 10.174 1.00 0.00 65 ALA A C 9
ATOM 12165 O O . ALA A 1 65 ? -2.172 -10.849 10.998 1.00 0.00 65 ALA A O 9
ATOM 12172 N N . TYR A 1 66 ? -2.081 -9.160 9.523 1.00 0.00 66 TYR A N 9
ATOM 12173 C CA . TYR A 1 66 ? -3.439 -8.640 9.810 1.00 0.00 66 TYR A CA 9
ATOM 12174 C C . TYR A 1 66 ? -4.569 -9.659 9.564 1.00 0.00 66 TYR A C 9
ATOM 12175 O O . TYR A 1 66 ? -5.504 -9.759 10.356 1.00 0.00 66 TYR A O 9
ATOM 12193 N N . ALA A 1 67 ? -4.487 -10.316 8.406 1.00 0.00 67 ALA A N 9
ATOM 12194 C CA . ALA A 1 67 ? -5.451 -11.295 7.856 1.00 0.00 67 ALA A CA 9
ATOM 12195 C C . ALA A 1 67 ? -4.902 -11.809 6.509 1.00 0.00 67 ALA A C 9
ATOM 12196 O O . ALA A 1 67 ? -3.846 -11.360 6.061 1.00 0.00 67 ALA A O 9
ATOM 12203 N N . GLU A 1 68 ? -5.624 -12.743 5.883 1.00 0.00 68 GLU A N 9
ATOM 12204 C CA . GLU A 1 68 ? -5.359 -13.239 4.507 1.00 0.00 68 GLU A CA 9
ATOM 12205 C C . GLU A 1 68 ? -4.030 -14.036 4.460 1.00 0.00 68 GLU A C 9
ATOM 12206 O O . GLU A 1 68 ? -3.823 -14.887 5.319 1.00 0.00 68 GLU A O 9
ATOM 12218 N N . ALA A 1 69 ? -3.263 -13.908 3.372 1.00 0.00 69 ALA A N 9
ATOM 12219 C CA . ALA A 1 69 ? -1.911 -14.492 3.187 1.00 0.00 69 ALA A CA 9
ATOM 12220 C C . ALA A 1 69 ? -1.717 -15.971 3.602 1.00 0.00 69 ALA A C 9
ATOM 12221 O O . ALA A 1 69 ? -0.715 -16.362 4.199 1.00 0.00 69 ALA A O 9
ATOM 12228 N N . ARG A 1 70 ? -2.620 -16.815 3.106 1.00 0.00 70 ARG A N 9
ATOM 12229 C CA . ARG A 1 70 ? -2.599 -18.263 3.418 1.00 0.00 70 ARG A CA 9
ATOM 12230 C C . ARG A 1 70 ? -2.330 -19.169 2.194 1.00 0.00 70 ARG A C 9
ATOM 12231 O O . ARG A 1 70 ? -2.684 -20.345 2.169 1.00 0.00 70 ARG A O 9
ATOM 12252 N N . SER A 1 71 ? -1.662 -18.608 1.182 1.00 0.00 71 SER A N 9
ATOM 12253 C CA . SER A 1 71 ? -1.386 -19.226 -0.145 1.00 0.00 71 SER A CA 9
ATOM 12254 C C . SER A 1 71 ? -2.589 -19.857 -0.889 1.00 0.00 71 SER A C 9
ATOM 12255 O O . SER A 1 71 ? -2.449 -20.459 -1.952 1.00 0.00 71 SER A O 9
ATOM 12263 N N . ARG A 1 72 ? -3.788 -19.610 -0.359 1.00 0.00 72 ARG A N 9
ATOM 12264 C CA . ARG A 1 72 ? -5.080 -20.066 -0.904 1.00 0.00 72 ARG A CA 9
ATOM 12265 C C . ARG A 1 72 ? -6.171 -19.072 -0.458 1.00 0.00 72 ARG A C 9
ATOM 12266 O O . ARG A 1 72 ? -6.896 -19.273 0.515 1.00 0.00 72 ARG A O 9
ATOM 12287 N N . LEU A 1 73 ? -6.066 -17.884 -1.051 1.00 0.00 73 LEU A N 9
ATOM 12288 C CA . LEU A 1 73 ? -6.979 -16.756 -0.779 1.00 0.00 73 LEU A CA 9
ATOM 12289 C C . LEU A 1 73 ? -7.842 -16.439 -2.014 1.00 0.00 73 LEU A C 9
ATOM 12290 O O . LEU A 1 73 ? -9.020 -16.778 -2.026 1.00 0.00 73 LEU A O 9
ATOM 12306 N N . ALA A 1 74 ? -7.207 -15.906 -3.067 1.00 0.00 74 ALA A N 9
ATOM 12307 C CA . ALA A 1 74 ? -7.847 -15.487 -4.341 1.00 0.00 74 ALA A CA 9
ATOM 12308 C C . ALA A 1 74 ? -8.900 -14.373 -4.166 1.00 0.00 74 ALA A C 9
ATOM 12309 O O . ALA A 1 74 ? -9.230 -13.995 -3.046 1.00 0.00 74 ALA A O 9
ATOM 12316 N N . LYS A 1 75 ? -9.202 -13.694 -5.275 1.00 0.00 75 LYS A N 9
ATOM 12317 C CA . LYS A 1 75 ? -10.156 -12.557 -5.337 1.00 0.00 75 LYS A CA 9
ATOM 12318 C C . LYS A 1 75 ? -9.887 -11.445 -4.300 1.00 0.00 75 LYS A C 9
ATOM 12319 O O . LYS A 1 75 ? -10.641 -11.216 -3.356 1.00 0.00 75 LYS A O 9
ATOM 12338 N N . GLU A 1 76 ? -8.835 -10.678 -4.578 1.00 0.00 76 GLU A N 9
ATOM 12339 C CA . GLU A 1 76 ? -8.374 -9.599 -3.679 1.00 0.00 76 GLU A CA 9
ATOM 12340 C C . GLU A 1 76 ? -7.610 -8.527 -4.477 1.00 0.00 76 GLU A C 9
ATOM 12341 O O . GLU A 1 76 ? -6.444 -8.707 -4.822 1.00 0.00 76 GLU A O 9
ATOM 12353 N N . MET A 1 77 ? -8.367 -7.523 -4.915 1.00 0.00 77 MET A N 9
ATOM 12354 C CA . MET A 1 77 ? -7.846 -6.367 -5.683 1.00 0.00 77 MET A CA 9
ATOM 12355 C C . MET A 1 77 ? -8.834 -5.184 -5.600 1.00 0.00 77 MET A C 9
ATOM 12356 O O . MET A 1 77 ? -9.627 -4.933 -6.508 1.00 0.00 77 MET A O 9
ATOM 12370 N N . GLY A 1 78 ? -8.812 -4.526 -4.432 1.00 0.00 78 GLY A N 9
ATOM 12371 C CA . GLY A 1 78 ? -9.685 -3.368 -4.128 1.00 0.00 78 GLY A CA 9
ATOM 12372 C C . GLY A 1 78 ? -11.169 -3.647 -4.426 1.00 0.00 78 GLY A C 9
ATOM 12373 O O . GLY A 1 78 ? -11.680 -4.736 -4.170 1.00 0.00 78 GLY A O 9
ATOM 12377 N N . LEU A 1 79 ? -11.821 -2.632 -4.986 1.00 0.00 79 LEU A N 9
ATOM 12378 C CA . LEU A 1 79 ? -13.208 -2.740 -5.476 1.00 0.00 79 LEU A CA 9
ATOM 12379 C C . LEU A 1 79 ? -13.201 -3.154 -6.954 1.00 0.00 79 LEU A C 9
ATOM 12380 O O . LEU A 1 79 ? -12.621 -2.467 -7.795 1.00 0.00 79 LEU A O 9
ATOM 12396 N N . GLY A 1 80 ? -13.899 -4.266 -7.226 1.00 0.00 80 GLY A N 9
ATOM 12397 C CA . GLY A 1 80 ? -14.052 -4.832 -8.588 1.00 0.00 80 GLY A CA 9
ATOM 12398 C C . GLY A 1 80 ? -14.602 -3.851 -9.642 1.00 0.00 80 GLY A C 9
ATOM 12399 O O . GLY A 1 80 ? -14.384 -4.030 -10.840 1.00 0.00 80 GLY A O 9
ATOM 12403 N N . GLN A 1 81 ? -15.440 -2.927 -9.181 1.00 0.00 81 GLN A N 9
ATOM 12404 C CA . GLN A 1 81 ? -15.984 -1.829 -10.000 1.00 0.00 81 GLN A CA 9
ATOM 12405 C C . GLN A 1 81 ? -15.951 -0.529 -9.183 1.00 0.00 81 GLN A C 9
ATOM 12406 O O . GLN A 1 81 ? -16.251 -0.538 -7.989 1.00 0.00 81 GLN A O 9
ATOM 12420 N N . ARG A 1 82 ? -15.534 0.549 -9.844 1.00 0.00 82 ARG A N 9
ATOM 12421 C CA . ARG A 1 82 ? -15.415 1.896 -9.242 1.00 0.00 82 ARG A CA 9
ATOM 12422 C C . ARG A 1 82 ? -15.372 3.017 -10.290 1.00 0.00 82 ARG A C 9
ATOM 12423 O O . ARG A 1 82 ? -14.990 2.792 -11.436 1.00 0.00 82 ARG A O 9
ATOM 12444 N N . ARG A 1 83 ? -15.988 4.130 -9.899 1.00 0.00 83 ARG A N 9
ATOM 12445 C CA . ARG A 1 83 ? -16.124 5.340 -10.739 1.00 0.00 83 ARG A CA 9
ATOM 12446 C C . ARG A 1 83 ? -15.594 6.654 -10.137 1.00 0.00 83 ARG A C 9
ATOM 12447 O O . ARG A 1 83 ? -14.831 7.356 -10.792 1.00 0.00 83 ARG A O 9
ATOM 12468 N N . LYS A 1 84 ? -15.956 6.923 -8.879 1.00 0.00 84 LYS A N 9
ATOM 12469 C CA . LYS A 1 84 ? -15.689 8.195 -8.167 1.00 0.00 84 LYS A CA 9
ATOM 12470 C C . LYS A 1 84 ? -16.181 9.446 -8.918 1.00 0.00 84 LYS A C 9
ATOM 12471 O O . LYS A 1 84 ? -15.461 10.106 -9.661 1.00 0.00 84 LYS A O 9
ATOM 12490 N N . ALA A 1 85 ? -17.469 9.706 -8.702 1.00 0.00 85 ALA A N 9
ATOM 12491 C CA . ALA A 1 85 ? -18.200 10.831 -9.325 1.00 0.00 85 ALA A CA 9
ATOM 12492 C C . ALA A 1 85 ? -18.536 11.955 -8.329 1.00 0.00 85 ALA A C 9
ATOM 12493 O O . ALA A 1 85 ? -18.446 13.134 -8.663 1.00 0.00 85 ALA A O 9
ATOM 12500 N N . ASN A 1 86 ? -19.012 11.568 -7.145 1.00 0.00 86 ASN A N 9
ATOM 12501 C CA . ASN A 1 86 ? -19.216 12.491 -6.012 1.00 0.00 86 ASN A CA 9
ATOM 12502 C C . ASN A 1 86 ? -17.851 12.962 -5.475 1.00 0.00 86 ASN A C 9
ATOM 12503 O O . ASN A 1 86 ? -16.884 12.202 -5.467 1.00 0.00 86 ASN A O 9
ATOM 12514 N N . ARG A 1 87 ? -17.853 14.157 -4.894 1.00 0.00 87 ARG A N 9
ATOM 12515 C CA . ARG A 1 87 ? -16.632 14.84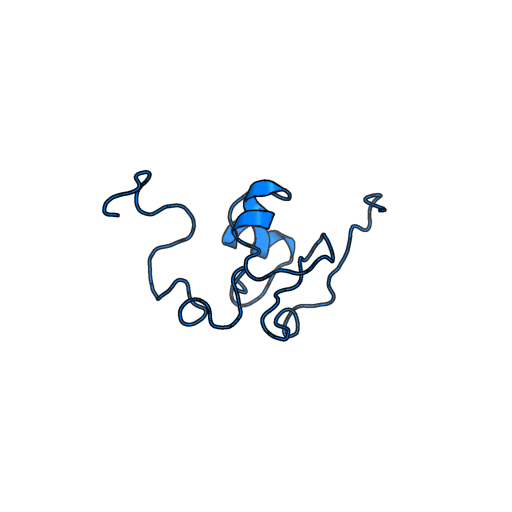3 -4.408 1.00 0.00 87 ARG A CA 9
ATOM 12516 C C . ARG A 1 87 ? -15.733 14.032 -3.445 1.00 0.00 87 ARG A C 9
ATOM 12517 O O . ARG A 1 87 ? -14.508 14.278 -3.475 1.00 0.00 87 ARG A O 9
ATOM 12538 N N . ALA A 1 1 ? 4.920 17.182 4.965 1.00 0.00 1 ALA A N 10
ATOM 12539 C CA . ALA A 1 1 ? 5.235 16.416 6.195 1.00 0.00 1 ALA A CA 10
ATOM 12540 C C . ALA A 1 1 ? 6.355 15.356 6.078 1.00 0.00 1 ALA A C 10
ATOM 12541 O O . ALA A 1 1 ? 7.314 15.386 6.847 1.00 0.00 1 ALA A O 10
ATOM 12548 N N . VAL A 1 2 ? 6.333 14.576 4.997 1.00 0.00 2 VAL A N 10
ATOM 12549 C CA . VAL A 1 2 ? 7.308 13.479 4.784 1.00 0.00 2 VAL A CA 10
ATOM 12550 C C . VAL A 1 2 ? 8.354 13.763 3.688 1.00 0.00 2 VAL A C 10
ATOM 12551 O O . VAL A 1 2 ? 8.768 12.887 2.928 1.00 0.00 2 VAL A O 10
ATOM 12564 N N . ASN A 1 3 ? 8.949 14.944 3.822 1.00 0.00 3 ASN A N 10
ATOM 12565 C CA . ASN A 1 3 ? 9.889 15.501 2.830 1.00 0.00 3 ASN A CA 10
ATOM 12566 C C . ASN A 1 3 ? 11.068 16.205 3.516 1.00 0.00 3 ASN A C 10
ATOM 12567 O O . ASN A 1 3 ? 11.056 16.372 4.733 1.00 0.00 3 ASN A O 10
ATOM 12578 N N . VAL A 1 4 ? 12.114 16.463 2.727 1.00 0.00 4 VAL A N 10
ATOM 12579 C CA . VAL A 1 4 ? 13.413 17.078 3.108 1.00 0.00 4 VAL A CA 10
ATOM 12580 C C . VAL A 1 4 ? 14.313 16.185 3.993 1.00 0.00 4 VAL A C 10
ATOM 12581 O O . VAL A 1 4 ? 15.529 16.171 3.828 1.00 0.00 4 VAL A O 10
ATOM 12594 N N . GLU A 1 5 ? 13.680 15.447 4.905 1.00 0.00 5 GLU A N 10
ATOM 12595 C CA . GLU A 1 5 ? 14.287 14.387 5.731 1.00 0.00 5 GLU A CA 10
ATOM 12596 C C . GLU A 1 5 ? 13.224 13.347 6.122 1.00 0.00 5 GLU A C 10
ATOM 12597 O O . GLU A 1 5 ? 12.548 13.479 7.141 1.00 0.00 5 GLU A O 10
ATOM 12609 N N . LYS A 1 6 ? 13.006 12.420 5.186 1.00 0.00 6 LYS A N 10
ATOM 12610 C CA . LYS A 1 6 ? 12.061 11.287 5.310 1.00 0.00 6 LYS A CA 10
ATOM 12611 C C . LYS A 1 6 ? 12.178 10.359 4.087 1.00 0.00 6 LYS A C 10
ATOM 12612 O O . LYS A 1 6 ? 12.965 9.419 4.145 1.00 0.00 6 LYS A O 10
ATOM 12631 N N . GLN A 1 7 ? 11.523 10.731 2.977 1.00 0.00 7 GLN A N 10
ATOM 12632 C CA . GLN A 1 7 ? 11.476 10.016 1.680 1.00 0.00 7 GLN A CA 10
ATOM 12633 C C . GLN A 1 7 ? 12.742 9.211 1.326 1.00 0.00 7 GLN A C 10
ATOM 12634 O O . GLN A 1 7 ? 13.774 9.772 0.957 1.00 0.00 7 GLN A O 10
ATOM 12648 N N . LYS A 1 8 ? 12.692 7.931 1.692 1.00 0.00 8 LYS A N 10
ATOM 12649 C CA . LYS A 1 8 ? 13.765 6.969 1.369 1.00 0.00 8 LYS A CA 10
ATOM 12650 C C . LYS A 1 8 ? 13.280 5.596 0.859 1.00 0.00 8 LYS A C 10
ATOM 12651 O O . LYS A 1 8 ? 12.147 5.190 1.149 1.00 0.00 8 LYS A O 10
ATOM 12670 N N . PRO A 1 9 ? 14.111 4.896 0.068 1.00 0.00 9 PRO A N 10
ATOM 12671 C CA . PRO A 1 9 ? 13.892 3.480 -0.281 1.00 0.00 9 PRO A CA 10
ATOM 12672 C C . PRO A 1 9 ? 14.039 2.566 0.941 1.00 0.00 9 PRO A C 10
ATOM 12673 O O . PRO A 1 9 ? 15.138 2.321 1.439 1.00 0.00 9 PRO A O 10
ATOM 12684 N N . ALA A 1 10 ? 12.888 2.202 1.502 1.00 0.00 10 ALA A N 10
ATOM 12685 C CA . ALA A 1 10 ? 12.784 1.249 2.624 1.00 0.00 10 ALA A CA 10
ATOM 12686 C C . ALA A 1 10 ? 13.052 -0.199 2.162 1.00 0.00 10 ALA A C 10
ATOM 12687 O O . ALA A 1 10 ? 12.181 -1.069 2.132 1.00 0.00 10 ALA A O 10
ATOM 12694 N N . VAL A 1 11 ? 14.299 -0.376 1.725 1.00 0.00 11 VAL A N 10
ATOM 12695 C CA . VAL A 1 11 ? 14.871 -1.594 1.103 1.00 0.00 11 VAL A CA 10
ATOM 12696 C C . VAL A 1 11 ? 13.980 -2.220 0.008 1.00 0.00 11 VAL A C 10
ATOM 12697 O O . VAL A 1 11 ? 13.276 -1.508 -0.708 1.00 0.00 11 VAL A O 10
ATOM 12710 N N . SER A 1 12 ? 14.210 -3.502 -0.260 1.00 0.00 12 SER A N 10
ATOM 12711 C CA . SER A 1 12 ? 13.345 -4.321 -1.130 1.00 0.00 12 SER A CA 10
ATOM 12712 C C . SER A 1 12 ? 12.328 -5.082 -0.268 1.00 0.00 12 SER A C 10
ATOM 12713 O O . SER A 1 12 ? 12.614 -5.463 0.870 1.00 0.00 12 SER A O 10
ATOM 12721 N N . VAL A 1 13 ? 11.233 -5.436 -0.935 1.00 0.00 13 VAL A N 10
ATOM 12722 C CA . VAL A 1 13 ? 10.078 -6.187 -0.400 1.00 0.00 13 VAL A CA 10
ATOM 12723 C C . VAL A 1 13 ? 10.425 -7.415 0.475 1.00 0.00 13 VAL A C 10
ATOM 12724 O O . VAL A 1 13 ? 9.682 -7.732 1.402 1.00 0.00 13 VAL A O 10
ATOM 12737 N N . ARG A 1 14 ? 11.576 -8.035 0.193 1.00 0.00 14 ARG A N 10
ATOM 12738 C CA . ARG A 1 14 ? 12.194 -9.115 0.994 1.00 0.00 14 ARG A CA 10
ATOM 12739 C C . ARG A 1 14 ? 12.033 -8.961 2.518 1.00 0.00 14 ARG A C 10
ATOM 12740 O O . ARG A 1 14 ? 11.790 -9.953 3.202 1.00 0.00 14 ARG A O 10
ATOM 12761 N N . LYS A 1 15 ? 12.201 -7.732 3.009 1.00 0.00 15 LYS A N 10
ATOM 12762 C CA . LYS A 1 15 ? 11.972 -7.402 4.430 1.00 0.00 15 LYS A CA 10
ATOM 12763 C C . LYS A 1 15 ? 11.061 -6.170 4.641 1.00 0.00 15 LYS A C 10
ATOM 12764 O O . LYS A 1 15 ? 11.337 -5.273 5.437 1.00 0.00 15 LYS A O 10
ATOM 12783 N N . SER A 1 16 ? 9.998 -6.091 3.838 1.00 0.00 16 SER A N 10
ATOM 12784 C CA . SER A 1 16 ? 8.893 -5.132 4.082 1.00 0.00 16 SER A CA 10
ATOM 12785 C C . SER A 1 16 ? 8.045 -5.506 5.312 1.00 0.00 16 SER A C 10
ATOM 12786 O O . SER A 1 16 ? 7.405 -4.650 5.925 1.00 0.00 16 SER A O 10
ATOM 12794 N N . VAL A 1 17 ? 7.970 -6.817 5.556 1.00 0.00 17 VAL A N 10
ATOM 12795 C CA . VAL A 1 17 ? 7.413 -7.450 6.771 1.00 0.00 17 VAL A CA 10
ATOM 12796 C C . VAL A 1 17 ? 8.389 -7.263 7.947 1.00 0.00 17 VAL A C 10
ATOM 12797 O O . VAL A 1 17 ? 9.557 -7.647 7.874 1.00 0.00 17 VAL A O 10
ATOM 12810 N N . GLN A 1 18 ? 7.882 -6.611 8.988 1.00 0.00 18 GLN A N 10
ATOM 12811 C CA . GLN A 1 18 ? 8.584 -6.472 10.284 1.00 0.00 18 GLN A CA 10
ATOM 12812 C C . GLN A 1 18 ? 7.647 -6.910 11.434 1.00 0.00 18 GLN A C 10
ATOM 12813 O O . GLN A 1 18 ? 6.538 -7.383 11.183 1.00 0.00 18 GLN A O 10
ATOM 12827 N N . ASP A 1 19 ? 8.054 -6.696 12.690 1.00 0.00 19 ASP A N 10
ATOM 12828 C CA . ASP A 1 19 ? 7.263 -7.074 13.891 1.00 0.00 19 ASP A CA 10
ATOM 12829 C C . ASP A 1 19 ? 5.967 -6.251 14.066 1.00 0.00 19 ASP A C 10
ATOM 12830 O O . ASP A 1 19 ? 5.910 -5.278 14.817 1.00 0.00 19 ASP A O 10
ATOM 12839 N N . ASP A 1 20 ? 4.934 -6.652 13.327 1.00 0.00 20 ASP A N 10
ATOM 12840 C CA . ASP A 1 20 ? 3.625 -5.957 13.236 1.00 0.00 20 ASP A CA 10
ATOM 12841 C C . ASP A 1 20 ? 3.700 -4.480 12.794 1.00 0.00 20 ASP A C 10
ATOM 12842 O O . ASP A 1 20 ? 2.881 -3.643 13.167 1.00 0.00 20 ASP A O 10
ATOM 12851 N N . HIS A 1 21 ? 4.670 -4.218 11.925 1.00 0.00 21 HIS A N 10
ATOM 12852 C CA . HIS A 1 21 ? 4.879 -2.914 11.272 1.00 0.00 21 HIS A CA 10
ATOM 12853 C C . HIS A 1 21 ? 5.462 -3.135 9.869 1.00 0.00 21 HIS A C 10
ATOM 12854 O O . HIS A 1 21 ? 6.237 -4.068 9.664 1.00 0.00 21 HIS A O 10
ATOM 12868 N N . ILE A 1 22 ? 4.769 -2.533 8.910 1.00 0.00 22 ILE A N 10
ATOM 12869 C CA . ILE A 1 22 ? 5.106 -2.596 7.475 1.00 0.00 22 ILE A CA 10
ATOM 12870 C C . ILE A 1 22 ? 5.760 -1.264 7.069 1.00 0.00 22 ILE A C 10
ATOM 12871 O O . ILE A 1 22 ? 5.215 -0.183 7.300 1.00 0.00 22 ILE A O 10
ATOM 12887 N N . VAL A 1 23 ? 6.992 -1.405 6.590 1.00 0.00 23 VAL A N 10
ATOM 12888 C CA . VAL A 1 23 ? 7.867 -0.271 6.233 1.00 0.00 23 VAL A CA 10
ATOM 12889 C C . VAL A 1 23 ? 7.405 0.477 4.962 1.00 0.00 23 VAL A C 10
ATOM 12890 O O . VAL A 1 23 ? 7.080 -0.124 3.937 1.00 0.00 23 VAL A O 10
ATOM 12903 N N . CYS A 1 24 ? 7.293 1.798 5.096 1.00 0.00 24 CYS A N 10
ATOM 12904 C CA . CYS A 1 24 ? 6.763 2.665 4.057 1.00 0.00 24 CYS A CA 10
ATOM 12905 C C . CYS A 1 24 ? 7.846 2.859 2.994 1.00 0.00 24 CYS A C 10
ATOM 12906 O O . CYS A 1 24 ? 8.903 3.421 3.275 1.00 0.00 24 CYS A O 10
ATOM 12913 N N . LEU A 1 25 ? 7.651 2.212 1.849 1.00 0.00 25 LEU A N 10
ATOM 12914 C CA . LEU A 1 25 ? 8.480 2.468 0.654 1.00 0.00 25 LEU A CA 10
ATOM 12915 C C . LEU A 1 25 ? 8.261 3.905 0.153 1.00 0.00 25 LEU A C 10
ATOM 12916 O O . LEU A 1 25 ? 7.196 4.493 0.339 1.00 0.00 25 LEU A O 10
ATOM 12932 N N . GLU A 1 26 ? 9.375 4.497 -0.272 1.00 0.00 26 GLU A N 10
ATOM 12933 C CA . GLU A 1 26 ? 9.521 5.930 -0.622 1.00 0.00 26 GLU A CA 10
ATOM 12934 C C . GLU A 1 26 ? 9.220 6.894 0.552 1.00 0.00 26 GLU A C 10
ATOM 12935 O O . GLU A 1 26 ? 9.035 8.093 0.347 1.00 0.00 26 GLU A O 10
ATOM 12947 N N . CYS A 1 27 ? 9.217 6.394 1.788 1.00 0.00 27 CYS A N 10
ATOM 12948 C CA . CYS A 1 27 ? 8.986 7.249 2.939 1.00 0.00 27 CYS A CA 10
ATOM 12949 C C . CYS A 1 27 ? 9.979 6.857 4.036 1.00 0.00 27 CYS A C 10
ATOM 12950 O O . CYS A 1 27 ? 10.708 7.703 4.549 1.00 0.00 27 CYS A O 10
ATOM 12957 N N . GLY A 1 28 ? 9.993 5.582 4.452 1.00 0.00 28 GLY A N 10
ATOM 12958 C CA . GLY A 1 28 ? 10.927 5.092 5.488 1.00 0.00 28 GLY A CA 10
ATOM 12959 C C . GLY A 1 28 ? 10.233 4.641 6.778 1.00 0.00 28 GLY A C 10
ATOM 12960 O O . GLY A 1 28 ? 10.445 3.520 7.236 1.00 0.00 28 GLY A O 10
ATOM 12964 N N . GLY A 1 29 ? 9.409 5.543 7.337 1.00 0.00 29 GLY A N 10
ATOM 12965 C CA . GLY A 1 29 ? 8.602 5.269 8.549 1.00 0.00 29 GLY A CA 10
ATOM 12966 C C . GLY A 1 29 ? 7.772 3.979 8.432 1.00 0.00 29 GLY A C 10
ATOM 12967 O O . GLY A 1 29 ? 7.374 3.582 7.339 1.00 0.00 29 GLY A O 10
ATOM 12971 N N . SER A 1 30 ? 7.527 3.330 9.566 1.00 0.00 30 SER A N 10
ATOM 12972 C CA . SER A 1 30 ? 6.826 2.029 9.587 1.00 0.00 30 SER A CA 10
ATOM 12973 C C . SER A 1 30 ? 5.580 2.070 10.481 1.00 0.00 30 SER A C 10
ATOM 12974 O O . SER A 1 30 ? 5.528 2.820 11.456 1.00 0.00 30 SER A O 10
ATOM 12982 N N . PHE A 1 31 ? 4.592 1.256 10.109 1.00 0.00 31 PHE A N 10
ATOM 12983 C CA . PHE A 1 31 ? 3.231 1.268 10.697 1.00 0.00 31 PHE A CA 10
ATOM 12984 C C . PHE A 1 31 ? 2.393 0.010 10.425 1.00 0.00 31 PHE A C 10
ATOM 12985 O O . PHE A 1 31 ? 2.762 -0.847 9.627 1.00 0.00 31 PHE A O 10
ATOM 13002 N N . LYS A 1 32 ? 1.276 -0.103 11.140 1.00 0.00 32 LYS A N 10
ATOM 13003 C CA . LYS A 1 32 ? 0.268 -1.158 10.913 1.00 0.00 32 LYS A CA 10
ATOM 13004 C C . LYS A 1 32 ? -0.543 -1.080 9.606 1.00 0.00 32 LYS A C 10
ATOM 13005 O O . LYS A 1 32 ? -1.011 -2.105 9.112 1.00 0.00 32 LYS A O 10
ATOM 13024 N N . SER A 1 33 ? -0.768 0.120 9.071 1.00 0.00 33 SER A N 10
ATOM 13025 C CA . SER A 1 33 ? -1.442 0.277 7.766 1.00 0.00 33 SER A CA 10
ATOM 13026 C C . SER A 1 33 ? -0.766 1.299 6.846 1.00 0.00 33 SER A C 10
ATOM 13027 O O . SER A 1 33 ? -0.569 2.457 7.208 1.00 0.00 33 SER A O 10
ATOM 13035 N N . LEU A 1 34 ? -0.303 0.796 5.704 1.00 0.00 34 LEU A N 10
ATOM 13036 C CA . LEU A 1 34 ? 0.203 1.657 4.618 1.00 0.00 34 LEU A CA 10
ATOM 13037 C C . LEU A 1 34 ? -0.937 2.252 3.774 1.00 0.00 34 LEU A C 10
ATOM 13038 O O . LEU A 1 34 ? -0.911 3.455 3.547 1.00 0.00 34 LEU A O 10
ATOM 13054 N N . LYS A 1 35 ? -2.014 1.491 3.546 1.00 0.00 35 LYS A N 10
ATOM 13055 C CA . LYS A 1 35 ? -3.199 1.901 2.747 1.00 0.00 35 LYS A CA 10
ATOM 13056 C C . LYS A 1 35 ? -3.615 3.379 2.922 1.00 0.00 35 LYS A C 10
ATOM 13057 O O . LYS A 1 35 ? -3.477 4.161 1.984 1.00 0.00 35 LYS A O 10
ATOM 13076 N N . ARG A 1 36 ? -4.042 3.751 4.133 1.00 0.00 36 ARG A N 10
ATOM 13077 C CA . ARG A 1 36 ? -4.409 5.143 4.472 1.00 0.00 36 ARG A CA 10
ATOM 13078 C C . ARG A 1 36 ? -3.300 6.157 4.151 1.00 0.00 36 ARG A C 10
ATOM 13079 O O . ARG A 1 36 ? -3.457 6.948 3.226 1.00 0.00 36 ARG A O 10
ATOM 13100 N N . HIS A 1 37 ? -2.181 6.053 4.875 1.00 0.00 37 HIS A N 10
ATOM 13101 C CA . HIS A 1 37 ? -0.950 6.804 4.704 1.00 0.00 37 HIS A CA 10
ATOM 13102 C C . HIS A 1 37 ? -0.679 7.012 3.213 1.00 0.00 37 HIS A C 10
ATOM 13103 O O . HIS A 1 37 ? -0.387 8.127 2.780 1.00 0.00 37 HIS A O 10
ATOM 13117 N N . LEU A 1 38 ? -0.684 5.904 2.475 1.00 0.00 38 LEU A N 10
ATOM 13118 C CA . LEU A 1 38 ? -0.459 5.848 1.023 1.00 0.00 38 LEU A CA 10
ATOM 13119 C C . LEU A 1 38 ? -1.369 6.860 0.321 1.00 0.00 38 LEU A C 10
ATOM 13120 O O . LEU A 1 38 ? -0.923 7.993 0.195 1.00 0.00 38 LEU A O 10
ATOM 13136 N N . THR A 1 39 ? -2.672 6.585 0.309 1.00 0.00 39 THR A N 10
ATOM 13137 C CA . THR A 1 39 ? -3.697 7.438 -0.335 1.00 0.00 39 THR A CA 10
ATOM 13138 C C . THR A 1 39 ? -3.721 8.898 0.183 1.00 0.00 39 THR A C 10
ATOM 13139 O O . THR A 1 39 ? -4.053 9.803 -0.578 1.00 0.00 39 THR A O 10
ATOM 13150 N N . THR A 1 40 ? -3.371 9.108 1.453 1.00 0.00 40 THR A N 10
ATOM 13151 C CA . THR A 1 40 ? -3.185 10.442 2.078 1.00 0.00 40 THR A CA 10
ATOM 13152 C C . THR A 1 40 ? -1.957 11.228 1.561 1.00 0.00 40 THR A C 10
ATOM 13153 O O . THR A 1 40 ? -2.054 12.430 1.323 1.00 0.00 40 THR A O 10
ATOM 13164 N N . HIS A 1 41 ? -0.777 10.615 1.640 1.00 0.00 41 HIS A N 10
ATOM 13165 C CA . HIS A 1 41 ? 0.518 11.275 1.351 1.00 0.00 41 HIS A CA 10
ATOM 13166 C C . HIS A 1 41 ? 1.013 11.057 -0.089 1.00 0.00 41 HIS A C 10
ATOM 13167 O O . HIS A 1 41 ? 0.865 11.943 -0.928 1.00 0.00 41 HIS A O 10
ATOM 13181 N N . HIS A 1 42 ? 1.603 9.888 -0.345 1.00 0.00 42 HIS A N 10
ATOM 13182 C CA . HIS A 1 42 ? 1.919 9.393 -1.674 1.00 0.00 42 HIS A CA 10
ATOM 13183 C C . HIS A 1 42 ? 0.652 9.382 -2.532 1.00 0.00 42 HIS A C 10
ATOM 13184 O O . HIS A 1 42 ? 0.718 9.565 -3.747 1.00 0.00 42 HIS A O 10
ATOM 13198 N N . SER A 1 43 ? -0.562 9.366 -1.983 1.00 0.00 43 SER A N 10
ATOM 13199 C CA . SER A 1 43 ? -1.848 9.274 -2.729 1.00 0.00 43 SER A CA 10
ATOM 13200 C C . SER A 1 43 ? -1.959 7.924 -3.468 1.00 0.00 43 SER A C 10
ATOM 13201 O O . SER A 1 43 ? -1.152 7.025 -3.238 1.00 0.00 43 SER A O 10
ATOM 13209 N N . MET A 1 44 ? -2.989 7.763 -4.306 1.00 0.00 44 MET A N 10
ATOM 13210 C CA . MET A 1 44 ? -3.267 6.562 -5.139 1.00 0.00 44 MET A CA 10
ATOM 13211 C C . MET A 1 44 ? -3.687 5.308 -4.342 1.00 0.00 44 MET A C 10
ATOM 13212 O O . MET A 1 44 ? -3.838 5.332 -3.119 1.00 0.00 44 MET A O 10
ATOM 13226 N N . THR A 1 45 ? -4.054 4.266 -5.093 1.00 0.00 45 THR A N 10
ATOM 13227 C CA . THR A 1 45 ? -4.420 2.934 -4.559 1.00 0.00 45 THR A CA 10
ATOM 13228 C C . THR A 1 45 ? -3.171 2.094 -4.228 1.00 0.00 45 THR A C 10
ATOM 13229 O O . THR A 1 45 ? -2.182 2.172 -4.967 1.00 0.00 45 THR A O 10
ATOM 13240 N N . PRO A 1 46 ? -3.252 1.189 -3.235 1.00 0.00 46 PRO A N 10
ATOM 13241 C CA . PRO A 1 46 ? -2.145 0.276 -2.881 1.00 0.00 46 PRO A CA 10
ATOM 13242 C C . PRO A 1 46 ? -1.654 -0.598 -4.047 1.00 0.00 46 PRO A C 10
ATOM 13243 O O . PRO A 1 46 ? -0.448 -0.687 -4.277 1.00 0.00 46 PRO A O 10
ATOM 13254 N N . GLU A 1 47 ? -2.585 -1.142 -4.838 1.00 0.00 47 GLU A N 10
ATOM 13255 C CA . GLU A 1 47 ? -2.244 -1.857 -6.088 1.00 0.00 47 GLU A CA 10
ATOM 13256 C C . GLU A 1 47 ? -1.497 -1.015 -7.135 1.00 0.00 47 GLU A C 10
ATOM 13257 O O . GLU A 1 47 ? -0.454 -1.448 -7.620 1.00 0.00 47 GLU A O 10
ATOM 13269 N N . GLU A 1 48 ? -1.943 0.220 -7.392 1.00 0.00 48 GLU A N 10
ATOM 13270 C CA . GLU A 1 48 ? -1.234 1.118 -8.331 1.00 0.00 48 GLU A CA 10
ATOM 13271 C C . GLU A 1 48 ? 0.177 1.460 -7.824 1.00 0.00 48 GLU A C 10
ATOM 13272 O O . GLU A 1 48 ? 1.159 1.206 -8.522 1.00 0.00 48 GLU A O 10
ATOM 13284 N N . TYR A 1 49 ? 0.266 1.755 -6.524 1.00 0.00 49 TYR A N 10
ATOM 13285 C CA . TYR A 1 49 ? 1.540 1.945 -5.804 1.00 0.00 49 TYR A CA 10
ATOM 13286 C C . TYR A 1 49 ? 2.526 0.777 -5.990 1.00 0.00 49 TYR A C 10
ATOM 13287 O O . TYR A 1 49 ? 3.714 1.011 -6.226 1.00 0.00 49 TYR A O 10
ATOM 13305 N N . ARG A 1 50 ? 2.024 -0.461 -5.932 1.00 0.00 50 ARG A N 10
ATOM 13306 C CA . ARG A 1 50 ? 2.872 -1.654 -6.117 1.00 0.00 50 ARG A CA 10
ATOM 13307 C C . ARG A 1 50 ? 3.594 -1.675 -7.472 1.00 0.00 50 ARG A C 10
ATOM 13308 O O . ARG A 1 50 ? 4.756 -2.071 -7.519 1.00 0.00 50 ARG A O 10
ATOM 13329 N N . GLU A 1 51 ? 2.949 -1.135 -8.512 1.00 0.00 51 GLU A N 10
ATOM 13330 C CA . GLU A 1 51 ? 3.542 -1.027 -9.859 1.00 0.00 51 GLU A CA 10
ATOM 13331 C C . GLU A 1 51 ? 4.762 -0.086 -9.879 1.00 0.00 51 GLU A C 10
ATOM 13332 O O . GLU A 1 51 ? 5.805 -0.478 -10.397 1.00 0.00 51 GLU A O 10
ATOM 13344 N N . LYS A 1 52 ? 4.671 1.043 -9.168 1.00 0.00 52 LYS A N 10
ATOM 13345 C CA . LYS A 1 52 ? 5.772 2.020 -9.008 1.00 0.00 52 LYS A CA 10
ATOM 13346 C C . LYS A 1 52 ? 7.078 1.343 -8.543 1.00 0.00 52 LYS A C 10
ATOM 13347 O O . LYS A 1 52 ? 8.076 1.355 -9.259 1.00 0.00 52 LYS A O 10
ATOM 13366 N N . TRP A 1 53 ? 6.999 0.667 -7.399 1.00 0.00 53 TRP A N 10
ATOM 13367 C CA . TRP A 1 53 ? 8.112 -0.129 -6.841 1.00 0.00 53 TRP A CA 10
ATOM 13368 C C . TRP A 1 53 ? 8.328 -1.514 -7.482 1.00 0.00 53 TRP A C 10
ATOM 13369 O O . TRP A 1 53 ? 9.225 -2.261 -7.093 1.00 0.00 53 TRP A O 10
ATOM 13390 N N . ASP A 1 54 ? 7.465 -1.853 -8.440 1.00 0.00 54 ASP A N 10
ATOM 13391 C CA . ASP A 1 54 ? 7.403 -3.151 -9.150 1.00 0.00 54 ASP A CA 10
ATOM 13392 C C . ASP A 1 54 ? 7.277 -4.377 -8.213 1.00 0.00 54 ASP A C 10
ATOM 13393 O O . ASP A 1 54 ? 7.629 -5.494 -8.596 1.00 0.00 54 ASP A O 10
ATOM 13402 N N . LEU A 1 55 ? 6.579 -4.204 -7.086 1.00 0.00 55 LEU A N 10
ATOM 13403 C CA . LEU A 1 55 ? 6.503 -5.220 -6.010 1.00 0.00 55 LEU A CA 10
ATOM 13404 C C . LEU A 1 55 ? 5.987 -6.604 -6.453 1.00 0.00 55 LEU A C 10
ATOM 13405 O O . LEU A 1 55 ? 4.792 -6.764 -6.730 1.00 0.00 55 LEU A O 10
ATOM 13421 N N . PRO A 1 56 ? 6.868 -7.618 -6.446 1.00 0.00 56 PRO A N 10
ATOM 13422 C CA . PRO A 1 56 ? 6.492 -9.004 -6.784 1.00 0.00 56 PRO A CA 10
ATOM 13423 C C . PRO A 1 56 ? 5.395 -9.541 -5.855 1.00 0.00 56 PRO A C 10
ATOM 13424 O O . PRO A 1 56 ? 5.151 -9.005 -4.774 1.00 0.00 56 PRO A O 10
ATOM 13435 N N . VAL A 1 57 ? 4.601 -10.431 -6.447 1.00 0.00 57 VAL A N 10
ATOM 13436 C CA . VAL A 1 57 ? 3.372 -11.038 -5.879 1.00 0.00 57 VAL A CA 10
ATOM 13437 C C . VAL A 1 57 ? 2.323 -10.021 -5.359 1.00 0.00 57 VAL A C 10
ATOM 13438 O O . VAL A 1 57 ? 1.438 -10.357 -4.573 1.00 0.00 57 VAL A O 10
ATOM 13451 N N . ASP A 1 58 ? 2.392 -8.782 -5.862 1.00 0.00 58 ASP A N 10
ATOM 13452 C CA . ASP A 1 58 ? 1.528 -7.646 -5.458 1.00 0.00 58 ASP A CA 10
ATOM 13453 C C . ASP A 1 58 ? 1.390 -7.455 -3.932 1.00 0.00 58 ASP A C 10
ATOM 13454 O O . ASP A 1 58 ? 0.327 -7.097 -3.426 1.00 0.00 58 ASP A O 10
ATOM 13463 N N . TYR A 1 59 ? 2.497 -7.740 -3.240 1.00 0.00 59 TYR A N 10
ATOM 13464 C CA . TYR A 1 59 ? 2.684 -7.694 -1.775 1.00 0.00 59 TYR A CA 10
ATOM 13465 C C . TYR A 1 59 ? 1.680 -6.827 -0.981 1.00 0.00 59 TYR A C 10
ATOM 13466 O O . TYR A 1 59 ? 1.533 -5.648 -1.301 1.00 0.00 59 TYR A O 10
ATOM 13484 N N . PRO A 1 60 ? 1.120 -7.322 0.134 1.00 0.00 60 PRO A N 10
ATOM 13485 C CA . PRO A 1 60 ? 0.132 -6.573 0.937 1.00 0.00 60 PRO A CA 10
ATOM 13486 C C . PRO A 1 60 ? 0.670 -5.290 1.587 1.00 0.00 60 PRO A C 10
ATOM 13487 O O . PRO A 1 60 ? 1.605 -5.296 2.385 1.00 0.00 60 PRO A O 10
ATOM 13498 N N . MET A 1 61 ? -0.064 -4.206 1.339 1.00 0.00 61 MET A N 10
ATOM 13499 C CA . MET A 1 61 ? 0.216 -2.862 1.892 1.00 0.00 61 MET A CA 10
ATOM 13500 C C . MET A 1 61 ? -0.364 -2.596 3.299 1.00 0.00 61 MET A C 10
ATOM 13501 O O . MET A 1 61 ? -0.744 -1.478 3.663 1.00 0.00 61 MET A O 10
ATOM 13515 N N . VAL A 1 62 ? -0.417 -3.656 4.099 1.00 0.00 62 VAL A N 10
ATOM 13516 C CA . VAL A 1 62 ? -0.994 -3.628 5.462 1.00 0.00 62 VAL A CA 10
ATOM 13517 C C . VAL A 1 62 ? -0.105 -4.506 6.366 1.00 0.00 62 VAL A C 10
ATOM 13518 O O . VAL A 1 62 ? 0.774 -5.210 5.868 1.00 0.00 62 VAL A O 10
ATOM 13531 N N . ALA A 1 63 ? -0.256 -4.360 7.684 1.00 0.00 63 ALA A N 10
ATOM 13532 C CA . ALA A 1 63 ? 0.453 -5.156 8.708 1.00 0.00 63 ALA A CA 10
ATOM 13533 C C . ALA A 1 63 ? 0.614 -6.638 8.308 1.00 0.00 63 ALA A C 10
ATOM 13534 O O . ALA A 1 63 ? -0.368 -7.242 7.865 1.00 0.00 63 ALA A O 10
ATOM 13541 N N . PRO A 1 64 ? 1.781 -7.241 8.595 1.00 0.00 64 PRO A N 10
ATOM 13542 C CA . PRO A 1 64 ? 2.151 -8.593 8.121 1.00 0.00 64 PRO A CA 10
ATOM 13543 C C . PRO A 1 64 ? 1.110 -9.705 8.321 1.00 0.00 64 PRO A C 10
ATOM 13544 O O . PRO A 1 64 ? 1.058 -10.633 7.519 1.00 0.00 64 PRO A O 10
ATOM 13555 N N . ALA A 1 65 ? 0.354 -9.640 9.418 1.00 0.00 65 ALA A N 10
ATOM 13556 C CA . ALA A 1 65 ? -0.782 -10.551 9.665 1.00 0.00 65 ALA A CA 10
ATOM 13557 C C . ALA A 1 65 ? -2.086 -9.827 10.075 1.00 0.00 65 ALA A C 10
ATOM 13558 O O . ALA A 1 65 ? -2.797 -10.244 10.989 1.00 0.00 65 ALA A O 10
ATOM 13565 N N . TYR A 1 66 ? -2.397 -8.725 9.387 1.00 0.00 66 TYR A N 10
ATOM 13566 C CA . TYR A 1 66 ? -3.601 -7.910 9.682 1.00 0.00 66 TYR A CA 10
ATOM 13567 C C . TYR A 1 66 ? -4.929 -8.663 9.469 1.00 0.00 66 TYR A C 10
ATOM 13568 O O . TYR A 1 66 ? -5.851 -8.545 10.272 1.00 0.00 66 TYR A O 10
ATOM 13586 N N . ALA A 1 67 ? -5.009 -9.335 8.320 1.00 0.00 67 ALA A N 10
ATOM 13587 C CA . ALA A 1 67 ? -6.144 -10.151 7.835 1.00 0.00 67 ALA A CA 10
ATOM 13588 C C . ALA A 1 67 ? -5.742 -10.774 6.489 1.00 0.00 67 ALA A C 10
ATOM 13589 O O . ALA A 1 67 ? -4.888 -10.229 5.787 1.00 0.00 67 ALA A O 10
ATOM 13596 N N . GLU A 1 68 ? -6.327 -11.934 6.180 1.00 0.00 68 GLU A N 10
ATOM 13597 C CA . GLU A 1 68 ? -6.122 -12.677 4.911 1.00 0.00 68 GLU A CA 10
ATOM 13598 C C . GLU A 1 68 ? -4.641 -13.111 4.766 1.00 0.00 68 GLU A C 10
ATOM 13599 O O . GLU A 1 68 ? -4.038 -13.507 5.762 1.00 0.00 68 GLU A O 10
ATOM 13611 N N . ALA A 1 69 ? -4.124 -13.187 3.534 1.00 0.00 69 ALA A N 10
ATOM 13612 C CA . ALA A 1 69 ? -2.712 -13.497 3.196 1.00 0.00 69 ALA A CA 10
ATOM 13613 C C . ALA A 1 69 ? -2.171 -14.830 3.760 1.00 0.00 69 ALA A C 10
ATOM 13614 O O . ALA A 1 69 ? -0.964 -15.054 3.862 1.00 0.00 69 ALA A O 10
ATOM 13621 N N . ARG A 1 70 ? -3.082 -15.793 3.871 1.00 0.00 70 ARG A N 10
ATOM 13622 C CA . ARG A 1 70 ? -2.800 -17.119 4.451 1.00 0.00 70 ARG A CA 10
ATOM 13623 C C . ARG A 1 70 ? -3.372 -18.213 3.541 1.00 0.00 70 ARG A C 10
ATOM 13624 O O . ARG A 1 70 ? -4.361 -17.972 2.851 1.00 0.00 70 ARG A O 10
ATOM 13645 N N . SER A 1 71 ? -2.591 -19.285 3.393 1.00 0.00 71 SER A N 10
ATOM 13646 C CA . SER A 1 71 ? -2.898 -20.498 2.592 1.00 0.00 71 SER A CA 10
ATOM 13647 C C . SER A 1 71 ? -3.522 -20.196 1.215 1.00 0.00 71 SER A C 10
ATOM 13648 O O . SER A 1 71 ? -4.725 -19.977 1.081 1.00 0.00 71 SER A O 10
ATOM 13656 N N . ARG A 1 72 ? -2.648 -20.129 0.207 1.00 0.00 72 ARG A N 10
ATOM 13657 C CA . ARG A 1 72 ? -2.933 -19.612 -1.160 1.00 0.00 72 ARG A CA 10
ATOM 13658 C C . ARG A 1 72 ? -3.326 -18.108 -1.192 1.00 0.00 72 ARG A C 10
ATOM 13659 O O . ARG A 1 72 ? -3.654 -17.542 -2.237 1.00 0.00 72 ARG A O 10
ATOM 13680 N N . LEU A 1 73 ? -3.122 -17.424 -0.061 1.00 0.00 73 LEU A N 10
ATOM 13681 C CA . LEU A 1 73 ? -3.316 -15.969 0.149 1.00 0.00 73 LEU A CA 10
ATOM 13682 C C . LEU A 1 73 ? -4.770 -15.475 0.040 1.00 0.00 73 LEU A C 10
ATOM 13683 O O . LEU A 1 73 ? -5.312 -15.023 1.051 1.00 0.00 73 LEU A O 10
ATOM 13699 N N . ALA A 1 74 ? -5.273 -15.442 -1.203 1.00 0.00 74 ALA A N 10
ATOM 13700 C CA . ALA A 1 74 ? -6.608 -14.970 -1.662 1.00 0.00 74 ALA A CA 10
ATOM 13701 C C . ALA A 1 74 ? -6.639 -14.596 -3.156 1.00 0.00 74 ALA A C 10
ATOM 13702 O O . ALA A 1 74 ? -7.598 -14.913 -3.852 1.00 0.00 74 ALA A O 10
ATOM 13709 N N . LYS A 1 75 ? -5.625 -13.842 -3.596 1.00 0.00 75 LYS A N 10
ATOM 13710 C CA . LYS A 1 75 ? -5.515 -13.271 -4.962 1.00 0.00 75 LYS A CA 10
ATOM 13711 C C . LYS A 1 75 ? -6.723 -12.438 -5.443 1.00 0.00 75 LYS A C 10
ATOM 13712 O O . LYS A 1 75 ? -7.132 -12.485 -6.603 1.00 0.00 75 LYS A O 10
ATOM 13731 N N . GLU A 1 76 ? -7.200 -11.569 -4.547 1.00 0.00 76 GLU A N 10
ATOM 13732 C CA . GLU A 1 76 ? -8.360 -10.692 -4.816 1.00 0.00 76 GLU A CA 10
ATOM 13733 C C . GLU A 1 76 ? -8.390 -9.461 -3.884 1.00 0.00 76 GLU A C 10
ATOM 13734 O O . GLU A 1 76 ? -9.300 -9.286 -3.075 1.00 0.00 76 GLU A O 10
ATOM 13746 N N . MET A 1 77 ? -7.391 -8.596 -4.070 1.00 0.00 77 MET A N 10
ATOM 13747 C CA . MET A 1 77 ? -7.167 -7.317 -3.347 1.00 0.00 77 MET A CA 10
ATOM 13748 C C . MET A 1 77 ? -7.404 -7.284 -1.818 1.00 0.00 77 MET A C 10
ATOM 13749 O O . MET A 1 77 ? -6.448 -7.367 -1.049 1.00 0.00 77 MET A O 10
ATOM 13763 N N . GLY A 1 78 ? -8.675 -7.155 -1.417 1.00 0.00 78 GLY A N 10
ATOM 13764 C CA . GLY A 1 78 ? -9.118 -7.072 -0.014 1.00 0.00 78 GLY A CA 10
ATOM 13765 C C . GLY A 1 78 ? -10.587 -6.633 0.011 1.00 0.00 78 GLY A C 10
ATOM 13766 O O . GLY A 1 78 ? -11.422 -7.213 -0.678 1.00 0.00 78 GLY A O 10
ATOM 13770 N N . LEU A 1 79 ? -10.757 -5.423 0.536 1.00 0.00 79 LEU A N 10
ATOM 13771 C CA . LEU A 1 79 ? -12.052 -4.719 0.700 1.00 0.00 79 LEU A CA 10
ATOM 13772 C C . LEU A 1 79 ? -11.854 -3.301 1.255 1.00 0.00 79 LEU A C 10
ATOM 13773 O O . LEU A 1 79 ? -12.248 -2.324 0.621 1.00 0.00 79 LEU A O 10
ATOM 13789 N N . GLY A 1 80 ? -11.155 -3.219 2.399 1.00 0.00 80 GLY A N 10
ATOM 13790 C CA . GLY A 1 80 ? -10.840 -1.934 3.058 1.00 0.00 80 GLY A CA 10
ATOM 13791 C C . GLY A 1 80 ? -12.070 -1.375 3.784 1.00 0.00 80 GLY A C 10
ATOM 13792 O O . GLY A 1 80 ? -12.227 -1.575 4.986 1.00 0.00 80 GLY A O 10
ATOM 13796 N N . GLN A 1 81 ? -12.938 -0.739 3.001 1.00 0.00 81 GLN A N 10
ATOM 13797 C CA . GLN A 1 81 ? -14.207 -0.157 3.475 1.00 0.00 81 GLN A CA 10
ATOM 13798 C C . GLN A 1 81 ? -15.249 -0.207 2.346 1.00 0.00 81 GLN A C 10
ATOM 13799 O O . GLN A 1 81 ? -14.914 -0.079 1.168 1.00 0.00 81 GLN A O 10
ATOM 13813 N N . ARG A 1 82 ? -16.483 -0.511 2.740 1.00 0.00 82 ARG A N 10
ATOM 13814 C CA . ARG A 1 82 ? -17.647 -0.545 1.835 1.00 0.00 82 ARG A CA 10
ATOM 13815 C C . ARG A 1 82 ? -18.187 0.858 1.524 1.00 0.00 82 ARG A C 10
ATOM 13816 O O . ARG A 1 82 ? -18.181 1.742 2.381 1.00 0.00 82 ARG A O 10
ATOM 13837 N N . ARG A 1 83 ? -18.772 0.978 0.334 1.00 0.00 83 ARG A N 10
ATOM 13838 C CA . ARG A 1 83 ? -19.369 2.237 -0.149 1.00 0.00 83 ARG A CA 10
ATOM 13839 C C . ARG A 1 83 ? -20.873 2.061 -0.414 1.00 0.00 83 ARG A C 10
ATOM 13840 O O . ARG A 1 83 ? -21.316 0.986 -0.825 1.00 0.00 83 ARG A O 10
ATOM 13861 N N . LYS A 1 84 ? -21.626 3.133 -0.166 1.00 0.00 84 LYS A N 10
ATOM 13862 C CA . LYS A 1 84 ? -23.082 3.166 -0.392 1.00 0.00 84 LYS A CA 10
ATOM 13863 C C . LYS A 1 84 ? -23.561 4.606 -0.630 1.00 0.00 84 LYS A C 10
ATOM 13864 O O . LYS A 1 84 ? -23.405 5.476 0.227 1.00 0.00 84 LYS A O 10
ATOM 13883 N N . ALA A 1 85 ? -23.893 4.871 -1.892 1.00 0.00 85 ALA A N 10
ATOM 13884 C CA . ALA A 1 85 ? -24.467 6.161 -2.325 1.00 0.00 85 ALA A CA 10
ATOM 13885 C C . ALA A 1 85 ? -25.934 6.312 -1.886 1.00 0.00 85 ALA A C 10
ATOM 13886 O O . ALA A 1 85 ? -26.715 5.363 -1.957 1.00 0.00 85 ALA A O 10
ATOM 13893 N N . ASN A 1 86 ? -26.279 7.531 -1.472 1.00 0.00 86 ASN A N 10
ATOM 13894 C CA . ASN A 1 86 ? -27.631 7.910 -1.005 1.00 0.00 86 ASN A CA 10
ATOM 13895 C C . ASN A 1 86 ? -27.773 9.443 -0.979 1.00 0.00 86 ASN A C 10
ATOM 13896 O O . ASN A 1 86 ? -26.783 10.167 -0.885 1.00 0.00 86 ASN A O 10
ATOM 13907 N N . ARG A 1 87 ? -29.021 9.904 -1.035 1.00 0.00 87 ARG A N 10
ATOM 13908 C CA . ARG A 1 87 ? -29.376 11.341 -0.975 1.00 0.00 87 ARG A CA 10
ATOM 13909 C C . ARG A 1 87 ? -28.930 12.000 0.351 1.00 0.00 87 ARG A C 10
ATOM 13910 O O . ARG A 1 87 ? -29.301 11.458 1.417 1.00 0.00 87 ARG A O 10
ATOM 13931 N N . ALA A 1 1 ? 6.030 20.077 1.111 1.00 0.00 1 ALA A N 11
ATOM 13932 C CA . ALA A 1 1 ? 5.009 19.123 0.622 1.00 0.00 1 ALA A CA 11
ATOM 13933 C C . ALA A 1 1 ? 4.998 17.741 1.324 1.00 0.00 1 ALA A C 11
ATOM 13934 O O . ALA A 1 1 ? 4.140 17.491 2.167 1.00 0.00 1 ALA A O 11
ATOM 13941 N N . VAL A 1 2 ? 5.941 16.865 0.963 1.00 0.00 2 VAL A N 11
ATOM 13942 C CA . VAL A 1 2 ? 6.088 15.504 1.537 1.00 0.00 2 VAL A CA 11
ATOM 13943 C C . VAL A 1 2 ? 7.595 15.235 1.725 1.00 0.00 2 VAL A C 11
ATOM 13944 O O . VAL A 1 2 ? 8.113 15.208 2.840 1.00 0.00 2 VAL A O 11
ATOM 13957 N N . ASN A 1 3 ? 8.273 15.044 0.596 1.00 0.00 3 ASN A N 11
ATOM 13958 C CA . ASN A 1 3 ? 9.738 14.881 0.535 1.00 0.00 3 ASN A CA 11
ATOM 13959 C C . ASN A 1 3 ? 10.456 16.189 0.912 1.00 0.00 3 ASN A C 11
ATOM 13960 O O . ASN A 1 3 ? 10.051 17.265 0.476 1.00 0.00 3 ASN A O 11
ATOM 13971 N N . VAL A 1 4 ? 11.359 16.039 1.879 1.00 0.00 4 VAL A N 11
ATOM 13972 C CA . VAL A 1 4 ? 12.191 17.123 2.457 1.00 0.00 4 VAL A CA 11
ATOM 13973 C C . VAL A 1 4 ? 13.240 16.577 3.454 1.00 0.00 4 VAL A C 11
ATOM 13974 O O . VAL A 1 4 ? 14.431 16.804 3.274 1.00 0.00 4 VAL A O 11
ATOM 13987 N N . GLU A 1 5 ? 12.781 15.845 4.471 1.00 0.00 5 GLU A N 11
ATOM 13988 C CA . GLU A 1 5 ? 13.655 15.184 5.465 1.00 0.00 5 GLU A CA 11
ATOM 13989 C C . GLU A 1 5 ? 12.908 14.001 6.122 1.00 0.00 5 GLU A C 11
ATOM 13990 O O . GLU A 1 5 ? 12.407 14.097 7.239 1.00 0.00 5 GLU A O 11
ATOM 14002 N N . LYS A 1 6 ? 12.823 12.908 5.359 1.00 0.00 6 LYS A N 11
ATOM 14003 C CA . LYS A 1 6 ? 12.075 11.672 5.711 1.00 0.00 6 LYS A CA 11
ATOM 14004 C C . LYS A 1 6 ? 12.181 10.629 4.579 1.00 0.00 6 LYS A C 11
ATOM 14005 O O . LYS A 1 6 ? 12.780 9.579 4.777 1.00 0.00 6 LYS A O 11
ATOM 14024 N N . GLN A 1 7 ? 11.620 10.979 3.417 1.00 0.00 7 GLN A N 11
ATOM 14025 C CA . GLN A 1 7 ? 11.551 10.165 2.179 1.00 0.00 7 GLN A CA 11
ATOM 14026 C C . GLN A 1 7 ? 12.824 9.346 1.881 1.00 0.00 7 GLN A C 11
ATOM 14027 O O . GLN A 1 7 ? 13.861 9.904 1.527 1.00 0.00 7 GLN A O 11
ATOM 14041 N N . LYS A 1 8 ? 12.754 8.080 2.276 1.00 0.00 8 LYS A N 11
ATOM 14042 C CA . LYS A 1 8 ? 13.800 7.082 1.967 1.00 0.00 8 LYS A CA 11
ATOM 14043 C C . LYS A 1 8 ? 13.245 5.770 1.377 1.00 0.00 8 LYS A C 11
ATOM 14044 O O . LYS A 1 8 ? 12.124 5.371 1.710 1.00 0.00 8 LYS A O 11
ATOM 14063 N N . PRO A 1 9 ? 13.998 5.121 0.476 1.00 0.00 9 PRO A N 11
ATOM 14064 C CA . PRO A 1 9 ? 13.681 3.760 0.001 1.00 0.00 9 PRO A CA 11
ATOM 14065 C C . PRO A 1 9 ? 13.838 2.744 1.141 1.00 0.00 9 PRO A C 11
ATOM 14066 O O . PRO A 1 9 ? 14.923 2.557 1.687 1.00 0.00 9 PRO A O 11
ATOM 14077 N N . ALA A 1 10 ? 12.706 2.169 1.532 1.00 0.00 10 ALA A N 11
ATOM 14078 C CA . ALA A 1 10 ? 12.634 1.168 2.617 1.00 0.00 10 ALA A CA 11
ATOM 14079 C C . ALA A 1 10 ? 13.073 -0.217 2.101 1.00 0.00 10 ALA A C 11
ATOM 14080 O O . ALA A 1 10 ? 12.302 -1.171 1.999 1.00 0.00 10 ALA A O 11
ATOM 14087 N N . VAL A 1 11 ? 14.343 -0.229 1.695 1.00 0.00 11 VAL A N 11
ATOM 14088 C CA . VAL A 1 11 ? 15.043 -1.325 0.981 1.00 0.00 11 VAL A CA 11
ATOM 14089 C C . VAL A 1 11 ? 14.207 -1.929 -0.169 1.00 0.00 11 VAL A C 11
ATOM 14090 O O . VAL A 1 11 ? 13.443 -1.216 -0.820 1.00 0.00 11 VAL A O 11
ATOM 14103 N N . SER A 1 12 ? 14.553 -3.153 -0.557 1.00 0.00 12 SER A N 11
ATOM 14104 C CA . SER A 1 12 ? 13.719 -3.972 -1.457 1.00 0.00 12 SER A CA 11
ATOM 14105 C C . SER A 1 12 ? 12.701 -4.769 -0.623 1.00 0.00 12 SER A C 11
ATOM 14106 O O . SER A 1 12 ? 12.780 -4.837 0.605 1.00 0.00 12 SER A O 11
ATOM 14114 N N . VAL A 1 13 ? 11.727 -5.334 -1.327 1.00 0.00 13 VAL A N 11
ATOM 14115 C CA . VAL A 1 13 ? 10.653 -6.186 -0.771 1.00 0.00 13 VAL A CA 11
ATOM 14116 C C . VAL A 1 13 ? 11.212 -7.449 -0.058 1.00 0.00 13 VAL A C 11
ATOM 14117 O O . VAL A 1 13 ? 12.383 -7.501 0.316 1.00 0.00 13 VAL A O 11
ATOM 14130 N N . ARG A 1 14 ? 10.385 -8.490 0.080 1.00 0.00 14 ARG A N 11
ATOM 14131 C CA . ARG A 1 14 ? 10.646 -9.725 0.864 1.00 0.00 14 ARG A CA 11
ATOM 14132 C C . ARG A 1 14 ? 10.700 -9.447 2.377 1.00 0.00 14 ARG A C 11
ATOM 14133 O O . ARG A 1 14 ? 9.747 -9.788 3.075 1.00 0.00 14 ARG A O 11
ATOM 14154 N N . LYS A 1 15 ? 11.604 -8.554 2.787 1.00 0.00 15 LYS A N 11
ATOM 14155 C CA . LYS A 1 15 ? 11.728 -8.121 4.195 1.00 0.00 15 LYS A CA 11
ATOM 14156 C C . LYS A 1 15 ? 11.045 -6.762 4.486 1.00 0.00 15 LYS A C 11
ATOM 14157 O O . LYS A 1 15 ? 11.278 -6.121 5.510 1.00 0.00 15 LYS A O 11
ATOM 14176 N N . SER A 1 16 ? 10.105 -6.385 3.616 1.00 0.00 16 SER A N 11
ATOM 14177 C CA . SER A 1 16 ? 9.189 -5.238 3.838 1.00 0.00 16 SER A CA 11
ATOM 14178 C C . SER A 1 16 ? 8.289 -5.449 5.079 1.00 0.00 16 SER A C 11
ATOM 14179 O O . SER A 1 16 ? 7.857 -4.511 5.751 1.00 0.00 16 SER A O 11
ATOM 14187 N N . VAL A 1 17 ? 8.087 -6.732 5.395 1.00 0.00 17 VAL A N 11
ATOM 14188 C CA . VAL A 1 17 ? 7.468 -7.236 6.638 1.00 0.00 17 VAL A CA 11
ATOM 14189 C C . VAL A 1 17 ? 8.521 -7.179 7.760 1.00 0.00 17 VAL A C 11
ATOM 14190 O O . VAL A 1 17 ? 9.593 -7.773 7.646 1.00 0.00 17 VAL A O 11
ATOM 14203 N N . GLN A 1 18 ? 8.164 -6.488 8.839 1.00 0.00 18 GLN A N 11
ATOM 14204 C CA . GLN A 1 18 ? 8.975 -6.471 10.074 1.00 0.00 18 GLN A CA 11
ATOM 14205 C C . GLN A 1 18 ? 8.139 -6.944 11.284 1.00 0.00 18 GLN A C 11
ATOM 14206 O O . GLN A 1 18 ? 6.994 -7.369 11.118 1.00 0.00 18 GLN A O 11
ATOM 14220 N N . ASP A 1 19 ? 8.688 -6.819 12.496 1.00 0.00 19 ASP A N 11
ATOM 14221 C CA . ASP A 1 19 ? 8.062 -7.286 13.757 1.00 0.00 19 ASP A CA 11
ATOM 14222 C C . ASP A 1 19 ? 6.776 -6.505 14.106 1.00 0.00 19 ASP A C 11
ATOM 14223 O O . ASP A 1 19 ? 6.803 -5.516 14.834 1.00 0.00 19 ASP A O 11
ATOM 14232 N N . ASP A 1 20 ? 5.666 -6.944 13.514 1.00 0.00 20 ASP A N 11
ATOM 14233 C CA . ASP A 1 20 ? 4.337 -6.297 13.606 1.00 0.00 20 ASP A CA 11
ATOM 14234 C C . ASP A 1 20 ? 4.328 -4.801 13.231 1.00 0.00 20 ASP A C 11
ATOM 14235 O O . ASP A 1 20 ? 3.539 -4.011 13.742 1.00 0.00 20 ASP A O 11
ATOM 14244 N N . HIS A 1 21 ? 5.176 -4.465 12.261 1.00 0.00 21 HIS A N 11
ATOM 14245 C CA . HIS A 1 21 ? 5.314 -3.100 11.724 1.00 0.00 21 HIS A CA 11
ATOM 14246 C C . HIS A 1 21 ? 5.803 -3.150 10.268 1.00 0.00 21 HIS A C 11
ATOM 14247 O O . HIS A 1 21 ? 6.657 -3.972 9.941 1.00 0.00 21 HIS A O 11
ATOM 14261 N N . ILE A 1 22 ? 4.981 -2.562 9.404 1.00 0.00 22 ILE A N 11
ATOM 14262 C CA . ILE A 1 22 ? 5.261 -2.471 7.955 1.00 0.00 22 ILE A CA 11
ATOM 14263 C C . ILE A 1 22 ? 5.999 -1.154 7.634 1.00 0.00 22 ILE A C 11
ATOM 14264 O O . ILE A 1 22 ? 5.587 -0.076 8.069 1.00 0.00 22 ILE A O 11
ATOM 14280 N N . VAL A 1 23 ? 7.034 -1.273 6.811 1.00 0.00 23 VAL A N 11
ATOM 14281 C CA . VAL A 1 23 ? 7.926 -0.142 6.483 1.00 0.00 23 VAL A CA 11
ATOM 14282 C C . VAL A 1 23 ? 7.459 0.614 5.219 1.00 0.00 23 VAL A C 11
ATOM 14283 O O . VAL A 1 23 ? 7.185 0.011 4.179 1.00 0.00 23 VAL A O 11
ATOM 14296 N N . CYS A 1 24 ? 7.231 1.921 5.370 1.00 0.00 24 CYS A N 11
ATOM 14297 C CA . CYS A 1 24 ? 6.683 2.741 4.303 1.00 0.00 24 CYS A CA 11
ATOM 14298 C C . CYS A 1 24 ? 7.773 2.946 3.247 1.00 0.00 24 CYS A C 11
ATOM 14299 O O . CYS A 1 24 ? 8.848 3.461 3.551 1.00 0.00 24 CYS A O 11
ATOM 14306 N N . LEU A 1 25 ? 7.595 2.286 2.105 1.00 0.00 25 LEU A N 11
ATOM 14307 C CA . LEU A 1 25 ? 8.422 2.562 0.911 1.00 0.00 25 LEU A CA 11
ATOM 14308 C C . LEU A 1 25 ? 8.266 4.035 0.505 1.00 0.00 25 LEU A C 11
ATOM 14309 O O . LEU A 1 25 ? 7.232 4.657 0.753 1.00 0.00 25 LEU A O 11
ATOM 14325 N N . GLU A 1 26 ? 9.400 4.606 0.105 1.00 0.00 26 GLU A N 11
ATOM 14326 C CA . GLU A 1 26 ? 9.569 6.048 -0.189 1.00 0.00 26 GLU A CA 11
ATOM 14327 C C . GLU A 1 26 ? 9.302 6.963 1.030 1.00 0.00 26 GLU A C 11
ATOM 14328 O O . GLU A 1 26 ? 9.132 8.170 0.874 1.00 0.00 26 GLU A O 11
ATOM 14340 N N . CYS A 1 27 ? 9.294 6.394 2.240 1.00 0.00 27 CYS A N 11
ATOM 14341 C CA . CYS A 1 27 ? 9.086 7.179 3.445 1.00 0.00 27 CYS A CA 11
ATOM 14342 C C . CYS A 1 27 ? 10.059 6.682 4.517 1.00 0.00 27 CYS A C 11
ATOM 14343 O O . CYS A 1 27 ? 10.840 7.463 5.060 1.00 0.00 27 CYS A O 11
ATOM 14350 N N . GLY A 1 28 ? 10.059 5.387 4.852 1.00 0.00 28 GLY A N 11
ATOM 14351 C CA . GLY A 1 28 ? 10.958 4.818 5.879 1.00 0.00 28 GLY A CA 11
ATOM 14352 C C . GLY A 1 28 ? 10.215 4.534 7.196 1.00 0.00 28 GLY A C 11
ATOM 14353 O O . GLY A 1 28 ? 10.339 3.454 7.763 1.00 0.00 28 GLY A O 11
ATOM 14357 N N . GLY A 1 29 ? 9.436 5.532 7.634 1.00 0.00 29 GLY A N 11
ATOM 14358 C CA . GLY A 1 29 ? 8.558 5.420 8.821 1.00 0.00 29 GLY A CA 11
ATOM 14359 C C . GLY A 1 29 ? 7.589 4.224 8.735 1.00 0.00 29 GLY A C 11
ATOM 14360 O O . GLY A 1 29 ? 7.170 3.817 7.654 1.00 0.00 29 GLY A O 11
ATOM 14364 N N . SER A 1 30 ? 7.251 3.695 9.903 1.00 0.00 30 SER A N 11
ATOM 14365 C CA . SER A 1 30 ? 6.357 2.521 10.022 1.00 0.00 30 SER A CA 11
ATOM 14366 C C . SER A 1 30 ? 5.022 2.872 10.695 1.00 0.00 30 SER A C 11
ATOM 14367 O O . SER A 1 30 ? 4.966 3.696 11.606 1.00 0.00 30 SER A O 11
ATOM 14375 N N . PHE A 1 31 ? 3.970 2.256 10.162 1.00 0.00 31 PHE A N 11
ATOM 14376 C CA . PHE A 1 31 ? 2.571 2.457 10.622 1.00 0.00 31 PHE A CA 11
ATOM 14377 C C . PHE A 1 31 ? 1.643 1.225 10.654 1.00 0.00 31 PHE A C 11
ATOM 14378 O O . PHE A 1 31 ? 0.449 1.348 10.918 1.00 0.00 31 PHE A O 11
ATOM 14395 N N . LYS A 1 32 ? 2.191 0.058 10.312 1.00 0.00 32 LYS A N 11
ATOM 14396 C CA . LYS A 1 32 ? 1.463 -1.226 10.105 1.00 0.00 32 LYS A CA 11
ATOM 14397 C C . LYS A 1 32 ? 0.455 -1.254 8.935 1.00 0.00 32 LYS A C 11
ATOM 14398 O O . LYS A 1 32 ? 0.328 -2.284 8.282 1.00 0.00 32 LYS A O 11
ATOM 14417 N N . SER A 1 33 ? -0.280 -0.169 8.699 1.00 0.00 33 SER A N 11
ATOM 14418 C CA . SER A 1 33 ? -1.176 -0.038 7.527 1.00 0.00 33 SER A CA 11
ATOM 14419 C C . SER A 1 33 ? -0.820 1.150 6.625 1.00 0.00 33 SER A C 11
ATOM 14420 O O . SER A 1 33 ? -0.913 2.315 7.006 1.00 0.00 33 SER A O 11
ATOM 14428 N N . LEU A 1 34 ? -0.466 0.786 5.400 1.00 0.00 34 LEU A N 11
ATOM 14429 C CA . LEU A 1 34 ? -0.173 1.710 4.290 1.00 0.00 34 LEU A CA 11
ATOM 14430 C C . LEU A 1 34 ? -1.410 2.038 3.432 1.00 0.00 34 LEU A C 11
ATOM 14431 O O . LEU A 1 34 ? -1.412 3.077 2.780 1.00 0.00 34 LEU A O 11
ATOM 14447 N N . LYS A 1 35 ? -2.527 1.342 3.676 1.00 0.00 35 LYS A N 11
ATOM 14448 C CA . LYS A 1 35 ? -3.807 1.494 2.944 1.00 0.00 35 LYS A CA 11
ATOM 14449 C C . LYS A 1 35 ? -4.219 2.973 2.790 1.00 0.00 35 LYS A C 11
ATOM 14450 O O . LYS A 1 35 ? -4.253 3.499 1.681 1.00 0.00 35 LYS A O 11
ATOM 14469 N N . ARG A 1 36 ? -4.395 3.639 3.933 1.00 0.00 36 ARG A N 11
ATOM 14470 C CA . ARG A 1 36 ? -4.639 5.093 4.004 1.00 0.00 36 ARG A CA 11
ATOM 14471 C C . ARG A 1 36 ? -3.428 5.960 3.625 1.00 0.00 36 ARG A C 11
ATOM 14472 O O . ARG A 1 36 ? -3.484 6.613 2.589 1.00 0.00 36 ARG A O 11
ATOM 14493 N N . HIS A 1 37 ? -2.354 5.876 4.423 1.00 0.00 37 HIS A N 11
ATOM 14494 C CA . HIS A 1 37 ? -1.106 6.612 4.310 1.00 0.00 37 HIS A CA 11
ATOM 14495 C C . HIS A 1 37 ? -0.760 6.811 2.833 1.00 0.00 37 HIS A C 11
ATOM 14496 O O . HIS A 1 37 ? -0.474 7.928 2.403 1.00 0.00 37 HIS A O 11
ATOM 14510 N N . LEU A 1 38 ? -0.745 5.704 2.083 1.00 0.00 38 LEU A N 11
ATOM 14511 C CA . LEU A 1 38 ? -0.434 5.673 0.641 1.00 0.00 38 LEU A CA 11
ATOM 14512 C C . LEU A 1 38 ? -1.282 6.711 -0.101 1.00 0.00 38 LEU A C 11
ATOM 14513 O O . LEU A 1 38 ? -0.811 7.837 -0.207 1.00 0.00 38 LEU A O 11
ATOM 14529 N N . THR A 1 39 ? -2.583 6.447 -0.205 1.00 0.00 39 THR A N 11
ATOM 14530 C CA . THR A 1 39 ? -3.577 7.326 -0.862 1.00 0.00 39 THR A CA 11
ATOM 14531 C C . THR A 1 39 ? -3.635 8.756 -0.274 1.00 0.00 39 THR A C 11
ATOM 14532 O O . THR A 1 39 ? -3.963 9.695 -0.994 1.00 0.00 39 THR A O 11
ATOM 14543 N N . THR A 1 40 ? -3.339 8.898 1.020 1.00 0.00 40 THR A N 11
ATOM 14544 C CA . THR A 1 40 ? -3.181 10.196 1.720 1.00 0.00 40 THR A CA 11
ATOM 14545 C C . THR A 1 40 ? -1.952 11.011 1.259 1.00 0.00 40 THR A C 11
ATOM 14546 O O . THR A 1 40 ? -2.093 12.160 0.849 1.00 0.00 40 THR A O 11
ATOM 14557 N N . HIS A 1 41 ? -0.753 10.490 1.524 1.00 0.00 41 HIS A N 11
ATOM 14558 C CA . HIS A 1 41 ? 0.527 11.207 1.314 1.00 0.00 41 HIS A CA 11
ATOM 14559 C C . HIS A 1 41 ? 1.104 11.043 -0.101 1.00 0.00 41 HIS A C 11
ATOM 14560 O O . HIS A 1 41 ? 1.122 11.996 -0.878 1.00 0.00 41 HIS A O 11
ATOM 14574 N N . HIS A 1 42 ? 1.651 9.857 -0.374 1.00 0.00 42 HIS A N 11
ATOM 14575 C CA . HIS A 1 42 ? 2.057 9.431 -1.703 1.00 0.00 42 HIS A CA 11
ATOM 14576 C C . HIS A 1 42 ? 0.853 9.474 -2.646 1.00 0.00 42 HIS A C 11
ATOM 14577 O O . HIS A 1 42 ? 1.008 9.680 -3.849 1.00 0.00 42 HIS A O 11
ATOM 14591 N N . SER A 1 43 ? -0.393 9.514 -2.168 1.00 0.00 43 SER A N 11
ATOM 14592 C CA . SER A 1 43 ? -1.635 9.485 -2.988 1.00 0.00 43 SER A CA 11
ATOM 14593 C C . SER A 1 43 ? -1.754 8.144 -3.744 1.00 0.00 43 SER A C 11
ATOM 14594 O O . SER A 1 43 ? -1.015 7.207 -3.451 1.00 0.00 43 SER A O 11
ATOM 14602 N N . MET A 1 44 ? -2.754 8.020 -4.623 1.00 0.00 44 MET A N 11
ATOM 14603 C CA . MET A 1 44 ? -2.967 6.860 -5.534 1.00 0.00 44 MET A CA 11
ATOM 14604 C C . MET A 1 44 ? -3.412 5.559 -4.834 1.00 0.00 44 MET A C 11
ATOM 14605 O O . MET A 1 44 ? -3.459 5.457 -3.609 1.00 0.00 44 MET A O 11
ATOM 14619 N N . THR A 1 45 ? -3.865 4.608 -5.651 1.00 0.00 45 THR A N 11
ATOM 14620 C CA . THR A 1 45 ? -4.282 3.265 -5.187 1.00 0.00 45 THR A CA 11
ATOM 14621 C C . THR A 1 45 ? -3.071 2.388 -4.800 1.00 0.00 45 THR A C 11
ATOM 14622 O O . THR A 1 45 ? -2.051 2.423 -5.494 1.00 0.00 45 THR A O 11
ATOM 14633 N N . PRO A 1 46 ? -3.231 1.504 -3.802 1.00 0.00 46 PRO A N 11
ATOM 14634 C CA . PRO A 1 46 ? -2.179 0.552 -3.387 1.00 0.00 46 PRO A CA 11
ATOM 14635 C C . PRO A 1 46 ? -1.657 -0.343 -4.528 1.00 0.00 46 PRO A C 11
ATOM 14636 O O . PRO A 1 46 ? -0.447 -0.467 -4.701 1.00 0.00 46 PRO A O 11
ATOM 14647 N N . GLU A 1 47 ? -2.563 -0.853 -5.364 1.00 0.00 47 GLU A N 11
ATOM 14648 C CA . GLU A 1 47 ? -2.176 -1.604 -6.580 1.00 0.00 47 GLU A CA 11
ATOM 14649 C C . GLU A 1 47 ? -1.360 -0.805 -7.618 1.00 0.00 47 GLU A C 11
ATOM 14650 O O . GLU A 1 47 ? -0.318 -1.286 -8.053 1.00 0.00 47 GLU A O 11
ATOM 14662 N N . GLU A 1 48 ? -1.735 0.449 -7.878 1.00 0.00 48 GLU A N 11
ATOM 14663 C CA . GLU A 1 48 ? -0.933 1.329 -8.763 1.00 0.00 48 GLU A CA 11
ATOM 14664 C C . GLU A 1 48 ? 0.477 1.578 -8.190 1.00 0.00 48 GLU A C 11
ATOM 14665 O O . GLU A 1 48 ? 1.474 1.351 -8.869 1.00 0.00 48 GLU A O 11
ATOM 14677 N N . TYR A 1 49 ? 0.514 1.848 -6.888 1.00 0.00 49 TYR A N 11
ATOM 14678 C CA . TYR A 1 49 ? 1.761 1.990 -6.107 1.00 0.00 49 TYR A CA 11
ATOM 14679 C C . TYR A 1 49 ? 2.699 0.771 -6.218 1.00 0.00 49 TYR A C 11
ATOM 14680 O O . TYR A 1 49 ? 3.901 0.946 -6.412 1.00 0.00 49 TYR A O 11
ATOM 14698 N N . ARG A 1 50 ? 2.137 -0.434 -6.102 1.00 0.00 50 ARG A N 11
ATOM 14699 C CA . ARG A 1 50 ? 2.944 -1.669 -6.193 1.00 0.00 50 ARG A CA 11
ATOM 14700 C C . ARG A 1 50 ? 3.702 -1.760 -7.530 1.00 0.00 50 ARG A C 11
ATOM 14701 O O . ARG A 1 50 ? 4.860 -2.158 -7.533 1.00 0.00 50 ARG A O 11
ATOM 14722 N N . GLU A 1 51 ? 3.082 -1.263 -8.601 1.00 0.00 51 GLU A N 11
ATOM 14723 C CA . GLU A 1 51 ? 3.702 -1.201 -9.941 1.00 0.00 51 GLU A CA 11
ATOM 14724 C C . GLU A 1 51 ? 4.898 -0.226 -10.001 1.00 0.00 51 GLU A C 11
ATOM 14725 O O . GLU A 1 51 ? 5.936 -0.597 -10.541 1.00 0.00 51 GLU A O 11
ATOM 14737 N N . LYS A 1 52 ? 4.796 0.910 -9.303 1.00 0.00 52 LYS A N 11
ATOM 14738 C CA . LYS A 1 52 ? 5.904 1.884 -9.148 1.00 0.00 52 LYS A CA 11
ATOM 14739 C C . LYS A 1 52 ? 7.168 1.211 -8.574 1.00 0.00 52 LYS A C 11
ATOM 14740 O O . LYS A 1 52 ? 8.209 1.190 -9.224 1.00 0.00 52 LYS A O 11
ATOM 14759 N N . TRP A 1 53 ? 7.000 0.555 -7.430 1.00 0.00 53 TRP A N 11
ATOM 14760 C CA . TRP A 1 53 ? 8.074 -0.232 -6.788 1.00 0.00 53 TRP A CA 11
ATOM 14761 C C . TRP A 1 53 ? 8.265 -1.651 -7.362 1.00 0.00 53 TRP A C 11
ATOM 14762 O O . TRP A 1 53 ? 9.099 -2.413 -6.873 1.00 0.00 53 TRP A O 11
ATOM 14783 N N . ASP A 1 54 ? 7.585 -1.952 -8.473 1.00 0.00 54 ASP A N 11
ATOM 14784 C CA . ASP A 1 54 ? 7.469 -3.309 -9.069 1.00 0.00 54 ASP A CA 11
ATOM 14785 C C . ASP A 1 54 ? 7.399 -4.490 -8.073 1.00 0.00 54 ASP A C 11
ATOM 14786 O O . ASP A 1 54 ? 7.795 -5.621 -8.357 1.00 0.00 54 ASP A O 11
ATOM 14795 N N . LEU A 1 55 ? 6.604 -4.239 -7.036 1.00 0.00 55 LEU A N 11
ATOM 14796 C CA . LEU A 1 55 ? 6.420 -5.072 -5.834 1.00 0.00 55 LEU A CA 11
ATOM 14797 C C . LEU A 1 55 ? 5.701 -6.410 -6.117 1.00 0.00 55 LEU A C 11
ATOM 14798 O O . LEU A 1 55 ? 4.473 -6.440 -6.263 1.00 0.00 55 LEU A O 11
ATOM 14814 N N . PRO A 1 56 ? 6.451 -7.525 -6.131 1.00 0.00 56 PRO A N 11
ATOM 14815 C CA . PRO A 1 56 ? 5.925 -8.861 -6.480 1.00 0.00 56 PRO A CA 11
ATOM 14816 C C . PRO A 1 56 ? 4.751 -9.293 -5.593 1.00 0.00 56 PRO A C 11
ATOM 14817 O O . PRO A 1 56 ? 4.568 -8.792 -4.483 1.00 0.00 56 PRO A O 11
ATOM 14828 N N . VAL A 1 57 ? 3.880 -10.079 -6.226 1.00 0.00 57 VAL A N 11
ATOM 14829 C CA . VAL A 1 57 ? 2.575 -10.559 -5.706 1.00 0.00 57 VAL A CA 11
ATOM 14830 C C . VAL A 1 57 ? 1.674 -9.449 -5.106 1.00 0.00 57 VAL A C 11
ATOM 14831 O O . VAL A 1 57 ? 0.794 -9.701 -4.285 1.00 0.00 57 VAL A O 11
ATOM 14844 N N . ASP A 1 58 ? 1.875 -8.216 -5.581 1.00 0.00 58 ASP A N 11
ATOM 14845 C CA . ASP A 1 58 ? 1.178 -7.003 -5.099 1.00 0.00 58 ASP A CA 11
ATOM 14846 C C . ASP A 1 58 ? 1.184 -6.853 -3.563 1.00 0.00 58 ASP A C 11
ATOM 14847 O O . ASP A 1 58 ? 0.135 -6.736 -2.934 1.00 0.00 58 ASP A O 11
ATOM 14856 N N . TYR A 1 59 ? 2.382 -7.049 -3.006 1.00 0.00 59 TYR A N 11
ATOM 14857 C CA . TYR A 1 59 ? 2.709 -6.961 -1.564 1.00 0.00 59 TYR A CA 11
ATOM 14858 C C . TYR A 1 59 ? 1.685 -6.179 -0.707 1.00 0.00 59 TYR A C 11
ATOM 14859 O O . TYR A 1 59 ? 1.476 -4.989 -0.953 1.00 0.00 59 TYR A O 11
ATOM 14877 N N . PRO A 1 60 ? 1.088 -6.838 0.298 1.00 0.00 60 PRO A N 11
ATOM 14878 C CA . PRO A 1 60 ? -0.006 -6.260 1.100 1.00 0.00 60 PRO A CA 11
ATOM 14879 C C . PRO A 1 60 ? 0.417 -4.995 1.860 1.00 0.00 60 PRO A C 11
ATOM 14880 O O . PRO A 1 60 ? 1.488 -4.921 2.451 1.00 0.00 60 PRO A O 11
ATOM 14891 N N . MET A 1 61 ? -0.494 -4.034 1.842 1.00 0.00 61 MET A N 11
ATOM 14892 C CA . MET A 1 61 ? -0.319 -2.736 2.536 1.00 0.00 61 MET A CA 11
ATOM 14893 C C . MET A 1 61 ? -0.609 -2.768 4.048 1.00 0.00 61 MET A C 11
ATOM 14894 O O . MET A 1 61 ? -0.330 -1.804 4.750 1.00 0.00 61 MET A O 11
ATOM 14908 N N . VAL A 1 62 ? -1.046 -3.920 4.540 1.00 0.00 62 VAL A N 11
ATOM 14909 C CA . VAL A 1 62 ? -1.563 -4.052 5.921 1.00 0.00 62 VAL A CA 11
ATOM 14910 C C . VAL A 1 62 ? -0.674 -5.077 6.651 1.00 0.00 62 VAL A C 11
ATOM 14911 O O . VAL A 1 62 ? -0.068 -5.938 6.013 1.00 0.00 62 VAL A O 11
ATOM 14924 N N . ALA A 1 63 ? -0.566 -4.891 7.963 1.00 0.00 63 ALA A N 11
ATOM 14925 C CA . ALA A 1 63 ? 0.238 -5.696 8.910 1.00 0.00 63 ALA A CA 11
ATOM 14926 C C . ALA A 1 63 ? 0.441 -7.165 8.479 1.00 0.00 63 ALA A C 11
ATOM 14927 O O . ALA A 1 63 ? -0.548 -7.815 8.131 1.00 0.00 63 ALA A O 11
ATOM 14934 N N . PRO A 1 64 ? 1.654 -7.714 8.668 1.00 0.00 64 PRO A N 11
ATOM 14935 C CA . PRO A 1 64 ? 2.072 -9.022 8.112 1.00 0.00 64 PRO A CA 11
ATOM 14936 C C . PRO A 1 64 ? 1.050 -10.165 8.195 1.00 0.00 64 PRO A C 11
ATOM 14937 O O . PRO A 1 64 ? 0.891 -10.907 7.231 1.00 0.00 64 PRO A O 11
ATOM 14948 N N . ALA A 1 65 ? 0.405 -10.306 9.353 1.00 0.00 65 ALA A N 11
ATOM 14949 C CA . ALA A 1 65 ? -0.711 -11.255 9.540 1.00 0.00 65 ALA A CA 11
ATOM 14950 C C . ALA A 1 65 ? -1.962 -10.605 10.173 1.00 0.00 65 ALA A C 11
ATOM 14951 O O . ALA A 1 65 ? -2.561 -11.132 11.109 1.00 0.00 65 ALA A O 11
ATOM 14958 N N . TYR A 1 66 ? -2.354 -9.446 9.638 1.00 0.00 66 TYR A N 11
ATOM 14959 C CA . TYR A 1 66 ? -3.538 -8.683 10.104 1.00 0.00 66 TYR A CA 11
ATOM 14960 C C . TYR A 1 66 ? -4.831 -9.524 10.146 1.00 0.00 66 TYR A C 11
ATOM 14961 O O . TYR A 1 66 ? -5.417 -9.684 11.213 1.00 0.00 66 TYR A O 11
ATOM 14979 N N . ALA A 1 67 ? -5.290 -9.930 8.958 1.00 0.00 67 ALA A N 11
ATOM 14980 C CA . ALA A 1 67 ? -6.489 -10.775 8.724 1.00 0.00 67 ALA A CA 11
ATOM 14981 C C . ALA A 1 67 ? -6.625 -11.186 7.238 1.00 0.00 67 ALA A C 11
ATOM 14982 O O . ALA A 1 67 ? -7.710 -11.225 6.659 1.00 0.00 67 ALA A O 11
ATOM 14989 N N . GLU A 1 68 ? -5.490 -11.583 6.656 1.00 0.00 68 GLU A N 11
ATOM 14990 C CA . GLU A 1 68 ? -5.306 -11.885 5.214 1.00 0.00 68 GLU A CA 11
ATOM 14991 C C . GLU A 1 68 ? -3.917 -12.505 4.964 1.00 0.00 68 GLU A C 11
ATOM 14992 O O . GLU A 1 68 ? -3.197 -12.792 5.919 1.00 0.00 68 GLU A O 11
ATOM 15004 N N . ALA A 1 69 ? -3.583 -12.734 3.689 1.00 0.00 69 ALA A N 11
ATOM 15005 C CA . ALA A 1 69 ? -2.298 -13.319 3.228 1.00 0.00 69 ALA A CA 11
ATOM 15006 C C . ALA A 1 69 ? -1.932 -14.655 3.914 1.00 0.00 69 ALA A C 11
ATOM 15007 O O . ALA A 1 69 ? -0.766 -15.004 4.094 1.00 0.00 69 ALA A O 11
ATOM 15014 N N . ARG A 1 70 ? -2.962 -15.494 4.015 1.00 0.00 70 ARG A N 11
ATOM 15015 C CA . ARG A 1 70 ? -2.977 -16.759 4.779 1.00 0.00 70 ARG A CA 11
ATOM 15016 C C . ARG A 1 70 ? -2.355 -17.939 3.998 1.00 0.00 70 ARG A C 11
ATOM 15017 O O . ARG A 1 70 ? -2.888 -19.045 3.942 1.00 0.00 70 ARG A O 11
ATOM 15038 N N . SER A 1 71 ? -1.138 -17.672 3.522 1.00 0.00 71 SER A N 11
ATOM 15039 C CA . SER A 1 71 ? -0.309 -18.508 2.624 1.00 0.00 71 SER A CA 11
ATOM 15040 C C . SER A 1 71 ? -1.009 -18.819 1.292 1.00 0.00 71 SER A C 11
ATOM 15041 O O . SER A 1 71 ? -2.086 -19.407 1.246 1.00 0.00 71 SER A O 11
ATOM 15049 N N . ARG A 1 72 ? -0.436 -18.245 0.234 1.00 0.00 72 ARG A N 11
ATOM 15050 C CA . ARG A 1 72 ? -0.938 -18.333 -1.161 1.00 0.00 72 ARG A CA 11
ATOM 15051 C C . ARG A 1 72 ? -2.393 -17.819 -1.319 1.00 0.00 72 ARG A C 11
ATOM 15052 O O . ARG A 1 72 ? -3.264 -18.428 -1.938 1.00 0.00 72 ARG A O 11
ATOM 15073 N N . LEU A 1 73 ? -2.627 -16.635 -0.753 1.00 0.00 73 LEU A N 11
ATOM 15074 C CA . LEU A 1 73 ? -3.921 -15.920 -0.832 1.00 0.00 73 LEU A CA 11
ATOM 15075 C C . LEU A 1 73 ? -4.247 -15.512 -2.284 1.00 0.00 73 LEU A C 11
ATOM 15076 O O . LEU A 1 73 ? -3.380 -15.044 -3.021 1.00 0.00 73 LEU A O 11
ATOM 15092 N N . ALA A 1 74 ? -5.527 -15.629 -2.629 1.00 0.00 74 ALA A N 11
ATOM 15093 C CA . ALA A 1 74 ? -6.077 -15.205 -3.935 1.00 0.00 74 ALA A CA 11
ATOM 15094 C C . ALA A 1 74 ? -5.926 -13.692 -4.195 1.00 0.00 74 ALA A C 11
ATOM 15095 O O . ALA A 1 74 ? -6.575 -12.854 -3.562 1.00 0.00 74 ALA A O 11
ATOM 15102 N N . LYS A 1 75 ? -4.935 -13.369 -5.023 1.00 0.00 75 LYS A N 11
ATOM 15103 C CA . LYS A 1 75 ? -4.627 -11.978 -5.421 1.00 0.00 75 LYS A CA 11
ATOM 15104 C C . LYS A 1 75 ? -5.723 -11.323 -6.288 1.00 0.00 75 LYS A C 11
ATOM 15105 O O . LYS A 1 75 ? -5.860 -11.579 -7.483 1.00 0.00 75 LYS A O 11
ATOM 15124 N N . GLU A 1 76 ? -6.642 -10.673 -5.578 1.00 0.00 76 GLU A N 11
ATOM 15125 C CA . GLU A 1 76 ? -7.753 -9.906 -6.186 1.00 0.00 76 GLU A CA 11
ATOM 15126 C C . GLU A 1 76 ? -8.307 -8.822 -5.241 1.00 0.00 76 GLU A C 11
ATOM 15127 O O . GLU A 1 76 ? -9.449 -8.884 -4.786 1.00 0.00 76 GLU A O 11
ATOM 15139 N N . MET A 1 77 ? -7.417 -7.884 -4.900 1.00 0.00 77 MET A N 11
ATOM 15140 C CA . MET A 1 77 ? -7.631 -6.714 -4.006 1.00 0.00 77 MET A CA 11
ATOM 15141 C C . MET A 1 77 ? -8.433 -6.912 -2.696 1.00 0.00 77 MET A C 11
ATOM 15142 O O . MET A 1 77 ? -8.755 -5.938 -2.017 1.00 0.00 77 MET A O 11
ATOM 15156 N N . GLY A 1 78 ? -8.492 -8.167 -2.229 1.00 0.00 78 GLY A N 11
ATOM 15157 C CA . GLY A 1 78 ? -9.408 -8.600 -1.154 1.00 0.00 78 GLY A CA 11
ATOM 15158 C C . GLY A 1 78 ? -10.879 -8.301 -1.499 1.00 0.00 78 GLY A C 11
ATOM 15159 O O . GLY A 1 78 ? -11.463 -7.351 -0.981 1.00 0.00 78 GLY A O 11
ATOM 15163 N N . LEU A 1 79 ? -11.434 -9.090 -2.419 1.00 0.00 79 LEU A N 11
ATOM 15164 C CA . LEU A 1 79 ? -12.844 -8.970 -2.845 1.00 0.00 79 LEU A CA 11
ATOM 15165 C C . LEU A 1 79 ? -13.840 -9.230 -1.696 1.00 0.00 79 LEU A C 11
ATOM 15166 O O . LEU A 1 79 ? -13.909 -10.326 -1.146 1.00 0.00 79 LEU A O 11
ATOM 15182 N N . GLY A 1 80 ? -14.409 -8.114 -1.226 1.00 0.00 80 GLY A N 11
ATOM 15183 C CA . GLY A 1 80 ? -15.386 -8.078 -0.113 1.00 0.00 80 GLY A CA 11
ATOM 15184 C C . GLY A 1 80 ? -16.536 -9.098 -0.220 1.00 0.00 80 GLY A C 11
ATOM 15185 O O . GLY A 1 80 ? -16.728 -9.917 0.674 1.00 0.00 80 GLY A O 11
ATOM 15189 N N . GLN A 1 81 ? -17.351 -8.923 -1.254 1.00 0.00 81 GLN A N 11
ATOM 15190 C CA . GLN A 1 81 ? -18.513 -9.794 -1.539 1.00 0.00 81 GLN A CA 11
ATOM 15191 C C . GLN A 1 81 ? -18.824 -9.759 -3.047 1.00 0.00 81 GLN A C 11
ATOM 15192 O O . GLN A 1 81 ? -18.460 -8.807 -3.736 1.00 0.00 81 GLN A O 11
ATOM 15206 N N . ARG A 1 82 ? -19.419 -10.844 -3.534 1.00 0.00 82 ARG A N 11
ATOM 15207 C CA . ARG A 1 82 ? -19.771 -10.987 -4.963 1.00 0.00 82 ARG A CA 11
ATOM 15208 C C . ARG A 1 82 ? -20.925 -10.036 -5.337 1.00 0.00 82 ARG A C 11
ATOM 15209 O O . ARG A 1 82 ? -21.957 -9.980 -4.672 1.00 0.00 82 ARG A O 11
ATOM 15230 N N . ARG A 1 83 ? -20.668 -9.282 -6.397 1.00 0.00 83 ARG A N 11
ATOM 15231 C CA . ARG A 1 83 ? -21.614 -8.321 -7.001 1.00 0.00 83 ARG A CA 11
ATOM 15232 C C . ARG A 1 83 ? -22.118 -8.884 -8.338 1.00 0.00 83 ARG A C 11
ATOM 15233 O O . ARG A 1 83 ? -21.410 -9.641 -9.000 1.00 0.00 83 ARG A O 11
ATOM 15254 N N . LYS A 1 84 ? -23.340 -8.482 -8.690 1.00 0.00 84 LYS A N 11
ATOM 15255 C CA . LYS A 1 84 ? -24.093 -8.919 -9.894 1.00 0.00 84 LYS A CA 11
ATOM 15256 C C . LYS A 1 84 ? -24.237 -10.459 -9.970 1.00 0.00 84 LYS A C 11
ATOM 15257 O O . LYS A 1 84 ? -24.078 -11.133 -8.953 1.00 0.00 84 LYS A O 11
ATOM 15276 N N . ALA A 1 85 ? -24.614 -10.981 -11.144 1.00 0.00 85 ALA A N 11
ATOM 15277 C CA . ALA A 1 85 ? -24.827 -12.416 -11.469 1.00 0.00 85 ALA A CA 11
ATOM 15278 C C . ALA A 1 85 ? -26.008 -13.091 -10.744 1.00 0.00 85 ALA A C 11
ATOM 15279 O O . ALA A 1 85 ? -26.864 -13.697 -11.385 1.00 0.00 85 ALA A O 11
ATOM 15286 N N . ASN A 1 86 ? -26.051 -12.947 -9.423 1.00 0.00 86 ASN A N 11
ATOM 15287 C CA . ASN A 1 86 ? -27.175 -13.372 -8.566 1.00 0.00 86 ASN A CA 11
ATOM 15288 C C . ASN A 1 86 ? -28.463 -12.607 -8.907 1.00 0.00 86 ASN A C 11
ATOM 15289 O O . ASN A 1 86 ? -28.467 -11.384 -9.045 1.00 0.00 86 ASN A O 11
ATOM 15300 N N . ARG A 1 87 ? -29.549 -13.370 -8.993 1.00 0.00 87 ARG A N 11
ATOM 15301 C CA . ARG A 1 87 ? -30.897 -12.823 -9.273 1.00 0.00 87 ARG A CA 11
ATOM 15302 C C . ARG A 1 87 ? -31.855 -12.970 -8.073 1.00 0.00 87 ARG A C 11
ATOM 15303 O O . ARG A 1 87 ? -31.721 -13.989 -7.356 1.00 0.00 87 ARG A O 11
ATOM 15324 N N . ALA A 1 1 ? 12.354 9.091 8.535 1.00 0.00 1 ALA A N 12
ATOM 15325 C CA . ALA A 1 1 ? 13.829 9.044 8.650 1.00 0.00 1 ALA A CA 12
ATOM 15326 C C . ALA A 1 1 ? 14.558 10.345 8.231 1.00 0.00 1 ALA A C 12
ATOM 15327 O O . ALA A 1 1 ? 15.004 11.087 9.103 1.00 0.00 1 ALA A O 12
ATOM 15334 N N . VAL A 1 2 ? 14.654 10.613 6.923 1.00 0.00 2 VAL A N 12
ATOM 15335 C CA . VAL A 1 2 ? 15.243 11.861 6.375 1.00 0.00 2 VAL A CA 12
ATOM 15336 C C . VAL A 1 2 ? 14.931 12.057 4.871 1.00 0.00 2 VAL A C 12
ATOM 15337 O O . VAL A 1 2 ? 15.763 12.471 4.063 1.00 0.00 2 VAL A O 12
ATOM 15350 N N . ASN A 1 3 ? 13.651 11.907 4.543 1.00 0.00 3 ASN A N 12
ATOM 15351 C CA . ASN A 1 3 ? 13.135 12.034 3.160 1.00 0.00 3 ASN A CA 12
ATOM 15352 C C . ASN A 1 3 ? 12.898 13.492 2.701 1.00 0.00 3 ASN A C 12
ATOM 15353 O O . ASN A 1 3 ? 12.109 13.749 1.793 1.00 0.00 3 ASN A O 12
ATOM 15364 N N . VAL A 1 4 ? 13.792 14.374 3.151 1.00 0.00 4 VAL A N 12
ATOM 15365 C CA . VAL A 1 4 ? 13.745 15.838 2.929 1.00 0.00 4 VAL A CA 12
ATOM 15366 C C . VAL A 1 4 ? 13.789 16.260 1.443 1.00 0.00 4 VAL A C 12
ATOM 15367 O O . VAL A 1 4 ? 13.070 17.165 1.029 1.00 0.00 4 VAL A O 12
ATOM 15380 N N . GLU A 1 5 ? 14.656 15.593 0.681 1.00 0.00 5 GLU A N 12
ATOM 15381 C CA . GLU A 1 5 ? 14.843 15.788 -0.774 1.00 0.00 5 GLU A CA 12
ATOM 15382 C C . GLU A 1 5 ? 15.609 14.598 -1.379 1.00 0.00 5 GLU A C 12
ATOM 15383 O O . GLU A 1 5 ? 16.832 14.608 -1.506 1.00 0.00 5 GLU A O 12
ATOM 15395 N N . LYS A 1 6 ? 14.847 13.525 -1.589 1.00 0.00 6 LYS A N 12
ATOM 15396 C CA . LYS A 1 6 ? 15.339 12.236 -2.124 1.00 0.00 6 LYS A CA 12
ATOM 15397 C C . LYS A 1 6 ? 14.160 11.282 -2.402 1.00 0.00 6 LYS A C 12
ATOM 15398 O O . LYS A 1 6 ? 13.420 11.515 -3.353 1.00 0.00 6 LYS A O 12
ATOM 15417 N N . GLN A 1 7 ? 13.829 10.433 -1.422 1.00 0.00 7 GLN A N 12
ATOM 15418 C CA . GLN A 1 7 ? 12.840 9.332 -1.538 1.00 0.00 7 GLN A CA 12
ATOM 15419 C C . GLN A 1 7 ? 12.762 8.460 -0.274 1.00 0.00 7 GLN A C 12
ATOM 15420 O O . GLN A 1 7 ? 11.705 8.357 0.332 1.00 0.00 7 GLN A O 12
ATOM 15434 N N . LYS A 1 8 ? 13.937 8.072 0.226 1.00 0.00 8 LYS A N 12
ATOM 15435 C CA . LYS A 1 8 ? 14.152 7.086 1.308 1.00 0.00 8 LYS A CA 12
ATOM 15436 C C . LYS A 1 8 ? 13.681 5.674 0.888 1.00 0.00 8 LYS A C 12
ATOM 15437 O O . LYS A 1 8 ? 12.509 5.317 1.047 1.00 0.00 8 LYS A O 12
ATOM 15456 N N . PRO A 1 9 ? 14.567 4.936 0.195 1.00 0.00 9 PRO A N 12
ATOM 15457 C CA . PRO A 1 9 ? 14.298 3.556 -0.246 1.00 0.00 9 PRO A CA 12
ATOM 15458 C C . PRO A 1 9 ? 14.392 2.567 0.920 1.00 0.00 9 PRO A C 12
ATOM 15459 O O . PRO A 1 9 ? 15.460 2.340 1.488 1.00 0.00 9 PRO A O 12
ATOM 15470 N N . ALA A 1 10 ? 13.229 2.051 1.298 1.00 0.00 10 ALA A N 12
ATOM 15471 C CA . ALA A 1 10 ? 13.066 1.065 2.385 1.00 0.00 10 ALA A CA 12
ATOM 15472 C C . ALA A 1 10 ? 13.544 -0.357 2.008 1.00 0.00 10 ALA A C 12
ATOM 15473 O O . ALA A 1 10 ? 12.914 -1.372 2.305 1.00 0.00 10 ALA A O 12
ATOM 15480 N N . VAL A 1 11 ? 14.751 -0.390 1.438 1.00 0.00 11 VAL A N 12
ATOM 15481 C CA . VAL A 1 11 ? 15.440 -1.581 0.877 1.00 0.00 11 VAL A CA 12
ATOM 15482 C C . VAL A 1 11 ? 14.539 -2.234 -0.210 1.00 0.00 11 VAL A C 12
ATOM 15483 O O . VAL A 1 11 ? 13.650 -1.581 -0.758 1.00 0.00 11 VAL A O 12
ATOM 15496 N N . SER A 1 12 ? 14.933 -3.412 -0.688 1.00 0.00 12 SER A N 12
ATOM 15497 C CA . SER A 1 12 ? 14.136 -4.250 -1.608 1.00 0.00 12 SER A CA 12
ATOM 15498 C C . SER A 1 12 ? 13.060 -5.021 -0.831 1.00 0.00 12 SER A C 12
ATOM 15499 O O . SER A 1 12 ? 13.338 -5.558 0.241 1.00 0.00 12 SER A O 12
ATOM 15507 N N . VAL A 1 13 ? 11.883 -5.099 -1.455 1.00 0.00 13 VAL A N 12
ATOM 15508 C CA . VAL A 1 13 ? 10.703 -5.896 -1.042 1.00 0.00 13 VAL A CA 12
ATOM 15509 C C . VAL A 1 13 ? 10.907 -6.862 0.146 1.00 0.00 13 VAL A C 12
ATOM 15510 O O . VAL A 1 13 ? 10.514 -6.508 1.249 1.00 0.00 13 VAL A O 12
ATOM 15523 N N . ARG A 1 14 ? 11.504 -8.034 -0.096 1.00 0.00 14 ARG A N 12
ATOM 15524 C CA . ARG A 1 14 ? 11.812 -9.111 0.875 1.00 0.00 14 ARG A CA 12
ATOM 15525 C C . ARG A 1 14 ? 11.030 -9.067 2.212 1.00 0.00 14 ARG A C 12
ATOM 15526 O O . ARG A 1 14 ? 9.882 -9.510 2.242 1.00 0.00 14 ARG A O 12
ATOM 15547 N N . LYS A 1 15 ? 11.562 -8.379 3.225 1.00 0.00 15 LYS A N 12
ATOM 15548 C CA . LYS A 1 15 ? 10.894 -8.206 4.532 1.00 0.00 15 LYS A CA 12
ATOM 15549 C C . LYS A 1 15 ? 10.288 -6.796 4.693 1.00 0.00 15 LYS A C 12
ATOM 15550 O O . LYS A 1 15 ? 10.705 -5.978 5.514 1.00 0.00 15 LYS A O 12
ATOM 15569 N N . SER A 1 16 ? 9.398 -6.494 3.751 1.00 0.00 16 SER A N 12
ATOM 15570 C CA . SER A 1 16 ? 8.561 -5.270 3.731 1.00 0.00 16 SER A CA 12
ATOM 15571 C C . SER A 1 16 ? 7.708 -5.158 5.007 1.00 0.00 16 SER A C 12
ATOM 15572 O O . SER A 1 16 ? 7.508 -4.076 5.566 1.00 0.00 16 SER A O 12
ATOM 15580 N N . VAL A 1 17 ? 7.228 -6.320 5.441 1.00 0.00 17 VAL A N 12
ATOM 15581 C CA . VAL A 1 17 ? 6.677 -6.555 6.784 1.00 0.00 17 VAL A CA 12
ATOM 15582 C C . VAL A 1 17 ? 7.812 -6.788 7.799 1.00 0.00 17 VAL A C 12
ATOM 15583 O O . VAL A 1 17 ? 8.745 -7.559 7.571 1.00 0.00 17 VAL A O 12
ATOM 15596 N N . GLN A 1 18 ? 7.675 -6.077 8.910 1.00 0.00 18 GLN A N 12
ATOM 15597 C CA . GLN A 1 18 ? 8.572 -6.181 10.081 1.00 0.00 18 GLN A CA 12
ATOM 15598 C C . GLN A 1 18 ? 7.710 -6.503 11.329 1.00 0.00 18 GLN A C 12
ATOM 15599 O O . GLN A 1 18 ? 6.602 -7.022 11.182 1.00 0.00 18 GLN A O 12
ATOM 15613 N N . ASP A 1 19 ? 8.170 -6.190 12.547 1.00 0.00 19 ASP A N 12
ATOM 15614 C CA . ASP A 1 19 ? 7.417 -6.464 13.802 1.00 0.00 19 ASP A CA 12
ATOM 15615 C C . ASP A 1 19 ? 6.124 -5.631 13.960 1.00 0.00 19 ASP A C 12
ATOM 15616 O O . ASP A 1 19 ? 6.096 -4.591 14.616 1.00 0.00 19 ASP A O 12
ATOM 15625 N N . ASP A 1 20 ? 5.068 -6.095 13.290 1.00 0.00 20 ASP A N 12
ATOM 15626 C CA . ASP A 1 20 ? 3.759 -5.406 13.158 1.00 0.00 20 ASP A CA 12
ATOM 15627 C C . ASP A 1 20 ? 3.818 -3.961 12.619 1.00 0.00 20 ASP A C 12
ATOM 15628 O O . ASP A 1 20 ? 2.934 -3.136 12.844 1.00 0.00 20 ASP A O 12
ATOM 15637 N N . HIS A 1 21 ? 4.839 -3.734 11.801 1.00 0.00 21 HIS A N 12
ATOM 15638 C CA . HIS A 1 21 ? 5.060 -2.470 11.077 1.00 0.00 21 HIS A CA 12
ATOM 15639 C C . HIS A 1 21 ? 5.612 -2.770 9.681 1.00 0.00 21 HIS A C 12
ATOM 15640 O O . HIS A 1 21 ? 6.463 -3.643 9.529 1.00 0.00 21 HIS A O 12
ATOM 15654 N N . ILE A 1 22 ? 4.863 -2.292 8.699 1.00 0.00 22 ILE A N 12
ATOM 15655 C CA . ILE A 1 22 ? 5.252 -2.333 7.279 1.00 0.00 22 ILE A CA 12
ATOM 15656 C C . ILE A 1 22 ? 5.928 -0.995 6.933 1.00 0.00 22 ILE A C 12
ATOM 15657 O O . ILE A 1 22 ? 5.475 0.076 7.349 1.00 0.00 22 ILE A O 12
ATOM 15673 N N . VAL A 1 23 ? 7.085 -1.136 6.297 1.00 0.00 23 VAL A N 12
ATOM 15674 C CA . VAL A 1 23 ? 7.988 -0.011 5.993 1.00 0.00 23 VAL A CA 12
ATOM 15675 C C . VAL A 1 23 ? 7.540 0.790 4.751 1.00 0.00 23 VAL A C 12
ATOM 15676 O O . VAL A 1 23 ? 7.204 0.229 3.707 1.00 0.00 23 VAL A O 12
ATOM 15689 N N . CYS A 1 24 ? 7.453 2.109 4.924 1.00 0.00 24 CYS A N 12
ATOM 15690 C CA . CYS A 1 24 ? 6.913 2.999 3.910 1.00 0.00 24 CYS A CA 12
ATOM 15691 C C . CYS A 1 24 ? 7.981 3.201 2.832 1.00 0.00 24 CYS A C 12
ATOM 15692 O O . CYS A 1 24 ? 9.027 3.792 3.092 1.00 0.00 24 CYS A O 12
ATOM 15699 N N . LEU A 1 25 ? 7.867 2.420 1.764 1.00 0.00 25 LEU A N 12
ATOM 15700 C CA . LEU A 1 25 ? 8.642 2.703 0.537 1.00 0.00 25 LEU A CA 12
ATOM 15701 C C . LEU A 1 25 ? 8.388 4.160 0.103 1.00 0.00 25 LEU A C 12
ATOM 15702 O O . LEU A 1 25 ? 7.373 4.753 0.479 1.00 0.00 25 LEU A O 12
ATOM 15718 N N . GLU A 1 26 ? 9.464 4.790 -0.364 1.00 0.00 26 GLU A N 12
ATOM 15719 C CA . GLU A 1 26 ? 9.511 6.225 -0.735 1.00 0.00 26 GLU A CA 12
ATOM 15720 C C . GLU A 1 26 ? 9.160 7.176 0.435 1.00 0.00 26 GLU A C 12
ATOM 15721 O O . GLU A 1 26 ? 8.689 8.296 0.228 1.00 0.00 26 GLU A O 12
ATOM 15733 N N . CYS A 1 27 ? 9.429 6.745 1.672 1.00 0.00 27 CYS A N 12
ATOM 15734 C CA . CYS A 1 27 ? 9.186 7.598 2.824 1.00 0.00 27 CYS A CA 12
ATOM 15735 C C . CYS A 1 27 ? 10.164 7.200 3.930 1.00 0.00 27 CYS A C 12
ATOM 15736 O O . CYS A 1 27 ? 10.899 8.040 4.445 1.00 0.00 27 CYS A O 12
ATOM 15743 N N . GLY A 1 28 ? 10.184 5.916 4.320 1.00 0.00 28 GLY A N 12
ATOM 15744 C CA . GLY A 1 28 ? 11.130 5.402 5.337 1.00 0.00 28 GLY A CA 12
ATOM 15745 C C . GLY A 1 28 ? 10.467 4.988 6.659 1.00 0.00 28 GLY A C 12
ATOM 15746 O O . GLY A 1 28 ? 10.858 3.987 7.254 1.00 0.00 28 GLY A O 12
ATOM 15750 N N . GLY A 1 29 ? 9.511 5.810 7.116 1.00 0.00 29 GLY A N 12
ATOM 15751 C CA . GLY A 1 29 ? 8.728 5.546 8.344 1.00 0.00 29 GLY A CA 12
ATOM 15752 C C . GLY A 1 29 ? 7.954 4.218 8.277 1.00 0.00 29 GLY A C 12
ATOM 15753 O O . GLY A 1 29 ? 7.532 3.792 7.206 1.00 0.00 29 GLY A O 12
ATOM 15757 N N . SER A 1 30 ? 7.733 3.611 9.438 1.00 0.00 30 SER A N 12
ATOM 15758 C CA . SER A 1 30 ? 7.027 2.316 9.532 1.00 0.00 30 SER A CA 12
ATOM 15759 C C . SER A 1 30 ? 5.750 2.387 10.375 1.00 0.00 30 SER A C 12
ATOM 15760 O O . SER A 1 30 ? 5.682 3.111 11.367 1.00 0.00 30 SER A O 12
ATOM 15768 N N . PHE A 1 31 ? 4.771 1.589 9.958 1.00 0.00 31 PHE A N 12
ATOM 15769 C CA . PHE A 1 31 ? 3.419 1.546 10.566 1.00 0.00 31 PHE A CA 12
ATOM 15770 C C . PHE A 1 31 ? 2.659 0.242 10.292 1.00 0.00 31 PHE A C 12
ATOM 15771 O O . PHE A 1 31 ? 2.946 -0.480 9.343 1.00 0.00 31 PHE A O 12
ATOM 15788 N N . LYS A 1 32 ? 1.658 -0.027 11.121 1.00 0.00 32 LYS A N 12
ATOM 15789 C CA . LYS A 1 32 ? 0.729 -1.171 10.963 1.00 0.00 32 LYS A CA 12
ATOM 15790 C C . LYS A 1 32 ? -0.226 -1.126 9.748 1.00 0.00 32 LYS A C 12
ATOM 15791 O O . LYS A 1 32 ? -0.932 -2.095 9.467 1.00 0.00 32 LYS A O 12
ATOM 15810 N N . SER A 1 33 ? -0.227 -0.011 9.013 1.00 0.00 33 SER A N 12
ATOM 15811 C CA . SER A 1 33 ? -1.145 0.209 7.874 1.00 0.00 33 SER A CA 12
ATOM 15812 C C . SER A 1 33 ? -0.593 1.122 6.768 1.00 0.00 33 SER A C 12
ATOM 15813 O O . SER A 1 33 ? -0.805 2.337 6.740 1.00 0.00 33 SER A O 12
ATOM 15821 N N . LEU A 1 34 ? 0.047 0.483 5.788 1.00 0.00 34 LEU A N 12
ATOM 15822 C CA . LEU A 1 34 ? 0.518 1.184 4.577 1.00 0.00 34 LEU A CA 12
ATOM 15823 C C . LEU A 1 34 ? -0.650 1.724 3.738 1.00 0.00 34 LEU A C 12
ATOM 15824 O O . LEU A 1 34 ? -0.667 2.921 3.502 1.00 0.00 34 LEU A O 12
ATOM 15840 N N . LYS A 1 35 ? -1.739 0.966 3.601 1.00 0.00 35 LYS A N 12
ATOM 15841 C CA . LYS A 1 35 ? -2.926 1.358 2.809 1.00 0.00 35 LYS A CA 12
ATOM 15842 C C . LYS A 1 35 ? -3.561 2.696 3.237 1.00 0.00 35 LYS A C 12
ATOM 15843 O O . LYS A 1 35 ? -4.136 3.384 2.394 1.00 0.00 35 LYS A O 12
ATOM 15862 N N . ARG A 1 36 ? -3.521 3.006 4.537 1.00 0.00 36 ARG A N 12
ATOM 15863 C CA . ARG A 1 36 ? -3.843 4.360 5.031 1.00 0.00 36 ARG A CA 12
ATOM 15864 C C . ARG A 1 36 ? -2.803 5.382 4.543 1.00 0.00 36 ARG A C 12
ATOM 15865 O O . ARG A 1 36 ? -3.011 5.948 3.474 1.00 0.00 36 ARG A O 12
ATOM 15886 N N . HIS A 1 37 ? -1.619 5.386 5.172 1.00 0.00 37 HIS A N 12
ATOM 15887 C CA . HIS A 1 37 ? -0.534 6.322 4.930 1.00 0.00 37 HIS A CA 12
ATOM 15888 C C . HIS A 1 37 ? -0.304 6.463 3.424 1.00 0.00 37 HIS A C 12
ATOM 15889 O O . HIS A 1 37 ? -0.182 7.574 2.912 1.00 0.00 37 HIS A O 12
ATOM 15903 N N . LEU A 1 38 ? -0.211 5.356 2.693 1.00 0.00 38 LEU A N 12
ATOM 15904 C CA . LEU A 1 38 ? -0.030 5.351 1.228 1.00 0.00 38 LEU A CA 12
ATOM 15905 C C . LEU A 1 38 ? -1.087 6.230 0.549 1.00 0.00 38 LEU A C 12
ATOM 15906 O O . LEU A 1 38 ? -0.783 7.402 0.361 1.00 0.00 38 LEU A O 12
ATOM 15922 N N . THR A 1 39 ? -2.343 5.782 0.534 1.00 0.00 39 THR A N 12
ATOM 15923 C CA . THR A 1 39 ? -3.493 6.509 -0.055 1.00 0.00 39 THR A CA 12
ATOM 15924 C C . THR A 1 39 ? -3.683 7.934 0.516 1.00 0.00 39 THR A C 12
ATOM 15925 O O . THR A 1 39 ? -4.231 8.798 -0.166 1.00 0.00 39 THR A O 12
ATOM 15936 N N . THR A 1 40 ? -3.300 8.147 1.776 1.00 0.00 40 THR A N 12
ATOM 15937 C CA . THR A 1 40 ? -3.266 9.470 2.444 1.00 0.00 40 THR A CA 12
ATOM 15938 C C . THR A 1 40 ? -2.204 10.440 1.879 1.00 0.00 40 THR A C 12
ATOM 15939 O O . THR A 1 40 ? -2.522 11.586 1.574 1.00 0.00 40 THR A O 12
ATOM 15950 N N . HIS A 1 41 ? -0.929 10.064 1.998 1.00 0.00 41 HIS A N 12
ATOM 15951 C CA . HIS A 1 41 ? 0.223 10.928 1.657 1.00 0.00 41 HIS A CA 12
ATOM 15952 C C . HIS A 1 41 ? 0.641 10.845 0.181 1.00 0.00 41 HIS A C 12
ATOM 15953 O O . HIS A 1 41 ? 0.327 11.740 -0.601 1.00 0.00 41 HIS A O 12
ATOM 15967 N N . HIS A 1 42 ? 1.362 9.778 -0.166 1.00 0.00 42 HIS A N 12
ATOM 15968 C CA . HIS A 1 42 ? 1.666 9.402 -1.536 1.00 0.00 42 HIS A CA 12
ATOM 15969 C C . HIS A 1 42 ? 0.367 9.256 -2.329 1.00 0.00 42 HIS A C 12
ATOM 15970 O O . HIS A 1 42 ? 0.341 9.494 -3.536 1.00 0.00 42 HIS A O 12
ATOM 15984 N N . SER A 1 43 ? -0.783 8.981 -1.718 1.00 0.00 43 SER A N 12
ATOM 15985 C CA . SER A 1 43 ? -2.087 8.736 -2.391 1.00 0.00 43 SER A CA 12
ATOM 15986 C C . SER A 1 43 ? -2.060 7.413 -3.189 1.00 0.00 43 SER A C 12
ATOM 15987 O O . SER A 1 43 ? -1.227 6.547 -2.915 1.00 0.00 43 SER A O 12
ATOM 15995 N N . MET A 1 44 ? -3.015 7.234 -4.108 1.00 0.00 44 MET A N 12
ATOM 15996 C CA . MET A 1 44 ? -3.164 6.074 -5.028 1.00 0.00 44 MET A CA 12
ATOM 15997 C C . MET A 1 44 ? -3.591 4.761 -4.349 1.00 0.00 44 MET A C 12
ATOM 15998 O O . MET A 1 44 ? -3.550 4.609 -3.131 1.00 0.00 44 MET A O 12
ATOM 16012 N N . THR A 1 45 ? -4.089 3.835 -5.173 1.00 0.00 45 THR A N 12
ATOM 16013 C CA . THR A 1 45 ? -4.472 2.476 -4.732 1.00 0.00 45 THR A CA 12
ATOM 16014 C C . THR A 1 45 ? -3.237 1.634 -4.355 1.00 0.00 45 THR A C 12
ATOM 16015 O O . THR A 1 45 ? -2.203 1.746 -5.025 1.00 0.00 45 THR A O 12
ATOM 16026 N N . PRO A 1 46 ? -3.373 0.686 -3.409 1.00 0.00 46 PRO A N 12
ATOM 16027 C CA . PRO A 1 46 ? -2.284 -0.232 -3.016 1.00 0.00 46 PRO A CA 12
ATOM 16028 C C . PRO A 1 46 ? -1.654 -0.993 -4.193 1.00 0.00 46 PRO A C 12
ATOM 16029 O O . PRO A 1 46 ? -0.432 -0.989 -4.344 1.00 0.00 46 PRO A O 12
ATOM 16040 N N . GLU A 1 47 ? -2.492 -1.519 -5.096 1.00 0.00 47 GLU A N 12
ATOM 16041 C CA . GLU A 1 47 ? -2.015 -2.146 -6.346 1.00 0.00 47 GLU A CA 12
ATOM 16042 C C . GLU A 1 47 ? -1.289 -1.205 -7.319 1.00 0.00 47 GLU A C 12
ATOM 16043 O O . GLU A 1 47 ? -0.212 -1.555 -7.795 1.00 0.00 47 GLU A O 12
ATOM 16055 N N . GLU A 1 48 ? -1.800 0.014 -7.526 1.00 0.00 48 GLU A N 12
ATOM 16056 C CA . GLU A 1 48 ? -1.101 1.011 -8.366 1.00 0.00 48 GLU A CA 12
ATOM 16057 C C . GLU A 1 48 ? 0.294 1.326 -7.804 1.00 0.00 48 GLU A C 12
ATOM 16058 O O . GLU A 1 48 ? 1.297 1.210 -8.509 1.00 0.00 48 GLU A O 12
ATOM 16070 N N . TYR A 1 49 ? 0.336 1.477 -6.480 1.00 0.00 49 TYR A N 12
ATOM 16071 C CA . TYR A 1 49 ? 1.576 1.717 -5.729 1.00 0.00 49 TYR A CA 12
ATOM 16072 C C . TYR A 1 49 ? 2.630 0.608 -5.875 1.00 0.00 49 TYR A C 12
ATOM 16073 O O . TYR A 1 49 ? 3.811 0.914 -6.039 1.00 0.00 49 TYR A O 12
ATOM 16091 N N . ARG A 1 50 ? 2.194 -0.655 -5.887 1.00 0.00 50 ARG A N 12
ATOM 16092 C CA . ARG A 1 50 ? 3.125 -1.783 -6.085 1.00 0.00 50 ARG A CA 12
ATOM 16093 C C . ARG A 1 50 ? 3.934 -1.646 -7.387 1.00 0.00 50 ARG A C 12
ATOM 16094 O O . ARG A 1 50 ? 5.150 -1.814 -7.353 1.00 0.00 50 ARG A O 12
ATOM 16115 N N . GLU A 1 51 ? 3.276 -1.163 -8.446 1.00 0.00 51 GLU A N 12
ATOM 16116 C CA . GLU A 1 51 ? 3.903 -0.958 -9.767 1.00 0.00 51 GLU A CA 12
ATOM 16117 C C . GLU A 1 51 ? 5.050 0.069 -9.706 1.00 0.00 51 GLU A C 12
ATOM 16118 O O . GLU A 1 51 ? 6.129 -0.216 -10.219 1.00 0.00 51 GLU A O 12
ATOM 16130 N N . LYS A 1 52 ? 4.867 1.119 -8.903 1.00 0.00 52 LYS A N 12
ATOM 16131 C CA . LYS A 1 52 ? 5.875 2.179 -8.681 1.00 0.00 52 LYS A CA 12
ATOM 16132 C C . LYS A 1 52 ? 7.250 1.615 -8.265 1.00 0.00 52 LYS A C 12
ATOM 16133 O O . LYS A 1 52 ? 8.242 1.847 -8.951 1.00 0.00 52 LYS A O 12
ATOM 16152 N N . TRP A 1 53 ? 7.246 0.759 -7.246 1.00 0.00 53 TRP A N 12
ATOM 16153 C CA . TRP A 1 53 ? 8.465 0.060 -6.780 1.00 0.00 53 TRP A CA 12
ATOM 16154 C C . TRP A 1 53 ? 8.655 -1.351 -7.370 1.00 0.00 53 TRP A C 12
ATOM 16155 O O . TRP A 1 53 ? 9.539 -2.101 -6.955 1.00 0.00 53 TRP A O 12
ATOM 16176 N N . ASP A 1 54 ? 7.853 -1.677 -8.385 1.00 0.00 54 ASP A N 12
ATOM 16177 C CA . ASP A 1 54 ? 7.794 -2.997 -9.059 1.00 0.00 54 ASP A CA 12
ATOM 16178 C C . ASP A 1 54 ? 7.615 -4.200 -8.100 1.00 0.00 54 ASP A C 12
ATOM 16179 O O . ASP A 1 54 ? 7.922 -5.340 -8.452 1.00 0.00 54 ASP A O 12
ATOM 16188 N N . LEU A 1 55 ? 6.915 -3.969 -6.986 1.00 0.00 55 LEU A N 12
ATOM 16189 C CA . LEU A 1 55 ? 6.735 -4.934 -5.878 1.00 0.00 55 LEU A CA 12
ATOM 16190 C C . LEU A 1 55 ? 6.119 -6.283 -6.303 1.00 0.00 55 LEU A C 12
ATOM 16191 O O . LEU A 1 55 ? 4.912 -6.362 -6.560 1.00 0.00 55 LEU A O 12
ATOM 16207 N N . PRO A 1 56 ? 6.920 -7.365 -6.305 1.00 0.00 56 PRO A N 12
ATOM 16208 C CA . PRO A 1 56 ? 6.447 -8.711 -6.680 1.00 0.00 56 PRO A CA 12
ATOM 16209 C C . PRO A 1 56 ? 5.278 -9.175 -5.803 1.00 0.00 56 PRO A C 12
ATOM 16210 O O . PRO A 1 56 ? 5.063 -8.664 -4.703 1.00 0.00 56 PRO A O 12
ATOM 16221 N N . VAL A 1 57 ? 4.423 -9.970 -6.448 1.00 0.00 57 VAL A N 12
ATOM 16222 C CA . VAL A 1 57 ? 3.128 -10.480 -5.941 1.00 0.00 57 VAL A CA 12
ATOM 16223 C C . VAL A 1 57 ? 2.154 -9.393 -5.424 1.00 0.00 57 VAL A C 12
ATOM 16224 O O . VAL A 1 57 ? 1.176 -9.689 -4.740 1.00 0.00 57 VAL A O 12
ATOM 16237 N N . ASP A 1 58 ? 2.366 -8.140 -5.844 1.00 0.00 58 ASP A N 12
ATOM 16238 C CA . ASP A 1 58 ? 1.599 -6.965 -5.373 1.00 0.00 58 ASP A CA 12
ATOM 16239 C C . ASP A 1 58 ? 1.408 -6.942 -3.848 1.00 0.00 58 ASP A C 12
ATOM 16240 O O . ASP A 1 58 ? 0.289 -6.939 -3.329 1.00 0.00 58 ASP A O 12
ATOM 16249 N N . TYR A 1 59 ? 2.559 -7.014 -3.175 1.00 0.00 59 TYR A N 12
ATOM 16250 C CA . TYR A 1 59 ? 2.705 -7.126 -1.709 1.00 0.00 59 TYR A CA 12
ATOM 16251 C C . TYR A 1 59 ? 1.661 -6.297 -0.941 1.00 0.00 59 TYR A C 12
ATOM 16252 O O . TYR A 1 59 ? 1.529 -5.102 -1.214 1.00 0.00 59 TYR A O 12
ATOM 16270 N N . PRO A 1 60 ? 0.946 -6.902 0.024 1.00 0.00 60 PRO A N 12
ATOM 16271 C CA . PRO A 1 60 ? -0.157 -6.232 0.736 1.00 0.00 60 PRO A CA 12
ATOM 16272 C C . PRO A 1 60 ? 0.299 -4.969 1.467 1.00 0.00 60 PRO A C 12
ATOM 16273 O O . PRO A 1 60 ? 1.374 -4.919 2.061 1.00 0.00 60 PRO A O 12
ATOM 16284 N N . MET A 1 61 ? -0.579 -3.968 1.443 1.00 0.00 61 MET A N 12
ATOM 16285 C CA . MET A 1 61 ? -0.353 -2.694 2.148 1.00 0.00 61 MET A CA 12
ATOM 16286 C C . MET A 1 61 ? -0.991 -2.645 3.550 1.00 0.00 61 MET A C 12
ATOM 16287 O O . MET A 1 61 ? -1.200 -1.581 4.130 1.00 0.00 61 MET A O 12
ATOM 16301 N N . VAL A 1 62 ? -1.169 -3.804 4.174 1.00 0.00 62 VAL A N 12
ATOM 16302 C CA . VAL A 1 62 ? -1.813 -3.895 5.501 1.00 0.00 62 VAL A CA 12
ATOM 16303 C C . VAL A 1 62 ? -0.912 -4.742 6.415 1.00 0.00 62 VAL A C 12
ATOM 16304 O O . VAL A 1 62 ? -0.021 -5.438 5.923 1.00 0.00 62 VAL A O 12
ATOM 16317 N N . ALA A 1 63 ? -1.063 -4.574 7.733 1.00 0.00 63 ALA A N 12
ATOM 16318 C CA . ALA A 1 63 ? -0.349 -5.354 8.766 1.00 0.00 63 ALA A CA 12
ATOM 16319 C C . ALA A 1 63 ? -0.169 -6.840 8.393 1.00 0.00 63 ALA A C 12
ATOM 16320 O O . ALA A 1 63 ? -1.140 -7.446 7.918 1.00 0.00 63 ALA A O 12
ATOM 16327 N N . PRO A 1 64 ? 0.986 -7.451 8.729 1.00 0.00 64 PRO A N 12
ATOM 16328 C CA . PRO A 1 64 ? 1.387 -8.804 8.286 1.00 0.00 64 PRO A CA 12
ATOM 16329 C C . PRO A 1 64 ? 0.282 -9.861 8.236 1.00 0.00 64 PRO A C 12
ATOM 16330 O O . PRO A 1 64 ? 0.126 -10.545 7.227 1.00 0.00 64 PRO A O 12
ATOM 16341 N N . ALA A 1 65 ? -0.446 -9.994 9.346 1.00 0.00 65 ALA A N 12
ATOM 16342 C CA . ALA A 1 65 ? -1.627 -10.865 9.437 1.00 0.00 65 ALA A CA 12
ATOM 16343 C C . ALA A 1 65 ? -2.839 -10.114 10.020 1.00 0.00 65 ALA A C 12
ATOM 16344 O O . ALA A 1 65 ? -3.417 -10.494 11.040 1.00 0.00 65 ALA A O 12
ATOM 16351 N N . TYR A 1 66 ? -3.172 -8.983 9.390 1.00 0.00 66 TYR A N 12
ATOM 16352 C CA . TYR A 1 66 ? -4.322 -8.140 9.787 1.00 0.00 66 TYR A CA 12
ATOM 16353 C C . TYR A 1 66 ? -5.635 -8.949 9.814 1.00 0.00 66 TYR A C 12
ATOM 16354 O O . TYR A 1 66 ? -6.300 -9.004 10.846 1.00 0.00 66 TYR A O 12
ATOM 16372 N N . ALA A 1 67 ? -6.039 -9.394 8.621 1.00 0.00 67 ALA A N 12
ATOM 16373 C CA . ALA A 1 67 ? -7.138 -10.344 8.335 1.00 0.00 67 ALA A CA 12
ATOM 16374 C C . ALA A 1 67 ? -7.221 -10.551 6.811 1.00 0.00 67 ALA A C 12
ATOM 16375 O O . ALA A 1 67 ? -7.932 -9.840 6.101 1.00 0.00 67 ALA A O 12
ATOM 16382 N N . GLU A 1 68 ? -6.245 -11.325 6.329 1.00 0.00 68 GLU A N 12
ATOM 16383 C CA . GLU A 1 68 ? -5.996 -11.681 4.910 1.00 0.00 68 GLU A CA 12
ATOM 16384 C C . GLU A 1 68 ? -4.691 -12.497 4.810 1.00 0.00 68 GLU A C 12
ATOM 16385 O O . GLU A 1 68 ? -4.083 -12.798 5.835 1.00 0.00 68 GLU A O 12
ATOM 16397 N N . ALA A 1 69 ? -4.287 -12.832 3.580 1.00 0.00 69 ALA A N 12
ATOM 16398 C CA . ALA A 1 69 ? -3.056 -13.586 3.242 1.00 0.00 69 ALA A CA 12
ATOM 16399 C C . ALA A 1 69 ? -2.910 -14.917 4.007 1.00 0.00 69 ALA A C 12
ATOM 16400 O O . ALA A 1 69 ? -2.221 -15.046 5.016 1.00 0.00 69 ALA A O 12
ATOM 16407 N N . ARG A 1 70 ? -3.581 -15.912 3.437 1.00 0.00 70 ARG A N 12
ATOM 16408 C CA . ARG A 1 70 ? -3.685 -17.267 4.015 1.00 0.00 70 ARG A CA 12
ATOM 16409 C C . ARG A 1 70 ? -3.494 -18.339 2.925 1.00 0.00 70 ARG A C 12
ATOM 16410 O O . ARG A 1 70 ? -2.489 -19.042 2.879 1.00 0.00 70 ARG A O 12
ATOM 16431 N N . SER A 1 71 ? -4.471 -18.362 2.021 1.00 0.00 71 SER A N 12
ATOM 16432 C CA . SER A 1 71 ? -4.597 -19.267 0.859 1.00 0.00 71 SER A CA 12
ATOM 16433 C C . SER A 1 71 ? -5.727 -18.707 -0.018 1.00 0.00 71 SER A C 12
ATOM 16434 O O . SER A 1 71 ? -5.459 -18.036 -1.013 1.00 0.00 71 SER A O 12
ATOM 16442 N N . ARG A 1 72 ? -6.919 -18.653 0.578 1.00 0.00 72 ARG A N 12
ATOM 16443 C CA . ARG A 1 72 ? -8.067 -17.934 -0.002 1.00 0.00 72 ARG A CA 12
ATOM 16444 C C . ARG A 1 72 ? -8.278 -16.578 0.678 1.00 0.00 72 ARG A C 12
ATOM 16445 O O . ARG A 1 72 ? -8.758 -16.484 1.806 1.00 0.00 72 ARG A O 12
ATOM 16466 N N . LEU A 1 73 ? -7.570 -15.620 0.096 1.00 0.00 73 LEU A N 12
ATOM 16467 C CA . LEU A 1 73 ? -7.741 -14.189 0.411 1.00 0.00 73 LEU A CA 12
ATOM 16468 C C . LEU A 1 73 ? -8.497 -13.508 -0.751 1.00 0.00 73 LEU A C 12
ATOM 16469 O O . LEU A 1 73 ? -9.106 -14.189 -1.574 1.00 0.00 73 LEU A O 12
ATOM 16485 N N . ALA A 1 74 ? -8.421 -12.183 -0.841 1.00 0.00 74 ALA A N 12
ATOM 16486 C CA . ALA A 1 74 ? -8.998 -11.436 -1.972 1.00 0.00 74 ALA A CA 12
ATOM 16487 C C . ALA A 1 74 ? -7.881 -10.722 -2.743 1.00 0.00 74 ALA A C 12
ATOM 16488 O O . ALA A 1 74 ? -7.293 -9.757 -2.257 1.00 0.00 74 ALA A O 12
ATOM 16495 N N . LYS A 1 75 ? -7.357 -11.480 -3.701 1.00 0.00 75 LYS A N 12
ATOM 16496 C CA . LYS A 1 75 ? -6.400 -10.973 -4.704 1.00 0.00 75 LYS A CA 12
ATOM 16497 C C . LYS A 1 75 ? -7.130 -10.081 -5.722 1.00 0.00 75 LYS A C 12
ATOM 16498 O O . LYS A 1 75 ? -8.301 -10.324 -6.008 1.00 0.00 75 LYS A O 12
ATOM 16517 N N . GLU A 1 76 ? -6.383 -9.125 -6.286 1.00 0.00 76 GLU A N 12
ATOM 16518 C CA . GLU A 1 76 ? -6.863 -8.015 -7.153 1.00 0.00 76 GLU A CA 12
ATOM 16519 C C . GLU A 1 76 ? -7.528 -6.897 -6.313 1.00 0.00 76 GLU A C 12
ATOM 16520 O O . GLU A 1 76 ? -7.595 -6.984 -5.088 1.00 0.00 76 GLU A O 12
ATOM 16532 N N . MET A 1 77 ? -7.780 -5.752 -6.950 1.00 0.00 77 MET A N 12
ATOM 16533 C CA . MET A 1 77 ? -8.385 -4.572 -6.297 1.00 0.00 77 MET A CA 12
ATOM 16534 C C . MET A 1 77 ? -9.828 -4.781 -5.808 1.00 0.00 77 MET A C 12
ATOM 16535 O O . MET A 1 77 ? -10.652 -5.388 -6.488 1.00 0.00 77 MET A O 12
ATOM 16549 N N . GLY A 1 78 ? -10.064 -4.279 -4.587 1.00 0.00 78 GLY A N 12
ATOM 16550 C CA . GLY A 1 78 ? -11.409 -4.220 -3.972 1.00 0.00 78 GLY A CA 12
ATOM 16551 C C . GLY A 1 78 ? -12.329 -3.128 -4.550 1.00 0.00 78 GLY A C 12
ATOM 16552 O O . GLY A 1 78 ? -13.549 -3.275 -4.561 1.00 0.00 78 GLY A O 12
ATOM 16556 N N . LEU A 1 79 ? -11.724 -2.000 -4.918 1.00 0.00 79 LEU A N 12
ATOM 16557 C CA . LEU A 1 79 ? -12.427 -0.833 -5.488 1.00 0.00 79 LEU A CA 12
ATOM 16558 C C . LEU A 1 79 ? -11.758 -0.360 -6.784 1.00 0.00 79 LEU A C 12
ATOM 16559 O O . LEU A 1 79 ? -10.542 -0.479 -6.937 1.00 0.00 79 LEU A O 12
ATOM 16575 N N . GLY A 1 80 ? -12.608 0.140 -7.690 1.00 0.00 80 GLY A N 12
ATOM 16576 C CA . GLY A 1 80 ? -12.180 0.739 -8.971 1.00 0.00 80 GLY A CA 12
ATOM 16577 C C . GLY A 1 80 ? -11.356 2.023 -8.782 1.00 0.00 80 GLY A C 12
ATOM 16578 O O . GLY A 1 80 ? -10.127 1.997 -8.803 1.00 0.00 80 GLY A O 12
ATOM 16582 N N . GLN A 1 81 ? -12.080 3.135 -8.675 1.00 0.00 81 GLN A N 12
ATOM 16583 C CA . GLN A 1 81 ? -11.522 4.500 -8.544 1.00 0.00 81 GLN A CA 12
ATOM 16584 C C . GLN A 1 81 ? -12.363 5.358 -7.587 1.00 0.00 81 GLN A C 12
ATOM 16585 O O . GLN A 1 81 ? -13.535 5.058 -7.352 1.00 0.00 81 GLN A O 12
ATOM 16599 N N . ARG A 1 82 ? -11.723 6.379 -7.019 1.00 0.00 82 ARG A N 12
ATOM 16600 C CA . ARG A 1 82 ? -12.365 7.324 -6.084 1.00 0.00 82 ARG A CA 12
ATOM 16601 C C . ARG A 1 82 ? -11.772 8.733 -6.253 1.00 0.00 82 ARG A C 12
ATOM 16602 O O . ARG A 1 82 ? -10.577 8.875 -6.511 1.00 0.00 82 ARG A O 12
ATOM 16623 N N . ARG A 1 83 ? -12.638 9.736 -6.112 1.00 0.00 83 ARG A N 12
ATOM 16624 C CA . ARG A 1 83 ? -12.300 11.168 -6.277 1.00 0.00 83 ARG A CA 12
ATOM 16625 C C . ARG A 1 83 ? -13.392 12.057 -5.659 1.00 0.00 83 ARG A C 12
ATOM 16626 O O . ARG A 1 83 ? -14.516 12.102 -6.152 1.00 0.00 83 ARG A O 12
ATOM 16647 N N . LYS A 1 84 ? -13.099 12.588 -4.473 1.00 0.00 84 LYS A N 12
ATOM 16648 C CA . LYS A 1 84 ? -14.022 13.511 -3.779 1.00 0.00 84 LYS A CA 12
ATOM 16649 C C . LYS A 1 84 ? -13.322 14.836 -3.412 1.00 0.00 84 LYS A C 12
ATOM 16650 O O . LYS A 1 84 ? -13.078 15.152 -2.246 1.00 0.00 84 LYS A O 12
ATOM 16669 N N . ALA A 1 85 ? -13.029 15.606 -4.463 1.00 0.00 85 ALA A N 12
ATOM 16670 C CA . ALA A 1 85 ? -12.324 16.910 -4.431 1.00 0.00 85 ALA A CA 12
ATOM 16671 C C . ALA A 1 85 ? -10.940 16.884 -3.747 1.00 0.00 85 ALA A C 12
ATOM 16672 O O . ALA A 1 85 ? -9.938 16.700 -4.431 1.00 0.00 85 ALA A O 12
ATOM 16679 N N . ASN A 1 86 ? -10.942 16.842 -2.413 1.00 0.00 86 ASN A N 12
ATOM 16680 C CA . ASN A 1 86 ? -9.738 16.865 -1.552 1.00 0.00 86 ASN A CA 12
ATOM 16681 C C . ASN A 1 86 ? -10.091 16.629 -0.072 1.00 0.00 86 ASN A C 12
ATOM 16682 O O . ASN A 1 86 ? -9.397 15.891 0.621 1.00 0.00 86 ASN A O 12
ATOM 16693 N N . ARG A 1 87 ? -11.080 17.376 0.423 1.00 0.00 87 ARG A N 12
ATOM 16694 C CA . ARG A 1 87 ? -11.632 17.221 1.789 1.00 0.00 87 ARG A CA 12
ATOM 16695 C C . ARG A 1 87 ? -12.541 15.977 1.925 1.00 0.00 87 ARG A C 12
ATOM 16696 O O . ARG A 1 87 ? -12.031 14.952 2.423 1.00 0.00 87 ARG A O 12
ATOM 16717 N N . ALA A 1 1 ? 13.303 20.132 -3.523 1.00 0.00 1 ALA A N 13
ATOM 16718 C CA . ALA A 1 1 ? 12.197 20.361 -2.566 1.00 0.00 1 ALA A CA 13
ATOM 16719 C C . ALA A 1 1 ? 11.524 19.052 -2.066 1.00 0.00 1 ALA A C 13
ATOM 16720 O O . ALA A 1 1 ? 12.208 18.033 -1.962 1.00 0.00 1 ALA A O 13
ATOM 16727 N N . VAL A 1 2 ? 10.243 19.105 -1.677 1.00 0.00 2 VAL A N 13
ATOM 16728 C CA . VAL A 1 2 ? 9.425 17.969 -1.183 1.00 0.00 2 VAL A CA 13
ATOM 16729 C C . VAL A 1 2 ? 10.122 17.208 -0.026 1.00 0.00 2 VAL A C 13
ATOM 16730 O O . VAL A 1 2 ? 10.753 17.857 0.804 1.00 0.00 2 VAL A O 13
ATOM 16743 N N . ASN A 1 3 ? 9.939 15.889 0.084 1.00 0.00 3 ASN A N 13
ATOM 16744 C CA . ASN A 1 3 ? 10.567 15.020 1.107 1.00 0.00 3 ASN A CA 13
ATOM 16745 C C . ASN A 1 3 ? 10.260 15.442 2.556 1.00 0.00 3 ASN A C 13
ATOM 16746 O O . ASN A 1 3 ? 11.099 16.001 3.261 1.00 0.00 3 ASN A O 13
ATOM 16757 N N . VAL A 1 4 ? 9.101 14.981 3.031 1.00 0.00 4 VAL A N 13
ATOM 16758 C CA . VAL A 1 4 ? 8.609 15.244 4.408 1.00 0.00 4 VAL A CA 13
ATOM 16759 C C . VAL A 1 4 ? 9.628 14.876 5.513 1.00 0.00 4 VAL A C 13
ATOM 16760 O O . VAL A 1 4 ? 9.737 15.553 6.533 1.00 0.00 4 VAL A O 13
ATOM 16773 N N . GLU A 1 5 ? 10.326 13.768 5.282 1.00 0.00 5 GLU A N 13
ATOM 16774 C CA . GLU A 1 5 ? 11.487 13.304 6.064 1.00 0.00 5 GLU A CA 13
ATOM 16775 C C . GLU A 1 5 ? 12.386 12.489 5.120 1.00 0.00 5 GLU A C 13
ATOM 16776 O O . GLU A 1 5 ? 12.036 11.365 4.772 1.00 0.00 5 GLU A O 13
ATOM 16788 N N . LYS A 1 6 ? 13.321 13.213 4.499 1.00 0.00 6 LYS A N 13
ATOM 16789 C CA . LYS A 1 6 ? 14.256 12.734 3.448 1.00 0.00 6 LYS A CA 13
ATOM 16790 C C . LYS A 1 6 ? 13.905 11.360 2.828 1.00 0.00 6 LYS A C 13
ATOM 16791 O O . LYS A 1 6 ? 14.449 10.321 3.192 1.00 0.00 6 LYS A O 13
ATOM 16810 N N . GLN A 1 7 ? 12.985 11.407 1.862 1.00 0.00 7 GLN A N 13
ATOM 16811 C CA . GLN A 1 7 ? 12.251 10.222 1.360 1.00 0.00 7 GLN A CA 13
ATOM 16812 C C . GLN A 1 7 ? 13.139 9.066 0.871 1.00 0.00 7 GLN A C 13
ATOM 16813 O O . GLN A 1 7 ? 13.741 9.113 -0.200 1.00 0.00 7 GLN A O 13
ATOM 16827 N N . LYS A 1 8 ? 13.220 8.059 1.735 1.00 0.00 8 LYS A N 13
ATOM 16828 C CA . LYS A 1 8 ? 14.074 6.875 1.516 1.00 0.00 8 LYS A CA 13
ATOM 16829 C C . LYS A 1 8 ? 13.326 5.590 1.101 1.00 0.00 8 LYS A C 13
ATOM 16830 O O . LYS A 1 8 ? 12.150 5.418 1.440 1.00 0.00 8 LYS A O 13
ATOM 16849 N N . PRO A 1 9 ? 13.988 4.717 0.322 1.00 0.00 9 PRO A N 13
ATOM 16850 C CA . PRO A 1 9 ? 13.453 3.387 -0.035 1.00 0.00 9 PRO A CA 13
ATOM 16851 C C . PRO A 1 9 ? 13.279 2.481 1.192 1.00 0.00 9 PRO A C 13
ATOM 16852 O O . PRO A 1 9 ? 14.161 2.386 2.042 1.00 0.00 9 PRO A O 13
ATOM 16863 N N . ALA A 1 10 ? 12.226 1.677 1.127 1.00 0.00 10 ALA A N 13
ATOM 16864 C CA . ALA A 1 10 ? 11.830 0.752 2.213 1.00 0.00 10 ALA A CA 13
ATOM 16865 C C . ALA A 1 10 ? 12.560 -0.606 2.138 1.00 0.00 10 ALA A C 13
ATOM 16866 O O . ALA A 1 10 ? 12.006 -1.672 2.404 1.00 0.00 10 ALA A O 13
ATOM 16873 N N . VAL A 1 11 ? 13.861 -0.518 1.852 1.00 0.00 11 VAL A N 13
ATOM 16874 C CA . VAL A 1 11 ? 14.753 -1.666 1.550 1.00 0.00 11 VAL A CA 13
ATOM 16875 C C . VAL A 1 11 ? 14.137 -2.439 0.351 1.00 0.00 11 VAL A C 13
ATOM 16876 O O . VAL A 1 11 ? 13.564 -1.820 -0.548 1.00 0.00 11 VAL A O 13
ATOM 16889 N N . SER A 1 12 ? 14.297 -3.759 0.303 1.00 0.00 12 SER A N 13
ATOM 16890 C CA . SER A 1 12 ? 13.631 -4.620 -0.694 1.00 0.00 12 SER A CA 13
ATOM 16891 C C . SER A 1 12 ? 12.433 -5.320 -0.048 1.00 0.00 12 SER A C 13
ATOM 16892 O O . SER A 1 12 ? 12.525 -5.850 1.062 1.00 0.00 12 SER A O 13
ATOM 16900 N N . VAL A 1 13 ? 11.356 -5.325 -0.830 1.00 0.00 13 VAL A N 13
ATOM 16901 C CA . VAL A 1 13 ? 10.075 -6.036 -0.608 1.00 0.00 13 VAL A CA 13
ATOM 16902 C C . VAL A 1 13 ? 10.139 -7.328 0.237 1.00 0.00 13 VAL A C 13
ATOM 16903 O O . VAL A 1 13 ? 9.309 -7.519 1.125 1.00 0.00 13 VAL A O 13
ATOM 16916 N N . ARG A 1 14 ? 11.181 -8.125 -0.003 1.00 0.00 14 ARG A N 13
ATOM 16917 C CA . ARG A 1 14 ? 11.489 -9.387 0.707 1.00 0.00 14 ARG A CA 13
ATOM 16918 C C . ARG A 1 14 ? 11.317 -9.274 2.236 1.00 0.00 14 ARG A C 13
ATOM 16919 O O . ARG A 1 14 ? 10.794 -10.190 2.866 1.00 0.00 14 ARG A O 13
ATOM 16940 N N . LYS A 1 15 ? 11.732 -8.131 2.787 1.00 0.00 15 LYS A N 13
ATOM 16941 C CA . LYS A 1 15 ? 11.524 -7.776 4.205 1.00 0.00 15 LYS A CA 13
ATOM 16942 C C . LYS A 1 15 ? 10.877 -6.394 4.440 1.00 0.00 15 LYS A C 13
ATOM 16943 O O . LYS A 1 15 ? 11.354 -5.580 5.233 1.00 0.00 15 LYS A O 13
ATOM 16962 N N . SER A 1 16 ? 9.826 -6.105 3.672 1.00 0.00 16 SER A N 13
ATOM 16963 C CA . SER A 1 16 ? 8.956 -4.931 3.933 1.00 0.00 16 SER A CA 13
ATOM 16964 C C . SER A 1 16 ? 8.134 -5.049 5.231 1.00 0.00 16 SER A C 13
ATOM 16965 O O . SER A 1 16 ? 7.624 -4.057 5.756 1.00 0.00 16 SER A O 13
ATOM 16973 N N . VAL A 1 17 ? 7.885 -6.295 5.628 1.00 0.00 17 VAL A N 13
ATOM 16974 C CA . VAL A 1 17 ? 7.262 -6.658 6.916 1.00 0.00 17 VAL A CA 13
ATOM 16975 C C . VAL A 1 17 ? 8.331 -6.800 8.013 1.00 0.00 17 VAL A C 13
ATOM 16976 O O . VAL A 1 17 ? 9.349 -7.467 7.839 1.00 0.00 17 VAL A O 13
ATOM 16989 N N . GLN A 1 18 ? 8.047 -6.118 9.115 1.00 0.00 18 GLN A N 13
ATOM 16990 C CA . GLN A 1 18 ? 8.863 -6.157 10.348 1.00 0.00 18 GLN A CA 13
ATOM 16991 C C . GLN A 1 18 ? 7.975 -6.605 11.532 1.00 0.00 18 GLN A C 13
ATOM 16992 O O . GLN A 1 18 ? 6.832 -7.023 11.334 1.00 0.00 18 GLN A O 13
ATOM 17006 N N . ASP A 1 19 ? 8.439 -6.383 12.768 1.00 0.00 19 ASP A N 13
ATOM 17007 C CA . ASP A 1 19 ? 7.703 -6.712 14.016 1.00 0.00 19 ASP A CA 13
ATOM 17008 C C . ASP A 1 19 ? 6.420 -5.877 14.215 1.00 0.00 19 ASP A C 13
ATOM 17009 O O . ASP A 1 19 ? 6.413 -4.846 14.886 1.00 0.00 19 ASP A O 13
ATOM 17018 N N . ASP A 1 20 ? 5.337 -6.329 13.580 1.00 0.00 20 ASP A N 13
ATOM 17019 C CA . ASP A 1 20 ? 4.027 -5.641 13.529 1.00 0.00 20 ASP A CA 13
ATOM 17020 C C . ASP A 1 20 ? 4.051 -4.199 12.988 1.00 0.00 20 ASP A C 13
ATOM 17021 O O . ASP A 1 20 ? 3.192 -3.374 13.299 1.00 0.00 20 ASP A O 13
ATOM 17030 N N . HIS A 1 21 ? 4.982 -3.961 12.068 1.00 0.00 21 HIS A N 13
ATOM 17031 C CA . HIS A 1 21 ? 5.127 -2.677 11.363 1.00 0.00 21 HIS A CA 13
ATOM 17032 C C . HIS A 1 21 ? 5.664 -2.895 9.943 1.00 0.00 21 HIS A C 13
ATOM 17033 O O . HIS A 1 21 ? 6.572 -3.697 9.736 1.00 0.00 21 HIS A O 13
ATOM 17047 N N . ILE A 1 22 ? 4.880 -2.402 8.993 1.00 0.00 22 ILE A N 13
ATOM 17048 C CA . ILE A 1 22 ? 5.199 -2.442 7.554 1.00 0.00 22 ILE A CA 13
ATOM 17049 C C . ILE A 1 22 ? 5.841 -1.091 7.175 1.00 0.00 22 ILE A C 13
ATOM 17050 O O . ILE A 1 22 ? 5.382 -0.031 7.606 1.00 0.00 22 ILE A O 13
ATOM 17066 N N . VAL A 1 23 ? 7.001 -1.205 6.537 1.00 0.00 23 VAL A N 13
ATOM 17067 C CA . VAL A 1 23 ? 7.845 -0.053 6.154 1.00 0.00 23 VAL A CA 13
ATOM 17068 C C . VAL A 1 23 ? 7.320 0.692 4.909 1.00 0.00 23 VAL A C 13
ATOM 17069 O O . VAL A 1 23 ? 6.960 0.086 3.899 1.00 0.00 23 VAL A O 13
ATOM 17082 N N . CYS A 1 24 ? 7.216 2.014 5.044 1.00 0.00 24 CYS A N 13
ATOM 17083 C CA . CYS A 1 24 ? 6.648 2.873 4.021 1.00 0.00 24 CYS A CA 13
ATOM 17084 C C . CYS A 1 24 ? 7.689 3.054 2.913 1.00 0.00 24 CYS A C 13
ATOM 17085 O O . CYS A 1 24 ? 8.828 3.428 3.184 1.00 0.00 24 CYS A O 13
ATOM 17092 N N . LEU A 1 25 ? 7.332 2.510 1.761 1.00 0.00 25 LEU A N 13
ATOM 17093 C CA . LEU A 1 25 ? 8.084 2.702 0.510 1.00 0.00 25 LEU A CA 13
ATOM 17094 C C . LEU A 1 25 ? 8.028 4.188 0.116 1.00 0.00 25 LEU A C 13
ATOM 17095 O O . LEU A 1 25 ? 6.982 4.825 0.239 1.00 0.00 25 LEU A O 13
ATOM 17111 N N . GLU A 1 26 ? 9.210 4.727 -0.181 1.00 0.00 26 GLU A N 13
ATOM 17112 C CA . GLU A 1 26 ? 9.468 6.161 -0.467 1.00 0.00 26 GLU A CA 13
ATOM 17113 C C . GLU A 1 26 ? 9.173 7.098 0.729 1.00 0.00 26 GLU A C 13
ATOM 17114 O O . GLU A 1 26 ? 8.829 8.267 0.556 1.00 0.00 26 GLU A O 13
ATOM 17126 N N . CYS A 1 27 ? 9.338 6.577 1.947 1.00 0.00 27 CYS A N 13
ATOM 17127 C CA . CYS A 1 27 ? 9.118 7.342 3.162 1.00 0.00 27 CYS A CA 13
ATOM 17128 C C . CYS A 1 27 ? 10.096 6.842 4.228 1.00 0.00 27 CYS A C 13
ATOM 17129 O O . CYS A 1 27 ? 10.866 7.624 4.785 1.00 0.00 27 CYS A O 13
ATOM 17136 N N . GLY A 1 28 ? 10.111 5.525 4.489 1.00 0.00 28 GLY A N 13
ATOM 17137 C CA . GLY A 1 28 ? 11.046 4.918 5.461 1.00 0.00 28 GLY A CA 13
ATOM 17138 C C . GLY A 1 28 ? 10.374 4.584 6.802 1.00 0.00 28 GLY A C 13
ATOM 17139 O O . GLY A 1 28 ? 10.636 3.535 7.386 1.00 0.00 28 GLY A O 13
ATOM 17143 N N . GLY A 1 29 ? 9.536 5.518 7.274 1.00 0.00 29 GLY A N 13
ATOM 17144 C CA . GLY A 1 29 ? 8.708 5.330 8.487 1.00 0.00 29 GLY A CA 13
ATOM 17145 C C . GLY A 1 29 ? 7.836 4.063 8.419 1.00 0.00 29 GLY A C 13
ATOM 17146 O O . GLY A 1 29 ? 7.304 3.709 7.368 1.00 0.00 29 GLY A O 13
ATOM 17150 N N . SER A 1 30 ? 7.678 3.431 9.574 1.00 0.00 30 SER A N 13
ATOM 17151 C CA . SER A 1 30 ? 6.926 2.164 9.707 1.00 0.00 30 SER A CA 13
ATOM 17152 C C . SER A 1 30 ? 5.698 2.270 10.616 1.00 0.00 30 SER A C 13
ATOM 17153 O O . SER A 1 30 ? 5.698 3.001 11.607 1.00 0.00 30 SER A O 13
ATOM 17161 N N . PHE A 1 31 ? 4.714 1.432 10.300 1.00 0.00 31 PHE A N 13
ATOM 17162 C CA . PHE A 1 31 ? 3.378 1.422 10.949 1.00 0.00 31 PHE A CA 13
ATOM 17163 C C . PHE A 1 31 ? 2.562 0.150 10.664 1.00 0.00 31 PHE A C 13
ATOM 17164 O O . PHE A 1 31 ? 2.928 -0.674 9.830 1.00 0.00 31 PHE A O 13
ATOM 17181 N N . LYS A 1 32 ? 1.460 0.002 11.392 1.00 0.00 32 LYS A N 13
ATOM 17182 C CA . LYS A 1 32 ? 0.484 -1.089 11.168 1.00 0.00 32 LYS A CA 13
ATOM 17183 C C . LYS A 1 32 ? -0.377 -0.960 9.893 1.00 0.00 32 LYS A C 13
ATOM 17184 O O . LYS A 1 32 ? -0.892 -1.956 9.389 1.00 0.00 32 LYS A O 13
ATOM 17203 N N . SER A 1 33 ? -0.583 0.264 9.409 1.00 0.00 33 SER A N 13
ATOM 17204 C CA . SER A 1 33 ? -1.361 0.514 8.176 1.00 0.00 33 SER A CA 13
ATOM 17205 C C . SER A 1 33 ? -0.640 1.429 7.178 1.00 0.00 33 SER A C 13
ATOM 17206 O O . SER A 1 33 ? -0.208 2.529 7.515 1.00 0.00 33 SER A O 13
ATOM 17214 N N . LEU A 1 34 ? -0.497 0.922 5.955 1.00 0.00 34 LEU A N 13
ATOM 17215 C CA . LEU A 1 34 ? 0.040 1.722 4.839 1.00 0.00 34 LEU A CA 13
ATOM 17216 C C . LEU A 1 34 ? -1.029 2.099 3.801 1.00 0.00 34 LEU A C 13
ATOM 17217 O O . LEU A 1 34 ? -1.004 3.232 3.329 1.00 0.00 34 LEU A O 13
ATOM 17233 N N . LYS A 1 35 ? -2.005 1.224 3.546 1.00 0.00 35 LYS A N 13
ATOM 17234 C CA . LYS A 1 35 ? -3.120 1.521 2.615 1.00 0.00 35 LYS A CA 13
ATOM 17235 C C . LYS A 1 35 ? -3.784 2.904 2.795 1.00 0.00 35 LYS A C 13
ATOM 17236 O O . LYS A 1 35 ? -3.947 3.622 1.814 1.00 0.00 35 LYS A O 13
ATOM 17255 N N . ARG A 1 36 ? -3.984 3.325 4.047 1.00 0.00 36 ARG A N 13
ATOM 17256 C CA . ARG A 1 36 ? -4.297 4.735 4.369 1.00 0.00 36 ARG A CA 13
ATOM 17257 C C . ARG A 1 36 ? -3.154 5.715 4.045 1.00 0.00 36 ARG A C 13
ATOM 17258 O O . ARG A 1 36 ? -3.253 6.416 3.046 1.00 0.00 36 ARG A O 13
ATOM 17279 N N . HIS A 1 37 ? -2.063 5.657 4.823 1.00 0.00 37 HIS A N 13
ATOM 17280 C CA . HIS A 1 37 ? -0.908 6.539 4.796 1.00 0.00 37 HIS A CA 13
ATOM 17281 C C . HIS A 1 37 ? -0.543 6.863 3.346 1.00 0.00 37 HIS A C 13
ATOM 17282 O O . HIS A 1 37 ? -0.265 8.014 3.015 1.00 0.00 37 HIS A O 13
ATOM 17296 N N . LEU A 1 38 ? -0.440 5.808 2.531 1.00 0.00 38 LEU A N 13
ATOM 17297 C CA . LEU A 1 38 ? -0.139 5.870 1.089 1.00 0.00 38 LEU A CA 13
ATOM 17298 C C . LEU A 1 38 ? -1.132 6.809 0.394 1.00 0.00 38 LEU A C 13
ATOM 17299 O O . LEU A 1 38 ? -0.829 7.995 0.337 1.00 0.00 38 LEU A O 13
ATOM 17315 N N . THR A 1 39 ? -2.383 6.375 0.244 1.00 0.00 39 THR A N 13
ATOM 17316 C CA . THR A 1 39 ? -3.466 7.149 -0.406 1.00 0.00 39 THR A CA 13
ATOM 17317 C C . THR A 1 39 ? -3.688 8.556 0.201 1.00 0.00 39 THR A C 13
ATOM 17318 O O . THR A 1 39 ? -4.045 9.478 -0.528 1.00 0.00 39 THR A O 13
ATOM 17329 N N . THR A 1 40 ? -3.448 8.713 1.504 1.00 0.00 40 THR A N 13
ATOM 17330 C CA . THR A 1 40 ? -3.476 10.014 2.219 1.00 0.00 40 THR A CA 13
ATOM 17331 C C . THR A 1 40 ? -2.347 10.988 1.813 1.00 0.00 40 THR A C 13
ATOM 17332 O O . THR A 1 40 ? -2.569 12.197 1.774 1.00 0.00 40 THR A O 13
ATOM 17343 N N . HIS A 1 41 ? -1.113 10.491 1.719 1.00 0.00 41 HIS A N 13
ATOM 17344 C CA . HIS A 1 41 ? 0.073 11.338 1.448 1.00 0.00 41 HIS A CA 13
ATOM 17345 C C . HIS A 1 41 ? 0.659 11.083 0.050 1.00 0.00 41 HIS A C 13
ATOM 17346 O O . HIS A 1 41 ? 0.577 11.948 -0.820 1.00 0.00 41 HIS A O 13
ATOM 17360 N N . HIS A 1 42 ? 1.320 9.932 -0.106 1.00 0.00 42 HIS A N 13
ATOM 17361 C CA . HIS A 1 42 ? 1.783 9.423 -1.386 1.00 0.00 42 HIS A CA 13
ATOM 17362 C C . HIS A 1 42 ? 0.609 9.350 -2.364 1.00 0.00 42 HIS A C 13
ATOM 17363 O O . HIS A 1 42 ? 0.801 9.416 -3.577 1.00 0.00 42 HIS A O 13
ATOM 17377 N N . SER A 1 43 ? -0.652 9.390 -1.922 1.00 0.00 43 SER A N 13
ATOM 17378 C CA . SER A 1 43 ? -1.878 9.310 -2.761 1.00 0.00 43 SER A CA 13
ATOM 17379 C C . SER A 1 43 ? -1.971 7.927 -3.440 1.00 0.00 43 SER A C 13
ATOM 17380 O O . SER A 1 43 ? -1.280 7.005 -3.022 1.00 0.00 43 SER A O 13
ATOM 17388 N N . MET A 1 44 ? -2.908 7.745 -4.375 1.00 0.00 44 MET A N 13
ATOM 17389 C CA . MET A 1 44 ? -3.054 6.524 -5.213 1.00 0.00 44 MET A CA 13
ATOM 17390 C C . MET A 1 44 ? -3.455 5.247 -4.440 1.00 0.00 44 MET A C 13
ATOM 17391 O O . MET A 1 44 ? -3.297 5.132 -3.228 1.00 0.00 44 MET A O 13
ATOM 17405 N N . THR A 1 45 ? -4.023 4.300 -5.181 1.00 0.00 45 THR A N 13
ATOM 17406 C CA . THR A 1 45 ? -4.439 2.980 -4.645 1.00 0.00 45 THR A CA 13
ATOM 17407 C C . THR A 1 45 ? -3.225 2.092 -4.285 1.00 0.00 45 THR A C 13
ATOM 17408 O O . THR A 1 45 ? -2.249 2.073 -5.038 1.00 0.00 45 THR A O 13
ATOM 17419 N N . PRO A 1 46 ? -3.332 1.263 -3.235 1.00 0.00 46 PRO A N 13
ATOM 17420 C CA . PRO A 1 46 ? -2.227 0.389 -2.780 1.00 0.00 46 PRO A CA 13
ATOM 17421 C C . PRO A 1 46 ? -1.667 -0.546 -3.871 1.00 0.00 46 PRO A C 13
ATOM 17422 O O . PRO A 1 46 ? -0.464 -0.538 -4.111 1.00 0.00 46 PRO A O 13
ATOM 17433 N N . GLU A 1 47 ? -2.542 -1.216 -4.622 1.00 0.00 47 GLU A N 13
ATOM 17434 C CA . GLU A 1 47 ? -2.102 -2.018 -5.789 1.00 0.00 47 GLU A CA 13
ATOM 17435 C C . GLU A 1 47 ? -1.447 -1.221 -6.934 1.00 0.00 47 GLU A C 13
ATOM 17436 O O . GLU A 1 47 ? -0.454 -1.681 -7.485 1.00 0.00 47 GLU A O 13
ATOM 17448 N N . GLU A 1 48 ? -1.915 -0.001 -7.210 1.00 0.00 48 GLU A N 13
ATOM 17449 C CA . GLU A 1 48 ? -1.237 0.882 -8.191 1.00 0.00 48 GLU A CA 13
ATOM 17450 C C . GLU A 1 48 ? 0.210 1.174 -7.748 1.00 0.00 48 GLU A C 13
ATOM 17451 O O . GLU A 1 48 ? 1.148 1.013 -8.526 1.00 0.00 48 GLU A O 13
ATOM 17463 N N . TYR A 1 49 ? 0.362 1.420 -6.448 1.00 0.00 49 TYR A N 13
ATOM 17464 C CA . TYR A 1 49 ? 1.669 1.668 -5.811 1.00 0.00 49 TYR A CA 13
ATOM 17465 C C . TYR A 1 49 ? 2.659 0.493 -5.926 1.00 0.00 49 TYR A C 13
ATOM 17466 O O . TYR A 1 49 ? 3.851 0.722 -6.127 1.00 0.00 49 TYR A O 13
ATOM 17484 N N . ARG A 1 50 ? 2.147 -0.741 -5.907 1.00 0.00 50 ARG A N 13
ATOM 17485 C CA . ARG A 1 50 ? 2.992 -1.933 -6.130 1.00 0.00 50 ARG A CA 13
ATOM 17486 C C . ARG A 1 50 ? 3.717 -1.882 -7.492 1.00 0.00 50 ARG A C 13
ATOM 17487 O O . ARG A 1 50 ? 4.909 -2.164 -7.548 1.00 0.00 50 ARG A O 13
ATOM 17508 N N . GLU A 1 51 ? 3.029 -1.367 -8.516 1.00 0.00 51 GLU A N 13
ATOM 17509 C CA . GLU A 1 51 ? 3.589 -1.194 -9.875 1.00 0.00 51 GLU A CA 13
ATOM 17510 C C . GLU A 1 51 ? 4.811 -0.252 -9.871 1.00 0.00 51 GLU A C 13
ATOM 17511 O O . GLU A 1 51 ? 5.857 -0.626 -10.391 1.00 0.00 51 GLU A O 13
ATOM 17523 N N . LYS A 1 52 ? 4.700 0.855 -9.132 1.00 0.00 52 LYS A N 13
ATOM 17524 C CA . LYS A 1 52 ? 5.774 1.862 -8.966 1.00 0.00 52 LYS A CA 13
ATOM 17525 C C . LYS A 1 52 ? 7.106 1.225 -8.522 1.00 0.00 52 LYS A C 13
ATOM 17526 O O . LYS A 1 52 ? 8.121 1.374 -9.198 1.00 0.00 52 LYS A O 13
ATOM 17545 N N . TRP A 1 53 ? 7.012 0.364 -7.514 1.00 0.00 53 TRP A N 13
ATOM 17546 C CA . TRP A 1 53 ? 8.168 -0.380 -6.972 1.00 0.00 53 TRP A CA 13
ATOM 17547 C C . TRP A 1 53 ? 8.365 -1.790 -7.562 1.00 0.00 53 TRP A C 13
ATOM 17548 O O . TRP A 1 53 ? 9.188 -2.567 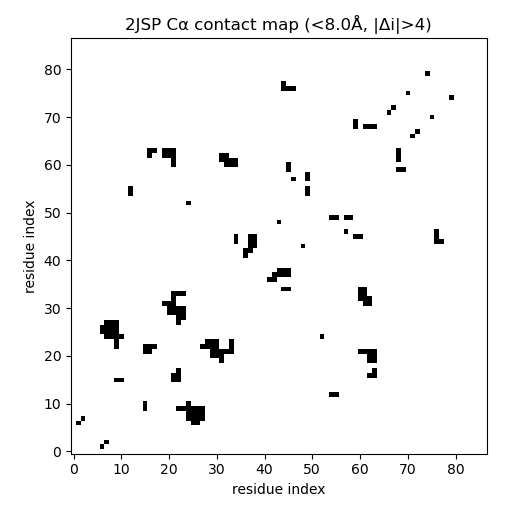-7.076 1.00 0.00 53 TRP A O 13
ATOM 17569 N N . ASP A 1 54 ? 7.642 -2.092 -8.644 1.00 0.00 54 ASP A N 13
ATOM 17570 C CA . ASP A 1 54 ? 7.640 -3.397 -9.353 1.00 0.00 54 ASP A CA 13
ATOM 17571 C C . ASP A 1 54 ? 7.397 -4.616 -8.430 1.00 0.00 54 ASP A C 13
ATOM 17572 O O . ASP A 1 54 ? 7.705 -5.758 -8.774 1.00 0.00 54 ASP A O 13
ATOM 17581 N N . LEU A 1 55 ? 6.612 -4.379 -7.380 1.00 0.00 55 LEU A N 13
ATOM 17582 C CA . LEU A 1 55 ? 6.418 -5.285 -6.232 1.00 0.00 55 LEU A CA 13
ATOM 17583 C C . LEU A 1 55 ? 5.840 -6.672 -6.579 1.00 0.00 55 LEU A C 13
ATOM 17584 O O . LEU A 1 55 ? 4.645 -6.796 -6.876 1.00 0.00 55 LEU A O 13
ATOM 17600 N N . PRO A 1 56 ? 6.662 -7.730 -6.461 1.00 0.00 56 PRO A N 13
ATOM 17601 C CA . PRO A 1 56 ? 6.261 -9.107 -6.804 1.00 0.00 56 PRO A CA 13
ATOM 17602 C C . PRO A 1 56 ? 5.023 -9.561 -6.023 1.00 0.00 56 PRO A C 13
ATOM 17603 O O . PRO A 1 56 ? 4.744 -9.076 -4.926 1.00 0.00 56 PRO A O 13
ATOM 17614 N N . VAL A 1 57 ? 4.192 -10.308 -6.751 1.00 0.00 57 VAL A N 13
ATOM 17615 C CA . VAL A 1 57 ? 2.869 -10.825 -6.328 1.00 0.00 57 VAL A CA 13
ATOM 17616 C C . VAL A 1 57 ? 1.924 -9.770 -5.695 1.00 0.00 57 VAL A C 13
ATOM 17617 O O . VAL A 1 57 ? 1.041 -10.082 -4.899 1.00 0.00 57 VAL A O 13
ATOM 17630 N N . ASP A 1 58 ? 2.096 -8.513 -6.112 1.00 0.00 58 ASP A N 13
ATOM 17631 C CA . ASP A 1 58 ? 1.346 -7.344 -5.597 1.00 0.00 58 ASP A CA 13
ATOM 17632 C C . ASP A 1 58 ? 1.340 -7.212 -4.057 1.00 0.00 58 ASP A C 13
ATOM 17633 O O . ASP A 1 58 ? 0.343 -6.830 -3.450 1.00 0.00 58 ASP A O 13
ATOM 17642 N N . TYR A 1 59 ? 2.502 -7.534 -3.489 1.00 0.00 59 TYR A N 13
ATOM 17643 C CA . TYR A 1 59 ? 2.811 -7.565 -2.044 1.00 0.00 59 TYR A CA 13
ATOM 17644 C C . TYR A 1 59 ? 1.948 -6.656 -1.134 1.00 0.00 59 TYR A C 13
ATOM 17645 O O . TYR A 1 59 ? 1.941 -5.438 -1.318 1.00 0.00 59 TYR A O 13
ATOM 17663 N N . PRO A 1 60 ? 1.340 -7.239 -0.090 1.00 0.00 60 PRO A N 13
ATOM 17664 C CA . PRO A 1 60 ? 0.456 -6.512 0.841 1.00 0.00 60 PRO A CA 13
ATOM 17665 C C . PRO A 1 60 ? 1.192 -5.441 1.663 1.00 0.00 60 PRO A C 13
ATOM 17666 O O . PRO A 1 60 ? 2.150 -5.702 2.384 1.00 0.00 60 PRO A O 13
ATOM 17677 N N . MET A 1 61 ? 0.575 -4.273 1.648 1.00 0.00 61 MET A N 13
ATOM 17678 C CA . MET A 1 61 ? 1.094 -3.071 2.337 1.00 0.00 61 MET A CA 13
ATOM 17679 C C . MET A 1 61 ? 0.233 -2.632 3.543 1.00 0.00 61 MET A C 13
ATOM 17680 O O . MET A 1 61 ? -0.327 -1.538 3.629 1.00 0.00 61 MET A O 13
ATOM 17694 N N . VAL A 1 62 ? 0.015 -3.626 4.395 1.00 0.00 62 VAL A N 13
ATOM 17695 C CA . VAL A 1 62 ? -0.690 -3.490 5.693 1.00 0.00 62 VAL A CA 13
ATOM 17696 C C . VAL A 1 62 ? 0.090 -4.352 6.714 1.00 0.00 62 VAL A C 13
ATOM 17697 O O . VAL A 1 62 ? 1.101 -4.963 6.363 1.00 0.00 62 VAL A O 13
ATOM 17710 N N . ALA A 1 63 ? -0.313 -4.318 7.982 1.00 0.00 63 ALA A N 13
ATOM 17711 C CA . ALA A 1 63 ? 0.269 -5.141 9.067 1.00 0.00 63 ALA A CA 13
ATOM 17712 C C . ALA A 1 63 ? 0.525 -6.606 8.636 1.00 0.00 63 ALA A C 13
ATOM 17713 O O . ALA A 1 63 ? -0.345 -7.185 7.982 1.00 0.00 63 ALA A O 13
ATOM 17720 N N . PRO A 1 64 ? 1.626 -7.223 9.105 1.00 0.00 64 PRO A N 13
ATOM 17721 C CA . PRO A 1 64 ? 2.084 -8.561 8.670 1.00 0.00 64 PRO A CA 13
ATOM 17722 C C . PRO A 1 64 ? 1.024 -9.672 8.593 1.00 0.00 64 PRO A C 13
ATOM 17723 O O . PRO A 1 64 ? 1.121 -10.541 7.733 1.00 0.00 64 PRO A O 13
ATOM 17734 N N . ALA A 1 65 ? 0.083 -9.668 9.536 1.00 0.00 65 ALA A N 13
ATOM 17735 C CA . ALA A 1 65 ? -1.082 -10.577 9.513 1.00 0.00 65 ALA A CA 13
ATOM 17736 C C . ALA A 1 65 ? -2.426 -9.847 9.747 1.00 0.00 65 ALA A C 13
ATOM 17737 O O . ALA A 1 65 ? -3.274 -10.280 10.525 1.00 0.00 65 ALA A O 13
ATOM 17744 N N . TYR A 1 66 ? -2.601 -8.712 9.067 1.00 0.00 66 TYR A N 13
ATOM 17745 C CA . TYR A 1 66 ? -3.816 -7.870 9.194 1.00 0.00 66 TYR A CA 13
ATOM 17746 C C . TYR A 1 66 ? -5.111 -8.601 8.780 1.00 0.00 66 TYR A C 13
ATOM 17747 O O . TYR A 1 66 ? -6.139 -8.481 9.441 1.00 0.00 66 TYR A O 13
ATOM 17765 N N . ALA A 1 67 ? -5.027 -9.250 7.621 1.00 0.00 67 ALA A N 13
ATOM 17766 C CA . ALA A 1 67 ? -6.094 -9.992 6.913 1.00 0.00 67 ALA A CA 13
ATOM 17767 C C . ALA A 1 67 ? -5.480 -10.557 5.619 1.00 0.00 67 ALA A C 13
ATOM 17768 O O . ALA A 1 67 ? -4.349 -10.210 5.273 1.00 0.00 67 ALA A O 13
ATOM 17775 N N . GLU A 1 68 ? -6.225 -11.429 4.938 1.00 0.00 68 GLU A N 13
ATOM 17776 C CA . GLU A 1 68 ? -5.865 -11.981 3.606 1.00 0.00 68 GLU A CA 13
ATOM 17777 C C . GLU A 1 68 ? -4.612 -12.885 3.695 1.00 0.00 68 GLU A C 13
ATOM 17778 O O . GLU A 1 68 ? -4.482 -13.616 4.674 1.00 0.00 68 GLU A O 13
ATOM 17790 N N . ALA A 1 69 ? -3.850 -12.993 2.601 1.00 0.00 69 ALA A N 13
ATOM 17791 C CA . ALA A 1 69 ? -2.563 -13.721 2.499 1.00 0.00 69 ALA A CA 13
ATOM 17792 C C . ALA A 1 69 ? -2.570 -15.140 3.107 1.00 0.00 69 ALA A C 13
ATOM 17793 O O . ALA A 1 69 ? -1.924 -15.446 4.110 1.00 0.00 69 ALA A O 13
ATOM 17800 N N . ARG A 1 70 ? -3.329 -16.005 2.440 1.00 0.00 70 ARG A N 13
ATOM 17801 C CA . ARG A 1 70 ? -3.492 -17.414 2.855 1.00 0.00 70 ARG A CA 13
ATOM 17802 C C . ARG A 1 70 ? -3.152 -18.392 1.703 1.00 0.00 70 ARG A C 13
ATOM 17803 O O . ARG A 1 70 ? -2.317 -18.083 0.855 1.00 0.00 70 ARG A O 13
ATOM 17824 N N . SER A 1 71 ? -3.820 -19.550 1.660 1.00 0.00 71 SER A N 13
ATOM 17825 C CA . SER A 1 71 ? -3.667 -20.630 0.655 1.00 0.00 71 SER A CA 13
ATOM 17826 C C . SER A 1 71 ? -3.525 -20.136 -0.797 1.00 0.00 71 SER A C 13
ATOM 17827 O O . SER A 1 71 ? -2.466 -20.292 -1.398 1.00 0.00 71 SER A O 13
ATOM 17835 N N . ARG A 1 72 ? -4.511 -19.369 -1.262 1.00 0.00 72 ARG A N 13
ATOM 17836 C CA . ARG A 1 72 ? -4.471 -18.754 -2.607 1.00 0.00 72 ARG A CA 13
ATOM 17837 C C . ARG A 1 72 ? -4.090 -17.257 -2.533 1.00 0.00 72 ARG A C 13
ATOM 17838 O O . ARG A 1 72 ? -4.540 -16.419 -3.318 1.00 0.00 72 ARG A O 13
ATOM 17859 N N . LEU A 1 73 ? -3.211 -16.954 -1.574 1.00 0.00 73 LEU A N 13
ATOM 17860 C CA . LEU A 1 73 ? -2.742 -15.601 -1.206 1.00 0.00 73 LEU A CA 13
ATOM 17861 C C . LEU A 1 73 ? -3.923 -14.639 -0.961 1.00 0.00 73 LEU A C 13
ATOM 17862 O O . LEU A 1 73 ? -4.580 -14.762 0.073 1.00 0.00 73 LEU A O 13
ATOM 17878 N N . ALA A 1 74 ? -4.120 -13.686 -1.877 1.00 0.00 74 ALA A N 13
ATOM 17879 C CA . ALA A 1 74 ? -5.293 -12.795 -2.021 1.00 0.00 74 ALA A CA 13
ATOM 17880 C C . ALA A 1 74 ? -5.103 -11.861 -3.232 1.00 0.00 74 ALA A C 13
ATOM 17881 O O . ALA A 1 74 ? -4.868 -10.657 -3.122 1.00 0.00 74 ALA A O 13
ATOM 17888 N N . LYS A 1 75 ? -5.034 -12.496 -4.400 1.00 0.00 75 LYS A N 13
ATOM 17889 C CA . LYS A 1 75 ? -4.873 -11.780 -5.680 1.00 0.00 75 LYS A CA 13
ATOM 17890 C C . LYS A 1 75 ? -6.204 -11.105 -6.071 1.00 0.00 75 LYS A C 13
ATOM 17891 O O . LYS A 1 75 ? -7.271 -11.648 -5.788 1.00 0.00 75 LYS A O 13
ATOM 17910 N N . GLU A 1 76 ? -6.067 -9.962 -6.754 1.00 0.00 76 GLU A N 13
ATOM 17911 C CA . GLU A 1 76 ? -7.128 -9.041 -7.240 1.00 0.00 76 GLU A CA 13
ATOM 17912 C C . GLU A 1 76 ? -7.492 -8.020 -6.145 1.00 0.00 76 GLU A C 13
ATOM 17913 O O . GLU A 1 76 ? -8.130 -8.351 -5.151 1.00 0.00 76 GLU A O 13
ATOM 17925 N N . MET A 1 77 ? -7.102 -6.770 -6.392 1.00 0.00 77 MET A N 13
ATOM 17926 C CA . MET A 1 77 ? -7.282 -5.638 -5.450 1.00 0.00 77 MET A CA 13
ATOM 17927 C C . MET A 1 77 ? -8.710 -5.346 -4.946 1.00 0.00 77 MET A C 13
ATOM 17928 O O . MET A 1 77 ? -8.867 -4.702 -3.912 1.00 0.00 77 MET A O 13
ATOM 17942 N N . GLY A 1 78 ? -9.700 -5.671 -5.787 1.00 0.00 78 GLY A N 13
ATOM 17943 C CA . GLY A 1 78 ? -11.128 -5.550 -5.434 1.00 0.00 78 GLY A CA 13
ATOM 17944 C C . GLY A 1 78 ? -11.831 -4.465 -6.256 1.00 0.00 78 GLY A C 13
ATOM 17945 O O . GLY A 1 78 ? -11.557 -3.278 -6.093 1.00 0.00 78 GLY A O 13
ATOM 17949 N N . LEU A 1 79 ? -12.639 -4.912 -7.216 1.00 0.00 79 LEU A N 13
ATOM 17950 C CA . LEU A 1 79 ? -13.463 -4.009 -8.052 1.00 0.00 79 LEU A CA 13
ATOM 17951 C C . LEU A 1 79 ? -14.578 -3.247 -7.316 1.00 0.00 79 LEU A C 13
ATOM 17952 O O . LEU A 1 79 ? -14.790 -2.065 -7.578 1.00 0.00 79 LEU A O 13
ATOM 17968 N N . GLY A 1 80 ? -15.250 -3.945 -6.387 1.00 0.00 80 GLY A N 13
ATOM 17969 C CA . GLY A 1 80 ? -16.461 -3.441 -5.707 1.00 0.00 80 GLY A CA 13
ATOM 17970 C C . GLY A 1 80 ? -17.638 -3.256 -6.680 1.00 0.00 80 GLY A C 13
ATOM 17971 O O . GLY A 1 80 ? -18.110 -2.145 -6.912 1.00 0.00 80 GLY A O 13
ATOM 17975 N N . GLN A 1 81 ? -18.169 -4.392 -7.125 1.00 0.00 81 GLN A N 13
ATOM 17976 C CA . GLN A 1 81 ? -19.311 -4.442 -8.057 1.00 0.00 81 GLN A CA 13
ATOM 17977 C C . GLN A 1 81 ? -20.478 -5.131 -7.332 1.00 0.00 81 GLN A C 13
ATOM 17978 O O . GLN A 1 81 ? -20.268 -6.127 -6.638 1.00 0.00 81 GLN A O 13
ATOM 17992 N N . ARG A 1 82 ? -21.685 -4.657 -7.642 1.00 0.00 82 ARG A N 13
ATOM 17993 C CA . ARG A 1 82 ? -22.964 -5.059 -7.007 1.00 0.00 82 ARG A CA 13
ATOM 17994 C C . ARG A 1 82 ? -23.004 -4.646 -5.519 1.00 0.00 82 ARG A C 13
ATOM 17995 O O . ARG A 1 82 ? -21.994 -4.271 -4.926 1.00 0.00 82 ARG A O 13
ATOM 18016 N N . ARG A 1 83 ? -24.218 -4.574 -4.985 1.00 0.00 83 ARG A N 13
ATOM 18017 C CA . ARG A 1 83 ? -24.474 -4.113 -3.605 1.00 0.00 83 ARG A CA 13
ATOM 18018 C C . ARG A 1 83 ? -25.186 -5.181 -2.761 1.00 0.00 83 ARG A C 13
ATOM 18019 O O . ARG A 1 83 ? -25.970 -5.979 -3.274 1.00 0.00 83 ARG A O 13
ATOM 18040 N N . LYS A 1 84 ? -24.842 -5.184 -1.479 1.00 0.00 84 LYS A N 13
ATOM 18041 C CA . LYS A 1 84 ? -25.419 -6.102 -0.476 1.00 0.00 84 LYS A CA 13
ATOM 18042 C C . LYS A 1 84 ? -25.757 -5.361 0.829 1.00 0.00 84 LYS A C 13
ATOM 18043 O O . LYS A 1 84 ? -25.017 -4.476 1.257 1.00 0.00 84 LYS A O 13
ATOM 18062 N N . ALA A 1 85 ? -26.958 -5.626 1.335 1.00 0.00 85 ALA A N 13
ATOM 18063 C CA . ALA A 1 85 ? -27.412 -5.113 2.644 1.00 0.00 85 ALA A CA 13
ATOM 18064 C C . ALA A 1 85 ? -28.185 -6.193 3.421 1.00 0.00 85 ALA A C 13
ATOM 18065 O O . ALA A 1 85 ? -29.379 -6.410 3.220 1.00 0.00 85 ALA A O 13
ATOM 18072 N N . ASN A 1 86 ? -27.404 -7.011 4.118 1.00 0.00 86 ASN A N 13
ATOM 18073 C CA . ASN A 1 86 ? -27.927 -8.090 4.978 1.00 0.00 86 ASN A CA 13
ATOM 18074 C C . ASN A 1 86 ? -27.272 -7.999 6.363 1.00 0.00 86 ASN A C 13
ATOM 18075 O O . ASN A 1 86 ? -26.062 -7.807 6.470 1.00 0.00 86 ASN A O 13
ATOM 18086 N N . ARG A 1 87 ? -28.129 -8.061 7.379 1.00 0.00 87 ARG A N 13
ATOM 18087 C CA . ARG A 1 87 ? -27.744 -7.980 8.812 1.00 0.00 87 ARG A CA 13
ATOM 18088 C C . ARG A 1 87 ? -28.855 -8.409 9.790 1.00 0.00 87 ARG A C 13
ATOM 18089 O O . ARG A 1 87 ? -28.503 -8.937 10.866 1.00 0.00 87 ARG A O 13
ATOM 18110 N N . ALA A 1 1 ? 5.775 18.177 -0.293 1.00 0.00 1 ALA A N 14
ATOM 18111 C CA . ALA A 1 1 ? 5.082 17.536 -1.434 1.00 0.00 1 ALA A CA 14
ATOM 18112 C C . ALA A 1 1 ? 5.765 16.251 -1.969 1.00 0.00 1 ALA A C 14
ATOM 18113 O O . ALA A 1 1 ? 5.419 15.154 -1.532 1.00 0.00 1 ALA A O 14
ATOM 18120 N N . VAL A 1 2 ? 6.767 16.383 -2.840 1.00 0.00 2 VAL A N 14
ATOM 18121 C CA . VAL A 1 2 ? 7.528 15.237 -3.386 1.00 0.00 2 VAL A CA 14
ATOM 18122 C C . VAL A 1 2 ? 9.034 15.409 -3.150 1.00 0.00 2 VAL A C 14
ATOM 18123 O O . VAL A 1 2 ? 9.594 16.461 -3.443 1.00 0.00 2 VAL A O 14
ATOM 18136 N N . ASN A 1 3 ? 9.577 14.449 -2.403 1.00 0.00 3 ASN A N 14
ATOM 18137 C CA . ASN A 1 3 ? 11.000 14.373 -1.999 1.00 0.00 3 ASN A CA 14
ATOM 18138 C C . ASN A 1 3 ? 11.527 15.680 -1.370 1.00 0.00 3 ASN A C 14
ATOM 18139 O O . ASN A 1 3 ? 12.217 16.490 -1.987 1.00 0.00 3 ASN A O 14
ATOM 18150 N N . VAL A 1 4 ? 11.153 15.850 -0.106 1.00 0.00 4 VAL A N 14
ATOM 18151 C CA . VAL A 1 4 ? 11.544 17.023 0.702 1.00 0.00 4 VAL A CA 14
ATOM 18152 C C . VAL A 1 4 ? 12.073 16.592 2.087 1.00 0.00 4 VAL A C 14
ATOM 18153 O O . VAL A 1 4 ? 11.400 16.693 3.109 1.00 0.00 4 VAL A O 14
ATOM 18166 N N . GLU A 1 5 ? 13.254 15.972 2.041 1.00 0.00 5 GLU A N 14
ATOM 18167 C CA . GLU A 1 5 ? 13.981 15.418 3.209 1.00 0.00 5 GLU A CA 14
ATOM 18168 C C . GLU A 1 5 ? 13.136 14.495 4.114 1.00 0.00 5 GLU A C 14
ATOM 18169 O O . GLU A 1 5 ? 12.873 14.803 5.274 1.00 0.00 5 GLU A O 14
ATOM 18181 N N . LYS A 1 6 ? 12.891 13.293 3.581 1.00 0.00 6 LYS A N 14
ATOM 18182 C CA . LYS A 1 6 ? 12.082 12.204 4.185 1.00 0.00 6 LYS A CA 14
ATOM 18183 C C . LYS A 1 6 ? 11.998 10.965 3.282 1.00 0.00 6 LYS A C 14
ATOM 18184 O O . LYS A 1 6 ? 12.549 9.926 3.625 1.00 0.00 6 LYS A O 14
ATOM 18203 N N . GLN A 1 7 ? 11.488 11.171 2.066 1.00 0.00 7 GLN A N 14
ATOM 18204 C CA . GLN A 1 7 ? 11.293 10.137 1.024 1.00 0.00 7 GLN A CA 14
ATOM 18205 C C . GLN A 1 7 ? 12.559 9.312 0.712 1.00 0.00 7 GLN A C 14
ATOM 18206 O O . GLN A 1 7 ? 13.492 9.793 0.072 1.00 0.00 7 GLN A O 14
ATOM 18220 N N . LYS A 1 8 ? 12.629 8.142 1.344 1.00 0.00 8 LYS A N 14
ATOM 18221 C CA . LYS A 1 8 ? 13.770 7.203 1.226 1.00 0.00 8 LYS A CA 14
ATOM 18222 C C . LYS A 1 8 ? 13.360 5.750 0.882 1.00 0.00 8 LYS A C 14
ATOM 18223 O O . LYS A 1 8 ? 12.268 5.317 1.261 1.00 0.00 8 LYS A O 14
ATOM 18242 N N . PRO A 1 9 ? 14.207 4.998 0.157 1.00 0.00 9 PRO A N 14
ATOM 18243 C CA . PRO A 1 9 ? 13.970 3.568 -0.131 1.00 0.00 9 PRO A CA 14
ATOM 18244 C C . PRO A 1 9 ? 14.052 2.702 1.136 1.00 0.00 9 PRO A C 14
ATOM 18245 O O . PRO A 1 9 ? 15.120 2.493 1.707 1.00 0.00 9 PRO A O 14
ATOM 18256 N N . ALA A 1 10 ? 12.921 2.091 1.460 1.00 0.00 10 ALA A N 14
ATOM 18257 C CA . ALA A 1 10 ? 12.763 1.306 2.700 1.00 0.00 10 ALA A CA 14
ATOM 18258 C C . ALA A 1 10 ? 13.027 -0.195 2.469 1.00 0.00 10 ALA A C 14
ATOM 18259 O O . ALA A 1 10 ? 12.229 -1.073 2.794 1.00 0.00 10 ALA A O 14
ATOM 18266 N N . VAL A 1 11 ? 14.214 -0.446 1.912 1.00 0.00 11 VAL A N 14
ATOM 18267 C CA . VAL A 1 11 ? 14.693 -1.791 1.497 1.00 0.00 11 VAL A CA 14
ATOM 18268 C C . VAL A 1 11 ? 13.712 -2.381 0.447 1.00 0.00 11 VAL A C 14
ATOM 18269 O O . VAL A 1 11 ? 12.845 -1.677 -0.072 1.00 0.00 11 VAL A O 14
ATOM 18282 N N . SER A 1 12 ? 14.071 -3.533 -0.112 1.00 0.00 12 SER A N 14
ATOM 18283 C CA . SER A 1 12 ? 13.184 -4.321 -0.994 1.00 0.00 12 SER A CA 14
ATOM 18284 C C . SER A 1 12 ? 12.043 -4.979 -0.203 1.00 0.00 12 SER A C 14
ATOM 18285 O O . SER A 1 12 ? 12.225 -5.398 0.942 1.00 0.00 12 SER A O 14
ATOM 18293 N N . VAL A 1 13 ? 10.931 -5.156 -0.918 1.00 0.00 13 VAL A N 14
ATOM 18294 C CA . VAL A 1 13 ? 9.741 -5.960 -0.548 1.00 0.00 13 VAL A CA 14
ATOM 18295 C C . VAL A 1 13 ? 10.030 -7.219 0.301 1.00 0.00 13 VAL A C 14
ATOM 18296 O O . VAL A 1 13 ? 9.279 -7.528 1.225 1.00 0.00 13 VAL A O 14
ATOM 18309 N N . ARG A 1 14 ? 11.146 -7.875 -0.022 1.00 0.00 14 ARG A N 14
ATOM 18310 C CA . ARG A 1 14 ? 11.722 -9.028 0.700 1.00 0.00 14 ARG A CA 14
ATOM 18311 C C . ARG A 1 14 ? 11.614 -8.911 2.234 1.00 0.00 14 ARG A C 14
ATOM 18312 O O . ARG A 1 14 ? 11.304 -9.890 2.908 1.00 0.00 14 ARG A O 14
ATOM 18333 N N . LYS A 1 15 ? 11.875 -7.705 2.741 1.00 0.00 15 LYS A N 14
ATOM 18334 C CA . LYS A 1 15 ? 11.627 -7.332 4.146 1.00 0.00 15 LYS A CA 14
ATOM 18335 C C . LYS A 1 15 ? 10.819 -6.026 4.290 1.00 0.00 15 LYS A C 14
ATOM 18336 O O . LYS A 1 15 ? 11.322 -5.004 4.755 1.00 0.00 15 LYS A O 14
ATOM 18355 N N . SER A 1 16 ? 9.632 -6.017 3.690 1.00 0.00 16 SER A N 14
ATOM 18356 C CA . SER A 1 16 ? 8.634 -4.961 3.980 1.00 0.00 16 SER A CA 14
ATOM 18357 C C . SER A 1 16 ? 7.828 -5.224 5.267 1.00 0.00 16 SER A C 14
ATOM 18358 O O . SER A 1 16 ? 7.333 -4.287 5.898 1.00 0.00 16 SER A O 14
ATOM 18366 N N . VAL A 1 17 ? 7.639 -6.509 5.569 1.00 0.00 17 VAL A N 14
ATOM 18367 C CA . VAL A 1 17 ? 7.101 -7.021 6.851 1.00 0.00 17 VAL A CA 14
ATOM 18368 C C . VAL A 1 17 ? 8.170 -6.901 7.955 1.00 0.00 17 VAL A C 14
ATOM 18369 O O . VAL A 1 17 ? 9.309 -7.329 7.781 1.00 0.00 17 VAL A O 14
ATOM 18382 N N . GLN A 1 18 ? 7.757 -6.285 9.057 1.00 0.00 18 GLN A N 14
ATOM 18383 C CA . GLN A 1 18 ? 8.523 -6.269 10.324 1.00 0.00 18 GLN A CA 14
ATOM 18384 C C . GLN A 1 18 ? 7.616 -6.737 11.487 1.00 0.00 18 GLN A C 14
ATOM 18385 O O . GLN A 1 18 ? 6.481 -7.166 11.264 1.00 0.00 18 GLN A O 14
ATOM 18399 N N . ASP A 1 19 ? 8.075 -6.563 12.731 1.00 0.00 19 ASP A N 14
ATOM 18400 C CA . ASP A 1 19 ? 7.302 -6.851 13.967 1.00 0.00 19 ASP A CA 14
ATOM 18401 C C . ASP A 1 19 ? 6.043 -5.973 14.128 1.00 0.00 19 ASP A C 14
ATOM 18402 O O . ASP A 1 19 ? 6.065 -4.910 14.747 1.00 0.00 19 ASP A O 14
ATOM 18411 N N . ASP A 1 20 ? 4.963 -6.412 13.482 1.00 0.00 20 ASP A N 14
ATOM 18412 C CA . ASP A 1 20 ? 3.654 -5.717 13.416 1.00 0.00 20 ASP A CA 14
ATOM 18413 C C . ASP A 1 20 ? 3.669 -4.265 12.903 1.00 0.00 20 ASP A C 14
ATOM 18414 O O . ASP A 1 20 ? 2.719 -3.503 13.087 1.00 0.00 20 ASP A O 14
ATOM 18423 N N . HIS A 1 21 ? 4.684 -3.984 12.091 1.00 0.00 21 HIS A N 14
ATOM 18424 C CA . HIS A 1 21 ? 4.841 -2.707 11.379 1.00 0.00 21 HIS A CA 14
ATOM 18425 C C . HIS A 1 21 ? 5.380 -2.975 9.969 1.00 0.00 21 HIS A C 14
ATOM 18426 O O . HIS A 1 21 ? 6.159 -3.902 9.759 1.00 0.00 21 HIS A O 14
ATOM 18440 N N . ILE A 1 22 ? 4.714 -2.333 9.025 1.00 0.00 22 ILE A N 14
ATOM 18441 C CA . ILE A 1 22 ? 5.035 -2.396 7.589 1.00 0.00 22 ILE A CA 14
ATOM 18442 C C . ILE A 1 22 ? 5.720 -1.074 7.194 1.00 0.00 22 ILE A C 14
ATOM 18443 O O . ILE A 1 22 ? 5.280 0.008 7.590 1.00 0.00 22 ILE A O 14
ATOM 18459 N N . VAL A 1 23 ? 6.891 -1.241 6.591 1.00 0.00 23 VAL A N 14
ATOM 18460 C CA . VAL A 1 23 ? 7.803 -0.123 6.271 1.00 0.00 23 VAL A CA 14
ATOM 18461 C C . VAL A 1 23 ? 7.351 0.672 5.028 1.00 0.00 23 VAL A C 14
ATOM 18462 O O . VAL A 1 23 ? 6.942 0.094 4.020 1.00 0.00 23 VAL A O 14
ATOM 18475 N N . CYS A 1 24 ? 7.348 1.999 5.159 1.00 0.00 24 CYS A N 14
ATOM 18476 C CA . CYS A 1 24 ? 6.834 2.887 4.131 1.00 0.00 24 CYS A CA 14
ATOM 18477 C C . CYS A 1 24 ? 7.884 2.999 3.024 1.00 0.00 24 CYS A C 14
ATOM 18478 O O . CYS A 1 24 ? 8.993 3.472 3.262 1.00 0.00 24 CYS A O 14
ATOM 18485 N N . LEU A 1 25 ? 7.627 2.322 1.914 1.00 0.00 25 LEU A N 14
ATOM 18486 C CA . LEU A 1 25 ? 8.449 2.519 0.706 1.00 0.00 25 LEU A CA 14
ATOM 18487 C C . LEU A 1 25 ? 8.358 3.982 0.236 1.00 0.00 25 LEU A C 14
ATOM 18488 O O . LEU A 1 25 ? 7.366 4.676 0.470 1.00 0.00 25 LEU A O 14
ATOM 18504 N N . GLU A 1 26 ? 9.531 4.501 -0.118 1.00 0.00 26 GLU A N 14
ATOM 18505 C CA . GLU A 1 26 ? 9.769 5.913 -0.501 1.00 0.00 26 GLU A CA 14
ATOM 18506 C C . GLU A 1 26 ? 9.474 6.930 0.628 1.00 0.00 26 GLU A C 14
ATOM 18507 O O . GLU A 1 26 ? 9.185 8.088 0.351 1.00 0.00 26 GLU A O 14
ATOM 18519 N N . CYS A 1 27 ? 9.569 6.509 1.892 1.00 0.00 27 CYS A N 14
ATOM 18520 C CA . CYS A 1 27 ? 9.329 7.376 3.032 1.00 0.00 27 CYS A CA 14
ATOM 18521 C C . CYS A 1 27 ? 10.291 6.976 4.151 1.00 0.00 27 CYS A C 14
ATOM 18522 O O . CYS A 1 27 ? 11.047 7.807 4.653 1.00 0.00 27 CYS A O 14
ATOM 18529 N N . GLY A 1 28 ? 10.248 5.692 4.552 1.00 0.00 28 GLY A N 14
ATOM 18530 C CA . GLY A 1 28 ? 11.136 5.145 5.600 1.00 0.00 28 GLY A CA 14
ATOM 18531 C C . GLY A 1 28 ? 10.403 4.756 6.892 1.00 0.00 28 GLY A C 14
ATOM 18532 O O . GLY A 1 28 ? 10.628 3.675 7.431 1.00 0.00 28 GLY A O 14
ATOM 18536 N N . GLY A 1 29 ? 9.524 5.661 7.348 1.00 0.00 29 GLY A N 14
ATOM 18537 C CA . GLY A 1 29 ? 8.681 5.452 8.548 1.00 0.00 29 GLY A CA 14
ATOM 18538 C C . GLY A 1 29 ? 7.860 4.151 8.496 1.00 0.00 29 GLY A C 14
ATOM 18539 O O . GLY A 1 29 ? 7.475 3.683 7.429 1.00 0.00 29 GLY A O 14
ATOM 18543 N N . SER A 1 30 ? 7.573 3.612 9.674 1.00 0.00 30 SER A N 14
ATOM 18544 C CA . SER A 1 30 ? 6.827 2.343 9.810 1.00 0.00 30 SER A CA 14
ATOM 18545 C C . SER A 1 30 ? 5.520 2.478 10.593 1.00 0.00 30 SER A C 14
ATOM 18546 O O . SER A 1 30 ? 5.426 3.245 11.550 1.00 0.00 30 SER A O 14
ATOM 18554 N N . PHE A 1 31 ? 4.566 1.640 10.202 1.00 0.00 31 PHE A N 14
ATOM 18555 C CA . PHE A 1 31 ? 3.175 1.664 10.717 1.00 0.00 31 PHE A CA 14
ATOM 18556 C C . PHE A 1 31 ? 2.412 0.351 10.484 1.00 0.00 31 PHE A C 14
ATOM 18557 O O . PHE A 1 31 ? 2.854 -0.515 9.737 1.00 0.00 31 PHE A O 14
ATOM 18574 N N . LYS A 1 32 ? 1.275 0.207 11.154 1.00 0.00 32 LYS A N 14
ATOM 18575 C CA . LYS A 1 32 ? 0.342 -0.922 10.929 1.00 0.00 32 LYS A CA 14
ATOM 18576 C C . LYS A 1 32 ? -0.434 -0.914 9.592 1.00 0.00 32 LYS A C 14
ATOM 18577 O O . LYS A 1 32 ? -1.040 -1.919 9.223 1.00 0.00 32 LYS A O 14
ATOM 18596 N N . SER A 1 33 ? -0.436 0.220 8.889 1.00 0.00 33 SER A N 14
ATOM 18597 C CA . SER A 1 33 ? -1.242 0.402 7.662 1.00 0.00 33 SER A CA 14
ATOM 18598 C C . SER A 1 33 ? -0.647 1.350 6.604 1.00 0.00 33 SER A C 14
ATOM 18599 O O . SER A 1 33 ? -0.985 2.532 6.508 1.00 0.00 33 SER A O 14
ATOM 18607 N N . LEU A 1 34 ? 0.115 0.748 5.691 1.00 0.00 34 LEU A N 14
ATOM 18608 C CA . LEU A 1 34 ? 0.702 1.473 4.543 1.00 0.00 34 LEU A CA 14
ATOM 18609 C C . LEU A 1 34 ? -0.387 1.980 3.586 1.00 0.00 34 LEU A C 14
ATOM 18610 O O . LEU A 1 34 ? -0.411 3.170 3.309 1.00 0.00 34 LEU A O 14
ATOM 18626 N N . LYS A 1 35 ? -1.394 1.148 3.320 1.00 0.00 35 LYS A N 14
ATOM 18627 C CA . LYS A 1 35 ? -2.554 1.456 2.450 1.00 0.00 35 LYS A CA 14
ATOM 18628 C C . LYS A 1 35 ? -3.254 2.802 2.727 1.00 0.00 35 LYS A C 14
ATOM 18629 O O . LYS A 1 35 ? -3.698 3.468 1.790 1.00 0.00 35 LYS A O 14
ATOM 18648 N N . ARG A 1 36 ? -3.342 3.171 4.007 1.00 0.00 36 ARG A N 14
ATOM 18649 C CA . ARG A 1 36 ? -3.862 4.482 4.430 1.00 0.00 36 ARG A CA 14
ATOM 18650 C C . ARG A 1 36 ? -2.832 5.586 4.135 1.00 0.00 36 ARG A C 14
ATOM 18651 O O . ARG A 1 36 ? -3.005 6.288 3.144 1.00 0.00 36 ARG A O 14
ATOM 18672 N N . HIS A 1 37 ? -1.711 5.575 4.874 1.00 0.00 37 HIS A N 14
ATOM 18673 C CA . HIS A 1 37 ? -0.618 6.527 4.773 1.00 0.00 37 HIS A CA 14
ATOM 18674 C C . HIS A 1 37 ? -0.286 6.773 3.301 1.00 0.00 37 HIS A C 14
ATOM 18675 O O . HIS A 1 37 ? -0.116 7.918 2.882 1.00 0.00 37 HIS A O 14
ATOM 18689 N N . LEU A 1 38 ? -0.179 5.703 2.514 1.00 0.00 38 LEU A N 14
ATOM 18690 C CA . LEU A 1 38 ? 0.097 5.741 1.067 1.00 0.00 38 LEU A CA 14
ATOM 18691 C C . LEU A 1 38 ? -0.875 6.700 0.364 1.00 0.00 38 LEU A C 14
ATOM 18692 O O . LEU A 1 38 ? -0.514 7.863 0.234 1.00 0.00 38 LEU A O 14
ATOM 18708 N N . THR A 1 39 ? -2.139 6.295 0.250 1.00 0.00 39 THR A N 14
ATOM 18709 C CA . THR A 1 39 ? -3.241 7.091 -0.338 1.00 0.00 39 THR A CA 14
ATOM 18710 C C . THR A 1 39 ? -3.399 8.495 0.300 1.00 0.00 39 THR A C 14
ATOM 18711 O O . THR A 1 39 ? -3.820 9.426 -0.380 1.00 0.00 39 THR A O 14
ATOM 18722 N N . THR A 1 40 ? -3.093 8.620 1.592 1.00 0.00 40 THR A N 14
ATOM 18723 C CA . THR A 1 40 ? -3.063 9.903 2.340 1.00 0.00 40 THR A CA 14
ATOM 18724 C C . THR A 1 40 ? -1.965 10.892 1.883 1.00 0.00 40 THR A C 14
ATOM 18725 O O . THR A 1 40 ? -2.221 12.090 1.785 1.00 0.00 40 THR A O 14
ATOM 18736 N N . HIS A 1 41 ? -0.721 10.423 1.796 1.00 0.00 41 HIS A N 14
ATOM 18737 C CA . HIS A 1 41 ? 0.448 11.284 1.495 1.00 0.00 41 HIS A CA 14
ATOM 18738 C C . HIS A 1 41 ? 0.981 11.134 0.062 1.00 0.00 41 HIS A C 14
ATOM 18739 O O . HIS A 1 41 ? 0.870 12.056 -0.742 1.00 0.00 41 HIS A O 14
ATOM 18753 N N . HIS A 1 42 ? 1.595 9.983 -0.213 1.00 0.00 42 HIS A N 14
ATOM 18754 C CA . HIS A 1 42 ? 1.981 9.548 -1.545 1.00 0.00 42 HIS A CA 14
ATOM 18755 C C . HIS A 1 42 ? 0.742 9.472 -2.439 1.00 0.00 42 HIS A C 14
ATOM 18756 O O . HIS A 1 42 ? 0.840 9.615 -3.657 1.00 0.00 42 HIS A O 14
ATOM 18770 N N . SER A 1 43 ? -0.484 9.424 -1.910 1.00 0.00 43 SER A N 14
ATOM 18771 C CA . SER A 1 43 ? -1.746 9.295 -2.684 1.00 0.00 43 SER A CA 14
ATOM 18772 C C . SER A 1 43 ? -1.766 7.960 -3.463 1.00 0.00 43 SER A C 14
ATOM 18773 O O . SER A 1 43 ? -0.914 7.106 -3.232 1.00 0.00 43 SER A O 14
ATOM 18781 N N . MET A 1 44 ? -2.753 7.779 -4.345 1.00 0.00 44 MET A N 14
ATOM 18782 C CA . MET A 1 44 ? -2.896 6.624 -5.273 1.00 0.00 44 MET A CA 14
ATOM 18783 C C . MET A 1 44 ? -3.290 5.299 -4.590 1.00 0.00 44 MET A C 14
ATOM 18784 O O . MET A 1 44 ? -2.946 5.016 -3.448 1.00 0.00 44 MET A O 14
ATOM 18798 N N . THR A 1 45 ? -3.939 4.456 -5.386 1.00 0.00 45 THR A N 14
ATOM 18799 C CA . THR A 1 45 ? -4.397 3.112 -4.961 1.00 0.00 45 THR A CA 14
ATOM 18800 C C . THR A 1 45 ? -3.223 2.142 -4.691 1.00 0.00 45 THR A C 14
ATOM 18801 O O . THR A 1 45 ? -2.251 2.143 -5.448 1.00 0.00 45 THR A O 14
ATOM 18812 N N . PRO A 1 46 ? -3.387 1.214 -3.736 1.00 0.00 46 PRO A N 14
ATOM 18813 C CA . PRO A 1 46 ? -2.346 0.228 -3.364 1.00 0.00 46 PRO A CA 14
ATOM 18814 C C . PRO A 1 46 ? -1.776 -0.590 -4.541 1.00 0.00 46 PRO A C 14
ATOM 18815 O O . PRO A 1 46 ? -0.564 -0.636 -4.726 1.00 0.00 46 PRO A O 14
ATOM 18826 N N . GLU A 1 47 ? -2.661 -1.114 -5.389 1.00 0.00 47 GLU A N 14
ATOM 18827 C CA . GLU A 1 47 ? -2.263 -1.822 -6.630 1.00 0.00 47 GLU A CA 14
ATOM 18828 C C . GLU A 1 47 ? -1.491 -0.963 -7.650 1.00 0.00 47 GLU A C 14
ATOM 18829 O O . GLU A 1 47 ? -0.455 -1.398 -8.144 1.00 0.00 47 GLU A O 14
ATOM 18841 N N . GLU A 1 48 ? -1.901 0.296 -7.827 1.00 0.00 48 GLU A N 14
ATOM 18842 C CA . GLU A 1 48 ? -1.164 1.267 -8.672 1.00 0.00 48 GLU A CA 14
ATOM 18843 C C . GLU A 1 48 ? 0.257 1.484 -8.114 1.00 0.00 48 GLU A C 14
ATOM 18844 O O . GLU A 1 48 ? 1.247 1.369 -8.836 1.00 0.00 48 GLU A O 14
ATOM 18856 N N . TYR A 1 49 ? 0.329 1.651 -6.793 1.00 0.00 49 TYR A N 14
ATOM 18857 C CA . TYR A 1 49 ? 1.589 1.819 -6.051 1.00 0.00 49 TYR A CA 14
ATOM 18858 C C . TYR A 1 49 ? 2.562 0.634 -6.169 1.00 0.00 49 TYR A C 14
ATOM 18859 O O . TYR A 1 49 ? 3.765 0.853 -6.318 1.00 0.00 49 TYR A O 14
ATOM 18877 N N . ARG A 1 50 ? 2.041 -0.597 -6.170 1.00 0.00 50 ARG A N 14
ATOM 18878 C CA . ARG A 1 50 ? 2.890 -1.790 -6.368 1.00 0.00 50 ARG A CA 14
ATOM 18879 C C . ARG A 1 50 ? 3.670 -1.731 -7.693 1.00 0.00 50 ARG A C 14
ATOM 18880 O O . ARG A 1 50 ? 4.859 -2.039 -7.709 1.00 0.00 50 ARG A O 14
ATOM 18901 N N . GLU A 1 51 ? 3.038 -1.174 -8.729 1.00 0.00 51 GLU A N 14
ATOM 18902 C CA . GLU A 1 51 ? 3.651 -0.982 -10.057 1.00 0.00 51 GLU A CA 14
ATOM 18903 C C . GLU A 1 51 ? 4.866 -0.035 -10.027 1.00 0.00 51 GLU A C 14
ATOM 18904 O O . GLU A 1 51 ? 5.927 -0.417 -10.516 1.00 0.00 51 GLU A O 14
ATOM 18916 N N . LYS A 1 52 ? 4.767 1.038 -9.235 1.00 0.00 52 LYS A N 14
ATOM 18917 C CA . LYS A 1 52 ? 5.864 2.001 -8.982 1.00 0.00 52 LYS A CA 14
ATOM 18918 C C . LYS A 1 52 ? 7.156 1.302 -8.512 1.00 0.00 52 LYS A C 14
ATOM 18919 O O . LYS A 1 52 ? 8.200 1.432 -9.146 1.00 0.00 52 LYS A O 14
ATOM 18938 N N . TRP A 1 53 ? 7.022 0.478 -7.476 1.00 0.00 53 TRP A N 14
ATOM 18939 C CA . TRP A 1 53 ? 8.137 -0.317 -6.923 1.00 0.00 53 TRP A CA 14
ATOM 18940 C C . TRP A 1 53 ? 8.351 -1.699 -7.574 1.00 0.00 53 TRP A C 14
ATOM 18941 O O . TRP A 1 53 ? 9.198 -2.475 -7.134 1.00 0.00 53 TRP A O 14
ATOM 18962 N N . ASP A 1 54 ? 7.600 -1.978 -8.642 1.00 0.00 54 ASP A N 14
ATOM 18963 C CA . ASP A 1 54 ? 7.556 -3.278 -9.361 1.00 0.00 54 ASP A CA 14
ATOM 18964 C C . ASP A 1 54 ? 7.304 -4.492 -8.433 1.00 0.00 54 ASP A C 14
ATOM 18965 O O . ASP A 1 54 ? 7.546 -5.643 -8.796 1.00 0.00 54 ASP A O 14
ATOM 18974 N N . LEU A 1 55 ? 6.558 -4.225 -7.364 1.00 0.00 55 LEU A N 14
ATOM 18975 C CA . LEU A 1 55 ? 6.376 -5.108 -6.196 1.00 0.00 55 LEU A CA 14
ATOM 18976 C C . LEU A 1 55 ? 5.684 -6.452 -6.513 1.00 0.00 55 LEU A C 14
ATOM 18977 O O . LEU A 1 55 ? 4.473 -6.483 -6.746 1.00 0.00 55 LEU A O 14
ATOM 18993 N N . PRO A 1 56 ? 6.441 -7.561 -6.467 1.00 0.00 56 PRO A N 14
ATOM 18994 C CA . PRO A 1 56 ? 5.932 -8.905 -6.810 1.00 0.00 56 PRO A CA 14
ATOM 18995 C C . PRO A 1 56 ? 4.713 -9.307 -5.968 1.00 0.00 56 PRO A C 14
ATOM 18996 O O . PRO A 1 56 ? 4.496 -8.794 -4.871 1.00 0.00 56 PRO A O 14
ATOM 19007 N N . VAL A 1 57 ? 3.848 -10.069 -6.635 1.00 0.00 57 VAL A N 14
ATOM 19008 C CA . VAL A 1 57 ? 2.526 -10.540 -6.146 1.00 0.00 57 VAL A CA 14
ATOM 19009 C C . VAL A 1 57 ? 1.624 -9.417 -5.564 1.00 0.00 57 VAL A C 14
ATOM 19010 O O . VAL A 1 57 ? 0.755 -9.654 -4.729 1.00 0.00 57 VAL A O 14
ATOM 19023 N N . ASP A 1 58 ? 1.816 -8.195 -6.067 1.00 0.00 58 ASP A N 14
ATOM 19024 C CA . ASP A 1 58 ? 1.126 -6.970 -5.597 1.00 0.00 58 ASP A CA 14
ATOM 19025 C C . ASP A 1 58 ? 1.117 -6.782 -4.061 1.00 0.00 58 ASP A C 14
ATOM 19026 O O . ASP A 1 58 ? 0.131 -6.325 -3.487 1.00 0.00 58 ASP A O 14
ATOM 19035 N N . TYR A 1 59 ? 2.236 -7.181 -3.454 1.00 0.00 59 TYR A N 14
ATOM 19036 C CA . TYR A 1 59 ? 2.512 -7.180 -1.999 1.00 0.00 59 TYR A CA 14
ATOM 19037 C C . TYR A 1 59 ? 1.567 -6.339 -1.110 1.00 0.00 59 TYR A C 14
ATOM 19038 O O . TYR A 1 59 ? 1.529 -5.114 -1.250 1.00 0.00 59 TYR A O 14
ATOM 19056 N N . PRO A 1 60 ? 0.942 -6.977 -0.109 1.00 0.00 60 PRO A N 14
ATOM 19057 C CA . PRO A 1 60 ? -0.023 -6.315 0.791 1.00 0.00 60 PRO A CA 14
ATOM 19058 C C . PRO A 1 60 ? 0.599 -5.166 1.586 1.00 0.00 60 PRO A C 14
ATOM 19059 O O . PRO A 1 60 ? 1.650 -5.296 2.206 1.00 0.00 60 PRO A O 14
ATOM 19070 N N . MET A 1 61 ? -0.193 -4.109 1.702 1.00 0.00 61 MET A N 14
ATOM 19071 C CA . MET A 1 61 ? 0.203 -2.879 2.414 1.00 0.00 61 MET A CA 14
ATOM 19072 C C . MET A 1 61 ? -0.597 -2.603 3.700 1.00 0.00 61 MET A C 14
ATOM 19073 O O . MET A 1 61 ? -0.896 -1.468 4.074 1.00 0.00 61 MET A O 14
ATOM 19087 N N . VAL A 1 62 ? -0.848 -3.688 4.420 1.00 0.00 62 VAL A N 14
ATOM 19088 C CA . VAL A 1 62 ? -1.564 -3.691 5.715 1.00 0.00 62 VAL A CA 14
ATOM 19089 C C . VAL A 1 62 ? -0.751 -4.607 6.661 1.00 0.00 62 VAL A C 14
ATOM 19090 O O . VAL A 1 62 ? 0.114 -5.345 6.195 1.00 0.00 62 VAL A O 14
ATOM 19103 N N . ALA A 1 63 ? -0.923 -4.420 7.968 1.00 0.00 63 ALA A N 14
ATOM 19104 C CA . ALA A 1 63 ? -0.318 -5.246 9.041 1.00 0.00 63 ALA A CA 14
ATOM 19105 C C . ALA A 1 63 ? 0.024 -6.695 8.611 1.00 0.00 63 ALA A C 14
ATOM 19106 O O . ALA A 1 63 ? -0.851 -7.372 8.071 1.00 0.00 63 ALA A O 14
ATOM 19113 N N . PRO A 1 64 ? 1.209 -7.201 8.988 1.00 0.00 64 PRO A N 14
ATOM 19114 C CA . PRO A 1 64 ? 1.758 -8.479 8.478 1.00 0.00 64 PRO A CA 14
ATOM 19115 C C . PRO A 1 64 ? 0.823 -9.704 8.524 1.00 0.00 64 PRO A C 14
ATOM 19116 O O . PRO A 1 64 ? 0.873 -10.536 7.626 1.00 0.00 64 PRO A O 14
ATOM 19127 N N . ALA A 1 65 ? -0.028 -9.781 9.544 1.00 0.00 65 ALA A N 14
ATOM 19128 C CA . ALA A 1 65 ? -1.039 -10.858 9.646 1.00 0.00 65 ALA A CA 14
ATOM 19129 C C . ALA A 1 65 ? -2.512 -10.391 9.705 1.00 0.00 65 ALA A C 14
ATOM 19130 O O . ALA A 1 65 ? -3.394 -11.217 9.931 1.00 0.00 65 ALA A O 14
ATOM 19137 N N . TYR A 1 66 ? -2.783 -9.196 9.167 1.00 0.00 66 TYR A N 14
ATOM 19138 C CA . TYR A 1 66 ? -4.099 -8.509 9.268 1.00 0.00 66 TYR A CA 14
ATOM 19139 C C . TYR A 1 66 ? -5.321 -9.380 8.915 1.00 0.00 66 TYR A C 14
ATOM 19140 O O . TYR A 1 66 ? -6.355 -9.293 9.572 1.00 0.00 66 TYR A O 14
ATOM 19158 N N . ALA A 1 67 ? -5.199 -10.120 7.816 1.00 0.00 67 ALA A N 14
ATOM 19159 C CA . ALA A 1 67 ? -6.210 -11.101 7.369 1.00 0.00 67 ALA A CA 14
ATOM 19160 C C . ALA A 1 67 ? -5.561 -12.420 6.898 1.00 0.00 67 ALA A C 14
ATOM 19161 O O . ALA A 1 67 ? -5.792 -12.900 5.786 1.00 0.00 67 ALA A O 14
ATOM 19168 N N . GLU A 1 68 ? -4.607 -12.893 7.710 1.00 0.00 68 GLU A N 14
ATOM 19169 C CA . GLU A 1 68 ? -3.774 -14.106 7.495 1.00 0.00 68 GLU A CA 14
ATOM 19170 C C . GLU A 1 68 ? -3.136 -14.249 6.090 1.00 0.00 68 GLU A C 14
ATOM 19171 O O . GLU A 1 68 ? -2.713 -15.331 5.690 1.00 0.00 68 GLU A O 14
ATOM 19183 N N . ALA A 1 69 ? -2.939 -13.108 5.426 1.00 0.00 69 ALA A N 14
ATOM 19184 C CA . ALA A 1 69 ? -2.611 -12.995 3.986 1.00 0.00 69 ALA A CA 14
ATOM 19185 C C . ALA A 1 69 ? -3.385 -13.964 3.052 1.00 0.00 69 ALA A C 14
ATOM 19186 O O . ALA A 1 69 ? -2.913 -14.306 1.971 1.00 0.00 69 ALA A O 14
ATOM 19193 N N . ARG A 1 70 ? -4.671 -14.156 3.364 1.00 0.00 70 ARG A N 14
ATOM 19194 C CA . ARG A 1 70 ? -5.571 -15.130 2.695 1.00 0.00 70 ARG A CA 14
ATOM 19195 C C . ARG A 1 70 ? -5.600 -15.077 1.149 1.00 0.00 70 ARG A C 14
ATOM 19196 O O . ARG A 1 70 ? -5.618 -16.116 0.494 1.00 0.00 70 ARG A O 14
ATOM 19217 N N . SER A 1 71 ? -5.551 -13.858 0.615 1.00 0.00 71 SER A N 14
ATOM 19218 C CA . SER A 1 71 ? -5.591 -13.537 -0.832 1.00 0.00 71 SER A CA 14
ATOM 19219 C C . SER A 1 71 ? -5.531 -12.002 -0.971 1.00 0.00 71 SER A C 14
ATOM 19220 O O . SER A 1 71 ? -4.566 -11.402 -0.501 1.00 0.00 71 SER A O 14
ATOM 19228 N N . ARG A 1 72 ? -6.674 -11.374 -1.247 1.00 0.00 72 ARG A N 14
ATOM 19229 C CA . ARG A 1 72 ? -6.843 -9.907 -1.367 1.00 0.00 72 ARG A CA 14
ATOM 19230 C C . ARG A 1 72 ? -6.866 -9.127 -0.035 1.00 0.00 72 ARG A C 14
ATOM 19231 O O . ARG A 1 72 ? -7.054 -7.911 -0.026 1.00 0.00 72 ARG A O 14
ATOM 19252 N N . LEU A 1 73 ? -6.455 -9.800 1.041 1.00 0.00 73 LEU A N 14
ATOM 19253 C CA . LEU A 1 73 ? -6.600 -9.369 2.451 1.00 0.00 73 LEU A CA 14
ATOM 19254 C C . LEU A 1 73 ? -8.018 -8.935 2.869 1.00 0.00 73 LEU A C 14
ATOM 19255 O O . LEU A 1 73 ? -8.731 -9.711 3.499 1.00 0.00 73 LEU A O 14
ATOM 19271 N N . ALA A 1 74 ? -8.415 -7.735 2.446 1.00 0.00 74 ALA A N 14
ATOM 19272 C CA . ALA A 1 74 ? -9.685 -7.052 2.778 1.00 0.00 74 ALA A CA 14
ATOM 19273 C C . ALA A 1 74 ? -9.779 -5.746 1.962 1.00 0.00 74 ALA A C 14
ATOM 19274 O O . ALA A 1 74 ? -8.891 -5.469 1.158 1.00 0.00 74 ALA A O 14
ATOM 19281 N N . LYS A 1 75 ? -10.855 -4.974 2.163 1.00 0.00 75 LYS A N 14
ATOM 19282 C CA . LYS A 1 75 ? -11.095 -3.644 1.541 1.00 0.00 75 LYS A CA 14
ATOM 19283 C C . LYS A 1 75 ? -10.645 -3.541 0.068 1.00 0.00 75 LYS A C 14
ATOM 19284 O O . LYS A 1 75 ? -9.743 -2.794 -0.314 1.00 0.00 75 LYS A O 14
ATOM 19303 N N . GLU A 1 76 ? -11.390 -4.276 -0.754 1.00 0.00 76 GLU A N 14
ATOM 19304 C CA . GLU A 1 76 ? -11.082 -4.522 -2.177 1.00 0.00 76 GLU A CA 14
ATOM 19305 C C . GLU A 1 76 ? -11.073 -3.208 -2.975 1.00 0.00 76 GLU A C 14
ATOM 19306 O O . GLU A 1 76 ? -12.093 -2.534 -3.092 1.00 0.00 76 GLU A O 14
ATOM 19318 N N . MET A 1 77 ? -9.843 -2.795 -3.289 1.00 0.00 77 MET A N 14
ATOM 19319 C CA . MET A 1 77 ? -9.459 -1.503 -3.912 1.00 0.00 77 MET A CA 14
ATOM 19320 C C . MET A 1 77 ? -9.951 -0.241 -3.164 1.00 0.00 77 MET A C 14
ATOM 19321 O O . MET A 1 77 ? -9.970 0.862 -3.713 1.00 0.00 77 MET A O 14
ATOM 19335 N N . GLY A 1 78 ? -10.125 -0.404 -1.845 1.00 0.00 78 GLY A N 14
ATOM 19336 C CA . GLY A 1 78 ? -10.669 0.645 -0.963 1.00 0.00 78 GLY A CA 14
ATOM 19337 C C . GLY A 1 78 ? -12.139 0.355 -0.637 1.00 0.00 78 GLY A C 14
ATOM 19338 O O . GLY A 1 78 ? -12.523 -0.793 -0.411 1.00 0.00 78 GLY A O 14
ATOM 19342 N N . LEU A 1 79 ? -12.890 1.450 -0.528 1.00 0.00 79 LEU A N 14
ATOM 19343 C CA . LEU A 1 79 ? -14.347 1.455 -0.234 1.00 0.00 79 LEU A CA 14
ATOM 19344 C C . LEU A 1 79 ? -15.032 2.727 -0.769 1.00 0.00 79 LEU A C 14
ATOM 19345 O O . LEU A 1 79 ? -16.144 2.670 -1.288 1.00 0.00 79 LEU A O 14
ATOM 19361 N N . GLY A 1 80 ? -14.439 3.885 -0.434 1.00 0.00 80 GLY A N 14
ATOM 19362 C CA . GLY A 1 80 ? -14.930 5.210 -0.865 1.00 0.00 80 GLY A CA 14
ATOM 19363 C C . GLY A 1 80 ? -16.252 5.577 -0.174 1.00 0.00 80 GLY A C 14
ATOM 19364 O O . GLY A 1 80 ? -16.279 5.800 1.035 1.00 0.00 80 GLY A O 14
ATOM 19368 N N . GLN A 1 81 ? -17.335 5.348 -0.908 1.00 0.00 81 GLN A N 14
ATOM 19369 C CA . GLN A 1 81 ? -18.699 5.737 -0.490 1.00 0.00 81 GLN A CA 14
ATOM 19370 C C . GLN A 1 81 ? -19.741 4.597 -0.523 1.00 0.00 81 GLN A C 14
ATOM 19371 O O . GLN A 1 81 ? -20.923 4.812 -0.785 1.00 0.00 81 GLN A O 14
ATOM 19385 N N . ARG A 1 82 ? -19.268 3.385 -0.238 1.00 0.00 82 ARG A N 14
ATOM 19386 C CA . ARG A 1 82 ? -20.117 2.173 -0.236 1.00 0.00 82 ARG A CA 14
ATOM 19387 C C . ARG A 1 82 ? -20.036 1.348 1.063 1.00 0.00 82 ARG A C 14
ATOM 19388 O O . ARG A 1 82 ? -21.067 1.008 1.637 1.00 0.00 82 ARG A O 14
ATOM 19409 N N . ARG A 1 83 ? -18.805 1.059 1.500 1.00 0.00 83 ARG A N 14
ATOM 19410 C CA . ARG A 1 83 ? -18.454 0.370 2.765 1.00 0.00 83 ARG A CA 14
ATOM 19411 C C . ARG A 1 83 ? -19.256 -0.924 3.027 1.00 0.00 83 ARG A C 14
ATOM 19412 O O . ARG A 1 83 ? -18.869 -1.975 2.520 1.00 0.00 83 ARG A O 14
ATOM 19433 N N . LYS A 1 84 ? -20.314 -0.829 3.830 1.00 0.00 84 LYS A N 14
ATOM 19434 C CA . LYS A 1 84 ? -21.383 -1.835 3.973 1.00 0.00 84 LYS A CA 14
ATOM 19435 C C . LYS A 1 84 ? -22.532 -1.187 4.758 1.00 0.00 84 LYS A C 14
ATOM 19436 O O . LYS A 1 84 ? -22.317 -0.532 5.780 1.00 0.00 84 LYS A O 14
ATOM 19455 N N . ALA A 1 85 ? -23.735 -1.346 4.219 1.00 0.00 85 ALA A N 14
ATOM 19456 C CA . ALA A 1 85 ? -24.945 -0.689 4.748 1.00 0.00 85 ALA A CA 14
ATOM 19457 C C . ALA A 1 85 ? -25.839 -1.705 5.469 1.00 0.00 85 ALA A C 14
ATOM 19458 O O . ALA A 1 85 ? -26.515 -2.523 4.844 1.00 0.00 85 ALA A O 14
ATOM 19465 N N . ASN A 1 86 ? -25.734 -1.641 6.797 1.00 0.00 86 ASN A N 14
ATOM 19466 C CA . ASN A 1 86 ? -26.350 -2.567 7.776 1.00 0.00 86 ASN A CA 14
ATOM 19467 C C . ASN A 1 86 ? -25.713 -3.963 7.673 1.00 0.00 86 ASN A C 14
ATOM 19468 O O . ASN A 1 86 ? -25.670 -4.579 6.611 1.00 0.00 86 ASN A O 14
ATOM 19479 N N . ARG A 1 87 ? -25.177 -4.420 8.806 1.00 0.00 87 ARG A N 14
ATOM 19480 C CA . ARG A 1 87 ? -24.341 -5.647 8.908 1.00 0.00 87 ARG A CA 14
ATOM 19481 C C . ARG A 1 87 ? -23.305 -5.852 7.772 1.00 0.00 87 ARG A C 14
ATOM 19482 O O . ARG A 1 87 ? -22.974 -7.016 7.449 1.00 0.00 87 ARG A O 14
ATOM 19503 N N . ALA A 1 1 ? 11.630 17.447 5.873 1.00 0.00 1 ALA A N 15
ATOM 19504 C CA . ALA A 1 1 ? 10.225 17.799 5.558 1.00 0.00 1 ALA A CA 15
ATOM 19505 C C . ALA A 1 1 ? 9.615 17.079 4.331 1.00 0.00 1 ALA A C 15
ATOM 19506 O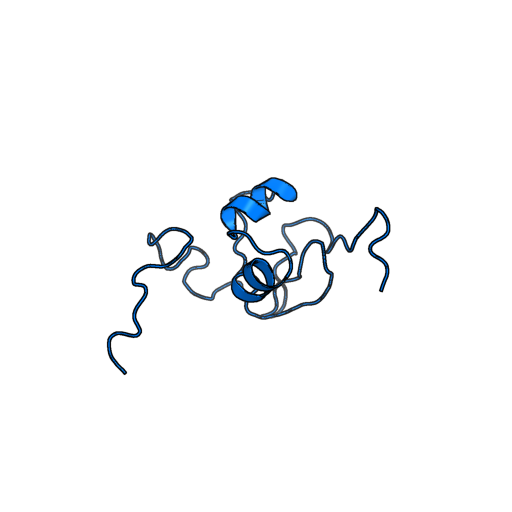 O . ALA A 1 1 ? 8.575 16.434 4.445 1.00 0.00 1 ALA A O 15
ATOM 19513 N N . VAL A 1 2 ? 10.292 17.170 3.186 1.00 0.00 2 VAL A N 15
ATOM 19514 C CA . VAL A 1 2 ? 9.911 16.451 1.952 1.00 0.00 2 VAL A CA 15
ATOM 19515 C C . VAL A 1 2 ? 11.167 15.852 1.292 1.00 0.00 2 VAL A C 15
ATOM 19516 O O . VAL A 1 2 ? 12.155 16.554 1.095 1.00 0.00 2 VAL A O 15
ATOM 19529 N N . ASN A 1 3 ? 11.147 14.526 1.148 1.00 0.00 3 ASN A N 15
ATOM 19530 C CA . ASN A 1 3 ? 12.258 13.716 0.588 1.00 0.00 3 ASN A CA 15
ATOM 19531 C C . ASN A 1 3 ? 13.610 13.980 1.279 1.00 0.00 3 ASN A C 15
ATOM 19532 O O . ASN A 1 3 ? 14.477 14.676 0.752 1.00 0.00 3 ASN A O 15
ATOM 19543 N N . VAL A 1 4 ? 13.821 13.264 2.383 1.00 0.00 4 VAL A N 15
ATOM 19544 C CA . VAL A 1 4 ? 15.018 13.426 3.247 1.00 0.00 4 VAL A CA 15
ATOM 19545 C C . VAL A 1 4 ? 16.372 13.358 2.512 1.00 0.00 4 VAL A C 15
ATOM 19546 O O . VAL A 1 4 ? 17.290 14.098 2.854 1.00 0.00 4 VAL A O 15
ATOM 19559 N N . GLU A 1 5 ? 16.467 12.449 1.540 1.00 0.00 5 GLU A N 15
ATOM 19560 C CA . GLU A 1 5 ? 17.620 12.358 0.623 1.00 0.00 5 GLU A CA 15
ATOM 19561 C C . GLU A 1 5 ? 17.180 11.641 -0.667 1.00 0.00 5 GLU A C 15
ATOM 19562 O O . GLU A 1 5 ? 17.413 10.451 -0.861 1.00 0.00 5 GLU A O 15
ATOM 19574 N N . LYS A 1 6 ? 16.446 12.409 -1.475 1.00 0.00 6 LYS A N 15
ATOM 19575 C CA . LYS A 1 6 ? 15.806 11.985 -2.744 1.00 0.00 6 LYS A CA 15
ATOM 19576 C C . LYS A 1 6 ? 15.017 10.667 -2.574 1.00 0.00 6 LYS A C 15
ATOM 19577 O O . LYS A 1 6 ? 15.438 9.595 -3.010 1.00 0.00 6 LYS A O 15
ATOM 19596 N N . GLN A 1 7 ? 13.808 10.813 -2.024 1.00 0.00 7 GLN A N 15
ATOM 19597 C CA . GLN A 1 7 ? 12.933 9.691 -1.595 1.00 0.00 7 GLN A CA 15
ATOM 19598 C C . GLN A 1 7 ? 13.621 8.810 -0.526 1.00 0.00 7 GLN A C 15
ATOM 19599 O O . GLN A 1 7 ? 14.668 9.196 -0.006 1.00 0.00 7 GLN A O 15
ATOM 19613 N N . LYS A 1 8 ? 12.876 7.862 0.043 1.00 0.00 8 LYS A N 15
ATOM 19614 C CA . LYS A 1 8 ? 13.495 6.879 0.961 1.00 0.00 8 LYS A CA 15
ATOM 19615 C C . LYS A 1 8 ? 13.159 5.402 0.663 1.00 0.00 8 LYS A C 15
ATOM 19616 O O . LYS A 1 8 ? 12.075 4.928 1.014 1.00 0.00 8 LYS A O 15
ATOM 19635 N N . PRO A 1 9 ? 14.072 4.695 -0.023 1.00 0.00 9 PRO A N 15
ATOM 19636 C CA . PRO A 1 9 ? 13.920 3.263 -0.347 1.00 0.00 9 PRO A CA 15
ATOM 19637 C C . PRO A 1 9 ? 14.007 2.361 0.897 1.00 0.00 9 PRO A C 15
ATOM 19638 O O . PRO A 1 9 ? 15.082 2.065 1.415 1.00 0.00 9 PRO A O 15
ATOM 19649 N N . ALA A 1 10 ? 12.832 1.988 1.391 1.00 0.00 10 ALA A N 15
ATOM 19650 C CA . ALA A 1 10 ? 12.688 1.085 2.552 1.00 0.00 10 ALA A CA 15
ATOM 19651 C C . ALA A 1 10 ? 12.887 -0.387 2.139 1.00 0.00 10 ALA A C 15
ATOM 19652 O O . ALA A 1 10 ? 11.966 -1.201 2.091 1.00 0.00 10 ALA A O 15
ATOM 19659 N N . VAL A 1 11 ? 14.133 -0.644 1.743 1.00 0.00 11 VAL A N 15
ATOM 19660 C CA . VAL A 1 11 ? 14.646 -1.927 1.205 1.00 0.00 11 VAL A CA 15
ATOM 19661 C C . VAL A 1 11 ? 13.748 -2.546 0.108 1.00 0.00 11 VAL A C 15
ATOM 19662 O O . VAL A 1 11 ? 13.184 -1.828 -0.716 1.00 0.00 11 VAL A O 15
ATOM 19675 N N . SER A 1 12 ? 13.808 -3.868 -0.007 1.00 0.00 12 SER A N 15
ATOM 19676 C CA . SER A 1 12 ? 12.933 -4.675 -0.878 1.00 0.00 12 SER A CA 15
ATOM 19677 C C . SER A 1 12 ? 11.849 -5.362 -0.032 1.00 0.00 12 SER A C 15
ATOM 19678 O O . SER A 1 12 ? 12.060 -5.661 1.146 1.00 0.00 12 SER A O 15
ATOM 19686 N N . VAL A 1 13 ? 10.751 -5.681 -0.717 1.00 0.00 13 VAL A N 15
ATOM 19687 C CA . VAL A 1 13 ? 9.591 -6.463 -0.224 1.00 0.00 13 VAL A CA 15
ATOM 19688 C C . VAL A 1 13 ? 9.943 -7.645 0.707 1.00 0.00 13 VAL A C 15
ATOM 19689 O O . VAL A 1 13 ? 9.210 -7.925 1.654 1.00 0.00 13 VAL A O 15
ATOM 19702 N N . ARG A 1 14 ? 11.105 -8.251 0.457 1.00 0.00 14 ARG A N 15
ATOM 19703 C CA . ARG A 1 14 ? 11.692 -9.330 1.279 1.00 0.00 14 ARG A CA 15
ATOM 19704 C C . ARG A 1 14 ? 11.658 -9.092 2.800 1.00 0.00 14 ARG A C 15
ATOM 19705 O O . ARG A 1 14 ? 11.585 -10.054 3.561 1.00 0.00 14 ARG A O 15
ATOM 19726 N N . LYS A 1 15 ? 11.726 -7.823 3.214 1.00 0.00 15 LYS A N 15
ATOM 19727 C CA . LYS A 1 15 ? 11.529 -7.447 4.627 1.00 0.00 15 LYS A CA 15
ATOM 19728 C C . LYS A 1 15 ? 10.510 -6.311 4.875 1.00 0.00 15 LYS A C 15
ATOM 19729 O O . LYS A 1 15 ? 10.613 -5.564 5.849 1.00 0.00 15 LYS A O 15
ATOM 19748 N N . SER A 1 16 ? 9.489 -6.218 4.020 1.00 0.00 16 SER A N 15
ATOM 19749 C CA . SER A 1 16 ? 8.354 -5.289 4.246 1.00 0.00 16 SER A CA 15
ATOM 19750 C C . SER A 1 16 ? 7.540 -5.645 5.505 1.00 0.00 16 SER A C 15
ATOM 19751 O O . SER A 1 16 ? 7.021 -4.768 6.198 1.00 0.00 16 SER A O 15
ATOM 19759 N N . VAL A 1 17 ? 7.467 -6.952 5.764 1.00 0.00 17 VAL A N 15
ATOM 19760 C CA . VAL A 1 17 ? 6.930 -7.571 6.995 1.00 0.00 17 VAL A CA 15
ATOM 19761 C C . VAL A 1 17 ? 7.946 -7.390 8.138 1.00 0.00 17 VAL A C 15
ATOM 19762 O O . VAL A 1 17 ? 9.077 -7.866 8.057 1.00 0.00 17 VAL A O 15
ATOM 19775 N N . GLN A 1 18 ? 7.536 -6.616 9.139 1.00 0.00 18 GLN A N 15
ATOM 19776 C CA . GLN A 1 18 ? 8.309 -6.452 10.392 1.00 0.00 18 GLN A CA 15
ATOM 19777 C C . GLN A 1 18 ? 7.432 -6.788 11.621 1.00 0.00 18 GLN A C 15
ATOM 19778 O O . GLN A 1 18 ? 6.297 -7.243 11.474 1.00 0.00 18 GLN A O 15
ATOM 19792 N N . ASP A 1 19 ? 7.932 -6.527 12.834 1.00 0.00 19 ASP A N 15
ATOM 19793 C CA . ASP A 1 19 ? 7.209 -6.799 14.104 1.00 0.00 19 ASP A CA 15
ATOM 19794 C C . ASP A 1 19 ? 5.987 -5.882 14.333 1.00 0.00 19 ASP A C 15
ATOM 19795 O O . ASP A 1 19 ? 6.043 -4.885 15.050 1.00 0.00 19 ASP A O 15
ATOM 19804 N N . ASP A 1 20 ? 4.881 -6.238 13.680 1.00 0.00 20 ASP A N 15
ATOM 19805 C CA . ASP A 1 20 ? 3.617 -5.465 13.639 1.00 0.00 20 ASP A CA 15
ATOM 19806 C C . ASP A 1 20 ? 3.795 -4.016 13.124 1.00 0.00 20 ASP A C 15
ATOM 19807 O O . ASP A 1 20 ? 3.163 -3.074 13.596 1.00 0.00 20 ASP A O 15
ATOM 19816 N N . HIS A 1 21 ? 4.674 -3.883 12.136 1.00 0.00 21 HIS A N 15
ATOM 19817 C CA . HIS A 1 21 ? 4.933 -2.623 11.415 1.00 0.00 21 HIS A CA 15
ATOM 19818 C C . HIS A 1 21 ? 5.432 -2.939 9.997 1.00 0.00 21 HIS A C 15
ATOM 19819 O O . HIS A 1 21 ? 6.080 -3.963 9.789 1.00 0.00 21 HIS A O 15
ATOM 19833 N N . ILE A 1 22 ? 4.747 -2.302 9.058 1.00 0.00 22 ILE A N 15
ATOM 19834 C CA . ILE A 1 22 ? 4.997 -2.409 7.607 1.00 0.00 22 ILE A CA 15
ATOM 19835 C C . ILE A 1 22 ? 5.719 -1.141 7.118 1.00 0.00 22 ILE A C 15
ATOM 19836 O O . ILE A 1 22 ? 5.265 -0.017 7.341 1.00 0.00 22 ILE A O 15
ATOM 19852 N N . VAL A 1 23 ? 6.870 -1.386 6.503 1.00 0.00 23 VAL A N 15
ATOM 19853 C CA . VAL A 1 23 ? 7.805 -0.327 6.078 1.00 0.00 23 VAL A CA 15
ATOM 19854 C C . VAL A 1 23 ? 7.359 0.390 4.785 1.00 0.00 23 VAL A C 15
ATOM 19855 O O . VAL A 1 23 ? 7.038 -0.236 3.774 1.00 0.00 23 VAL A O 15
ATOM 19868 N N . CYS A 1 24 ? 7.242 1.715 4.884 1.00 0.00 24 CYS A N 15
ATOM 19869 C CA . CYS A 1 24 ? 6.724 2.555 3.817 1.00 0.00 24 CYS A CA 15
ATOM 19870 C C . CYS A 1 24 ? 7.816 2.710 2.756 1.00 0.00 24 CYS A C 15
ATOM 19871 O O . CYS A 1 24 ? 8.883 3.255 3.033 1.00 0.00 24 CYS A O 15
ATOM 19878 N N . LEU A 1 25 ? 7.640 2.030 1.630 1.00 0.00 25 LEU A N 15
ATOM 19879 C CA . LEU A 1 25 ? 8.508 2.266 0.459 1.00 0.00 25 LEU A CA 15
ATOM 19880 C C . LEU A 1 25 ? 8.351 3.716 -0.024 1.00 0.00 25 LEU A C 15
ATOM 19881 O O . LEU A 1 25 ? 7.278 4.314 0.073 1.00 0.00 25 LEU A O 15
ATOM 19897 N N . GLU A 1 26 ? 9.493 4.292 -0.393 1.00 0.00 26 GLU A N 15
ATOM 19898 C CA . GLU A 1 26 ? 9.668 5.712 -0.779 1.00 0.00 26 GLU A CA 15
ATOM 19899 C C . GLU A 1 26 ? 9.548 6.738 0.377 1.00 0.00 26 GLU A C 15
ATOM 19900 O O . GLU A 1 26 ? 9.934 7.888 0.172 1.00 0.00 26 GLU A O 15
ATOM 19912 N N . CYS A 1 27 ? 9.411 6.263 1.623 1.00 0.00 27 CYS A N 15
ATOM 19913 C CA . CYS A 1 27 ? 9.119 7.136 2.747 1.00 0.00 27 CYS A CA 15
ATOM 19914 C C . CYS A 1 27 ? 10.084 6.795 3.884 1.00 0.00 27 CYS A C 15
ATOM 19915 O O . CYS A 1 27 ? 10.816 7.661 4.363 1.00 0.00 27 CYS A O 15
ATOM 19922 N N . GLY A 1 28 ? 10.101 5.516 4.295 1.00 0.00 28 GLY A N 15
ATOM 19923 C CA . GLY A 1 28 ? 10.998 5.031 5.364 1.00 0.00 28 GLY A CA 15
ATOM 19924 C C . GLY A 1 28 ? 10.241 4.663 6.650 1.00 0.00 28 GLY A C 15
ATOM 19925 O O . GLY A 1 28 ? 10.427 3.574 7.187 1.00 0.00 28 GLY A O 15
ATOM 19929 N N . GLY A 1 29 ? 9.358 5.577 7.076 1.00 0.00 29 GLY A N 15
ATOM 19930 C CA . GLY A 1 29 ? 8.506 5.391 8.274 1.00 0.00 29 GLY A CA 15
ATOM 19931 C C . GLY A 1 29 ? 7.687 4.089 8.215 1.00 0.00 29 GLY A C 15
ATOM 19932 O O . GLY A 1 29 ? 7.190 3.702 7.161 1.00 0.00 29 GLY A O 15
ATOM 19936 N N . SER A 1 30 ? 7.574 3.444 9.368 1.00 0.00 30 SER A N 15
ATOM 19937 C CA . SER A 1 30 ? 6.884 2.140 9.485 1.00 0.00 30 SER A CA 15
ATOM 19938 C C . SER A 1 30 ? 5.743 2.223 10.509 1.00 0.00 30 SER A C 15
ATOM 19939 O O . SER A 1 30 ? 5.815 2.975 11.481 1.00 0.00 30 SER A O 15
ATOM 19947 N N . PHE A 1 31 ? 4.701 1.443 10.240 1.00 0.00 31 PHE A N 15
ATOM 19948 C CA . PHE A 1 31 ? 3.390 1.503 10.937 1.00 0.00 31 PHE A CA 15
ATOM 19949 C C . PHE A 1 31 ? 2.525 0.257 10.695 1.00 0.00 31 PHE A C 15
ATOM 19950 O O . PHE A 1 31 ? 2.835 -0.560 9.838 1.00 0.00 31 PHE A O 15
ATOM 19967 N N . LYS A 1 32 ? 1.464 0.098 11.479 1.00 0.00 32 LYS A N 15
ATOM 19968 C CA . LYS A 1 32 ? 0.485 -0.997 11.277 1.00 0.00 32 LYS A CA 15
ATOM 19969 C C . LYS A 1 32 ? -0.343 -0.926 9.975 1.00 0.00 32 LYS A C 15
ATOM 19970 O O . LYS A 1 32 ? -0.880 -1.937 9.534 1.00 0.00 32 LYS A O 15
ATOM 19989 N N . SER A 1 33 ? -0.533 0.269 9.417 1.00 0.00 33 SER A N 15
ATOM 19990 C CA . SER A 1 33 ? -1.349 0.443 8.193 1.00 0.00 33 SER A CA 15
ATOM 19991 C C . SER A 1 33 ? -0.803 1.443 7.157 1.00 0.00 33 SER A C 15
ATOM 19992 O O . SER A 1 33 ? -1.098 2.636 7.167 1.00 0.00 33 SER A O 15
ATOM 20000 N N . LEU A 1 34 ? -0.067 0.883 6.200 1.00 0.00 34 LEU A N 15
ATOM 20001 C CA . LEU A 1 34 ? 0.514 1.643 5.070 1.00 0.00 34 LEU A CA 15
ATOM 20002 C C . LEU A 1 34 ? -0.562 2.194 4.113 1.00 0.00 34 LEU A C 15
ATOM 20003 O O . LEU A 1 34 ? -0.444 3.325 3.665 1.00 0.00 34 LEU A O 15
ATOM 20019 N N . LYS A 1 35 ? -1.615 1.416 3.873 1.00 0.00 35 LYS A N 15
ATOM 20020 C CA . LYS A 1 35 ? -2.742 1.715 2.959 1.00 0.00 35 LYS A CA 15
ATOM 20021 C C . LYS A 1 35 ? -3.250 3.168 3.075 1.00 0.00 35 LYS A C 15
ATOM 20022 O O . LYS A 1 35 ? -3.008 3.971 2.177 1.00 0.00 35 LYS A O 15
ATOM 20041 N N . ARG A 1 36 ? -3.887 3.497 4.198 1.00 0.00 36 ARG A N 15
ATOM 20042 C CA . ARG A 1 36 ? -4.294 4.882 4.538 1.00 0.00 36 ARG A CA 15
ATOM 20043 C C . ARG A 1 36 ? -3.211 5.939 4.244 1.00 0.00 36 ARG A C 15
ATOM 20044 O O . ARG A 1 36 ? -3.387 6.740 3.332 1.00 0.00 36 ARG A O 15
ATOM 20065 N N . HIS A 1 37 ? -2.028 5.730 4.831 1.00 0.00 37 HIS A N 15
ATOM 20066 C CA . HIS A 1 37 ? -0.837 6.548 4.678 1.00 0.00 37 HIS A CA 15
ATOM 20067 C C . HIS A 1 37 ? -0.569 6.793 3.192 1.00 0.00 37 HIS A C 15
ATOM 20068 O O . HIS A 1 37 ? -0.348 7.931 2.778 1.00 0.00 37 HIS A O 15
ATOM 20082 N N . LEU A 1 38 ? -0.530 5.706 2.429 1.00 0.00 38 LEU A N 15
ATOM 20083 C CA . LEU A 1 38 ? -0.280 5.697 0.982 1.00 0.00 38 LEU A CA 15
ATOM 20084 C C . LEU A 1 38 ? -1.203 6.710 0.291 1.00 0.00 38 LEU A C 15
ATOM 20085 O O . LEU A 1 38 ? -0.745 7.835 0.135 1.00 0.00 38 LEU A O 15
ATOM 20101 N N . THR A 1 39 ? -2.511 6.461 0.331 1.00 0.00 39 THR A N 15
ATOM 20102 C CA . THR A 1 39 ? -3.535 7.353 -0.269 1.00 0.00 39 THR A CA 15
ATOM 20103 C C . THR A 1 39 ? -3.539 8.790 0.303 1.00 0.00 39 THR A C 15
ATOM 20104 O O . THR A 1 39 ? -3.851 9.728 -0.425 1.00 0.00 39 THR A O 15
ATOM 20115 N N . THR A 1 40 ? -3.220 8.946 1.587 1.00 0.00 40 THR A N 15
ATOM 20116 C CA . THR A 1 40 ? -3.057 10.265 2.247 1.00 0.00 40 THR A CA 15
ATOM 20117 C C . THR A 1 40 ? -1.848 11.084 1.739 1.00 0.00 40 THR A C 15
ATOM 20118 O O . THR A 1 40 ? -1.965 12.288 1.533 1.00 0.00 40 THR A O 15
ATOM 20129 N N . HIS A 1 41 ? -0.666 10.470 1.736 1.00 0.00 41 HIS A N 15
ATOM 20130 C CA . HIS A 1 41 ? 0.609 11.152 1.412 1.00 0.00 41 HIS A CA 15
ATOM 20131 C C . HIS A 1 41 ? 1.042 10.983 -0.053 1.00 0.00 41 HIS A C 15
ATOM 20132 O O . HIS A 1 41 ? 0.859 11.894 -0.857 1.00 0.00 41 HIS A O 15
ATOM 20146 N N . HIS A 1 42 ? 1.621 9.822 -0.370 1.00 0.00 42 HIS A N 15
ATOM 20147 C CA . HIS A 1 42 ? 1.923 9.398 -1.727 1.00 0.00 42 HIS A CA 15
ATOM 20148 C C . HIS A 1 42 ? 0.639 9.387 -2.559 1.00 0.00 42 HIS A C 15
ATOM 20149 O O . HIS A 1 42 ? 0.675 9.615 -3.767 1.00 0.00 42 HIS A O 15
ATOM 20163 N N . SER A 1 43 ? -0.559 9.376 -1.973 1.00 0.00 43 SER A N 15
ATOM 20164 C CA . SER A 1 43 ? -1.866 9.302 -2.679 1.00 0.00 43 SER A CA 15
ATOM 20165 C C . SER A 1 43 ? -1.994 7.960 -3.430 1.00 0.00 43 SER A C 15
ATOM 20166 O O . SER A 1 43 ? -1.210 7.048 -3.184 1.00 0.00 43 SER A O 15
ATOM 20174 N N . MET A 1 44 ? -3.033 7.807 -4.257 1.00 0.00 44 MET A N 15
ATOM 20175 C CA . MET A 1 44 ? -3.266 6.622 -5.128 1.00 0.00 44 MET A CA 15
ATOM 20176 C C . MET A 1 44 ? -3.624 5.326 -4.368 1.00 0.00 44 MET A C 15
ATOM 20177 O O . MET A 1 44 ? -3.590 5.251 -3.141 1.00 0.00 44 MET A O 15
ATOM 20191 N N . THR A 1 45 ? -4.130 4.368 -5.140 1.00 0.00 45 THR A N 15
ATOM 20192 C CA . THR A 1 45 ? -4.497 3.007 -4.679 1.00 0.00 45 THR A CA 15
ATOM 20193 C C . THR A 1 45 ? -3.256 2.114 -4.437 1.00 0.00 45 THR A C 15
ATOM 20194 O O . THR A 1 45 ? -2.315 2.166 -5.232 1.00 0.00 45 THR A O 15
ATOM 20205 N N . PRO A 1 46 ? -3.318 1.183 -3.470 1.00 0.00 46 PRO A N 15
ATOM 20206 C CA . PRO A 1 46 ? -2.144 0.397 -3.030 1.00 0.00 46 PRO A CA 15
ATOM 20207 C C . PRO A 1 46 ? -1.514 -0.461 -4.148 1.00 0.00 46 PRO A C 15
ATOM 20208 O O . PRO A 1 46 ? -0.308 -0.399 -4.360 1.00 0.00 46 PRO A O 15
ATOM 20219 N N . GLU A 1 47 ? -2.356 -1.145 -4.921 1.00 0.00 47 GLU A N 15
ATOM 20220 C CA . GLU A 1 47 ? -1.912 -1.918 -6.104 1.00 0.00 47 GLU A CA 15
ATOM 20221 C C . GLU A 1 47 ? -1.292 -1.061 -7.229 1.00 0.00 47 GLU A C 15
ATOM 20222 O O . GLU A 1 47 ? -0.287 -1.445 -7.814 1.00 0.00 47 GLU A O 15
ATOM 20234 N N . GLU A 1 48 ? -1.830 0.132 -7.465 1.00 0.00 48 GLU A N 15
ATOM 20235 C CA . GLU A 1 48 ? -1.237 1.060 -8.456 1.00 0.00 48 GLU A CA 15
ATOM 20236 C C . GLU A 1 48 ? 0.157 1.545 -8.000 1.00 0.00 48 GLU A C 15
ATOM 20237 O O . GLU A 1 48 ? 1.112 1.489 -8.770 1.00 0.00 48 GLU A O 15
ATOM 20249 N N . TYR A 1 49 ? 0.276 1.812 -6.702 1.00 0.00 49 TYR A N 15
ATOM 20250 C CA . TYR A 1 49 ? 1.571 2.066 -6.032 1.00 0.00 49 TYR A CA 15
ATOM 20251 C C . TYR A 1 49 ? 2.571 0.898 -6.163 1.00 0.00 49 TYR A C 15
ATOM 20252 O O . TYR A 1 49 ? 3.746 1.140 -6.433 1.00 0.00 49 TYR A O 15
ATOM 20270 N N . ARG A 1 50 ? 2.083 -0.339 -6.039 1.00 0.00 50 ARG A N 15
ATOM 20271 C CA . ARG A 1 50 ? 2.931 -1.538 -6.230 1.00 0.00 50 ARG A CA 15
ATOM 20272 C C . ARG A 1 50 ? 3.638 -1.539 -7.600 1.00 0.00 50 ARG A C 15
ATOM 20273 O O . ARG A 1 50 ? 4.828 -1.831 -7.668 1.00 0.00 50 ARG A O 15
ATOM 20294 N N . GLU A 1 51 ? 2.939 -1.049 -8.622 1.00 0.00 51 GLU A N 15
ATOM 20295 C CA . GLU A 1 51 ? 3.483 -0.930 -9.991 1.00 0.00 51 GLU A CA 15
ATOM 20296 C C . GLU A 1 51 ? 4.682 0.038 -10.086 1.00 0.00 51 GLU A C 15
ATOM 20297 O O . GLU A 1 51 ? 5.683 -0.326 -10.694 1.00 0.00 51 GLU A O 15
ATOM 20309 N N . LYS A 1 52 ? 4.652 1.130 -9.316 1.00 0.00 52 LYS A N 15
ATOM 20310 C CA . LYS A 1 52 ? 5.786 2.080 -9.198 1.00 0.00 52 LYS A CA 15
ATOM 20311 C C . LYS A 1 52 ? 7.081 1.368 -8.753 1.00 0.00 52 LYS A C 15
ATOM 20312 O O . LYS A 1 52 ? 8.071 1.376 -9.478 1.00 0.00 52 LYS A O 15
ATOM 20331 N N . TRP A 1 53 ? 6.992 0.642 -7.642 1.00 0.00 53 TRP A N 15
ATOM 20332 C CA . TRP A 1 53 ? 8.114 -0.162 -7.112 1.00 0.00 53 TRP A CA 15
ATOM 20333 C C . TRP A 1 53 ? 8.304 -1.540 -7.774 1.00 0.00 53 TRP A C 15
ATOM 20334 O O . TRP A 1 53 ? 9.158 -2.322 -7.357 1.00 0.00 53 TRP A O 15
ATOM 20355 N N . ASP A 1 54 ? 7.558 -1.797 -8.855 1.00 0.00 54 ASP A N 15
ATOM 20356 C CA . ASP A 1 54 ? 7.515 -3.088 -9.592 1.00 0.00 54 ASP A CA 15
ATOM 20357 C C . ASP A 1 54 ? 7.277 -4.304 -8.666 1.00 0.00 54 ASP A C 15
ATOM 20358 O O . ASP A 1 54 ? 7.545 -5.452 -9.024 1.00 0.00 54 ASP A O 15
ATOM 20367 N N . LEU A 1 55 ? 6.540 -4.050 -7.587 1.00 0.00 55 LEU A N 15
ATOM 20368 C CA . LEU A 1 55 ? 6.432 -4.909 -6.395 1.00 0.00 55 LEU A CA 15
ATOM 20369 C C . LEU A 1 55 ? 5.943 -6.346 -6.673 1.00 0.00 55 LEU A C 15
ATOM 20370 O O . LEU A 1 55 ? 4.745 -6.573 -6.885 1.00 0.00 55 LEU A O 15
ATOM 20386 N N . PRO A 1 56 ? 6.852 -7.333 -6.590 1.00 0.00 56 PRO A N 15
ATOM 20387 C CA . PRO A 1 56 ? 6.501 -8.753 -6.773 1.00 0.00 56 PRO A CA 15
ATOM 20388 C C . PRO A 1 56 ? 5.460 -9.215 -5.744 1.00 0.00 56 PRO A C 15
ATOM 20389 O O . PRO A 1 56 ? 5.278 -8.593 -4.697 1.00 0.00 56 PRO A O 15
ATOM 20400 N N . VAL A 1 57 ? 4.633 -10.145 -6.221 1.00 0.00 57 VAL A N 15
ATOM 20401 C CA . VAL A 1 57 ? 3.427 -10.694 -5.556 1.00 0.00 57 VAL A CA 15
ATOM 20402 C C . VAL A 1 57 ? 2.354 -9.649 -5.156 1.00 0.00 57 VAL A C 15
ATOM 20403 O O . VAL A 1 57 ? 1.384 -9.975 -4.476 1.00 0.00 57 VAL A O 15
ATOM 20416 N N . ASP A 1 58 ? 2.480 -8.416 -5.662 1.00 0.00 58 ASP A N 15
ATOM 20417 C CA . ASP A 1 58 ? 1.589 -7.272 -5.350 1.00 0.00 58 ASP A CA 15
ATOM 20418 C C . ASP A 1 58 ? 1.280 -7.108 -3.844 1.00 0.00 58 ASP A C 15
ATOM 20419 O O . ASP A 1 58 ? 0.202 -6.668 -3.448 1.00 0.00 58 ASP A O 15
ATOM 20428 N N . TYR A 1 59 ? 2.323 -7.361 -3.058 1.00 0.00 59 TYR A N 15
ATOM 20429 C CA . TYR A 1 59 ? 2.322 -7.420 -1.584 1.00 0.00 59 TYR A CA 15
ATOM 20430 C C . TYR A 1 59 ? 1.426 -6.363 -0.890 1.00 0.00 59 TYR A C 15
ATOM 20431 O O . TYR A 1 59 ? 1.583 -5.167 -1.144 1.00 0.00 59 TYR A O 15
ATOM 20449 N N . PRO A 1 60 ? 0.565 -6.809 0.037 1.00 0.00 60 PRO A N 15
ATOM 20450 C CA . PRO A 1 60 ? -0.435 -5.945 0.692 1.00 0.00 60 PRO A CA 15
ATOM 20451 C C . PRO A 1 60 ? 0.201 -4.828 1.533 1.00 0.00 60 PRO A C 15
ATOM 20452 O O . PRO A 1 60 ? 1.082 -5.066 2.351 1.00 0.00 60 PRO A O 15
ATOM 20463 N N . MET A 1 61 ? -0.416 -3.660 1.433 1.00 0.00 61 MET A N 15
ATOM 20464 C CA . MET A 1 61 ? 0.023 -2.461 2.181 1.00 0.00 61 MET A CA 15
ATOM 20465 C C . MET A 1 61 ? -0.685 -2.294 3.541 1.00 0.00 61 MET A C 15
ATOM 20466 O O . MET A 1 61 ? -0.981 -1.200 4.011 1.00 0.00 61 MET A O 15
ATOM 20480 N N . VAL A 1 62 ? -0.861 -3.422 4.213 1.00 0.00 62 VAL A N 15
ATOM 20481 C CA . VAL A 1 62 ? -1.562 -3.480 5.516 1.00 0.00 62 VAL A CA 15
ATOM 20482 C C . VAL A 1 62 ? -0.713 -4.351 6.460 1.00 0.00 62 VAL A C 15
ATOM 20483 O O . VAL A 1 62 ? 0.190 -5.043 5.993 1.00 0.00 62 VAL A O 15
ATOM 20496 N N . ALA A 1 63 ? -0.878 -4.137 7.765 1.00 0.00 63 ALA A N 15
ATOM 20497 C CA . ALA A 1 63 ? -0.230 -4.902 8.855 1.00 0.00 63 ALA A CA 15
ATOM 20498 C C . ALA A 1 63 ? 0.332 -6.275 8.433 1.00 0.00 63 ALA A C 15
ATOM 20499 O O . ALA A 1 63 ? -0.412 -7.069 7.853 1.00 0.00 63 ALA A O 15
ATOM 20506 N N . PRO A 1 64 ? 1.569 -6.596 8.841 1.00 0.00 64 PRO A N 15
ATOM 20507 C CA . PRO A 1 64 ? 2.266 -7.835 8.432 1.00 0.00 64 PRO A CA 15
ATOM 20508 C C . PRO A 1 64 ? 1.490 -9.149 8.640 1.00 0.00 64 PRO A C 15
ATOM 20509 O O . PRO A 1 64 ? 1.804 -10.144 7.994 1.00 0.00 64 PRO A O 15
ATOM 20520 N N . ALA A 1 65 ? 0.564 -9.159 9.602 1.00 0.00 65 ALA A N 15
ATOM 20521 C CA . ALA A 1 65 ? -0.380 -10.277 9.812 1.00 0.00 65 ALA A CA 15
ATOM 20522 C C . ALA A 1 65 ? -1.875 -9.869 9.855 1.00 0.00 65 ALA A C 15
ATOM 20523 O O . ALA A 1 65 ? -2.694 -10.536 10.487 1.00 0.00 65 ALA A O 15
ATOM 20530 N N . TYR A 1 66 ? -2.249 -8.846 9.079 1.00 0.00 66 TYR A N 15
ATOM 20531 C CA . TYR A 1 66 ? -3.634 -8.313 9.014 1.00 0.00 66 TYR A CA 15
ATOM 20532 C C . TYR A 1 66 ? -4.694 -9.365 8.628 1.00 0.00 66 TYR A C 15
ATOM 20533 O O . TYR A 1 66 ? -5.796 -9.378 9.171 1.00 0.00 66 TYR A O 15
ATOM 20551 N N . ALA A 1 67 ? -4.335 -10.178 7.637 1.00 0.00 67 ALA A N 15
ATOM 20552 C CA . ALA A 1 67 ? -5.156 -11.252 7.040 1.00 0.00 67 ALA A CA 15
ATOM 20553 C C . ALA A 1 67 ? -4.260 -12.071 6.100 1.00 0.00 67 ALA A C 15
ATOM 20554 O O . ALA A 1 67 ? -3.299 -11.540 5.546 1.00 0.00 67 ALA A O 15
ATOM 20561 N N . GLU A 1 68 ? -4.644 -13.326 5.873 1.00 0.00 68 GLU A N 15
ATOM 20562 C CA . GLU A 1 68 ? -3.935 -14.263 4.969 1.00 0.00 68 GLU A CA 15
ATOM 20563 C C . GLU A 1 68 ? -3.844 -13.837 3.482 1.00 0.00 68 GLU A C 15
ATOM 20564 O O . GLU A 1 68 ? -3.110 -14.450 2.714 1.00 0.00 68 GLU A O 15
ATOM 20576 N N . ALA A 1 69 ? -4.491 -12.723 3.132 1.00 0.00 69 ALA A N 15
ATOM 20577 C CA . ALA A 1 69 ? -4.605 -12.186 1.756 1.00 0.00 69 ALA A CA 15
ATOM 20578 C C . ALA A 1 69 ? -5.047 -13.225 0.705 1.00 0.00 69 ALA A C 15
ATOM 20579 O O . ALA A 1 69 ? -4.275 -13.735 -0.106 1.00 0.00 69 ALA A O 15
ATOM 20586 N N . ARG A 1 70 ? -6.349 -13.488 0.736 1.00 0.00 70 ARG A N 15
ATOM 20587 C CA . ARG A 1 70 ? -7.008 -14.453 -0.171 1.00 0.00 70 ARG A CA 15
ATOM 20588 C C . ARG A 1 70 ? -8.215 -13.841 -0.909 1.00 0.00 70 ARG A C 15
ATOM 20589 O O . ARG A 1 70 ? -8.374 -12.624 -0.936 1.00 0.00 70 ARG A O 15
ATOM 20610 N N . SER A 1 71 ? -9.090 -14.697 -1.442 1.00 0.00 71 SER A N 15
ATOM 20611 C CA . SER A 1 71 ? -10.361 -14.301 -2.098 1.00 0.00 71 SER A CA 15
ATOM 20612 C C . SER A 1 71 ? -11.178 -13.320 -1.229 1.00 0.00 71 SER A C 15
ATOM 20613 O O . SER A 1 71 ? -11.342 -12.157 -1.593 1.00 0.00 71 SER A O 15
ATOM 20621 N N . ARG A 1 72 ? -11.429 -13.728 0.015 1.00 0.00 72 ARG A N 15
ATOM 20622 C CA . ARG A 1 72 ? -12.000 -12.861 1.068 1.00 0.00 72 ARG A CA 15
ATOM 20623 C C . ARG A 1 72 ? -10.916 -12.062 1.827 1.00 0.00 72 ARG A C 15
ATOM 20624 O O . ARG A 1 72 ? -10.628 -12.321 2.996 1.00 0.00 72 ARG A O 15
ATOM 20645 N N . LEU A 1 73 ? -10.155 -11.269 1.073 1.00 0.00 73 LEU A N 15
ATOM 20646 C CA . LEU A 1 73 ? -9.192 -10.304 1.649 1.00 0.00 73 LEU A CA 15
ATOM 20647 C C . LEU A 1 73 ? -9.929 -9.085 2.242 1.00 0.00 73 LEU A C 15
ATOM 20648 O O . LEU A 1 73 ? -10.246 -9.077 3.427 1.00 0.00 73 LEU A O 15
ATOM 20664 N N . ALA A 1 74 ? -10.138 -8.075 1.397 1.00 0.00 74 ALA A N 15
ATOM 20665 C CA . ALA A 1 74 ? -10.881 -6.824 1.656 1.00 0.00 74 ALA A CA 15
ATOM 20666 C C . ALA A 1 74 ? -10.891 -6.011 0.350 1.00 0.00 74 ALA A C 15
ATOM 20667 O O . ALA A 1 74 ? -10.064 -5.129 0.108 1.00 0.00 74 ALA A O 15
ATOM 20674 N N . LYS A 1 75 ? -11.683 -6.520 -0.593 1.00 0.00 75 LYS A N 15
ATOM 20675 C CA . LYS A 1 75 ? -11.857 -5.867 -1.906 1.00 0.00 75 LYS A CA 15
ATOM 20676 C C . LYS A 1 75 ? -12.567 -4.508 -1.755 1.00 0.00 75 LYS A C 15
ATOM 20677 O O . LYS A 1 75 ? -13.056 -4.185 -0.672 1.00 0.00 75 LYS A O 15
ATOM 20696 N N . GLU A 1 76 ? -12.605 -3.735 -2.845 1.00 0.00 76 GLU A N 15
ATOM 20697 C CA . GLU A 1 76 ? -13.135 -2.350 -2.884 1.00 0.00 76 GLU A CA 15
ATOM 20698 C C . GLU A 1 76 ? -12.235 -1.404 -2.057 1.00 0.00 76 GLU A C 15
ATOM 20699 O O . GLU A 1 76 ? -12.483 -1.101 -0.890 1.00 0.00 76 GLU A O 15
ATOM 20711 N N . MET A 1 77 ? -11.145 -1.004 -2.717 1.00 0.00 77 MET A N 15
ATOM 20712 C CA . MET A 1 77 ? -10.034 -0.159 -2.211 1.00 0.00 77 MET A CA 15
ATOM 20713 C C . MET A 1 77 ? -9.207 -0.654 -1.014 1.00 0.00 77 MET A C 15
ATOM 20714 O O . MET A 1 77 ? -7.989 -0.778 -1.133 1.00 0.00 77 MET A O 15
ATOM 20728 N N . GLY A 1 78 ? -9.907 -1.026 0.065 1.00 0.00 78 GLY A N 15
ATOM 20729 C CA . GLY A 1 78 ? -9.296 -1.386 1.361 1.00 0.00 78 GLY A CA 15
ATOM 20730 C C . GLY A 1 78 ? -9.677 -0.433 2.509 1.00 0.00 78 GLY A C 15
ATOM 20731 O O . GLY A 1 78 ? -8.852 -0.138 3.372 1.00 0.00 78 GLY A O 15
ATOM 20735 N N . LEU A 1 79 ? -10.925 0.041 2.487 1.00 0.00 79 LEU A N 15
ATOM 20736 C CA . LEU A 1 79 ? -11.513 0.942 3.500 1.00 0.00 79 LEU A CA 15
ATOM 20737 C C . LEU A 1 79 ? -13.033 0.749 3.597 1.00 0.00 79 LEU A C 15
ATOM 20738 O O . LEU A 1 79 ? -13.703 0.525 2.588 1.00 0.00 79 LEU A O 15
ATOM 20754 N N . GLY A 1 80 ? -13.531 0.835 4.838 1.00 0.00 80 GLY A N 15
ATOM 20755 C CA . GLY A 1 80 ? -14.972 0.728 5.145 1.00 0.00 80 GLY A CA 15
ATOM 20756 C C . GLY A 1 80 ? -15.722 2.018 4.784 1.00 0.00 80 GLY A C 15
ATOM 20757 O O . GLY A 1 80 ? -15.843 2.923 5.607 1.00 0.00 80 GLY A O 15
ATOM 20761 N N . GLN A 1 81 ? -16.190 2.072 3.542 1.00 0.00 81 GLN A N 15
ATOM 20762 C CA . GLN A 1 81 ? -16.925 3.236 3.009 1.00 0.00 81 GLN A CA 15
ATOM 20763 C C . GLN A 1 81 ? -18.430 2.925 2.976 1.00 0.00 81 GLN A C 15
ATOM 20764 O O . GLN A 1 81 ? -18.870 1.983 2.320 1.00 0.00 81 GLN A O 15
ATOM 20778 N N . ARG A 1 82 ? -19.100 3.539 3.945 1.00 0.00 82 ARG A N 15
ATOM 20779 C CA . ARG A 1 82 ? -20.560 3.444 4.148 1.00 0.00 82 ARG A CA 15
ATOM 20780 C C . ARG A 1 82 ? -21.053 4.760 4.773 1.00 0.00 82 ARG A C 15
ATOM 20781 O O . ARG A 1 82 ? -20.335 5.385 5.555 1.00 0.00 82 ARG A O 15
ATOM 20802 N N . ARG A 1 83 ? -22.261 5.172 4.399 1.00 0.00 83 ARG A N 15
ATOM 20803 C CA . ARG A 1 83 ? -22.897 6.363 4.996 1.00 0.00 83 ARG A CA 15
ATOM 20804 C C . ARG A 1 83 ? -24.336 6.076 5.453 1.00 0.00 83 ARG A C 15
ATOM 20805 O O . ARG A 1 83 ? -25.173 5.635 4.667 1.00 0.00 83 ARG A O 15
ATOM 20826 N N . LYS A 1 84 ? -24.552 6.307 6.747 1.00 0.00 84 LYS A N 15
ATOM 20827 C CA . LYS A 1 84 ? -25.861 6.167 7.421 1.00 0.00 84 LYS A CA 15
ATOM 20828 C C . LYS A 1 84 ? -25.852 6.869 8.787 1.00 0.00 84 LYS A C 15
ATOM 20829 O O . LYS A 1 84 ? -25.043 6.549 9.654 1.00 0.00 84 LYS A O 15
ATOM 20848 N N . ALA A 1 85 ? -26.598 7.969 8.834 1.00 0.00 85 ALA A N 15
ATOM 20849 C CA . ALA A 1 85 ? -26.715 8.834 10.026 1.00 0.00 85 ALA A CA 15
ATOM 20850 C C . ALA A 1 85 ? -28.182 9.064 10.424 1.00 0.00 85 ALA A C 15
ATOM 20851 O O . ALA A 1 85 ? -29.064 9.135 9.569 1.00 0.00 85 ALA A O 15
ATOM 20858 N N . ASN A 1 86 ? -28.402 9.162 11.732 1.00 0.00 86 ASN A N 15
ATOM 20859 C CA . ASN A 1 86 ? -29.731 9.417 12.326 1.00 0.00 86 ASN A CA 15
ATOM 20860 C C . ASN A 1 86 ? -29.730 10.661 13.228 1.00 0.00 86 ASN A C 15
ATOM 20861 O O . ASN A 1 86 ? -28.740 10.967 13.888 1.00 0.00 86 ASN A O 15
ATOM 20872 N N . ARG A 1 87 ? -30.872 11.345 13.266 1.00 0.00 87 ARG A N 15
ATOM 20873 C CA . ARG A 1 87 ? -31.096 12.474 14.202 1.00 0.00 87 ARG A CA 15
ATOM 20874 C C . ARG A 1 87 ? -31.069 12.022 15.681 1.00 0.00 87 ARG A C 15
ATOM 20875 O O . ARG A 1 87 ? -30.611 12.826 16.521 1.00 0.00 87 ARG A O 15
ATOM 20896 N N . ALA A 1 1 ? 9.005 14.987 0.477 1.00 0.00 1 ALA A N 16
ATOM 20897 C CA . ALA A 1 1 ? 9.298 15.105 -0.972 1.00 0.00 1 ALA A CA 16
ATOM 20898 C C . ALA A 1 1 ? 10.778 15.342 -1.364 1.00 0.00 1 ALA A C 16
ATOM 20899 O O . ALA A 1 1 ? 11.220 14.894 -2.420 1.00 0.00 1 ALA A O 16
ATOM 20906 N N . VAL A 1 2 ? 11.514 16.043 -0.500 1.00 0.00 2 VAL A N 16
ATOM 20907 C CA . VAL A 1 2 ? 12.965 16.297 -0.662 1.00 0.00 2 VAL A CA 16
ATOM 20908 C C . VAL A 1 2 ? 13.811 15.008 -0.650 1.00 0.00 2 VAL A C 16
ATOM 20909 O O . VAL A 1 2 ? 13.917 14.308 0.357 1.00 0.00 2 VAL A O 16
ATOM 20922 N N . ASN A 1 3 ? 14.401 14.731 -1.805 1.00 0.00 3 ASN A N 16
ATOM 20923 C CA . ASN A 1 3 ? 15.169 13.497 -2.079 1.00 0.00 3 ASN A CA 16
ATOM 20924 C C . ASN A 1 3 ? 16.602 13.526 -1.504 1.00 0.00 3 ASN A C 16
ATOM 20925 O O . ASN A 1 3 ? 17.584 13.348 -2.225 1.00 0.00 3 ASN A O 16
ATOM 20936 N N . VAL A 1 4 ? 16.648 13.466 -0.174 1.00 0.00 4 VAL A N 16
ATOM 20937 C CA . VAL A 1 4 ? 17.892 13.549 0.635 1.00 0.00 4 VAL A CA 16
ATOM 20938 C C . VAL A 1 4 ? 19.041 12.625 0.182 1.00 0.00 4 VAL A C 16
ATOM 20939 O O . VAL A 1 4 ? 20.197 13.041 0.172 1.00 0.00 4 VAL A O 16
ATOM 20952 N N . GLU A 1 5 ? 18.707 11.370 -0.117 1.00 0.00 5 GLU A N 16
ATOM 20953 C CA . GLU A 1 5 ? 19.608 10.442 -0.830 1.00 0.00 5 GLU A CA 16
ATOM 20954 C C . GLU A 1 5 ? 18.760 9.517 -1.725 1.00 0.00 5 GLU A C 16
ATOM 20955 O O . GLU A 1 5 ? 18.471 8.373 -1.381 1.00 0.00 5 GLU A O 16
ATOM 20967 N N . LYS A 1 6 ? 18.303 10.091 -2.839 1.00 0.00 6 LYS A N 16
ATOM 20968 C CA . LYS A 1 6 ? 17.412 9.427 -3.824 1.00 0.00 6 LYS A CA 16
ATOM 20969 C C . LYS A 1 6 ? 16.216 8.709 -3.170 1.00 0.00 6 LYS A C 16
ATOM 20970 O O . LYS A 1 6 ? 16.026 7.496 -3.267 1.00 0.00 6 LYS A O 16
ATOM 20989 N N . GLN A 1 7 ? 15.349 9.555 -2.610 1.00 0.00 7 GLN A N 16
ATOM 20990 C CA . GLN A 1 7 ? 14.205 9.171 -1.752 1.00 0.00 7 GLN A CA 16
ATOM 20991 C C . GLN A 1 7 ? 14.689 8.405 -0.503 1.00 0.00 7 GLN A C 16
ATOM 20992 O O . GLN A 1 7 ? 15.769 8.721 -0.001 1.00 0.00 7 GLN A O 16
ATOM 21006 N N . LYS A 1 8 ? 13.801 7.646 0.137 1.00 0.00 8 LYS A N 16
ATOM 21007 C CA . LYS A 1 8 ? 14.222 6.732 1.215 1.00 0.00 8 LYS A CA 16
ATOM 21008 C C . LYS A 1 8 ? 13.710 5.294 0.976 1.00 0.00 8 LYS A C 16
ATOM 21009 O O . LYS A 1 8 ? 12.551 4.981 1.272 1.00 0.00 8 LYS A O 16
ATOM 21028 N N . PRO A 1 9 ? 14.514 4.470 0.285 1.00 0.00 9 PRO A N 16
ATOM 21029 C CA . PRO A 1 9 ? 14.159 3.075 -0.046 1.00 0.00 9 PRO A CA 16
ATOM 21030 C C . PRO A 1 9 ? 14.141 2.161 1.188 1.00 0.00 9 PRO A C 16
ATOM 21031 O O . PRO A 1 9 ? 15.174 1.787 1.738 1.00 0.00 9 PRO A O 16
ATOM 21042 N N . ALA A 1 10 ? 12.923 1.803 1.577 1.00 0.00 10 ALA A N 16
ATOM 21043 C CA . ALA A 1 10 ? 12.625 0.958 2.753 1.00 0.00 10 ALA A CA 16
ATOM 21044 C C . ALA A 1 10 ? 12.912 -0.545 2.541 1.00 0.00 10 ALA A C 16
ATOM 21045 O O . ALA A 1 10 ? 12.161 -1.424 2.964 1.00 0.00 10 ALA A O 16
ATOM 21052 N N . VAL A 1 11 ? 14.084 -0.812 1.959 1.00 0.00 11 VAL A N 16
ATOM 21053 C CA . VAL A 1 11 ? 14.545 -2.160 1.537 1.00 0.00 11 VAL A CA 16
ATOM 21054 C C . VAL A 1 11 ? 13.559 -2.743 0.492 1.00 0.00 11 VAL A C 16
ATOM 21055 O O . VAL A 1 11 ? 12.577 -2.107 0.109 1.00 0.00 11 VAL A O 16
ATOM 21068 N N . SER A 1 12 ? 14.003 -3.791 -0.199 1.00 0.00 12 SER A N 16
ATOM 21069 C CA . SER A 1 12 ? 13.133 -4.587 -1.090 1.00 0.00 12 SER A CA 16
ATOM 21070 C C . SER A 1 12 ? 12.030 -5.297 -0.285 1.00 0.00 12 SER A C 16
ATOM 21071 O O . SER A 1 12 ? 12.230 -5.669 0.875 1.00 0.00 12 SER A O 16
ATOM 21079 N N . VAL A 1 13 ? 10.940 -5.582 -0.998 1.00 0.00 13 VAL A N 16
ATOM 21080 C CA . VAL A 1 13 ? 9.728 -6.298 -0.532 1.00 0.00 13 VAL A CA 16
ATOM 21081 C C . VAL A 1 13 ? 9.974 -7.490 0.420 1.00 0.00 13 VAL A C 16
ATOM 21082 O O . VAL A 1 13 ? 9.198 -7.697 1.352 1.00 0.00 13 VAL A O 16
ATOM 21095 N N . ARG A 1 14 ? 11.098 -8.186 0.216 1.00 0.00 14 ARG A N 16
ATOM 21096 C CA . ARG A 1 14 ? 11.598 -9.274 1.085 1.00 0.00 14 ARG A CA 16
ATOM 21097 C C . ARG A 1 14 ? 11.463 -8.979 2.590 1.00 0.00 14 ARG A C 16
ATOM 21098 O O . ARG A 1 14 ? 11.108 -9.870 3.360 1.00 0.00 14 ARG A O 16
ATOM 21119 N N . LYS A 1 15 ? 11.716 -7.725 2.973 1.00 0.00 15 LYS A N 16
ATOM 21120 C CA . LYS A 1 15 ? 11.619 -7.292 4.379 1.00 0.00 15 LYS A CA 16
ATOM 21121 C C . LYS A 1 15 ? 10.669 -6.103 4.644 1.00 0.00 15 LYS A C 16
ATOM 21122 O O . LYS A 1 15 ? 10.775 -5.425 5.665 1.00 0.00 15 LYS A O 16
ATOM 21141 N N . SER A 1 16 ? 9.659 -5.949 3.781 1.00 0.00 16 SER A N 16
ATOM 21142 C CA . SER A 1 16 ? 8.554 -4.981 3.992 1.00 0.00 16 SER A CA 16
ATOM 21143 C C . SER A 1 16 ? 7.684 -5.324 5.217 1.00 0.00 16 SER A C 16
ATOM 21144 O O . SER A 1 16 ? 7.146 -4.447 5.896 1.00 0.00 16 SER A O 16
ATOM 21152 N N . VAL A 1 17 ? 7.561 -6.631 5.447 1.00 0.00 17 VAL A N 16
ATOM 21153 C CA . VAL A 1 17 ? 6.884 -7.260 6.602 1.00 0.00 17 VAL A CA 16
ATOM 21154 C C . VAL A 1 17 ? 7.835 -7.233 7.814 1.00 0.00 17 VAL A C 16
ATOM 21155 O O . VAL A 1 17 ? 8.917 -7.816 7.774 1.00 0.00 17 VAL A O 16
ATOM 21168 N N . GLN A 1 18 ? 7.451 -6.447 8.816 1.00 0.00 18 GLN A N 16
ATOM 21169 C CA . GLN A 1 18 ? 8.222 -6.334 10.077 1.00 0.00 18 GLN A CA 16
ATOM 21170 C C . GLN A 1 18 ? 7.345 -6.663 11.307 1.00 0.00 18 GLN A C 16
ATOM 21171 O O . GLN A 1 18 ? 6.183 -7.041 11.157 1.00 0.00 18 GLN A O 16
ATOM 21185 N N . ASP A 1 19 ? 7.880 -6.470 12.518 1.00 0.00 19 ASP A N 16
ATOM 21186 C CA . ASP A 1 19 ? 7.192 -6.758 13.805 1.00 0.00 19 ASP A CA 16
ATOM 21187 C C . ASP A 1 19 ? 5.955 -5.879 14.087 1.00 0.00 19 ASP A C 16
ATOM 21188 O O . ASP A 1 19 ? 5.992 -4.925 14.862 1.00 0.00 19 ASP A O 16
ATOM 21197 N N . ASP A 1 20 ? 4.846 -6.249 13.451 1.00 0.00 20 ASP A N 16
ATOM 21198 C CA . ASP A 1 20 ? 3.572 -5.494 13.444 1.00 0.00 20 ASP A CA 16
ATOM 21199 C C . ASP A 1 20 ? 3.766 -4.013 13.044 1.00 0.00 20 ASP A C 16
ATOM 21200 O O . ASP A 1 20 ? 3.358 -3.096 13.751 1.00 0.00 20 ASP A O 16
ATOM 21209 N N . HIS A 1 21 ? 4.504 -3.822 11.955 1.00 0.00 21 HIS A N 16
ATOM 21210 C CA . HIS A 1 21 ? 4.744 -2.505 11.331 1.00 0.00 21 HIS A CA 16
ATOM 21211 C C . HIS A 1 21 ? 5.276 -2.681 9.903 1.00 0.00 21 HIS A C 16
ATOM 21212 O O . HIS A 1 21 ? 6.101 -3.559 9.670 1.00 0.00 21 HIS A O 16
ATOM 21226 N N . ILE A 1 22 ? 4.439 -2.219 8.983 1.00 0.00 22 ILE A N 16
ATOM 21227 C CA . ILE A 1 22 ? 4.785 -2.146 7.548 1.00 0.00 22 ILE A CA 16
ATOM 21228 C C . ILE A 1 22 ? 5.691 -0.925 7.286 1.00 0.00 22 ILE A C 16
ATOM 21229 O O . ILE A 1 22 ? 5.382 0.185 7.726 1.00 0.00 22 ILE A O 16
ATOM 21245 N N . VAL A 1 23 ? 6.819 -1.187 6.639 1.00 0.00 23 VAL A N 16
ATOM 21246 C CA . VAL A 1 23 ? 7.812 -0.142 6.311 1.00 0.00 23 VAL A CA 16
ATOM 21247 C C . VAL A 1 23 ? 7.385 0.694 5.085 1.00 0.00 23 VAL A C 16
ATOM 21248 O O . VAL A 1 23 ? 6.987 0.149 4.054 1.00 0.00 23 VAL A O 16
ATOM 21261 N N . CYS A 1 24 ? 7.325 2.017 5.266 1.00 0.00 24 CYS A N 16
ATOM 21262 C CA . CYS A 1 24 ? 6.843 2.916 4.232 1.00 0.00 24 CYS A CA 16
ATOM 21263 C C . CYS A 1 24 ? 7.932 3.049 3.165 1.00 0.00 24 CYS A C 16
ATOM 21264 O O . CYS A 1 24 ? 9.050 3.466 3.463 1.00 0.00 24 CYS A O 16
ATOM 21271 N N . LEU A 1 25 ? 7.678 2.390 2.041 1.00 0.00 25 LEU A N 16
ATOM 21272 C CA . LEU A 1 25 ? 8.476 2.601 0.819 1.00 0.00 25 LEU A CA 16
ATOM 21273 C C . LEU A 1 25 ? 8.460 4.088 0.435 1.00 0.00 25 LEU A C 16
ATOM 21274 O O . LEU A 1 25 ? 7.493 4.801 0.704 1.00 0.00 25 LEU A O 16
ATOM 21290 N N . GLU A 1 26 ? 9.648 4.558 0.050 1.00 0.00 26 GLU A N 16
ATOM 21291 C CA . GLU A 1 26 ? 9.964 5.970 -0.279 1.00 0.00 26 GLU A CA 16
ATOM 21292 C C . GLU A 1 26 ? 10.175 6.896 0.941 1.00 0.00 26 GLU A C 16
ATOM 21293 O O . GLU A 1 26 ? 10.836 7.922 0.792 1.00 0.00 26 GLU A O 16
ATOM 21305 N N . CYS A 1 27 ? 9.834 6.407 2.138 1.00 0.00 27 CYS A N 16
ATOM 21306 C CA . CYS A 1 27 ? 9.831 7.186 3.364 1.00 0.00 27 CYS A CA 16
ATOM 21307 C C . CYS A 1 27 ? 10.758 6.503 4.371 1.00 0.00 27 CYS A C 16
ATOM 21308 O O . CYS A 1 27 ? 11.699 7.118 4.871 1.00 0.00 27 CYS A O 16
ATOM 21315 N N . GLY A 1 28 ? 10.492 5.250 4.763 1.00 0.00 28 GLY A N 16
ATOM 21316 C CA . GLY A 1 28 ? 11.334 4.518 5.736 1.00 0.00 28 GLY A CA 16
ATOM 21317 C C . GLY A 1 28 ? 10.624 4.217 7.068 1.00 0.00 28 GLY A C 16
ATOM 21318 O O . GLY A 1 28 ? 10.814 3.149 7.639 1.00 0.00 28 GLY A O 16
ATOM 21322 N N . GLY A 1 29 ? 9.875 5.211 7.565 1.00 0.00 29 GLY A N 16
ATOM 21323 C CA . GLY A 1 29 ? 9.031 5.070 8.777 1.00 0.00 29 GLY A CA 16
ATOM 21324 C C . GLY A 1 29 ? 7.959 3.974 8.621 1.00 0.00 29 GLY A C 16
ATOM 21325 O O . GLY A 1 29 ? 7.506 3.701 7.515 1.00 0.00 29 GLY A O 16
ATOM 21329 N N . SER A 1 30 ? 7.526 3.412 9.742 1.00 0.00 30 SER A N 16
ATOM 21330 C CA . SER A 1 30 ? 6.552 2.293 9.737 1.00 0.00 30 SER A CA 16
ATOM 21331 C C . SER A 1 30 ? 5.264 2.600 10.514 1.00 0.00 30 SER A C 16
ATOM 21332 O O . SER A 1 30 ? 5.309 3.167 11.602 1.00 0.00 30 SER A O 16
ATOM 21340 N N . PHE A 1 31 ? 4.136 2.201 9.924 1.00 0.00 31 PHE A N 16
ATOM 21341 C CA . PHE A 1 31 ? 2.786 2.496 10.480 1.00 0.00 31 PHE A CA 16
ATOM 21342 C C . PHE A 1 31 ? 1.683 1.421 10.350 1.00 0.00 31 PHE A C 16
ATOM 21343 O O . PHE A 1 31 ? 0.494 1.740 10.331 1.00 0.00 31 PHE A O 16
ATOM 21360 N N . LYS A 1 32 ? 2.088 0.150 10.291 1.00 0.00 32 LYS A N 16
ATOM 21361 C CA . LYS A 1 32 ? 1.205 -1.046 10.162 1.00 0.00 32 LYS A CA 16
ATOM 21362 C C . LYS A 1 32 ? 0.349 -1.153 8.885 1.00 0.00 32 LYS A C 16
ATOM 21363 O O . LYS A 1 32 ? 0.439 -2.151 8.175 1.00 0.00 32 LYS A O 16
ATOM 21382 N N . SER A 1 33 ? -0.424 -0.115 8.569 1.00 0.00 33 SER A N 16
ATOM 21383 C CA . SER A 1 33 ? -1.318 -0.060 7.393 1.00 0.00 33 SER A CA 16
ATOM 21384 C C . SER A 1 33 ? -0.827 0.930 6.326 1.00 0.00 33 SER A C 16
ATOM 21385 O O . SER A 1 33 ? -1.096 2.132 6.381 1.00 0.00 33 SER A O 16
ATOM 21393 N N . LEU A 1 34 ? -0.117 0.380 5.343 1.00 0.00 34 LEU A N 16
ATOM 21394 C CA . LEU A 1 34 ? 0.441 1.159 4.219 1.00 0.00 34 LEU A CA 16
ATOM 21395 C C . LEU A 1 34 ? -0.615 1.795 3.306 1.00 0.00 34 LEU A C 16
ATOM 21396 O O . LEU A 1 34 ? -0.521 2.994 3.083 1.00 0.00 34 LEU A O 16
ATOM 21412 N N . LYS A 1 35 ? -1.711 1.082 3.037 1.00 0.00 35 LYS A N 16
ATOM 21413 C CA . LYS A 1 35 ? -2.855 1.559 2.223 1.00 0.00 35 LYS A CA 16
ATOM 21414 C C . LYS A 1 35 ? -3.365 2.958 2.629 1.00 0.00 35 LYS A C 16
ATOM 21415 O O . LYS A 1 35 ? -3.482 3.845 1.787 1.00 0.00 35 LYS A O 16
ATOM 21434 N N . ARG A 1 36 ? -3.424 3.161 3.946 1.00 0.00 36 ARG A N 16
ATOM 21435 C CA . ARG A 1 36 ? -3.750 4.431 4.616 1.00 0.00 36 ARG A CA 16
ATOM 21436 C C . ARG A 1 36 ? -2.762 5.533 4.188 1.00 0.00 36 ARG A C 16
ATOM 21437 O O . ARG A 1 36 ? -3.098 6.336 3.321 1.00 0.00 36 ARG A O 16
ATOM 21458 N N . HIS A 1 37 ? -1.521 5.445 4.685 1.00 0.00 37 HIS A N 16
ATOM 21459 C CA . HIS A 1 37 ? -0.458 6.400 4.422 1.00 0.00 37 HIS A CA 16
ATOM 21460 C C . HIS A 1 37 ? -0.335 6.628 2.914 1.00 0.00 37 HIS A C 16
ATOM 21461 O O . HIS A 1 37 ? -0.163 7.761 2.466 1.00 0.00 37 HIS A O 16
ATOM 21475 N N . LEU A 1 38 ? -0.387 5.526 2.168 1.00 0.00 38 LEU A N 16
ATOM 21476 C CA . LEU A 1 38 ? -0.328 5.484 0.699 1.00 0.00 38 LEU A CA 16
ATOM 21477 C C . LEU A 1 38 ? -1.301 6.505 0.111 1.00 0.00 38 LEU A C 16
ATOM 21478 O O . LEU A 1 38 ? -0.867 7.636 -0.078 1.00 0.00 38 LEU A O 16
ATOM 21494 N N . THR A 1 39 ? -2.603 6.230 0.209 1.00 0.00 39 THR A N 16
ATOM 21495 C CA . THR A 1 39 ? -3.667 7.114 -0.311 1.00 0.00 39 THR A CA 16
ATOM 21496 C C . THR A 1 39 ? -3.659 8.527 0.311 1.00 0.00 39 THR A C 16
ATOM 21497 O O . THR A 1 39 ? -4.052 9.485 -0.354 1.00 0.00 39 THR A O 16
ATOM 21508 N N . THR A 1 40 ? -3.191 8.652 1.556 1.00 0.00 40 THR A N 16
ATOM 21509 C CA . THR A 1 40 ? -2.969 9.944 2.249 1.00 0.00 40 THR A CA 16
ATOM 21510 C C . THR A 1 40 ? -1.829 10.815 1.670 1.00 0.00 40 THR A C 16
ATOM 21511 O O . THR A 1 40 ? -2.034 11.998 1.404 1.00 0.00 40 THR A O 16
ATOM 21522 N N . HIS A 1 41 ? -0.599 10.294 1.678 1.00 0.00 41 HIS A N 16
ATOM 21523 C CA . HIS A 1 41 ? 0.631 11.042 1.332 1.00 0.00 41 HIS A CA 16
ATOM 21524 C C . HIS A 1 41 ? 1.072 10.898 -0.134 1.00 0.00 41 HIS A C 16
ATOM 21525 O O . HIS A 1 41 ? 1.007 11.863 -0.895 1.00 0.00 41 HIS A O 16
ATOM 21539 N N . HIS A 1 42 ? 1.621 9.732 -0.484 1.00 0.00 42 HIS A N 16
ATOM 21540 C CA . HIS A 1 42 ? 1.869 9.332 -1.858 1.00 0.00 42 HIS A CA 16
ATOM 21541 C C . HIS A 1 42 ? 0.556 9.349 -2.643 1.00 0.00 42 HIS A C 16
ATOM 21542 O O . HIS A 1 42 ? 0.552 9.591 -3.849 1.00 0.00 42 HIS A O 16
ATOM 21556 N N . SER A 1 43 ? -0.611 9.395 -1.998 1.00 0.00 43 SER A N 16
ATOM 21557 C CA . SER A 1 43 ? -1.952 9.358 -2.635 1.00 0.00 43 SER A CA 16
ATOM 21558 C C . SER A 1 43 ? -2.137 8.023 -3.385 1.00 0.00 43 SER A C 16
ATOM 21559 O O . SER A 1 43 ? -1.374 7.084 -3.162 1.00 0.00 43 SER A O 16
ATOM 21567 N N . MET A 1 44 ? -3.186 7.916 -4.204 1.00 0.00 44 MET A N 16
ATOM 21568 C CA . MET A 1 44 ? -3.441 6.767 -5.112 1.00 0.00 44 MET A CA 16
ATOM 21569 C C . MET A 1 44 ? -3.732 5.450 -4.367 1.00 0.00 44 MET A C 16
ATOM 21570 O O . MET A 1 44 ? -3.648 5.345 -3.143 1.00 0.00 44 MET A O 16
ATOM 21584 N N . THR A 1 45 ? -4.250 4.491 -5.124 1.00 0.00 45 THR A N 16
ATOM 21585 C CA . THR A 1 45 ? -4.552 3.136 -4.621 1.00 0.00 45 THR A CA 16
ATOM 21586 C C . THR A 1 45 ? -3.319 2.252 -4.349 1.00 0.00 45 THR A C 16
ATOM 21587 O O . THR A 1 45 ? -2.386 2.238 -5.154 1.00 0.00 45 THR A O 16
ATOM 21598 N N . PRO A 1 46 ? -3.394 1.399 -3.312 1.00 0.00 46 PRO A N 16
ATOM 21599 C CA . PRO A 1 46 ? -2.286 0.515 -2.890 1.00 0.00 46 PRO A CA 16
ATOM 21600 C C . PRO A 1 46 ? -1.682 -0.351 -4.012 1.00 0.00 46 PRO A C 16
ATOM 21601 O O . PRO A 1 46 ? -0.478 -0.303 -4.248 1.00 0.00 46 PRO A O 16
ATOM 21612 N N . GLU A 1 47 ? -2.546 -1.012 -4.780 1.00 0.00 47 GLU A N 16
ATOM 21613 C CA . GLU A 1 47 ? -2.134 -1.827 -5.943 1.00 0.00 47 GLU A CA 16
ATOM 21614 C C . GLU A 1 47 ? -1.461 -1.014 -7.068 1.00 0.00 47 GLU A C 16
ATOM 21615 O O . GLU A 1 47 ? -0.429 -1.424 -7.585 1.00 0.00 47 GLU A O 16
ATOM 21627 N N . GLU A 1 48 ? -1.953 0.200 -7.315 1.00 0.00 48 GLU A N 16
ATOM 21628 C CA . GLU A 1 48 ? -1.332 1.128 -8.285 1.00 0.00 48 GLU A CA 16
ATOM 21629 C C . GLU A 1 48 ? 0.102 1.504 -7.845 1.00 0.00 48 GLU A C 16
ATOM 21630 O O . GLU A 1 48 ? 1.031 1.414 -8.640 1.00 0.00 48 GLU A O 16
ATOM 21642 N N . TYR A 1 49 ? 0.289 1.708 -6.542 1.00 0.00 49 TYR A N 16
ATOM 21643 C CA . TYR A 1 49 ? 1.619 1.966 -5.949 1.00 0.00 49 TYR A CA 16
ATOM 21644 C C . TYR A 1 49 ? 2.625 0.808 -6.110 1.00 0.00 49 TYR A C 16
ATOM 21645 O O . TYR A 1 49 ? 3.813 1.069 -6.290 1.00 0.00 49 TYR A O 16
ATOM 21663 N N . ARG A 1 50 ? 2.152 -0.440 -6.066 1.00 0.00 50 ARG A N 16
ATOM 21664 C CA . ARG A 1 50 ? 3.043 -1.601 -6.295 1.00 0.00 50 ARG A CA 16
ATOM 21665 C C . ARG A 1 50 ? 3.748 -1.521 -7.665 1.00 0.00 50 ARG A C 16
ATOM 21666 O O . ARG A 1 50 ? 4.920 -1.864 -7.752 1.00 0.00 50 ARG A O 16
ATOM 21687 N N . GLU A 1 51 ? 3.054 -0.960 -8.659 1.00 0.00 51 GLU A N 16
ATOM 21688 C CA . GLU A 1 51 ? 3.600 -0.723 -10.014 1.00 0.00 51 GLU A CA 16
ATOM 21689 C C . GLU A 1 51 ? 4.828 0.212 -9.971 1.00 0.00 51 GLU A C 16
ATOM 21690 O O . GLU A 1 51 ? 5.881 -0.179 -10.460 1.00 0.00 51 GLU A O 16
ATOM 21702 N N . LYS A 1 52 ? 4.734 1.289 -9.185 1.00 0.00 52 LYS A N 16
ATOM 21703 C CA . LYS A 1 52 ? 5.838 2.255 -8.963 1.00 0.00 52 LYS A CA 16
ATOM 21704 C C . LYS A 1 52 ? 7.144 1.562 -8.519 1.00 0.00 52 LYS A C 16
ATOM 21705 O O . LYS A 1 52 ? 8.166 1.681 -9.187 1.00 0.00 52 LYS A O 16
ATOM 21724 N N . TRP A 1 53 ? 7.048 0.770 -7.455 1.00 0.00 53 TRP A N 16
ATOM 21725 C CA . TRP A 1 53 ? 8.184 -0.016 -6.925 1.00 0.00 53 TRP A CA 16
ATOM 21726 C C . TRP A 1 53 ? 8.422 -1.383 -7.600 1.00 0.00 53 TRP A C 16
ATOM 21727 O O . TRP A 1 53 ? 9.301 -2.141 -7.191 1.00 0.00 53 TRP A O 16
ATOM 21748 N N . ASP A 1 54 ? 7.640 -1.678 -8.643 1.00 0.00 54 ASP A N 16
ATOM 21749 C CA . ASP A 1 54 ? 7.615 -2.968 -9.380 1.00 0.00 54 ASP A CA 16
ATOM 21750 C C . ASP A 1 54 ? 7.444 -4.205 -8.467 1.00 0.00 54 ASP A C 16
ATOM 21751 O O . ASP A 1 54 ? 7.735 -5.340 -8.850 1.00 0.00 54 ASP A O 16
ATOM 21760 N N . LEU A 1 55 ? 6.725 -3.989 -7.367 1.00 0.00 55 LEU A N 16
ATOM 21761 C CA . LEU A 1 55 ? 6.618 -4.904 -6.218 1.00 0.00 55 LEU A CA 16
ATOM 21762 C C . LEU A 1 55 ? 5.929 -6.250 -6.522 1.00 0.00 55 LEU A C 16
ATOM 21763 O O . LEU A 1 55 ? 4.702 -6.302 -6.675 1.00 0.00 55 LEU A O 16
ATOM 21779 N N . PRO A 1 56 ? 6.710 -7.345 -6.576 1.00 0.00 56 PRO A N 16
ATOM 21780 C CA . PRO A 1 56 ? 6.205 -8.688 -6.926 1.00 0.00 56 PRO A CA 16
ATOM 21781 C C . PRO A 1 56 ? 5.078 -9.162 -6.003 1.00 0.00 56 PRO A C 16
ATOM 21782 O O . PRO A 1 56 ? 4.885 -8.638 -4.905 1.00 0.00 56 PRO A O 16
ATOM 21793 N N . VAL A 1 57 ? 4.220 -9.987 -6.606 1.00 0.00 57 VAL A N 16
ATOM 21794 C CA . VAL A 1 57 ? 2.938 -10.488 -6.059 1.00 0.00 57 VAL A CA 16
ATOM 21795 C C . VAL A 1 57 ? 1.978 -9.383 -5.549 1.00 0.00 57 VAL A C 16
ATOM 21796 O O . VAL A 1 57 ? 1.040 -9.641 -4.798 1.00 0.00 57 VAL A O 16
ATOM 21809 N N . ASP A 1 58 ? 2.173 -8.157 -6.046 1.00 0.00 58 ASP A N 16
ATOM 21810 C CA . ASP A 1 58 ? 1.376 -6.964 -5.688 1.00 0.00 58 ASP A CA 16
ATOM 21811 C C . ASP A 1 58 ? 1.212 -6.717 -4.174 1.00 0.00 58 ASP A C 16
ATOM 21812 O O . ASP A 1 58 ? 0.121 -6.423 -3.690 1.00 0.00 58 ASP A O 16
ATOM 21821 N N . TYR A 1 59 ? 2.335 -6.896 -3.474 1.00 0.00 59 TYR A N 16
ATOM 21822 C CA . TYR A 1 59 ? 2.513 -6.734 -2.014 1.00 0.00 59 TYR A CA 16
ATOM 21823 C C . TYR A 1 59 ? 1.368 -6.026 -1.252 1.00 0.00 59 TYR A C 16
ATOM 21824 O O . TYR A 1 59 ? 1.175 -4.821 -1.429 1.00 0.00 59 TYR A O 16
ATOM 21842 N N . PRO A 1 60 ? 0.658 -6.759 -0.382 1.00 0.00 60 PRO A N 16
ATOM 21843 C CA . PRO A 1 60 ? -0.479 -6.213 0.382 1.00 0.00 60 PRO A CA 16
ATOM 21844 C C . PRO A 1 60 ? -0.028 -5.068 1.299 1.00 0.00 60 PRO A C 16
ATOM 21845 O O . PRO A 1 60 ? 0.830 -5.223 2.163 1.00 0.00 60 PRO A O 16
ATOM 21856 N N . MET A 1 61 ? -0.750 -3.965 1.177 1.00 0.00 61 MET A N 16
ATOM 21857 C CA . MET A 1 61 ? -0.411 -2.720 1.901 1.00 0.00 61 MET A CA 16
ATOM 21858 C C . MET A 1 61 ? -1.173 -2.610 3.240 1.00 0.00 61 MET A C 16
ATOM 21859 O O . MET A 1 61 ? -1.569 -1.540 3.694 1.00 0.00 61 MET A O 16
ATOM 21873 N N . VAL A 1 62 ? -1.285 -3.750 3.910 1.00 0.00 62 VAL A N 16
ATOM 21874 C CA . VAL A 1 62 ? -2.044 -3.888 5.174 1.00 0.00 62 VAL A CA 16
ATOM 21875 C C . VAL A 1 62 ? -1.108 -4.590 6.174 1.00 0.00 62 VAL A C 16
ATOM 21876 O O . VAL A 1 62 ? -0.156 -5.253 5.756 1.00 0.00 62 VAL A O 16
ATOM 21889 N N . ALA A 1 63 ? -1.379 -4.423 7.470 1.00 0.00 63 ALA A N 16
ATOM 21890 C CA . ALA A 1 63 ? -0.565 -4.969 8.580 1.00 0.00 63 ALA A CA 16
ATOM 21891 C C . ALA A 1 63 ? 0.066 -6.340 8.265 1.00 0.00 63 ALA A C 16
ATOM 21892 O O . ALA A 1 63 ? -0.654 -7.237 7.814 1.00 0.00 63 ALA A O 16
ATOM 21899 N N . PRO A 1 64 ? 1.358 -6.530 8.586 1.00 0.00 64 PRO A N 16
ATOM 21900 C CA . PRO A 1 64 ? 2.144 -7.712 8.171 1.00 0.00 64 PRO A CA 16
ATOM 21901 C C . PRO A 1 64 ? 1.516 -9.093 8.417 1.00 0.00 64 PRO A C 16
ATOM 21902 O O . PRO A 1 64 ? 1.792 -10.025 7.666 1.00 0.00 64 PRO A O 16
ATOM 21913 N N . ALA A 1 65 ? 0.689 -9.218 9.459 1.00 0.00 65 ALA A N 16
ATOM 21914 C CA . ALA A 1 65 ? -0.087 -10.450 9.713 1.00 0.00 65 ALA A CA 16
ATOM 21915 C C . ALA A 1 65 ? -1.625 -10.301 9.753 1.00 0.00 65 ALA A C 16
ATOM 21916 O O . ALA A 1 65 ? -2.310 -11.291 10.008 1.00 0.00 65 ALA A O 16
ATOM 21923 N N . TYR A 1 66 ? -2.149 -9.232 9.140 1.00 0.00 66 TYR A N 16
ATOM 21924 C CA . TYR A 1 66 ? -3.569 -8.813 9.237 1.00 0.00 66 TYR A CA 16
ATOM 21925 C C . TYR A 1 66 ? -4.602 -9.939 9.012 1.00 0.00 66 TYR A C 16
ATOM 21926 O O . TYR A 1 66 ? -5.087 -10.528 9.975 1.00 0.00 66 TYR A O 16
ATOM 21944 N N . ALA A 1 67 ? -4.947 -10.216 7.754 1.00 0.00 67 ALA A N 16
ATOM 21945 C CA . ALA A 1 67 ? -5.874 -11.307 7.399 1.00 0.00 67 ALA A CA 16
ATOM 21946 C C . ALA A 1 67 ? -5.116 -12.646 7.339 1.00 0.00 67 ALA A C 16
ATOM 21947 O O . ALA A 1 67 ? -4.647 -13.077 6.285 1.00 0.00 67 ALA A O 16
ATOM 21954 N N . GLU A 1 68 ? -4.730 -13.056 8.549 1.00 0.00 68 GLU A N 16
ATOM 21955 C CA . GLU A 1 68 ? -3.962 -14.283 8.866 1.00 0.00 68 GLU A CA 16
ATOM 21956 C C . GLU A 1 68 ? -2.694 -14.466 7.997 1.00 0.00 68 GLU A C 16
ATOM 21957 O O . GLU A 1 68 ? -2.290 -15.577 7.660 1.00 0.00 68 GLU A O 16
ATOM 21969 N N . ALA A 1 69 ? -2.048 -13.336 7.700 1.00 0.00 69 ALA A N 16
ATOM 21970 C CA . ALA A 1 69 ? -0.909 -13.206 6.757 1.00 0.00 69 ALA A CA 16
ATOM 21971 C C . ALA A 1 69 ? -1.051 -13.925 5.390 1.00 0.00 69 ALA A C 16
ATOM 21972 O O . ALA A 1 69 ? -0.067 -14.265 4.734 1.00 0.00 69 ALA A O 16
ATOM 21979 N N . ARG A 1 70 ? -2.281 -13.971 4.875 1.00 0.00 70 ARG A N 16
ATOM 21980 C CA . ARG A 1 70 ? -2.591 -14.645 3.597 1.00 0.00 70 ARG A CA 16
ATOM 21981 C C . ARG A 1 70 ? -3.068 -13.701 2.476 1.00 0.00 70 ARG A C 16
ATOM 21982 O O . ARG A 1 70 ? -4.256 -13.626 2.183 1.00 0.00 70 ARG A O 16
ATOM 22003 N N . SER A 1 71 ? -2.137 -12.991 1.835 1.00 0.00 71 SER A N 16
ATOM 22004 C CA . SER A 1 71 ? -2.404 -12.072 0.691 1.00 0.00 71 SER A CA 16
ATOM 22005 C C . SER A 1 71 ? -3.728 -11.270 0.744 1.00 0.00 71 SER A C 16
ATOM 22006 O O . SER A 1 71 ? -4.541 -11.265 -0.181 1.00 0.00 71 SER A O 16
ATOM 22014 N N . ARG A 1 72 ? -3.916 -10.574 1.869 1.00 0.00 72 ARG A N 16
ATOM 22015 C CA . ARG A 1 72 ? -5.158 -9.854 2.252 1.00 0.00 72 ARG A CA 16
ATOM 22016 C C . ARG A 1 72 ? -6.442 -10.722 2.149 1.00 0.00 72 ARG A C 16
ATOM 22017 O O . ARG A 1 72 ? -7.495 -10.303 1.668 1.00 0.00 72 ARG A O 16
ATOM 22038 N N . LEU A 1 73 ? -6.311 -11.959 2.628 1.00 0.00 73 LEU A N 16
ATOM 22039 C CA . LEU A 1 73 ? -7.317 -13.045 2.628 1.00 0.00 73 LEU A CA 16
ATOM 22040 C C . LEU A 1 73 ? -7.530 -13.608 1.210 1.00 0.00 73 LEU A C 16
ATOM 22041 O O . LEU A 1 73 ? -7.129 -14.734 0.926 1.00 0.00 73 LEU A O 16
ATOM 22057 N N . ALA A 1 74 ? -8.130 -12.783 0.352 1.00 0.00 74 ALA A N 16
ATOM 22058 C CA . ALA A 1 74 ? -8.434 -13.053 -1.069 1.00 0.00 74 ALA A CA 16
ATOM 22059 C C . ALA A 1 74 ? -9.070 -11.800 -1.688 1.00 0.00 74 ALA A C 16
ATOM 22060 O O . ALA A 1 74 ? -9.899 -11.147 -1.056 1.00 0.00 74 ALA A O 16
ATOM 22067 N N . LYS A 1 75 ? -8.704 -11.555 -2.948 1.00 0.00 75 LYS A N 16
ATOM 22068 C CA . LYS A 1 75 ? -9.127 -10.404 -3.781 1.00 0.00 75 LYS A CA 16
ATOM 22069 C C . LYS A 1 75 ? -8.682 -9.046 -3.201 1.00 0.00 75 LYS A C 16
ATOM 22070 O O . LYS A 1 75 ? -8.882 -8.725 -2.032 1.00 0.00 75 LYS A O 16
ATOM 22089 N N . GLU A 1 76 ? -8.122 -8.233 -4.091 1.00 0.00 76 GLU A N 16
ATOM 22090 C CA . GLU A 1 76 ? -7.631 -6.876 -3.769 1.00 0.00 76 GLU A CA 16
ATOM 22091 C C . GLU A 1 76 ? -7.510 -6.077 -5.076 1.00 0.00 76 GLU A C 16
ATOM 22092 O O . GLU A 1 76 ? -7.056 -6.611 -6.087 1.00 0.00 76 GLU A O 16
ATOM 22104 N N . MET A 1 77 ? -8.150 -4.908 -5.061 1.00 0.00 77 MET A N 16
ATOM 22105 C CA . MET A 1 77 ? -8.122 -3.894 -6.142 1.00 0.00 77 MET A CA 16
ATOM 22106 C C . MET A 1 77 ? -8.891 -2.634 -5.690 1.00 0.00 77 MET A C 16
ATOM 22107 O O . MET A 1 77 ? -9.561 -2.649 -4.657 1.00 0.00 77 MET A O 16
ATOM 22121 N N . GLY A 1 78 ? -8.664 -1.530 -6.415 1.00 0.00 78 GLY A N 16
ATOM 22122 C CA . GLY A 1 78 ? -9.333 -0.237 -6.161 1.00 0.00 78 GLY A CA 16
ATOM 22123 C C . GLY A 1 78 ? -8.857 0.855 -7.129 1.00 0.00 78 GLY A C 16
ATOM 22124 O O . GLY A 1 78 ? -7.802 0.739 -7.753 1.00 0.00 78 GLY A O 16
ATOM 22128 N N . LEU A 1 79 ? -9.632 1.935 -7.167 1.00 0.00 79 LEU A N 16
ATOM 22129 C CA . LEU A 1 79 ? -9.322 3.123 -7.992 1.00 0.00 79 LEU A CA 16
ATOM 22130 C C . LEU A 1 79 ? -9.164 4.442 -7.223 1.00 0.00 79 LEU A C 16
ATOM 22131 O O . LEU A 1 79 ? -8.091 5.038 -7.277 1.00 0.00 79 LEU A O 16
ATOM 22147 N N . GLY A 1 80 ? -10.198 4.823 -6.453 1.00 0.00 80 GLY A N 16
ATOM 22148 C CA . GLY A 1 80 ? -10.188 6.065 -5.646 1.00 0.00 80 GLY A CA 16
ATOM 22149 C C . GLY A 1 80 ? -10.150 7.356 -6.485 1.00 0.00 80 GLY A C 16
ATOM 22150 O O . GLY A 1 80 ? -9.487 8.327 -6.129 1.00 0.00 80 GLY A O 16
ATOM 22154 N N . GLN A 1 81 ? -10.918 7.347 -7.571 1.00 0.00 81 GLN A N 16
ATOM 22155 C CA . GLN A 1 81 ? -11.025 8.477 -8.512 1.00 0.00 81 GLN A CA 16
ATOM 22156 C C . GLN A 1 81 ? -11.958 9.569 -7.966 1.00 0.00 81 GLN A C 16
ATOM 22157 O O . GLN A 1 81 ? -13.147 9.333 -7.762 1.00 0.00 81 GLN A O 16
ATOM 22171 N N . ARG A 1 82 ? -11.302 10.595 -7.436 1.00 0.00 82 ARG A N 16
ATOM 22172 C CA . ARG A 1 82 ? -11.946 11.817 -6.906 1.00 0.00 82 ARG A CA 16
ATOM 22173 C C . ARG A 1 82 ? -12.856 12.535 -7.922 1.00 0.00 82 ARG A C 16
ATOM 22174 O O . ARG A 1 82 ? -12.413 13.319 -8.759 1.00 0.00 82 ARG A O 16
ATOM 22195 N N . ARG A 1 83 ? -14.098 12.060 -7.922 1.00 0.00 83 ARG A N 16
ATOM 22196 C CA . ARG A 1 83 ? -15.185 12.600 -8.761 1.00 0.00 83 ARG A CA 16
ATOM 22197 C C . ARG A 1 83 ? -16.574 12.301 -8.173 1.00 0.00 83 ARG A C 16
ATOM 22198 O O . ARG A 1 83 ? -17.059 11.172 -8.215 1.00 0.00 83 ARG A O 16
ATOM 22219 N N . LYS A 1 84 ? -17.097 13.322 -7.499 1.00 0.00 84 LYS A N 16
ATOM 22220 C CA . LYS A 1 84 ? -18.423 13.335 -6.838 1.00 0.00 84 LYS A CA 16
ATOM 22221 C C . LYS A 1 84 ? -18.748 14.754 -6.345 1.00 0.00 84 LYS A C 16
ATOM 22222 O O . LYS A 1 84 ? -17.841 15.548 -6.102 1.00 0.00 84 LYS A O 16
ATOM 22241 N N . ALA A 1 85 ? -20.047 15.000 -6.165 1.00 0.00 85 ALA A N 16
ATOM 22242 C CA . ALA A 1 85 ? -20.647 16.320 -5.845 1.00 0.00 85 ALA A CA 16
ATOM 22243 C C . ALA A 1 85 ? -20.403 17.364 -6.951 1.00 0.00 85 ALA A C 16
ATOM 22244 O O . ALA A 1 85 ? -19.619 17.145 -7.874 1.00 0.00 85 ALA A O 16
ATOM 22251 N N . ASN A 1 86 ? -21.264 18.377 -6.965 1.00 0.00 86 ASN A N 16
ATOM 22252 C CA . ASN A 1 86 ? -21.168 19.489 -7.930 1.00 0.00 86 ASN A CA 16
ATOM 22253 C C . ASN A 1 86 ? -21.712 20.773 -7.294 1.00 0.00 86 ASN A C 16
ATOM 22254 O O . ASN A 1 86 ? -22.700 20.744 -6.560 1.00 0.00 86 ASN A O 16
ATOM 22265 N N . ARG A 1 87 ? -21.014 21.873 -7.569 1.00 0.00 87 ARG A N 16
ATOM 22266 C CA . ARG A 1 87 ? -21.318 23.223 -7.025 1.00 0.00 87 ARG A CA 16
ATOM 22267 C C . ARG A 1 87 ? -21.407 23.315 -5.482 1.00 0.00 87 ARG A C 16
ATOM 22268 O O . ARG A 1 87 ? -21.920 24.342 -4.982 1.00 0.00 87 ARG A O 16
ATOM 22289 N N . ALA A 1 1 ? 14.000 19.170 3.113 1.00 0.00 1 ALA A N 17
ATOM 22290 C CA . ALA A 1 1 ? 14.134 18.677 4.504 1.00 0.00 1 ALA A CA 17
ATOM 22291 C C . ALA A 1 1 ? 14.813 17.295 4.648 1.00 0.00 1 ALA A C 17
ATOM 22292 O O . ALA A 1 1 ? 15.825 17.170 5.334 1.00 0.00 1 ALA A O 17
ATOM 22299 N N . VAL A 1 2 ? 14.221 16.275 4.025 1.00 0.00 2 VAL A N 17
ATOM 22300 C CA . VAL A 1 2 ? 14.798 14.914 3.948 1.00 0.00 2 VAL A CA 17
ATOM 22301 C C . VAL A 1 2 ? 14.948 14.427 2.496 1.00 0.00 2 VAL A C 17
ATOM 22302 O O . VAL A 1 2 ? 16.027 14.529 1.915 1.00 0.00 2 VAL A O 17
ATOM 22315 N N . ASN A 1 3 ? 13.819 14.087 1.879 1.00 0.00 3 ASN A N 17
ATOM 22316 C CA . ASN A 1 3 ? 13.693 13.654 0.471 1.00 0.00 3 ASN A CA 17
ATOM 22317 C C . ASN A 1 3 ? 13.829 14.804 -0.556 1.00 0.00 3 ASN A C 17
ATOM 22318 O O . ASN A 1 3 ? 13.005 14.972 -1.452 1.00 0.00 3 ASN A O 17
ATOM 22329 N N . VAL A 1 4 ? 14.932 15.543 -0.441 1.00 0.00 4 VAL A N 17
ATOM 22330 C CA . VAL A 1 4 ? 15.245 16.699 -1.313 1.00 0.00 4 VAL A CA 17
ATOM 22331 C C . VAL A 1 4 ? 15.364 16.310 -2.804 1.00 0.00 4 VAL A C 17
ATOM 22332 O O . VAL A 1 4 ? 14.760 16.954 -3.659 1.00 0.00 4 VAL A O 17
ATOM 22345 N N . GLU A 1 5 ? 16.142 15.259 -3.069 1.00 0.00 5 GLU A N 17
ATOM 22346 C CA . GLU A 1 5 ? 16.275 14.604 -4.388 1.00 0.00 5 GLU A CA 17
ATOM 22347 C C . GLU A 1 5 ? 17.169 13.363 -4.216 1.00 0.00 5 GLU A C 17
ATOM 22348 O O . GLU A 1 5 ? 18.394 13.465 -4.211 1.00 0.00 5 GLU A O 17
ATOM 22360 N N . LYS A 1 6 ? 16.500 12.258 -3.879 1.00 0.00 6 LYS A N 17
ATOM 22361 C CA . LYS A 1 6 ? 17.125 10.944 -3.569 1.00 0.00 6 LYS A CA 17
ATOM 22362 C C . LYS A 1 6 ? 16.120 9.828 -3.231 1.00 0.00 6 LYS A C 17
ATOM 22363 O O . LYS A 1 6 ? 16.209 8.735 -3.784 1.00 0.00 6 LYS A O 17
ATOM 22382 N N . GLN A 1 7 ? 15.087 10.198 -2.468 1.00 0.00 7 GLN A N 17
ATOM 22383 C CA . GLN A 1 7 ? 14.124 9.277 -1.826 1.00 0.00 7 GLN A CA 17
ATOM 22384 C C . GLN A 1 7 ? 14.772 8.318 -0.822 1.00 0.00 7 GLN A C 17
ATOM 22385 O O . GLN A 1 7 ? 15.993 8.211 -0.715 1.00 0.00 7 GLN A O 17
ATOM 22399 N N . LYS A 1 8 ? 13.915 7.812 0.055 1.00 0.00 8 LYS A N 17
ATOM 22400 C CA . LYS A 1 8 ? 14.312 6.834 1.079 1.00 0.00 8 LYS A CA 17
ATOM 22401 C C . LYS A 1 8 ? 13.694 5.449 0.798 1.00 0.00 8 LYS A C 17
ATOM 22402 O O . LYS A 1 8 ? 12.495 5.237 1.021 1.00 0.00 8 LYS A O 17
ATOM 22421 N N . PRO A 1 9 ? 14.448 4.590 0.090 1.00 0.00 9 PRO A N 17
ATOM 22422 C CA . PRO A 1 9 ? 14.028 3.210 -0.206 1.00 0.00 9 PRO A CA 17
ATOM 22423 C C . PRO A 1 9 ? 14.036 2.357 1.064 1.00 0.00 9 PRO A C 17
ATOM 22424 O O . PRO A 1 9 ? 15.062 2.187 1.724 1.00 0.00 9 PRO A O 17
ATOM 22435 N N . ALA A 1 10 ? 12.845 1.888 1.420 1.00 0.00 10 ALA A N 17
ATOM 22436 C CA . ALA A 1 10 ? 12.642 1.040 2.607 1.00 0.00 10 ALA A CA 17
ATOM 22437 C C . ALA A 1 10 ? 12.997 -0.422 2.283 1.00 0.00 10 ALA A C 17
ATOM 22438 O O . ALA A 1 10 ? 12.148 -1.306 2.166 1.00 0.00 10 ALA A O 17
ATOM 22445 N N . VAL A 1 11 ? 14.295 -0.577 2.021 1.00 0.00 11 VAL A N 17
ATOM 22446 C CA . VAL A 1 11 ? 14.965 -1.800 1.521 1.00 0.00 11 VAL A CA 17
ATOM 22447 C C . VAL A 1 11 ? 14.216 -2.473 0.349 1.00 0.00 11 VAL A C 17
ATOM 22448 O O . VAL A 1 11 ? 13.529 -1.803 -0.421 1.00 0.00 11 VAL A O 17
ATOM 22461 N N . SER A 1 12 ? 14.587 -3.721 0.081 1.00 0.00 12 SER A N 17
ATOM 22462 C CA . SER A 1 12 ? 13.861 -4.605 -0.854 1.00 0.00 12 SER A CA 17
ATOM 22463 C C . SER A 1 12 ? 12.633 -5.213 -0.153 1.00 0.00 12 SER A C 17
ATOM 22464 O O . SER A 1 12 ? 12.472 -5.125 1.064 1.00 0.00 12 SER A O 17
ATOM 22472 N N . VAL A 1 13 ? 11.778 -5.827 -0.966 1.00 0.00 13 VAL A N 17
ATOM 22473 C CA . VAL A 1 13 ? 10.618 -6.624 -0.512 1.00 0.00 13 VAL A CA 17
ATOM 22474 C C . VAL A 1 13 ? 11.067 -7.830 0.360 1.00 0.00 13 VAL A C 17
ATOM 22475 O O . VAL A 1 13 ? 12.210 -7.888 0.816 1.00 0.00 13 VAL A O 17
ATOM 22488 N N . ARG A 1 14 ? 10.203 -8.836 0.522 1.00 0.00 14 ARG A N 17
ATOM 22489 C CA . ARG A 1 14 ? 10.353 -9.955 1.484 1.00 0.00 14 ARG A CA 17
ATOM 22490 C C . ARG A 1 14 ? 10.272 -9.476 2.948 1.00 0.00 14 ARG A C 17
ATOM 22491 O O . ARG A 1 14 ? 9.221 -9.630 3.569 1.00 0.00 14 ARG A O 17
ATOM 22512 N N . LYS A 1 15 ? 11.253 -8.677 3.377 1.00 0.00 15 LYS A N 17
ATOM 22513 C CA . LYS A 1 15 ? 11.313 -8.131 4.753 1.00 0.00 15 LYS A CA 17
ATOM 22514 C C . LYS A 1 15 ? 10.552 -6.790 4.930 1.00 0.00 15 LYS A C 17
ATOM 22515 O O . LYS A 1 15 ? 10.704 -6.074 5.918 1.00 0.00 15 LYS A O 17
ATOM 22534 N N . SER A 1 16 ? 9.634 -6.500 4.010 1.00 0.00 16 SER A N 17
ATOM 22535 C CA . SER A 1 16 ? 8.654 -5.398 4.164 1.00 0.00 16 SER A CA 17
ATOM 22536 C C . SER A 1 16 ? 7.780 -5.590 5.424 1.00 0.00 16 SER A C 17
ATOM 22537 O O . SER A 1 16 ? 7.333 -4.626 6.052 1.00 0.00 16 SER A O 17
ATOM 22545 N N . VAL A 1 17 ? 7.591 -6.870 5.759 1.00 0.00 17 VAL A N 17
ATOM 22546 C CA . VAL A 1 17 ? 6.963 -7.406 6.986 1.00 0.00 17 VAL A CA 17
ATOM 22547 C C . VAL A 1 17 ? 7.978 -7.343 8.147 1.00 0.00 17 VAL A C 17
ATOM 22548 O O . VAL A 1 17 ? 9.038 -7.962 8.086 1.00 0.00 17 VAL A O 17
ATOM 22561 N N . GLN A 1 18 ? 7.628 -6.568 9.171 1.00 0.00 18 GLN A N 17
ATOM 22562 C CA . GLN A 1 18 ? 8.405 -6.479 10.432 1.00 0.00 18 GLN A CA 17
ATOM 22563 C C . GLN A 1 18 ? 7.498 -6.706 11.664 1.00 0.00 18 GLN A C 17
ATOM 22564 O O . GLN A 1 18 ? 6.317 -7.017 11.510 1.00 0.00 18 GLN A O 17
ATOM 22578 N N . ASP A 1 19 ? 8.018 -6.471 12.875 1.00 0.00 19 ASP A N 17
ATOM 22579 C CA . ASP A 1 19 ? 7.278 -6.659 14.150 1.00 0.00 19 ASP A CA 17
ATOM 22580 C C . ASP A 1 19 ? 6.079 -5.708 14.349 1.00 0.00 19 ASP A C 17
ATOM 22581 O O . ASP A 1 19 ? 6.167 -4.669 15.002 1.00 0.00 19 ASP A O 17
ATOM 22590 N N . ASP A 1 20 ? 4.955 -6.091 13.746 1.00 0.00 20 ASP A N 17
ATOM 22591 C CA . ASP A 1 20 ? 3.694 -5.310 13.695 1.00 0.00 20 ASP A CA 17
ATOM 22592 C C . ASP A 1 20 ? 3.819 -3.890 13.102 1.00 0.00 20 ASP A C 17
ATOM 22593 O O . ASP A 1 20 ? 2.964 -3.028 13.307 1.00 0.00 20 ASP A O 17
ATOM 22602 N N . HIS A 1 21 ? 4.801 -3.749 12.215 1.00 0.00 21 HIS A N 17
ATOM 22603 C CA . HIS A 1 21 ? 5.081 -2.503 11.481 1.00 0.00 21 HIS A CA 17
ATOM 22604 C C . HIS A 1 21 ? 5.591 -2.802 10.066 1.00 0.00 21 HIS A C 17
ATOM 22605 O O . HIS A 1 21 ? 6.488 -3.620 9.876 1.00 0.00 21 HIS A O 17
ATOM 22619 N N . ILE A 1 22 ? 4.764 -2.383 9.121 1.00 0.00 22 ILE A N 17
ATOM 22620 C CA . ILE A 1 22 ? 5.024 -2.476 7.673 1.00 0.00 22 ILE A CA 17
ATOM 22621 C C . ILE A 1 22 ? 5.819 -1.229 7.235 1.00 0.00 22 ILE A C 17
ATOM 22622 O O . ILE A 1 22 ? 5.534 -0.115 7.682 1.00 0.00 22 ILE A O 17
ATOM 22638 N N . VAL A 1 23 ? 6.859 -1.471 6.441 1.00 0.00 23 VAL A N 17
ATOM 22639 C CA . VAL A 1 23 ? 7.818 -0.415 6.051 1.00 0.00 23 VAL A CA 17
ATOM 22640 C C . VAL A 1 23 ? 7.363 0.375 4.807 1.00 0.00 23 VAL A C 17
ATOM 22641 O O . VAL A 1 23 ? 6.966 -0.199 3.790 1.00 0.00 23 VAL A O 17
ATOM 22654 N N . CYS A 1 24 ? 7.350 1.702 4.942 1.00 0.00 24 CYS A N 17
ATOM 22655 C CA . CYS A 1 24 ? 6.818 2.571 3.906 1.00 0.00 24 CYS A CA 17
ATOM 22656 C C . CYS A 1 24 ? 7.901 2.769 2.842 1.00 0.00 24 CYS A C 17
ATOM 22657 O O . CYS A 1 24 ? 8.972 3.298 3.132 1.00 0.00 24 CYS A O 17
ATOM 22664 N N . LEU A 1 25 ? 7.773 2.020 1.752 1.00 0.00 25 LEU A N 17
ATOM 22665 C CA . LEU A 1 25 ? 8.568 2.314 0.540 1.00 0.00 25 LEU A CA 17
ATOM 22666 C C . LEU A 1 25 ? 8.339 3.778 0.123 1.00 0.00 25 LEU A C 17
ATOM 22667 O O . LEU A 1 25 ? 7.317 4.364 0.486 1.00 0.00 25 LEU A O 17
ATOM 22683 N N . GLU A 1 26 ? 9.422 4.408 -0.336 1.00 0.00 26 GLU A N 17
ATOM 22684 C CA . GLU A 1 26 ? 9.500 5.849 -0.689 1.00 0.00 26 GLU A CA 17
ATOM 22685 C C . GLU A 1 26 ? 9.539 6.812 0.523 1.00 0.00 26 GLU A C 17
ATOM 22686 O O . GLU A 1 26 ? 10.110 7.896 0.400 1.00 0.00 26 GLU A O 17
ATOM 22698 N N . CYS A 1 27 ? 9.149 6.330 1.708 1.00 0.00 27 CYS A N 17
ATOM 22699 C CA . CYS A 1 27 ? 8.905 7.162 2.874 1.00 0.00 27 CYS A CA 17
ATOM 22700 C C . CYS A 1 27 ? 9.872 6.735 3.981 1.00 0.00 27 CYS A C 17
ATOM 22701 O O . CYS A 1 27 ? 10.427 7.578 4.685 1.00 0.00 27 CYS A O 17
ATOM 22708 N N . GLY A 1 28 ? 10.129 5.432 4.160 1.00 0.00 28 GLY A N 17
ATOM 22709 C CA . GLY A 1 28 ? 11.113 4.927 5.143 1.00 0.00 28 GLY A CA 17
ATOM 22710 C C . GLY A 1 28 ? 10.438 4.507 6.455 1.00 0.00 28 GLY A C 17
ATOM 22711 O O . GLY A 1 28 ? 10.571 3.364 6.886 1.00 0.00 28 GLY A O 17
ATOM 22715 N N . GLY A 1 29 ? 9.646 5.440 7.002 1.00 0.00 29 GLY A N 17
ATOM 22716 C CA . GLY A 1 29 ? 8.887 5.243 8.257 1.00 0.00 29 GLY A CA 17
ATOM 22717 C C . GLY A 1 29 ? 8.009 3.978 8.258 1.00 0.00 29 GLY A C 17
ATOM 22718 O O . GLY A 1 29 ? 7.418 3.602 7.248 1.00 0.00 29 GLY A O 17
ATOM 22722 N N . SER A 1 30 ? 7.903 3.385 9.440 1.00 0.00 30 SER A N 17
ATOM 22723 C CA . SER A 1 30 ? 7.125 2.150 9.666 1.00 0.00 30 SER A CA 17
ATOM 22724 C C . SER A 1 30 ? 5.886 2.390 10.532 1.00 0.00 30 SER A C 17
ATOM 22725 O O . SER A 1 30 ? 5.911 3.173 11.481 1.00 0.00 30 SER A O 17
ATOM 22733 N N . PHE A 1 31 ? 4.859 1.600 10.238 1.00 0.00 31 PHE A N 17
ATOM 22734 C CA . PHE A 1 31 ? 3.529 1.681 10.885 1.00 0.00 31 PHE A CA 17
ATOM 22735 C C . PHE A 1 31 ? 2.703 0.399 10.722 1.00 0.00 31 PHE A C 17
ATOM 22736 O O . PHE A 1 31 ? 3.036 -0.469 9.923 1.00 0.00 31 PHE A O 17
ATOM 22753 N N . LYS A 1 32 ? 1.659 0.264 11.530 1.00 0.00 32 LYS A N 17
ATOM 22754 C CA . LYS A 1 32 ? 0.712 -0.864 11.414 1.00 0.00 32 LYS A CA 17
ATOM 22755 C C . LYS A 1 32 ? -0.133 -0.849 10.117 1.00 0.00 32 LYS A C 17
ATOM 22756 O O . LYS A 1 32 ? -0.570 -1.900 9.655 1.00 0.00 32 LYS A O 17
ATOM 22775 N N . SER A 1 33 ? -0.402 0.329 9.553 1.00 0.00 33 SER A N 17
ATOM 22776 C CA . SER A 1 33 ? -1.159 0.448 8.287 1.00 0.00 33 SER A CA 17
ATOM 22777 C C . SER A 1 33 ? -0.486 1.360 7.253 1.00 0.00 33 SER A C 17
ATOM 22778 O O . SER A 1 33 ? -0.048 2.467 7.560 1.00 0.00 33 SER A O 17
ATOM 22786 N N . LEU A 1 34 ? -0.456 0.865 6.020 1.00 0.00 34 LEU A N 17
ATOM 22787 C CA . LEU A 1 34 ? 0.055 1.613 4.853 1.00 0.00 34 LEU A CA 17
ATOM 22788 C C . LEU A 1 34 ? -1.033 1.966 3.824 1.00 0.00 34 LEU A C 17
ATOM 22789 O O . LEU A 1 34 ? -0.974 3.055 3.271 1.00 0.00 34 LEU A O 17
ATOM 22805 N N . LYS A 1 35 ? -2.073 1.141 3.680 1.00 0.00 35 LYS A N 17
ATOM 22806 C CA . LYS A 1 35 ? -3.192 1.367 2.736 1.00 0.00 35 LYS A CA 17
ATOM 22807 C C . LYS A 1 35 ? -3.754 2.801 2.783 1.00 0.00 35 LYS A C 17
ATOM 22808 O O . LYS A 1 35 ? -3.747 3.491 1.766 1.00 0.00 35 LYS A O 17
ATOM 22827 N N . ARG A 1 36 ? -3.980 3.290 4.006 1.00 0.00 36 ARG A N 17
ATOM 22828 C CA . ARG A 1 36 ? -4.345 4.696 4.238 1.00 0.00 36 ARG A CA 17
ATOM 22829 C C . ARG A 1 36 ? -3.194 5.671 3.973 1.00 0.00 36 ARG A C 17
ATOM 22830 O O . ARG A 1 36 ? -3.305 6.417 3.008 1.00 0.00 36 ARG A O 17
ATOM 22851 N N . HIS A 1 37 ? -2.059 5.510 4.670 1.00 0.00 37 HIS A N 17
ATOM 22852 C CA . HIS A 1 37 ? -0.904 6.386 4.564 1.00 0.00 37 HIS A CA 17
ATOM 22853 C C . HIS A 1 37 ? -0.566 6.615 3.090 1.00 0.00 37 HIS A C 17
ATOM 22854 O O . HIS A 1 37 ? -0.269 7.736 2.684 1.00 0.00 37 HIS A O 17
ATOM 22868 N N . LEU A 1 38 ? -0.550 5.524 2.327 1.00 0.00 38 LEU A N 17
ATOM 22869 C CA . LEU A 1 38 ? -0.306 5.514 0.879 1.00 0.00 38 LEU A CA 17
ATOM 22870 C C . LEU A 1 38 ? -1.232 6.524 0.191 1.00 0.00 38 LEU A C 17
ATOM 22871 O O . LEU A 1 38 ? -0.809 7.669 0.073 1.00 0.00 38 LEU A O 17
ATOM 22887 N N . THR A 1 39 ? -2.525 6.207 0.132 1.00 0.00 39 THR A N 17
ATOM 22888 C CA . THR A 1 39 ? -3.573 7.057 -0.478 1.00 0.00 39 THR A CA 17
ATOM 22889 C C . THR A 1 39 ? -3.691 8.471 0.140 1.00 0.00 39 THR A C 17
ATOM 22890 O O . THR A 1 39 ? -4.140 9.398 -0.531 1.00 0.00 39 THR A O 17
ATOM 22901 N N . THR A 1 40 ? -3.310 8.622 1.409 1.00 0.00 40 THR A N 17
ATOM 22902 C CA . THR A 1 40 ? -3.154 9.925 2.099 1.00 0.00 40 THR A CA 17
ATOM 22903 C C . THR A 1 40 ? -1.992 10.776 1.537 1.00 0.00 40 THR A C 17
ATOM 22904 O O . THR A 1 40 ? -2.216 11.900 1.096 1.00 0.00 40 THR A O 17
ATOM 22915 N N . HIS A 1 41 ? -0.754 10.309 1.711 1.00 0.00 41 HIS A N 17
ATOM 22916 C CA . HIS A 1 41 ? 0.463 11.090 1.390 1.00 0.00 41 HIS A CA 17
ATOM 22917 C C . HIS A 1 41 ? 0.950 10.957 -0.064 1.00 0.00 41 HIS A C 17
ATOM 22918 O O . HIS A 1 41 ? 0.856 11.908 -0.836 1.00 0.00 41 HIS A O 17
ATOM 22932 N N . HIS A 1 42 ? 1.542 9.805 -0.383 1.00 0.00 42 HIS A N 17
ATOM 22933 C CA . HIS A 1 42 ? 1.876 9.383 -1.732 1.00 0.00 42 HIS A CA 17
ATOM 22934 C C . HIS A 1 42 ? 0.615 9.378 -2.597 1.00 0.00 42 HIS A C 17
ATOM 22935 O O . HIS A 1 42 ? 0.690 9.559 -3.812 1.00 0.00 42 HIS A O 17
ATOM 22949 N N . SER A 1 43 ? -0.568 9.274 -1.995 1.00 0.00 43 SER A N 17
ATOM 22950 C CA . SER A 1 43 ? -1.899 9.137 -2.629 1.00 0.00 43 SER A CA 17
ATOM 22951 C C . SER A 1 43 ? -1.981 7.925 -3.577 1.00 0.00 43 SER A C 17
ATOM 22952 O O . SER A 1 43 ? -1.232 6.967 -3.384 1.00 0.00 43 SER A O 17
ATOM 22960 N N . MET A 1 44 ? -2.944 7.910 -4.503 1.00 0.00 44 MET A N 17
ATOM 22961 C CA . MET A 1 44 ? -3.210 6.788 -5.443 1.00 0.00 44 MET A CA 17
ATOM 22962 C C . MET A 1 44 ? -3.635 5.478 -4.748 1.00 0.00 44 MET A C 17
ATOM 22963 O O . MET A 1 44 ? -3.692 5.371 -3.520 1.00 0.00 44 MET A O 17
ATOM 22977 N N . THR A 1 45 ? -4.073 4.516 -5.561 1.00 0.00 45 THR A N 17
ATOM 22978 C CA . THR A 1 45 ? -4.465 3.167 -5.094 1.00 0.00 45 THR A CA 17
ATOM 22979 C C . THR A 1 45 ? -3.235 2.291 -4.784 1.00 0.00 45 THR A C 17
ATOM 22980 O O . THR A 1 45 ? -2.262 2.329 -5.546 1.00 0.00 45 THR A O 17
ATOM 22991 N N . PRO A 1 46 ? -3.319 1.394 -3.783 1.00 0.00 46 PRO A N 17
ATOM 22992 C CA . PRO A 1 46 ? -2.211 0.484 -3.423 1.00 0.00 46 PRO A CA 17
ATOM 22993 C C . PRO A 1 46 ? -1.735 -0.410 -4.580 1.00 0.00 46 PRO A C 17
ATOM 22994 O O . PRO A 1 46 ? -0.535 -0.490 -4.839 1.00 0.00 46 PRO A O 17
ATOM 23005 N N . GLU A 1 47 ? -2.681 -0.937 -5.363 1.00 0.00 47 GLU A N 17
ATOM 23006 C CA . GLU A 1 47 ? -2.390 -1.730 -6.573 1.00 0.00 47 GLU A CA 17
ATOM 23007 C C . GLU A 1 47 ? -1.637 -0.955 -7.671 1.00 0.00 47 GLU A C 17
ATOM 23008 O O . GLU A 1 47 ? -0.698 -1.491 -8.255 1.00 0.00 47 GLU A O 17
ATOM 23020 N N . GLU A 1 48 ? -2.006 0.306 -7.914 1.00 0.00 48 GLU A N 17
ATOM 23021 C CA . GLU A 1 48 ? -1.258 1.174 -8.849 1.00 0.00 48 GLU A CA 17
ATOM 23022 C C . GLU A 1 48 ? 0.140 1.511 -8.295 1.00 0.00 48 GLU A C 17
ATOM 23023 O O . GLU A 1 48 ? 1.142 1.342 -8.988 1.00 0.00 48 GLU A O 17
ATOM 23035 N N . TYR A 1 49 ? 0.189 1.830 -7.002 1.00 0.00 49 TYR A N 17
ATOM 23036 C CA . TYR A 1 49 ? 1.444 2.093 -6.273 1.00 0.00 49 TYR A CA 17
ATOM 23037 C C . TYR A 1 49 ? 2.452 0.930 -6.321 1.00 0.00 49 TYR A C 17
ATOM 23038 O O . TYR A 1 49 ? 3.648 1.175 -6.469 1.00 0.00 49 TYR A O 17
ATOM 23056 N N . ARG A 1 50 ? 1.963 -0.310 -6.252 1.00 0.00 50 ARG A N 17
ATOM 23057 C CA . ARG A 1 50 ? 2.849 -1.487 -6.377 1.00 0.00 50 ARG A CA 17
ATOM 23058 C C . ARG A 1 50 ? 3.657 -1.473 -7.688 1.00 0.00 50 ARG A C 17
ATOM 23059 O O . ARG A 1 50 ? 4.853 -1.742 -7.645 1.00 0.00 50 ARG A O 17
ATOM 23080 N N . GLU A 1 51 ? 3.055 -0.956 -8.763 1.00 0.00 51 GLU A N 17
ATOM 23081 C CA . GLU A 1 51 ? 3.732 -0.792 -10.069 1.00 0.00 51 GLU A CA 17
ATOM 23082 C C . GLU A 1 51 ? 4.916 0.193 -10.028 1.00 0.00 51 GLU A C 17
ATOM 23083 O O . GLU A 1 51 ? 5.989 -0.157 -10.509 1.00 0.00 51 GLU A O 17
ATOM 23095 N N . LYS A 1 52 ? 4.776 1.271 -9.251 1.00 0.00 52 LYS A N 17
ATOM 23096 C CA . LYS A 1 52 ? 5.838 2.285 -9.040 1.00 0.00 52 LYS A CA 17
ATOM 23097 C C . LYS A 1 52 ? 7.165 1.659 -8.563 1.00 0.00 52 LYS A C 17
ATOM 23098 O O . LYS A 1 52 ? 8.205 1.870 -9.180 1.00 0.00 52 LYS A O 17
ATOM 23117 N N . TRP A 1 53 ? 7.068 0.805 -7.546 1.00 0.00 53 TRP A N 17
ATOM 23118 C CA . TRP A 1 53 ? 8.221 0.045 -7.013 1.00 0.00 53 TRP A CA 17
ATOM 23119 C C . TRP A 1 53 ? 8.398 -1.364 -7.609 1.00 0.00 53 TRP A C 17
ATOM 23120 O O . TRP A 1 53 ? 9.289 -2.113 -7.208 1.00 0.00 53 TRP A O 17
ATOM 23141 N N . ASP A 1 54 ? 7.564 -1.701 -8.596 1.00 0.00 54 ASP A N 17
ATOM 23142 C CA . ASP A 1 54 ? 7.459 -3.039 -9.225 1.00 0.00 54 ASP A CA 17
ATOM 23143 C C . ASP A 1 54 ? 7.250 -4.194 -8.215 1.00 0.00 54 ASP A C 17
ATOM 23144 O O . ASP A 1 54 ? 7.476 -5.364 -8.531 1.00 0.00 54 ASP A O 17
ATOM 23153 N N . LEU A 1 55 ? 6.571 -3.876 -7.111 1.00 0.00 55 LEU A N 17
ATOM 23154 C CA . LEU A 1 55 ? 6.377 -4.754 -5.937 1.00 0.00 55 LEU A CA 17
ATOM 23155 C C . LEU A 1 55 ? 5.720 -6.109 -6.256 1.00 0.00 55 LEU A C 17
ATOM 23156 O O . LEU A 1 55 ? 4.509 -6.169 -6.504 1.00 0.00 55 LEU A O 17
ATOM 23172 N N . PRO A 1 56 ? 6.494 -7.207 -6.186 1.00 0.00 56 PRO A N 17
ATOM 23173 C CA . PRO A 1 56 ? 6.003 -8.556 -6.524 1.00 0.00 56 PRO A CA 17
ATOM 23174 C C . PRO A 1 56 ? 4.814 -8.973 -5.655 1.00 0.00 56 PRO A C 17
ATOM 23175 O O . PRO A 1 56 ? 4.610 -8.457 -4.554 1.00 0.00 56 PRO A O 17
ATOM 23186 N N . VAL A 1 57 ? 3.945 -9.760 -6.293 1.00 0.00 57 VAL A N 17
ATOM 23187 C CA . VAL A 1 57 ? 2.646 -10.245 -5.771 1.00 0.00 57 VAL A CA 17
ATOM 23188 C C . VAL A 1 57 ? 1.730 -9.129 -5.212 1.00 0.00 57 VAL A C 17
ATOM 23189 O O . VAL A 1 57 ? 0.842 -9.372 -4.394 1.00 0.00 57 VAL A O 17
ATOM 23202 N N . ASP A 1 58 ? 1.908 -7.907 -5.722 1.00 0.00 58 ASP A N 17
ATOM 23203 C CA . ASP A 1 58 ? 1.211 -6.687 -5.258 1.00 0.00 58 ASP A CA 17
ATOM 23204 C C . ASP A 1 58 ? 1.183 -6.501 -3.728 1.00 0.00 58 ASP A C 17
ATOM 23205 O O . ASP A 1 58 ? 0.154 -6.149 -3.150 1.00 0.00 58 ASP A O 17
ATOM 23214 N N . TYR A 1 59 ? 2.320 -6.841 -3.110 1.00 0.00 59 TYR A N 17
ATOM 23215 C CA . TYR A 1 59 ? 2.596 -6.778 -1.657 1.00 0.00 59 TYR A CA 17
ATOM 23216 C C . TYR A 1 59 ? 1.595 -5.950 -0.823 1.00 0.00 59 TYR A C 17
ATOM 23217 O O . TYR A 1 59 ? 1.529 -4.729 -0.991 1.00 0.00 59 TYR A O 17
ATOM 23235 N N . PRO A 1 60 ? 0.854 -6.596 0.093 1.00 0.00 60 PRO A N 17
ATOM 23236 C CA . PRO A 1 60 ? -0.232 -5.948 0.852 1.00 0.00 60 PRO A CA 17
ATOM 23237 C C . PRO A 1 60 ? 0.262 -4.734 1.645 1.00 0.00 60 PRO A C 17
ATOM 23238 O O . PRO A 1 60 ? 1.336 -4.751 2.238 1.00 0.00 60 PRO A O 17
ATOM 23249 N N . MET A 1 61 ? -0.597 -3.723 1.711 1.00 0.00 61 MET A N 17
ATOM 23250 C CA . MET A 1 61 ? -0.276 -2.468 2.420 1.00 0.00 61 MET A CA 17
ATOM 23251 C C . MET A 1 61 ? -0.964 -2.380 3.796 1.00 0.00 61 MET A C 17
ATOM 23252 O O . MET A 1 61 ? -1.237 -1.311 4.338 1.00 0.00 61 MET A O 17
ATOM 23266 N N . VAL A 1 62 ? -1.147 -3.532 4.429 1.00 0.00 62 VAL A N 17
ATOM 23267 C CA . VAL A 1 62 ? -1.845 -3.624 5.729 1.00 0.00 62 VAL A CA 17
ATOM 23268 C C . VAL A 1 62 ? -0.949 -4.441 6.669 1.00 0.00 62 VAL A C 17
ATOM 23269 O O . VAL A 1 62 ? -0.045 -5.132 6.192 1.00 0.00 62 VAL A O 17
ATOM 23282 N N . ALA A 1 63 ? -1.096 -4.222 7.980 1.00 0.00 63 ALA A N 17
ATOM 23283 C CA . ALA A 1 63 ? -0.352 -4.911 9.054 1.00 0.00 63 ALA A CA 17
ATOM 23284 C C . ALA A 1 63 ? 0.243 -6.271 8.655 1.00 0.00 63 ALA A C 17
ATOM 23285 O O . ALA A 1 63 ? -0.488 -7.110 8.113 1.00 0.00 63 ALA A O 17
ATOM 23292 N N . PRO A 1 64 ? 1.506 -6.544 9.028 1.00 0.00 64 PRO A N 17
ATOM 23293 C CA . PRO A 1 64 ? 2.260 -7.727 8.569 1.00 0.00 64 PRO A CA 17
ATOM 23294 C C . PRO A 1 64 ? 1.577 -9.095 8.718 1.00 0.00 64 PRO A C 17
ATOM 23295 O O . PRO A 1 64 ? 1.935 -10.029 8.002 1.00 0.00 64 PRO A O 17
ATOM 23306 N N . ALA A 1 65 ? 0.677 -9.232 9.696 1.00 0.00 65 ALA A N 17
ATOM 23307 C CA . ALA A 1 65 ? -0.176 -10.427 9.851 1.00 0.00 65 ALA A CA 17
ATOM 23308 C C . ALA A 1 65 ? -1.696 -10.143 9.921 1.00 0.00 65 ALA A C 17
ATOM 23309 O O . ALA A 1 65 ? -2.471 -10.960 10.419 1.00 0.00 65 ALA A O 17
ATOM 23316 N N . TYR A 1 66 ? -2.142 -9.065 9.270 1.00 0.00 66 TYR A N 17
ATOM 23317 C CA . TYR A 1 66 ? -3.547 -8.593 9.321 1.00 0.00 66 TYR A CA 17
ATOM 23318 C C . TYR A 1 66 ? -4.574 -9.586 8.740 1.00 0.00 66 TYR A C 17
ATOM 23319 O O . TYR A 1 66 ? -5.722 -9.632 9.178 1.00 0.00 66 TYR A O 17
ATOM 23337 N N . ALA A 1 67 ? -4.153 -10.284 7.689 1.00 0.00 67 ALA A N 17
ATOM 23338 C CA . ALA A 1 67 ? -4.941 -11.305 6.974 1.00 0.00 67 ALA A CA 17
ATOM 23339 C C . ALA A 1 67 ? -3.988 -12.182 6.147 1.00 0.00 67 ALA A C 17
ATOM 23340 O O . ALA A 1 67 ? -3.000 -11.689 5.609 1.00 0.00 67 ALA A O 17
ATOM 23347 N N . GLU A 1 68 ? -4.373 -13.445 5.995 1.00 0.00 68 GLU A N 17
ATOM 23348 C CA . GLU A 1 68 ? -3.652 -14.451 5.177 1.00 0.00 68 GLU A CA 17
ATOM 23349 C C . GLU A 1 68 ? -3.470 -14.063 3.688 1.00 0.00 68 GLU A C 17
ATOM 23350 O O . GLU A 1 68 ? -2.697 -14.696 2.975 1.00 0.00 68 GLU A O 17
ATOM 23362 N N . ALA A 1 69 ? -4.236 -13.067 3.236 1.00 0.00 69 ALA A N 17
ATOM 23363 C CA . ALA A 1 69 ? -4.291 -12.580 1.837 1.00 0.00 69 ALA A CA 17
ATOM 23364 C C . ALA A 1 69 ? -4.463 -13.705 0.793 1.00 0.00 69 ALA A C 17
ATOM 23365 O O . ALA A 1 69 ? -3.666 -13.886 -0.126 1.00 0.00 69 ALA A O 17
ATOM 23372 N N . ARG A 1 70 ? -5.656 -14.300 0.839 1.00 0.00 70 ARG A N 17
ATOM 23373 C CA . ARG A 1 70 ? -6.069 -15.427 -0.032 1.00 0.00 70 ARG A CA 17
ATOM 23374 C C . ARG A 1 70 ? -5.871 -15.159 -1.540 1.00 0.00 70 ARG A C 17
ATOM 23375 O O . ARG A 1 70 ? -5.471 -16.045 -2.292 1.00 0.00 70 ARG A O 17
ATOM 23396 N N . SER A 1 71 ? -6.209 -13.933 -1.938 1.00 0.00 71 SER A N 17
ATOM 23397 C CA . SER A 1 71 ? -6.235 -13.450 -3.336 1.00 0.00 71 SER A CA 17
ATOM 23398 C C . SER A 1 71 ? -6.488 -11.927 -3.315 1.00 0.00 71 SER A C 17
ATOM 23399 O O . SER A 1 71 ? -5.617 -11.181 -2.875 1.00 0.00 71 SER A O 17
ATOM 23407 N N . ARG A 1 72 ? -7.756 -11.537 -3.442 1.00 0.00 72 ARG A N 17
ATOM 23408 C CA . ARG A 1 72 ? -8.240 -10.136 -3.447 1.00 0.00 72 ARG A CA 17
ATOM 23409 C C . ARG A 1 72 ? -8.255 -9.430 -2.072 1.00 0.00 72 ARG A C 17
ATOM 23410 O O . ARG A 1 72 ? -9.066 -8.534 -1.843 1.00 0.00 72 ARG A O 17
ATOM 23431 N N . LEU A 1 73 ? -7.355 -9.832 -1.170 1.00 0.00 73 LEU A N 17
ATOM 23432 C CA . LEU A 1 73 ? -7.301 -9.371 0.241 1.00 0.00 73 LEU A CA 17
ATOM 23433 C C . LEU A 1 73 ? -8.649 -9.309 0.996 1.00 0.00 73 LEU A C 17
ATOM 23434 O O . LEU A 1 73 ? -8.726 -8.718 2.071 1.00 0.00 73 LEU A O 17
ATOM 23450 N N . ALA A 1 74 ? -9.544 -10.221 0.604 1.00 0.00 74 ALA A N 17
ATOM 23451 C CA . ALA A 1 74 ? -10.987 -10.241 0.935 1.00 0.00 74 ALA A CA 17
ATOM 23452 C C . ALA A 1 74 ? -11.727 -8.982 0.443 1.00 0.00 74 ALA A C 17
ATOM 23453 O O . ALA A 1 74 ? -11.662 -7.908 1.036 1.00 0.00 74 ALA A O 17
ATOM 23460 N N . LYS A 1 75 ? -12.261 -9.133 -0.770 1.00 0.00 75 LYS A N 17
ATOM 23461 C CA . LYS A 1 75 ? -13.031 -8.123 -1.531 1.00 0.00 75 LYS A CA 17
ATOM 23462 C C . LYS A 1 75 ? -12.368 -6.730 -1.586 1.00 0.00 75 LYS A C 17
ATOM 23463 O O . LYS A 1 75 ? -12.832 -5.735 -1.030 1.00 0.00 75 LYS A O 17
ATOM 23482 N N . GLU A 1 76 ? -11.334 -6.686 -2.419 1.00 0.00 76 GLU A N 17
ATOM 23483 C CA . GLU A 1 76 ? -10.478 -5.511 -2.673 1.00 0.00 76 GLU A CA 17
ATOM 23484 C C . GLU A 1 76 ? -9.762 -5.691 -4.023 1.00 0.00 76 GLU A C 17
ATOM 23485 O O . GLU A 1 76 ? -9.949 -6.703 -4.698 1.00 0.00 76 GLU A O 17
ATOM 23497 N N . MET A 1 77 ? -9.041 -4.646 -4.444 1.00 0.00 77 MET A N 17
ATOM 23498 C CA . MET A 1 77 ? -8.190 -4.612 -5.662 1.00 0.00 77 MET A CA 17
ATOM 23499 C C . MET A 1 77 ? -8.839 -5.117 -6.973 1.00 0.00 77 MET A C 17
ATOM 23500 O O . MET A 1 77 ? -8.165 -5.608 -7.879 1.00 0.00 77 MET A O 17
ATOM 23514 N N . GLY A 1 78 ? -10.115 -4.738 -7.128 1.00 0.00 78 GLY A N 17
ATOM 23515 C CA . GLY A 1 78 ? -10.965 -5.128 -8.271 1.00 0.00 78 GLY A CA 17
ATOM 23516 C C . GLY A 1 78 ? -12.190 -4.205 -8.357 1.00 0.00 78 GLY A C 17
ATOM 23517 O O . GLY A 1 78 ? -12.168 -3.097 -7.824 1.00 0.00 78 GLY A O 17
ATOM 23521 N N . LEU A 1 79 ? -13.262 -4.724 -8.950 1.00 0.00 79 LEU A N 17
ATOM 23522 C CA . LEU A 1 79 ? -14.518 -3.968 -9.153 1.00 0.00 79 LEU A CA 17
ATOM 23523 C C . LEU A 1 79 ? -15.343 -3.684 -7.884 1.00 0.00 79 LEU A C 17
ATOM 23524 O O . LEU A 1 79 ? -15.654 -2.530 -7.606 1.00 0.00 79 LEU A O 17
ATOM 23540 N N . GLY A 1 80 ? -15.764 -4.759 -7.196 1.00 0.00 80 GLY A N 17
ATOM 23541 C CA . GLY A 1 80 ? -16.614 -4.673 -5.986 1.00 0.00 80 GLY A CA 17
ATOM 23542 C C . GLY A 1 80 ? -17.963 -3.960 -6.198 1.00 0.00 80 GLY A C 17
ATOM 23543 O O . GLY A 1 80 ? -18.448 -3.273 -5.300 1.00 0.00 80 GLY A O 17
ATOM 23547 N N . GLN A 1 81 ? -18.607 -4.242 -7.331 1.00 0.00 81 GLN A N 17
ATOM 23548 C CA . GLN A 1 81 ? -19.871 -3.594 -7.746 1.00 0.00 81 GLN A CA 17
ATOM 23549 C C . GLN A 1 81 ? -21.104 -4.237 -7.068 1.00 0.00 81 GLN A C 17
ATOM 23550 O O . GLN A 1 81 ? -22.009 -4.768 -7.714 1.00 0.00 81 GLN A O 17
ATOM 23564 N N . ARG A 1 82 ? -21.091 -4.197 -5.736 1.00 0.00 82 ARG A N 17
ATOM 23565 C CA . ARG A 1 82 ? -22.151 -4.753 -4.868 1.00 0.00 82 ARG A CA 17
ATOM 23566 C C . ARG A 1 82 ? -21.865 -4.418 -3.397 1.00 0.00 82 ARG A C 17
ATOM 23567 O O . ARG A 1 82 ? -20.713 -4.393 -2.963 1.00 0.00 82 ARG A O 17
ATOM 23588 N N . ARG A 1 83 ? -22.945 -4.255 -2.640 1.00 0.00 83 ARG A N 17
ATOM 23589 C CA . ARG A 1 83 ? -22.868 -3.990 -1.193 1.00 0.00 83 ARG A CA 17
ATOM 23590 C C . ARG A 1 83 ? -23.365 -5.228 -0.432 1.00 0.00 83 ARG A C 17
ATOM 23591 O O . ARG A 1 83 ? -24.460 -5.732 -0.674 1.00 0.00 83 ARG A O 17
ATOM 23612 N N . LYS A 1 84 ? -22.491 -5.706 0.443 1.00 0.00 84 LYS A N 17
ATOM 23613 C CA . LYS A 1 84 ? -22.792 -6.816 1.364 1.00 0.00 84 LYS A CA 17
ATOM 23614 C C . LYS A 1 84 ? -22.981 -6.305 2.802 1.00 0.00 84 LYS A C 17
ATOM 23615 O O . LYS A 1 84 ? -22.520 -5.223 3.167 1.00 0.00 84 LYS A O 17
ATOM 23634 N N . ALA A 1 85 ? -23.698 -7.109 3.576 1.00 0.00 85 ALA A N 17
ATOM 23635 C CA . ALA A 1 85 ? -24.020 -6.818 4.986 1.00 0.00 85 ALA A CA 17
ATOM 23636 C C . ALA A 1 85 ? -23.302 -7.801 5.929 1.00 0.00 85 ALA A C 17
ATOM 23637 O O . ALA A 1 85 ? -22.532 -8.656 5.490 1.00 0.00 85 ALA A O 17
ATOM 23644 N N . ASN A 1 86 ? -23.483 -7.580 7.230 1.00 0.00 86 ASN A N 17
ATOM 23645 C CA . ASN A 1 86 ? -22.947 -8.444 8.301 1.00 0.00 86 ASN A CA 17
ATOM 23646 C C . ASN A 1 86 ? -23.520 -9.869 8.170 1.00 0.00 86 ASN A C 17
ATOM 23647 O O . ASN A 1 86 ? -24.718 -10.088 8.343 1.00 0.00 86 ASN A O 17
ATOM 23658 N N . ARG A 1 87 ? -22.659 -10.762 7.678 1.00 0.00 87 ARG A N 17
ATOM 23659 C CA . ARG A 1 87 ? -22.994 -12.151 7.270 1.00 0.00 87 ARG A CA 17
ATOM 23660 C C . ARG A 1 87 ? -24.032 -12.219 6.115 1.00 0.00 87 ARG A C 17
ATOM 23661 O O . ARG A 1 87 ? -24.342 -11.148 5.547 1.00 0.00 87 ARG A O 17
ATOM 23682 N N . ALA A 1 1 ? 7.547 15.397 10.376 1.00 0.00 1 ALA A N 18
ATOM 23683 C CA . ALA A 1 1 ? 8.088 14.151 10.967 1.00 0.00 1 ALA A CA 18
ATOM 23684 C C . ALA A 1 1 ? 9.472 13.744 10.395 1.00 0.00 1 ALA A C 18
ATOM 23685 O O . ALA A 1 1 ? 10.095 14.530 9.685 1.00 0.00 1 ALA A O 18
ATOM 23692 N N . VAL A 1 2 ? 9.936 12.522 10.688 1.00 0.00 2 VAL A N 18
ATOM 23693 C CA . VAL A 1 2 ? 11.252 11.989 10.248 1.00 0.00 2 VAL A CA 18
ATOM 23694 C C . VAL A 1 2 ? 11.564 12.202 8.746 1.00 0.00 2 VAL A C 18
ATOM 23695 O O . VAL A 1 2 ? 12.684 12.543 8.373 1.00 0.00 2 VAL A O 18
ATOM 23708 N N . ASN A 1 3 ? 10.514 12.133 7.932 1.00 0.00 3 ASN A N 18
ATOM 23709 C CA . ASN A 1 3 ? 10.530 12.413 6.484 1.00 0.00 3 ASN A CA 18
ATOM 23710 C C . ASN A 1 3 ? 10.512 13.930 6.195 1.00 0.00 3 ASN A C 18
ATOM 23711 O O . ASN A 1 3 ? 9.600 14.461 5.559 1.00 0.00 3 ASN A O 18
ATOM 23722 N N . VAL A 1 4 ? 11.577 14.591 6.650 1.00 0.00 4 VAL A N 18
ATOM 23723 C CA . VAL A 1 4 ? 11.849 16.043 6.479 1.00 0.00 4 VAL A CA 18
ATOM 23724 C C . VAL A 1 4 ? 12.191 16.480 5.035 1.00 0.00 4 VAL A C 18
ATOM 23725 O O . VAL A 1 4 ? 13.096 17.276 4.797 1.00 0.00 4 VAL A O 18
ATOM 23738 N N . GLU A 1 5 ? 11.362 16.015 4.099 1.00 0.00 5 GLU A N 18
ATOM 23739 C CA . GLU A 1 5 ? 11.539 16.125 2.633 1.00 0.00 5 GLU A CA 18
ATOM 23740 C C . GLU A 1 5 ? 12.920 15.589 2.199 1.00 0.00 5 GLU A C 18
ATOM 23741 O O . GLU A 1 5 ? 13.872 16.336 1.979 1.00 0.00 5 GLU A O 18
ATOM 23753 N N . LYS A 1 6 ? 12.932 14.279 1.961 1.00 0.00 6 LYS A N 18
ATOM 23754 C CA . LYS A 1 6 ? 14.151 13.496 1.649 1.00 0.00 6 LYS A CA 18
ATOM 23755 C C . LYS A 1 6 ? 13.792 12.014 1.442 1.00 0.00 6 LYS A C 18
ATOM 23756 O O . LYS A 1 6 ? 14.154 11.418 0.429 1.00 0.00 6 LYS A O 18
ATOM 23775 N N . GLN A 1 7 ? 13.039 11.469 2.404 1.00 0.00 7 GLN A N 18
ATOM 23776 C CA . GLN A 1 7 ? 12.517 10.082 2.389 1.00 0.00 7 GLN A CA 18
ATOM 23777 C C . GLN A 1 7 ? 13.683 9.074 2.258 1.00 0.00 7 GLN A C 18
ATOM 23778 O O . GLN A 1 7 ? 14.776 9.411 2.708 1.00 0.00 7 GLN A O 18
ATOM 23792 N N . LYS A 1 8 ? 13.386 7.819 1.898 1.00 0.00 8 LYS A N 18
ATOM 23793 C CA . LYS A 1 8 ? 14.362 6.765 1.510 1.00 0.00 8 LYS A CA 18
ATOM 23794 C C . LYS A 1 8 ? 13.707 5.441 1.055 1.00 0.00 8 LYS A C 18
ATOM 23795 O O . LYS A 1 8 ? 12.540 5.196 1.381 1.00 0.00 8 LYS A O 18
ATOM 23814 N N . PRO A 1 9 ? 14.380 4.676 0.173 1.00 0.00 9 PRO A N 18
ATOM 23815 C CA . PRO A 1 9 ? 13.973 3.304 -0.191 1.00 0.00 9 PRO A CA 18
ATOM 23816 C C . PRO A 1 9 ? 14.070 2.334 0.993 1.00 0.00 9 PRO A C 18
ATOM 23817 O O . PRO A 1 9 ? 15.153 1.972 1.450 1.00 0.00 9 PRO A O 18
ATOM 23828 N N . ALA A 1 10 ? 12.897 2.020 1.531 1.00 0.00 10 ALA A N 18
ATOM 23829 C CA . ALA A 1 10 ? 12.725 1.083 2.659 1.00 0.00 10 ALA A CA 18
ATOM 23830 C C . ALA A 1 10 ? 12.886 -0.391 2.219 1.00 0.00 10 ALA A C 18
ATOM 23831 O O . ALA A 1 10 ? 11.964 -1.205 2.264 1.00 0.00 10 ALA A O 18
ATOM 23838 N N . VAL A 1 11 ? 14.108 -0.668 1.763 1.00 0.00 11 VAL A N 18
ATOM 23839 C CA . VAL A 1 11 ? 14.581 -1.941 1.162 1.00 0.00 11 VAL A CA 18
ATOM 23840 C C . VAL A 1 11 ? 13.637 -2.519 0.083 1.00 0.00 11 VAL A C 18
ATOM 23841 O O . VAL A 1 11 ? 12.926 -1.773 -0.586 1.00 0.00 11 VAL A O 18
ATOM 23854 N N . SER A 1 12 ? 13.852 -3.787 -0.260 1.00 0.00 12 SER A N 18
ATOM 23855 C CA . SER A 1 12 ? 12.919 -4.565 -1.101 1.00 0.00 12 SER A CA 18
ATOM 23856 C C . SER A 1 12 ? 11.833 -5.200 -0.216 1.00 0.00 12 SER A C 18
ATOM 23857 O O . SER A 1 12 ? 12.044 -5.431 0.978 1.00 0.00 12 SER A O 18
ATOM 23865 N N . VAL A 1 13 ? 10.746 -5.612 -0.867 1.00 0.00 13 VAL A N 18
ATOM 23866 C CA . VAL A 1 13 ? 9.562 -6.241 -0.236 1.00 0.00 13 VAL A CA 18
ATOM 23867 C C . VAL A 1 13 ? 9.883 -7.410 0.726 1.00 0.00 13 VAL A C 18
ATOM 23868 O O . VAL A 1 13 ? 9.165 -7.612 1.703 1.00 0.00 13 VAL A O 18
ATOM 23881 N N . ARG A 1 14 ? 11.022 -8.066 0.489 1.00 0.00 14 ARG A N 18
ATOM 23882 C CA . ARG A 1 14 ? 11.585 -9.148 1.328 1.00 0.00 14 ARG A CA 18
ATOM 23883 C C . ARG A 1 14 ? 11.571 -8.826 2.839 1.00 0.00 14 ARG A C 18
ATOM 23884 O O . ARG A 1 14 ? 11.357 -9.723 3.649 1.00 0.00 14 ARG A O 18
ATOM 23905 N N . LYS A 1 15 ? 11.772 -7.550 3.188 1.00 0.00 15 LYS A N 18
ATOM 23906 C CA . LYS A 1 15 ? 11.656 -7.066 4.581 1.00 0.00 15 LYS A CA 18
ATOM 23907 C C . LYS A 1 15 ? 10.686 -5.866 4.738 1.00 0.00 15 LYS A C 18
ATOM 23908 O O . LYS A 1 15 ? 10.852 -4.990 5.591 1.00 0.00 15 LYS A O 18
ATOM 23927 N N . SER A 1 16 ? 9.638 -5.846 3.912 1.00 0.00 16 SER A N 18
ATOM 23928 C CA . SER A 1 16 ? 8.577 -4.808 3.982 1.00 0.00 16 SER A CA 18
ATOM 23929 C C . SER A 1 16 ? 7.716 -4.953 5.253 1.00 0.00 16 SER A C 18
ATOM 23930 O O . SER A 1 16 ? 7.377 -3.970 5.913 1.00 0.00 16 SER A O 18
ATOM 23938 N N . VAL A 1 17 ? 7.500 -6.213 5.624 1.00 0.00 17 VAL A N 18
ATOM 23939 C CA . VAL A 1 17 ? 6.813 -6.654 6.853 1.00 0.00 17 VAL A CA 18
ATOM 23940 C C . VAL A 1 17 ? 7.867 -6.879 7.953 1.00 0.00 17 VAL A C 18
ATOM 23941 O O . VAL A 1 17 ? 8.841 -7.602 7.751 1.00 0.00 17 VAL A O 18
ATOM 23954 N N . GLN A 1 18 ? 7.706 -6.129 9.039 1.00 0.00 18 GLN A N 18
ATOM 23955 C CA . GLN A 1 18 ? 8.548 -6.251 10.250 1.00 0.00 18 GLN A CA 18
ATOM 23956 C C . GLN A 1 18 ? 7.686 -6.494 11.510 1.00 0.00 18 GLN A C 18
ATOM 23957 O O . GLN A 1 18 ? 6.492 -6.775 11.395 1.00 0.00 18 GLN A O 18
ATOM 23971 N N . ASP A 1 19 ? 8.272 -6.326 12.702 1.00 0.00 19 ASP A N 18
ATOM 23972 C CA . ASP A 1 19 ? 7.639 -6.607 14.018 1.00 0.00 19 ASP A CA 18
ATOM 23973 C C . ASP A 1 19 ? 6.407 -5.726 14.326 1.00 0.00 19 ASP A C 18
ATOM 23974 O O . ASP A 1 19 ? 6.488 -4.713 15.020 1.00 0.00 19 ASP A O 18
ATOM 23983 N N . ASP A 1 20 ? 5.262 -6.132 13.776 1.00 0.00 20 ASP A N 18
ATOM 23984 C CA . ASP A 1 20 ? 3.996 -5.363 13.793 1.00 0.00 20 ASP A CA 18
ATOM 23985 C C . ASP A 1 20 ? 4.120 -3.910 13.290 1.00 0.00 20 ASP A C 18
ATOM 23986 O O . ASP A 1 20 ? 3.495 -2.980 13.794 1.00 0.00 20 ASP A O 18
ATOM 23995 N N . HIS A 1 21 ? 4.966 -3.759 12.275 1.00 0.00 21 HIS A N 18
ATOM 23996 C CA . HIS A 1 21 ? 5.189 -2.489 11.565 1.00 0.00 21 HIS A CA 18
ATOM 23997 C C . HIS A 1 21 ? 5.671 -2.769 10.138 1.00 0.00 21 HIS A C 18
ATOM 23998 O O . HIS A 1 21 ? 6.503 -3.644 9.907 1.00 0.00 21 HIS A O 18
ATOM 24012 N N . ILE A 1 22 ? 4.921 -2.189 9.216 1.00 0.00 22 ILE A N 18
ATOM 24013 C CA . ILE A 1 22 ? 5.129 -2.304 7.766 1.00 0.00 22 ILE A CA 18
ATOM 24014 C C . ILE A 1 22 ? 5.756 -0.982 7.280 1.00 0.00 22 ILE A C 18
ATOM 24015 O O . ILE A 1 22 ? 5.258 0.112 7.555 1.00 0.00 22 ILE A O 18
ATOM 24031 N N . VAL A 1 23 ? 6.930 -1.145 6.683 1.00 0.00 23 VAL A N 18
ATOM 24032 C CA . VAL A 1 23 ? 7.815 -0.026 6.301 1.00 0.00 23 VAL A CA 18
ATOM 24033 C C . VAL A 1 23 ? 7.392 0.657 4.983 1.00 0.00 23 VAL A C 18
ATOM 24034 O O . VAL A 1 23 ? 7.133 0.001 3.972 1.00 0.00 23 VAL A O 18
ATOM 24047 N N . CYS A 1 24 ? 7.273 1.984 5.048 1.00 0.00 24 CYS A N 18
ATOM 24048 C CA . CYS A 1 24 ? 6.753 2.793 3.959 1.00 0.00 24 CYS A CA 18
ATOM 24049 C C . CYS A 1 24 ? 7.852 2.943 2.905 1.00 0.00 24 CYS A C 18
ATOM 24050 O O . CYS A 1 24 ? 8.900 3.527 3.174 1.00 0.00 24 CYS A O 18
ATOM 24057 N N . LEU A 1 25 ? 7.690 2.211 1.808 1.00 0.00 25 LEU A N 18
ATOM 24058 C CA . LEU A 1 25 ? 8.534 2.399 0.612 1.00 0.00 25 LEU A CA 18
ATOM 24059 C C . LEU A 1 25 ? 8.359 3.824 0.063 1.00 0.00 25 LEU A C 18
ATOM 24060 O O . LEU A 1 25 ? 7.306 4.446 0.225 1.00 0.00 25 LEU A O 18
ATOM 24076 N N . GLU A 1 26 ? 9.474 4.384 -0.404 1.00 0.00 26 GLU A N 18
ATOM 24077 C CA . GLU A 1 26 ? 9.590 5.793 -0.856 1.00 0.00 26 GLU A CA 18
ATOM 24078 C C . GLU A 1 26 ? 9.289 6.835 0.250 1.00 0.00 26 GLU A C 18
ATOM 24079 O O . GLU A 1 26 ? 9.119 8.019 -0.037 1.00 0.00 26 GLU A O 18
ATOM 24091 N N . CYS A 1 27 ? 9.276 6.415 1.518 1.00 0.00 27 CYS A N 18
ATOM 24092 C CA . CYS A 1 27 ? 9.059 7.330 2.626 1.00 0.00 27 CYS A CA 18
ATOM 24093 C C . CYS A 1 27 ? 10.102 7.034 3.705 1.00 0.00 27 CYS A C 18
ATOM 24094 O O . CYS A 1 27 ? 10.888 7.907 4.070 1.00 0.00 27 CYS A O 18
ATOM 24101 N N . GLY A 1 28 ? 10.152 5.782 4.190 1.00 0.00 28 GLY A N 18
ATOM 24102 C CA . GLY A 1 28 ? 11.120 5.365 5.225 1.00 0.00 28 GLY A CA 18
ATOM 24103 C C . GLY A 1 28 ? 10.435 5.010 6.554 1.00 0.00 28 GLY A C 18
ATOM 24104 O O . GLY A 1 28 ? 10.644 3.926 7.090 1.00 0.00 28 GLY A O 18
ATOM 24108 N N . GLY A 1 29 ? 9.568 5.927 7.010 1.00 0.00 29 GLY A N 18
ATOM 24109 C CA . GLY A 1 29 ? 8.766 5.751 8.242 1.00 0.00 29 GLY A CA 18
ATOM 24110 C C . GLY A 1 29 ? 7.944 4.450 8.229 1.00 0.00 29 GLY A C 18
ATOM 24111 O O . GLY A 1 29 ? 7.462 4.014 7.186 1.00 0.00 29 GLY A O 18
ATOM 24115 N N . SER A 1 30 ? 7.800 3.858 9.408 1.00 0.00 30 SER A N 18
ATOM 24116 C CA . SER A 1 30 ? 7.106 2.562 9.565 1.00 0.00 30 SER A CA 18
ATOM 24117 C C . SER A 1 30 ? 5.916 2.679 10.529 1.00 0.00 30 SER A C 18
ATOM 24118 O O . SER A 1 30 ? 5.912 3.514 11.432 1.00 0.00 30 SER A O 18
ATOM 24126 N N . PHE A 1 31 ? 4.930 1.819 10.291 1.00 0.00 31 PHE A N 18
ATOM 24127 C CA . PHE A 1 31 ? 3.602 1.844 10.954 1.00 0.00 31 PHE A CA 18
ATOM 24128 C C . PHE A 1 31 ? 2.811 0.544 10.732 1.00 0.00 31 PHE A C 18
ATOM 24129 O O . PHE A 1 31 ? 3.181 -0.275 9.900 1.00 0.00 31 PHE A O 18
ATOM 24146 N N . LYS A 1 32 ? 1.694 0.388 11.432 1.00 0.00 32 LYS A N 18
ATOM 24147 C CA . LYS A 1 32 ? 0.786 -0.767 11.230 1.00 0.00 32 LYS A CA 18
ATOM 24148 C C . LYS A 1 32 ? -0.067 -0.775 9.945 1.00 0.00 32 LYS A C 18
ATOM 24149 O O . LYS A 1 32 ? -0.745 -1.759 9.656 1.00 0.00 32 LYS A O 18
ATOM 24168 N N . SER A 1 33 ? -0.025 0.301 9.165 1.00 0.00 33 SER A N 18
ATOM 24169 C CA . SER A 1 33 ? -0.909 0.456 7.987 1.00 0.00 33 SER A CA 18
ATOM 24170 C C . SER A 1 33 ? -0.370 1.426 6.926 1.00 0.00 33 SER A C 18
ATOM 24171 O O . SER A 1 33 ? -0.459 2.648 7.041 1.00 0.00 33 SER A O 18
ATOM 24179 N N . LEU A 1 34 ? 0.213 0.826 5.895 1.00 0.00 34 LEU A N 18
ATOM 24180 C CA . LEU A 1 34 ? 0.741 1.571 4.736 1.00 0.00 34 LEU A CA 18
ATOM 24181 C C . LEU A 1 34 ? -0.386 2.158 3.868 1.00 0.00 34 LEU A C 18
ATOM 24182 O O . LEU A 1 34 ? -0.373 3.363 3.665 1.00 0.00 34 LEU A O 18
ATOM 24198 N N . LYS A 1 35 ? -1.440 1.377 3.610 1.00 0.00 35 LYS A N 18
ATOM 24199 C CA . LYS A 1 35 ? -2.602 1.745 2.761 1.00 0.00 35 LYS A CA 18
ATOM 24200 C C . LYS A 1 35 ? -3.063 3.203 2.953 1.00 0.00 35 LYS A C 18
ATOM 24201 O O . LYS A 1 35 ? -2.907 4.016 2.049 1.00 0.00 35 LYS A O 18
ATOM 24220 N N . ARG A 1 36 ? -3.516 3.520 4.165 1.00 0.00 36 ARG A N 18
ATOM 24221 C CA . ARG A 1 36 ? -3.952 4.878 4.557 1.00 0.00 36 ARG A CA 18
ATOM 24222 C C . ARG A 1 36 ? -2.900 5.967 4.267 1.00 0.00 36 ARG A C 18
ATOM 24223 O O . ARG A 1 36 ? -3.115 6.751 3.352 1.00 0.00 36 ARG A O 18
ATOM 24244 N N . HIS A 1 37 ? -1.757 5.933 4.963 1.00 0.00 37 HIS A N 18
ATOM 24245 C CA . HIS A 1 37 ? -0.588 6.767 4.744 1.00 0.00 37 HIS A CA 18
ATOM 24246 C C . HIS A 1 37 ? -0.326 6.899 3.242 1.00 0.00 37 HIS A C 18
ATOM 24247 O O . HIS A 1 37 ? -0.101 8.001 2.743 1.00 0.00 37 HIS A O 18
ATOM 24261 N N . LEU A 1 38 ? -0.302 5.778 2.528 1.00 0.00 38 LEU A N 18
ATOM 24262 C CA . LEU A 1 38 ? -0.080 5.727 1.073 1.00 0.00 38 LEU A CA 18
ATOM 24263 C C . LEU A 1 38 ? -1.056 6.668 0.354 1.00 0.00 38 LEU A C 18
ATOM 24264 O O . LEU A 1 38 ? -0.656 7.805 0.134 1.00 0.00 38 LEU A O 18
ATOM 24280 N N . THR A 1 39 ? -2.344 6.331 0.388 1.00 0.00 39 THR A N 18
ATOM 24281 C CA . THR A 1 39 ? -3.443 7.115 -0.223 1.00 0.00 39 THR A CA 18
ATOM 24282 C C . THR A 1 39 ? -3.501 8.580 0.272 1.00 0.00 39 THR A C 18
ATOM 24283 O O . THR A 1 39 ? -3.988 9.447 -0.447 1.00 0.00 39 THR A O 18
ATOM 24294 N N . THR A 1 40 ? -3.104 8.810 1.524 1.00 0.00 40 THR A N 18
ATOM 24295 C CA . THR A 1 40 ? -2.950 10.150 2.141 1.00 0.00 40 THR A CA 18
ATOM 24296 C C . THR A 1 40 ? -1.778 10.978 1.572 1.00 0.00 40 THR A C 18
ATOM 24297 O O . THR A 1 40 ? -1.963 12.151 1.283 1.00 0.00 40 THR A O 18
ATOM 24308 N N . HIS A 1 41 ? -0.549 10.486 1.724 1.00 0.00 41 HIS A N 18
ATOM 24309 C CA . HIS A 1 41 ? 0.681 11.234 1.370 1.00 0.00 41 HIS A CA 18
ATOM 24310 C C . HIS A 1 41 ? 1.087 11.085 -0.106 1.00 0.00 41 HIS A C 18
ATOM 24311 O O . HIS A 1 41 ? 0.910 12.003 -0.900 1.00 0.00 41 HIS A O 18
ATOM 24325 N N . HIS A 1 42 ? 1.691 9.938 -0.420 1.00 0.00 42 HIS A N 18
ATOM 24326 C CA . HIS A 1 42 ? 1.976 9.481 -1.769 1.00 0.00 42 HIS A CA 18
ATOM 24327 C C . HIS A 1 42 ? 0.680 9.435 -2.581 1.00 0.00 42 HIS A C 18
ATOM 24328 O O . HIS A 1 42 ? 0.695 9.633 -3.794 1.00 0.00 42 HIS A O 18
ATOM 24342 N N . SER A 1 43 ? -0.501 9.386 -1.963 1.00 0.00 43 SER A N 18
ATOM 24343 C CA . SER A 1 43 ? -1.823 9.276 -2.634 1.00 0.00 43 SER A CA 18
ATOM 24344 C C . SER A 1 43 ? -1.944 7.925 -3.371 1.00 0.00 43 SER A C 18
ATOM 24345 O O . SER A 1 43 ? -1.126 7.031 -3.155 1.00 0.00 43 SER A O 18
ATOM 24353 N N . MET A 1 44 ? -3.003 7.759 -4.169 1.00 0.00 44 MET A N 18
ATOM 24354 C CA . MET A 1 44 ? -3.260 6.581 -5.040 1.00 0.00 44 MET A CA 18
ATOM 24355 C C . MET A 1 44 ? -3.632 5.293 -4.277 1.00 0.00 44 MET A C 18
ATOM 24356 O O . MET A 1 44 ? -3.545 5.200 -3.056 1.00 0.00 44 MET A O 18
ATOM 24370 N N . THR A 1 45 ? -4.175 4.338 -5.029 1.00 0.00 45 THR A N 18
ATOM 24371 C CA . THR A 1 45 ? -4.537 2.997 -4.514 1.00 0.00 45 THR A CA 18
ATOM 24372 C C . THR A 1 45 ? -3.290 2.132 -4.227 1.00 0.00 45 THR A C 18
ATOM 24373 O O . THR A 1 45 ? -2.360 2.129 -5.039 1.00 0.00 45 THR A O 18
ATOM 24384 N N . PRO A 1 46 ? -3.335 1.282 -3.188 1.00 0.00 46 PRO A N 18
ATOM 24385 C CA . PRO A 1 46 ? -2.205 0.405 -2.811 1.00 0.00 46 PRO A CA 18
ATOM 24386 C C . PRO A 1 46 ? -1.725 -0.514 -3.952 1.00 0.00 46 PRO A C 18
ATOM 24387 O O . PRO A 1 46 ? -0.541 -0.508 -4.273 1.00 0.00 46 PRO A O 18
ATOM 24398 N N . GLU A 1 47 ? -2.662 -1.142 -4.665 1.00 0.00 47 GLU A N 18
ATOM 24399 C CA . GLU A 1 47 ? -2.347 -1.933 -5.877 1.00 0.00 47 GLU A CA 18
ATOM 24400 C C . GLU A 1 47 ? -1.598 -1.145 -6.973 1.00 0.00 47 GLU A C 18
ATOM 24401 O O . GLU A 1 47 ? -0.539 -1.584 -7.407 1.00 0.00 47 GLU A O 18
ATOM 24413 N N . GLU A 1 48 ? -2.028 0.087 -7.248 1.00 0.00 48 GLU A N 18
ATOM 24414 C CA . GLU A 1 48 ? -1.329 0.953 -8.225 1.00 0.00 48 GLU A CA 18
ATOM 24415 C C . GLU A 1 48 ? 0.094 1.321 -7.755 1.00 0.00 48 GLU A C 18
ATOM 24416 O O . GLU A 1 48 ? 1.049 1.235 -8.523 1.00 0.00 48 GLU A O 18
ATOM 24428 N N . TYR A 1 49 ? 0.218 1.597 -6.460 1.00 0.00 49 TYR A N 18
ATOM 24429 C CA . TYR A 1 49 ? 1.514 1.839 -5.794 1.00 0.00 49 TYR A CA 18
ATOM 24430 C C . TYR A 1 49 ? 2.511 0.667 -5.897 1.00 0.00 49 TYR A C 18
ATOM 24431 O O . TYR A 1 49 ? 3.693 0.909 -6.139 1.00 0.00 49 TYR A O 18
ATOM 24449 N N . ARG A 1 50 ? 2.032 -0.573 -5.775 1.00 0.00 50 ARG A N 18
ATOM 24450 C CA . ARG A 1 50 ? 2.915 -1.753 -5.934 1.00 0.00 50 ARG A CA 18
ATOM 24451 C C . ARG A 1 50 ? 3.610 -1.769 -7.308 1.00 0.00 50 ARG A C 18
ATOM 24452 O O . ARG A 1 50 ? 4.775 -2.139 -7.391 1.00 0.00 50 ARG A O 18
ATOM 24473 N N . GLU A 1 51 ? 2.903 -1.281 -8.329 1.00 0.00 51 GLU A N 18
ATOM 24474 C CA . GLU A 1 51 ? 3.418 -1.175 -9.708 1.00 0.00 51 GLU A CA 18
ATOM 24475 C C . GLU A 1 51 ? 4.638 -0.236 -9.812 1.00 0.00 51 GLU A C 18
ATOM 24476 O O . GLU A 1 51 ? 5.656 -0.654 -10.354 1.00 0.00 51 GLU A O 18
ATOM 24488 N N . LYS A 1 52 ? 4.604 0.872 -9.065 1.00 0.00 52 LYS A N 18
ATOM 24489 C CA . LYS A 1 52 ? 5.742 1.812 -8.922 1.00 0.00 52 LYS A CA 18
ATOM 24490 C C . LYS A 1 52 ? 7.024 1.093 -8.450 1.00 0.00 52 LYS A C 18
ATOM 24491 O O . LYS A 1 52 ? 8.046 1.132 -9.131 1.00 0.00 52 LYS A O 18
ATOM 24510 N N . TRP A 1 53 ? 6.893 0.338 -7.364 1.00 0.00 53 TRP A N 18
ATOM 24511 C CA . TRP A 1 53 ? 7.998 -0.463 -6.795 1.00 0.00 53 TRP A CA 18
ATOM 24512 C C . TRP A 1 53 ? 8.198 -1.860 -7.418 1.00 0.00 53 TRP A C 18
ATOM 24513 O O . TRP A 1 53 ? 9.053 -2.626 -6.976 1.00 0.00 53 TRP A O 18
ATOM 24534 N N . ASP A 1 54 ? 7.430 -2.162 -8.468 1.00 0.00 54 ASP A N 18
ATOM 24535 C CA . ASP A 1 54 ? 7.371 -3.478 -9.159 1.00 0.00 54 ASP A CA 18
ATOM 24536 C C . ASP A 1 54 ? 7.156 -4.672 -8.197 1.00 0.00 54 ASP A C 18
ATOM 24537 O O . ASP A 1 54 ? 7.408 -5.829 -8.534 1.00 0.00 54 ASP A O 18
ATOM 24546 N N . LEU A 1 55 ? 6.455 -4.387 -7.103 1.00 0.00 55 LEU A N 18
ATOM 24547 C CA . LEU A 1 55 ? 6.360 -5.243 -5.906 1.00 0.00 55 LEU A CA 18
ATOM 24548 C C . LEU A 1 55 ? 5.651 -6.596 -6.118 1.00 0.00 55 LEU A C 18
ATOM 24549 O O . LEU A 1 55 ? 4.418 -6.654 -6.177 1.00 0.00 55 LEU A O 18
ATOM 24565 N N . PRO A 1 56 ? 6.435 -7.688 -6.166 1.00 0.00 56 PRO A N 18
ATOM 24566 C CA . PRO A 1 56 ? 5.936 -9.033 -6.515 1.00 0.00 56 PRO A CA 18
ATOM 24567 C C . PRO A 1 56 ? 4.772 -9.503 -5.634 1.00 0.00 56 PRO A C 18
ATOM 24568 O O . PRO A 1 56 ? 4.603 -9.059 -4.500 1.00 0.00 56 PRO A O 18
ATOM 24579 N N . VAL A 1 57 ? 3.886 -10.227 -6.314 1.00 0.00 57 VAL A N 18
ATOM 24580 C CA . VAL A 1 57 ? 2.582 -10.744 -5.832 1.00 0.00 57 VAL A CA 18
ATOM 24581 C C . VAL A 1 57 ? 1.618 -9.685 -5.239 1.00 0.00 57 VAL A C 18
ATOM 24582 O O . VAL A 1 57 ? 0.580 -10.033 -4.682 1.00 0.00 57 VAL A O 18
ATOM 24595 N N . ASP A 1 58 ? 1.887 -8.399 -5.492 1.00 0.00 58 ASP A N 18
ATOM 24596 C CA . ASP A 1 58 ? 1.104 -7.261 -4.954 1.00 0.00 58 ASP A CA 18
ATOM 24597 C C . ASP A 1 58 ? 0.812 -7.383 -3.445 1.00 0.00 58 ASP A C 18
ATOM 24598 O O . ASP A 1 58 ? -0.334 -7.408 -2.999 1.00 0.00 58 ASP A O 18
ATOM 24607 N N . TYR A 1 59 ? 1.912 -7.442 -2.698 1.00 0.00 59 TYR A N 18
ATOM 24608 C CA . TYR A 1 59 ? 1.934 -7.656 -1.236 1.00 0.00 59 TYR A CA 18
ATOM 24609 C C . TYR A 1 59 ? 0.962 -6.741 -0.447 1.00 0.00 59 TYR A C 18
ATOM 24610 O O . TYR A 1 59 ? 0.678 -5.629 -0.896 1.00 0.00 59 TYR A O 18
ATOM 24628 N N . PRO A 1 60 ? 0.491 -7.170 0.733 1.00 0.00 60 PRO A N 18
ATOM 24629 C CA . PRO A 1 60 ? -0.397 -6.353 1.582 1.00 0.00 60 PRO A CA 18
ATOM 24630 C C . PRO A 1 60 ? 0.277 -5.098 2.165 1.00 0.00 60 PRO A C 18
ATOM 24631 O O . PRO A 1 60 ? 1.230 -5.178 2.936 1.00 0.00 60 PRO A O 18
ATOM 24642 N N . MET A 1 61 ? -0.359 -3.962 1.901 1.00 0.00 61 MET A N 18
ATOM 24643 C CA . MET A 1 61 ? 0.050 -2.648 2.452 1.00 0.00 61 MET A CA 18
ATOM 24644 C C . MET A 1 61 ? -0.483 -2.365 3.875 1.00 0.00 61 MET A C 18
ATOM 24645 O O . MET A 1 61 ? -0.807 -1.234 4.237 1.00 0.00 61 MET A O 18
ATOM 24659 N N . VAL A 1 62 ? -0.591 -3.408 4.689 1.00 0.00 62 VAL A N 18
ATOM 24660 C CA . VAL A 1 62 ? -1.118 -3.333 6.075 1.00 0.00 62 VAL A CA 18
ATOM 24661 C C . VAL A 1 62 ? -0.290 -4.315 6.934 1.00 0.00 62 VAL A C 18
ATOM 24662 O O . VAL A 1 62 ? 0.466 -5.119 6.389 1.00 0.00 62 VAL A O 18
ATOM 24675 N N . ALA A 1 63 ? -0.273 -4.076 8.246 1.00 0.00 63 ALA A N 18
ATOM 24676 C CA . ALA A 1 63 ? 0.272 -4.970 9.294 1.00 0.00 63 ALA A CA 18
ATOM 24677 C C . ALA A 1 63 ? 0.317 -6.465 8.903 1.00 0.00 63 ALA A C 18
ATOM 24678 O O . ALA A 1 63 ? -0.587 -6.909 8.186 1.00 0.00 63 ALA A O 18
ATOM 24685 N N . PRO A 1 64 ? 1.314 -7.227 9.392 1.00 0.00 64 PRO A N 18
ATOM 24686 C CA . PRO A 1 64 ? 1.493 -8.666 9.088 1.00 0.00 64 PRO A CA 18
ATOM 24687 C C . PRO A 1 64 ? 0.389 -9.631 9.576 1.00 0.00 64 PRO A C 18
ATOM 24688 O O . PRO A 1 64 ? 0.619 -10.531 10.379 1.00 0.00 64 PRO A O 18
ATOM 24699 N N . ALA A 1 65 ? -0.818 -9.379 9.073 1.00 0.00 65 ALA A N 18
ATOM 24700 C CA . ALA A 1 65 ? -2.051 -10.182 9.245 1.00 0.00 65 ALA A CA 18
ATOM 24701 C C . ALA A 1 65 ? -3.234 -9.719 8.358 1.00 0.00 65 ALA A C 18
ATOM 24702 O O . ALA A 1 65 ? -4.350 -10.210 8.512 1.00 0.00 65 ALA A O 18
ATOM 24709 N N . TYR A 1 66 ? -2.953 -8.940 7.305 1.00 0.00 66 TYR A N 18
ATOM 24710 C CA . TYR A 1 66 ? -3.998 -8.353 6.431 1.00 0.00 66 TYR A CA 18
ATOM 24711 C C . TYR A 1 66 ? -4.879 -9.390 5.703 1.00 0.00 66 TYR A C 18
ATOM 24712 O O . TYR A 1 66 ? -6.064 -9.154 5.484 1.00 0.00 66 TYR A O 18
ATOM 24730 N N . ALA A 1 67 ? -4.250 -10.492 5.300 1.00 0.00 67 ALA A N 18
ATOM 24731 C CA . ALA A 1 67 ? -4.877 -11.605 4.561 1.00 0.00 67 ALA A CA 18
ATOM 24732 C C . ALA A 1 67 ? -3.933 -12.815 4.550 1.00 0.00 67 ALA A C 18
ATOM 24733 O O . ALA A 1 67 ? -2.715 -12.656 4.541 1.00 0.00 67 ALA A O 18
ATOM 24740 N N . GLU A 1 68 ? -4.534 -14.004 4.519 1.00 0.00 68 GLU A N 18
ATOM 24741 C CA . GLU A 1 68 ? -3.818 -15.287 4.317 1.00 0.00 68 GLU A CA 18
ATOM 24742 C C . GLU A 1 68 ? -3.041 -15.353 2.979 1.00 0.00 68 GLU A C 18
ATOM 24743 O O . GLU A 1 68 ? -2.174 -16.202 2.803 1.00 0.00 68 GLU A O 18
ATOM 24755 N N . ALA A 1 69 ? -3.451 -14.506 2.029 1.00 0.00 69 ALA A N 18
ATOM 24756 C CA . ALA A 1 69 ? -2.894 -14.374 0.663 1.00 0.00 69 ALA A CA 18
ATOM 24757 C C . ALA A 1 69 ? -2.836 -15.693 -0.137 1.00 0.00 69 ALA A C 18
ATOM 24758 O O . ALA A 1 69 ? -1.793 -16.179 -0.572 1.00 0.00 69 ALA A O 18
ATOM 24765 N N . ARG A 1 70 ? -4.037 -16.185 -0.426 1.00 0.00 70 ARG A N 18
ATOM 24766 C CA . ARG A 1 70 ? -4.244 -17.412 -1.220 1.00 0.00 70 ARG A CA 18
ATOM 24767 C C . ARG A 1 70 ? -5.191 -17.109 -2.392 1.00 0.00 70 ARG A C 18
ATOM 24768 O O . ARG A 1 70 ? -6.186 -16.412 -2.216 1.00 0.00 70 ARG A O 18
ATOM 24789 N N . SER A 1 71 ? -4.794 -17.555 -3.585 1.00 0.00 71 SER A N 18
ATOM 24790 C CA . SER A 1 71 ? -5.589 -17.498 -4.839 1.00 0.00 71 SER A CA 18
ATOM 24791 C C . SER A 1 71 ? -6.273 -16.135 -5.091 1.00 0.00 71 SER A C 18
ATOM 24792 O O . SER A 1 71 ? -7.497 -16.008 -5.108 1.00 0.00 71 SER A O 18
ATOM 24800 N N . ARG A 1 72 ? -5.429 -15.104 -5.214 1.00 0.00 72 ARG A N 18
ATOM 24801 C CA . ARG A 1 72 ? -5.808 -13.670 -5.329 1.00 0.00 72 ARG A CA 18
ATOM 24802 C C . ARG A 1 72 ? -6.703 -13.095 -4.207 1.00 0.00 72 ARG A C 18
ATOM 24803 O O . ARG A 1 72 ? -7.162 -11.955 -4.289 1.00 0.00 72 ARG A O 18
ATOM 24824 N N . LEU A 1 73 ? -6.828 -13.847 -3.111 1.00 0.00 73 LEU A N 18
ATOM 24825 C CA . LEU A 1 73 ? -7.702 -13.573 -1.951 1.00 0.00 73 LEU A CA 18
ATOM 24826 C C . LEU A 1 73 ? -9.186 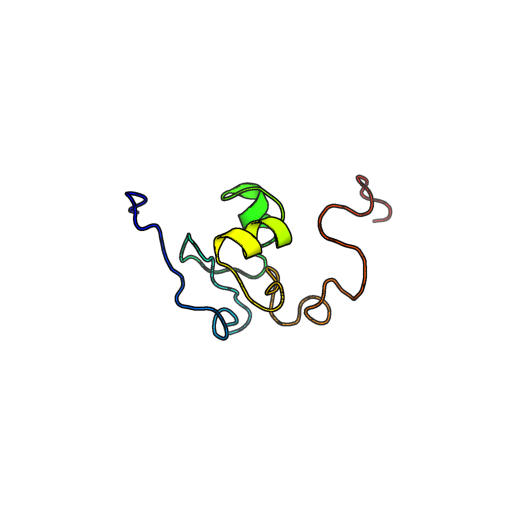-13.535 -2.370 1.00 0.00 73 LEU A C 18
ATOM 24827 O O . LEU A 1 73 ? -9.820 -14.582 -2.477 1.00 0.00 73 LEU A O 18
ATOM 24843 N N . ALA A 1 74 ? -9.671 -12.334 -2.682 1.00 0.00 74 ALA A N 18
ATOM 24844 C CA . ALA A 1 74 ? -11.058 -11.981 -3.048 1.00 0.00 74 ALA A CA 18
ATOM 24845 C C . ALA A 1 74 ? -11.140 -10.454 -3.169 1.00 0.00 74 ALA A C 18
ATOM 24846 O O . ALA A 1 74 ? -10.305 -9.737 -2.616 1.00 0.00 74 ALA A O 18
ATOM 24853 N N . LYS A 1 75 ? -12.070 -9.996 -4.008 1.00 0.00 75 LYS A N 18
ATOM 24854 C CA . LYS A 1 75 ? -12.424 -8.569 -4.184 1.00 0.00 75 LYS A CA 18
ATOM 24855 C C . LYS A 1 75 ? -11.198 -7.686 -4.516 1.00 0.00 75 LYS A C 18
ATOM 24856 O O . LYS A 1 75 ? -10.755 -6.838 -3.738 1.00 0.00 75 LYS A O 18
ATOM 24875 N N . GLU A 1 76 ? -10.714 -7.855 -5.749 1.00 0.00 76 GLU A N 18
ATOM 24876 C CA . GLU A 1 76 ? -9.569 -7.106 -6.316 1.00 0.00 76 GLU A CA 18
ATOM 24877 C C . GLU A 1 76 ? -9.850 -5.595 -6.235 1.00 0.00 76 GLU A C 18
ATOM 24878 O O . GLU A 1 76 ? -10.869 -5.127 -6.740 1.00 0.00 76 GLU A O 18
ATOM 24890 N N . MET A 1 77 ? -8.983 -4.900 -5.496 1.00 0.00 77 MET A N 18
ATOM 24891 C CA . MET A 1 77 ? -9.102 -3.471 -5.109 1.00 0.00 77 MET A CA 18
ATOM 24892 C C . MET A 1 77 ? -10.469 -3.036 -4.526 1.00 0.00 77 MET A C 18
ATOM 24893 O O . MET A 1 77 ? -10.755 -1.841 -4.402 1.00 0.00 77 MET A O 18
ATOM 24907 N N . GLY A 1 78 ? -11.182 -4.015 -3.945 1.00 0.00 78 GLY A N 18
ATOM 24908 C CA . GLY A 1 78 ? -12.561 -3.847 -3.447 1.00 0.00 78 GLY A CA 18
ATOM 24909 C C . GLY A 1 78 ? -12.618 -3.215 -2.052 1.00 0.00 78 GLY A C 18
ATOM 24910 O O . GLY A 1 78 ? -12.718 -3.902 -1.039 1.00 0.00 78 GLY A O 18
ATOM 24914 N N . LEU A 1 79 ? -12.471 -1.895 -2.066 1.00 0.00 79 LEU A N 18
ATOM 24915 C CA . LEU A 1 79 ? -12.537 -1.042 -0.863 1.00 0.00 79 LEU A CA 18
ATOM 24916 C C . LEU A 1 79 ? -13.416 0.209 -1.048 1.00 0.00 79 LEU A C 18
ATOM 24917 O O . LEU A 1 79 ? -14.267 0.492 -0.210 1.00 0.00 79 LEU A O 18
ATOM 24933 N N . GLY A 1 80 ? -13.199 0.916 -2.169 1.00 0.00 80 GLY A N 18
ATOM 24934 C CA . GLY A 1 80 ? -13.919 2.167 -2.495 1.00 0.00 80 GLY A CA 18
ATOM 24935 C C . GLY A 1 80 ? -13.519 3.374 -1.627 1.00 0.00 80 GLY A C 18
ATOM 24936 O O . GLY A 1 80 ? -14.372 4.116 -1.151 1.00 0.00 80 GLY A O 18
ATOM 24940 N N . GLN A 1 81 ? -12.209 3.598 -1.528 1.00 0.00 81 GLN A N 18
ATOM 24941 C CA . GLN A 1 81 ? -11.637 4.737 -0.779 1.00 0.00 81 GLN A CA 18
ATOM 24942 C C . GLN A 1 81 ? -11.765 6.027 -1.609 1.00 0.00 81 GLN A C 18
ATOM 24943 O O . GLN A 1 81 ? -11.393 6.053 -2.782 1.00 0.00 81 GLN A O 18
ATOM 24957 N N . ARG A 1 82 ? -12.284 7.068 -0.964 1.00 0.00 82 ARG A N 18
ATOM 24958 C CA . ARG A 1 82 ? -12.388 8.413 -1.568 1.00 0.00 82 ARG A CA 18
ATOM 24959 C C . ARG A 1 82 ? -10.987 9.004 -1.844 1.00 0.00 82 ARG A C 18
ATOM 24960 O O . ARG A 1 82 ? -10.036 8.778 -1.096 1.00 0.00 82 ARG A O 18
ATOM 24981 N N . ARG A 1 83 ? -10.935 9.815 -2.893 1.00 0.00 83 ARG A N 18
ATOM 24982 C CA . ARG A 1 83 ? -9.689 10.374 -3.451 1.00 0.00 83 ARG A CA 18
ATOM 24983 C C . ARG A 1 83 ? -9.697 11.901 -3.258 1.00 0.00 83 ARG A C 18
ATOM 24984 O O . ARG A 1 83 ? -10.655 12.577 -3.629 1.00 0.00 83 ARG A O 18
ATOM 25005 N N . LYS A 1 84 ? -8.663 12.375 -2.573 1.00 0.00 84 LYS A N 18
ATOM 25006 C CA . LYS A 1 84 ? -8.443 13.814 -2.312 1.00 0.00 84 LYS A CA 18
ATOM 25007 C C . LYS A 1 84 ? -6.932 14.093 -2.358 1.00 0.00 84 LYS A C 18
ATOM 25008 O O . LYS A 1 84 ? -6.141 13.304 -1.845 1.00 0.00 84 LYS A O 18
ATOM 25027 N N . ALA A 1 85 ? -6.575 15.227 -2.952 1.00 0.00 85 ALA A N 18
ATOM 25028 C CA . ALA A 1 85 ? -5.168 15.669 -3.046 1.00 0.00 85 ALA A CA 18
ATOM 25029 C C . ALA A 1 85 ? -4.829 16.689 -1.948 1.00 0.00 85 ALA A C 18
ATOM 25030 O O . ALA A 1 85 ? -5.611 17.592 -1.648 1.00 0.00 85 ALA A O 18
ATOM 25037 N N . ASN A 1 86 ? -3.701 16.429 -1.302 1.00 0.00 86 ASN A N 18
ATOM 25038 C CA . ASN A 1 86 ? -3.130 17.274 -0.230 1.00 0.00 86 ASN A CA 18
ATOM 25039 C C . ASN A 1 86 ? -1.666 17.659 -0.525 1.00 0.00 86 ASN A C 18
ATOM 25040 O O . ASN A 1 86 ? -1.060 17.216 -1.498 1.00 0.00 86 ASN A O 18
ATOM 25051 N N . ARG A 1 87 ? -1.105 18.477 0.363 1.00 0.00 87 ARG A N 18
ATOM 25052 C CA . ARG A 1 87 ? 0.336 18.817 0.381 1.00 0.00 87 ARG A CA 18
ATOM 25053 C C . ARG A 1 87 ? 1.240 17.575 0.568 1.00 0.00 87 ARG A C 18
ATOM 25054 O O . ARG A 1 87 ? 0.948 16.795 1.508 1.00 0.00 87 ARG A O 18
ATOM 25075 N N . ALA A 1 1 ? 9.934 19.041 8.053 1.00 0.00 1 ALA A N 19
ATOM 25076 C CA . ALA A 1 1 ? 9.921 18.935 6.577 1.00 0.00 1 ALA A CA 19
ATOM 25077 C C . ALA A 1 1 ? 10.103 17.503 6.018 1.00 0.00 1 ALA A C 19
ATOM 25078 O O . ALA A 1 1 ? 10.786 16.663 6.605 1.00 0.00 1 ALA A O 19
ATOM 25085 N N . VAL A 1 2 ? 9.487 17.257 4.862 1.00 0.00 2 VAL A N 19
ATOM 25086 C CA . VAL A 1 2 ? 9.497 15.928 4.208 1.00 0.00 2 VAL A CA 19
ATOM 25087 C C . VAL A 1 2 ? 10.703 15.754 3.264 1.00 0.00 2 VAL A C 19
ATOM 25088 O O . VAL A 1 2 ? 10.603 15.769 2.038 1.00 0.00 2 VAL A O 19
ATOM 25101 N N . ASN A 1 3 ? 11.859 15.597 3.903 1.00 0.00 3 ASN A N 19
ATOM 25102 C CA . ASN A 1 3 ? 13.183 15.514 3.248 1.00 0.00 3 ASN A CA 19
ATOM 25103 C C . ASN A 1 3 ? 14.250 15.000 4.229 1.00 0.00 3 ASN A C 19
ATOM 25104 O O . ASN A 1 3 ? 13.974 14.852 5.419 1.00 0.00 3 ASN A O 19
ATOM 25115 N N . VAL A 1 4 ? 15.414 14.662 3.668 1.00 0.00 4 VAL A N 19
ATOM 25116 C CA . VAL A 1 4 ? 16.601 14.038 4.309 1.00 0.00 4 VAL A CA 19
ATOM 25117 C C . VAL A 1 4 ? 16.359 12.644 4.925 1.00 0.00 4 VAL A C 19
ATOM 25118 O O . VAL A 1 4 ? 16.808 11.644 4.369 1.00 0.00 4 VAL A O 19
ATOM 25131 N N . GLU A 1 5 ? 15.386 12.597 5.828 1.00 0.00 5 GLU A N 19
ATOM 25132 C CA . GLU A 1 5 ? 14.941 11.399 6.562 1.00 0.00 5 GLU A CA 19
ATOM 25133 C C . GLU A 1 5 ? 13.466 11.072 6.239 1.00 0.00 5 GLU A C 19
ATOM 25134 O O . GLU A 1 5 ? 12.593 11.041 7.104 1.00 0.00 5 GLU A O 19
ATOM 25146 N N . LYS A 1 6 ? 13.255 10.801 4.951 1.00 0.00 6 LYS A N 19
ATOM 25147 C CA . LYS A 1 6 ? 11.933 10.513 4.344 1.00 0.00 6 LYS A CA 19
ATOM 25148 C C . LYS A 1 6 ? 12.006 9.989 2.899 1.00 0.00 6 LYS A C 19
ATOM 25149 O O . LYS A 1 6 ? 11.871 8.794 2.707 1.00 0.00 6 LYS A O 19
ATOM 25168 N N . GLN A 1 7 ? 12.379 10.829 1.931 1.00 0.00 7 GLN A N 19
ATOM 25169 C CA . GLN A 1 7 ? 12.505 10.442 0.499 1.00 0.00 7 GLN A CA 19
ATOM 25170 C C . GLN A 1 7 ? 13.205 9.095 0.179 1.00 0.00 7 GLN A C 19
ATOM 25171 O O . GLN A 1 7 ? 12.895 8.431 -0.807 1.00 0.00 7 GLN A O 19
ATOM 25185 N N . LYS A 1 8 ? 14.069 8.683 1.104 1.00 0.00 8 LYS A N 19
ATOM 25186 C CA . LYS A 1 8 ? 14.809 7.407 1.111 1.00 0.00 8 LYS A CA 19
ATOM 25187 C C . LYS A 1 8 ? 13.893 6.168 0.944 1.00 0.00 8 LYS A C 19
ATOM 25188 O O . LYS A 1 8 ? 12.812 6.100 1.534 1.00 0.00 8 LYS A O 19
ATOM 25207 N N . PRO A 1 9 ? 14.317 5.192 0.128 1.00 0.00 9 PRO A N 19
ATOM 25208 C CA . PRO A 1 9 ? 13.570 3.935 -0.076 1.00 0.00 9 PRO A CA 19
ATOM 25209 C C . PRO A 1 9 ? 13.550 3.052 1.181 1.00 0.00 9 PRO A C 19
ATOM 25210 O O . PRO A 1 9 ? 14.518 2.990 1.937 1.00 0.00 9 PRO A O 19
ATOM 25221 N N . ALA A 1 10 ? 12.482 2.268 1.274 1.00 0.00 10 ALA A N 19
ATOM 25222 C CA . ALA A 1 10 ? 12.246 1.305 2.372 1.00 0.00 10 ALA A CA 19
ATOM 25223 C C . ALA A 1 10 ? 12.992 -0.025 2.125 1.00 0.00 10 ALA A C 19
ATOM 25224 O O . ALA A 1 10 ? 12.422 -1.115 2.126 1.00 0.00 10 ALA A O 19
ATOM 25231 N N . VAL A 1 11 ? 14.298 0.126 1.907 1.00 0.00 11 VAL A N 19
ATOM 25232 C CA . VAL A 1 11 ? 15.234 -0.924 1.425 1.00 0.00 11 VAL A CA 19
ATOM 25233 C C . VAL A 1 11 ? 14.669 -1.713 0.221 1.00 0.00 11 VAL A C 19
ATOM 25234 O O . VAL A 1 11 ? 13.892 -1.171 -0.566 1.00 0.00 11 VAL A O 19
ATOM 25247 N N . SER A 1 12 ? 15.193 -2.915 -0.008 1.00 0.00 12 SER A N 19
ATOM 25248 C CA . SER A 1 12 ? 14.644 -3.855 -1.008 1.00 0.00 12 SER A CA 19
ATOM 25249 C C . SER A 1 12 ? 13.493 -4.643 -0.372 1.00 0.00 12 SER A C 19
ATOM 25250 O O . SER A 1 12 ? 13.666 -5.194 0.714 1.00 0.00 12 SER A O 19
ATOM 25258 N N . VAL A 1 13 ? 12.372 -4.670 -1.096 1.00 0.00 13 VAL A N 19
ATOM 25259 C CA . VAL A 1 13 ? 11.141 -5.441 -0.790 1.00 0.00 13 VAL A CA 19
ATOM 25260 C C . VAL A 1 13 ? 11.313 -6.540 0.284 1.00 0.00 13 VAL A C 19
ATOM 25261 O O . VAL A 1 13 ? 11.174 -6.218 1.456 1.00 0.00 13 VAL A O 19
ATOM 25274 N N . ARG A 1 14 ? 11.703 -7.754 -0.117 1.00 0.00 14 ARG A N 19
ATOM 25275 C CA . ARG A 1 14 ? 12.023 -8.916 0.745 1.00 0.00 14 ARG A CA 19
ATOM 25276 C C . ARG A 1 14 ? 11.203 -9.016 2.055 1.00 0.00 14 ARG A C 19
ATOM 25277 O O . ARG A 1 14 ? 10.098 -9.554 2.046 1.00 0.00 14 ARG A O 19
ATOM 25298 N N . LYS A 1 15 ? 11.679 -8.339 3.098 1.00 0.00 15 LYS A N 19
ATOM 25299 C CA . LYS A 1 15 ? 11.043 -8.270 4.429 1.00 0.00 15 LYS A CA 19
ATOM 25300 C C . LYS A 1 15 ? 10.222 -6.975 4.657 1.00 0.00 15 LYS A C 19
ATOM 25301 O O . LYS A 1 15 ? 10.287 -6.341 5.711 1.00 0.00 15 LYS A O 19
ATOM 25320 N N . SER A 1 16 ? 9.452 -6.569 3.643 1.00 0.00 16 SER A N 19
ATOM 25321 C CA . SER A 1 16 ? 8.490 -5.440 3.750 1.00 0.00 16 SER A CA 19
ATOM 25322 C C . SER A 1 16 ? 7.561 -5.578 4.972 1.00 0.00 16 SER A C 19
ATOM 25323 O O . SER A 1 16 ? 7.206 -4.599 5.630 1.00 0.00 16 SER A O 19
ATOM 25331 N N . VAL A 1 17 ? 7.228 -6.839 5.249 1.00 0.00 17 VAL A N 19
ATOM 25332 C CA . VAL A 1 17 ? 6.593 -7.311 6.492 1.00 0.00 17 VAL A CA 19
ATOM 25333 C C . VAL A 1 17 ? 7.698 -7.519 7.545 1.00 0.00 17 VAL A C 19
ATOM 25334 O O . VAL A 1 17 ? 8.611 -8.320 7.351 1.00 0.00 17 VAL A O 19
ATOM 25347 N N . GLN A 1 18 ? 7.616 -6.725 8.607 1.00 0.00 18 GLN A N 19
ATOM 25348 C CA . GLN A 1 18 ? 8.462 -6.922 9.803 1.00 0.00 18 GLN A CA 19
ATOM 25349 C C . GLN A 1 18 ? 7.605 -7.232 11.047 1.00 0.00 18 GLN A C 19
ATOM 25350 O O . GLN A 1 18 ? 6.425 -7.559 10.915 1.00 0.00 18 GLN A O 19
ATOM 25364 N N . ASP A 1 19 ? 8.194 -7.116 12.244 1.00 0.00 19 ASP A N 19
ATOM 25365 C CA . ASP A 1 19 ? 7.516 -7.346 13.545 1.00 0.00 19 ASP A CA 19
ATOM 25366 C C . ASP A 1 19 ? 6.325 -6.400 13.770 1.00 0.00 19 ASP A C 19
ATOM 25367 O O . ASP A 1 19 ? 6.497 -5.244 14.157 1.00 0.00 19 ASP A O 19
ATOM 25376 N N . ASP A 1 20 ? 5.179 -6.871 13.275 1.00 0.00 20 ASP A N 19
ATOM 25377 C CA . ASP A 1 20 ? 3.889 -6.152 13.205 1.00 0.00 20 ASP A CA 19
ATOM 25378 C C . ASP A 1 20 ? 4.052 -4.697 12.724 1.00 0.00 20 ASP A C 19
ATOM 25379 O O . ASP A 1 20 ? 3.621 -3.758 13.389 1.00 0.00 20 ASP A O 19
ATOM 25388 N N . HIS A 1 21 ? 4.801 -4.535 11.634 1.00 0.00 21 HIS A N 19
ATOM 25389 C CA . HIS A 1 21 ? 5.042 -3.213 11.034 1.00 0.00 21 HIS A CA 19
ATOM 25390 C C . HIS A 1 21 ? 5.449 -3.314 9.557 1.00 0.00 21 HIS A C 19
ATOM 25391 O O . HIS A 1 21 ? 6.089 -4.283 9.147 1.00 0.00 21 HIS A O 19
ATOM 25405 N N . ILE A 1 22 ? 4.926 -2.360 8.789 1.00 0.00 22 ILE A N 19
ATOM 25406 C CA . ILE A 1 22 ? 5.161 -2.244 7.340 1.00 0.00 22 ILE A CA 19
ATOM 25407 C C . ILE A 1 22 ? 5.925 -0.939 7.037 1.00 0.00 22 ILE A C 19
ATOM 25408 O O . ILE A 1 22 ? 5.489 0.167 7.364 1.00 0.00 22 ILE A O 19
ATOM 25424 N N . VAL A 1 23 ? 7.105 -1.144 6.469 1.00 0.00 23 VAL A N 19
ATOM 25425 C CA . VAL A 1 23 ? 8.048 -0.073 6.093 1.00 0.00 23 VAL A CA 19
ATOM 25426 C C . VAL A 1 23 ? 7.548 0.720 4.862 1.00 0.00 23 VAL A C 19
ATOM 25427 O O . VAL A 1 23 ? 7.232 0.139 3.823 1.00 0.00 23 VAL A O 19
ATOM 25440 N N . CYS A 1 24 ? 7.311 2.021 5.049 1.00 0.00 24 CYS A N 19
ATOM 25441 C CA . CYS A 1 24 ? 6.756 2.885 4.022 1.00 0.00 24 CYS A CA 19
ATOM 25442 C C . CYS A 1 24 ? 7.830 3.116 2.956 1.00 0.00 24 CYS A C 19
ATOM 25443 O O . CYS A 1 24 ? 8.959 3.480 3.278 1.00 0.00 24 CYS A O 19
ATOM 25450 N N . LEU A 1 25 ? 7.486 2.693 1.753 1.00 0.00 25 LEU A N 19
ATOM 25451 C CA . LEU A 1 25 ? 8.275 2.973 0.542 1.00 0.00 25 LEU A CA 19
ATOM 25452 C C . LEU A 1 25 ? 8.246 4.487 0.255 1.00 0.00 25 LEU A C 19
ATOM 25453 O O . LEU A 1 25 ? 7.317 5.187 0.664 1.00 0.00 25 LEU A O 19
ATOM 25469 N N . GLU A 1 26 ? 9.409 4.985 -0.168 1.00 0.00 26 GLU A N 19
ATOM 25470 C CA . GLU A 1 26 ? 9.728 6.424 -0.358 1.00 0.00 26 GLU A CA 19
ATOM 25471 C C . GLU A 1 26 ? 9.643 7.291 0.924 1.00 0.00 26 GLU A C 19
ATOM 25472 O O . GLU A 1 26 ? 9.620 8.521 0.854 1.00 0.00 26 GLU A O 19
ATOM 25484 N N . CYS A 1 27 ? 9.550 6.639 2.084 1.00 0.00 27 CYS A N 19
ATOM 25485 C CA . CYS A 1 27 ? 9.500 7.332 3.360 1.00 0.00 27 CYS A CA 19
ATOM 25486 C C . CYS A 1 27 ? 10.505 6.671 4.305 1.00 0.00 27 CYS A C 19
ATOM 25487 O O . CYS A 1 27 ? 11.391 7.338 4.841 1.00 0.00 27 CYS A O 19
ATOM 25494 N N . GLY A 1 28 ? 10.394 5.357 4.545 1.00 0.00 28 GLY A N 19
ATOM 25495 C CA . GLY A 1 28 ? 11.291 4.630 5.471 1.00 0.00 28 GLY A CA 19
ATOM 25496 C C . GLY A 1 28 ? 10.599 4.305 6.804 1.00 0.00 28 GLY A C 19
ATOM 25497 O O . GLY A 1 28 ? 10.710 3.193 7.315 1.00 0.00 28 GLY A O 19
ATOM 25501 N N . GLY A 1 29 ? 9.897 5.309 7.345 1.00 0.00 29 GLY A N 19
ATOM 25502 C CA . GLY A 1 29 ? 9.055 5.163 8.555 1.00 0.00 29 GLY A CA 19
ATOM 25503 C C . GLY A 1 29 ? 7.969 4.080 8.400 1.00 0.00 29 GLY A C 19
ATOM 25504 O O . GLY A 1 29 ? 7.529 3.776 7.294 1.00 0.00 29 GLY A O 19
ATOM 25508 N N . SER A 1 30 ? 7.575 3.498 9.525 1.00 0.00 30 SER A N 19
ATOM 25509 C CA . SER A 1 30 ? 6.567 2.414 9.561 1.00 0.00 30 SER A CA 19
ATOM 25510 C C . SER A 1 30 ? 5.361 2.716 10.469 1.00 0.00 30 SER A C 19
ATOM 25511 O O . SER A 1 30 ? 5.522 3.236 11.571 1.00 0.00 30 SER A O 19
ATOM 25519 N N . PHE A 1 31 ? 4.210 2.206 10.034 1.00 0.00 31 PHE A N 19
ATOM 25520 C CA . PHE A 1 31 ? 2.902 2.399 10.717 1.00 0.00 31 PHE A CA 19
ATOM 25521 C C . PHE A 1 31 ? 1.854 1.265 10.581 1.00 0.00 31 PHE A C 19
ATOM 25522 O O . PHE A 1 31 ? 0.659 1.489 10.764 1.00 0.00 31 PHE A O 19
ATOM 25539 N N . LYS A 1 32 ? 2.321 0.045 10.312 1.00 0.00 32 LYS A N 19
ATOM 25540 C CA . LYS A 1 32 ? 1.515 -1.196 10.113 1.00 0.00 32 LYS A CA 19
ATOM 25541 C C . LYS A 1 32 ? 0.515 -1.205 8.935 1.00 0.00 32 LYS A C 19
ATOM 25542 O O . LYS A 1 32 ? 0.465 -2.172 8.183 1.00 0.00 32 LYS A O 19
ATOM 25561 N N . SER A 1 33 ? -0.285 -0.154 8.794 1.00 0.00 33 SER A N 19
ATOM 25562 C CA . SER A 1 33 ? -1.268 -0.020 7.697 1.00 0.00 33 SER A CA 19
ATOM 25563 C C . SER A 1 33 ? -0.774 1.021 6.682 1.00 0.00 33 SER A C 19
ATOM 25564 O O . SER A 1 33 ? -0.902 2.228 6.884 1.00 0.00 33 SER A O 19
ATOM 25572 N N . LEU A 1 34 ? -0.095 0.511 5.659 1.00 0.00 34 LEU A N 19
ATOM 25573 C CA . LEU A 1 34 ? 0.455 1.369 4.589 1.00 0.00 34 LEU A CA 19
ATOM 25574 C C . LEU A 1 34 ? -0.652 2.032 3.760 1.00 0.00 34 LEU A C 19
ATOM 25575 O O . LEU A 1 34 ? -0.605 3.243 3.604 1.00 0.00 34 LEU A O 19
ATOM 25591 N N . LYS A 1 35 ? -1.722 1.278 3.491 1.00 0.00 35 LYS A N 19
ATOM 25592 C CA . LYS A 1 35 ? -2.911 1.724 2.729 1.00 0.00 35 LYS A CA 19
ATOM 25593 C C . LYS A 1 35 ? -3.359 3.169 3.035 1.00 0.00 35 LYS A C 19
ATOM 25594 O O . LYS A 1 35 ? -3.251 4.015 2.154 1.00 0.00 35 LYS A O 19
ATOM 25613 N N . ARG A 1 36 ? -3.665 3.470 4.300 1.00 0.00 36 ARG A N 19
ATOM 25614 C CA . ARG A 1 36 ? -4.076 4.834 4.713 1.00 0.00 36 ARG A CA 19
ATOM 25615 C C . ARG A 1 36 ? -3.034 5.910 4.357 1.00 0.00 36 ARG A C 19
ATOM 25616 O O . ARG A 1 36 ? -3.294 6.737 3.492 1.00 0.00 36 ARG A O 19
ATOM 25637 N N . HIS A 1 37 ? -1.860 5.835 4.987 1.00 0.00 37 HIS A N 19
ATOM 25638 C CA . HIS A 1 37 ? -0.711 6.693 4.753 1.00 0.00 37 HIS A CA 19
ATOM 25639 C C . HIS A 1 37 ? -0.482 6.844 3.248 1.00 0.00 37 HIS A C 19
ATOM 25640 O O . HIS A 1 37 ? -0.301 7.954 2.752 1.00 0.00 37 HIS A O 19
ATOM 25654 N N . LEU A 1 38 ? -0.495 5.718 2.538 1.00 0.00 38 LEU A N 19
ATOM 25655 C CA . LEU A 1 38 ? -0.310 5.648 1.082 1.00 0.00 38 LEU A CA 19
ATOM 25656 C C . LEU A 1 38 ? -1.297 6.586 0.376 1.00 0.00 38 LEU A C 19
ATOM 25657 O O . LEU A 1 38 ? -0.914 7.733 0.176 1.00 0.00 38 LEU A O 19
ATOM 25673 N N . THR A 1 39 ? -2.581 6.235 0.405 1.00 0.00 39 THR A N 19
ATOM 25674 C CA . THR A 1 39 ? -3.682 7.015 -0.209 1.00 0.00 39 THR A CA 19
ATOM 25675 C C . THR A 1 39 ? -3.745 8.477 0.289 1.00 0.00 39 THR A C 19
ATOM 25676 O O . THR A 1 39 ? -4.151 9.362 -0.457 1.00 0.00 39 THR A O 19
ATOM 25687 N N . THR A 1 40 ? -3.373 8.721 1.545 1.00 0.00 40 THR A N 19
ATOM 25688 C CA . THR A 1 40 ? -3.232 10.077 2.128 1.00 0.00 40 THR A CA 19
ATOM 25689 C C . THR A 1 40 ? -2.082 10.903 1.507 1.00 0.00 40 THR A C 19
ATOM 25690 O O . THR A 1 40 ? -2.324 11.990 0.990 1.00 0.00 40 THR A O 19
ATOM 25701 N N . HIS A 1 41 ? -0.842 10.458 1.719 1.00 0.00 41 HIS A N 19
ATOM 25702 C CA . HIS A 1 41 ? 0.386 11.197 1.344 1.00 0.00 41 HIS A CA 19
ATOM 25703 C C . HIS A 1 41 ? 0.812 10.995 -0.120 1.00 0.00 41 HIS A C 19
ATOM 25704 O O . HIS A 1 41 ? 0.542 11.849 -0.962 1.00 0.00 41 HIS A O 19
ATOM 25718 N N . HIS A 1 42 ? 1.460 9.859 -0.393 1.00 0.00 42 HIS A N 19
ATOM 25719 C CA . HIS A 1 42 ? 1.772 9.379 -1.728 1.00 0.00 42 HIS A CA 19
ATOM 25720 C C . HIS A 1 42 ? 0.488 9.288 -2.555 1.00 0.00 42 HIS A C 19
ATOM 25721 O O . HIS A 1 42 ? 0.517 9.451 -3.774 1.00 0.00 42 HIS A O 19
ATOM 25735 N N . SER A 1 43 ? -0.704 9.244 -1.955 1.00 0.00 43 SER A N 19
ATOM 25736 C CA . SER A 1 43 ? -2.014 9.124 -2.644 1.00 0.00 43 SER A CA 19
ATOM 25737 C C . SER A 1 43 ? -2.106 7.762 -3.364 1.00 0.00 43 SER A C 19
ATOM 25738 O O . SER A 1 43 ? -1.254 6.902 -3.146 1.00 0.00 43 SER A O 19
ATOM 25746 N N . MET A 1 44 ? -3.160 7.549 -4.159 1.00 0.00 44 MET A N 19
ATOM 25747 C CA . MET A 1 44 ? -3.366 6.339 -5.002 1.00 0.00 44 MET A CA 19
ATOM 25748 C C . MET A 1 44 ? -3.684 5.053 -4.211 1.00 0.00 44 MET A C 19
ATOM 25749 O O . MET A 1 44 ? -3.537 4.972 -2.995 1.00 0.00 44 MET A O 19
ATOM 25763 N N . THR A 1 45 ? -4.191 4.064 -4.945 1.00 0.00 45 THR A N 19
ATOM 25764 C CA . THR A 1 45 ? -4.562 2.734 -4.406 1.00 0.00 45 THR A CA 19
ATOM 25765 C C . THR A 1 45 ? -3.327 1.876 -4.043 1.00 0.00 45 THR A C 19
ATOM 25766 O O . THR A 1 45 ? -2.352 1.864 -4.801 1.00 0.00 45 THR A O 19
ATOM 25777 N N . PRO A 1 46 ? -3.424 1.037 -2.997 1.00 0.00 46 PRO A N 19
ATOM 25778 C CA . PRO A 1 46 ? -2.308 0.190 -2.523 1.00 0.00 46 PRO A CA 19
ATOM 25779 C C . PRO A 1 46 ? -1.680 -0.715 -3.603 1.00 0.00 46 PRO A C 19
ATOM 25780 O O . PRO A 1 46 ? -0.481 -0.618 -3.848 1.00 0.00 46 PRO A O 19
ATOM 25791 N N . GLU A 1 47 ? -2.505 -1.473 -4.327 1.00 0.00 47 GLU A N 19
ATOM 25792 C CA . GLU A 1 47 ? -2.021 -2.297 -5.461 1.00 0.00 47 GLU A CA 19
ATOM 25793 C C . GLU A 1 47 ? -1.364 -1.501 -6.608 1.00 0.00 47 GLU A C 19
ATOM 25794 O O . GLU A 1 47 ? -0.304 -1.892 -7.078 1.00 0.00 47 GLU A O 19
ATOM 25806 N N . GLU A 1 48 ? -1.886 -0.316 -6.924 1.00 0.00 48 GLU A N 19
ATOM 25807 C CA . GLU A 1 48 ? -1.271 0.560 -7.951 1.00 0.00 48 GLU A CA 19
ATOM 25808 C C . GLU A 1 48 ? 0.153 0.992 -7.534 1.00 0.00 48 GLU A C 19
ATOM 25809 O O . GLU A 1 48 ? 1.082 0.924 -8.331 1.00 0.00 48 GLU A O 19
ATOM 25821 N N . TYR A 1 49 ? 0.308 1.291 -6.246 1.00 0.00 49 TYR A N 19
ATOM 25822 C CA . TYR A 1 49 ? 1.615 1.635 -5.649 1.00 0.00 49 TYR A CA 19
ATOM 25823 C C . TYR A 1 49 ? 2.661 0.506 -5.741 1.00 0.00 49 TYR A C 19
ATOM 25824 O O . TYR A 1 49 ? 3.836 0.794 -5.959 1.00 0.00 49 TYR A O 19
ATOM 25842 N N . ARG A 1 50 ? 2.216 -0.754 -5.690 1.00 0.00 50 ARG A N 19
ATOM 25843 C CA . ARG A 1 50 ? 3.124 -1.903 -5.923 1.00 0.00 50 ARG A CA 19
ATOM 25844 C C . ARG A 1 50 ? 3.796 -1.810 -7.307 1.00 0.00 50 ARG A C 19
ATOM 25845 O O . ARG A 1 50 ? 5.006 -1.982 -7.399 1.00 0.00 50 ARG A O 19
ATOM 25866 N N . GLU A 1 51 ? 3.033 -1.361 -8.304 1.00 0.00 51 GLU A N 19
ATOM 25867 C CA . GLU A 1 51 ? 3.521 -1.195 -9.690 1.00 0.00 51 GLU A CA 19
ATOM 25868 C C . GLU A 1 51 ? 4.624 -0.122 -9.798 1.00 0.00 51 GLU A C 19
ATOM 25869 O O . GLU A 1 51 ? 5.665 -0.404 -10.383 1.00 0.00 51 GLU A O 19
ATOM 25881 N N . LYS A 1 52 ? 4.465 0.970 -9.046 1.00 0.00 52 LYS A N 19
ATOM 25882 C CA . LYS A 1 52 ? 5.481 2.042 -8.932 1.00 0.00 52 LYS A CA 19
ATOM 25883 C C . LYS A 1 52 ? 6.863 1.493 -8.517 1.00 0.00 52 LYS A C 19
ATOM 25884 O O . LYS A 1 52 ? 7.849 1.711 -9.214 1.00 0.00 52 LYS A O 19
ATOM 25903 N N . TRP A 1 53 ? 6.856 0.634 -7.503 1.00 0.00 53 TRP A N 19
ATOM 25904 C CA . TRP A 1 53 ? 8.081 -0.018 -6.996 1.00 0.00 53 TRP A CA 19
ATOM 25905 C C . TRP A 1 53 ? 8.360 -1.418 -7.578 1.00 0.00 53 TRP A C 19
ATOM 25906 O O . TRP A 1 53 ? 9.249 -2.131 -7.112 1.00 0.00 53 TRP A O 19
ATOM 25927 N N . ASP A 1 54 ? 7.628 -1.775 -8.638 1.00 0.00 54 ASP A N 19
ATOM 25928 C CA . ASP A 1 54 ? 7.681 -3.090 -9.328 1.00 0.00 54 ASP A CA 19
ATOM 25929 C C . ASP A 1 54 ? 7.558 -4.302 -8.370 1.00 0.00 54 ASP A C 19
ATOM 25930 O O . ASP A 1 54 ? 7.924 -5.429 -8.705 1.00 0.00 54 ASP A O 19
ATOM 25939 N N . LEU A 1 55 ? 6.824 -4.093 -7.280 1.00 0.00 55 LEU A N 19
ATOM 25940 C CA . LEU A 1 55 ? 6.801 -4.978 -6.101 1.00 0.00 55 LEU A CA 19
ATOM 25941 C C . LEU A 1 55 ? 6.288 -6.410 -6.360 1.00 0.00 55 LEU A C 19
ATOM 25942 O O . LEU A 1 55 ? 5.098 -6.613 -6.622 1.00 0.00 55 LEU A O 19
ATOM 25958 N N . PRO A 1 56 ? 7.174 -7.409 -6.212 1.00 0.00 56 PRO A N 19
ATOM 25959 C CA . PRO A 1 56 ? 6.863 -8.823 -6.503 1.00 0.00 56 PRO A CA 19
ATOM 25960 C C . PRO A 1 56 ? 5.668 -9.356 -5.701 1.00 0.00 56 PRO A C 19
ATOM 25961 O O . PRO A 1 56 ? 5.287 -8.798 -4.671 1.00 0.00 56 PRO A O 19
ATOM 25972 N N . VAL A 1 57 ? 4.991 -10.307 -6.343 1.00 0.00 57 VAL A N 19
ATOM 25973 C CA . VAL A 1 57 ? 3.738 -10.961 -5.888 1.00 0.00 57 VAL A CA 19
ATOM 25974 C C . VAL A 1 57 ? 2.612 -9.979 -5.475 1.00 0.00 57 VAL A C 19
ATOM 25975 O O . VAL A 1 57 ? 1.705 -10.316 -4.716 1.00 0.00 57 VAL A O 19
ATOM 25988 N N . ASP A 1 58 ? 2.654 -8.769 -6.042 1.00 0.00 58 ASP A N 19
ATOM 25989 C CA . ASP A 1 58 ? 1.734 -7.651 -5.731 1.00 0.00 58 ASP A CA 19
ATOM 25990 C C . ASP A 1 58 ? 1.565 -7.362 -4.221 1.00 0.00 58 ASP A C 19
ATOM 25991 O O . ASP A 1 58 ? 0.490 -6.982 -3.766 1.00 0.00 58 ASP A O 19
ATOM 26000 N N . TYR A 1 59 ? 2.678 -7.522 -3.501 1.00 0.00 59 TYR A N 19
ATOM 26001 C CA . TYR A 1 59 ? 2.799 -7.379 -2.034 1.00 0.00 59 TYR A CA 19
ATOM 26002 C C . TYR A 1 59 ? 1.775 -6.424 -1.371 1.00 0.00 59 TYR A C 19
ATOM 26003 O O . TYR A 1 59 ? 1.801 -5.224 -1.646 1.00 0.00 59 TYR A O 19
ATOM 26021 N N . PRO A 1 60 ? 0.934 -6.949 -0.466 1.00 0.00 60 PRO A N 19
ATOM 26022 C CA . PRO A 1 60 ? -0.125 -6.166 0.198 1.00 0.00 60 PRO A CA 19
ATOM 26023 C C . PRO A 1 60 ? 0.421 -5.072 1.128 1.00 0.00 60 PRO A C 19
ATOM 26024 O O . PRO A 1 60 ? 1.160 -5.331 2.075 1.00 0.00 60 PRO A O 19
ATOM 26035 N N . MET A 1 61 ? -0.109 -3.873 0.913 1.00 0.00 61 MET A N 19
ATOM 26036 C CA . MET A 1 61 ? 0.212 -2.655 1.698 1.00 0.00 61 MET A CA 19
ATOM 26037 C C . MET A 1 61 ? -0.470 -2.585 3.084 1.00 0.00 61 MET A C 19
ATOM 26038 O O . MET A 1 61 ? -0.879 -1.525 3.565 1.00 0.00 61 MET A O 19
ATOM 26052 N N . VAL A 1 62 ? -0.576 -3.743 3.724 1.00 0.00 62 VAL A N 19
ATOM 26053 C CA . VAL A 1 62 ? -1.285 -3.891 5.015 1.00 0.00 62 VAL A CA 19
ATOM 26054 C C . VAL A 1 62 ? -0.480 -4.870 5.893 1.00 0.00 62 VAL A C 19
ATOM 26055 O O . VAL A 1 62 ? 0.161 -5.786 5.384 1.00 0.00 62 VAL A O 19
ATOM 26068 N N . ALA A 1 63 ? -0.533 -4.637 7.201 1.00 0.00 63 ALA A N 19
ATOM 26069 C CA . ALA A 1 63 ? 0.169 -5.430 8.235 1.00 0.00 63 ALA A CA 19
ATOM 26070 C C . ALA A 1 63 ? 0.066 -6.956 8.010 1.00 0.00 63 ALA A C 19
ATOM 26071 O O . ALA A 1 63 ? -1.034 -7.432 7.716 1.00 0.00 63 ALA A O 19
ATOM 26078 N N . PRO A 1 64 ? 1.134 -7.712 8.328 1.00 0.00 64 PRO A N 19
ATOM 26079 C CA . PRO A 1 64 ? 1.281 -9.146 7.987 1.00 0.00 64 PRO A CA 19
ATOM 26080 C C . PRO A 1 64 ? 0.043 -10.041 8.154 1.00 0.00 64 PRO A C 19
ATOM 26081 O O . PRO A 1 64 ? -0.220 -10.876 7.297 1.00 0.00 64 PRO A O 19
ATOM 26092 N N . ALA A 1 65 ? -0.674 -9.879 9.264 1.00 0.00 65 ALA A N 19
ATOM 26093 C CA . ALA A 1 65 ? -1.926 -10.624 9.508 1.00 0.00 65 ALA A CA 19
ATOM 26094 C C . ALA A 1 65 ? -3.150 -9.748 9.860 1.00 0.00 65 ALA A C 19
ATOM 26095 O O . ALA A 1 65 ? -4.159 -10.279 10.318 1.00 0.00 65 ALA A O 19
ATOM 26102 N N . TYR A 1 66 ? -3.165 -8.511 9.347 1.00 0.00 66 TYR A N 19
ATOM 26103 C CA . TYR A 1 66 ? -4.159 -7.472 9.725 1.00 0.00 66 TYR A CA 19
ATOM 26104 C C . TYR A 1 66 ? -5.628 -7.933 9.635 1.00 0.00 66 TYR A C 19
ATOM 26105 O O . TYR A 1 66 ? -6.455 -7.522 10.443 1.00 0.00 66 TYR A O 19
ATOM 26123 N N . ALA A 1 67 ? -5.943 -8.642 8.552 1.00 0.00 67 ALA A N 19
ATOM 26124 C CA . ALA A 1 67 ? -7.162 -9.469 8.437 1.00 0.00 67 ALA A CA 19
ATOM 26125 C C . ALA A 1 67 ? -6.902 -10.653 7.490 1.00 0.00 67 ALA A C 19
ATOM 26126 O O . ALA A 1 67 ? -6.962 -10.524 6.266 1.00 0.00 67 ALA A O 19
ATOM 26133 N N . GLU A 1 68 ? -6.286 -11.674 8.092 1.00 0.00 68 GLU A N 19
ATOM 26134 C CA . GLU A 1 68 ? -5.925 -12.971 7.460 1.00 0.00 68 GLU A CA 19
ATOM 26135 C C . GLU A 1 68 ? -5.046 -12.888 6.190 1.00 0.00 68 GLU A C 19
ATOM 26136 O O . GLU A 1 68 ? -4.902 -13.867 5.460 1.00 0.00 68 GLU A O 19
ATOM 26148 N N . ALA A 1 69 ? -4.370 -11.751 6.015 1.00 0.00 69 ALA A N 19
ATOM 26149 C CA . ALA A 1 69 ? -3.588 -11.372 4.812 1.00 0.00 69 ALA A CA 19
ATOM 26150 C C . ALA A 1 69 ? -4.226 -11.722 3.446 1.00 0.00 69 ALA A C 19
ATOM 26151 O O . ALA A 1 69 ? -3.540 -11.769 2.427 1.00 0.00 69 ALA A O 19
ATOM 26158 N N . ARG A 1 70 ? -5.559 -11.660 3.398 1.00 0.00 70 ARG A N 19
ATOM 26159 C CA . ARG A 1 70 ? -6.380 -12.104 2.244 1.00 0.00 70 ARG A CA 19
ATOM 26160 C C . ARG A 1 70 ? -6.278 -11.259 0.949 1.00 0.00 70 ARG A C 19
ATOM 26161 O O . ARG A 1 70 ? -6.999 -11.509 -0.016 1.00 0.00 70 ARG A O 19
ATOM 26182 N N . SER A 1 71 ? -5.341 -10.311 0.905 1.00 0.00 71 SER A N 19
ATOM 26183 C CA . SER A 1 71 ? -5.170 -9.284 -0.159 1.00 0.00 71 SER A CA 19
ATOM 26184 C C . SER A 1 71 ? -6.369 -8.379 -0.502 1.00 0.00 71 SER A C 19
ATOM 26185 O O . SER A 1 71 ? -6.195 -7.303 -1.068 1.00 0.00 71 SER A O 19
ATOM 26193 N N . ARG A 1 72 ? -7.575 -8.827 -0.156 1.00 0.00 72 ARG A N 19
ATOM 26194 C CA . ARG A 1 72 ? -8.822 -8.073 -0.390 1.00 0.00 72 ARG A CA 19
ATOM 26195 C C . ARG A 1 72 ? -9.562 -7.655 0.901 1.00 0.00 72 ARG A C 19
ATOM 26196 O O . ARG A 1 72 ? -10.725 -7.256 0.864 1.00 0.00 72 ARG A O 19
ATOM 26217 N N . LEU A 1 73 ? -8.815 -7.545 2.002 1.00 0.00 73 LEU A N 19
ATOM 26218 C CA . LEU A 1 73 ? -9.385 -7.255 3.338 1.00 0.00 73 LEU A CA 19
ATOM 26219 C C . LEU A 1 73 ? -10.108 -5.899 3.461 1.00 0.00 73 LEU A C 19
ATOM 26220 O O . LEU A 1 73 ? -11.213 -5.822 3.992 1.00 0.00 73 LEU A O 19
ATOM 26236 N N . ALA A 1 74 ? -9.518 -4.863 2.866 1.00 0.00 74 ALA A N 19
ATOM 26237 C CA . ALA A 1 74 ? -10.144 -3.534 2.775 1.00 0.00 74 ALA A CA 19
ATOM 26238 C C . ALA A 1 74 ? -10.950 -3.466 1.469 1.00 0.00 74 ALA A C 19
ATOM 26239 O O . ALA A 1 74 ? -10.426 -3.154 0.398 1.00 0.00 74 ALA A O 19
ATOM 26246 N N . LYS A 1 75 ? -12.199 -3.916 1.580 1.00 0.00 75 LYS A N 19
ATOM 26247 C CA . LYS A 1 75 ? -13.184 -3.983 0.473 1.00 0.00 75 LYS A CA 19
ATOM 26248 C C . LYS A 1 75 ? -13.639 -2.623 -0.111 1.00 0.00 75 LYS A C 19
ATOM 26249 O O . LYS A 1 75 ? -14.732 -2.467 -0.652 1.00 0.00 75 LYS A O 19
ATOM 26268 N N . GLU A 1 76 ? -12.682 -1.703 -0.173 1.00 0.00 76 GLU A N 19
ATOM 26269 C CA . GLU A 1 76 ? -12.877 -0.312 -0.617 1.00 0.00 76 GLU A CA 19
ATOM 26270 C C . GLU A 1 76 ? -11.516 0.272 -1.036 1.00 0.00 76 GLU A C 19
ATOM 26271 O O . GLU A 1 76 ? -10.816 0.934 -0.272 1.00 0.00 76 GLU A O 19
ATOM 26283 N N . MET A 1 77 ? -11.104 -0.149 -2.231 1.00 0.00 77 MET A N 19
ATOM 26284 C CA . MET A 1 77 ? -9.860 0.321 -2.883 1.00 0.00 77 MET A CA 19
ATOM 26285 C C . MET A 1 77 ? -9.828 1.837 -3.162 1.00 0.00 77 MET A C 19
ATOM 26286 O O . MET A 1 77 ? -8.769 2.458 -3.099 1.00 0.00 77 MET A O 19
ATOM 26300 N N . GLY A 1 78 ? -11.022 2.402 -3.389 1.00 0.00 78 GLY A N 19
ATOM 26301 C CA . GLY A 1 78 ? -11.209 3.842 -3.642 1.00 0.00 78 GLY A CA 19
ATOM 26302 C C . GLY A 1 78 ? -11.989 4.486 -2.489 1.00 0.00 78 GLY A C 19
ATOM 26303 O O . GLY A 1 78 ? -12.951 3.917 -1.974 1.00 0.00 78 GLY A O 19
ATOM 26307 N N . LEU A 1 79 ? -11.516 5.672 -2.127 1.00 0.00 79 LEU A N 19
ATOM 26308 C CA . LEU A 1 79 ? -12.057 6.515 -1.039 1.00 0.00 79 LEU A CA 19
ATOM 26309 C C . LEU A 1 79 ? -12.113 7.991 -1.469 1.00 0.00 79 LEU A C 19
ATOM 26310 O O . LEU A 1 79 ? -11.545 8.359 -2.497 1.00 0.00 79 LEU A O 19
ATOM 26326 N N . GLY A 1 80 ? -12.839 8.792 -0.676 1.00 0.00 80 GLY A N 19
ATOM 26327 C CA . GLY A 1 80 ? -12.908 10.262 -0.845 1.00 0.00 80 GLY A CA 19
ATOM 26328 C C . GLY A 1 80 ? -11.563 10.935 -0.521 1.00 0.00 80 GLY A C 19
ATOM 26329 O O . GLY A 1 80 ? -11.318 11.358 0.605 1.00 0.00 80 GLY A O 19
ATOM 26333 N N . GLN A 1 81 ? -10.697 10.931 -1.527 1.00 0.00 81 GLN A N 19
ATOM 26334 C CA . GLN A 1 81 ? -9.338 11.507 -1.478 1.00 0.00 81 GLN A CA 19
ATOM 26335 C C . GLN A 1 81 ? -9.265 12.728 -2.416 1.00 0.00 81 GLN A C 19
ATOM 26336 O O . GLN A 1 81 ? -10.154 12.929 -3.242 1.00 0.00 81 GLN A O 19
ATOM 26350 N N . ARG A 1 82 ? -8.232 13.558 -2.232 1.00 0.00 82 ARG A N 19
ATOM 26351 C CA . ARG A 1 82 ? -8.023 14.817 -2.993 1.00 0.00 82 ARG A CA 19
ATOM 26352 C C . ARG A 1 82 ? -9.194 15.822 -2.819 1.00 0.00 82 ARG A C 19
ATOM 26353 O O . ARG A 1 82 ? -9.660 16.481 -3.748 1.00 0.00 82 ARG A O 19
ATOM 26374 N N . ARG A 1 83 ? -9.621 15.975 -1.564 1.00 0.00 83 ARG A N 19
ATOM 26375 C CA . ARG A 1 83 ? -10.751 16.853 -1.190 1.00 0.00 83 ARG A CA 19
ATOM 26376 C C . ARG A 1 83 ? -10.658 17.282 0.287 1.00 0.00 83 ARG A C 19
ATOM 26377 O O . ARG A 1 83 ? -10.853 16.475 1.192 1.00 0.00 83 ARG A O 19
ATOM 26398 N N . LYS A 1 84 ? -10.125 18.495 0.453 1.00 0.00 84 LYS A N 19
ATOM 26399 C CA . LYS A 1 84 ? -9.915 19.191 1.750 1.00 0.00 84 LYS A CA 19
ATOM 26400 C C . LYS A 1 84 ? -9.296 20.585 1.523 1.00 0.00 84 LYS A C 19
ATOM 26401 O O . LYS A 1 84 ? -9.919 21.595 1.831 1.00 0.00 84 LYS A O 19
ATOM 26420 N N . ALA A 1 85 ? -8.091 20.587 0.943 1.00 0.00 85 ALA A N 19
ATOM 26421 C CA . ALA A 1 85 ? -7.225 21.771 0.733 1.00 0.00 85 ALA A CA 19
ATOM 26422 C C . ALA A 1 85 ? -6.909 22.520 2.042 1.00 0.00 85 ALA A C 19
ATOM 26423 O O . ALA A 1 85 ? -7.529 23.510 2.427 1.00 0.00 85 ALA A O 19
ATOM 26430 N N . ASN A 1 86 ? -5.919 21.963 2.732 1.00 0.00 86 ASN A N 19
ATOM 26431 C CA . ASN A 1 86 ? -5.399 22.503 4.005 1.00 0.00 86 ASN A CA 19
ATOM 26432 C C . ASN A 1 86 ? -4.279 23.527 3.746 1.00 0.00 86 ASN A C 19
ATOM 26433 O O . ASN A 1 86 ? -3.801 23.669 2.622 1.00 0.00 86 ASN A O 19
ATOM 26444 N N . ARG A 1 87 ? -3.901 24.265 4.789 1.00 0.00 87 ARG A N 19
ATOM 26445 C CA . ARG A 1 87 ? -2.801 25.257 4.708 1.00 0.00 87 ARG A CA 19
ATOM 26446 C C . ARG A 1 87 ? -1.487 24.659 4.147 1.00 0.00 87 ARG A C 19
ATOM 26447 O O . ARG A 1 87 ? -0.844 25.359 3.335 1.00 0.00 87 ARG A O 19
ATOM 26468 N N . ALA A 1 1 ? 12.644 7.789 13.047 1.00 0.00 1 ALA A N 20
ATOM 26469 C CA . ALA A 1 1 ? 13.958 7.128 12.833 1.00 0.00 1 ALA A CA 20
ATOM 26470 C C . ALA A 1 1 ? 14.339 6.834 11.358 1.00 0.00 1 ALA A C 20
ATOM 26471 O O . ALA A 1 1 ? 15.211 6.019 11.059 1.00 0.00 1 ALA A O 20
ATOM 26478 N N . VAL A 1 2 ? 13.777 7.644 10.461 1.00 0.00 2 VAL A N 20
ATOM 26479 C CA . VAL A 1 2 ? 13.792 7.396 8.997 1.00 0.00 2 VAL A CA 20
ATOM 26480 C C . VAL A 1 2 ? 14.051 8.630 8.114 1.00 0.00 2 VAL A C 20
ATOM 26481 O O . VAL A 1 2 ? 14.676 8.527 7.060 1.00 0.00 2 VAL A O 20
ATOM 26494 N N . ASN A 1 3 ? 13.407 9.743 8.474 1.00 0.00 3 ASN A N 20
ATOM 26495 C CA . ASN A 1 3 ? 13.627 11.065 7.857 1.00 0.00 3 ASN A CA 20
ATOM 26496 C C . ASN A 1 3 ? 15.099 11.495 7.945 1.00 0.00 3 ASN A C 20
ATOM 26497 O O . ASN A 1 3 ? 15.598 11.837 9.019 1.00 0.00 3 ASN A O 20
ATOM 26508 N N . VAL A 1 4 ? 15.787 11.234 6.839 1.00 0.00 4 VAL A N 20
ATOM 26509 C CA . VAL A 1 4 ? 17.197 11.628 6.648 1.00 0.00 4 VAL A CA 20
ATOM 26510 C C . VAL A 1 4 ? 17.392 12.686 5.548 1.00 0.00 4 VAL A C 20
ATOM 26511 O O . VAL A 1 4 ? 17.786 13.812 5.845 1.00 0.00 4 VAL A O 20
ATOM 26524 N N . GLU A 1 5 ? 17.069 12.334 4.303 1.00 0.00 5 GLU A N 20
ATOM 26525 C CA . GLU A 1 5 ? 17.144 13.257 3.155 1.00 0.00 5 GLU A CA 20
ATOM 26526 C C . GLU A 1 5 ? 15.875 13.108 2.296 1.00 0.00 5 GLU A C 20
ATOM 26527 O O . GLU A 1 5 ? 15.893 12.467 1.246 1.00 0.00 5 GLU A O 20
ATOM 26539 N N . LYS A 1 6 ? 14.784 13.701 2.788 1.00 0.00 6 LYS A N 20
ATOM 26540 C CA . LYS A 1 6 ? 13.435 13.613 2.183 1.00 0.00 6 LYS A CA 20
ATOM 26541 C C . LYS A 1 6 ? 13.044 12.181 1.783 1.00 0.00 6 LYS A C 20
ATOM 26542 O O . LYS A 1 6 ? 13.284 11.709 0.673 1.00 0.00 6 LYS A O 20
ATOM 26561 N N . GLN A 1 7 ? 12.467 11.501 2.773 1.00 0.00 7 GLN A N 20
ATOM 26562 C CA . GLN A 1 7 ? 12.084 10.074 2.706 1.00 0.00 7 GLN A CA 20
ATOM 26563 C C . GLN A 1 7 ? 13.318 9.165 2.492 1.00 0.00 7 GLN A C 20
ATOM 26564 O O . GLN A 1 7 ? 14.433 9.552 2.852 1.00 0.00 7 GLN A O 20
ATOM 26578 N N . LYS A 1 8 ? 13.053 7.888 2.205 1.00 0.00 8 LYS A N 20
ATOM 26579 C CA . LYS A 1 8 ? 14.048 6.887 1.756 1.00 0.00 8 LYS A CA 20
ATOM 26580 C C . LYS A 1 8 ? 13.392 5.633 1.138 1.00 0.00 8 LYS A C 20
ATOM 26581 O O . LYS A 1 8 ? 12.227 5.340 1.435 1.00 0.00 8 LYS A O 20
ATOM 26600 N N . PRO A 1 9 ? 14.075 4.977 0.184 1.00 0.00 9 PRO A N 20
ATOM 26601 C CA . PRO A 1 9 ? 13.701 3.630 -0.282 1.00 0.00 9 PRO A CA 20
ATOM 26602 C C . PRO A 1 9 ? 13.997 2.591 0.805 1.00 0.00 9 PRO A C 20
ATOM 26603 O O . PRO A 1 9 ? 15.139 2.406 1.224 1.00 0.00 9 PRO A O 20
ATOM 26614 N N . ALA A 1 10 ? 12.921 1.999 1.314 1.00 0.00 10 ALA A N 20
ATOM 26615 C CA . ALA A 1 10 ? 12.984 0.984 2.381 1.00 0.00 10 ALA A CA 20
ATOM 26616 C C . ALA A 1 10 ? 13.344 -0.395 1.790 1.00 0.00 10 ALA A C 20
ATOM 26617 O O . ALA A 1 10 ? 12.544 -1.328 1.742 1.00 0.00 10 ALA A O 20
ATOM 26624 N N . VAL A 1 11 ? 14.567 -0.421 1.255 1.00 0.00 11 VAL A N 20
ATOM 26625 C CA . VAL A 1 11 ? 15.174 -1.518 0.464 1.00 0.00 11 VAL A CA 20
ATOM 26626 C C . VAL A 1 11 ? 14.219 -2.098 -0.604 1.00 0.00 11 VAL A C 20
ATOM 26627 O O . VAL A 1 11 ? 13.426 -1.357 -1.184 1.00 0.00 11 VAL A O 20
ATOM 26640 N N . SER A 1 12 ? 14.490 -3.331 -1.028 1.00 0.00 12 SER A N 20
ATOM 26641 C CA . SER A 1 12 ? 13.552 -4.122 -1.849 1.00 0.00 12 SER A CA 20
ATOM 26642 C C . SER A 1 12 ? 12.487 -4.763 -0.936 1.00 0.00 12 SER A C 20
ATOM 26643 O O . SER A 1 12 ? 12.506 -4.588 0.282 1.00 0.00 12 SER A O 20
ATOM 26651 N N . VAL A 1 13 ? 11.552 -5.481 -1.551 1.00 0.00 13 VAL A N 20
ATOM 26652 C CA . VAL A 1 13 ? 10.482 -6.234 -0.859 1.00 0.00 13 VAL A CA 20
ATOM 26653 C C . VAL A 1 13 ? 11.064 -7.392 -0.003 1.00 0.00 13 VAL A C 20
ATOM 26654 O O . VAL A 1 13 ? 12.169 -7.279 0.527 1.00 0.00 13 VAL A O 20
ATOM 26667 N N . ARG A 1 14 ? 10.307 -8.482 0.167 1.00 0.00 14 ARG A N 20
ATOM 26668 C CA . ARG A 1 14 ? 10.672 -9.712 0.913 1.00 0.00 14 ARG A CA 20
ATOM 26669 C C . ARG A 1 14 ? 10.682 -9.506 2.442 1.00 0.00 14 ARG A C 20
ATOM 26670 O O . ARG A 1 14 ? 9.983 -10.226 3.149 1.00 0.00 14 ARG A O 20
ATOM 26691 N N . LYS A 1 15 ? 11.315 -8.425 2.898 1.00 0.00 15 LYS A N 20
ATOM 26692 C CA . LYS A 1 15 ? 11.303 -8.024 4.322 1.00 0.00 15 LYS A CA 20
ATOM 26693 C C . LYS A 1 15 ? 10.682 -6.641 4.631 1.00 0.00 15 LYS A C 20
ATOM 26694 O O . LYS A 1 15 ? 10.941 -6.036 5.670 1.00 0.00 15 LYS A O 20
ATOM 26713 N N . SER A 1 16 ? 9.750 -6.227 3.770 1.00 0.00 16 SER A N 20
ATOM 26714 C CA . SER A 1 16 ? 8.856 -5.061 3.994 1.00 0.00 16 SER A CA 20
ATOM 26715 C C . SER A 1 16 ? 8.017 -5.189 5.283 1.00 0.00 16 SER A C 20
ATOM 26716 O O . SER A 1 16 ? 7.578 -4.201 5.873 1.00 0.00 16 SER A O 20
ATOM 26724 N N . VAL A 1 17 ? 7.730 -6.448 5.611 1.00 0.00 17 VAL A N 20
ATOM 26725 C CA . VAL A 1 17 ? 7.016 -6.902 6.819 1.00 0.00 17 VAL A CA 20
ATOM 26726 C C . VAL A 1 17 ? 8.034 -7.080 7.960 1.00 0.00 17 VAL A C 20
ATOM 26727 O O . VAL A 1 17 ? 9.011 -7.816 7.833 1.00 0.00 17 VAL A O 20
ATOM 26740 N N . GLN A 1 18 ? 7.792 -6.335 9.033 1.00 0.00 18 GLN A N 20
ATOM 26741 C CA . GLN A 1 18 ? 8.640 -6.364 10.247 1.00 0.00 18 GLN A CA 20
ATOM 26742 C C . GLN A 1 18 ? 7.796 -6.764 11.481 1.00 0.00 18 GLN A C 20
ATOM 26743 O O . GLN A 1 18 ? 6.674 -7.249 11.332 1.00 0.00 18 GLN A O 20
ATOM 26757 N N . ASP A 1 19 ? 8.312 -6.539 12.696 1.00 0.00 19 ASP A N 20
ATOM 26758 C CA . ASP A 1 19 ? 7.634 -6.875 13.978 1.00 0.00 19 ASP A CA 20
ATOM 26759 C C . ASP A 1 19 ? 6.341 -6.071 14.247 1.00 0.00 19 ASP A C 20
ATOM 26760 O O . ASP A 1 19 ? 6.311 -5.116 15.022 1.00 0.00 19 ASP A O 20
ATOM 26769 N N . ASP A 1 20 ? 5.269 -6.497 13.582 1.00 0.00 20 ASP A N 20
ATOM 26770 C CA . ASP A 1 20 ? 3.945 -5.828 13.557 1.00 0.00 20 ASP A CA 20
ATOM 26771 C C . ASP A 1 20 ? 4.007 -4.349 13.111 1.00 0.00 20 ASP A C 20
ATOM 26772 O O . ASP A 1 20 ? 3.286 -3.485 13.606 1.00 0.00 20 ASP A O 20
ATOM 26781 N N . HIS A 1 21 ? 4.892 -4.103 12.151 1.00 0.00 21 HIS A N 20
ATOM 26782 C CA . HIS A 1 21 ? 5.068 -2.797 11.490 1.00 0.00 21 HIS A CA 20
ATOM 26783 C C . HIS A 1 21 ? 5.581 -3.016 10.061 1.00 0.00 21 HIS A C 20
ATOM 26784 O O . HIS A 1 21 ? 6.368 -3.929 9.816 1.00 0.00 21 HIS A O 20
ATOM 26798 N N . ILE A 1 22 ? 4.846 -2.406 9.142 1.00 0.00 22 ILE A N 20
ATOM 26799 C CA . ILE A 1 22 ? 5.112 -2.468 7.694 1.00 0.00 22 ILE A CA 20
ATOM 26800 C C . ILE A 1 22 ? 5.706 -1.115 7.263 1.00 0.00 22 ILE A C 20
ATOM 26801 O O . ILE A 1 22 ? 5.190 -0.047 7.602 1.00 0.00 22 ILE A O 20
ATOM 26817 N N . VAL A 1 23 ? 6.878 -1.226 6.650 1.00 0.00 23 VAL A N 20
ATOM 26818 C CA . VAL A 1 23 ? 7.722 -0.072 6.285 1.00 0.00 23 VAL A CA 20
ATOM 26819 C C . VAL A 1 23 ? 7.240 0.655 5.011 1.00 0.00 23 VAL A C 20
ATOM 26820 O O . VAL A 1 23 ? 6.980 0.048 3.972 1.00 0.00 23 VAL A O 20
ATOM 26833 N N . CYS A 1 24 ? 7.098 1.974 5.137 1.00 0.00 24 CYS A N 20
ATOM 26834 C CA . CYS A 1 24 ? 6.533 2.829 4.106 1.00 0.00 24 CYS A CA 20
ATOM 26835 C C . CYS A 1 24 ? 7.593 3.038 3.022 1.00 0.00 24 CYS A C 20
ATOM 26836 O O . CYS A 1 24 ? 8.634 3.642 3.275 1.00 0.00 24 CYS A O 20
ATOM 26843 N N . LEU A 1 25 ? 7.473 2.244 1.965 1.00 0.00 25 LEU A N 20
ATOM 26844 C CA . LEU A 1 25 ? 8.271 2.447 0.736 1.00 0.00 25 LEU A CA 20
ATOM 26845 C C . LEU A 1 25 ? 8.004 3.846 0.152 1.00 0.00 25 LEU A C 20
ATOM 26846 O O . LEU A 1 25 ? 6.859 4.288 0.080 1.00 0.00 25 LEU A O 20
ATOM 26862 N N . GLU A 1 26 ? 9.098 4.535 -0.181 1.00 0.00 26 GLU A N 20
ATOM 26863 C CA . GLU A 1 26 ? 9.146 5.953 -0.626 1.00 0.00 26 GLU A CA 20
ATOM 26864 C C . GLU A 1 26 ? 8.761 6.964 0.481 1.00 0.00 26 GLU A C 20
ATOM 26865 O O . GLU A 1 26 ? 8.354 8.088 0.201 1.00 0.00 26 GLU A O 20
ATOM 26877 N N . CYS A 1 27 ? 8.942 6.561 1.740 1.00 0.00 27 CYS A N 20
ATOM 26878 C CA . CYS A 1 27 ? 8.737 7.427 2.889 1.00 0.00 27 CYS A CA 20
ATOM 26879 C C . CYS A 1 27 ? 9.793 7.086 3.942 1.00 0.00 27 CYS A C 20
ATOM 26880 O O . CYS A 1 27 ? 10.573 7.947 4.346 1.00 0.00 27 CYS A O 20
ATOM 26887 N N . GLY A 1 28 ? 9.814 5.817 4.367 1.00 0.00 28 GLY A N 20
ATOM 26888 C CA . GLY A 1 28 ? 10.724 5.322 5.420 1.00 0.00 28 GLY A CA 20
ATOM 26889 C C . GLY A 1 28 ? 9.960 4.871 6.670 1.00 0.00 28 GLY A C 20
ATOM 26890 O O . GLY A 1 28 ? 10.203 3.781 7.183 1.00 0.00 28 GLY A O 20
ATOM 26894 N N . GLY A 1 29 ? 8.990 5.700 7.097 1.00 0.00 29 GLY A N 20
ATOM 26895 C CA . GLY A 1 29 ? 8.201 5.479 8.330 1.00 0.00 29 GLY A CA 20
ATOM 26896 C C . GLY A 1 29 ? 7.547 4.095 8.383 1.00 0.00 29 GLY A C 20
ATOM 26897 O O . GLY A 1 29 ? 7.082 3.584 7.369 1.00 0.00 29 GLY A O 20
ATOM 26901 N N . SER A 1 30 ? 7.507 3.498 9.570 1.00 0.00 30 SER A N 20
ATOM 26902 C CA . SER A 1 30 ? 6.936 2.150 9.729 1.00 0.00 30 SER A CA 20
ATOM 26903 C C . SER A 1 30 ? 5.771 2.179 10.722 1.00 0.00 30 SER A C 20
ATOM 26904 O O . SER A 1 30 ? 5.786 2.931 11.696 1.00 0.00 30 SER A O 20
ATOM 26912 N N . PHE A 1 31 ? 4.750 1.389 10.393 1.00 0.00 31 PHE A N 20
ATOM 26913 C CA . PHE A 1 31 ? 3.431 1.406 11.061 1.00 0.00 31 PHE A CA 20
ATOM 26914 C C . PHE A 1 31 ? 2.574 0.166 10.772 1.00 0.00 31 PHE A C 20
ATOM 26915 O O . PHE A 1 31 ? 2.907 -0.664 9.927 1.00 0.00 31 PHE A O 20
ATOM 26932 N N . LYS A 1 32 ? 1.479 0.040 11.515 1.00 0.00 32 LYS A N 20
ATOM 26933 C CA . LYS A 1 32 ? 0.465 -1.006 11.290 1.00 0.00 32 LYS A CA 20
ATOM 26934 C C . LYS A 1 32 ? -0.376 -0.880 10.002 1.00 0.00 32 LYS A C 20
ATOM 26935 O O . LYS A 1 32 ? -0.884 -1.880 9.496 1.00 0.00 32 LYS A O 20
ATOM 26954 N N . SER A 1 33 ? -0.549 0.336 9.477 1.00 0.00 33 SER A N 20
ATOM 26955 C CA . SER A 1 33 ? -1.359 0.567 8.262 1.00 0.00 33 SER A CA 20
ATOM 26956 C C . SER A 1 33 ? -0.727 1.476 7.194 1.00 0.00 33 SER A C 20
ATOM 26957 O O . SER A 1 33 ? -0.878 2.699 7.210 1.00 0.00 33 SER A O 20
ATOM 26965 N N . LEU A 1 34 ? -0.078 0.844 6.213 1.00 0.00 34 LEU A N 20
ATOM 26966 C CA . LEU A 1 34 ? 0.477 1.574 5.055 1.00 0.00 34 LEU A CA 20
ATOM 26967 C C . LEU A 1 34 ? -0.617 2.113 4.118 1.00 0.00 34 LEU A C 20
ATOM 26968 O O . LEU A 1 34 ? -0.557 3.293 3.790 1.00 0.00 34 LEU A O 20
ATOM 26984 N N . LYS A 1 35 ? -1.665 1.324 3.841 1.00 0.00 35 LYS A N 20
ATOM 26985 C CA . LYS A 1 35 ? -2.792 1.721 2.960 1.00 0.00 35 LYS A CA 20
ATOM 26986 C C . LYS A 1 35 ? -3.253 3.183 3.141 1.00 0.00 35 LYS A C 20
ATOM 26987 O O . LYS A 1 35 ? -3.063 3.986 2.233 1.00 0.00 35 LYS A O 20
ATOM 27006 N N . ARG A 1 36 ? -3.791 3.519 4.315 1.00 0.00 36 ARG A N 20
ATOM 27007 C CA . ARG A 1 36 ? -4.295 4.880 4.605 1.00 0.00 36 ARG A CA 20
ATOM 27008 C C . ARG A 1 36 ? -3.226 5.954 4.369 1.00 0.00 36 ARG A C 20
ATOM 27009 O O . ARG A 1 36 ? -3.391 6.761 3.462 1.00 0.00 36 ARG A O 20
ATOM 27030 N N . HIS A 1 37 ? -2.090 5.817 5.055 1.00 0.00 37 HIS A N 20
ATOM 27031 C CA . HIS A 1 37 ? -0.924 6.672 4.923 1.00 0.00 37 HIS A CA 20
ATOM 27032 C C . HIS A 1 37 ? -0.610 6.888 3.442 1.00 0.00 37 HIS A C 20
ATOM 27033 O O . HIS A 1 37 ? -0.391 8.018 3.008 1.00 0.00 37 HIS A O 20
ATOM 27047 N N . LEU A 1 38 ? -0.503 5.782 2.702 1.00 0.00 38 LEU A N 20
ATOM 27048 C CA . LEU A 1 38 ? -0.252 5.745 1.250 1.00 0.00 38 LEU A CA 20
ATOM 27049 C C . LEU A 1 38 ? -1.280 6.637 0.540 1.00 0.00 38 LEU A C 20
ATOM 27050 O O . LEU A 1 38 ? -0.974 7.815 0.398 1.00 0.00 38 LEU A O 20
ATOM 27066 N N . THR A 1 39 ? -2.541 6.204 0.506 1.00 0.00 39 THR A N 20
ATOM 27067 C CA . THR A 1 39 ? -3.668 6.895 -0.168 1.00 0.00 39 THR A CA 20
ATOM 27068 C C . THR A 1 39 ? -3.871 8.363 0.277 1.00 0.00 39 THR A C 20
ATOM 27069 O O . THR A 1 39 ? -4.379 9.171 -0.496 1.00 0.00 39 THR A O 20
ATOM 27080 N N . THR A 1 40 ? -3.558 8.670 1.536 1.00 0.00 40 THR A N 20
ATOM 27081 C CA . THR A 1 40 ? -3.521 10.044 2.090 1.00 0.00 40 THR A CA 20
ATOM 27082 C C . THR A 1 40 ? -2.364 10.890 1.516 1.00 0.00 40 THR A C 20
ATOM 27083 O O . THR A 1 40 ? -2.607 11.958 0.962 1.00 0.00 40 THR A O 20
ATOM 27094 N N . HIS A 1 41 ? -1.122 10.484 1.786 1.00 0.00 41 HIS A N 20
ATOM 27095 C CA . HIS A 1 41 ? 0.080 11.278 1.439 1.00 0.00 41 HIS A CA 20
ATOM 27096 C C . HIS A 1 41 ? 0.584 11.041 0.005 1.00 0.00 41 HIS A C 20
ATOM 27097 O O . HIS A 1 41 ? 0.483 11.918 -0.849 1.00 0.00 41 HIS A O 20
ATOM 27111 N N . HIS A 1 42 ? 1.185 9.871 -0.211 1.00 0.00 42 HIS A N 20
ATOM 27112 C CA . HIS A 1 42 ? 1.584 9.348 -1.507 1.00 0.00 42 HIS A CA 20
ATOM 27113 C C . HIS A 1 42 ? 0.355 9.230 -2.412 1.00 0.00 42 HIS A C 20
ATOM 27114 O O . HIS A 1 42 ? 0.473 9.290 -3.635 1.00 0.00 42 HIS A O 20
ATOM 27128 N N . SER A 1 43 ? -0.852 9.126 -1.860 1.00 0.00 43 SER A N 20
ATOM 27129 C CA . SER A 1 43 ? -2.141 8.909 -2.560 1.00 0.00 43 SER A CA 20
ATOM 27130 C C . SER A 1 43 ? -2.118 7.671 -3.482 1.00 0.00 43 SER A C 20
ATOM 27131 O O . SER A 1 43 ? -1.249 6.817 -3.323 1.00 0.00 43 SER A O 20
ATOM 27139 N N . MET A 1 44 ? -3.083 7.555 -4.401 1.00 0.00 44 MET A N 20
ATOM 27140 C CA . MET A 1 44 ? -3.255 6.403 -5.327 1.00 0.00 44 MET A CA 20
ATOM 27141 C C . MET A 1 44 ? -3.624 5.085 -4.615 1.00 0.00 44 MET A C 20
ATOM 27142 O O . MET A 1 44 ? -3.698 4.998 -3.389 1.00 0.00 44 MET A O 20
ATOM 27156 N N . THR A 1 45 ? -4.003 4.090 -5.420 1.00 0.00 45 THR A N 20
ATOM 27157 C CA . THR A 1 45 ? -4.349 2.736 -4.929 1.00 0.00 45 THR A CA 20
ATOM 27158 C C . THR A 1 45 ? -3.102 1.961 -4.460 1.00 0.00 45 THR A C 20
ATOM 27159 O O . THR A 1 45 ? -2.032 2.109 -5.062 1.00 0.00 45 THR A O 20
ATOM 27170 N N . PRO A 1 46 ? -3.256 1.041 -3.492 1.00 0.00 46 PRO A N 20
ATOM 27171 C CA . PRO A 1 46 ? -2.161 0.153 -3.051 1.00 0.00 46 PRO A CA 20
ATOM 27172 C C . PRO A 1 46 ? -1.548 -0.671 -4.194 1.00 0.00 46 PRO A C 20
ATOM 27173 O O . PRO A 1 46 ? -0.329 -0.676 -4.356 1.00 0.00 46 PRO A O 20
ATOM 27184 N N . GLU A 1 47 ? -2.380 -1.211 -5.090 1.00 0.00 47 GLU A N 20
ATOM 27185 C CA . GLU A 1 47 ? -1.876 -1.852 -6.325 1.00 0.00 47 GLU A CA 20
ATOM 27186 C C . GLU A 1 47 ? -1.092 -0.933 -7.277 1.00 0.00 47 GLU A C 20
ATOM 27187 O O . GLU A 1 47 ? -0.024 -1.325 -7.746 1.00 0.00 47 GLU A O 20
ATOM 27199 N N . GLU A 1 48 ? -1.518 0.324 -7.435 1.00 0.00 48 GLU A N 20
ATOM 27200 C CA . GLU A 1 48 ? -0.773 1.306 -8.253 1.00 0.00 48 GLU A CA 20
ATOM 27201 C C . GLU A 1 48 ? 0.629 1.590 -7.692 1.00 0.00 48 GLU A C 20
ATOM 27202 O O . GLU A 1 48 ? 1.615 1.533 -8.430 1.00 0.00 48 GLU A O 20
ATOM 27214 N N . TYR A 1 49 ? 0.711 1.707 -6.363 1.00 0.00 49 TYR A N 20
ATOM 27215 C CA . TYR A 1 49 ? 1.978 1.807 -5.610 1.00 0.00 49 TYR A CA 20
ATOM 27216 C C . TYR A 1 49 ? 2.969 0.677 -5.943 1.00 0.00 49 TYR A C 20
ATOM 27217 O O . TYR A 1 49 ? 4.124 0.951 -6.281 1.00 0.00 49 TYR A O 20
ATOM 27235 N N . ARG A 1 50 ? 2.468 -0.564 -5.983 1.00 0.00 50 ARG A N 20
ATOM 27236 C CA . ARG A 1 50 ? 3.313 -1.744 -6.259 1.00 0.00 50 ARG A CA 20
ATOM 27237 C C . ARG A 1 50 ? 3.978 -1.676 -7.640 1.00 0.00 50 ARG A C 20
ATOM 27238 O O . ARG A 1 50 ? 5.108 -2.141 -7.790 1.00 0.00 50 ARG A O 20
ATOM 27259 N N . GLU A 1 51 ? 3.291 -1.058 -8.607 1.00 0.00 51 GLU A N 20
ATOM 27260 C CA . GLU A 1 51 ? 3.813 -0.890 -9.970 1.00 0.00 51 GLU A CA 20
ATOM 27261 C C . GLU A 1 51 ? 5.077 -0.021 -10.039 1.00 0.00 51 GLU A C 20
ATOM 27262 O O . GLU A 1 51 ? 6.073 -0.498 -10.581 1.00 0.00 51 GLU A O 20
ATOM 27274 N N . LYS A 1 52 ? 5.115 1.118 -9.333 1.00 0.00 52 LYS A N 20
ATOM 27275 C CA . LYS A 1 52 ? 6.326 1.973 -9.328 1.00 0.00 52 LYS A CA 20
ATOM 27276 C C . LYS A 1 52 ? 7.537 1.261 -8.697 1.00 0.00 52 LYS A C 20
ATOM 27277 O O . LYS A 1 52 ? 8.655 1.350 -9.199 1.00 0.00 52 LYS A O 20
ATOM 27296 N N . TRP A 1 53 ? 7.264 0.513 -7.627 1.00 0.00 53 TRP A N 20
ATOM 27297 C CA . TRP A 1 53 ? 8.240 -0.374 -6.965 1.00 0.00 53 TRP A CA 20
ATOM 27298 C C . TRP A 1 53 ? 8.589 -1.664 -7.732 1.00 0.00 53 TRP A C 20
ATOM 27299 O O . TRP A 1 53 ? 9.544 -2.357 -7.381 1.00 0.00 53 TRP A O 20
ATOM 27320 N N . ASP A 1 54 ? 7.799 -1.985 -8.761 1.00 0.00 54 ASP A N 20
ATOM 27321 C CA . ASP A 1 54 ? 7.843 -3.240 -9.553 1.00 0.00 54 ASP A CA 20
ATOM 27322 C C . ASP A 1 54 ? 7.651 -4.507 -8.685 1.00 0.00 54 ASP A C 20
ATOM 27323 O O . ASP A 1 54 ? 7.874 -5.633 -9.129 1.00 0.00 54 ASP A O 20
ATOM 27332 N N . LEU A 1 55 ? 6.969 -4.317 -7.558 1.00 0.00 55 LEU A N 20
ATOM 27333 C CA . LEU A 1 55 ? 6.937 -5.272 -6.437 1.00 0.00 55 LEU A CA 20
ATOM 27334 C C . LEU A 1 55 ? 6.148 -6.573 -6.684 1.00 0.00 55 LEU A C 20
ATOM 27335 O O . LEU A 1 55 ? 4.915 -6.549 -6.742 1.00 0.00 55 LEU A O 20
ATOM 27351 N N . PRO A 1 56 ? 6.861 -7.711 -6.752 1.00 0.00 56 PRO A N 20
ATOM 27352 C CA . PRO A 1 56 ? 6.282 -9.016 -7.128 1.00 0.00 56 PRO A CA 20
ATOM 27353 C C . PRO A 1 56 ? 5.099 -9.432 -6.248 1.00 0.00 56 PRO A C 20
ATOM 27354 O O . PRO A 1 56 ? 4.996 -9.047 -5.083 1.00 0.00 56 PRO A O 20
ATOM 27365 N N . VAL A 1 57 ? 4.146 -10.062 -6.934 1.00 0.00 57 VAL A N 20
ATOM 27366 C CA . VAL A 1 57 ? 2.844 -10.552 -6.421 1.00 0.00 57 VAL A CA 20
ATOM 27367 C C . VAL A 1 57 ? 1.986 -9.501 -5.673 1.00 0.00 57 VAL A C 20
ATOM 27368 O O . VAL A 1 57 ? 1.009 -9.846 -5.010 1.00 0.00 57 VAL A O 20
ATOM 27381 N N . ASP A 1 58 ? 2.265 -8.212 -5.901 1.00 0.00 58 ASP A N 20
ATOM 27382 C CA . ASP A 1 58 ? 1.604 -7.082 -5.208 1.00 0.00 58 ASP A CA 20
ATOM 27383 C C . ASP A 1 58 ? 1.438 -7.293 -3.689 1.00 0.00 58 ASP A C 20
ATOM 27384 O O . ASP A 1 58 ? 0.330 -7.267 -3.151 1.00 0.00 58 ASP A O 20
ATOM 27393 N N . TYR A 1 59 ? 2.582 -7.493 -3.033 1.00 0.00 59 TYR A N 20
ATOM 27394 C CA . TYR A 1 59 ? 2.680 -7.831 -1.595 1.00 0.00 59 TYR A CA 20
ATOM 27395 C C . TYR A 1 59 ? 1.766 -6.974 -0.685 1.00 0.00 59 TYR A C 20
ATOM 27396 O O . TYR A 1 59 ? 1.613 -5.775 -0.938 1.00 0.00 59 TYR A O 20
ATOM 27414 N N . PRO A 1 60 ? 1.225 -7.545 0.403 1.00 0.00 60 PRO A N 20
ATOM 27415 C CA . PRO A 1 60 ? 0.363 -6.807 1.346 1.00 0.00 60 PRO A CA 20
ATOM 27416 C C . PRO A 1 60 ? 1.097 -5.679 2.079 1.00 0.00 60 PRO A C 20
ATOM 27417 O O . PRO A 1 60 ? 2.050 -5.889 2.827 1.00 0.00 60 PRO A O 20
ATOM 27428 N N . MET A 1 61 ? 0.552 -4.483 1.881 1.00 0.00 61 MET A N 20
ATOM 27429 C CA . MET A 1 61 ? 1.036 -3.227 2.487 1.00 0.00 61 MET A CA 20
ATOM 27430 C C . MET A 1 61 ? 0.173 -2.743 3.673 1.00 0.00 61 MET A C 20
ATOM 27431 O O . MET A 1 61 ? -0.270 -1.596 3.785 1.00 0.00 61 MET A O 20
ATOM 27445 N N . VAL A 1 62 ? -0.212 -3.722 4.483 1.00 0.00 62 VAL A N 20
ATOM 27446 C CA . VAL A 1 62 ? -0.903 -3.520 5.775 1.00 0.00 62 VAL A CA 20
ATOM 27447 C C . VAL A 1 62 ? -0.183 -4.432 6.792 1.00 0.00 62 VAL A C 20
ATOM 27448 O O . VAL A 1 62 ? 0.711 -5.190 6.411 1.00 0.00 62 VAL A O 20
ATOM 27461 N N . ALA A 1 63 ? -0.463 -4.256 8.085 1.00 0.00 63 ALA A N 20
ATOM 27462 C CA . ALA A 1 63 ? 0.079 -5.092 9.180 1.00 0.00 63 ALA A CA 20
ATOM 27463 C C . ALA A 1 63 ? 0.276 -6.570 8.776 1.00 0.00 63 ALA A C 20
ATOM 27464 O O . ALA A 1 63 ? -0.636 -7.151 8.181 1.00 0.00 63 ALA A O 20
ATOM 27471 N N . PRO A 1 64 ? 1.395 -7.195 9.185 1.00 0.00 64 PRO A N 20
ATOM 27472 C CA . PRO A 1 64 ? 1.779 -8.562 8.770 1.00 0.00 64 PRO A CA 20
ATOM 27473 C C . PRO A 1 64 ? 0.703 -9.652 8.897 1.00 0.00 64 PRO A C 20
ATOM 27474 O O . PRO A 1 64 ? 0.762 -10.649 8.184 1.00 0.00 64 PRO A O 20
ATOM 27485 N N . ALA A 1 65 ? -0.199 -9.490 9.864 1.00 0.00 65 ALA A N 20
ATOM 27486 C CA . ALA A 1 65 ? -1.345 -10.398 10.068 1.00 0.00 65 ALA A CA 20
ATOM 27487 C C . ALA A 1 65 ? -2.718 -9.685 10.115 1.00 0.00 65 ALA A C 20
ATOM 27488 O O . ALA A 1 65 ? -3.648 -10.137 10.781 1.00 0.00 65 ALA A O 20
ATOM 27495 N N . TYR A 1 66 ? -2.860 -8.606 9.340 1.00 0.00 66 TYR A N 20
ATOM 27496 C CA . TYR A 1 66 ? -4.086 -7.773 9.307 1.00 0.00 66 TYR A CA 20
ATOM 27497 C C . TYR A 1 66 ? -5.359 -8.534 8.884 1.00 0.00 66 TYR A C 20
ATOM 27498 O O . TYR A 1 66 ? -6.383 -8.449 9.559 1.00 0.00 66 TYR A O 20
ATOM 27516 N N . ALA A 1 67 ? -5.276 -9.172 7.717 1.00 0.00 67 ALA A N 20
ATOM 27517 C CA . ALA A 1 67 ? -6.359 -9.933 7.054 1.00 0.00 67 ALA A CA 20
ATOM 27518 C C . ALA A 1 67 ? -5.796 -10.621 5.801 1.00 0.00 67 ALA A C 20
ATOM 27519 O O . ALA A 1 67 ? -4.842 -10.132 5.194 1.00 0.00 67 ALA A O 20
ATOM 27526 N N . GLU A 1 68 ? -6.389 -11.767 5.459 1.00 0.00 68 GLU A N 20
ATOM 27527 C CA . GLU A 1 68 ? -5.973 -12.639 4.332 1.00 0.00 68 GLU A CA 20
ATOM 27528 C C . GLU A 1 68 ? -4.522 -13.151 4.498 1.00 0.00 68 GLU A C 20
ATOM 27529 O O . GLU A 1 68 ? -4.067 -13.317 5.626 1.00 0.00 68 GLU A O 20
ATOM 27541 N N . ALA A 1 69 ? -3.886 -13.568 3.396 1.00 0.00 69 ALA A N 20
ATOM 27542 C CA . ALA A 1 69 ? -2.490 -14.066 3.336 1.00 0.00 69 ALA A CA 20
ATOM 27543 C C . ALA A 1 69 ? -2.106 -15.181 4.339 1.00 0.00 69 ALA A C 20
ATOM 27544 O O . ALA A 1 69 ? -0.948 -15.339 4.729 1.00 0.00 69 ALA A O 20
ATOM 27551 N N . ARG A 1 70 ? -3.070 -16.063 4.604 1.00 0.00 70 ARG A N 20
ATOM 27552 C CA . ARG A 1 70 ? -2.914 -17.184 5.555 1.00 0.00 70 ARG A CA 20
ATOM 27553 C C . ARG A 1 70 ? -3.782 -18.380 5.129 1.00 0.00 70 ARG A C 20
ATOM 27554 O O . ARG A 1 70 ? -4.957 -18.488 5.476 1.00 0.00 70 ARG A O 20
ATOM 27575 N N . SER A 1 71 ? -3.173 -19.206 4.276 1.00 0.00 71 SER A N 20
ATOM 27576 C CA . SER A 1 71 ? -3.764 -20.401 3.624 1.00 0.00 71 SER A CA 20
ATOM 27577 C C . SER A 1 71 ? -4.989 -20.070 2.746 1.00 0.00 71 SER A C 20
ATOM 27578 O O . SER A 1 71 ? -4.823 -19.796 1.558 1.00 0.00 71 SER A O 20
ATOM 27586 N N . ARG A 1 72 ? -6.155 -19.881 3.365 1.00 0.00 72 ARG A N 20
ATOM 27587 C CA . ARG A 1 72 ? -7.392 -19.470 2.671 1.00 0.00 72 ARG A CA 20
ATOM 27588 C C . ARG A 1 72 ? -7.429 -17.931 2.552 1.00 0.00 72 ARG A C 20
ATOM 27589 O O . ARG A 1 72 ? -8.104 -17.212 3.293 1.00 0.00 72 ARG A O 20
ATOM 27610 N N . LEU A 1 73 ? -6.589 -17.428 1.652 1.00 0.00 73 LEU A N 20
ATOM 27611 C CA . LEU A 1 73 ? -6.522 -15.984 1.352 1.00 0.00 73 LEU A CA 20
ATOM 27612 C C . LEU A 1 73 ? -7.630 -15.526 0.393 1.00 0.00 73 LEU A C 20
ATOM 27613 O O . LEU A 1 73 ? -7.644 -15.871 -0.788 1.00 0.00 73 LEU A O 20
ATOM 27629 N N . ALA A 1 74 ? -8.656 -14.922 0.990 1.00 0.00 74 ALA A N 20
ATOM 27630 C CA . ALA A 1 74 ? -9.778 -14.300 0.254 1.00 0.00 74 ALA A CA 20
ATOM 27631 C C . ALA A 1 74 ? -9.294 -13.270 -0.782 1.00 0.00 74 ALA A C 20
ATOM 27632 O O . ALA A 1 74 ? -8.624 -12.290 -0.452 1.00 0.00 74 ALA A O 20
ATOM 27639 N N . LYS A 1 75 ? -9.464 -13.651 -2.045 1.00 0.00 75 LYS A N 20
ATOM 27640 C CA . LYS A 1 75 ? -9.021 -12.864 -3.213 1.00 0.00 75 LYS A CA 20
ATOM 27641 C C . LYS A 1 75 ? -9.819 -11.557 -3.393 1.00 0.00 75 LYS A C 20
ATOM 27642 O O . LYS A 1 75 ? -10.897 -11.541 -3.986 1.00 0.00 75 LYS A O 20
ATOM 27661 N N . GLU A 1 76 ? -9.321 -10.505 -2.743 1.00 0.00 76 GLU A N 20
ATOM 27662 C CA . GLU A 1 76 ? -9.837 -9.126 -2.881 1.00 0.00 76 GLU A CA 20
ATOM 27663 C C . GLU A 1 76 ? -8.769 -8.041 -2.686 1.00 0.00 76 GLU A C 20
ATOM 27664 O O . GLU A 1 76 ? -8.377 -7.719 -1.567 1.00 0.00 76 GLU A O 20
ATOM 27676 N N . MET A 1 77 ? -8.259 -7.545 -3.814 1.00 0.00 77 MET A N 20
ATOM 27677 C CA . MET A 1 77 ? -7.356 -6.371 -3.850 1.00 0.00 77 MET A CA 20
ATOM 27678 C C . MET A 1 77 ? -8.001 -5.050 -3.372 1.00 0.00 77 MET A C 20
ATOM 27679 O O . MET A 1 77 ? -7.305 -4.130 -2.942 1.00 0.00 77 MET A O 20
ATOM 27693 N N . GLY A 1 78 ? -9.324 -4.960 -3.581 1.00 0.00 78 GLY A N 20
ATOM 27694 C CA . GLY A 1 78 ? -10.133 -3.756 -3.307 1.00 0.00 78 GLY A CA 20
ATOM 27695 C C . GLY A 1 78 ? -10.589 -3.094 -4.617 1.00 0.00 78 GLY A C 20
ATOM 27696 O O . GLY A 1 78 ? -9.857 -3.077 -5.604 1.00 0.00 78 G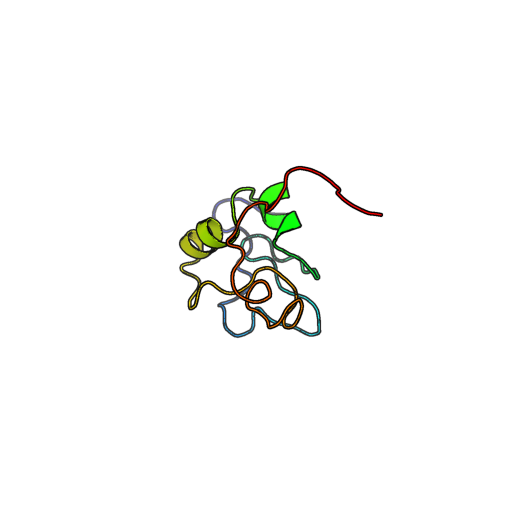LY A O 20
ATOM 27700 N N . LEU A 1 79 ? -11.858 -2.690 -4.630 1.00 0.00 79 LEU A N 20
ATOM 27701 C CA . LEU A 1 79 ? -12.460 -1.962 -5.769 1.00 0.00 79 LEU A CA 20
ATOM 27702 C C . LEU A 1 79 ? -12.203 -0.445 -5.776 1.00 0.00 79 LEU A C 20
ATOM 27703 O O . LEU A 1 79 ? -11.720 0.094 -6.769 1.00 0.00 79 LEU A O 20
ATOM 27719 N N . GLY A 1 80 ? -12.518 0.207 -4.646 1.00 0.00 80 GLY A N 20
ATOM 27720 C CA . GLY A 1 80 ? -12.364 1.670 -4.487 1.00 0.00 80 GLY A CA 20
ATOM 27721 C C . GLY A 1 80 ? -13.641 2.461 -4.814 1.00 0.00 80 GLY A C 20
ATOM 27722 O O . GLY A 1 80 ? -13.599 3.476 -5.509 1.00 0.00 80 GLY A O 20
ATOM 27726 N N . GLN A 1 81 ? -14.725 2.096 -4.131 1.00 0.00 81 GLN A N 20
ATOM 27727 C CA . GLN A 1 81 ? -16.050 2.712 -4.327 1.00 0.00 81 GLN A CA 20
ATOM 27728 C C . GLN A 1 81 ? -16.297 3.796 -3.274 1.00 0.00 81 GLN A C 20
ATOM 27729 O O . GLN A 1 81 ? -16.447 3.515 -2.085 1.00 0.00 81 GLN A O 20
ATOM 27743 N N . ARG A 1 82 ? -16.030 5.019 -3.723 1.00 0.00 82 ARG A N 20
ATOM 27744 C CA . ARG A 1 82 ? -16.148 6.250 -2.918 1.00 0.00 82 ARG A CA 20
ATOM 27745 C C . ARG A 1 82 ? -17.581 6.523 -2.421 1.00 0.00 82 ARG A C 20
ATOM 27746 O O . ARG A 1 82 ? -18.476 6.888 -3.182 1.00 0.00 82 ARG A O 20
ATOM 27767 N N . ARG A 1 83 ? -17.811 6.069 -1.191 1.00 0.00 83 ARG A N 20
ATOM 27768 C CA . ARG A 1 83 ? -19.093 6.220 -0.468 1.00 0.00 83 ARG A CA 20
ATOM 27769 C C . ARG A 1 83 ? -18.938 5.917 1.029 1.00 0.00 83 ARG A C 20
ATOM 27770 O O . ARG A 1 83 ? -18.186 5.021 1.411 1.00 0.00 83 ARG A O 20
ATOM 27791 N N . LYS A 1 84 ? -19.561 6.770 1.844 1.00 0.00 84 LYS A N 20
ATOM 27792 C CA . LYS A 1 84 ? -19.707 6.554 3.297 1.00 0.00 84 LYS A CA 20
ATOM 27793 C C . LYS A 1 84 ? -21.105 6.980 3.769 1.00 0.00 84 LYS A C 20
ATOM 27794 O O . LYS A 1 84 ? -21.401 8.170 3.877 1.00 0.00 84 LYS A O 20
ATOM 27813 N N . ALA A 1 85 ? -21.997 5.991 3.809 1.00 0.00 85 ALA A N 20
ATOM 27814 C CA . ALA A 1 85 ? -23.395 6.134 4.272 1.00 0.00 85 ALA A CA 20
ATOM 27815 C C . ALA A 1 85 ? -23.988 4.757 4.597 1.00 0.00 85 ALA A C 20
ATOM 27816 O O . ALA A 1 85 ? -23.680 3.777 3.921 1.00 0.00 85 ALA A O 20
ATOM 27823 N N . ASN A 1 86 ? -24.814 4.726 5.647 1.00 0.00 86 ASN A N 20
ATOM 27824 C CA . ASN A 1 86 ? -25.492 3.502 6.139 1.00 0.00 86 ASN A CA 20
ATOM 27825 C C . ASN A 1 86 ? -26.479 3.813 7.279 1.00 0.00 86 ASN A C 20
ATOM 27826 O O . ASN A 1 86 ? -27.655 3.465 7.198 1.00 0.00 86 ASN A O 20
ATOM 27837 N N . ARG A 1 87 ? -25.989 4.482 8.324 1.00 0.00 87 ARG A N 20
ATOM 27838 C CA . ARG A 1 87 ? -26.820 4.913 9.473 1.00 0.00 87 ARG A CA 20
ATOM 27839 C C . ARG A 1 87 ? -26.917 6.451 9.583 1.00 0.00 87 ARG A C 20
ATOM 27840 O O . ARG A 1 87 ? -25.918 7.104 9.207 1.00 0.00 87 ARG A O 20
#

Secondary structure (DSSP, 8-state):
---SS--B----SSTTB-SS-EE-TBT--EESBHHHHIIIII-S-HHHHHHHTT-GGG--SB-TTTTTTTTTSS--SS-S-SS----